Protein AF-0000000080752763 (afdb_homodimer)

Radius of gyration: 34.73 Å; Cα contacts (8 Å, |Δi|>4): 2657; chains: 2; bounding box: 96×103×79 Å

Solvent-accessible surface area (backbone atoms only — not comparable to full-atom values): 86690 Å² total; per-residue (Å²): 110,22,62,36,32,38,36,35,28,40,31,30,36,43,43,60,29,41,31,41,24,50,44,20,27,47,53,45,53,50,31,44,35,50,22,30,46,54,62,51,59,70,54,73,58,80,65,71,80,66,89,65,74,87,76,46,55,20,76,73,33,73,90,45,50,83,64,41,45,26,45,51,49,32,48,52,48,54,62,41,44,76,48,33,40,66,40,45,44,73,34,36,33,15,10,3,15,30,13,16,36,49,34,50,53,48,50,32,21,42,57,35,46,25,48,62,63,48,44,51,49,44,58,61,68,54,44,35,46,76,70,36,40,25,70,70,45,63,68,51,61,76,71,60,69,79,52,50,75,62,47,49,55,49,50,50,46,36,42,70,69,61,38,44,64,88,83,55,52,73,62,46,54,50,49,51,48,48,60,69,62,28,58,94,69,47,40,47,27,31,50,65,57,50,34,49,50,45,38,49,35,58,67,54,33,48,49,84,61,57,86,80,36,47,62,57,55,70,63,39,54,34,40,40,38,32,28,25,22,32,74,60,41,44,82,41,82,40,61,43,62,39,58,56,66,43,63,42,63,44,34,78,42,66,43,70,43,44,32,41,26,35,70,90,60,50,72,50,60,54,59,43,81,55,22,42,64,59,52,21,46,50,31,40,25,9,47,11,37,69,64,42,21,48,67,40,39,59,59,54,59,53,51,54,26,59,74,66,72,48,86,60,80,38,51,66,60,52,45,53,72,56,32,42,71,36,48,76,69,71,40,63,60,64,71,45,40,26,23,17,4,34,50,80,40,30,65,47,52,66,63,38,52,59,50,51,56,68,51,65,66,85,49,48,61,50,38,32,38,35,37,44,36,88,62,69,71,58,78,60,52,75,91,55,101,57,80,70,50,46,67,52,39,34,45,35,49,42,48,50,48,51,49,57,65,70,60,58,67,60,50,51,52,47,51,55,48,31,55,52,29,51,53,50,51,52,48,50,62,50,37,46,66,56,46,45,52,53,48,40,59,70,48,70,55,44,82,82,54,85,60,45,38,63,52,49,48,23,45,42,56,42,44,58,55,68,41,57,80,43,50,61,63,38,30,51,49,52,48,51,46,38,50,52,14,48,48,48,52,41,49,49,44,24,54,58,52,68,43,54,89,74,28,57,32,34,50,48,49,43,52,50,53,51,52,47,32,42,75,68,53,41,56,60,76,67,75,81,79,72,84,83,44,72,51,78,86,71,43,51,62,38,52,41,43,31,49,37,39,26,60,53,60,52,46,47,41,53,49,48,27,44,50,44,51,45,70,58,45,49,59,54,81,66,67,68,82,82,69,70,58,62,65,60,54,50,53,49,49,54,55,52,46,50,56,50,55,64,56,56,56,68,77,49,70,80,73,54,50,71,66,59,40,48,51,42,31,71,67,44,43,66,55,27,55,52,23,42,73,63,71,64,68,75,81,77,59,73,71,52,48,56,53,47,51,52,48,52,52,51,50,34,62,64,59,44,35,54,54,58,53,49,50,50,34,39,58,67,38,28,68,71,42,71,66,40,46,63,71,57,34,48,49,35,50,37,38,54,48,40,31,66,64,53,45,66,65,44,44,42,30,43,56,40,56,61,39,58,76,75,45,40,75,79,62,51,67,41,37,34,55,49,28,74,86,67,29,65,88,74,69,63,88,91,56,91,69,84,60,52,16,60,31,49,84,18,44,28,22,29,66,34,58,43,33,30,49,48,23,24,51,50,16,34,50,36,32,51,51,41,52,51,51,53,55,51,67,71,43,55,79,87,58,47,78,76,53,61,60,68,59,53,49,45,54,32,51,51,28,50,50,61,57,42,59,77,71,46,77,71,44,57,66,60,53,52,52,47,53,52,52,52,70,72,105,110,23,61,36,33,38,37,35,28,41,32,29,35,43,42,60,29,42,32,42,23,51,44,20,27,47,53,45,53,50,31,43,35,49,22,31,48,54,61,50,61,70,53,74,57,80,65,75,76,64,89,65,75,86,76,48,54,22,76,73,33,74,91,45,50,82,63,42,47,25,46,49,49,32,49,52,48,53,62,41,45,78,49,31,41,66,41,47,44,72,33,36,32,14,10,3,13,30,13,16,38,47,34,52,52,49,50,33,21,41,56,36,45,25,47,62,62,49,45,51,50,42,57,60,68,54,44,35,45,77,72,35,40,27,71,72,45,63,69,51,62,76,70,60,68,78,53,51,76,62,46,48,55,49,50,51,46,36,41,68,69,61,39,44,63,88,83,57,52,72,64,45,53,51,50,51,48,47,61,69,63,28,58,93,69,48,40,49,29,30,49,66,58,51,33,49,50,46,38,49,33,58,69,55,33,50,50,84,61,57,86,78,37,44,60,56,55,70,62,38,54,34,41,40,40,33,28,26,22,32,74,63,41,44,80,41,81,39,64,44,62,38,57,58,67,42,65,43,65,43,34,76,39,68,43,71,43,45,32,40,27,33,70,90,59,50,73,50,60,53,60,43,81,55,22,41,63,59,52,21,48,50,30,42,25,8,48,10,36,70,66,40,22,50,68,39,40,58,58,56,57,53,52,53,26,60,75,66,72,48,86,60,80,40,50,66,58,52,45,52,73,56,33,43,72,36,49,75,69,72,40,64,61,63,70,44,41,25,24,18,4,35,50,78,38,31,65,47,54,66,62,40,53,58,51,53,55,69,51,66,67,86,49,47,60,49,39,32,39,36,37,44,35,88,64,68,71,58,77,62,51,74,90,56,100,56,80,70,49,46,66,53,40,35,45,36,50,42,48,51,47,52,52,56,67,68,59,58,67,61,50,51,52,46,50,55,48,33,55,51,28,50,53,50,52,53,48,51,62,50,37,46,65,55,46,46,53,53,49,40,60,70,47,71,53,44,83,82,54,86,60,45,36,64,53,49,47,23,44,44,56,42,44,58,56,68,41,58,80,43,52,63,61,39,31,51,50,51,50,50,45,38,50,52,13,49,50,48,51,39,50,50,42,25,56,58,53,68,42,55,89,75,29,58,32,34,49,49,49,44,52,51,52,51,53,47,31,42,74,68,52,40,56,58,75,68,73,80,79,72,83,83,43,72,52,78,84,72,43,50,65,38,53,41,42,30,49,37,38,26,58,54,60,53,46,46,42,53,51,48,26,45,51,44,52,44,68,57,45,50,59,54,81,68,67,68,84,83,70,70,57,60,66,60,53,49,53,49,49,52,54,53,46,49,55,50,54,62,56,56,55,69,78,51,70,80,72,53,52,71,65,57,39,49,52,43,30,70,67,43,43,66,56,26,53,51,23,43,72,63,72,63,67,75,81,75,58,72,72,52,48,57,54,49,50,53,48,53,51,48,50,33,61,64,59,44,34,55,55,57,52,49,50,50,33,39,57,66,36,27,70,70,41,71,66,39,48,63,70,58,34,49,50,35,50,39,39,55,47,40,32,66,65,50,46,66,66,44,44,42,31,43,55,41,57,61,39,56,75,75,44,39,74,80,63,52,66,41,36,34,54,48,30,77,84,67,27,66,89,74,67,63,86,90,56,91,70,81,59,50,15,58,31,47,82,17,43,28,22,29,67,34,60,45,34,31,49,48,22,24,50,50,15,34,51,36,32,52,50,41,51,52,51,53,54,51,66,70,44,54,79,88,57,47,78,76,54,61,60,66,59,54,46,45,54,32,51,50,26,51,50,62,58,42,60,77,71,47,77,70,44,59,67,59,52,53,53,48,51,51,52,52,70,73,104

Structure (mmCIF, N/CA/C/O backbone):
data_AF-0000000080752763-model_v1
#
loop_
_entity.id
_entity.type
_entity.pdbx_description
1 polymer 'Patatin-like phospholipase'
#
loop_
_atom_site.group_PDB
_atom_site.id
_atom_site.type_symbol
_atom_site.label_atom_id
_atom_site.label_alt_id
_atom_site.label_comp_id
_atom_site.label_asym_id
_atom_site.label_entity_id
_atom_site.label_seq_id
_atom_site.pdbx_PDB_ins_code
_atom_site.Cartn_x
_atom_site.Cartn_y
_atom_site.Cartn_z
_atom_site.occupancy
_atom_site.B_iso_or_equiv
_atom_site.auth_seq_id
_atom_site.auth_comp_id
_atom_site.auth_asym_id
_atom_site.auth_atom_id
_atom_site.pdbx_PDB_model_num
ATOM 1 N N . MET A 1 1 ? -20.156 32.062 11.836 1 55.5 1 MET A N 1
ATOM 2 C CA . MET A 1 1 ? -19.344 31.984 10.625 1 55.5 1 MET A CA 1
ATOM 3 C C . MET A 1 1 ? -18.688 30.625 10.484 1 55.5 1 MET A C 1
ATOM 5 O O . MET A 1 1 ? -18.375 29.969 11.484 1 55.5 1 MET A O 1
ATOM 9 N N . LYS A 1 2 ? -18.609 30.047 9.258 1 66.19 2 LYS A N 1
ATOM 10 C CA . LYS A 1 2 ? -18.016 28.75 8.938 1 66.19 2 LYS A CA 1
ATOM 11 C C . LYS A 1 2 ? -16.531 28.719 9.266 1 66.19 2 LYS A C 1
ATOM 13 O O . LYS A 1 2 ? -15.797 29.656 8.938 1 66.19 2 LYS A O 1
ATOM 18 N N . GLU A 1 3 ? -16.156 27.922 10.188 1 73.31 3 GLU A N 1
ATOM 19 C CA . GLU A 1 3 ? -14.734 27.766 10.516 1 73.31 3 GLU A CA 1
ATOM 20 C C . GLU A 1 3 ? -14.125 26.578 9.773 1 73.31 3 GLU A C 1
ATOM 22 O O . GLU A 1 3 ? -14.734 25.516 9.695 1 73.31 3 GLU A O 1
ATOM 27 N N . LYS A 1 4 ? -13.164 26.859 9.062 1 81.81 4 LYS A N 1
ATOM 28 C CA . LYS A 1 4 ? -12.398 25.859 8.336 1 81.81 4 LYS A CA 1
ATOM 29 C C . LYS A 1 4 ? -10.938 25.844 8.781 1 81.81 4 LYS A C 1
ATOM 31 O O . LYS A 1 4 ? -10.391 26.891 9.164 1 81.81 4 LYS A O 1
ATOM 36 N N . GLU A 1 5 ? -10.422 24.703 8.938 1 87.31 5 GLU A N 1
ATOM 37 C CA . GLU A 1 5 ? -9.008 24.578 9.273 1 87.31 5 GLU A CA 1
ATOM 38 C C . GLU A 1 5 ? -8.203 24.062 8.094 1 87.31 5 GLU A C 1
ATOM 40 O O . GLU A 1 5 ? -8.555 23.031 7.496 1 87.31 5 GLU A O 1
ATOM 45 N N . LEU A 1 6 ? -7.25 24.875 7.742 1 93.69 6 LEU A N 1
ATOM 46 C CA . LEU A 1 6 ? -6.273 24.406 6.762 1 93.69 6 LEU A CA 1
ATOM 47 C C . LEU A 1 6 ? -5.102 23.703 7.449 1 93.69 6 LEU A C 1
ATOM 49 O O . LEU A 1 6 ? -4.277 24.359 8.094 1 93.69 6 LEU A O 1
ATOM 53 N N . ARG A 1 7 ? -5.07 22.406 7.324 1 93.38 7 ARG A N 1
ATOM 54 C CA . ARG A 1 7 ? -3.996 21.641 7.93 1 93.38 7 ARG A CA 1
ATOM 55 C C . ARG A 1 7 ? -2.941 21.266 6.895 1 93.38 7 ARG A C 1
ATOM 57 O O . ARG A 1 7 ? -3.215 20.484 5.98 1 93.38 7 ARG A O 1
ATOM 64 N N . LEU A 1 8 ? -1.797 21.75 7.16 1 96.94 8 LEU A N 1
ATOM 65 C CA . LEU A 1 8 ? -0.696 21.484 6.238 1 96.94 8 LEU A CA 1
ATOM 66 C C . LEU A 1 8 ? 0.206 20.375 6.773 1 96.94 8 LEU A C 1
ATOM 68 O O . LEU A 1 8 ? 0.584 20.391 7.945 1 96.94 8 LEU A O 1
ATOM 72 N N . ALA A 1 9 ? 0.397 19.391 6 1 97 9 ALA A N 1
ATOM 73 C CA . ALA A 1 9 ? 1.479 18.422 6.199 1 97 9 ALA A CA 1
ATOM 74 C C . ALA A 1 9 ? 2.639 18.703 5.246 1 97 9 ALA A C 1
ATOM 76 O O . ALA A 1 9 ? 2.457 18.703 4.027 1 97 9 ALA A O 1
ATOM 77 N N . VAL A 1 10 ? 3.791 18.891 5.789 1 98 10 VAL A N 1
ATOM 78 C CA . VAL A 1 10 ? 4.91 19.344 4.969 1 98 10 VAL A CA 1
ATOM 79 C C . VAL A 1 10 ? 5.938 18.219 4.836 1 98 10 VAL A C 1
ATOM 81 O O . VAL A 1 10 ? 6.348 17.625 5.836 1 98 10 VAL A O 1
ATOM 84 N N . VAL A 1 11 ? 6.312 17.922 3.639 1 95.69 11 VAL A N 1
ATOM 85 C CA . VAL A 1 11 ? 7.375 16.953 3.371 1 95.69 11 VAL A CA 1
ATOM 86 C C . VAL A 1 11 ? 8.594 17.672 2.805 1 95.69 11 VAL A C 1
ATOM 88 O O . VAL A 1 11 ? 8.516 18.312 1.755 1 95.69 11 VAL A O 1
ATOM 91 N N . LEU A 1 12 ? 9.703 17.562 3.49 1 95.44 12 LEU A N 1
ATOM 92 C CA . LEU A 1 12 ? 10.938 18.219 3.088 1 95.44 12 LEU A CA 1
ATOM 93 C C . LEU A 1 12 ? 11.953 17.203 2.568 1 95.44 12 LEU A C 1
ATOM 95 O O . LEU A 1 12 ? 12.531 16.438 3.348 1 95.44 12 LEU A O 1
ATOM 99 N N . PHE A 1 13 ? 12.273 17.281 1.251 1 87.25 13 PHE A N 1
ATOM 100 C CA . PHE A 1 13 ? 13.164 16.328 0.597 1 87.25 13 PHE A CA 1
ATOM 101 C C . PHE A 1 13 ? 14.617 16.609 0.953 1 87.25 13 PHE A C 1
ATOM 103 O O . PHE A 1 13 ? 14.953 17.719 1.392 1 87.25 13 PHE A O 1
ATOM 110 N N . GLY A 1 14 ? 15.359 15.516 0.769 1 80.56 14 GLY A N 1
ATOM 111 C CA . GLY A 1 14 ? 16.797 15.719 0.904 1 80.56 14 GLY A CA 1
ATOM 112 C C . GLY A 1 14 ? 17.406 16.438 -0.278 1 80.56 14 GLY A C 1
ATOM 113 O O . GLY A 1 14 ? 16.938 16.297 -1.412 1 80.56 14 GLY A O 1
ATOM 114 N N . GLY A 1 15 ? 18.391 17.312 -0.102 1 72.62 15 GLY A N 1
ATOM 115 C CA . GLY A 1 15 ? 18.969 18.062 -1.208 1 72.62 15 GLY A CA 1
ATOM 116 C C . GLY A 1 15 ? 20.297 18.703 -0.863 1 72.62 15 GLY A C 1
ATOM 117 O O . GLY A 1 15 ? 20.719 19.656 -1.521 1 72.62 15 GLY A O 1
ATOM 118 N N . VAL A 1 16 ? 21 18.266 0.066 1 67.5 16 VAL A N 1
ATOM 119 C CA . VAL A 1 16 ? 22.297 18.75 0.511 1 67.5 16 VAL A CA 1
ATOM 120 C C . VAL A 1 16 ? 22.234 20.25 0.748 1 67.5 16 VAL A C 1
ATOM 122 O O . VAL A 1 16 ? 21.484 20.719 1.616 1 67.5 16 VAL A O 1
ATOM 125 N N . SER A 1 17 ? 22.766 21.031 -0.26 1 66.81 17 SER A N 1
ATOM 126 C CA . SER A 1 17 ? 22.828 22.484 -0.023 1 66.81 17 SER A CA 1
ATOM 127 C C . SER A 1 17 ? 21.484 23.141 -0.305 1 66.81 17 SER A C 1
ATOM 129 O O . SER A 1 17 ? 21.281 24.312 0.047 1 66.81 17 SER A O 1
ATOM 131 N N . LEU A 1 18 ? 20.609 22.422 -0.796 1 78.25 18 LEU A N 1
ATOM 132 C CA . LEU A 1 18 ? 19.297 22.969 -1.059 1 78.25 18 LEU A CA 1
ATOM 133 C C . LEU A 1 18 ? 18.484 23.078 0.228 1 78.25 18 LEU A C 1
ATOM 135 O O . LEU A 1 18 ? 17.312 23.469 0.201 1 78.25 18 LEU A O 1
ATOM 139 N N . ALA A 1 19 ? 19.172 22.812 1.27 1 84.56 19 ALA A N 1
ATOM 140 C CA . ALA A 1 19 ? 18.625 23.031 2.605 1 84.56 19 ALA A CA 1
ATOM 141 C C . ALA A 1 19 ? 18.297 24.5 2.838 1 84.56 19 ALA A C 1
ATOM 143 O O . ALA A 1 19 ? 17.328 24.828 3.525 1 84.56 19 ALA A O 1
ATOM 144 N N . ILE A 1 20 ? 19.109 25.328 2.229 1 90.12 20 ILE A N 1
ATOM 145 C CA . ILE A 1 20 ? 18.953 26.766 2.436 1 90.12 20 ILE A CA 1
ATOM 146 C C . ILE A 1 20 ? 17.672 27.25 1.733 1 90.12 20 ILE A C 1
ATOM 148 O O . ILE A 1 20 ? 16.938 28.078 2.268 1 90.12 20 ILE A O 1
ATOM 152 N N . TYR A 1 21 ? 17.453 26.766 0.533 1 92.81 21 TYR A N 1
ATOM 153 C CA . TYR A 1 21 ? 16.203 27.047 -0.175 1 92.81 21 TYR A CA 1
ATOM 154 C C . TYR A 1 21 ? 15 26.656 0.67 1 92.81 21 TYR A C 1
ATOM 156 O O . TYR A 1 21 ? 14.047 27.422 0.808 1 92.81 21 TYR A O 1
ATOM 164 N N . GLN A 1 22 ? 15.039 25.453 1.272 1 94.56 22 GLN A N 1
ATOM 165 C CA . GLN A 1 22 ? 13.945 24.953 2.096 1 94.56 22 GLN A CA 1
ATOM 166 C C . GLN A 1 22 ? 13.758 25.797 3.346 1 94.56 22 GLN A C 1
ATOM 168 O O . GLN A 1 22 ? 12.625 25.984 3.811 1 94.56 22 GLN A O 1
ATOM 173 N N . HIS A 1 23 ? 14.852 26.25 3.885 1 95.38 23 HIS A N 1
ATOM 174 C CA . HIS A 1 23 ? 14.766 27.125 5.051 1 95.38 23 HIS A CA 1
ATOM 175 C C . HIS A 1 23 ? 14 28.406 4.727 1 95.38 23 HIS A C 1
ATOM 177 O O . HIS A 1 23 ? 13.203 28.875 5.539 1 95.38 23 HIS A O 1
ATOM 183 N N . GLY A 1 24 ? 14.266 28.922 3.541 1 96.56 24 GLY A N 1
ATOM 184 C CA . GLY A 1 24 ? 13.5 30.094 3.121 1 96.56 24 GLY A CA 1
ATOM 185 C C . GLY A 1 24 ? 12.008 29.828 3.078 1 96.56 24 GLY A C 1
ATOM 186 O O . GLY A 1 24 ? 11.211 30.688 3.477 1 96.56 24 GLY A O 1
ATOM 187 N N . ILE A 1 25 ? 11.672 28.75 2.604 1 97.44 25 ILE A N 1
ATOM 188 C CA . ILE A 1 25 ? 10.266 28.359 2.537 1 97.44 25 ILE A CA 1
ATOM 189 C C . ILE A 1 25 ? 9.695 28.234 3.947 1 97.44 25 ILE A C 1
ATOM 191 O O . ILE A 1 25 ? 8.586 28.703 4.215 1 97.44 25 ILE A O 1
ATOM 195 N N . ASN A 1 26 ? 10.461 27.625 4.871 1 97.81 26 ASN A N 1
ATOM 196 C CA . ASN A 1 26 ? 10.031 27.438 6.25 1 97.81 26 ASN A CA 1
ATOM 197 C C . ASN A 1 26 ? 9.75 28.766 6.941 1 97.81 26 ASN A C 1
ATOM 199 O O . ASN A 1 26 ? 8.844 28.859 7.777 1 97.81 26 ASN A O 1
ATOM 203 N N . ARG A 1 27 ? 10.508 29.766 6.625 1 97.25 27 ARG A N 1
ATOM 204 C CA . ARG A 1 27 ? 10.305 31.078 7.211 1 97.25 27 ARG A CA 1
ATOM 205 C C . ARG A 1 27 ? 8.914 31.625 6.879 1 97.25 27 ARG A C 1
ATOM 207 O O . ARG A 1 27 ? 8.242 32.188 7.738 1 97.25 27 ARG A O 1
ATOM 214 N N . GLU A 1 28 ? 8.586 31.438 5.684 1 98.12 28 GLU A N 1
ATOM 215 C CA . GLU A 1 28 ? 7.285 31.953 5.266 1 98.12 28 GLU A CA 1
ATOM 216 C C . GLU A 1 28 ? 6.148 31.094 5.816 1 98.12 28 GLU A C 1
ATOM 218 O O . GLU A 1 28 ? 5.07 31.609 6.125 1 98.12 28 GLU A O 1
ATOM 223 N N . ILE A 1 29 ? 6.359 29.781 5.887 1 98.19 29 ILE A N 1
ATOM 224 C CA . ILE A 1 29 ? 5.355 28.922 6.504 1 98.19 29 ILE A CA 1
ATOM 225 C C . ILE A 1 29 ? 5.113 29.359 7.945 1 98.19 29 ILE A C 1
ATOM 227 O O . ILE A 1 29 ? 3.965 29.469 8.383 1 98.19 29 ILE A O 1
ATOM 231 N N . LEU A 1 30 ? 6.211 29.609 8.648 1 97.56 30 LEU A N 1
ATOM 232 C CA . LEU A 1 30 ? 6.086 30.062 10.031 1 97.56 30 LEU A CA 1
ATOM 233 C C . LEU A 1 30 ? 5.328 31.375 10.102 1 97.56 30 LEU A C 1
ATOM 235 O O . LEU A 1 30 ? 4.453 31.547 10.953 1 97.56 30 LEU A O 1
ATOM 239 N N . ASN A 1 31 ? 5.66 32.344 9.219 1 97.12 31 ASN A N 1
ATOM 240 C CA . ASN A 1 31 ? 4.977 33.625 9.195 1 97.12 31 ASN A CA 1
ATOM 241 C C . ASN A 1 31 ? 3.477 33.469 8.969 1 97.12 31 ASN A C 1
ATOM 243 O O . ASN A 1 31 ? 2.67 34.188 9.578 1 97.12 31 ASN A O 1
ATOM 247 N N . LEU A 1 32 ? 3.168 32.594 8.086 1 97.88 32 LEU A N 1
ATOM 248 C CA . LEU A 1 32 ? 1.762 32.344 7.793 1 97.88 32 LEU A CA 1
ATOM 249 C C . LEU A 1 32 ? 1.043 31.781 9.023 1 97.88 32 LEU A C 1
ATOM 251 O O . LEU A 1 32 ? -0.056 32.25 9.352 1 97.88 32 LEU A O 1
ATOM 255 N N . VAL A 1 33 ? 1.609 30.828 9.727 1 97.06 33 VAL A N 1
ATOM 256 C CA . VAL A 1 33 ? 0.981 30.203 10.883 1 97.06 33 VAL A CA 1
ATOM 257 C C . VAL A 1 33 ? 0.872 31.219 12.016 1 97.06 33 VAL A C 1
ATOM 259 O O . VAL A 1 33 ? -0.134 31.266 12.734 1 97.06 33 VAL A O 1
ATOM 262 N N . ARG A 1 34 ? 1.866 32.062 12.188 1 94.75 34 ARG A N 1
ATOM 263 C CA . ARG A 1 34 ? 1.837 33.094 13.195 1 94.75 34 ARG A CA 1
ATOM 264 C C . ARG A 1 34 ? 0.737 34.125 12.898 1 94.75 34 ARG A C 1
ATOM 266 O O . ARG A 1 34 ? 0.044 34.562 13.812 1 94.75 34 ARG A O 1
ATOM 273 N N . ALA A 1 35 ? 0.701 34.469 11.609 1 95.19 35 ALA A N 1
ATOM 274 C CA . ALA A 1 35 ? -0.365 35.406 11.195 1 95.19 35 ALA A CA 1
ATOM 275 C C . ALA A 1 35 ? -1.738 34.812 11.531 1 95.19 35 ALA A C 1
ATOM 277 O O . ALA A 1 35 ? -2.629 35.531 11.984 1 95.19 35 ALA A O 1
ATOM 278 N N . SER A 1 36 ? -1.896 33.562 11.273 1 94.5 36 SER A N 1
ATOM 279 C CA . SER A 1 36 ? -3.154 32.875 11.57 1 94.5 36 SER A CA 1
ATOM 280 C C . SER A 1 36 ? -3.453 32.875 13.062 1 94.5 36 SER A C 1
ATOM 282 O O . SER A 1 36 ? -4.59 33.125 13.469 1 94.5 36 SER A O 1
ATOM 284 N N . LYS A 1 37 ? -2.461 32.594 13.875 1 90.69 37 LYS A N 1
ATOM 285 C CA . LYS A 1 37 ? -2.639 32.625 15.32 1 90.69 37 LYS A CA 1
ATOM 286 C C . LYS A 1 37 ? -3.09 34 15.797 1 90.69 37 LYS A C 1
ATOM 288 O O . LYS A 1 37 ? -4.02 34.094 16.594 1 90.69 37 LYS A O 1
ATOM 293 N N . LEU A 1 38 ? -2.451 35.031 15.312 1 89.12 38 LEU A N 1
ATOM 294 C CA . LEU A 1 38 ? -2.77 36.406 15.695 1 89.12 38 LEU A CA 1
ATOM 295 C C . LEU A 1 38 ? -4.188 36.781 15.273 1 89.12 38 LEU A C 1
ATOM 297 O O . LEU A 1 38 ? -4.91 37.438 16.016 1 89.12 38 LEU A O 1
ATOM 301 N N . TYR A 1 39 ? -4.473 36.375 14.109 1 88.94 39 TYR A N 1
ATOM 302 C CA . TYR A 1 39 ? -5.82 36.625 13.609 1 88.94 39 TYR A CA 1
ATOM 303 C C . TYR A 1 39 ? -6.871 36 14.508 1 88.94 39 TYR A C 1
ATOM 305 O O . TYR A 1 39 ? -7.91 36.594 14.789 1 88.94 39 TYR A O 1
ATOM 313 N N . HIS A 1 40 ? -6.695 34.844 15.047 1 83.69 40 HIS A N 1
ATOM 314 C CA . HIS A 1 40 ? -7.684 34.125 15.836 1 83.69 40 HIS A CA 1
ATOM 315 C C . HIS A 1 40 ? -7.617 34.531 17.312 1 83.69 40 HIS A C 1
ATOM 317 O O . HIS A 1 40 ? -8.602 34.375 18.031 1 83.69 40 HIS A O 1
ATOM 323 N N . SER A 1 41 ? -6.488 34.781 17.891 1 75.12 41 SER A N 1
ATOM 324 C CA . SER A 1 41 ? -6.371 35.25 19.266 1 75.12 41 SER A CA 1
ATOM 325 C C . SER A 1 41 ? -7.148 36.531 19.484 1 75.12 41 SER A C 1
ATOM 327 O O . SER A 1 41 ? -7.746 36.75 20.531 1 75.12 41 SER A O 1
ATOM 329 N N . ASP A 1 42 ? -7.16 37.406 18.578 1 53.31 42 ASP A N 1
ATOM 330 C CA . ASP A 1 42 ? -7.848 38.688 18.656 1 53.31 42 ASP A CA 1
ATOM 331 C C . ASP A 1 42 ? -9.359 38.5 18.719 1 53.31 42 ASP A C 1
ATOM 333 O O . ASP A 1 42 ? -10.078 39.344 19.25 1 53.31 42 ASP A O 1
ATOM 337 N N . ARG A 1 43 ? -9.906 37.281 18.453 1 53.56 43 ARG A N 1
ATOM 338 C CA . ARG A 1 43 ? -11.344 37.062 18.375 1 53.56 43 ARG A CA 1
ATOM 339 C C . ARG A 1 43 ? -11.852 36.344 19.625 1 53.56 43 ARG A C 1
ATOM 341 O O . ARG A 1 43 ? -13.039 36.406 19.953 1 53.56 43 ARG A O 1
ATOM 348 N N . THR A 1 44 ? -11.211 35.281 20.156 1 47.84 44 THR A N 1
ATOM 349 C CA . THR A 1 44 ? -11.719 34.562 21.328 1 47.84 44 THR A CA 1
ATOM 350 C C . THR A 1 44 ? -12.047 35.562 22.453 1 47.84 44 THR A C 1
ATOM 352 O O . THR A 1 44 ? -12.68 35.188 23.438 1 47.84 44 THR A O 1
ATOM 355 N N . GLY A 1 45 ? -11.367 36.719 22.766 1 35.06 45 GLY A N 1
ATOM 356 C CA . GLY A 1 45 ? -11.891 37.625 23.75 1 35.06 45 GLY A CA 1
ATOM 357 C C . GLY A 1 45 ? -13.18 38.312 23.328 1 35.06 45 GLY A C 1
ATOM 358 O O . GLY A 1 45 ? -13.297 38.781 22.188 1 35.06 45 GLY A O 1
ATOM 359 N N . GLY A 1 46 ? -14.391 37.688 23.641 1 34.16 46 GLY A N 1
ATOM 360 C CA . GLY A 1 46 ? -15.781 38.094 23.484 1 34.16 46 GLY A CA 1
ATOM 361 C C . GLY A 1 46 ? -15.938 39.531 23 1 34.16 46 GLY A C 1
ATOM 362 O O . GLY A 1 46 ? -17.047 40 22.828 1 34.16 46 GLY A O 1
ATOM 363 N N . ALA A 1 47 ? -15.375 40.531 23.844 1 35.06 47 ALA A N 1
ATOM 364 C CA . ALA A 1 47 ? -15.805 41.906 23.781 1 35.06 47 ALA A CA 1
ATOM 365 C C . ALA A 1 47 ? -15.664 42.469 22.359 1 35.06 47 ALA A C 1
ATOM 367 O O . ALA A 1 47 ? -14.867 41.969 21.562 1 35.06 47 ALA A O 1
ATOM 368 N N . GLU A 1 48 ? -16.516 43.375 21.969 1 35.59 48 GLU A N 1
ATOM 369 C CA . GLU A 1 48 ? -16.516 44.375 20.922 1 35.59 48 GLU A CA 1
ATOM 370 C C . GLU A 1 48 ? -15.102 44.719 20.469 1 35.59 48 GLU A C 1
ATOM 372 O O . GLU A 1 48 ? -14.188 44.812 21.297 1 35.59 48 GLU A O 1
ATOM 377 N N . ARG A 1 49 ? -14.688 44.375 19.234 1 40.12 49 ARG A N 1
ATOM 378 C CA . ARG A 1 49 ? -13.492 44.938 18.625 1 40.12 49 ARG A CA 1
ATOM 379 C C . ARG A 1 49 ? -13.086 46.25 19.312 1 40.12 49 ARG A C 1
ATOM 381 O O . ARG A 1 49 ? -13.766 47.25 19.172 1 40.12 49 ARG A O 1
ATOM 388 N N . PRO A 1 50 ? -12.609 46.25 20.469 1 37.84 50 PRO A N 1
ATOM 389 C CA . PRO A 1 50 ? -12.18 47.625 20.672 1 37.84 50 PRO A CA 1
ATOM 390 C C . PRO A 1 50 ? -11.453 48.219 19.453 1 37.84 50 PRO A C 1
ATOM 392 O O . PRO A 1 50 ? -10.898 47.438 18.656 1 37.84 50 PRO A O 1
ATOM 395 N N . GLU A 1 51 ? -11.672 49.375 19 1 38.22 51 GLU A N 1
ATOM 396 C CA . GLU A 1 51 ? -11.055 50.312 18.062 1 38.22 51 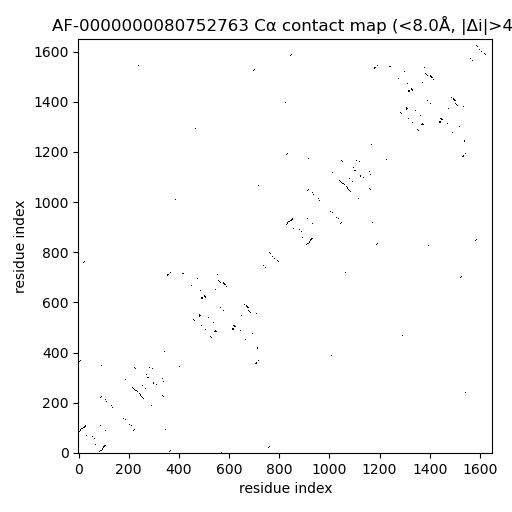GLU A CA 1
ATOM 397 C C . GLU A 1 51 ? -9.539 50.156 18.047 1 38.22 51 GLU A C 1
ATOM 399 O O . GLU A 1 51 ? -8.82 51.062 17.594 1 38.22 51 GLU A O 1
ATOM 404 N N . LYS A 1 52 ? -8.969 49.156 18.734 1 44.75 52 LYS A N 1
ATOM 405 C CA . LYS A 1 52 ? -7.516 49.25 18.75 1 44.75 52 LYS A CA 1
ATOM 406 C C . LYS A 1 52 ? -6.926 48.906 17.391 1 44.75 52 LYS A C 1
ATOM 408 O O . LYS A 1 52 ? -7.387 48 16.719 1 44.75 52 LYS A O 1
ATOM 413 N N . PRO A 1 53 ? -6.055 49.562 16.891 1 48.31 53 PRO A N 1
ATOM 414 C CA . PRO A 1 53 ? -5.387 49.438 15.594 1 48.31 53 PRO A CA 1
ATOM 415 C C . PRO A 1 53 ? -4.75 48.062 15.391 1 48.31 53 PRO A C 1
ATOM 417 O O . PRO A 1 53 ? -4.258 47.469 16.344 1 48.31 53 PRO A O 1
ATOM 420 N N . LEU A 1 54 ? -5.172 47.281 14.375 1 55.72 54 LEU A N 1
ATOM 421 C CA . LEU A 1 54 ? -4.625 46 13.93 1 55.72 54 LEU A CA 1
ATOM 422 C C . LEU A 1 54 ? -3.121 45.938 14.188 1 55.72 54 LEU A C 1
ATOM 424 O O . LEU A 1 54 ? -2.359 46.719 13.633 1 55.72 54 LEU A O 1
ATOM 428 N N . ARG A 1 55 ? -2.607 45.25 15.352 1 68.19 55 ARG A N 1
ATOM 429 C CA . ARG A 1 55 ? -1.199 45.125 15.711 1 68.19 55 ARG A CA 1
ATOM 430 C C . ARG A 1 55 ? -0.42 44.375 14.617 1 68.19 55 ARG A C 1
ATOM 432 O O . ARG A 1 55 ? -0.905 43.406 14.055 1 68.19 55 ARG A O 1
ATOM 439 N N . SER A 1 56 ? 0.581 44.875 14.125 1 85.5 56 SER A N 1
ATOM 440 C CA . SER A 1 56 ? 1.505 44.281 13.148 1 85.5 56 SER A CA 1
ATOM 441 C C . SER A 1 56 ? 2.17 43.031 13.703 1 85.5 56 SER A C 1
ATOM 443 O O . SER A 1 56 ? 2.123 42.781 14.906 1 85.5 56 SER A O 1
ATOM 445 N N . LEU A 1 57 ? 2.48 42.125 12.875 1 90.12 57 LEU A N 1
ATOM 446 C CA . LEU A 1 57 ? 3.213 40.938 13.297 1 90.12 57 LEU A CA 1
ATOM 447 C C . LEU A 1 57 ? 4.402 41.312 14.172 1 90.12 57 LEU A C 1
ATOM 449 O O . LEU A 1 57 ? 4.703 40.625 15.148 1 90.12 57 LEU A O 1
ATOM 453 N N . HIS A 1 58 ? 5.031 42.469 13.859 1 90.44 58 HIS A N 1
ATOM 454 C CA . HIS A 1 58 ? 6.207 42.938 14.586 1 90.44 58 HIS A CA 1
ATOM 455 C C . HIS A 1 58 ? 5.863 43.25 16.031 1 90.44 58 HIS A C 1
ATOM 457 O O . HIS A 1 58 ? 6.695 43.062 16.922 1 90.44 58 HIS A O 1
ATOM 463 N N . ASP A 1 59 ? 4.703 43.688 16.297 1 88.12 59 ASP A N 1
ATOM 464 C CA . ASP A 1 59 ? 4.273 44.031 17.656 1 88.12 59 ASP A CA 1
ATOM 465 C C . ASP A 1 59 ? 4.246 42.812 18.562 1 88.12 59 ASP A C 1
ATOM 467 O O . ASP A 1 59 ? 4.543 42.906 19.75 1 88.12 59 ASP A O 1
ATOM 471 N N . ASN A 1 60 ? 3.918 41.719 18 1 86.88 60 ASN A N 1
ATOM 472 C CA . ASN A 1 60 ? 3.828 40.469 18.766 1 86.88 60 ASN A CA 1
ATOM 473 C C . ASN A 1 60 ? 5.113 39.656 18.672 1 86.88 60 ASN A C 1
ATOM 475 O O . ASN A 1 60 ? 5.383 38.812 19.531 1 86.88 60 ASN A O 1
ATOM 479 N N . TYR A 1 61 ? 5.75 39.875 17.594 1 90.31 61 TYR A N 1
ATOM 480 C CA . TYR A 1 61 ? 7.004 39.188 17.344 1 90.31 61 TYR A CA 1
ATOM 481 C C . TYR A 1 61 ? 8.117 40.156 17 1 90.31 61 TYR A C 1
ATOM 483 O O . TYR A 1 61 ? 8.406 40.406 15.828 1 90.31 61 TYR A O 1
ATOM 491 N N . PRO A 1 62 ? 8.812 40.656 17.938 1 87.44 62 PRO A N 1
ATOM 492 C CA . PRO A 1 62 ? 9.812 41.719 17.703 1 87.44 62 PRO A CA 1
ATOM 493 C C . PRO A 1 62 ? 10.969 41.25 16.828 1 87.44 62 PRO A C 1
ATOM 495 O O . PRO A 1 62 ? 11.711 42.062 16.281 1 87.44 62 PRO A O 1
ATOM 498 N N . ASP A 1 63 ? 11.156 39.969 16.703 1 85.75 63 ASP A N 1
ATOM 499 C CA . ASP A 1 63 ? 12.203 39.438 15.82 1 85.75 63 ASP A CA 1
ATOM 500 C C . ASP A 1 63 ? 11.836 39.625 14.352 1 85.75 63 ASP A C 1
ATOM 502 O O . ASP A 1 63 ? 12.703 39.562 13.477 1 85.75 63 ASP A O 1
ATOM 506 N N . GLU A 1 64 ? 10.625 39.875 14.078 1 88.81 64 GLU A N 1
ATOM 507 C CA . GLU A 1 64 ? 10.172 40.156 12.719 1 88.81 64 GLU A CA 1
ATOM 508 C C . GLU A 1 64 ? 10.297 41.625 12.367 1 88.81 64 GLU A C 1
ATOM 510 O O . GLU A 1 64 ? 10.203 42.5 13.25 1 88.81 64 GLU A O 1
ATOM 515 N N . PRO A 1 65 ? 10.461 41.938 11.148 1 90.5 65 PRO A N 1
ATOM 516 C CA . PRO A 1 65 ? 10.57 43.344 10.758 1 90.5 65 PRO A CA 1
ATOM 517 C C . PRO A 1 65 ? 9.258 44.094 10.922 1 90.5 65 PRO A C 1
ATOM 519 O O . PRO A 1 65 ? 8.203 43.469 11.102 1 90.5 65 PRO A O 1
ATOM 522 N N . GLU A 1 66 ? 9.344 45.406 10.875 1 89.75 66 GLU A N 1
ATOM 523 C CA . GLU A 1 66 ? 8.172 46.25 11.031 1 89.75 66 GLU A CA 1
ATOM 524 C C . GLU A 1 66 ? 7.137 45.969 9.945 1 89.75 66 GLU A C 1
ATOM 526 O O . GLU A 1 66 ? 5.93 46.031 10.203 1 89.75 66 GLU A O 1
ATOM 531 N N . HIS A 1 67 ? 7.723 45.719 8.742 1 90.94 67 HIS A N 1
ATOM 532 C CA . HIS A 1 67 ? 6.855 45.344 7.637 1 90.94 67 HIS A CA 1
ATOM 533 C C . HIS A 1 67 ? 7.125 43.906 7.199 1 90.94 67 HIS A C 1
ATOM 535 O O . HIS A 1 67 ? 7.859 43.656 6.242 1 90.94 67 HIS A O 1
ATOM 541 N N . SER A 1 68 ? 6.422 43.062 7.855 1 93.38 68 SER A N 1
ATOM 542 C CA . SER A 1 68 ? 6.629 41.625 7.633 1 93.38 68 SER A CA 1
ATOM 543 C C . SER A 1 68 ? 5.629 41.094 6.625 1 93.38 68 SER A C 1
ATOM 545 O O . SER A 1 68 ? 4.555 41.656 6.43 1 93.38 68 SER A O 1
ATOM 547 N N . THR A 1 69 ? 6.016 40 5.938 1 96.12 69 THR A N 1
ATOM 548 C CA . THR A 1 69 ? 5.102 39.312 5.051 1 96.12 69 THR A CA 1
ATOM 549 C C . THR A 1 69 ? 3.898 38.781 5.824 1 96.12 69 THR A C 1
ATOM 551 O O . THR A 1 69 ? 2.82 38.594 5.254 1 96.12 69 THR A O 1
ATOM 554 N N . GLY A 1 70 ? 4.039 38.5 7.105 1 95.69 70 GLY A N 1
ATOM 555 C CA . GLY A 1 70 ? 2.963 38 7.957 1 95.69 70 GLY A CA 1
ATOM 556 C C . GLY A 1 70 ? 1.759 38.938 7.984 1 95.69 70 GLY A C 1
ATOM 557 O O . GLY A 1 70 ? 0.625 38.469 8.141 1 95.69 70 GLY A O 1
ATOM 558 N N . ASP A 1 71 ? 2.006 40.25 7.84 1 95.56 71 ASP A N 1
ATOM 559 C CA . ASP A 1 71 ? 0.92 41.219 7.828 1 95.56 71 ASP A CA 1
ATOM 560 C C . ASP A 1 71 ? 0.04 41.031 6.594 1 95.56 71 ASP A C 1
ATOM 562 O O . ASP A 1 71 ? -1.171 41.281 6.652 1 95.56 71 ASP A O 1
ATOM 566 N N . ILE A 1 72 ? 0.695 40.688 5.527 1 96.56 72 ILE A N 1
ATOM 567 C CA . ILE A 1 72 ? -0.048 40.5 4.289 1 96.56 72 ILE A CA 1
ATOM 568 C C . ILE A 1 72 ? -0.865 39.219 4.367 1 96.56 72 ILE A C 1
ATOM 570 O O . ILE A 1 72 ? -2 39.156 3.887 1 96.56 72 ILE A O 1
ATOM 574 N N . TYR A 1 73 ? -0.236 38.156 4.926 1 97.19 73 TYR A N 1
ATOM 575 C CA . TYR A 1 73 ? -1 36.938 5.156 1 97.19 73 TYR A CA 1
ATOM 576 C C . TYR A 1 73 ? -2.229 37.219 6.016 1 97.19 73 TYR A C 1
ATOM 578 O O . TYR A 1 73 ? -3.312 36.688 5.746 1 97.19 73 TYR A O 1
ATOM 586 N N . ARG A 1 74 ? -2.068 37.969 7.043 1 94.69 74 ARG A N 1
ATOM 587 C CA . ARG A 1 74 ? -3.174 38.312 7.926 1 94.69 74 ARG A CA 1
ATOM 588 C C . ARG A 1 74 ? -4.25 39.094 7.172 1 94.69 74 ARG A C 1
ATOM 590 O O . ARG A 1 74 ? -5.445 38.875 7.402 1 94.69 74 ARG A O 1
ATOM 597 N N . GLU A 1 75 ? -3.799 40 6.328 1 93.38 75 GLU A N 1
ATOM 598 C CA . GLU A 1 75 ? -4.742 40.75 5.5 1 93.38 75 GLU A CA 1
ATOM 599 C C . GLU A 1 75 ? -5.613 39.812 4.676 1 93.38 75 GLU A C 1
ATOM 601 O O . GLU A 1 75 ? -6.824 40.031 4.566 1 93.38 75 GLU A O 1
ATOM 606 N N . PHE A 1 76 ? -4.988 38.875 4.078 1 94.81 76 PHE A N 1
ATOM 607 C CA . PHE A 1 76 ? -5.746 37.875 3.326 1 94.81 76 PHE A CA 1
ATOM 608 C C . PHE A 1 76 ? -6.781 37.188 4.215 1 94.81 76 PHE A C 1
ATOM 610 O O . PHE A 1 76 ? -7.938 37.031 3.822 1 94.81 76 PHE A O 1
ATOM 617 N N . LEU A 1 77 ? -6.367 36.75 5.395 1 93.31 77 LEU A N 1
ATOM 618 C CA . LEU A 1 77 ? -7.25 36.031 6.316 1 93.31 77 LEU A CA 1
ATOM 619 C C . LEU A 1 77 ? -8.398 36.93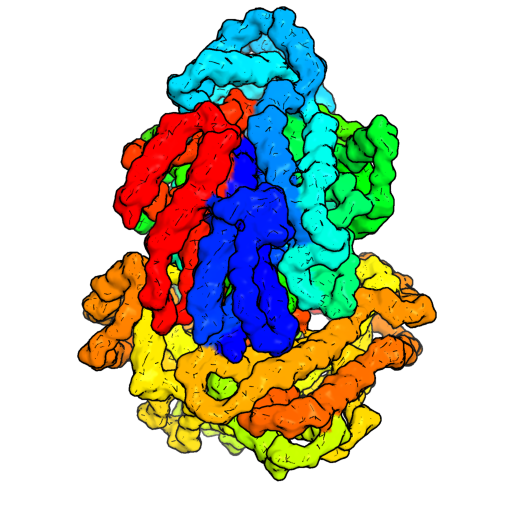8 6.762 1 93.31 77 LEU A C 1
ATOM 621 O O . LEU A 1 77 ? -9.523 36.469 6.961 1 93.31 77 LEU A O 1
ATOM 625 N N . GLU A 1 78 ? -8.133 38.219 6.871 1 89.94 78 GLU A N 1
ATOM 626 C CA . GLU A 1 78 ? -9.164 39.188 7.258 1 89.94 78 GLU A CA 1
ATOM 627 C C . GLU A 1 78 ? -10.203 39.344 6.152 1 89.94 78 GLU A C 1
ATOM 629 O O . GLU A 1 78 ? -11.406 39.406 6.426 1 89.94 78 GLU A O 1
ATOM 634 N N . ILE A 1 79 ? -9.672 39.438 4.988 1 89.81 79 ILE A N 1
ATOM 635 C CA . ILE A 1 79 ? -10.586 39.531 3.854 1 89.81 79 ILE A CA 1
ATOM 636 C C . ILE A 1 79 ? -11.461 38.281 3.762 1 89.81 79 ILE A C 1
ATOM 638 O O . ILE A 1 79 ? -12.672 38.406 3.568 1 89.81 79 ILE A O 1
ATOM 642 N N . LEU A 1 80 ? -10.891 37.188 3.922 1 89.75 80 LEU A N 1
ATOM 643 C CA . LEU A 1 80 ? -11.617 35.906 3.867 1 89.75 80 LEU A CA 1
ATOM 644 C C . LEU A 1 80 ? -12.57 35.781 5.055 1 89.75 80 LEU A C 1
ATOM 646 O O . LEU A 1 80 ? -13.609 35.125 4.953 1 89.75 80 LEU A O 1
ATOM 650 N N . GLY A 1 81 ? -12.195 36.375 6.176 1 84.88 81 GLY A N 1
ATOM 651 C CA . GLY A 1 81 ? -12.938 36.281 7.426 1 84.88 81 GLY A CA 1
ATOM 652 C C . GLY A 1 81 ? -14.352 36.844 7.32 1 84.88 81 GLY A C 1
ATOM 653 O O . GLY A 1 81 ? -15.203 36.531 8.156 1 84.88 81 GLY A O 1
ATOM 654 N N . LYS A 1 82 ? -14.523 37.594 6.297 1 79.81 82 LYS A N 1
ATOM 655 C CA . LYS A 1 82 ? -15.867 38.125 6.07 1 79.81 82 LYS A CA 1
ATOM 656 C C . LYS A 1 82 ? -16.812 37 5.629 1 79.81 82 LYS A C 1
ATOM 658 O O . LYS A 1 82 ? -18.031 37.094 5.84 1 79.81 82 LYS A O 1
ATOM 663 N N . ASP A 1 83 ? -16.188 36 5.102 1 76.75 83 ASP A N 1
ATOM 664 C CA . ASP A 1 83 ? -17 34.906 4.562 1 76.75 83 ASP A CA 1
ATOM 665 C C . ASP A 1 83 ? -16.75 33.625 5.332 1 76.75 83 ASP A C 1
ATOM 667 O O . ASP A 1 83 ? -17.656 32.812 5.508 1 76.75 83 ASP A O 1
ATOM 671 N N . MET A 1 84 ? -15.508 33.469 5.699 1 79.69 84 MET A N 1
ATOM 672 C CA . MET A 1 84 ? -15.117 32.219 6.344 1 79.69 84 MET A CA 1
ATOM 673 C C . MET A 1 84 ? -13.891 32.406 7.234 1 79.69 84 MET A C 1
ATOM 675 O O . MET A 1 84 ? -12.945 33.094 6.848 1 79.69 84 MET A O 1
ATOM 679 N N . TYR A 1 85 ? -13.953 31.844 8.43 1 82.38 85 TYR A N 1
ATOM 680 C CA . TYR A 1 85 ? -12.797 31.891 9.312 1 82.38 85 TYR A CA 1
ATOM 681 C C . TYR A 1 85 ? -11.852 30.719 9.031 1 82.38 85 TYR A C 1
ATOM 683 O O . TYR A 1 85 ? -12.195 29.562 9.289 1 82.38 85 TYR A O 1
ATOM 691 N N . LEU A 1 86 ? -10.727 31.062 8.523 1 89.75 86 LEU A N 1
ATOM 692 C CA . LEU A 1 86 ? -9.766 30.031 8.164 1 89.75 86 LEU A CA 1
ATOM 693 C C . LEU A 1 86 ? -8.594 30.016 9.141 1 89.75 86 LEU A C 1
ATOM 695 O O . LEU A 1 86 ? -7.93 31.031 9.344 1 89.75 86 LEU A O 1
ATOM 699 N N . ARG A 1 87 ? -8.43 28.953 9.828 1 90.5 87 ARG A N 1
ATOM 700 C CA . ARG A 1 87 ? -7.254 28.734 10.664 1 90.5 87 ARG A CA 1
ATOM 701 C C . ARG A 1 87 ? -6.223 27.875 9.945 1 90.5 87 ARG A C 1
ATOM 703 O O . ARG A 1 87 ? -6.562 26.828 9.383 1 90.5 87 ARG A O 1
ATOM 710 N N . VAL A 1 88 ? -4.992 28.344 9.977 1 95.56 88 VAL A N 1
ATOM 711 C CA . VAL A 1 88 ? -3.93 27.594 9.305 1 95.56 88 VAL A CA 1
ATOM 712 C C . VAL A 1 88 ? -3.02 26.953 10.344 1 95.56 88 VAL A C 1
ATOM 714 O O . VAL A 1 88 ? -2.502 27.625 11.242 1 95.56 88 VAL A O 1
ATOM 717 N N . ILE A 1 89 ? -2.84 25.641 10.266 1 93.81 89 ILE A N 1
ATOM 718 C CA . ILE A 1 89 ? -1.949 24.938 11.18 1 93.81 89 ILE A CA 1
ATOM 719 C C . ILE A 1 89 ? -1.064 23.969 10.391 1 93.81 89 ILE A C 1
ATOM 721 O O . ILE A 1 89 ? -1.457 23.484 9.328 1 93.81 89 ILE A O 1
ATOM 725 N N . VAL A 1 90 ? 0.151 23.75 10.805 1 97.19 90 VAL A N 1
ATOM 726 C CA . VAL A 1 90 ? 1.022 22.672 10.352 1 97.19 90 VAL A CA 1
ATOM 727 C C . VAL A 1 90 ? 1.094 21.578 11.422 1 97.19 90 VAL A C 1
ATOM 729 O O . VAL A 1 90 ? 1.564 21.828 12.539 1 97.19 90 VAL A O 1
ATOM 732 N N . ASP A 1 91 ? 0.616 20.406 11.062 1 94.88 91 ASP A N 1
ATOM 733 C CA . ASP A 1 91 ? 0.508 19.438 12.141 1 94.88 91 ASP A CA 1
ATOM 734 C C . ASP A 1 91 ? 1.375 18.203 11.867 1 94.88 91 ASP A C 1
ATOM 736 O O . ASP A 1 91 ? 1.617 17.391 12.766 1 94.88 91 ASP A O 1
ATOM 740 N N . VAL A 1 92 ? 1.844 18.047 10.656 1 96.62 92 VAL A N 1
ATOM 741 C CA . VAL A 1 92 ? 2.736 16.938 10.344 1 96.62 92 VAL A CA 1
ATOM 742 C C . VAL A 1 92 ? 3.914 17.453 9.516 1 96.62 92 VAL A C 1
ATOM 744 O O . VAL A 1 92 ? 3.729 18.203 8.562 1 96.62 92 VAL A O 1
ATOM 747 N N . ILE A 1 93 ? 5.129 17.062 9.883 1 98.38 93 ILE A N 1
ATOM 748 C CA . ILE A 1 93 ? 6.34 17.375 9.125 1 98.38 93 ILE A CA 1
ATOM 749 C C . ILE A 1 93 ? 7.18 16.109 8.953 1 98.38 93 ILE A C 1
ATOM 751 O O . ILE A 1 93 ? 7.41 15.375 9.914 1 98.38 93 ILE A O 1
ATOM 755 N N . ALA A 1 94 ? 7.523 15.805 7.797 1 97.38 94 ALA A N 1
ATOM 756 C CA . ALA A 1 94 ? 8.453 14.719 7.5 1 97.38 94 ALA A CA 1
ATOM 757 C C . ALA A 1 94 ? 9.656 15.227 6.707 1 97.38 94 ALA A C 1
ATOM 759 O O . ALA A 1 94 ? 9.5 16.047 5.801 1 97.38 94 ALA A O 1
ATOM 760 N N . GLY A 1 95 ? 10.859 14.805 7.086 1 95.25 95 GLY A N 1
ATOM 761 C CA . GLY A 1 95 ? 12.039 15.305 6.398 1 95.25 95 GLY A CA 1
ATOM 762 C C . GLY A 1 95 ? 13.164 14.281 6.332 1 95.25 95 GLY A C 1
ATOM 763 O O . GLY A 1 95 ? 13.242 13.383 7.168 1 95.25 95 GLY A O 1
ATOM 764 N N . SER A 1 96 ? 14.008 14.414 5.363 1 92.25 96 SER A N 1
ATOM 765 C CA . SER A 1 96 ? 15.188 13.578 5.168 1 92.25 96 SER A CA 1
ATOM 766 C C . SER A 1 96 ? 16.422 14.422 4.91 1 92.25 96 SER A C 1
ATOM 768 O O . SER A 1 96 ? 16.359 15.445 4.223 1 92.25 96 SER A O 1
ATOM 770 N N . SER A 1 97 ? 17.562 14.07 5.473 1 91.5 97 SER A N 1
ATOM 771 C CA . SER A 1 97 ? 18.844 14.734 5.258 1 91.5 97 SER A CA 1
ATOM 772 C C . SER A 1 97 ? 18.75 16.219 5.562 1 91.5 97 SER A C 1
ATOM 774 O O . SER A 1 97 ? 18.328 16.609 6.648 1 91.5 97 SER A O 1
ATOM 776 N N . ALA A 1 98 ? 18.938 17.078 4.492 1 88.06 98 ALA A N 1
ATOM 777 C CA . ALA A 1 98 ? 18.797 18.516 4.676 1 88.06 98 ALA A CA 1
ATOM 778 C C . ALA A 1 98 ? 17.359 18.875 5.039 1 88.06 98 ALA A C 1
ATOM 780 O O . ALA A 1 98 ? 17.125 19.781 5.844 1 88.06 98 ALA A O 1
ATOM 781 N N . GLY A 1 99 ? 16.453 18.188 4.422 1 92.56 99 GLY A N 1
ATOM 782 C CA . GLY A 1 99 ? 15.062 18.391 4.762 1 92.56 99 GLY A CA 1
ATOM 783 C C . GLY A 1 99 ? 14.727 17.984 6.184 1 92.56 99 GLY A C 1
ATOM 784 O O . GLY A 1 99 ? 13.82 18.547 6.797 1 92.56 99 GLY A O 1
ATOM 785 N N . GLY A 1 100 ? 15.508 17 6.688 1 95.44 100 GLY A N 1
ATOM 786 C CA . GLY A 1 100 ? 15.32 16.594 8.07 1 95.44 100 GLY A CA 1
ATOM 787 C C . GLY A 1 100 ? 15.703 17.672 9.07 1 95.44 100 GLY A C 1
ATOM 788 O O . GLY A 1 100 ? 15 17.891 10.055 1 95.44 100 GLY A O 1
ATOM 789 N N . ILE A 1 101 ? 16.828 18.359 8.82 1 94.75 101 ILE A N 1
ATOM 790 C CA . ILE A 1 101 ? 17.266 19.438 9.688 1 94.75 101 ILE A CA 1
ATOM 791 C C . ILE A 1 101 ? 16.219 20.562 9.672 1 94.75 101 ILE A C 1
ATOM 793 O O . ILE A 1 101 ? 15.867 21.094 10.727 1 94.75 101 ILE A O 1
ATOM 797 N N . ASN A 1 102 ? 15.789 20.844 8.484 1 96.38 102 ASN A N 1
ATOM 798 C CA . ASN A 1 102 ? 14.766 21.875 8.359 1 96.38 102 ASN A CA 1
ATOM 799 C C . ASN A 1 102 ? 13.469 21.469 9.047 1 96.38 102 ASN A C 1
ATOM 801 O O . ASN A 1 102 ? 12.75 22.312 9.578 1 96.38 102 ASN A O 1
ATOM 805 N N . GLY A 1 103 ? 13.148 20.203 8.914 1 97.69 103 GLY A N 1
ATOM 806 C CA . GLY A 1 103 ? 11.977 19.703 9.625 1 97.69 103 GLY A CA 1
ATOM 807 C C . GLY A 1 103 ? 12.086 19.875 11.133 1 97.69 103 GLY A C 1
ATOM 808 O O . GLY A 1 103 ? 11.125 20.281 11.789 1 97.69 103 GLY A O 1
ATOM 809 N N . VAL A 1 104 ? 13.266 19.594 11.664 1 97.94 104 VAL A N 1
ATOM 810 C CA . VAL A 1 104 ? 13.523 19.703 13.094 1 97.94 104 VAL A CA 1
ATOM 811 C C . VAL A 1 104 ? 13.359 21.156 13.547 1 97.94 104 VAL A C 1
ATOM 813 O O . VAL A 1 104 ? 12.695 21.422 14.555 1 97.94 104 VAL A O 1
ATOM 816 N N . THR A 1 105 ? 13.891 22.047 12.836 1 97.69 105 THR A N 1
ATOM 817 C CA . THR A 1 105 ? 13.859 23.453 13.242 1 97.69 105 THR A CA 1
ATOM 818 C C . THR A 1 105 ? 12.461 24.031 13.062 1 97.69 105 THR A C 1
ATOM 820 O O . THR A 1 105 ? 11.984 24.797 13.914 1 97.69 105 THR A O 1
ATOM 823 N N . LEU A 1 106 ? 11.82 23.703 11.961 1 98.19 106 LEU A N 1
ATOM 824 C CA . LEU A 1 106 ? 10.461 24.188 11.758 1 98.19 106 LEU A CA 1
ATOM 825 C C . LEU A 1 106 ? 9.531 23.672 12.844 1 98.19 106 LEU A C 1
ATOM 827 O O . LEU A 1 106 ? 8.719 24.422 13.391 1 98.19 106 LEU A O 1
ATOM 831 N N . ALA A 1 107 ? 9.617 22.375 13.125 1 98.38 107 ALA A N 1
ATOM 832 C CA . ALA A 1 107 ? 8.766 21.781 14.148 1 98.38 107 ALA A CA 1
ATOM 833 C C . ALA A 1 107 ? 8.984 22.438 15.5 1 98.38 107 ALA A C 1
ATOM 835 O O . ALA A 1 107 ? 8.031 22.703 16.234 1 98.38 107 ALA A O 1
ATOM 836 N N . THR A 1 108 ? 10.25 22.672 15.812 1 97.31 108 THR A N 1
ATOM 837 C CA . THR A 1 108 ? 10.578 23.328 17.078 1 97.31 108 THR A CA 1
ATOM 838 C C . THR A 1 108 ? 9.992 24.734 17.141 1 97.31 108 THR A C 1
ATOM 840 O O . THR A 1 108 ? 9.484 25.156 18.172 1 97.31 108 THR A O 1
ATOM 843 N N . ALA A 1 109 ? 10.062 25.422 16.047 1 96.69 109 ALA A N 1
ATOM 844 C CA . ALA A 1 109 ? 9.492 26.766 15.969 1 96.69 109 ALA A CA 1
ATOM 845 C C . ALA A 1 109 ? 7.98 26.734 16.156 1 96.69 109 ALA A C 1
ATOM 847 O O . ALA A 1 109 ? 7.422 27.547 16.891 1 96.69 109 ALA A O 1
ATOM 848 N N . LEU A 1 110 ? 7.348 25.828 15.523 1 97 110 LEU A N 1
ATOM 849 C CA . LEU A 1 110 ? 5.891 25.734 15.57 1 97 110 LEU A CA 1
ATOM 850 C C . LEU A 1 110 ? 5.426 25.266 16.953 1 97 110 LEU A C 1
ATOM 852 O O . LEU A 1 110 ? 4.406 25.75 17.453 1 97 110 LEU A O 1
ATOM 856 N N . ALA A 1 111 ? 6.156 24.344 17.547 1 95.81 111 ALA A N 1
ATOM 857 C CA . ALA A 1 111 ? 5.758 23.719 18.812 1 95.81 111 ALA A CA 1
ATOM 858 C C . ALA A 1 111 ? 5.746 24.75 19.938 1 95.81 111 ALA A C 1
ATOM 860 O O . ALA A 1 111 ? 4.844 24.734 20.781 1 95.81 111 ALA A O 1
ATOM 861 N N . HIS A 1 112 ? 6.762 25.656 19.938 1 94.31 112 HIS A N 1
ATOM 862 C CA . HIS A 1 112 ? 6.879 26.547 21.078 1 94.31 112 HIS A CA 1
ATOM 863 C C . HIS A 1 112 ? 7.02 28 20.625 1 94.31 112 HIS A C 1
ATOM 865 O O . HIS A 1 112 ? 7.562 28.828 21.359 1 94.31 112 HIS A O 1
ATOM 871 N N . ASP A 1 113 ? 6.551 28.25 19.391 1 93.75 113 ASP A N 1
ATOM 872 C CA . ASP A 1 113 ? 6.535 29.609 18.844 1 93.75 113 ASP A CA 1
ATOM 873 C C . ASP A 1 113 ? 7.91 30.266 18.953 1 93.75 113 ASP A C 1
ATOM 875 O O . ASP A 1 113 ? 8.039 31.359 19.5 1 93.75 113 ASP A O 1
ATOM 879 N N . ARG A 1 114 ? 8.883 29.594 18.5 1 94.06 114 ARG A N 1
ATOM 880 C CA . ARG A 1 114 ? 10.258 30.078 18.531 1 94.06 114 ARG A CA 1
ATOM 881 C C . ARG A 1 114 ? 10.648 30.672 17.188 1 94.06 114 ARG A C 1
ATOM 883 O O . ARG A 1 114 ? 10.055 30.359 16.156 1 94.06 114 ARG A O 1
ATOM 890 N N . SER A 1 115 ? 11.633 31.547 17.25 1 94.06 115 SER A N 1
ATOM 891 C CA . SER A 1 115 ? 12.062 32.25 16.047 1 94.06 115 SER A CA 1
ATOM 892 C C . SER A 1 115 ? 12.977 31.375 15.18 1 94.06 115 SER A C 1
ATOM 894 O O . SER A 1 115 ? 13.789 30.609 15.711 1 94.06 115 SER A O 1
ATOM 896 N N . LEU A 1 116 ? 12.891 31.531 13.859 1 95.31 116 LEU A N 1
ATOM 897 C CA . LEU A 1 116 ? 13.773 30.828 12.93 1 95.31 116 LEU A CA 1
ATOM 898 C C . LEU A 1 116 ? 14.922 31.719 12.5 1 95.31 116 LEU A C 1
ATOM 900 O O . LEU A 1 116 ? 15.82 31.281 11.781 1 95.31 116 LEU A O 1
ATOM 904 N N . ILE A 1 117 ? 14.984 32.938 12.953 1 92.12 117 ILE A N 1
ATOM 905 C CA . ILE A 1 117 ? 15.961 33.938 12.508 1 92.12 117 ILE A CA 1
ATOM 906 C C . ILE A 1 117 ? 17.359 33.469 12.883 1 92.12 117 ILE A C 1
ATOM 908 O O . ILE A 1 117 ? 18.297 33.562 12.07 1 92.12 117 ILE A O 1
ATOM 912 N N . PRO A 1 118 ? 17.562 32.938 14.078 1 91.56 118 PRO A N 1
ATOM 913 C CA . PRO A 1 118 ? 18.906 32.438 14.391 1 91.56 118 PRO A CA 1
ATOM 914 C C . PRO A 1 118 ? 19.359 31.328 13.445 1 91.56 118 PRO A C 1
ATOM 916 O O . PRO A 1 118 ? 20.547 31.203 13.148 1 91.56 118 PRO A O 1
ATOM 919 N N . VAL A 1 119 ? 18.406 30.516 13.078 1 93.62 119 VAL A N 1
ATOM 920 C CA . VAL A 1 119 ? 18.719 29.438 12.148 1 93.62 119 VAL A CA 1
ATOM 921 C C . VAL A 1 119 ? 19.125 30.016 10.797 1 93.62 119 VAL A C 1
ATOM 923 O O . VAL A 1 119 ? 20 29.469 10.109 1 93.62 119 VAL A O 1
ATOM 926 N N . THR A 1 120 ? 18.484 31.094 10.359 1 93.12 120 THR A N 1
ATOM 927 C CA . THR A 1 120 ? 18.844 31.797 9.133 1 93.12 120 THR A CA 1
ATOM 928 C C . THR A 1 120 ? 20.312 32.25 9.18 1 93.12 120 THR A C 1
ATOM 930 O O . THR A 1 120 ? 21.047 32.031 8.211 1 93.12 120 THR A O 1
ATOM 933 N N . ARG A 1 121 ? 20.688 32.75 10.242 1 88.06 121 ARG A N 1
ATOM 934 C CA . ARG A 1 121 ? 22.062 33.219 10.406 1 88.06 121 ARG A CA 1
ATOM 935 C C . ARG A 1 121 ? 23.047 32.062 10.344 1 88.06 121 ARG A C 1
ATOM 937 O O . ARG A 1 121 ? 24.125 32.188 9.758 1 88.06 121 ARG A O 1
ATOM 944 N N . MET A 1 122 ? 22.641 31.031 10.977 1 86.44 122 MET A N 1
ATOM 945 C CA . MET A 1 122 ? 23.484 29.844 10.945 1 86.44 122 MET A CA 1
ATOM 946 C C . MET A 1 122 ? 23.703 29.359 9.516 1 86.44 122 MET A C 1
ATOM 948 O O . MET A 1 122 ? 24.828 29.078 9.117 1 86.44 122 MET A O 1
ATOM 952 N N . TRP A 1 123 ? 22.672 29.297 8.742 1 86.5 123 TRP A N 1
ATOM 953 C CA . TRP A 1 123 ? 22.781 28.812 7.363 1 86.5 123 TRP A CA 1
ATOM 954 C C . TRP A 1 123 ? 23.609 29.766 6.52 1 86.5 123 TRP A C 1
ATOM 956 O O . TRP A 1 123 ? 24.391 29.328 5.664 1 86.5 123 TRP A O 1
ATOM 966 N N . LEU A 1 124 ? 23.469 31.062 6.773 1 87.19 124 LEU A N 1
ATOM 967 C CA . LEU A 1 124 ? 24.109 32.062 5.922 1 87.19 124 LEU A CA 1
ATOM 968 C C . LEU A 1 124 ? 25.578 32.25 6.316 1 87.19 124 LEU A C 1
ATOM 970 O O . LEU A 1 124 ? 26.422 32.469 5.461 1 87.19 124 LEU A O 1
ATOM 974 N N . GLU A 1 125 ? 25.875 32.062 7.578 1 83.06 125 GLU A N 1
ATOM 975 C CA . GLU A 1 125 ? 27.219 32.375 8.062 1 83.06 125 GLU A CA 1
ATOM 976 C C . GLU A 1 125 ? 28.047 31.125 8.281 1 83.06 125 GLU A C 1
ATOM 978 O O . GLU A 1 125 ? 29.25 31.109 8.023 1 83.06 125 GLU A O 1
ATOM 983 N N . GLU A 1 126 ? 27.438 30.125 8.75 1 74.5 126 GLU A N 1
ATOM 984 C CA . GLU A 1 126 ? 28.219 29 9.242 1 74.5 126 GLU A CA 1
ATOM 985 C C . GLU A 1 126 ? 28.172 27.812 8.266 1 74.5 126 GLU A C 1
ATOM 987 O O . GLU A 1 126 ? 28.938 26.859 8.406 1 74.5 126 GLU A O 1
ATOM 992 N N . ALA A 1 127 ? 27.391 27.844 7.375 1 65.56 127 ALA A N 1
ATOM 993 C CA . ALA A 1 127 ? 27.234 26.688 6.492 1 65.56 127 ALA A CA 1
ATOM 994 C C . ALA A 1 127 ? 28.344 26.641 5.449 1 65.56 127 ALA A C 1
ATOM 996 O O . ALA A 1 127 ? 28.297 25.859 4.5 1 65.56 127 ALA A O 1
ATOM 997 N N . ASP A 1 128 ? 29.312 27.25 5.707 1 62.44 128 ASP A N 1
ATOM 998 C CA . ASP A 1 128 ? 30.484 27.219 4.82 1 62.44 128 ASP A CA 1
ATOM 999 C C . ASP A 1 128 ? 31.281 25.938 5.004 1 62.44 128 ASP A C 1
ATOM 1001 O O . ASP A 1 128 ? 31.594 25.547 6.133 1 62.44 128 ASP A O 1
ATOM 1005 N N . MET A 1 129 ? 31.359 25.281 3.914 1 58.12 129 MET A N 1
ATOM 1006 C CA . MET A 1 129 ? 32.062 24.016 3.896 1 58.12 129 MET A CA 1
ATOM 1007 C C . MET A 1 129 ? 33.375 24.109 4.668 1 58.12 129 MET A C 1
ATOM 1009 O O . MET A 1 129 ? 33.781 23.156 5.344 1 58.12 129 MET A O 1
ATOM 1013 N N . LEU A 1 130 ? 33.938 25.141 4.531 1 44.56 130 LEU A N 1
ATOM 1014 C CA . LEU A 1 130 ? 35.25 25.312 5.172 1 44.56 130 LEU A CA 1
ATOM 1015 C C . LEU A 1 130 ? 35.094 25.297 6.691 1 44.56 130 LEU A C 1
ATOM 1017 O O . LEU A 1 130 ? 36 24.797 7.391 1 44.56 130 LEU A O 1
ATOM 1021 N N . SER A 1 131 ? 33.969 25.688 7.074 1 50.78 131 SER A N 1
ATOM 1022 C CA . SER A 1 131 ? 33.719 25.703 8.516 1 50.78 131 SER A CA 1
ATOM 1023 C C . SER A 1 131 ? 33.406 24.312 9.047 1 50.78 131 SER A C 1
ATOM 1025 O O . SER A 1 131 ? 33.594 24.031 10.234 1 50.78 131 SER A O 1
ATOM 1027 N N . LEU A 1 132 ? 33.062 23.453 8.102 1 55.56 132 LEU A N 1
ATOM 1028 C CA . LEU A 1 132 ? 32.656 22.109 8.516 1 55.56 132 LEU A CA 1
ATOM 1029 C C . LEU A 1 132 ? 33.781 21.109 8.297 1 55.56 132 LEU A C 1
ATOM 1031 O O . LEU A 1 132 ? 33.625 19.922 8.625 1 55.56 132 LEU A O 1
ATOM 1035 N N . LEU A 1 133 ? 34.875 21.578 7.812 1 53.91 133 LEU A N 1
ATOM 1036 C CA . LEU A 1 133 ? 36 20.719 7.535 1 53.91 133 LEU A CA 1
ATOM 1037 C C . LEU A 1 133 ? 36.625 20.219 8.828 1 53.91 133 LEU A C 1
ATOM 1039 O O . LEU A 1 133 ? 36.75 20.984 9.797 1 53.91 133 LEU A O 1
ATOM 1043 N N . ALA A 1 134 ? 37.031 18.859 9.039 1 53.56 134 ALA A N 1
ATOM 1044 C CA . ALA A 1 134 ? 37.719 18.281 10.195 1 53.56 134 ALA A CA 1
ATOM 1045 C C . ALA A 1 134 ? 39.094 18.906 10.398 1 53.56 134 ALA A C 1
ATOM 1047 O O . ALA A 1 134 ? 39.781 19.188 9.438 1 53.56 134 ALA A O 1
ATOM 1048 N N . PRO A 1 135 ? 39.312 19.562 11.531 1 46.69 135 PRO A N 1
ATOM 1049 C CA . PRO A 1 135 ? 40.594 20.219 11.797 1 46.69 135 PRO A CA 1
ATOM 1050 C C . PRO A 1 135 ? 41.781 19.5 11.172 1 46.69 135 PRO A C 1
ATOM 1052 O O . PRO A 1 135 ? 42.688 20.125 10.672 1 46.69 135 PRO A O 1
ATOM 1055 N N . GLU A 1 136 ? 41.656 18.125 11.203 1 46.56 136 GLU A N 1
ATOM 1056 C CA . GLU A 1 136 ? 42.812 17.406 10.664 1 46.56 136 GLU A CA 1
ATOM 1057 C C . GLU A 1 136 ? 42.906 17.578 9.148 1 46.56 136 GLU A C 1
ATOM 1059 O O . GLU A 1 136 ? 44 17.531 8.578 1 46.56 136 GLU A O 1
ATOM 1064 N N . ALA A 1 137 ? 41.812 17.75 8.484 1 46.28 137 ALA A N 1
ATOM 1065 C CA . ALA A 1 137 ? 41.781 17.906 7.031 1 46.28 137 ALA A CA 1
ATOM 1066 C C . ALA A 1 137 ? 42.25 19.312 6.621 1 46.28 137 ALA A C 1
ATOM 1068 O O . ALA A 1 137 ? 42.812 19.484 5.543 1 46.28 137 ALA A O 1
ATOM 1069 N N . ARG A 1 138 ? 42.125 20.359 7.402 1 44.22 138 ARG A N 1
ATOM 1070 C CA . ARG A 1 138 ? 42.594 21.719 7.16 1 44.22 138 ARG A CA 1
ATOM 1071 C C . ARG A 1 138 ? 44.094 21.797 7.172 1 44.22 138 ARG A C 1
ATOM 1073 O O . ARG A 1 138 ? 44.688 22.531 6.387 1 44.22 138 ARG A O 1
ATOM 1080 N N . ALA A 1 139 ? 44.781 21.172 8.211 1 40.72 139 ALA A N 1
ATOM 1081 C CA . ALA A 1 139 ? 46.25 21.266 8.391 1 40.72 139 ALA A CA 1
ATOM 1082 C C . ALA A 1 139 ? 46.969 20.641 7.207 1 40.72 139 ALA A C 1
ATOM 1084 O O . ALA A 1 139 ? 48.062 21.094 6.828 1 40.72 139 ALA A O 1
ATOM 1085 N N . ARG A 1 140 ? 46.344 19.531 6.656 1 40.97 140 ARG A N 1
ATOM 1086 C CA . ARG A 1 140 ? 47.156 18.844 5.664 1 40.97 140 ARG A CA 1
ATOM 1087 C C . ARG A 1 140 ? 46.969 19.438 4.277 1 40.97 140 ARG A C 1
ATOM 1089 O O . ARG A 1 140 ? 47.531 18.953 3.295 1 40.97 140 ARG A O 1
ATOM 1096 N N . LEU A 1 141 ? 46.156 20.297 4.102 1 41.41 141 LEU A N 1
ATOM 1097 C CA . LEU A 1 141 ? 45.875 21.016 2.859 1 41.41 141 LEU A CA 1
ATOM 1098 C C . LEU A 1 141 ? 47.156 21.641 2.303 1 41.41 141 LEU A C 1
ATOM 1100 O O . LEU A 1 141 ? 47.344 21.656 1.087 1 41.41 141 LEU A O 1
ATOM 1104 N N . TRP A 1 142 ? 47.938 22.203 3.199 1 35.03 142 TRP A N 1
ATOM 1105 C CA . TRP A 1 142 ? 49.125 22.922 2.771 1 35.03 142 TRP A CA 1
ATOM 1106 C C . TRP A 1 142 ? 50.188 21.953 2.279 1 35.03 142 TRP A C 1
ATOM 1108 O O . TRP A 1 142 ? 51.188 22.375 1.668 1 35.03 142 TRP A O 1
ATOM 1118 N N . SER A 1 143 ? 50.281 20.828 2.896 1 36.91 143 SER A N 1
ATOM 1119 C CA . SER A 1 143 ? 51.5 20.078 2.641 1 36.91 143 SER A CA 1
ATOM 1120 C C . SER A 1 143 ? 51.406 19.266 1.353 1 36.91 143 SER A C 1
ATOM 1122 O O . SER A 1 143 ? 52.406 18.719 0.888 1 36.91 143 SER A O 1
ATOM 1124 N N . LYS A 1 144 ? 50.219 18.797 0.798 1 40.53 144 LYS A N 1
ATOM 1125 C CA . LYS A 1 144 ? 50.312 17.812 -0.281 1 40.53 144 LYS A CA 1
ATOM 1126 C C . LYS A 1 144 ? 50.062 18.469 -1.639 1 40.53 144 LYS A C 1
ATOM 1128 O O . LYS A 1 144 ? 49 18.328 -2.219 1 40.53 144 LYS A O 1
ATOM 1133 N N . TRP A 1 145 ? 50.781 19.266 -2.131 1 39.19 145 TRP A N 1
ATOM 1134 C CA . TRP A 1 145 ? 50.938 19.938 -3.412 1 39.19 145 TRP A CA 1
ATOM 1135 C C . TRP A 1 145 ? 51 18.938 -4.555 1 39.19 145 TRP A C 1
ATOM 1137 O O . TRP A 1 145 ? 50.656 19.25 -5.691 1 39.19 145 TRP A O 1
ATOM 1147 N N . TYR A 1 146 ? 51.406 17.734 -4.273 1 37.84 146 TYR A N 1
ATOM 1148 C CA . TYR A 1 146 ? 51.75 16.781 -5.32 1 37.84 146 TYR A CA 1
ATOM 1149 C C . TYR A 1 146 ? 50.5 16.203 -5.984 1 37.84 146 TYR A C 1
ATOM 1151 O O . TYR A 1 146 ? 50.594 15.57 -7.035 1 37.84 146 TYR A O 1
ATOM 1159 N N . PHE A 1 147 ? 49.375 16.328 -5.348 1 38.34 147 PHE A N 1
ATOM 1160 C CA . PHE A 1 147 ? 48.219 15.703 -5.977 1 38.34 147 PHE A CA 1
ATOM 1161 C C . PHE A 1 147 ? 47.531 16.672 -6.941 1 38.34 147 PHE A C 1
ATOM 1163 O O . PHE A 1 147 ? 46.562 16.312 -7.609 1 38.34 147 PHE A O 1
ATOM 1170 N N . TRP A 1 148 ? 48 17.797 -7.16 1 42.44 148 TRP A N 1
ATOM 1171 C CA . TRP A 1 148 ? 47.5 18.828 -8.07 1 42.44 148 TRP A CA 1
ATOM 1172 C C . TRP A 1 148 ? 47.406 18.281 -9.5 1 42.44 148 TRP A C 1
ATOM 1174 O O . TRP A 1 148 ? 46.438 18.562 -10.211 1 42.44 148 TRP A O 1
ATOM 1184 N N . PRO A 1 149 ? 48.375 17.688 -9.844 1 44.03 149 PRO A N 1
ATOM 1185 C CA . PRO A 1 149 ? 48.312 17.234 -11.242 1 44.03 149 PRO A CA 1
ATOM 1186 C C . PRO A 1 149 ? 47.219 16.188 -11.477 1 44.03 149 PRO A C 1
ATOM 1188 O O . PRO A 1 149 ? 46.719 16.078 -12.586 1 44.03 149 PRO A O 1
ATOM 1191 N N . LEU A 1 150 ? 46.812 15.516 -10.484 1 41.97 150 LEU A N 1
ATOM 1192 C CA . LEU A 1 150 ? 45.812 14.469 -10.672 1 41.97 150 LEU A CA 1
ATOM 1193 C C . LEU A 1 150 ? 44.406 15.016 -10.5 1 41.97 150 LEU A C 1
ATOM 1195 O O . LEU A 1 150 ? 43.438 14.477 -11.062 1 41.97 150 LEU A O 1
ATOM 1199 N N . VAL A 1 151 ? 44.281 16.047 -9.688 1 46.66 151 VAL A N 1
ATOM 1200 C CA . VAL A 1 151 ? 42.969 16.609 -9.406 1 46.66 151 VAL A CA 1
ATOM 1201 C C . VAL A 1 151 ? 42.5 17.453 -10.594 1 46.66 151 VAL A C 1
ATOM 1203 O O . VAL A 1 151 ? 41.312 17.484 -10.922 1 46.66 151 VAL A O 1
ATOM 1206 N N . ARG A 1 152 ? 43.406 18.078 -11.312 1 47.38 152 ARG A N 1
ATOM 1207 C CA . ARG A 1 152 ? 43.031 18.922 -12.438 1 47.38 152 ARG A CA 1
ATOM 1208 C C . ARG A 1 152 ? 42.312 18.125 -13.508 1 47.38 152 ARG A C 1
ATOM 1210 O O . ARG A 1 152 ? 41.25 18.562 -14.016 1 47.38 152 ARG A O 1
ATOM 1217 N N . PRO A 1 153 ? 42.844 17.016 -13.828 1 49.16 153 PRO A N 1
ATOM 1218 C CA . PRO A 1 153 ? 42.062 16.266 -14.828 1 49.16 153 PRO A CA 1
ATOM 1219 C C . PRO A 1 153 ? 40.719 15.789 -14.305 1 49.16 153 PRO A C 1
ATOM 1221 O O . PRO A 1 153 ? 39.75 15.742 -15.055 1 49.16 153 PRO A O 1
ATOM 1224 N N . LEU A 1 154 ? 40.656 15.508 -13.109 1 48.84 154 LEU A N 1
ATOM 1225 C CA . LEU A 1 154 ? 39.406 15.109 -12.539 1 48.84 154 LEU A CA 1
ATOM 1226 C C . LEU A 1 154 ? 38.406 16.281 -12.508 1 48.84 154 LEU A C 1
ATOM 1228 O O . LEU A 1 154 ? 37.219 16.109 -12.812 1 48.84 154 LEU A O 1
ATOM 1232 N N . LEU A 1 155 ? 38.969 17.438 -12.109 1 50.03 155 LEU A N 1
ATOM 1233 C CA . LEU A 1 155 ? 38.156 18.656 -12.125 1 50.03 155 LEU A CA 1
ATOM 1234 C C . LEU A 1 155 ? 37.75 19 -13.547 1 50.03 155 LEU A C 1
ATOM 1236 O O . LEU A 1 155 ? 36.594 19.422 -13.773 1 50.03 155 LEU A O 1
ATOM 1240 N N . ALA A 1 156 ? 38.656 18.828 -14.422 1 51.25 156 ALA A N 1
ATOM 1241 C CA . ALA A 1 156 ? 38.344 19.047 -15.828 1 51.25 156 ALA A CA 1
ATOM 1242 C C . ALA A 1 156 ? 37.281 18.062 -16.312 1 51.25 156 ALA A C 1
ATOM 1244 O O . ALA A 1 156 ? 36.406 18.406 -17.094 1 51.25 156 ALA A O 1
ATOM 1245 N N . ARG A 1 157 ? 37.406 16.906 -15.859 1 49.53 157 ARG A N 1
ATOM 1246 C CA . ARG A 1 157 ? 36.438 15.875 -16.203 1 49.53 157 ARG A CA 1
ATOM 1247 C C . ARG A 1 157 ? 35.094 16.156 -15.531 1 49.53 157 ARG A C 1
ATOM 1249 O O . ARG A 1 157 ? 34.031 15.977 -16.141 1 49.53 157 ARG A O 1
ATOM 1256 N N . LEU A 1 158 ? 35.219 16.516 -14.32 1 50.75 158 LEU A N 1
ATOM 1257 C CA . LEU A 1 158 ? 34 16.875 -13.633 1 50.75 158 LEU A CA 1
ATOM 1258 C C . LEU A 1 158 ? 33.344 18.094 -14.297 1 50.75 158 LEU A C 1
ATOM 1260 O O . LEU A 1 158 ? 32.094 18.172 -14.375 1 50.75 158 LEU A O 1
ATOM 1264 N N . ASP A 1 159 ? 34.219 19.031 -14.727 1 48.53 159 ASP A N 1
ATOM 1265 C CA . ASP A 1 159 ? 33.719 20.172 -15.492 1 48.53 159 ASP A CA 1
ATOM 1266 C C . ASP A 1 159 ? 33.062 19.719 -16.781 1 48.53 159 ASP A C 1
ATOM 1268 O O . ASP A 1 159 ? 32 20.25 -17.156 1 48.53 159 ASP A O 1
ATOM 1272 N N . ARG A 1 160 ? 33.719 18.719 -17.344 1 48.84 160 ARG A N 1
ATOM 1273 C CA . ARG A 1 160 ? 33.188 18.234 -18.609 1 48.84 160 ARG A CA 1
ATOM 1274 C C . ARG A 1 160 ? 31.891 17.469 -18.406 1 48.84 160 ARG A C 1
ATOM 1276 O O . ARG A 1 160 ? 31.031 17.453 -19.281 1 48.84 160 ARG A O 1
ATOM 1283 N N . GLU A 1 161 ? 31.891 16.891 -17.312 1 46.16 161 GLU A N 1
ATOM 1284 C CA . GLU A 1 161 ? 30.672 16.141 -17.031 1 46.16 161 GLU A CA 1
ATOM 1285 C C . GLU A 1 161 ? 29.578 17.031 -16.438 1 46.16 161 GLU A C 1
ATOM 1287 O O . GLU A 1 161 ? 28.516 16.547 -16.047 1 46.16 161 GLU A O 1
ATOM 1292 N N . GLY A 1 162 ? 29.859 18.359 -16.453 1 43.81 162 GLY A N 1
ATOM 1293 C CA . GLY A 1 162 ? 28.891 19.391 -16.094 1 43.81 162 GLY A CA 1
ATOM 1294 C C . GLY A 1 162 ? 28.625 19.484 -14.609 1 43.81 162 GLY A C 1
ATOM 1295 O O . GLY A 1 162 ? 27.562 19.938 -14.18 1 43.81 162 GLY A O 1
ATOM 1296 N N . LEU A 1 163 ? 29.438 18.969 -13.922 1 44.47 163 LEU A N 1
ATOM 1297 C CA . LEU A 1 163 ? 29.25 18.938 -12.477 1 44.47 163 LEU A CA 1
ATOM 1298 C C . LEU A 1 163 ? 29.781 20.219 -11.836 1 44.47 163 LEU A C 1
ATOM 1300 O O . LEU A 1 163 ? 29.516 20.5 -10.664 1 44.47 163 LEU A O 1
ATOM 1304 N N . LEU A 1 164 ? 30.656 21.094 -12.539 1 47.81 164 LEU A N 1
ATOM 1305 C CA . LEU A 1 164 ? 31.172 22.359 -12.023 1 47.81 164 LEU A CA 1
ATOM 1306 C C . LEU A 1 164 ? 30.469 23.531 -12.68 1 47.81 164 LEU A C 1
ATOM 1308 O O . LEU A 1 164 ? 30.156 23.5 -13.867 1 47.81 164 LEU A O 1
ATOM 1312 N N . PRO A 1 165 ? 29.984 24.578 -11.93 1 43.09 165 PRO A N 1
ATOM 1313 C CA . PRO A 1 165 ? 29.422 25.766 -12.578 1 43.09 165 PRO A CA 1
ATOM 1314 C C . PRO A 1 165 ? 30.391 26.422 -13.555 1 43.09 165 PRO A C 1
ATOM 1316 O O . PRO A 1 165 ? 31.609 26.406 -13.336 1 43.09 165 PRO A O 1
ATOM 1319 N N . ARG A 1 166 ? 30.062 26.703 -14.75 1 45.22 166 ARG A N 1
ATOM 1320 C CA . ARG A 1 166 ? 30.828 27.312 -15.844 1 45.22 166 ARG A CA 1
ATOM 1321 C C . ARG A 1 166 ? 31.688 28.453 -15.328 1 45.22 166 ARG A C 1
ATOM 1323 O O . ARG A 1 166 ? 32.812 28.656 -15.812 1 45.22 166 ARG A O 1
ATOM 1330 N N . GLU A 1 167 ? 31.094 29.547 -14.789 1 40.66 167 GLU A N 1
ATOM 1331 C CA . GLU A 1 167 ? 31.812 30.75 -14.383 1 40.66 167 GLU A CA 1
ATOM 1332 C C . GLU A 1 167 ? 32.406 30.594 -12.992 1 40.66 167 GLU A C 1
ATOM 1334 O O . GLU A 1 167 ? 31.859 31.062 -12 1 40.66 167 GLU A O 1
ATOM 1339 N N . THR A 1 168 ? 32.875 29.688 -12.641 1 42.41 168 THR A N 1
ATOM 1340 C CA . THR A 1 168 ? 33.281 29.359 -11.281 1 42.41 168 THR A CA 1
ATOM 1341 C C . THR A 1 168 ? 34.406 30.297 -10.836 1 42.41 168 THR A C 1
ATOM 1343 O O . THR A 1 168 ? 35.438 30.406 -11.516 1 42.41 168 THR A O 1
ATOM 1346 N N . ASP A 1 169 ? 34.062 31.203 -10.023 1 44.5 169 ASP A N 1
ATOM 1347 C CA . ASP A 1 169 ? 34.969 32 -9.227 1 44.5 169 ASP A CA 1
ATOM 1348 C C . ASP A 1 169 ? 36.125 31.141 -8.695 1 44.5 169 ASP A C 1
ATOM 1350 O O . ASP A 1 169 ? 35.969 29.953 -8.438 1 44.5 169 ASP A O 1
ATOM 1354 N N . THR A 1 170 ? 37.312 31.688 -8.922 1 50.53 170 THR A N 1
ATOM 1355 C CA . THR A 1 170 ? 38.562 31.188 -8.398 1 50.53 170 THR A CA 1
ATOM 1356 C C . THR A 1 170 ? 38.406 30.609 -7.004 1 50.53 170 THR A C 1
ATOM 1358 O O . THR A 1 170 ? 39.062 29.641 -6.641 1 50.53 170 THR A O 1
ATOM 1361 N N . GLU A 1 171 ? 37.406 31.078 -6.383 1 47.75 171 GLU A N 1
ATOM 1362 C CA . GLU A 1 171 ? 37.219 30.641 -5.008 1 47.75 171 GLU A CA 1
ATOM 1363 C C . GLU A 1 171 ? 36.562 29.266 -4.961 1 47.75 171 GLU A C 1
ATOM 1365 O O . GLU A 1 171 ? 36.938 28.406 -4.145 1 47.75 171 GLU A O 1
ATOM 1370 N N . ILE A 1 172 ? 35.688 29 -5.824 1 50.94 172 ILE A N 1
ATOM 1371 C CA . ILE A 1 172 ? 35 27.703 -5.867 1 50.94 172 ILE A CA 1
ATOM 1372 C C . ILE A 1 172 ? 36 26.609 -6.273 1 50.94 172 ILE A C 1
ATOM 1374 O O . ILE A 1 172 ? 35.969 25.516 -5.715 1 50.94 172 ILE A O 1
ATOM 1378 N N . GLU A 1 173 ? 36.75 27 -7.211 1 50.31 173 GLU A N 1
ATOM 1379 C CA . GLU A 1 173 ? 37.781 26.062 -7.66 1 50.31 173 GLU A CA 1
ATOM 1380 C C . GLU A 1 173 ? 38.719 25.688 -6.523 1 50.31 173 GLU A C 1
ATOM 1382 O O . GLU A 1 173 ? 39.125 24.531 -6.398 1 50.31 173 GLU A O 1
ATOM 1387 N N . LYS A 1 174 ? 39.031 26.688 -5.777 1 49.53 174 LYS A N 1
ATOM 1388 C CA . LYS A 1 174 ? 39.938 26.438 -4.637 1 49.53 174 LYS A CA 1
ATOM 1389 C C . LYS A 1 174 ? 39.25 25.531 -3.611 1 49.53 174 LYS A C 1
ATOM 1391 O O . LYS A 1 174 ? 39.906 24.625 -3.066 1 49.53 174 LYS A O 1
ATOM 1396 N N . ARG A 1 175 ? 38.094 25.75 -3.471 1 51.12 175 ARG A N 1
ATOM 1397 C CA . ARG A 1 175 ? 37.375 24.984 -2.449 1 51.12 175 ARG A CA 1
ATOM 1398 C C . ARG A 1 175 ? 37.125 23.547 -2.904 1 51.12 175 ARG A C 1
ATOM 1400 O O . ARG A 1 175 ? 37.281 22.609 -2.117 1 51.12 175 ARG A O 1
ATOM 1407 N N . VAL A 1 176 ? 36.75 23.438 -4.137 1 51.47 176 VAL A N 1
ATOM 1408 C CA . VAL A 1 176 ? 36.562 22.109 -4.703 1 51.47 176 VAL A CA 1
ATOM 1409 C C . VAL A 1 176 ? 37.875 21.344 -4.633 1 51.47 176 VAL A C 1
ATOM 1411 O O . VAL A 1 176 ? 37.906 20.141 -4.332 1 51.47 176 VAL A O 1
ATOM 1414 N N . SER A 1 177 ? 38.906 22.062 -4.973 1 45.06 177 SER A N 1
ATOM 1415 C CA . SER A 1 177 ? 40.25 21.469 -4.926 1 45.06 177 SER A CA 1
ATOM 1416 C C . SER A 1 177 ? 40.594 21 -3.518 1 45.06 177 SER A C 1
ATOM 1418 O O . SER A 1 177 ? 41.188 19.938 -3.342 1 45.06 177 SER A O 1
ATOM 1420 N N . VAL A 1 178 ? 40.281 21.797 -2.586 1 45.16 178 VAL A N 1
ATOM 1421 C CA . VAL A 1 178 ? 40.562 21.453 -1.197 1 45.16 178 VAL A CA 1
ATOM 1422 C C . VAL A 1 178 ? 39.75 20.219 -0.797 1 45.16 178 VAL A C 1
ATOM 1424 O O . VAL A 1 178 ? 40.281 19.328 -0.122 1 45.16 178 VAL A O 1
ATOM 1427 N N . PHE A 1 179 ? 38.562 20.25 -1.167 1 48.03 179 PHE A N 1
ATOM 1428 C CA . PHE A 1 179 ? 37.688 19.125 -0.856 1 48.03 179 PHE A CA 1
ATOM 1429 C C . PHE A 1 179 ? 38.219 17.844 -1.472 1 48.03 179 PHE A C 1
ATOM 1431 O O . PHE A 1 179 ? 38.219 16.781 -0.834 1 48.03 179 PHE A O 1
ATOM 1438 N N . LEU A 1 180 ? 38.531 17.969 -2.715 1 45.88 180 LEU A N 1
ATOM 1439 C CA . LEU A 1 180 ? 39.031 16.812 -3.449 1 45.88 180 LEU A CA 1
ATOM 1440 C C . LEU A 1 180 ? 40.375 16.344 -2.889 1 45.88 180 LEU A C 1
ATOM 1442 O O . LEU A 1 180 ? 40.688 15.156 -2.967 1 45.88 180 LEU A O 1
ATOM 1446 N N . ARG A 1 181 ? 41.062 17.359 -2.461 1 41.97 181 ARG A N 1
ATOM 1447 C CA . ARG A 1 181 ? 42.406 17.078 -1.929 1 41.97 181 ARG A CA 1
ATOM 1448 C C . ARG A 1 181 ? 42.312 16.484 -0.522 1 41.97 181 ARG A C 1
ATOM 1450 O O . ARG A 1 181 ? 43.281 15.961 -0.003 1 41.97 181 ARG A O 1
ATOM 1457 N N . SER A 1 182 ? 41.344 16.859 0.175 1 41.31 182 SER A N 1
ATOM 1458 C CA . SER A 1 182 ? 41.25 16.328 1.53 1 41.31 182 SER A CA 1
ATOM 1459 C C . SER A 1 182 ? 41.344 14.812 1.535 1 41.31 182 SER A C 1
ATOM 1461 O O . SER A 1 182 ? 41.094 14.164 0.515 1 41.31 182 SER A O 1
ATOM 1463 N N . ARG A 1 183 ? 41.875 14.102 2.643 1 41.59 183 ARG A N 1
ATOM 1464 C CA . ARG A 1 183 ? 42.281 12.719 2.836 1 41.59 183 ARG A CA 1
ATOM 1465 C C . ARG A 1 183 ? 41.25 11.742 2.297 1 41.59 183 ARG A C 1
ATOM 1467 O O . ARG A 1 183 ? 40.094 11.781 2.695 1 41.59 183 ARG A O 1
ATOM 1474 N N . TRP A 1 184 ? 41.594 11.227 1.214 1 42.41 184 TRP A N 1
ATOM 1475 C CA . TRP A 1 184 ? 40.938 10.188 0.442 1 42.41 184 TRP A CA 1
ATOM 1476 C C . TRP A 1 184 ? 40.25 9.172 1.363 1 42.41 184 TRP A C 1
ATOM 1478 O O . TRP A 1 184 ? 39.438 8.375 0.919 1 42.41 184 TRP A O 1
ATOM 1488 N N . PHE A 1 185 ? 40.688 9.188 2.734 1 46.59 185 PHE A N 1
ATOM 1489 C CA . PHE A 1 185 ? 40.25 8.023 3.494 1 46.59 185 PHE A CA 1
ATOM 1490 C C . PHE A 1 185 ? 39.375 8.438 4.668 1 46.59 185 PHE A C 1
ATOM 1492 O O . PHE A 1 185 ? 39.125 7.645 5.582 1 46.59 185 PHE A O 1
ATOM 1499 N N . LYS A 1 186 ? 39.156 9.836 4.801 1 46.5 186 LYS A N 1
ATOM 1500 C CA . LYS A 1 186 ? 38.312 10.234 5.918 1 46.5 186 LYS A CA 1
ATOM 1501 C C . LYS A 1 186 ? 37.25 11.25 5.477 1 46.5 186 LYS A C 1
ATOM 1503 O O . LYS A 1 186 ? 37.5 12.047 4.57 1 46.5 186 LYS A O 1
ATOM 1508 N N . PRO A 1 187 ? 36.094 11.164 6 1 53.81 187 PRO A N 1
ATOM 1509 C CA . PRO A 1 187 ? 35.094 12.18 5.672 1 53.81 187 PRO A CA 1
ATOM 1510 C C . PRO A 1 187 ? 35.594 13.602 5.902 1 53.81 187 PRO A C 1
ATOM 1512 O O . PRO A 1 187 ? 36.156 13.898 6.957 1 53.81 187 PRO A O 1
ATOM 1515 N N . PRO A 1 188 ? 35.469 14.438 4.961 1 56.12 188 PRO A N 1
ATOM 1516 C CA . PRO A 1 188 ? 36.062 15.773 5.012 1 56.12 188 PRO A CA 1
ATOM 1517 C C . PRO A 1 188 ? 35.406 16.688 6.043 1 56.12 188 PRO A C 1
ATOM 1519 O O . PRO A 1 188 ? 36.031 17.609 6.555 1 56.12 188 PRO A O 1
ATOM 1522 N N . LEU A 1 189 ? 34.219 16.297 6.34 1 68.81 189 LEU A N 1
ATOM 1523 C CA . LEU A 1 189 ? 33.5 17.203 7.227 1 68.81 189 LEU A CA 1
ATOM 1524 C C . LEU A 1 189 ? 33.438 16.641 8.641 1 68.81 189 LEU A C 1
ATOM 1526 O O . LEU A 1 189 ? 33.438 15.422 8.828 1 68.81 189 LEU A O 1
ATOM 1530 N N . ASP A 1 190 ? 33.406 17.5 9.609 1 76.06 190 ASP A N 1
ATOM 1531 C CA . ASP A 1 190 ? 33.406 17.125 11.023 1 76.06 190 ASP A CA 1
ATOM 1532 C C . ASP A 1 190 ? 32 16.922 11.539 1 76.06 190 ASP A C 1
ATOM 1534 O O . ASP A 1 190 ? 31.219 17.875 11.656 1 76.06 190 ASP A O 1
ATOM 1538 N N . GLY A 1 191 ? 31.75 15.766 11.953 1 84.94 191 GLY A N 1
ATOM 1539 C CA . GLY A 1 191 ? 30.438 15.422 12.484 1 84.94 191 GLY A CA 1
ATOM 1540 C C . GLY A 1 191 ? 30.141 16.094 13.812 1 84.94 191 GLY A C 1
ATOM 1541 O O . GLY A 1 191 ? 29.016 16.562 14.031 1 84.94 191 GLY A O 1
ATOM 1542 N N . ARG A 1 192 ? 31.078 16.203 14.656 1 88.62 192 ARG A N 1
ATOM 1543 C CA . ARG A 1 192 ? 30.906 16.812 15.969 1 88.62 192 ARG A CA 1
ATOM 1544 C C . ARG A 1 192 ? 30.578 18.297 15.844 1 88.62 192 ARG A C 1
ATOM 1546 O O . ARG A 1 192 ? 29.766 18.828 16.594 1 88.62 192 ARG A O 1
ATOM 1553 N N . ARG A 1 193 ? 31.203 18.891 14.969 1 87.69 193 ARG A N 1
ATOM 1554 C CA . ARG A 1 193 ? 30.938 20.312 14.742 1 87.69 193 ARG A CA 1
ATOM 1555 C C . ARG A 1 193 ? 29.516 20.531 14.266 1 87.69 193 ARG A C 1
ATOM 1557 O O . ARG A 1 193 ? 28.875 21.516 14.656 1 87.69 193 ARG A O 1
ATOM 1564 N N . LEU A 1 194 ? 29.125 19.719 13.383 1 89.12 194 LEU A N 1
ATOM 1565 C CA . LEU A 1 194 ? 27.75 19.844 12.922 1 89.12 194 LEU A CA 1
ATOM 1566 C C . LEU A 1 194 ? 26.766 19.641 14.078 1 89.12 194 LEU A C 1
ATOM 1568 O O . LEU A 1 194 ? 25.766 20.359 14.172 1 89.12 194 LEU A O 1
ATOM 1572 N N . THR A 1 195 ? 27.047 18.672 14.906 1 93.12 195 THR A N 1
ATOM 1573 C CA . THR A 1 195 ? 26.219 18.453 16.094 1 93.12 195 THR A CA 1
ATOM 1574 C C . THR A 1 195 ? 26.156 19.719 16.938 1 93.12 195 THR A C 1
ATOM 1576 O O . THR A 1 195 ? 25.062 20.125 17.375 1 93.12 195 THR A O 1
ATOM 1579 N N . MET A 1 196 ? 27.25 20.281 17.109 1 92.38 196 MET A N 1
ATOM 1580 C CA . MET A 1 196 ? 27.328 21.5 17.922 1 92.38 196 MET A CA 1
ATOM 1581 C C . MET A 1 196 ? 26.578 22.641 17.266 1 92.38 196 MET A C 1
ATOM 1583 O O . MET A 1 196 ? 25.875 23.406 17.938 1 92.38 196 MET A O 1
ATOM 1587 N N . LEU A 1 197 ? 26.703 22.734 16.016 1 90.19 197 LEU A N 1
ATOM 1588 C CA . LEU A 1 197 ? 26.031 23.797 15.273 1 90.19 197 LEU A CA 1
ATOM 1589 C C . LEU A 1 197 ? 24.516 23.656 15.391 1 90.19 197 LEU A C 1
ATOM 1591 O O . LEU A 1 197 ? 23.812 24.656 15.57 1 90.19 197 LEU A O 1
ATOM 1595 N N . ILE A 1 198 ? 24.016 22.484 15.227 1 93.25 198 ILE A N 1
ATOM 1596 C CA . ILE A 1 198 ? 22.578 22.266 15.305 1 93.25 198 ILE A CA 1
ATOM 1597 C C . ILE A 1 198 ? 22.094 22.547 16.734 1 93.25 198 ILE A C 1
ATOM 1599 O O . ILE A 1 198 ? 21.047 23.172 16.922 1 93.25 198 ILE A O 1
ATOM 1603 N N . LEU A 1 199 ? 22.844 22.078 17.719 1 95.12 199 LEU A N 1
ATOM 1604 C CA . LEU A 1 199 ? 22.5 22.328 19.109 1 95.12 199 LEU A CA 1
ATOM 1605 C C . LEU A 1 199 ? 22.469 23.828 19.406 1 95.12 199 LEU A C 1
ATOM 1607 O O . LEU A 1 199 ? 21.562 24.312 20.094 1 95.12 199 LEU A O 1
ATOM 1611 N N . ASP A 1 200 ? 23.438 24.5 18.906 1 93.88 200 ASP A N 1
ATOM 1612 C CA . ASP A 1 200 ? 23.516 25.953 19.094 1 93.88 200 ASP A CA 1
ATOM 1613 C C . ASP A 1 200 ? 22.328 26.656 18.422 1 93.88 200 ASP A C 1
ATOM 1615 O O . ASP A 1 200 ? 21.766 27.594 18.984 1 93.88 200 ASP A O 1
ATOM 1619 N N . ALA A 1 201 ? 22.062 26.234 17.266 1 93.81 201 ALA A N 1
ATOM 1620 C CA . ALA A 1 201 ? 20.938 26.812 16.547 1 93.81 201 ALA A CA 1
ATOM 1621 C C . ALA A 1 201 ? 19.641 26.641 17.328 1 93.81 201 ALA A C 1
ATOM 1623 O O . ALA A 1 201 ? 18.844 27.578 17.469 1 93.81 201 ALA A O 1
ATOM 1624 N N . LEU A 1 202 ? 19.422 25.469 17.828 1 95.75 202 LEU A N 1
ATOM 1625 C CA . LEU A 1 202 ? 18.219 25.172 18.594 1 95.75 202 LEU A CA 1
ATOM 1626 C C . LEU A 1 202 ? 18.156 26.016 19.859 1 95.75 202 LEU A C 1
ATOM 1628 O O . LEU A 1 202 ? 17.094 26.531 20.219 1 95.75 202 LEU A O 1
ATOM 1632 N N . THR A 1 203 ? 19.281 26.141 20.484 1 94.06 203 THR A N 1
ATOM 1633 C CA . THR A 1 203 ? 19.359 26.906 21.719 1 94.06 203 THR A CA 1
ATOM 1634 C C . THR A 1 203 ? 19.141 28.391 21.453 1 94.06 203 THR A C 1
ATOM 1636 O O . THR A 1 203 ? 18.578 29.094 22.281 1 94.06 203 THR A O 1
ATOM 1639 N N . ALA A 1 204 ? 19.516 28.812 20.297 1 93.94 204 ALA A N 1
ATOM 1640 C CA . ALA A 1 204 ? 19.422 30.234 19.938 1 93.94 204 ALA A CA 1
ATOM 1641 C C . ALA A 1 204 ? 17.984 30.609 19.562 1 93.94 204 ALA A C 1
ATOM 1643 O O . ALA A 1 204 ? 17.641 31.781 19.531 1 93.94 204 ALA A O 1
ATOM 1644 N N . MET A 1 205 ? 17.172 29.609 19.25 1 93.81 205 MET A N 1
ATOM 1645 C CA . MET A 1 205 ? 15.781 29.859 18.906 1 93.81 205 MET A CA 1
ATOM 1646 C C . MET A 1 205 ? 14.984 30.281 20.141 1 93.81 205 MET A C 1
ATOM 1648 O O . MET A 1 205 ? 14.406 29.453 20.828 1 93.81 205 MET A O 1
ATOM 1652 N N . LYS A 1 206 ? 14.875 31.484 20.328 1 86.88 206 LYS A N 1
ATOM 1653 C CA . LYS A 1 206 ? 14.195 32 21.531 1 86.88 206 LYS A CA 1
ATOM 1654 C C . LYS A 1 206 ? 12.719 32.25 21.25 1 86.88 206 LYS A C 1
ATOM 1656 O O . LYS A 1 206 ? 12.312 32.375 20.094 1 86.88 206 LYS A O 1
ATOM 1661 N N . THR A 1 207 ? 11.992 32.125 22.281 1 79.94 207 THR A N 1
ATOM 1662 C CA . THR A 1 207 ? 10.57 32.438 22.188 1 79.94 207 THR A CA 1
ATOM 1663 C C . THR A 1 207 ? 10.266 33.812 22.734 1 79.94 207 THR A C 1
ATOM 1665 O O . THR A 1 207 ? 10.945 34.281 23.656 1 79.94 207 THR A O 1
ATOM 1668 N N . SER A 1 208 ? 9.469 34.625 22.016 1 67.88 208 SER A N 1
ATOM 1669 C CA . SER A 1 208 ? 9.039 35.906 22.5 1 67.88 208 SER A CA 1
ATOM 1670 C C . SER A 1 208 ? 7.91 35.781 23.516 1 67.88 208 SER A C 1
ATOM 1672 O O . SER A 1 208 ? 7.531 36.781 24.172 1 67.88 208 SER A O 1
ATOM 1674 N N . SER A 1 209 ? 7.426 34.594 23.609 1 68.75 209 SER A N 1
ATOM 1675 C CA . SER A 1 209 ? 6.281 34.406 24.484 1 68.75 209 SER A CA 1
ATOM 1676 C C . SER A 1 209 ? 6.613 33.438 25.609 1 68.75 209 SER A C 1
ATOM 1678 O O . SER A 1 209 ? 7.785 33.188 25.922 1 68.75 209 SER A O 1
ATOM 1680 N N . SER A 1 210 ? 5.566 32.969 26.297 1 72 210 SER A N 1
ATOM 1681 C CA . SER A 1 210 ? 5.695 32 27.391 1 72 210 SER A CA 1
ATOM 1682 C C . SER A 1 210 ? 6.074 30.625 26.875 1 72 210 SER A C 1
ATOM 1684 O O . SER A 1 210 ? 5.684 30.234 25.781 1 72 210 SER A O 1
ATOM 1686 N N . PRO A 1 211 ? 7.035 30.031 27.516 1 69.69 211 PRO A N 1
ATOM 1687 C CA . PRO A 1 211 ? 7.457 28.688 27.125 1 69.69 211 PRO A CA 1
ATOM 1688 C C . PRO A 1 211 ? 6.285 27.719 26.984 1 69.69 211 PRO A C 1
ATOM 1690 O O . PRO A 1 211 ? 6.43 26.656 26.391 1 69.69 211 PRO A O 1
ATOM 1693 N N . TRP A 1 212 ? 5.215 28.125 27.438 1 74.38 212 TRP A N 1
ATOM 1694 C CA . TRP A 1 212 ? 4.051 27.234 27.422 1 74.38 212 TRP A CA 1
ATOM 1695 C C . TRP A 1 212 ? 3.137 27.578 26.25 1 74.38 212 TRP A C 1
ATOM 1697 O O . TRP A 1 212 ? 2.043 27.031 26.125 1 74.38 212 TRP A O 1
ATOM 1707 N N . GLU A 1 213 ? 3.662 28.469 25.453 1 85.31 213 GLU A N 1
ATOM 1708 C CA . GLU A 1 213 ? 2.85 28.844 24.297 1 85.31 213 GLU A CA 1
ATOM 1709 C C . GLU A 1 213 ? 3.221 28.031 23.062 1 85.31 213 GLU A C 1
ATOM 1711 O O . GLU A 1 213 ? 4.371 27.609 22.922 1 85.31 213 GLU A O 1
ATOM 1716 N N . SER A 1 214 ? 2.268 27.688 22.25 1 92.25 214 SER A N 1
ATOM 1717 C CA . SER A 1 214 ? 2.439 26.922 21.031 1 92.25 214 SER A CA 1
ATOM 1718 C C . SER A 1 214 ? 1.641 27.531 19.875 1 92.25 214 SER A C 1
ATOM 1720 O O . SER A 1 214 ? 0.668 28.25 20.109 1 92.25 214 SER A O 1
ATOM 1722 N N . LEU A 1 215 ? 2.102 27.391 18.734 1 93.44 215 LEU A N 1
ATOM 1723 C CA . LEU A 1 215 ? 1.355 27.844 17.562 1 93.44 215 LEU A CA 1
ATOM 1724 C C . LEU A 1 215 ? 0.253 26.859 17.203 1 93.44 215 LEU A C 1
ATOM 1726 O O . LEU A 1 215 ? -0.627 27.156 16.406 1 93.44 215 LEU A O 1
ATOM 1730 N N . LEU A 1 216 ? 0.349 25.688 17.828 1 91.31 216 LEU A N 1
ATOM 1731 C CA . LEU A 1 216 ? -0.732 24.719 17.672 1 91.31 216 LEU A CA 1
ATOM 1732 C C . LEU A 1 216 ? -1.859 25 18.656 1 91.31 216 LEU A C 1
ATOM 1734 O O . LEU A 1 216 ? -1.609 25.219 19.844 1 91.31 216 LEU A O 1
ATOM 1738 N N . PRO A 1 217 ? -3.027 25.078 18.156 1 85.12 217 PRO A N 1
ATOM 1739 C CA . PRO A 1 217 ? -4.145 25.297 19.078 1 85.12 217 PRO A CA 1
ATOM 1740 C C . PRO A 1 217 ? -4.359 24.125 20.031 1 85.12 217 PRO A C 1
ATOM 1742 O O . PRO A 1 217 ? -3.828 23.031 19.812 1 85.12 217 PRO A O 1
ATOM 1745 N N . GLN A 1 218 ? -5.059 24.406 21 1 77.56 218 GLN A N 1
ATOM 1746 C CA . GLN A 1 218 ? -5.367 23.359 21.984 1 77.56 218 GLN A CA 1
ATOM 1747 C C . GLN A 1 218 ? -6.105 22.203 21.312 1 77.56 218 GLN A C 1
ATOM 1749 O O . GLN A 1 218 ? -6.988 22.406 20.484 1 77.56 218 GLN A O 1
ATOM 1754 N N . GLY A 1 219 ? -5.691 21.031 21.594 1 74.25 219 GLY A N 1
ATOM 1755 C CA . GLY A 1 219 ? -6.297 19.828 21.031 1 74.25 219 GLY A CA 1
ATOM 1756 C C . GLY A 1 219 ? -5.59 19.328 19.797 1 74.25 219 GLY A C 1
ATOM 1757 O O . GLY A 1 219 ? -5.926 18.266 19.266 1 74.25 219 GLY A O 1
ATOM 1758 N N . ALA A 1 220 ? -4.648 20.078 19.328 1 82.62 220 ALA A N 1
ATOM 1759 C CA . ALA A 1 220 ? -3.932 19.688 18.109 1 82.62 220 ALA A CA 1
ATOM 1760 C C . ALA A 1 220 ? -2.629 18.969 18.453 1 82.62 220 ALA A C 1
ATOM 1762 O O . ALA A 1 220 ? -2.137 19.062 19.578 1 82.62 220 ALA A O 1
ATOM 1763 N N . ARG A 1 221 ? -2.207 18.188 17.547 1 89.56 221 ARG A N 1
ATOM 1764 C CA . ARG A 1 221 ? -0.961 17.438 17.688 1 89.56 221 ARG A CA 1
ATOM 1765 C C . ARG A 1 221 ? -0.006 17.75 16.547 1 89.56 221 ARG A C 1
ATOM 1767 O O . ARG A 1 221 ? -0.44 18.078 15.438 1 89.56 221 ARG A O 1
ATOM 1774 N N . LEU A 1 222 ? 1.262 17.781 16.891 1 96 222 LEU A N 1
ATOM 1775 C CA . LEU A 1 222 ? 2.312 17.953 15.891 1 96 222 LEU A CA 1
ATOM 1776 C C . LEU A 1 222 ? 3.209 16.734 15.82 1 96 222 LEU A C 1
ATOM 1778 O O . LEU A 1 222 ? 3.672 16.234 16.859 1 96 222 LEU A O 1
ATOM 1782 N N . ASP A 1 223 ? 3.367 16.188 14.633 1 96.25 223 ASP A N 1
ATOM 1783 C CA . ASP A 1 223 ? 4.266 15.047 14.445 1 96.25 223 ASP A CA 1
ATOM 1784 C C . ASP A 1 223 ? 5.445 15.43 13.555 1 96.25 223 ASP A C 1
ATOM 1786 O O . ASP A 1 223 ? 5.266 16.047 12.5 1 96.25 223 ASP A O 1
ATOM 1790 N N . LEU A 1 224 ? 6.637 15.141 14.016 1 98.44 224 LEU A N 1
ATOM 1791 C CA . LEU A 1 224 ? 7.852 15.266 13.211 1 98.44 224 LEU A CA 1
ATOM 1792 C C . LEU A 1 224 ? 8.469 13.898 12.945 1 98.44 224 LEU A C 1
ATOM 1794 O O . LEU A 1 224 ? 8.719 13.133 13.875 1 98.44 224 LEU A O 1
ATOM 1798 N N . LEU A 1 225 ? 8.625 13.57 11.734 1 97.81 225 LEU A N 1
ATOM 1799 C CA . LEU A 1 225 ? 9.258 12.32 11.312 1 97.81 225 LEU A CA 1
ATOM 1800 C C . LEU A 1 225 ? 10.555 12.586 10.562 1 97.81 225 LEU A C 1
ATOM 1802 O O . LEU A 1 225 ? 10.562 13.281 9.547 1 97.81 225 LEU A O 1
ATOM 1806 N N . VAL A 1 226 ? 11.648 12.047 11.078 1 97.75 226 VAL A N 1
ATOM 1807 C CA . VAL A 1 226 ? 12.961 12.242 10.469 1 97.75 226 VAL A CA 1
ATOM 1808 C C . VAL A 1 226 ? 13.539 10.898 10.039 1 97.75 226 VAL A C 1
ATOM 1810 O O . VAL A 1 226 ? 13.719 10 10.867 1 97.75 226 VAL A O 1
ATOM 1813 N N . THR A 1 227 ? 13.883 10.734 8.742 1 94.06 227 THR A N 1
ATOM 1814 C CA . THR A 1 227 ? 14.398 9.461 8.258 1 94.06 227 THR A CA 1
ATOM 1815 C C . THR A 1 227 ? 15.891 9.336 8.555 1 94.06 227 THR A C 1
ATOM 1817 O O . THR A 1 227 ? 16.625 10.32 8.477 1 94.06 227 THR A O 1
ATOM 1820 N N . VAL A 1 228 ? 16.359 8.203 8.969 1 94.44 228 VAL A N 1
ATOM 1821 C CA . VAL A 1 228 ? 17.766 7.859 9.117 1 94.44 228 VAL A CA 1
ATOM 1822 C C . VAL A 1 228 ? 18.016 6.445 8.602 1 94.44 228 VAL A C 1
ATOM 1824 O O . VAL A 1 228 ? 17.062 5.719 8.289 1 94.44 228 VAL A O 1
ATOM 1827 N N . THR A 1 229 ? 19.234 6.117 8.328 1 89.94 229 THR A N 1
ATOM 1828 C CA . THR A 1 229 ? 19.609 4.781 7.875 1 89.94 229 THR A CA 1
ATOM 1829 C C . THR A 1 229 ? 20.531 4.109 8.883 1 89.94 229 THR A C 1
ATOM 1831 O O . THR A 1 229 ? 21.594 4.645 9.211 1 89.94 229 THR A O 1
ATOM 1834 N N . ASP A 1 230 ? 20.141 2.992 9.406 1 90 230 ASP A N 1
ATOM 1835 C CA . ASP A 1 230 ? 20.984 2.205 10.289 1 90 230 ASP A CA 1
ATOM 1836 C C . ASP A 1 230 ? 21.969 1.355 9.484 1 90 230 ASP A C 1
ATOM 1838 O O . ASP A 1 230 ? 21.562 0.436 8.773 1 90 230 ASP A O 1
ATOM 1842 N N . PHE A 1 231 ? 23.234 1.635 9.695 1 84.75 231 PHE A N 1
ATOM 1843 C CA . PHE A 1 231 ? 24.266 0.987 8.898 1 84.75 231 PHE A CA 1
ATOM 1844 C C . PHE A 1 231 ? 24.25 -0.522 9.102 1 84.75 231 PHE A C 1
ATOM 1846 O O . PHE A 1 231 ? 24.344 -1.287 8.141 1 84.75 231 PHE A O 1
ATOM 1853 N N . ARG A 1 232 ? 24.109 -0.909 10.344 1 82.44 232 ARG A N 1
ATOM 1854 C CA . ARG A 1 232 ? 24.141 -2.338 10.633 1 82.44 232 ARG A CA 1
ATOM 1855 C C . ARG A 1 232 ? 22.75 -2.953 10.492 1 82.44 232 ARG A C 1
ATOM 1857 O O . ARG A 1 232 ? 22.625 -4.148 10.234 1 82.44 232 ARG A O 1
ATOM 1864 N N . GLY A 1 233 ? 21.781 -2.15 10.594 1 82.69 233 GLY A N 1
ATOM 1865 C CA . GLY A 1 233 ? 20.406 -2.627 10.523 1 82.69 233 GLY A CA 1
ATOM 1866 C C . GLY A 1 233 ? 20 -3.459 11.727 1 82.69 233 GLY A C 1
ATOM 1867 O O . GLY A 1 233 ? 20.828 -3.746 12.594 1 82.69 233 GLY A O 1
ATOM 1868 N N . ILE A 1 234 ? 18.734 -3.834 11.852 1 81.69 234 ILE A N 1
ATOM 1869 C CA . ILE A 1 234 ? 18.188 -4.66 12.922 1 81.69 234 ILE A CA 1
ATOM 1870 C C . ILE A 1 234 ? 17.344 -5.781 12.32 1 81.69 234 ILE A C 1
ATOM 1872 O O . ILE A 1 234 ? 16.688 -5.594 11.297 1 81.69 234 ILE A O 1
ATOM 1876 N N . GLU A 1 235 ? 17.438 -6.949 12.984 1 79.69 235 GLU A N 1
ATOM 1877 C CA . GLU A 1 235 ? 16.656 -8.086 12.516 1 79.69 235 GLU A CA 1
ATOM 1878 C C . GLU A 1 235 ? 15.195 -7.957 12.93 1 79.69 235 GLU A C 1
ATOM 1880 O O . GLU A 1 235 ? 14.898 -7.746 14.109 1 79.69 235 GLU A O 1
ATOM 1885 N N . ARG A 1 236 ? 14.328 -7.984 11.945 1 77.5 236 ARG A N 1
ATOM 1886 C CA . ARG A 1 236 ? 12.891 -7.918 12.203 1 77.5 236 ARG A CA 1
ATOM 1887 C C . ARG A 1 236 ? 12.195 -9.211 11.797 1 77.5 236 ARG A C 1
ATOM 1889 O O . ARG A 1 236 ? 12.406 -9.703 10.688 1 77.5 236 ARG A O 1
ATOM 1896 N N . PRO A 1 237 ? 11.43 -9.805 12.703 1 77.44 237 PRO A N 1
ATOM 1897 C CA . PRO A 1 237 ? 10.695 -11.023 12.352 1 77.44 237 PRO A CA 1
ATOM 1898 C C . PRO A 1 237 ? 9.531 -10.758 11.398 1 77.44 237 PRO A C 1
ATOM 1900 O O . PRO A 1 237 ? 8.82 -9.758 11.547 1 77.44 237 PRO A O 1
ATOM 1903 N N . ILE A 1 238 ? 9.438 -11.539 10.398 1 75.81 238 ILE A N 1
ATOM 1904 C CA . ILE A 1 238 ? 8.305 -11.539 9.484 1 75.81 238 ILE A CA 1
ATOM 1905 C C . ILE A 1 238 ? 7.551 -12.867 9.602 1 75.81 238 ILE A C 1
ATOM 1907 O O . ILE A 1 238 ? 8.148 -13.938 9.508 1 75.81 238 ILE A O 1
ATOM 1911 N N . PHE A 1 239 ? 6.367 -12.734 9.781 1 76.75 239 PHE A N 1
ATOM 1912 C CA . PHE A 1 239 ? 5.59 -13.953 9.977 1 76.75 239 PHE A CA 1
ATOM 1913 C C . PHE A 1 239 ? 4.941 -14.398 8.672 1 76.75 239 PHE A C 1
ATOM 1915 O O . PHE A 1 239 ? 4.156 -13.648 8.078 1 76.75 239 PHE A O 1
ATOM 1922 N N . ILE A 1 240 ? 5.32 -15.523 8.156 1 82.44 240 ILE A N 1
ATOM 1923 C CA . ILE A 1 240 ? 4.797 -16.078 6.914 1 82.44 240 ILE A CA 1
ATOM 1924 C C . ILE A 1 240 ? 4.238 -17.484 7.18 1 82.44 240 ILE A C 1
ATOM 1926 O O . ILE A 1 240 ? 4.145 -17.906 8.328 1 82.44 240 ILE A O 1
ATOM 1930 N N . HIS A 1 241 ? 3.768 -18.172 6.195 1 84.19 241 HIS A N 1
ATOM 1931 C CA . HIS A 1 241 ? 3.119 -19.469 6.348 1 84.19 241 HIS A CA 1
ATOM 1932 C C . HIS A 1 241 ? 4.137 -20.562 6.668 1 84.19 241 HIS A C 1
ATOM 1934 O O . HIS A 1 241 ? 4.012 -21.25 7.676 1 84.19 241 HIS A O 1
ATOM 1940 N N . ASP A 1 242 ? 5.172 -20.688 5.809 1 86.31 242 ASP A N 1
ATOM 1941 C CA . ASP A 1 242 ? 6.203 -21.688 6.039 1 86.31 242 ASP A CA 1
ATOM 1942 C C . ASP A 1 242 ? 7.539 -21.25 5.445 1 86.31 242 ASP A C 1
ATOM 1944 O O . ASP A 1 242 ? 7.68 -21.141 4.227 1 86.31 242 ASP A O 1
ATOM 1948 N N . PRO A 1 243 ? 8.523 -21.016 6.332 1 86.12 243 PRO A N 1
ATOM 1949 C CA . PRO A 1 243 ? 8.523 -21.156 7.789 1 86.12 243 PRO A CA 1
ATOM 1950 C C . PRO A 1 243 ? 7.656 -20.125 8.492 1 86.12 243 PRO A C 1
ATOM 1952 O O . PRO A 1 243 ? 7.359 -19.062 7.918 1 86.12 243 PRO A O 1
ATOM 1955 N N . PRO A 1 244 ? 7.234 -20.406 9.742 1 78.19 244 PRO A N 1
ATOM 1956 C CA . PRO A 1 244 ? 6.324 -19.5 10.445 1 78.19 244 PRO A CA 1
ATOM 1957 C C . PRO A 1 244 ? 6.941 -18.125 10.703 1 78.19 244 PRO A C 1
ATOM 1959 O O . PRO A 1 244 ? 6.223 -17.141 10.797 1 78.19 244 PRO A O 1
ATOM 1962 N N . VAL A 1 245 ? 8.297 -18.141 10.898 1 80.12 245 VAL A N 1
ATOM 1963 C CA . VAL A 1 245 ? 8.969 -16.859 11.125 1 80.12 245 VAL A CA 1
ATOM 1964 C C . VAL A 1 245 ? 10.219 -16.781 10.25 1 80.12 245 VAL A C 1
ATOM 1966 O O . VAL A 1 245 ? 10.977 -17.734 10.148 1 80.12 245 VAL A O 1
ATOM 1969 N N . ALA A 1 246 ? 10.266 -15.766 9.492 1 78.19 246 ALA A N 1
ATOM 1970 C CA . ALA A 1 246 ? 11.484 -15.414 8.766 1 78.19 246 ALA A CA 1
ATOM 1971 C C . ALA A 1 246 ? 12.055 -14.086 9.258 1 78.19 246 ALA A C 1
ATOM 1973 O O . ALA A 1 246 ? 11.32 -13.258 9.805 1 78.19 246 ALA A O 1
ATOM 1974 N N . TYR A 1 247 ? 13.344 -13.922 9.273 1 78 247 TYR A N 1
ATOM 1975 C CA . TYR A 1 247 ? 13.977 -12.695 9.75 1 78 247 TYR A CA 1
ATOM 1976 C C . TYR A 1 247 ? 14.586 -11.914 8.594 1 78 247 TYR A C 1
ATOM 1978 O O . TYR A 1 247 ? 15.148 -12.5 7.668 1 78 247 TYR A O 1
ATOM 1986 N N . GLU A 1 248 ? 14.312 -10.672 8.68 1 77.31 248 GLU A N 1
ATOM 1987 C CA . GLU A 1 248 ? 14.922 -9.781 7.703 1 77.31 248 GLU A CA 1
ATOM 1988 C C . GLU A 1 248 ? 15.586 -8.586 8.375 1 77.31 248 GLU A C 1
ATOM 1990 O O . GLU A 1 248 ? 15.07 -8.07 9.375 1 77.31 248 GLU A O 1
ATOM 1995 N N . ARG A 1 249 ? 16.656 -8.211 7.836 1 78 249 ARG A N 1
ATOM 1996 C CA . ARG A 1 249 ? 17.375 -7.066 8.398 1 78 249 ARG A CA 1
ATOM 1997 C C . ARG A 1 249 ? 16.828 -5.754 7.836 1 78 249 ARG A C 1
ATOM 1999 O O . ARG A 1 249 ? 16.734 -5.586 6.617 1 78 249 ARG A O 1
ATOM 2006 N N . GLU A 1 250 ? 16.406 -4.883 8.664 1 82.19 250 GLU A N 1
ATOM 2007 C CA . GLU A 1 250 ? 15.875 -3.58 8.281 1 82.19 250 GLU A CA 1
ATOM 2008 C C . GLU A 1 250 ? 16.859 -2.463 8.609 1 82.19 250 GLU A C 1
ATOM 2010 O O . GLU A 1 250 ? 17.359 -2.369 9.734 1 82.19 250 GLU A O 1
ATOM 2015 N N . HIS A 1 251 ? 17.203 -1.672 7.574 1 86.38 251 HIS A N 1
ATOM 2016 C CA . HIS A 1 251 ? 18.156 -0.583 7.75 1 86.38 251 HIS A CA 1
ATOM 2017 C C . HIS A 1 251 ? 17.438 0.763 7.848 1 86.38 251 HIS A C 1
ATOM 2019 O O . HIS A 1 251 ? 18.016 1.743 8.32 1 86.38 251 HIS A O 1
ATOM 2025 N N . ARG A 1 252 ? 16.203 0.832 7.289 1 86.69 252 ARG A N 1
ATOM 2026 C CA . ARG A 1 252 ? 15.438 2.068 7.379 1 86.69 252 ARG A CA 1
ATOM 2027 C C . ARG A 1 252 ? 14.984 2.322 8.812 1 86.69 252 ARG A C 1
ATOM 2029 O O . ARG A 1 252 ? 14.547 1.397 9.5 1 86.69 252 ARG A O 1
ATOM 2036 N N . HIS A 1 253 ? 15.188 3.457 9.305 1 90.88 253 HIS A N 1
ATOM 2037 C CA . HIS A 1 253 ? 14.781 3.844 10.648 1 90.88 253 HIS A CA 1
ATOM 2038 C C . HIS A 1 253 ? 14.18 5.242 10.664 1 90.88 253 HIS A C 1
ATOM 2040 O O . HIS A 1 253 ? 14.688 6.148 10 1 90.88 253 HIS A O 1
ATOM 2046 N N . LEU A 1 254 ? 13.039 5.387 11.305 1 93.94 254 LEU A N 1
ATOM 2047 C CA . LEU A 1 254 ? 12.344 6.664 11.43 1 93.94 254 LEU A CA 1
ATOM 2048 C C . LEU A 1 254 ? 12.398 7.184 12.859 1 93.94 254 LEU A C 1
ATOM 2050 O O . LEU A 1 254 ? 12.016 6.484 13.797 1 93.94 254 LEU A O 1
ATOM 2054 N N . LEU A 1 255 ? 12.977 8.367 13.055 1 97.38 255 LEU A N 1
ATOM 2055 C CA . LEU A 1 255 ? 12.922 9.031 14.352 1 97.38 255 LEU A CA 1
ATOM 2056 C C . LEU A 1 255 ? 11.664 9.875 14.469 1 97.38 255 LEU A C 1
ATOM 2058 O O . LEU A 1 255 ? 11.352 10.664 13.578 1 97.38 255 LEU A O 1
ATOM 2062 N N . ARG A 1 256 ? 10.977 9.695 15.539 1 97 256 ARG A N 1
ATOM 2063 C CA . ARG A 1 256 ? 9.68 10.344 15.719 1 97 256 ARG A CA 1
ATOM 2064 C C . ARG A 1 256 ? 9.695 11.281 16.922 1 97 256 ARG A C 1
ATOM 2066 O O . ARG A 1 256 ? 10.297 10.969 17.953 1 97 256 ARG A O 1
ATOM 2073 N N . PHE A 1 257 ? 9.141 12.453 16.75 1 97.94 257 PHE A N 1
ATOM 2074 C CA . PHE A 1 257 ? 8.898 13.445 17.797 1 97.94 257 PHE A CA 1
ATOM 2075 C C . PHE A 1 257 ? 7.469 13.969 17.719 1 97.94 257 PHE A C 1
ATOM 2077 O O . PHE A 1 257 ? 6.867 14 16.641 1 97.94 257 PHE A O 1
ATOM 2084 N N . SER A 1 258 ? 6.906 14.305 18.844 1 95.56 258 SER A N 1
ATOM 2085 C CA . SER A 1 258 ? 5.527 14.773 18.812 1 95.56 258 SER A CA 1
ATOM 2086 C C . SER A 1 258 ? 5.273 15.828 19.875 1 95.56 258 SER A C 1
ATOM 2088 O O . SER A 1 258 ? 6.047 15.938 20.844 1 95.56 258 SER A O 1
ATOM 2090 N N . LEU A 1 259 ? 4.383 16.703 19.625 1 95.25 259 LEU A N 1
ATOM 2091 C CA . LEU A 1 259 ? 3.787 17.609 20.594 1 95.25 259 LEU A CA 1
ATOM 2092 C C . LEU A 1 259 ? 2.283 17.391 20.703 1 95.25 259 LEU A C 1
ATOM 2094 O O . LEU A 1 259 ? 1.586 17.312 19.688 1 95.25 259 LEU A O 1
ATOM 2098 N N . ASP A 1 260 ? 1.888 17.125 21.906 1 87.75 260 ASP A N 1
ATOM 2099 C CA . ASP A 1 260 ? 0.46 17.016 22.188 1 87.75 260 ASP A CA 1
ATOM 2100 C C . ASP A 1 260 ? -0.026 18.203 23.016 1 87.75 260 ASP A C 1
ATOM 2102 O O . ASP A 1 260 ? 0.349 18.344 24.188 1 87.75 260 ASP A O 1
ATOM 2106 N N . HIS A 1 261 ? -0.654 19.109 22.297 1 87.44 261 HIS A N 1
ATOM 2107 C CA . HIS A 1 261 ? -1.299 20.203 23.016 1 87.44 261 HIS A CA 1
ATOM 2108 C C . HIS A 1 261 ? -2.658 19.781 23.562 1 87.44 261 HIS A C 1
ATOM 2110 O O . HIS A 1 261 ? -3.682 19.969 22.891 1 87.44 261 HIS A O 1
ATOM 2116 N N . ARG A 1 262 ? -2.525 19.375 24.703 1 75.25 262 ARG A N 1
ATOM 2117 C CA . ARG A 1 262 ? -3.736 18.828 25.312 1 75.25 262 ARG A CA 1
ATOM 2118 C C . ARG A 1 262 ? -4.801 19.922 25.469 1 75.25 262 ARG A C 1
ATOM 2120 O O . ARG A 1 262 ? -4.484 21.109 25.531 1 75.25 262 ARG A O 1
ATOM 2127 N N . ARG A 1 263 ? -5.895 19.641 25.453 1 63.16 263 ARG A N 1
ATOM 2128 C CA . ARG A 1 263 ? -7.016 20.578 25.547 1 63.16 263 ARG A CA 1
ATOM 2129 C C . ARG A 1 263 ? -7.012 21.312 26.875 1 63.16 263 ARG A C 1
ATOM 2131 O O . ARG A 1 263 ? -7.484 22.438 26.969 1 63.16 263 ARG A O 1
ATOM 2138 N N . THR A 1 264 ? -6.398 20.578 27.953 1 63.69 264 THR A N 1
ATOM 2139 C CA . THR A 1 264 ? -6.258 21.203 29.266 1 63.69 264 THR A CA 1
ATOM 2140 C C . THR A 1 264 ? -5.277 22.375 29.219 1 63.69 264 THR A C 1
ATOM 2142 O O . THR A 1 264 ? -5.199 23.172 30.156 1 63.69 264 THR A O 1
ATOM 2145 N N . GLY A 1 265 ? -4.715 22.484 28.062 1 72.44 265 GLY A N 1
ATOM 2146 C CA . GLY A 1 265 ? -3.715 23.531 27.922 1 72.44 265 GLY A CA 1
ATOM 2147 C C . GLY A 1 265 ? -2.301 23.047 28.172 1 72.44 265 GLY A C 1
ATOM 2148 O O . GLY A 1 265 ? -1.334 23.734 27.828 1 72.44 265 GLY A O 1
ATOM 2149 N N . HIS A 1 266 ? -2.295 21.797 28.75 1 80.5 266 HIS A N 1
ATOM 2150 C CA . HIS A 1 266 ? -0.982 21.234 29.031 1 80.5 266 HIS A CA 1
ATOM 2151 C C . HIS A 1 266 ? -0.282 20.781 27.766 1 80.5 266 HIS A C 1
ATOM 2153 O O . HIS A 1 266 ? -0.917 20.203 26.875 1 80.5 266 HIS A O 1
ATOM 2159 N N . LEU A 1 267 ? 1.012 21.141 27.688 1 87.69 267 LEU A N 1
ATOM 2160 C CA . LEU A 1 267 ? 1.807 20.766 26.531 1 87.69 267 LEU A CA 1
ATOM 2161 C C . LEU A 1 267 ? 2.719 19.578 26.844 1 87.69 267 LEU A C 1
ATOM 2163 O O . LEU A 1 267 ? 3.51 19.641 27.797 1 87.69 267 LEU A O 1
ATOM 2167 N N . LEU A 1 268 ? 2.504 18.438 26.281 1 89.38 268 LEU A N 1
ATOM 2168 C CA . LEU A 1 268 ? 3.49 17.375 26.25 1 89.38 268 LEU A CA 1
ATOM 2169 C C . LEU A 1 268 ? 4.328 17.453 24.969 1 89.38 268 LEU A C 1
ATOM 2171 O O . LEU A 1 268 ? 3.838 17.141 23.891 1 89.38 268 LEU A O 1
ATOM 2175 N N . SER A 1 269 ? 5.629 17.891 25.172 1 94.62 269 SER A N 1
ATOM 2176 C CA . SER A 1 269 ? 6.359 18.281 23.969 1 94.62 269 SER A CA 1
ATOM 2177 C C . SER A 1 269 ? 7.727 17.609 23.906 1 94.62 269 SER A C 1
ATOM 2179 O O . SER A 1 269 ? 8.438 17.531 24.906 1 94.62 269 SER A O 1
ATOM 2181 N N . ASP A 1 270 ? 8.039 17.078 22.766 1 96.62 270 ASP A N 1
ATOM 2182 C CA . ASP A 1 270 ? 9.383 16.594 22.484 1 96.62 270 ASP A CA 1
ATOM 2183 C C . ASP A 1 270 ? 10.242 17.703 21.875 1 96.62 270 ASP A C 1
ATOM 2185 O O . ASP A 1 270 ? 11.32 17.438 21.328 1 96.62 270 ASP A O 1
ATOM 2189 N N . PHE A 1 271 ? 9.758 18.969 21.938 1 96.5 271 PHE A N 1
ATOM 2190 C CA . PHE A 1 271 ? 10.453 20.047 21.266 1 96.5 271 PHE A CA 1
ATOM 2191 C C . PHE A 1 271 ? 10.898 21.109 22.266 1 96.5 271 PHE A C 1
ATOM 2193 O O . PHE A 1 271 ? 11.266 22.219 21.875 1 96.5 271 PHE A O 1
ATOM 2200 N N . ASP A 1 272 ? 10.828 20.781 23.531 1 93.19 272 ASP A N 1
ATOM 2201 C CA . ASP A 1 272 ? 11.25 21.734 24.562 1 93.19 272 ASP A CA 1
ATOM 2202 C C . ASP A 1 272 ? 12.758 21.656 24.797 1 93.19 272 ASP A C 1
ATOM 2204 O O . ASP A 1 272 ? 13.453 20.891 24.125 1 93.19 272 ASP A O 1
ATOM 2208 N N . ILE A 1 273 ? 13.281 22.422 25.703 1 92.06 273 ILE A N 1
ATOM 2209 C CA . ILE A 1 273 ? 14.711 22.594 25.953 1 92.06 273 ILE A CA 1
ATOM 2210 C C . ILE A 1 273 ? 15.312 21.266 26.406 1 92.06 273 ILE A C 1
ATOM 2212 O O . ILE A 1 273 ? 16.453 20.953 26.078 1 92.06 273 ILE A O 1
ATOM 2216 N N . ASP A 1 274 ? 14.547 20.422 27.125 1 94.44 274 ASP A N 1
ATOM 2217 C CA . ASP A 1 274 ? 15.023 19.141 27.625 1 94.44 274 ASP A CA 1
ATOM 2218 C C . ASP A 1 274 ? 15.281 18.172 26.484 1 94.44 274 ASP A C 1
ATOM 2220 O O . ASP A 1 274 ? 16 17.188 26.656 1 94.44 274 ASP A O 1
ATOM 2224 N N . ASN A 1 275 ? 14.688 18.5 25.312 1 96.62 275 ASN A N 1
ATOM 2225 C CA . ASN A 1 275 ? 14.766 17.578 24.172 1 96.62 275 ASN A CA 1
ATOM 2226 C C . ASN A 1 275 ? 15.711 18.109 23.094 1 96.62 275 ASN A C 1
ATOM 2228 O O . ASN A 1 275 ? 15.914 17.453 22.078 1 96.62 275 ASN A O 1
ATOM 2232 N N . PHE A 1 276 ? 16.391 19.25 23.297 1 97.06 276 PHE A N 1
ATOM 2233 C CA . PHE A 1 276 ? 17.234 19.844 22.281 1 97.06 276 PHE A CA 1
ATOM 2234 C C . PHE A 1 276 ? 18.359 18.891 21.891 1 97.06 276 PHE A C 1
ATOM 2236 O O . PHE A 1 276 ? 18.688 18.75 20.703 1 97.06 276 PHE A O 1
ATOM 2243 N N . PRO A 1 277 ? 18.938 18.156 22.859 1 97.75 277 PRO A N 1
ATOM 2244 C CA . PRO A 1 277 ? 19.953 17.188 22.453 1 97.75 277 PRO A CA 1
ATOM 2245 C C . PRO A 1 277 ? 19.391 16.094 21.547 1 97.75 277 PRO A C 1
ATOM 2247 O O . PRO A 1 277 ? 20.062 15.664 20.609 1 97.75 277 PRO A O 1
ATOM 2250 N N . SER A 1 278 ? 18.156 15.617 21.875 1 98.19 278 SER A N 1
ATOM 2251 C CA . SER A 1 278 ? 17.5 14.609 21.047 1 98.19 278 SER A CA 1
ATOM 2252 C C . SER A 1 278 ? 17.297 15.117 19.625 1 98.19 278 SER A C 1
ATOM 2254 O O . SER A 1 278 ? 17.562 14.398 18.656 1 98.19 278 SER A O 1
ATOM 2256 N N . LEU A 1 279 ? 16.812 16.312 19.531 1 98.31 279 LEU A N 1
ATOM 2257 C CA . LEU A 1 279 ? 16.531 16.938 18.234 1 98.31 279 LEU A CA 1
ATOM 2258 C C . LEU A 1 279 ? 17.828 17.172 17.469 1 98.31 279 LEU A C 1
ATOM 2260 O O . LEU A 1 279 ? 17.875 16.984 16.25 1 98.31 279 LEU A O 1
ATOM 2264 N N . ALA A 1 280 ? 18.844 17.594 18.188 1 97.69 280 ALA A N 1
ATOM 2265 C CA . ALA A 1 280 ? 20.156 17.812 17.562 1 97.69 280 ALA A CA 1
ATOM 2266 C C . ALA A 1 280 ? 20.719 16.5 17.031 1 97.69 280 ALA A C 1
ATOM 2268 O O . ALA A 1 280 ? 21.312 16.469 15.945 1 97.69 280 ALA A O 1
ATOM 2269 N N . TYR A 1 281 ? 20.562 15.5 17.812 1 97.69 281 TYR A N 1
ATOM 2270 C CA . TYR A 1 281 ? 21.016 14.18 17.375 1 97.69 281 TYR A CA 1
ATOM 2271 C C . TYR A 1 281 ? 20.297 13.75 16.109 1 97.69 281 TYR A C 1
ATOM 2273 O O . TYR A 1 281 ? 20.906 13.211 15.188 1 97.69 281 TYR A O 1
ATOM 2281 N N . ALA A 1 282 ? 18.984 13.914 16.109 1 97.88 282 ALA A N 1
ATOM 2282 C CA . ALA A 1 282 ? 18.188 13.555 14.945 1 97.88 282 ALA A CA 1
ATOM 2283 C C . ALA A 1 282 ? 18.641 14.32 13.711 1 97.88 282 ALA A C 1
ATOM 2285 O O . ALA A 1 282 ? 18.781 13.742 12.625 1 97.88 282 ALA A O 1
ATOM 2286 N N . GLY A 1 283 ? 18.844 15.617 13.875 1 96.31 283 GLY A N 1
ATOM 2287 C CA . GLY A 1 283 ? 19.359 16.422 12.781 1 96.31 283 GLY A CA 1
ATOM 2288 C C . GLY A 1 283 ? 20.719 15.969 12.289 1 96.31 283 GLY A C 1
ATOM 2289 O O . GLY A 1 283 ? 20.953 15.883 11.078 1 96.31 283 GLY A O 1
ATOM 2290 N N . ARG A 1 284 ? 21.594 15.672 13.211 1 95.69 284 ARG A N 1
ATOM 2291 C CA . ARG A 1 284 ? 22.938 15.188 12.906 1 95.69 284 ARG A CA 1
ATOM 2292 C C . ARG A 1 284 ? 22.891 13.844 12.18 1 95.69 284 ARG A C 1
ATOM 2294 O O . ARG A 1 284 ? 23.594 13.633 11.195 1 95.69 284 ARG A O 1
ATOM 2301 N N . ALA A 1 285 ? 22.109 13.008 12.664 1 95.56 285 ALA A N 1
ATOM 2302 C CA . ALA A 1 285 ? 22 11.656 12.109 1 95.56 285 ALA A CA 1
ATOM 2303 C C . ALA A 1 285 ? 21.453 11.688 10.688 1 95.56 285 ALA A C 1
ATOM 2305 O O . ALA A 1 285 ? 22.031 11.094 9.781 1 95.56 285 ALA A O 1
ATOM 2306 N N . THR A 1 286 ? 20.375 12.359 10.477 1 95.06 286 THR A N 1
ATOM 2307 C CA . THR A 1 286 ? 19.719 12.383 9.172 1 95.06 286 THR A CA 1
ATOM 2308 C C . THR A 1 286 ? 20.594 13.078 8.133 1 95.06 286 THR A C 1
ATOM 2310 O O . THR A 1 286 ? 20.422 12.875 6.93 1 95.06 286 THR A O 1
ATOM 2313 N N . ALA A 1 287 ? 21.594 13.867 8.586 1 90.06 287 ALA A N 1
ATOM 2314 C CA . ALA A 1 287 ? 22.438 14.625 7.664 1 90.06 287 ALA A CA 1
ATOM 2315 C C . ALA A 1 287 ? 23.828 13.977 7.543 1 90.06 287 ALA A C 1
ATOM 2317 O O . ALA A 1 287 ? 24.75 14.578 6.992 1 90.06 287 ALA A O 1
ATOM 2318 N N . SER A 1 288 ? 23.969 12.82 8.102 1 88.62 288 SER A N 1
ATOM 2319 C CA . SER A 1 288 ? 25.25 12.125 8.023 1 88.62 288 SER A CA 1
ATOM 2320 C C . SER A 1 288 ? 25.469 11.516 6.645 1 88.62 288 SER A C 1
ATOM 2322 O O . SER A 1 288 ? 25.578 10.297 6.504 1 88.62 288 SER A O 1
ATOM 2324 N N . TYR A 1 289 ? 25.594 12.375 5.715 1 80.75 289 TYR A N 1
ATOM 2325 C CA . TYR A 1 289 ? 25.734 11.969 4.324 1 80.75 289 TYR A CA 1
ATOM 2326 C C . TYR A 1 289 ? 27.031 11.18 4.121 1 80.75 289 TYR A C 1
ATOM 2328 O O . TYR A 1 289 ? 28.109 11.664 4.441 1 80.75 289 TYR A O 1
ATOM 2336 N N . PRO A 1 290 ? 26.875 10.023 3.578 1 77.12 290 PRO A N 1
ATOM 2337 C CA . PRO A 1 290 ? 28.078 9.203 3.408 1 77.12 290 PRO A CA 1
ATOM 2338 C C . PRO A 1 290 ? 29.125 9.875 2.525 1 77.12 290 PRO A C 1
ATOM 2340 O O . PRO A 1 290 ? 28.797 10.383 1.449 1 77.12 290 PRO A O 1
ATOM 2343 N N . GLY A 1 291 ? 30.312 9.812 2.955 1 70.81 291 GLY A N 1
ATOM 2344 C CA . GLY A 1 291 ? 31.391 10.43 2.213 1 70.81 291 GLY A CA 1
ATOM 2345 C C . GLY A 1 291 ? 31.672 11.859 2.641 1 70.81 291 GLY A C 1
ATOM 2346 O O . GLY A 1 291 ? 32.781 12.367 2.441 1 70.81 291 GLY A O 1
ATOM 2347 N N . ALA A 1 292 ? 30.672 12.508 3.197 1 74.25 292 ALA A N 1
ATOM 2348 C CA . ALA A 1 292 ? 30.844 13.883 3.654 1 74.25 292 ALA A CA 1
ATOM 2349 C C . ALA A 1 292 ? 31.016 13.938 5.172 1 74.25 292 ALA A C 1
ATOM 2351 O O . ALA A 1 292 ? 31.953 14.555 5.676 1 74.25 292 ALA A O 1
ATOM 2352 N N . PHE A 1 293 ? 30.141 13.266 5.863 1 80.25 293 PHE A N 1
ATOM 2353 C CA . PHE A 1 293 ? 30.172 13.219 7.32 1 80.25 293 PHE A CA 1
ATOM 2354 C C . PHE A 1 293 ? 30.312 11.781 7.812 1 80.25 293 PHE A C 1
ATOM 2356 O O . PHE A 1 293 ? 29.797 10.852 7.18 1 80.25 293 PHE A O 1
ATOM 2363 N N . PRO A 1 294 ? 31.047 11.609 8.875 1 83.94 294 PRO A N 1
ATOM 2364 C CA . PRO A 1 294 ? 31.078 10.266 9.461 1 83.94 294 PRO A CA 1
ATOM 2365 C C . PRO A 1 294 ? 29.719 9.836 10.031 1 83.94 294 PRO A C 1
ATOM 2367 O O . PRO A 1 294 ? 28.891 10.688 10.375 1 83.94 294 PRO A O 1
ATOM 2370 N N . PRO A 1 295 ? 29.562 8.555 10.078 1 88.81 295 PRO A N 1
ATOM 2371 C CA . PRO A 1 295 ? 28.344 8.086 10.75 1 88.81 295 PRO A CA 1
ATOM 2372 C C . PRO A 1 295 ? 28.266 8.539 12.203 1 88.81 295 PRO A C 1
ATOM 2374 O O . PRO A 1 295 ? 29.266 8.945 12.789 1 88.81 295 PRO A O 1
ATOM 2377 N N . VAL A 1 296 ? 27.125 8.422 12.734 1 91.88 296 VAL A N 1
ATOM 2378 C CA . VAL A 1 296 ? 26.969 8.992 14.062 1 91.88 296 VAL A CA 1
ATOM 2379 C C . VAL A 1 296 ? 26.406 7.938 15.016 1 91.88 296 VAL A C 1
ATOM 2381 O O . VAL A 1 296 ? 25.609 7.086 14.609 1 91.88 296 VAL A O 1
ATOM 2384 N N . ARG A 1 297 ? 26.875 7.984 16.234 1 93.38 297 ARG A N 1
ATOM 2385 C CA . ARG A 1 297 ? 26.359 7.203 17.359 1 93.38 297 ARG A CA 1
ATOM 2386 C C . ARG A 1 297 ? 25.828 8.109 18.469 1 93.38 297 ARG A C 1
ATOM 2388 O O . ARG A 1 297 ? 26.203 9.281 18.547 1 93.38 297 ARG A O 1
ATOM 2395 N N . ILE A 1 298 ? 25.016 7.539 19.281 1 94.56 298 ILE A N 1
ATOM 2396 C CA . ILE A 1 298 ? 24.453 8.297 20.391 1 94.56 298 ILE A CA 1
ATOM 2397 C C . ILE A 1 298 ? 25.562 8.828 21.281 1 94.56 298 ILE A C 1
ATOM 2399 O O . ILE A 1 298 ? 25.453 9.922 21.844 1 94.56 298 ILE A O 1
ATOM 2403 N N . ARG A 1 299 ? 26.656 8.141 21.344 1 91.75 299 ARG A N 1
ATOM 2404 C CA . ARG A 1 299 ? 27.781 8.516 22.188 1 91.75 299 ARG A CA 1
ATOM 2405 C C . ARG A 1 299 ? 28.344 9.875 21.781 1 91.75 299 ARG A C 1
ATOM 2407 O O . ARG A 1 299 ? 28.859 10.625 22.609 1 91.75 299 ARG A O 1
ATOM 2414 N N . GLU A 1 300 ? 28.219 10.18 20.516 1 93.06 300 GLU A N 1
ATOM 2415 C CA . GLU A 1 300 ? 28.734 11.453 20.016 1 93.06 300 GLU A CA 1
ATOM 2416 C C . GLU A 1 300 ? 28.047 12.633 20.719 1 93.06 300 GLU A C 1
ATOM 2418 O O . GLU A 1 300 ? 28.719 13.562 21.172 1 93.06 300 GLU A O 1
ATOM 2423 N N . ILE A 1 301 ? 26.766 12.625 20.797 1 95.19 301 ILE A N 1
ATOM 2424 C CA . ILE A 1 301 ? 26.047 13.727 21.438 1 95.19 301 ILE A CA 1
ATOM 2425 C C . ILE A 1 301 ? 26.328 13.727 22.938 1 95.19 301 ILE A C 1
ATOM 2427 O O . ILE A 1 301 ? 26.375 14.789 23.562 1 95.19 301 ILE A O 1
ATOM 2431 N N . ASP A 1 302 ? 26.5 12.57 23.516 1 95.06 302 ASP A N 1
ATOM 2432 C CA . ASP A 1 302 ? 26.875 12.492 24.938 1 95.06 302 ASP A CA 1
ATOM 2433 C C . ASP A 1 302 ? 28.203 13.195 25.188 1 95.06 302 ASP A C 1
ATOM 2435 O O . ASP A 1 302 ? 28.344 13.922 26.188 1 95.06 302 ASP A O 1
ATOM 2439 N N . GLU A 1 303 ? 29.109 12.938 24.344 1 94.5 303 GLU A N 1
ATOM 2440 C CA . GLU A 1 303 ? 30.438 13.531 24.484 1 94.5 303 GLU A CA 1
ATOM 2441 C C . GLU A 1 303 ? 30.375 15.047 24.312 1 94.5 303 GLU A C 1
ATOM 2443 O O . GLU A 1 303 ? 31.031 15.789 25.047 1 94.5 303 GLU A O 1
ATOM 2448 N N . VAL A 1 304 ? 29.641 15.477 23.297 1 94.88 304 VAL A N 1
ATOM 2449 C CA . VAL A 1 304 ? 29.484 16.906 23.047 1 94.88 304 VAL A CA 1
ATOM 2450 C C . VAL A 1 304 ? 28.844 17.578 24.25 1 94.88 304 VAL A C 1
ATOM 2452 O O . VAL A 1 304 ? 29.266 18.656 24.672 1 94.88 304 VAL A O 1
ATOM 2455 N N . LEU A 1 305 ? 27.875 17 24.828 1 96.69 305 LEU A N 1
ATOM 2456 C CA . LEU A 1 305 ? 27.172 17.562 25.984 1 96.69 305 LEU A CA 1
ATOM 2457 C C . LEU A 1 305 ? 28.078 17.594 27.203 1 96.69 305 LEU A C 1
ATOM 2459 O O . LEU A 1 305 ? 28.047 18.547 27.984 1 96.69 305 LEU A O 1
ATOM 2463 N N . ALA A 1 306 ? 28.844 16.531 27.375 1 94.94 306 ALA A N 1
ATOM 2464 C CA . ALA A 1 306 ? 29.781 16.484 28.484 1 94.94 306 ALA A CA 1
ATOM 2465 C C . ALA A 1 306 ? 30.812 17.625 28.375 1 94.94 306 ALA A C 1
ATOM 2467 O O . ALA A 1 306 ? 31.156 18.25 29.375 1 94.94 306 ALA A O 1
ATOM 2468 N N . GLU A 1 307 ? 31.25 17.812 27.188 1 94.25 307 GLU A N 1
ATOM 2469 C CA . GLU A 1 307 ? 32.219 18.875 26.953 1 94.25 307 GLU A CA 1
ATOM 2470 C C . GLU A 1 307 ? 31.625 20.25 27.25 1 94.25 307 GLU A C 1
ATOM 2472 O O . GLU A 1 307 ? 32.344 21.141 27.734 1 94.25 307 GLU A O 1
ATOM 2477 N N . ARG A 1 308 ? 30.406 20.375 27.016 1 94.56 308 ARG A N 1
ATOM 2478 C CA . ARG A 1 308 ? 29.734 21.656 27.203 1 94.56 308 ARG A CA 1
ATOM 2479 C C . ARG A 1 308 ? 29.047 21.734 28.562 1 94.56 308 ARG A C 1
ATOM 2481 O O . ARG A 1 308 ? 28.391 22.719 28.875 1 94.56 308 ARG A O 1
ATOM 2488 N N . HIS A 1 309 ? 29.109 20.703 29.344 1 94.06 309 HIS A N 1
ATOM 2489 C CA . HIS A 1 309 ? 28.484 20.594 30.656 1 94.06 309 HIS A CA 1
ATOM 2490 C C . HIS A 1 309 ? 26.984 20.859 30.578 1 94.06 309 HIS A C 1
ATOM 2492 O O . HIS A 1 309 ? 26.453 21.656 31.359 1 94.06 309 HIS A O 1
ATOM 2498 N N . MET A 1 310 ? 26.422 20.312 29.547 1 94.62 310 MET A N 1
ATOM 2499 C CA . MET A 1 310 ? 24.969 20.422 29.359 1 94.62 310 MET A CA 1
ATOM 2500 C C . MET A 1 310 ? 24.281 19.109 29.672 1 94.62 310 MET A C 1
ATOM 2502 O O . MET A 1 310 ? 24.781 18.031 29.328 1 94.62 310 MET A O 1
ATOM 2506 N N . PRO A 1 311 ? 23.172 19.109 30.359 1 94.56 311 PRO A N 1
ATOM 2507 C CA . PRO A 1 311 ? 22.438 17.875 30.656 1 94.56 311 PRO A CA 1
ATOM 2508 C C . PRO A 1 311 ? 21.531 17.438 29.516 1 94.56 311 PRO A C 1
ATOM 2510 O O . PRO A 1 311 ? 21.266 18.219 28.594 1 94.56 311 PRO A O 1
ATOM 2513 N N . TRP A 1 312 ? 21.172 16.219 29.531 1 96.06 312 TRP A N 1
ATOM 2514 C CA . TRP A 1 312 ? 20.188 15.648 28.625 1 96.06 312 TRP A CA 1
ATOM 2515 C C . TRP A 1 312 ? 19.062 14.977 29.391 1 96.06 312 TRP A C 1
ATOM 2517 O O . TRP A 1 312 ? 18.922 13.75 29.359 1 96.06 312 TRP A O 1
ATOM 2527 N N . PRO A 1 313 ? 18.172 15.75 29.906 1 95.56 313 PRO A N 1
ATOM 2528 C CA . PRO A 1 313 ? 17.125 15.203 30.781 1 95.56 313 PRO A CA 1
ATOM 2529 C C . PRO A 1 313 ? 16.188 14.242 30.047 1 95.56 313 PRO A C 1
ATOM 2531 O O . PRO A 1 313 ? 15.688 13.289 30.641 1 95.56 313 PRO A O 1
ATOM 2534 N N . ALA A 1 314 ? 15.93 14.438 28.75 1 95.69 314 ALA A N 1
ATOM 2535 C CA . ALA A 1 314 ? 14.938 13.664 28 1 95.69 314 ALA A CA 1
ATOM 2536 C C . ALA A 1 314 ? 15.578 12.461 27.312 1 95.69 314 ALA A C 1
ATOM 2538 O O . ALA A 1 314 ? 14.969 11.836 26.453 1 95.69 314 ALA A O 1
ATOM 2539 N N . ARG A 1 315 ? 16.812 12.062 27.719 1 96.06 315 ARG A N 1
ATOM 2540 C CA . ARG A 1 315 ? 17.562 10.992 27.078 1 96.06 315 ARG A CA 1
ATOM 2541 C C . ARG A 1 315 ? 16.797 9.68 27.125 1 96.06 315 ARG A C 1
ATOM 2543 O O . ARG A 1 315 ? 16.672 8.984 26.125 1 96.06 315 ARG A O 1
ATOM 2550 N N . ALA A 1 316 ? 16.328 9.328 28.281 1 93.75 316 ALA A N 1
ATOM 2551 C CA . ALA A 1 316 ? 15.625 8.055 28.469 1 93.75 316 ALA A CA 1
ATOM 2552 C C . ALA A 1 316 ? 14.352 8.008 27.625 1 93.75 316 ALA A C 1
ATOM 2554 O O . ALA A 1 316 ? 14.023 6.973 27.031 1 93.75 316 ALA A O 1
ATOM 2555 N N . HIS A 1 317 ? 13.656 9.055 27.641 1 93.75 317 HIS A N 1
ATOM 2556 C CA . HIS A 1 317 ? 12.422 9.141 26.875 1 93.75 317 HIS A CA 1
ATOM 2557 C C . HIS A 1 317 ? 12.703 9 25.375 1 93.75 317 HIS A C 1
ATOM 2559 O O . HIS A 1 317 ? 11.977 8.297 24.672 1 93.75 317 HIS A O 1
ATOM 2565 N N . PHE A 1 318 ? 13.727 9.703 24.938 1 95.38 318 PHE A N 1
ATOM 2566 C CA . PHE A 1 318 ? 14.109 9.648 23.531 1 95.38 318 PHE A CA 1
ATOM 2567 C C . PHE A 1 318 ? 14.438 8.219 23.109 1 95.38 318 PHE A C 1
ATOM 2569 O O . PHE A 1 318 ? 13.977 7.754 22.062 1 95.38 318 PHE A O 1
ATOM 2576 N N . LEU A 1 319 ? 15.195 7.508 23.891 1 94.38 319 LEU A N 1
ATOM 2577 C CA . LEU A 1 319 ? 15.617 6.145 23.594 1 94.38 319 LEU A CA 1
ATOM 2578 C C . LEU A 1 319 ? 14.438 5.184 23.625 1 94.38 319 LEU A C 1
ATOM 2580 O O . LEU A 1 319 ? 14.336 4.281 22.781 1 94.38 319 LEU A O 1
ATOM 2584 N N . GLU A 1 320 ? 13.594 5.395 24.5 1 89.69 320 GLU A N 1
ATOM 2585 C CA . GLU A 1 320 ? 12.414 4.531 24.609 1 89.69 320 GLU A CA 1
ATOM 2586 C C . GLU A 1 320 ? 11.492 4.707 23.406 1 89.69 320 GLU A C 1
ATOM 2588 O O . GLU A 1 320 ? 10.945 3.732 22.891 1 89.69 320 GLU A O 1
ATOM 2593 N N . ARG A 1 321 ? 11.336 5.852 22.969 1 90 321 ARG A N 1
ATOM 2594 C CA . ARG A 1 321 ? 10.398 6.164 21.891 1 90 321 ARG A CA 1
ATOM 2595 C C . ARG A 1 321 ? 10.961 5.719 20.547 1 90 321 ARG A C 1
ATOM 2597 O O . ARG A 1 321 ? 10.227 5.191 19.719 1 90 321 ARG A O 1
ATOM 2604 N N . ASN A 1 322 ? 12.195 5.953 20.328 1 94.44 322 ASN A N 1
ATOM 2605 C CA . ASN A 1 322 ? 12.734 5.805 18.984 1 94.44 322 ASN A CA 1
ATOM 2606 C C . ASN A 1 322 ? 13.562 4.531 18.844 1 94.44 322 ASN A C 1
ATOM 2608 O O . ASN A 1 322 ? 13.82 4.07 17.734 1 94.44 322 ASN A O 1
ATOM 2612 N N . PHE A 1 323 ? 13.969 3.828 20.016 1 92.44 323 PHE A N 1
ATOM 2613 C CA . PHE A 1 323 ? 14.875 2.689 19.906 1 92.44 323 PHE A CA 1
ATOM 2614 C C . PHE A 1 323 ? 14.375 1.519 20.75 1 92.44 323 PHE A C 1
ATOM 2616 O O . PHE A 1 323 ? 15.133 0.604 21.062 1 92.44 323 PHE A O 1
ATOM 2623 N N . ARG A 1 324 ? 13.141 1.513 21.125 1 85 324 ARG A N 1
ATOM 2624 C CA . ARG A 1 324 ? 12.578 0.426 21.906 1 85 324 ARG A CA 1
ATOM 2625 C C . ARG A 1 324 ? 12.742 -0.913 21.203 1 85 324 ARG A C 1
ATOM 2627 O O . ARG A 1 324 ? 13.023 -1.93 21.828 1 85 324 ARG A O 1
ATOM 2634 N N . HIS A 1 325 ? 12.547 -0.944 19.891 1 80.12 325 HIS A N 1
ATOM 2635 C CA . HIS A 1 325 ? 12.602 -2.178 19.109 1 80.12 325 HIS A CA 1
ATOM 2636 C C . HIS A 1 325 ? 14.016 -2.76 19.109 1 80.12 325 HIS A C 1
ATOM 2638 O O . HIS A 1 325 ? 14.188 -3.969 18.938 1 80.12 325 HIS A O 1
ATOM 2644 N N . TYR A 1 326 ? 15.062 -1.907 19.281 1 84.88 326 TYR A N 1
ATOM 2645 C CA . TYR A 1 326 ? 16.422 -2.408 19.438 1 84.88 326 TYR A CA 1
ATOM 2646 C C . TYR A 1 326 ? 16.562 -3.225 20.719 1 84.88 326 TYR A C 1
ATOM 2648 O O . TYR A 1 326 ? 17.109 -4.328 20.703 1 84.88 326 TYR A O 1
ATOM 2656 N N . ARG A 1 327 ? 16 -2.721 21.75 1 81.06 327 ARG A N 1
ATOM 2657 C CA . ARG A 1 327 ? 16.078 -3.381 23.047 1 81.06 327 ARG A CA 1
ATOM 2658 C C . ARG A 1 327 ? 15.305 -4.699 23.047 1 81.06 327 ARG A C 1
ATOM 2660 O O . ARG A 1 327 ? 15.734 -5.676 23.656 1 81.06 327 ARG A O 1
ATOM 2667 N N . GLU A 1 328 ? 14.203 -4.625 22.422 1 74.06 328 GLU A N 1
ATOM 2668 C CA . GLU A 1 328 ? 13.375 -5.824 22.328 1 74.06 328 GLU A CA 1
ATOM 2669 C C . GLU A 1 328 ? 14.125 -6.953 21.609 1 74.06 328 GLU A C 1
ATOM 2671 O O . GLU A 1 328 ? 13.859 -8.133 21.859 1 74.06 328 GLU A O 1
ATOM 2676 N N . ARG A 1 329 ? 15.078 -6.609 20.812 1 76.62 329 ARG A N 1
ATOM 2677 C CA . ARG A 1 329 ? 15.844 -7.609 20.062 1 76.62 329 ARG A CA 1
ATOM 2678 C C . ARG A 1 329 ? 17.172 -7.887 20.75 1 76.62 329 ARG A C 1
ATOM 2680 O O . ARG A 1 329 ? 18.047 -8.539 20.172 1 76.62 329 ARG A O 1
ATOM 2687 N N . GLY A 1 330 ? 17.328 -7.332 21.844 1 78.56 330 GLY A N 1
ATOM 2688 C CA . GLY A 1 330 ? 18.531 -7.566 22.609 1 78.56 330 GLY A CA 1
ATOM 2689 C C . GLY A 1 330 ? 19.703 -6.742 22.141 1 78.56 330 GLY A C 1
ATOM 2690 O O . GLY A 1 330 ? 20.859 -7.066 22.453 1 78.56 330 GLY A O 1
ATOM 2691 N N . GLU A 1 331 ? 19.453 -5.789 21.344 1 84.88 331 GLU A N 1
ATOM 2692 C CA . GLU A 1 331 ? 20.531 -4.914 20.875 1 84.88 331 GLU A CA 1
ATOM 2693 C C . GLU A 1 331 ? 20.578 -3.627 21.703 1 84.88 331 GLU A C 1
ATOM 2695 O O . GLU A 1 331 ? 19.562 -3.17 22.219 1 84.88 331 GLU A O 1
ATOM 2700 N N . ASN A 1 332 ? 21.75 -3.135 21.812 1 87.31 332 ASN A N 1
ATOM 2701 C CA . ASN A 1 332 ? 21.938 -1.873 22.516 1 87.31 332 ASN A CA 1
ATOM 2702 C C . ASN A 1 332 ? 21.75 -0.677 21.594 1 87.31 332 ASN A C 1
ATOM 2704 O O . ASN A 1 332 ? 22.5 -0.502 20.625 1 87.31 332 ASN A O 1
ATOM 2708 N N . PRO A 1 333 ? 20.797 0.166 21.922 1 89.81 333 PRO A N 1
ATOM 2709 C CA . PRO A 1 333 ? 20.531 1.336 21.078 1 89.81 333 PRO A CA 1
ATOM 2710 C C . PRO A 1 333 ? 21.766 2.221 20.906 1 89.81 333 PRO A C 1
ATOM 2712 O O . PRO A 1 333 ? 21.938 2.869 19.875 1 89.81 333 PRO A O 1
ATOM 2715 N N . GLU A 1 334 ? 22.703 2.285 21.859 1 89.81 334 GLU A N 1
ATOM 2716 C CA . GLU A 1 334 ? 23.875 3.152 21.828 1 89.81 334 GLU A CA 1
ATOM 2717 C C . GLU A 1 334 ? 24.891 2.678 20.797 1 89.81 334 GLU A C 1
ATOM 2719 O O . GLU A 1 334 ? 25.766 3.438 20.391 1 89.81 334 GLU A O 1
ATOM 2724 N N . GLU A 1 335 ? 24.719 1.534 20.359 1 87.62 335 GLU A N 1
ATOM 2725 C CA . GLU A 1 335 ? 25.656 0.966 19.406 1 87.62 335 GLU A CA 1
ATOM 2726 C C . GLU A 1 335 ? 25.141 1.115 17.984 1 87.62 335 GLU A C 1
ATOM 2728 O O . GLU A 1 335 ? 25.859 0.798 17.016 1 87.62 335 GLU A O 1
ATOM 2733 N N . ALA A 1 336 ? 24.016 1.656 17.875 1 90.5 336 ALA A N 1
ATOM 2734 C CA . ALA A 1 336 ? 23.469 1.857 16.531 1 90.5 336 ALA A CA 1
ATOM 2735 C C . ALA A 1 336 ? 24.281 2.902 15.773 1 90.5 336 ALA A C 1
ATOM 2737 O O . ALA A 1 336 ? 24.625 3.953 16.328 1 90.5 336 ALA A O 1
ATOM 2738 N N . ILE A 1 337 ? 24.703 2.576 14.609 1 91.75 337 ILE A N 1
ATOM 2739 C CA . ILE A 1 337 ? 25.422 3.484 13.727 1 91.75 337 ILE A CA 1
ATOM 2740 C C . ILE A 1 337 ? 24.484 4.027 12.656 1 91.75 337 ILE A C 1
ATOM 2742 O O . ILE A 1 337 ? 24.031 3.279 11.789 1 91.75 337 ILE A O 1
ATOM 2746 N N . LEU A 1 338 ? 24.219 5.285 12.742 1 92.62 338 LEU A N 1
ATOM 2747 C CA . LEU A 1 338 ? 23.219 5.875 11.852 1 92.62 338 LEU A CA 1
ATOM 2748 C C . LEU A 1 338 ? 23.875 6.695 10.758 1 92.62 338 LEU A C 1
ATOM 2750 O O . LEU A 1 338 ? 24.891 7.352 10.992 1 92.62 338 LEU A O 1
ATOM 2754 N N . LEU A 1 339 ? 23.359 6.551 9.562 1 90.94 339 LEU A N 1
ATOM 2755 C CA . LEU A 1 339 ? 23.734 7.316 8.383 1 90.94 339 LEU A CA 1
ATOM 2756 C C . LEU A 1 339 ? 22.578 8.188 7.898 1 90.94 339 LEU A C 1
ATOM 2758 O O . LEU A 1 339 ? 21.484 8.148 8.469 1 90.94 339 LEU A O 1
ATOM 2762 N N . ASP A 1 340 ? 22.812 8.906 6.883 1 88.69 340 ASP A N 1
ATOM 2763 C CA . ASP A 1 340 ? 21.859 9.828 6.293 1 88.69 340 ASP A CA 1
ATOM 2764 C C . ASP A 1 340 ? 20.578 9.102 5.871 1 88.69 340 ASP A C 1
ATOM 2766 O O . ASP A 1 340 ? 20.641 7.984 5.355 1 88.69 340 ASP A O 1
ATOM 2770 N N . GLY A 1 341 ? 19.438 9.766 6.129 1 86.62 341 GLY A N 1
ATOM 2771 C CA . GLY A 1 341 ? 18.141 9.18 5.809 1 86.62 341 GLY A CA 1
ATOM 2772 C C . GLY A 1 341 ? 17.891 9.07 4.316 1 86.62 341 GLY A C 1
ATOM 2773 O O . GLY A 1 341 ? 17.141 8.195 3.873 1 86.62 341 GLY A O 1
ATOM 2774 N N . SER A 1 342 ? 18.516 9.891 3.51 1 82.12 342 SER A N 1
ATOM 2775 C CA . SER A 1 342 ? 18.266 9.945 2.074 1 82.12 342 SER A CA 1
ATOM 2776 C C . SER A 1 342 ? 18.812 8.711 1.368 1 82.12 342 SER A C 1
ATOM 2778 O O . SER A 1 342 ? 18.469 8.438 0.217 1 82.12 342 SER A O 1
ATOM 2780 N N . VAL A 1 343 ? 19.641 7.969 2.139 1 77.94 343 VAL A N 1
ATOM 2781 C CA . VAL A 1 343 ? 20.25 6.781 1.545 1 77.94 343 VAL A CA 1
ATOM 2782 C C . VAL A 1 343 ? 19.156 5.785 1.15 1 77.94 343 VAL A C 1
ATOM 2784 O O . VAL A 1 343 ? 19.219 5.168 0.086 1 77.94 343 VAL A O 1
ATOM 2787 N N . LEU A 1 344 ? 18.156 5.695 1.977 1 77.25 344 LEU A N 1
ATOM 2788 C CA . LEU A 1 344 ? 17.125 4.699 1.704 1 77.25 344 LEU A CA 1
ATOM 2789 C C . LEU A 1 344 ? 15.766 5.367 1.49 1 77.25 344 LEU A C 1
ATOM 2791 O O . LEU A 1 344 ? 14.883 4.797 0.846 1 77.25 344 LEU A O 1
ATOM 2795 N N . ASP A 1 345 ? 15.594 6.547 2.066 1 79.5 345 ASP A N 1
ATOM 2796 C CA . ASP A 1 345 ? 14.328 7.262 1.93 1 79.5 345 ASP A CA 1
ATOM 2797 C C . ASP A 1 345 ? 14.555 8.766 1.857 1 79.5 345 ASP A C 1
ATOM 2799 O O . ASP A 1 345 ? 14.461 9.469 2.871 1 79.5 345 ASP A O 1
ATOM 2803 N N . ASN A 1 346 ? 14.57 9.242 0.679 1 77.69 346 ASN A N 1
ATOM 2804 C CA . ASN A 1 346 ? 14.844 10.656 0.462 1 77.69 346 ASN A CA 1
ATOM 2805 C C . ASN A 1 346 ? 13.562 11.484 0.456 1 77.69 346 ASN A C 1
ATOM 2807 O O . ASN A 1 346 ? 13.609 12.703 0.603 1 77.69 346 ASN A O 1
ATOM 2811 N N . LYS A 1 347 ? 12.477 10.828 0.155 1 83.75 347 LYS A N 1
ATOM 2812 C CA . LYS A 1 347 ? 11.188 11.5 0.06 1 83.75 347 LYS A CA 1
ATOM 2813 C C . LYS A 1 347 ? 10.141 10.82 0.934 1 83.75 347 LYS A C 1
ATOM 2815 O O . LYS A 1 347 ? 9.266 10.109 0.426 1 83.75 347 LYS A O 1
ATOM 2820 N N . PRO A 1 348 ? 10.125 11.203 2.191 1 89.25 348 PRO A N 1
ATOM 2821 C CA . PRO A 1 348 ? 9.32 10.453 3.154 1 89.25 348 PRO A CA 1
ATOM 2822 C C . PRO A 1 348 ? 7.836 10.812 3.092 1 89.25 348 PRO A C 1
ATOM 2824 O O . PRO A 1 348 ? 7.234 11.148 4.117 1 89.25 348 PRO A O 1
ATOM 2827 N N . ILE A 1 349 ? 7.199 10.609 1.982 1 89.31 349 ILE A N 1
ATOM 2828 C CA . ILE A 1 349 ? 5.785 10.898 1.769 1 89.31 349 ILE A CA 1
ATOM 2829 C C . ILE A 1 349 ? 4.93 9.859 2.492 1 89.31 349 ILE A C 1
ATOM 2831 O O . ILE A 1 349 ? 3.936 10.211 3.135 1 89.31 349 ILE A O 1
ATOM 2835 N N . THR A 1 350 ? 5.371 8.609 2.422 1 86 350 THR A N 1
ATOM 2836 C CA . THR A 1 350 ? 4.609 7.539 3.055 1 86 350 THR A CA 1
ATOM 2837 C C . THR A 1 350 ? 4.527 7.754 4.562 1 86 350 THR A C 1
ATOM 2839 O O . THR A 1 350 ? 3.463 7.582 5.164 1 86 350 THR A O 1
ATOM 2842 N N . ALA A 1 351 ? 5.668 8.094 5.148 1 88.94 351 ALA A N 1
ATOM 2843 C CA . ALA A 1 351 ? 5.684 8.359 6.582 1 88.94 351 ALA A CA 1
ATOM 2844 C C . ALA A 1 351 ? 4.75 9.516 6.934 1 88.94 351 ALA A C 1
ATOM 2846 O O . ALA A 1 351 ? 4.055 9.469 7.953 1 88.94 351 ALA A O 1
ATOM 2847 N N . CYS A 1 352 ? 4.762 10.484 6.121 1 92.06 352 CYS A N 1
ATOM 2848 C CA . CYS A 1 352 ? 3.912 11.648 6.336 1 92.06 352 CYS A CA 1
ATOM 2849 C C . CYS A 1 352 ? 2.438 11.273 6.266 1 92.06 352 CYS A C 1
ATOM 2851 O O . CYS A 1 352 ? 1.648 11.672 7.125 1 92.06 352 CYS A O 1
ATOM 2853 N N . VAL A 1 353 ? 2.096 10.484 5.277 1 88 353 VAL A N 1
ATOM 2854 C CA . VAL A 1 353 ? 0.705 10.094 5.074 1 88 353 VAL A CA 1
ATOM 2855 C C . VAL A 1 353 ? 0.237 9.227 6.238 1 88 353 VAL A C 1
ATOM 2857 O O . VAL A 1 353 ? -0.892 9.367 6.715 1 88 353 VAL A O 1
ATOM 2860 N N . GLU A 1 354 ? 1.055 8.344 6.691 1 82.56 354 GLU A N 1
ATOM 2861 C CA . GLU A 1 354 ? 0.715 7.5 7.832 1 82.56 354 GLU A CA 1
ATOM 2862 C C . GLU A 1 354 ? 0.463 8.336 9.086 1 82.56 354 GLU A C 1
ATOM 2864 O O . GLU A 1 354 ? -0.431 8.023 9.875 1 82.56 354 GLU A O 1
ATOM 2869 N N . ALA A 1 355 ? 1.228 9.398 9.234 1 88.31 355 ALA A N 1
ATOM 2870 C CA . ALA A 1 355 ? 1.033 10.289 10.375 1 88.31 355 ALA A CA 1
ATOM 2871 C C . ALA A 1 355 ? -0.266 11.078 10.234 1 88.31 355 ALA A C 1
ATOM 2873 O O . ALA A 1 355 ? -0.979 11.289 11.219 1 88.31 355 ALA A O 1
ATOM 2874 N N . ILE A 1 356 ? -0.589 11.516 9 1 86.25 356 ILE A N 1
ATOM 2875 C CA . ILE A 1 356 ? -1.815 12.266 8.734 1 86.25 356 ILE A CA 1
ATOM 2876 C C . ILE A 1 356 ? -3.023 11.445 9.188 1 86.25 356 ILE A C 1
ATOM 2878 O O . ILE A 1 356 ? -3.957 11.977 9.789 1 86.25 356 ILE A O 1
ATOM 2882 N N . ARG A 1 357 ? -2.895 10.18 8.914 1 74.75 357 ARG A N 1
ATOM 2883 C CA . ARG A 1 357 ? -4.02 9.289 9.18 1 74.75 357 ARG A CA 1
ATOM 2884 C C . ARG A 1 357 ? -4.293 9.188 10.68 1 74.75 357 ARG A C 1
ATOM 2886 O O . ARG A 1 357 ? -5.406 8.859 11.086 1 74.75 357 ARG A O 1
ATOM 2893 N N . THR A 1 358 ? -3.332 9.531 11.477 1 72.69 358 THR A N 1
ATOM 2894 C CA . THR A 1 358 ? -3.5 9.438 12.922 1 72.69 358 THR A CA 1
ATOM 2895 C C . THR A 1 358 ? -4.023 10.75 13.5 1 72.69 358 THR A C 1
ATOM 2897 O O . THR A 1 358 ? -4.391 10.812 14.672 1 72.69 358 THR A O 1
ATOM 2900 N N . HIS A 1 359 ? -3.975 11.75 12.641 1 74.94 359 HIS A N 1
ATOM 2901 C CA . HIS A 1 359 ? -4.43 13.055 13.109 1 74.94 359 HIS A CA 1
ATOM 2902 C C . HIS A 1 359 ? -5.945 13.188 12.984 1 74.94 359 HIS A C 1
ATOM 2904 O O . HIS A 1 359 ? -6.512 12.914 11.93 1 74.94 359 HIS A O 1
ATOM 2910 N N . SER A 1 360 ? -6.652 13.125 14.023 1 59.41 360 SER A N 1
ATOM 2911 C CA . SER A 1 360 ? -8.102 13.305 14.055 1 59.41 360 SER A CA 1
ATOM 2912 C C . SER A 1 360 ? -8.477 14.781 13.961 1 59.41 360 SER A C 1
ATOM 2914 O O . SER A 1 360 ? -7.723 15.648 14.406 1 59.41 360 SER A O 1
ATOM 2916 N N . ALA A 1 361 ? -9.344 15.25 12.961 1 54.66 361 ALA A N 1
ATOM 2917 C CA . ALA A 1 361 ? -9.68 16.672 12.844 1 54.66 361 ALA A CA 1
ATOM 2918 C C . ALA A 1 361 ? -11.016 16.969 13.523 1 54.66 361 ALA A C 1
ATOM 2920 O O . ALA A 1 361 ? -11.945 16.156 13.469 1 54.66 361 ALA A O 1
ATOM 2921 N N . PHE A 1 362 ? -10.977 18 14.359 1 49.28 362 PHE A N 1
ATOM 2922 C CA . PHE A 1 362 ? -12.078 18.547 15.133 1 49.28 362 PHE A CA 1
ATOM 2923 C C . PHE A 1 362 ? -13.016 19.359 14.242 1 49.28 362 PHE A C 1
ATOM 2925 O O . PHE A 1 362 ? -14.148 19.656 14.633 1 49.28 362 PHE A O 1
ATOM 2932 N N . ARG A 1 363 ? -12.461 19.828 13.172 1 57.81 363 ARG A N 1
ATOM 2933 C CA . ARG A 1 363 ? -13.172 20.75 12.289 1 57.81 363 ARG A CA 1
ATOM 2934 C C . ARG A 1 363 ? -13.086 20.297 10.836 1 57.81 363 ARG A C 1
ATOM 2936 O O . ARG A 1 363 ? -12.453 19.281 10.531 1 57.81 363 ARG A O 1
ATOM 2943 N N . GLU A 1 364 ? -14.039 21.016 10.102 1 69.31 364 GLU A N 1
ATOM 2944 C CA . GLU A 1 364 ? -13.82 20.797 8.672 1 69.31 364 GLU A CA 1
ATOM 2945 C C . GLU A 1 364 ? -12.367 21.078 8.289 1 69.31 364 GLU A C 1
ATOM 2947 O O . GLU A 1 364 ? -11.805 22.109 8.656 1 69.31 364 GLU A O 1
ATOM 2952 N N . VAL A 1 365 ? -11.852 20.156 7.824 1 78.19 365 VAL A N 1
ATOM 2953 C CA . VAL A 1 365 ? -10.414 20.25 7.578 1 78.19 365 VAL A CA 1
ATOM 2954 C C . VAL A 1 365 ? -10.133 20.188 6.078 1 78.19 365 VAL A C 1
ATOM 2956 O O . VAL A 1 365 ? -10.75 19.391 5.363 1 78.19 365 VAL A O 1
ATOM 2959 N N . ASP A 1 366 ? -9.492 21.219 5.684 1 88.56 366 ASP A N 1
ATOM 2960 C CA . ASP A 1 366 ? -8.836 21.125 4.383 1 88.56 366 ASP A CA 1
ATOM 2961 C C . ASP A 1 366 ? -7.418 20.578 4.52 1 88.56 366 ASP A C 1
ATOM 2963 O O . ASP A 1 366 ? -6.488 21.328 4.824 1 88.56 366 ASP A O 1
ATOM 2967 N N . ARG A 1 367 ? -7.34 19.281 4.242 1 90.38 367 ARG A N 1
ATOM 2968 C CA . ARG A 1 367 ? -6.051 18.609 4.438 1 90.38 367 ARG A CA 1
ATOM 2969 C C . ARG A 1 367 ? -5.176 18.75 3.195 1 90.38 367 ARG A C 1
ATOM 2971 O O . ARG A 1 367 ? -5.574 18.328 2.104 1 90.38 367 ARG A O 1
ATOM 2978 N N . ARG A 1 368 ? -3.965 19.391 3.416 1 95.44 368 ARG A N 1
ATOM 2979 C CA . ARG A 1 368 ? -3.018 19.578 2.322 1 95.44 368 ARG A CA 1
ATOM 2980 C C . ARG A 1 368 ? -1.687 18.906 2.633 1 95.44 368 ARG A C 1
ATOM 2982 O O . ARG A 1 368 ? -1.136 19.078 3.723 1 95.44 368 ARG A O 1
ATOM 2989 N N . LEU A 1 369 ? -1.296 18.047 1.75 1 95.25 369 LEU A N 1
ATOM 2990 C CA . LEU A 1 369 ? 0.077 17.547 1.776 1 95.25 369 LEU A CA 1
ATOM 2991 C C . LEU A 1 369 ? 0.967 18.375 0.853 1 95.25 369 LEU A C 1
ATOM 2993 O O . LEU A 1 369 ? 0.796 18.359 -0.368 1 95.25 369 LEU A O 1
ATOM 2997 N N . VAL A 1 370 ? 1.876 19.125 1.432 1 96.62 370 VAL A N 1
ATOM 2998 C CA . VAL A 1 370 ? 2.746 20 0.662 1 96.62 370 VAL A CA 1
ATOM 2999 C C . VAL A 1 370 ? 4.168 19.438 0.645 1 96.62 370 VAL A C 1
ATOM 3001 O O . VAL A 1 370 ? 4.836 19.391 1.681 1 96.62 370 VAL A O 1
ATOM 3004 N N . PHE A 1 371 ? 4.566 18.984 -0.474 1 92.75 371 PHE A N 1
ATOM 3005 C CA . PHE A 1 371 ? 5.957 18.547 -0.502 1 92.75 371 PHE A CA 1
ATOM 3006 C C . PHE A 1 371 ? 6.832 19.562 -1.231 1 92.75 371 PHE A C 1
ATOM 3008 O O . PHE A 1 371 ? 6.391 20.188 -2.199 1 92.75 371 PHE A O 1
ATOM 3015 N N . VAL A 1 372 ? 7.98 19.828 -0.716 1 92.62 372 VAL A N 1
ATOM 3016 C CA . VAL A 1 372 ? 8.945 20.781 -1.247 1 92.62 372 VAL A CA 1
ATOM 3017 C C . VAL A 1 372 ? 9.969 20.062 -2.117 1 92.62 372 VAL A C 1
ATOM 3019 O O . VAL A 1 372 ? 10.711 19.203 -1.631 1 92.62 372 VAL A O 1
ATOM 3022 N N . ASP A 1 373 ? 9.945 20.391 -3.4 1 84.12 373 ASP A N 1
ATOM 3023 C CA . ASP A 1 373 ? 10.859 19.781 -4.363 1 84.12 373 ASP A CA 1
ATOM 3024 C C . ASP A 1 373 ? 11.773 20.828 -4.996 1 84.12 373 ASP A C 1
ATOM 3026 O O . ASP A 1 373 ? 11.391 21.484 -5.969 1 84.12 373 ASP A O 1
ATOM 3030 N N . PRO A 1 374 ? 12.938 20.875 -4.453 1 81.75 374 PRO A N 1
ATOM 3031 C CA . PRO A 1 374 ? 13.828 21.875 -5.023 1 81.75 374 PRO A CA 1
ATOM 3032 C C . PRO A 1 374 ? 14.305 21.531 -6.43 1 81.75 374 PRO A C 1
ATOM 3034 O O . PRO A 1 374 ? 14.828 22.391 -7.148 1 81.75 374 PRO A O 1
ATOM 3037 N N . HIS A 1 375 ? 14.234 20.25 -6.793 1 70.75 375 HIS A N 1
ATOM 3038 C CA . HIS A 1 375 ? 14.75 19.812 -8.086 1 70.75 375 HIS A CA 1
ATOM 3039 C C . HIS A 1 375 ? 13.68 19.062 -8.875 1 70.75 375 HIS A C 1
ATOM 3041 O O . HIS A 1 375 ? 13.805 17.859 -9.125 1 70.75 375 HIS A O 1
ATOM 3047 N N . PRO A 1 376 ? 12.562 19.859 -9.18 1 57.31 376 PRO A N 1
ATOM 3048 C CA . PRO A 1 376 ? 11.562 19.016 -9.828 1 57.31 376 PRO A CA 1
ATOM 3049 C C . PRO A 1 376 ? 12.086 18.344 -11.102 1 57.31 376 PRO A C 1
ATOM 3051 O O . PRO A 1 376 ? 11.625 17.266 -11.469 1 57.31 376 PRO A O 1
ATOM 3054 N N . GLY A 1 377 ? 12.828 19.141 -11.961 1 54.12 377 GLY A N 1
ATOM 3055 C CA . GLY A 1 377 ? 13.172 18.812 -13.328 1 54.12 377 GLY A CA 1
ATOM 3056 C C . GLY A 1 377 ? 14.43 17.969 -13.445 1 54.12 377 GLY A C 1
ATOM 3057 O O . GLY A 1 377 ? 15.141 18.031 -14.453 1 54.12 377 GLY A O 1
ATOM 3058 N N . ILE A 1 378 ? 14.727 17.594 -12.414 1 47.41 378 ILE A N 1
ATOM 3059 C CA . ILE A 1 378 ? 16.047 17.016 -12.656 1 47.41 378 ILE A CA 1
ATOM 3060 C C . ILE A 1 378 ? 16.109 16.484 -14.086 1 47.41 378 ILE A C 1
ATOM 3062 O O . ILE A 1 378 ? 17.062 16.766 -14.812 1 47.41 378 ILE A O 1
ATOM 3066 N N . GLY A 1 379 ? 16.016 15.023 -14.383 1 46.38 379 GLY A N 1
ATOM 3067 C CA . GLY A 1 379 ? 16.938 14.305 -15.25 1 46.38 379 GLY A CA 1
ATOM 3068 C C . GLY A 1 379 ? 16.578 14.406 -16.719 1 46.38 379 GLY A C 1
ATOM 3069 O O . GLY A 1 379 ? 15.586 13.82 -17.156 1 46.38 379 GLY A O 1
ATOM 3070 N N . LYS A 1 380 ? 16.516 15.797 -17.203 1 45.25 380 LYS A N 1
ATOM 3071 C CA . LYS A 1 380 ? 16.688 15.484 -18.609 1 45.25 380 LYS A CA 1
ATOM 3072 C C . LYS A 1 380 ? 17.578 14.266 -18.812 1 45.25 380 LYS A C 1
ATOM 3074 O O . LYS A 1 380 ? 18.516 14.047 -18.031 1 45.25 380 LYS A O 1
ATOM 3079 N N . ALA A 1 381 ? 16.969 13.578 -19.516 1 49.78 381 ALA A N 1
ATOM 3080 C CA . ALA A 1 381 ? 17.75 12.406 -19.922 1 49.78 381 ALA A CA 1
ATOM 3081 C C . ALA A 1 381 ? 19.203 12.781 -20.203 1 49.78 381 ALA A C 1
ATOM 3083 O O . ALA A 1 381 ? 19.469 13.852 -20.766 1 49.78 381 ALA A O 1
ATOM 3084 N N . ALA A 1 382 ? 20.359 12.398 -19.453 1 46.12 382 ALA A N 1
ATOM 3085 C CA . ALA A 1 382 ? 21.75 12.602 -19.875 1 46.12 382 ALA A CA 1
ATOM 3086 C C . ALA A 1 382 ? 21.812 12.836 -21.391 1 46.12 382 ALA A C 1
ATOM 3088 O O . ALA A 1 382 ? 21.281 12.047 -22.172 1 46.12 382 ALA A O 1
ATOM 3089 N N . PRO A 1 383 ? 22.062 14.117 -21.688 1 46.69 383 PRO A N 1
ATOM 3090 C CA . PRO A 1 383 ? 22.312 14.391 -23.109 1 46.69 383 PRO A CA 1
ATOM 3091 C C . PRO A 1 383 ? 23.344 13.445 -23.719 1 46.69 383 PRO A C 1
ATOM 3093 O O . PRO A 1 383 ? 24.359 13.133 -23.078 1 46.69 383 PRO A O 1
ATOM 3096 N N . GLY A 1 384 ? 23 12.281 -24.422 1 46.84 384 GLY A N 1
ATOM 3097 C CA . GLY A 1 384 ? 23.859 11.508 -25.297 1 46.84 384 GLY A CA 1
ATOM 3098 C C . GLY A 1 384 ? 23.125 10.414 -26.047 1 46.84 384 GLY A C 1
ATOM 3099 O O . GLY A 1 384 ? 22.266 9.742 -25.484 1 46.84 384 GLY A O 1
ATOM 3100 N N . ALA A 1 385 ? 22.969 10.797 -27.141 1 52.75 385 ALA A N 1
ATOM 3101 C CA . ALA A 1 385 ? 22.328 9.906 -28.094 1 52.75 385 ALA A CA 1
ATOM 3102 C C . ALA A 1 385 ? 22.953 8.508 -28.047 1 52.75 385 ALA A C 1
ATOM 3104 O O . ALA A 1 385 ? 22.391 7.551 -28.578 1 52.75 385 ALA A O 1
ATOM 3105 N N . GLY A 1 386 ? 23.938 8.328 -27.016 1 62.03 386 GLY A N 1
ATOM 3106 C CA . GLY A 1 386 ? 24.625 7.047 -27.078 1 62.03 386 GLY A CA 1
ATOM 3107 C C . GLY A 1 386 ? 24.531 6.254 -25.781 1 62.03 386 GLY A C 1
ATOM 3108 O O . GLY A 1 386 ? 23.828 6.66 -24.859 1 62.03 386 GLY A O 1
ATOM 3109 N N . VAL A 1 387 ? 24.844 5.02 -25.812 1 69.94 387 VAL A N 1
ATOM 3110 C CA . VAL A 1 387 ? 24.953 4.113 -24.672 1 69.94 387 VAL A CA 1
ATOM 3111 C C . VAL A 1 387 ? 25.938 4.684 -23.641 1 69.94 387 VAL A C 1
ATOM 3113 O O . VAL A 1 387 ? 27.047 5.074 -24 1 69.94 387 VAL A O 1
ATOM 3116 N N . PRO A 1 388 ? 25.422 4.977 -22.469 1 70.44 388 PRO A N 1
ATOM 3117 C CA . PRO A 1 388 ? 26.328 5.512 -21.453 1 70.44 388 PRO A CA 1
ATOM 3118 C C . PRO A 1 388 ? 27.594 4.664 -21.281 1 70.44 388 PRO A C 1
ATOM 3120 O O . PRO A 1 388 ? 27.531 3.438 -21.406 1 70.44 388 PRO A O 1
ATOM 3123 N N . GLY A 1 389 ? 28.656 5.301 -21.172 1 63.38 389 GLY A N 1
ATOM 3124 C CA . GLY A 1 389 ? 29.922 4.617 -20.953 1 63.38 389 GLY A CA 1
ATOM 3125 C C . GLY A 1 389 ? 29.938 3.801 -19.672 1 63.38 389 GLY A C 1
ATOM 3126 O O . GLY A 1 389 ? 28.984 3.842 -18.891 1 63.38 389 GLY A O 1
ATOM 3127 N N . PHE A 1 390 ? 30.922 3.016 -19.516 1 63.06 390 PHE A N 1
ATOM 3128 C CA . PHE A 1 390 ? 31.062 2.074 -18.406 1 63.06 390 PHE A CA 1
ATOM 3129 C C . PHE A 1 390 ? 30.953 2.787 -17.062 1 63.06 390 PHE A C 1
ATOM 3131 O O . PHE A 1 390 ? 30.172 2.377 -16.203 1 63.06 390 PHE A O 1
ATOM 3138 N N . PHE A 1 391 ? 31.672 3.861 -16.922 1 59.06 391 PHE A N 1
ATOM 3139 C CA . PHE A 1 391 ? 31.703 4.578 -15.656 1 59.06 391 PHE A CA 1
ATOM 3140 C C . PHE A 1 391 ? 30.375 5.277 -15.406 1 59.06 391 PHE A C 1
ATOM 3142 O O . PHE A 1 391 ? 29.891 5.328 -14.273 1 59.06 391 PHE A O 1
ATOM 3149 N N . ALA A 1 392 ? 29.812 5.723 -16.516 1 62.84 392 ALA A N 1
ATOM 3150 C CA . ALA A 1 392 ? 28.531 6.395 -16.375 1 62.84 392 ALA A CA 1
ATOM 3151 C C . ALA A 1 392 ? 27.438 5.41 -15.961 1 62.84 392 ALA A C 1
ATOM 3153 O O . ALA A 1 392 ? 26.578 5.734 -15.125 1 62.84 392 ALA A O 1
ATOM 3154 N N . THR A 1 393 ? 27.578 4.277 -16.484 1 65.06 393 THR A N 1
ATOM 3155 C CA . THR A 1 393 ? 26.609 3.236 -16.172 1 65.06 393 THR A CA 1
ATOM 3156 C C . THR A 1 393 ? 26.766 2.787 -14.719 1 65.06 393 THR A C 1
ATOM 3158 O O . THR A 1 393 ? 25.766 2.598 -14.016 1 65.06 393 THR A O 1
ATOM 3161 N N . LEU A 1 394 ? 27.938 2.633 -14.344 1 62.66 394 LEU A N 1
ATOM 3162 C CA . LEU A 1 394 ? 28.219 2.188 -12.977 1 62.66 394 LEU A CA 1
ATOM 3163 C C . LEU A 1 394 ? 27.766 3.232 -11.961 1 62.66 394 LEU A C 1
ATOM 3165 O O . LEU A 1 394 ? 27.109 2.9 -10.969 1 62.66 394 LEU A O 1
ATOM 3169 N N . ARG A 1 395 ? 28.078 4.414 -12.211 1 61.5 395 ARG A N 1
ATOM 3170 C CA . ARG A 1 395 ? 27.672 5.5 -11.32 1 61.5 395 ARG A CA 1
ATOM 3171 C C . ARG A 1 395 ? 26.156 5.637 -11.281 1 61.5 395 ARG A C 1
ATOM 3173 O O . ARG A 1 395 ? 25.578 5.777 -10.203 1 61.5 395 ARG A O 1
ATOM 3180 N N . GLY A 1 396 ? 25.625 5.613 -12.477 1 62.28 396 GLY A N 1
ATOM 3181 C CA . GLY A 1 396 ? 24.188 5.727 -12.547 1 62.28 396 GLY A CA 1
ATOM 3182 C C . GLY A 1 396 ? 23.469 4.633 -11.781 1 62.28 396 GLY A C 1
ATOM 3183 O O . GLY A 1 396 ? 22.562 4.91 -10.992 1 62.28 396 GLY A O 1
ATOM 3184 N N . ALA A 1 397 ? 23.969 3.498 -12 1 62.06 397 ALA A N 1
ATOM 3185 C CA . ALA A 1 397 ? 23.281 2.33 -11.453 1 62.06 397 ALA A CA 1
ATOM 3186 C C . ALA A 1 397 ? 23.5 2.227 -9.945 1 62.06 397 ALA A C 1
ATOM 3188 O O . ALA A 1 397 ? 22.625 1.76 -9.211 1 62.06 397 ALA A O 1
ATOM 3189 N N . LEU A 1 398 ? 24.672 2.551 -9.508 1 60.69 398 LEU A N 1
ATOM 3190 C CA . LEU A 1 398 ? 25.016 2.297 -8.109 1 60.69 398 LEU A CA 1
ATOM 3191 C C . LEU A 1 398 ? 24.703 3.512 -7.246 1 60.69 398 LEU A C 1
ATOM 3193 O O . LEU A 1 398 ? 24.516 3.383 -6.035 1 60.69 398 LEU A O 1
ATOM 3197 N N . SER A 1 399 ? 24.656 4.645 -7.906 1 58.78 399 SER A N 1
ATOM 3198 C CA . SER A 1 399 ? 24.516 5.836 -7.074 1 58.78 399 SER A CA 1
ATOM 3199 C C . SER A 1 399 ? 23.25 6.613 -7.414 1 58.78 399 SER A C 1
ATOM 3201 O O . SER A 1 399 ? 22.406 6.844 -6.547 1 58.78 399 SER A O 1
ATOM 3203 N N . ASP A 1 400 ? 23.156 6.859 -8.719 1 61.56 400 ASP A N 1
ATOM 3204 C CA . ASP A 1 400 ? 22.125 7.82 -9.094 1 61.56 400 ASP A CA 1
ATOM 3205 C C . ASP A 1 400 ? 20.75 7.168 -9.086 1 61.56 400 ASP A C 1
ATOM 3207 O O . ASP A 1 400 ? 19.812 7.703 -8.492 1 61.56 400 ASP A O 1
ATOM 3211 N N . LEU A 1 401 ? 20.672 6.082 -9.625 1 64.62 401 LEU A N 1
ATOM 3212 C CA . LEU A 1 401 ? 19.375 5.469 -9.875 1 64.62 401 LEU A CA 1
ATOM 3213 C C . LEU A 1 401 ? 18.734 5.004 -8.57 1 64.62 401 LEU A C 1
ATOM 3215 O O . LEU A 1 401 ? 17.547 5.258 -8.32 1 64.62 401 LEU A O 1
ATOM 3219 N N . PRO A 1 402 ? 19.5 4.316 -7.711 1 62.41 402 PRO A N 1
ATOM 3220 C CA . PRO A 1 402 ? 18.844 3.83 -6.488 1 62.41 402 PRO A CA 1
ATOM 3221 C C . PRO A 1 402 ? 18.375 4.965 -5.582 1 62.41 402 PRO A C 1
ATOM 3223 O O . PRO A 1 402 ? 17.484 4.762 -4.75 1 62.41 402 PRO A O 1
ATOM 3226 N N . ARG A 1 403 ? 18.969 6.125 -5.785 1 61 403 ARG A N 1
ATOM 3227 C CA . ARG A 1 403 ? 18.594 7.262 -4.953 1 61 403 ARG A CA 1
ATOM 3228 C C . ARG A 1 403 ? 17.375 7.973 -5.516 1 61 403 ARG A C 1
ATOM 3230 O O . ARG A 1 403 ? 16.75 8.789 -4.832 1 61 403 ARG A O 1
ATOM 3237 N N . HIS A 1 404 ? 17.188 7.605 -6.84 1 60.34 404 HIS A N 1
ATOM 3238 C CA . HIS A 1 404 ? 15.969 8.18 -7.418 1 60.34 404 HIS A CA 1
ATOM 3239 C C . HIS A 1 404 ? 14.727 7.461 -6.906 1 60.34 404 HIS A C 1
ATOM 3241 O O . HIS A 1 404 ? 14.508 6.289 -7.23 1 60.34 404 HIS A O 1
ATOM 3247 N N . ASP A 1 405 ? 14.211 8 -5.844 1 60.66 405 ASP A N 1
ATOM 3248 C CA . ASP A 1 405 ? 13.039 7.387 -5.234 1 60.66 405 ASP A CA 1
ATOM 3249 C C . ASP A 1 405 ? 11.75 8.008 -5.781 1 60.66 405 ASP A C 1
ATOM 3251 O O . ASP A 1 405 ? 11.305 9.055 -5.309 1 60.66 405 ASP A O 1
ATOM 3255 N N . PRO A 1 406 ? 11.297 7.441 -6.926 1 63.31 406 PRO A N 1
ATOM 3256 C CA . PRO A 1 406 ? 10.078 8.055 -7.465 1 63.31 406 PRO A CA 1
ATOM 3257 C C . PRO A 1 406 ? 8.93 8.062 -6.457 1 63.31 406 PRO A C 1
ATOM 3259 O O . PRO A 1 406 ? 8.844 7.184 -5.602 1 63.31 406 PRO A O 1
ATOM 3262 N N . VAL A 1 407 ? 8.227 9.25 -6.461 1 73.81 407 VAL A N 1
ATOM 3263 C CA . VAL A 1 407 ? 7.09 9.445 -5.566 1 73.81 407 VAL A CA 1
ATOM 3264 C C . VAL A 1 407 ? 5.801 9.039 -6.273 1 73.81 407 VAL A C 1
ATOM 3266 O O . VAL A 1 407 ? 4.707 9.188 -5.723 1 73.81 407 VAL A O 1
ATOM 3269 N N . TYR A 1 408 ? 5.922 8.438 -7.391 1 73 408 TYR A N 1
ATOM 3270 C CA . TYR A 1 408 ? 4.746 8.141 -8.203 1 73 408 TYR A CA 1
ATOM 3271 C C . TYR A 1 408 ? 3.803 7.195 -7.477 1 73 408 TYR A C 1
ATOM 3273 O O . TYR A 1 408 ? 2.605 7.469 -7.359 1 73 408 TYR A O 1
ATOM 3281 N N . ASN A 1 409 ? 4.336 6.152 -6.992 1 72 409 ASN A N 1
ATOM 3282 C CA . ASN A 1 409 ? 3.496 5.133 -6.375 1 72 409 ASN A CA 1
ATOM 3283 C C . ASN A 1 409 ? 2.775 5.672 -5.141 1 72 409 ASN A C 1
ATOM 3285 O O . ASN A 1 409 ? 1.607 5.355 -4.91 1 72 409 ASN A O 1
ATOM 3289 N N . GLU A 1 410 ? 3.465 6.477 -4.422 1 79.88 410 GLU A N 1
ATOM 3290 C CA . GLU A 1 410 ? 2.857 7.047 -3.223 1 79.88 410 GLU A CA 1
ATOM 3291 C C . GLU A 1 410 ? 1.739 8.023 -3.58 1 79.88 410 GLU A C 1
ATOM 3293 O O . GLU A 1 410 ? 0.674 8.008 -2.961 1 79.88 410 GLU A O 1
ATOM 3298 N N . LEU A 1 411 ? 1.953 8.836 -4.574 1 82.38 411 LEU A N 1
ATOM 3299 C CA . LEU A 1 411 ? 0.958 9.82 -4.977 1 82.38 411 LEU A CA 1
ATOM 3300 C C . LEU A 1 411 ? -0.239 9.148 -5.641 1 82.38 411 LEU A C 1
ATOM 3302 O O . LEU A 1 411 ? -1.376 9.602 -5.484 1 82.38 411 LEU A O 1
ATOM 3306 N N . ALA A 1 412 ? 0.072 8.078 -6.328 1 75.69 412 ALA A N 1
ATOM 3307 C CA . ALA A 1 412 ? -1.02 7.312 -6.922 1 75.69 412 ALA A CA 1
ATOM 3308 C C . ALA A 1 412 ? -1.898 6.684 -5.844 1 75.69 412 ALA A C 1
ATOM 3310 O O . ALA A 1 412 ? -3.123 6.633 -5.984 1 75.69 412 ALA A O 1
ATOM 3311 N N . ALA A 1 413 ? -1.278 6.219 -4.824 1 76.56 413 ALA A N 1
ATOM 3312 C CA . ALA A 1 413 ? -2.023 5.645 -3.705 1 76.56 413 ALA A CA 1
ATOM 3313 C C . ALA A 1 413 ? -2.918 6.688 -3.047 1 76.56 413 ALA A C 1
ATOM 3315 O O . ALA A 1 413 ? -4.043 6.387 -2.643 1 76.56 413 ALA A O 1
ATOM 3316 N N . ILE A 1 414 ? -2.449 7.914 -2.941 1 82.62 414 ILE A N 1
ATOM 3317 C CA . ILE A 1 414 ? -3.229 8.992 -2.35 1 82.62 414 ILE A CA 1
ATOM 3318 C C . ILE A 1 414 ? -4.418 9.328 -3.25 1 82.62 414 ILE A C 1
ATOM 3320 O O . ILE A 1 414 ? -5.523 9.578 -2.764 1 82.62 414 ILE A O 1
ATOM 3324 N N . SER A 1 415 ? -4.203 9.297 -4.512 1 78.25 415 SER A N 1
ATOM 3325 C CA . SER A 1 415 ? -5.277 9.578 -5.461 1 78.25 415 SER A CA 1
ATOM 3326 C C . SER A 1 415 ? -6.395 8.547 -5.355 1 78.25 415 SER A C 1
ATOM 3328 O O . SER A 1 415 ? -7.578 8.898 -5.383 1 78.25 415 SER A O 1
ATOM 3330 N N . ARG A 1 416 ? -5.965 7.312 -5.227 1 73.81 416 ARG A N 1
ATOM 3331 C CA . ARG A 1 416 ? -6.949 6.25 -5.059 1 73.81 416 ARG A CA 1
ATOM 3332 C C . ARG A 1 416 ? -7.73 6.426 -3.762 1 73.81 416 ARG A C 1
ATOM 3334 O O . ARG A 1 416 ? -8.945 6.227 -3.73 1 73.81 416 ARG A O 1
ATOM 3341 N N . TYR A 1 417 ? -7.102 6.801 -2.783 1 76.69 417 TYR A N 1
ATOM 3342 C CA . TYR A 1 417 ? -7.742 7.07 -1.501 1 76.69 417 TYR A CA 1
ATOM 3343 C C . TYR A 1 417 ? -8.742 8.211 -1.624 1 76.69 417 TYR A C 1
ATOM 3345 O O . TYR A 1 417 ? -9.844 8.141 -1.079 1 76.69 417 TYR A O 1
ATOM 3353 N N . ASN A 1 418 ? -8.375 9.219 -2.279 1 79.19 418 ASN A N 1
ATOM 3354 C CA . ASN A 1 418 ? -9.234 10.391 -2.42 1 79.19 418 ASN A CA 1
ATOM 3355 C C . ASN A 1 418 ? -10.523 10.055 -3.154 1 79.19 418 ASN A C 1
ATOM 3357 O O . ASN A 1 418 ? -11.594 10.57 -2.809 1 79.19 418 ASN A O 1
ATOM 3361 N N . VAL A 1 419 ? -10.43 9.227 -4.16 1 73.25 419 VAL A N 1
ATOM 3362 C CA . VAL A 1 419 ? -11.617 8.82 -4.906 1 73.25 419 VAL A CA 1
ATOM 3363 C C . VAL A 1 419 ? -12.578 8.07 -3.982 1 73.25 419 VAL A C 1
ATOM 3365 O O . VAL A 1 419 ? -13.781 8.305 -4.004 1 73.25 419 VAL A O 1
ATOM 3368 N N . GLN A 1 420 ? -12.023 7.211 -3.158 1 73.06 420 GLN A N 1
ATOM 3369 C CA . GLN A 1 420 ? -12.844 6.449 -2.225 1 73.06 420 GLN A CA 1
ATOM 3370 C C . GLN A 1 420 ? -13.469 7.355 -1.167 1 73.06 420 GLN A C 1
ATOM 3372 O O . GLN A 1 420 ? -14.625 7.18 -0.792 1 73.06 420 GLN A O 1
ATOM 3377 N N . ALA A 1 421 ? -12.68 8.281 -0.694 1 75.75 421 ALA A N 1
ATOM 3378 C CA . ALA A 1 421 ? -13.172 9.227 0.304 1 75.75 421 ALA A CA 1
ATOM 3379 C C . ALA A 1 421 ? -14.336 10.055 -0.248 1 75.75 421 ALA A C 1
ATOM 3381 O O . ALA A 1 421 ? -15.328 10.281 0.447 1 75.75 421 ALA A O 1
ATOM 3382 N N . ARG A 1 422 ? -14.273 10.438 -1.462 1 75.44 422 ARG A N 1
ATOM 3383 C CA . ARG A 1 422 ? -15.328 11.219 -2.096 1 75.44 422 ARG A CA 1
ATOM 3384 C C . ARG A 1 422 ? -16.609 10.398 -2.236 1 75.44 422 ARG A C 1
ATOM 3386 O O . ARG A 1 422 ? -17.703 10.898 -2.004 1 75.44 422 ARG A O 1
ATOM 3393 N N . ARG A 1 423 ? -16.438 9.234 -2.627 1 71.25 423 ARG A N 1
ATOM 3394 C CA . ARG A 1 423 ? -17.578 8.352 -2.803 1 71.25 423 ARG A CA 1
ATOM 3395 C C . ARG A 1 423 ? -18.266 8.078 -1.471 1 71.25 423 ARG A C 1
ATOM 3397 O O . ARG A 1 423 ? -19.5 7.992 -1.404 1 71.25 423 ARG A O 1
ATOM 3404 N N . LEU A 1 424 ? -17.484 7.91 -0.468 1 72 424 LEU A N 1
ATOM 3405 C CA . LEU A 1 424 ? -18.047 7.668 0.857 1 72 424 LEU A CA 1
ATOM 3406 C C . LEU A 1 424 ? -18.797 8.898 1.363 1 72 424 LEU A C 1
ATOM 3408 O O . LEU A 1 424 ? -19.875 8.766 1.953 1 72 424 LEU A O 1
ATOM 3412 N N . LYS A 1 425 ? -18.25 10.023 1.133 1 74.25 425 LYS A N 1
ATOM 3413 C CA . LYS A 1 425 ? -18.891 11.258 1.556 1 74.25 425 LYS A CA 1
ATOM 3414 C C . LYS A 1 425 ? -20.219 11.461 0.824 1 74.25 425 LYS A C 1
ATOM 3416 O O . LYS A 1 425 ? -21.203 11.898 1.421 1 74.25 425 LYS A O 1
ATOM 3421 N N . ALA A 1 426 ? -20.25 11.125 -0.396 1 72.38 426 ALA A N 1
ATOM 3422 C CA . ALA A 1 426 ? -21.469 11.219 -1.18 1 72.38 426 ALA A CA 1
ATOM 3423 C C . ALA A 1 426 ? -22.531 10.25 -0.66 1 72.38 426 ALA A C 1
ATOM 3425 O O . ALA A 1 426 ? -23.719 10.578 -0.625 1 72.38 426 ALA A O 1
ATOM 3426 N N . SER A 1 427 ? -22.078 9.133 -0.277 1 72.69 427 SER A N 1
ATOM 3427 C CA . SER A 1 427 ? -23 8.133 0.259 1 72.69 427 SER A CA 1
ATOM 3428 C C . SER A 1 427 ? -23.594 8.586 1.587 1 72.69 427 SER A C 1
ATOM 3430 O O . SER A 1 427 ? -24.781 8.359 1.851 1 72.69 427 SER A O 1
ATOM 3432 N N . ILE A 1 428 ? -22.766 9.188 2.383 1 74.38 428 ILE A N 1
ATOM 3433 C CA . ILE A 1 428 ? -23.234 9.688 3.67 1 74.38 428 ILE A CA 1
ATOM 3434 C C . ILE A 1 428 ? -24.281 10.781 3.449 1 74.38 428 ILE A C 1
ATOM 3436 O O . ILE A 1 428 ? -25.344 10.758 4.07 1 74.38 428 ILE A O 1
ATOM 3440 N N . SER A 1 429 ? -24.016 11.664 2.555 1 75.88 429 SER A N 1
ATOM 3441 C CA . SER A 1 429 ? -24.922 12.781 2.287 1 75.88 429 SER A CA 1
ATOM 3442 C C . SER A 1 429 ? -26.266 12.297 1.746 1 75.88 429 SER A C 1
ATOM 3444 O O . SER A 1 429 ? -27.312 12.852 2.08 1 75.88 429 SER A O 1
ATOM 3446 N N . SER A 1 430 ? -26.219 11.32 0.973 1 73.75 430 SER A N 1
ATOM 3447 C CA . SER A 1 430 ? -27.453 10.828 0.347 1 73.75 430 SER A CA 1
ATOM 3448 C C . SER A 1 430 ? -28.297 10.039 1.34 1 73.75 430 SER A C 1
ATOM 3450 O O . SER A 1 430 ? -29.516 9.969 1.198 1 73.75 430 SER A O 1
ATOM 3452 N N . ALA A 1 431 ? -27.656 9.484 2.389 1 77.94 431 ALA A N 1
ATOM 3453 C CA . ALA A 1 431 ? -28.359 8.633 3.342 1 77.94 431 ALA A CA 1
ATOM 3454 C C . ALA A 1 431 ? -28.953 9.461 4.477 1 77.94 431 ALA A C 1
ATOM 3456 O O . ALA A 1 431 ? -29.828 8.992 5.207 1 77.94 431 ALA A O 1
ATOM 3457 N N . ARG A 1 432 ? -28.594 10.727 4.598 1 81.62 432 ARG A N 1
ATOM 3458 C CA . ARG A 1 432 ? -28.938 11.555 5.746 1 81.62 432 ARG A CA 1
ATOM 3459 C C . ARG A 1 432 ? -30.453 11.703 5.875 1 81.62 432 ARG A C 1
ATOM 3461 O O . ARG A 1 432 ? -31 11.5 6.957 1 81.62 432 ARG A O 1
ATOM 3468 N N . PRO A 1 433 ? -31.125 12.016 4.754 1 80.69 433 PRO A N 1
ATOM 3469 C CA . PRO A 1 433 ? -32.562 12.203 4.906 1 80.69 433 PRO A CA 1
ATOM 3470 C C . PRO A 1 433 ? -33.312 10.914 5.273 1 80.69 433 PRO A C 1
ATOM 3472 O O . PRO A 1 433 ? -34.281 10.945 6.047 1 80.69 433 PRO A O 1
ATOM 3475 N N . LEU A 1 434 ? -32.875 9.859 4.828 1 79.69 434 LEU A N 1
ATOM 3476 C CA . LEU A 1 434 ? -33.5 8.57 5.121 1 79.69 434 LEU A CA 1
ATOM 3477 C C . LEU A 1 434 ? -33.281 8.18 6.578 1 79.69 434 LEU A C 1
ATOM 3479 O O . LEU A 1 434 ? -34.188 7.703 7.242 1 79.69 434 LEU A O 1
ATOM 3483 N N . VAL A 1 435 ? -32.094 8.398 7.047 1 84.19 435 VAL A N 1
ATOM 3484 C CA . VAL A 1 435 ? -31.781 8.062 8.43 1 84.19 435 VAL A CA 1
ATOM 3485 C C . VAL A 1 435 ? -32.562 8.961 9.375 1 84.19 435 VAL A C 1
ATOM 3487 O O . VAL A 1 435 ? -33.062 8.508 10.414 1 84.19 435 VAL A O 1
ATOM 3490 N N . ALA A 1 436 ? -32.688 10.172 8.961 1 87.19 436 ALA A N 1
ATOM 3491 C CA . ALA A 1 436 ? -33.438 11.117 9.773 1 87.19 436 ALA A CA 1
ATOM 3492 C C . ALA A 1 436 ? -34.875 10.664 9.938 1 87.19 436 ALA A C 1
ATOM 3494 O O . ALA A 1 436 ? -35.438 10.719 11.031 1 87.19 436 ALA A O 1
ATOM 3495 N N . ASN A 1 437 ? -35.438 10.172 8.891 1 83.69 437 ASN A N 1
ATOM 3496 C CA . ASN A 1 437 ? -36.812 9.703 8.922 1 83.69 437 ASN A CA 1
ATOM 3497 C C . ASN A 1 437 ? -36.969 8.461 9.789 1 83.69 437 ASN A C 1
ATOM 3499 O O . ASN A 1 437 ? -37.969 8.312 10.5 1 83.69 437 ASN A O 1
ATOM 3503 N N . LEU A 1 438 ? -36.094 7.602 9.727 1 82.38 438 LEU A N 1
ATOM 3504 C CA . LEU A 1 438 ? -36.156 6.359 10.484 1 82.38 438 LEU A CA 1
ATOM 3505 C C . LEU A 1 438 ? -36 6.625 11.977 1 82.38 438 LEU A C 1
ATOM 3507 O O . LEU A 1 438 ? -36.688 6.012 12.797 1 82.38 438 LEU A O 1
ATOM 3511 N N . ILE A 1 439 ? -35.125 7.508 12.32 1 88.12 439 ILE A N 1
ATOM 3512 C CA . ILE A 1 439 ? -34.906 7.812 13.734 1 88.12 439 ILE A CA 1
ATOM 3513 C C . ILE A 1 439 ? -36.094 8.578 14.297 1 88.12 439 ILE A C 1
ATOM 3515 O O . ILE A 1 439 ? -36.469 8.383 15.453 1 88.12 439 ILE A O 1
ATOM 3519 N N . GLU A 1 440 ? -36.656 9.414 13.461 1 86.5 440 GLU A N 1
ATOM 3520 C CA . GLU A 1 440 ? -37.875 10.109 13.898 1 86.5 440 GLU A CA 1
ATOM 3521 C C . GLU A 1 440 ? -39 9.133 14.203 1 86.5 440 GLU A C 1
ATOM 3523 O O . GLU A 1 440 ? -39.719 9.312 15.164 1 86.5 440 GLU A O 1
ATOM 3528 N N . GLN A 1 441 ? -39.031 8.156 13.43 1 80.88 441 GLN A N 1
ATOM 3529 C CA . GLN A 1 441 ? -40.062 7.125 13.641 1 80.88 441 GLN A CA 1
ATOM 3530 C C . GLN A 1 441 ? -39.75 6.301 14.891 1 80.88 441 GLN A C 1
ATOM 3532 O O . GLN A 1 441 ? -40.625 5.992 15.68 1 80.88 441 GLN A O 1
ATOM 3537 N N . ALA A 1 442 ? -38.5 5.984 15.062 1 82 442 ALA A N 1
ATOM 3538 C CA . ALA A 1 442 ? -38.094 5.137 16.172 1 82 442 ALA A CA 1
ATOM 3539 C C . ALA A 1 442 ? -38.281 5.859 17.516 1 82 442 ALA A C 1
ATOM 3541 O O . ALA A 1 442 ? -38.531 5.227 18.531 1 82 442 ALA A O 1
ATOM 3542 N N . THR A 1 443 ? -38.094 7.164 17.516 1 87.94 443 THR A N 1
ATOM 3543 C CA . THR A 1 443 ? -38.219 7.934 18.75 1 87.94 443 THR A CA 1
ATOM 3544 C C . THR A 1 443 ? -39.625 8.484 18.922 1 87.94 443 THR A C 1
ATOM 3546 O O . THR A 1 443 ? -39.906 9.172 19.906 1 87.94 443 THR A O 1
ATOM 3549 N N . ALA A 1 444 ? -40.531 8.18 18.016 1 84.62 444 ALA A N 1
ATOM 3550 C CA . ALA A 1 444 ? -41.906 8.656 18.031 1 84.62 444 ALA A CA 1
ATOM 3551 C C . ALA A 1 444 ? -41.969 10.172 18.203 1 84.62 444 ALA A C 1
ATOM 3553 O O . ALA A 1 444 ? -42.719 10.68 19.031 1 84.62 444 ALA A O 1
ATOM 3554 N N . GLY A 1 445 ? -40.969 10.914 17.578 1 82.12 445 GLY A N 1
ATOM 3555 C CA . GLY A 1 445 ? -40.938 12.367 17.625 1 82.12 445 GLY A CA 1
ATOM 3556 C C . GLY A 1 445 ? -40.375 12.922 18.922 1 82.12 445 GLY A C 1
ATOM 3557 O O . GLY A 1 445 ? -40.469 14.117 19.172 1 82.12 445 GLY A O 1
ATOM 3558 N N . GLY A 1 446 ? -39.875 12.078 19.719 1 86.5 446 GLY A N 1
ATOM 3559 C CA . GLY A 1 446 ? -39.375 12.477 21.031 1 86.5 446 GLY A CA 1
ATOM 3560 C C . GLY A 1 446 ? -38.188 13.422 20.953 1 86.5 446 GLY A C 1
ATOM 3561 O O . GLY A 1 446 ? -37.906 14.133 21.906 1 86.5 446 GLY A O 1
ATOM 3562 N N . LEU A 1 447 ? -37.5 13.508 19.812 1 86.44 447 LEU A N 1
ATOM 3563 C CA . LEU A 1 447 ? -36.312 14.32 19.672 1 86.44 447 LEU A CA 1
ATOM 3564 C C . LEU A 1 447 ? -36.656 15.805 19.719 1 86.44 447 LEU A C 1
ATOM 3566 O O . LEU A 1 447 ? -35.781 16.641 20 1 86.44 447 LEU A O 1
ATOM 3570 N N . ARG A 1 448 ? -37.906 16.125 19.391 1 83.88 448 ARG A N 1
ATOM 3571 C CA . ARG A 1 448 ? -38.312 17.531 19.344 1 83.88 448 ARG A CA 1
ATOM 3572 C C . ARG A 1 448 ? -38.719 18.031 20.734 1 83.88 448 ARG A C 1
ATOM 3574 O O . ARG A 1 448 ? -38.875 19.234 20.953 1 83.88 448 ARG A O 1
ATOM 3581 N N . GLY A 1 449 ? -38.812 17.109 21.672 1 84.31 449 GLY A N 1
ATOM 3582 C CA . GLY A 1 449 ? -39.188 17.469 23.031 1 84.31 449 GLY A CA 1
ATOM 3583 C C . GLY A 1 449 ? -38.031 17.406 24.016 1 84.31 449 GLY A C 1
ATOM 3584 O O . GLY A 1 449 ? -36.875 17.547 23.625 1 84.31 449 GLY A O 1
ATOM 3585 N N . ARG A 1 450 ? -38.375 17.438 25.234 1 87.88 450 ARG A N 1
ATOM 3586 C CA . ARG A 1 450 ? -37.375 17.266 26.297 1 87.88 450 ARG A CA 1
ATOM 3587 C C . ARG A 1 450 ? -37.188 15.797 26.625 1 87.88 450 ARG A C 1
ATOM 3589 O O . ARG A 1 450 ? -38.125 15.016 26.641 1 87.88 450 ARG A O 1
ATOM 3596 N N . PHE A 1 451 ? -36.031 15.453 26.672 1 91.56 451 PHE A N 1
ATOM 3597 C CA . PHE A 1 451 ? -35.688 14.07 27 1 91.56 451 PHE A CA 1
ATOM 3598 C C . PHE A 1 451 ? -34.5 14.016 27.953 1 91.56 451 PHE A C 1
ATOM 3600 O O . PHE A 1 451 ? -33.781 15.008 28.109 1 91.56 451 PHE A O 1
ATOM 3607 N N . THR A 1 452 ? -34.312 12.875 28.625 1 90.88 452 THR A N 1
ATOM 3608 C CA . THR A 1 452 ? -33.219 12.656 29.578 1 90.88 452 THR A CA 1
ATOM 3609 C C . THR A 1 452 ? -32.156 11.742 28.984 1 90.88 452 THR A C 1
ATOM 3611 O O . THR A 1 452 ? -32.344 11.219 27.875 1 90.88 452 THR A O 1
ATOM 3614 N N . ALA A 1 453 ? -31.078 11.625 29.734 1 91.88 453 ALA A N 1
ATOM 3615 C CA . ALA A 1 453 ? -30.016 10.727 29.312 1 91.88 453 ALA A CA 1
ATOM 3616 C C . ALA A 1 453 ? -30.516 9.289 29.203 1 91.88 453 ALA A C 1
ATOM 3618 O O . ALA A 1 453 ? -30.078 8.531 28.344 1 91.88 453 ALA A O 1
ATOM 3619 N N . ASP A 1 454 ? -31.453 8.922 30.016 1 88.75 454 ASP A N 1
ATOM 3620 C CA . ASP A 1 454 ? -32 7.578 30 1 88.75 454 ASP A CA 1
ATOM 3621 C C . ASP A 1 454 ? -32.844 7.355 28.75 1 88.75 454 ASP A C 1
ATOM 3623 O O . ASP A 1 454 ? -32.844 6.258 28.172 1 88.75 454 ASP A O 1
ATOM 3627 N N . ASP A 1 455 ? -33.562 8.398 28.391 1 89.5 455 ASP A N 1
ATOM 3628 C CA . ASP A 1 455 ? -34.344 8.32 27.156 1 89.5 455 ASP A CA 1
ATOM 3629 C C . ASP A 1 455 ? -33.438 8.109 25.953 1 89.5 455 ASP A C 1
ATOM 3631 O O . ASP A 1 455 ? -33.719 7.293 25.078 1 89.5 455 ASP A O 1
ATOM 3635 N N . LEU A 1 456 ? -32.406 8.914 25.969 1 91.44 456 LEU A N 1
ATOM 3636 C CA . LEU A 1 456 ? -31.469 8.82 24.859 1 91.44 456 LEU A CA 1
ATOM 3637 C C . LEU A 1 456 ? -30.828 7.438 24.797 1 91.44 456 LEU A C 1
ATOM 3639 O O . LEU A 1 456 ? -30.625 6.891 23.703 1 91.44 456 LEU A O 1
ATOM 3643 N N . ARG A 1 457 ? -30.469 6.922 25.969 1 89.06 457 ARG A N 1
ATOM 3644 C CA . ARG A 1 457 ? -29.938 5.57 26.031 1 89.06 457 ARG A CA 1
ATOM 3645 C C . ARG A 1 457 ? -30.922 4.555 25.469 1 89.06 457 ARG A C 1
ATOM 3647 O O . ARG A 1 457 ? -30.531 3.678 24.688 1 89.06 457 ARG A O 1
ATOM 3654 N N . HIS A 1 458 ? -32.094 4.699 25.812 1 86.94 458 HIS A N 1
ATOM 3655 C CA . HIS A 1 458 ? -33.156 3.807 25.312 1 86.94 458 HIS A CA 1
ATOM 3656 C C . HIS A 1 458 ? -33.281 3.889 23.797 1 86.94 458 HIS A C 1
ATOM 3658 O O . HIS A 1 458 ? -33.344 2.863 23.125 1 86.94 458 HIS A O 1
ATOM 3664 N N . TRP A 1 459 ? -33.281 5.102 23.359 1 88.75 459 TRP A N 1
ATOM 3665 C CA . TRP A 1 459 ? -33.406 5.293 21.906 1 88.75 459 TRP A CA 1
ATOM 3666 C C . TRP A 1 459 ? -32.188 4.734 21.172 1 88.75 459 TRP A C 1
ATOM 3668 O O . TRP A 1 459 ? -32.312 4.184 20.078 1 88.75 459 TRP A O 1
ATOM 3678 N N . ARG A 1 460 ? -31.031 4.941 21.734 1 88.12 460 ARG A N 1
ATOM 3679 C CA . ARG A 1 460 ? -29.812 4.441 21.141 1 88.12 460 ARG A CA 1
ATOM 3680 C C . ARG A 1 460 ? -29.828 2.922 21.016 1 88.12 460 ARG A C 1
ATOM 3682 O O . ARG A 1 460 ? -29.453 2.369 19.984 1 88.12 460 ARG A O 1
ATOM 3689 N N . LEU A 1 461 ? -30.312 2.236 21.984 1 82.12 461 LEU A N 1
ATOM 3690 C CA . LEU A 1 461 ? -30.359 0.779 22 1 82.12 461 LEU A CA 1
ATOM 3691 C C . LEU A 1 461 ? -31.5 0.26 21.141 1 82.12 461 LEU A C 1
ATOM 3693 O O . LEU A 1 461 ? -31.344 -0.731 20.422 1 82.12 461 LEU A O 1
ATOM 3697 N N . SER A 1 462 ? -32.562 0.999 21.125 1 79.38 462 SER A N 1
ATOM 3698 C CA . SER A 1 462 ? -33.75 0.534 20.406 1 79.38 462 SER A CA 1
ATOM 3699 C C . SER A 1 462 ? -33.625 0.803 18.906 1 79.38 462 SER A C 1
ATOM 3701 O O . SER A 1 462 ? -34.188 0.083 18.078 1 79.38 462 SER A O 1
ATOM 3703 N N . SER A 1 463 ? -32.906 1.852 18.594 1 82 463 SER A N 1
ATOM 3704 C CA . SER A 1 463 ? -32.75 2.195 17.188 1 82 463 SER A CA 1
ATOM 3705 C C . SER A 1 463 ? -32.062 1.08 16.422 1 82 463 SER A C 1
ATOM 3707 O O . SER A 1 463 ? -32.25 0.927 15.211 1 82 463 SER A O 1
ATOM 3709 N N . ILE A 1 464 ? -31.281 0.31 17.094 1 77.69 464 ILE A N 1
ATOM 3710 C CA . ILE A 1 464 ? -30.531 -0.778 16.469 1 77.69 464 ILE A CA 1
ATOM 3711 C C . ILE A 1 464 ? -31.516 -1.834 15.953 1 77.69 464 ILE A C 1
ATOM 3713 O O . ILE A 1 464 ? -31.234 -2.525 14.969 1 77.69 464 ILE A O 1
ATOM 3717 N N . SER A 1 465 ? -32.656 -1.904 16.562 1 73.88 465 SER A N 1
ATOM 3718 C CA . SER A 1 465 ? -33.688 -2.885 16.188 1 73.88 465 SER A CA 1
ATOM 3719 C C . SER A 1 465 ? -34.281 -2.561 14.82 1 73.88 465 SER A C 1
ATOM 3721 O O . SER A 1 465 ? -34.875 -3.426 14.188 1 73.88 465 SER A O 1
ATOM 3723 N N . LEU A 1 466 ? -34.094 -1.328 14.469 1 74.81 466 LEU A N 1
ATOM 3724 C CA . LEU A 1 466 ? -34.594 -0.932 13.148 1 74.81 466 LEU A CA 1
ATOM 3725 C C . LEU A 1 466 ? -33.906 -1.735 12.047 1 74.81 466 LEU A C 1
ATOM 3727 O O . LEU A 1 466 ? -34.438 -1.869 10.945 1 74.81 466 LEU A O 1
ATOM 3731 N N . LEU A 1 467 ? -32.75 -2.242 12.344 1 72.81 467 LEU A N 1
ATOM 3732 C CA . LEU A 1 467 ? -32 -3.027 11.367 1 72.81 467 LEU A CA 1
ATOM 3733 C C . LEU A 1 467 ? -32.406 -4.492 11.414 1 72.81 467 LEU A C 1
ATOM 3735 O O . LEU A 1 467 ? -32.094 -5.27 10.516 1 72.81 467 LEU A O 1
ATOM 3739 N N . ALA A 1 468 ? -33.125 -4.828 12.438 1 63.78 468 ALA A N 1
ATOM 3740 C CA . ALA A 1 468 ? -33.5 -6.23 12.641 1 63.78 468 ALA A CA 1
ATOM 3741 C C . ALA A 1 468 ? -34.344 -6.758 11.477 1 63.78 468 ALA A C 1
ATOM 3743 O O . ALA A 1 468 ? -34.375 -7.965 11.227 1 63.78 468 ALA A O 1
ATOM 3744 N N . GLY A 1 469 ? -34.906 -5.801 10.695 1 64.56 469 GLY A N 1
ATOM 3745 C CA . GLY A 1 469 ? -35.688 -6.227 9.562 1 64.56 469 GLY A CA 1
ATOM 3746 C C . GLY A 1 469 ? -34.875 -6.848 8.453 1 64.56 469 GLY A C 1
ATOM 3747 O O . GLY A 1 469 ? -35.406 -7.594 7.621 1 64.56 469 GLY A O 1
ATOM 3748 N N . THR A 1 470 ? -33.656 -6.484 8.406 1 73 470 THR A N 1
ATOM 3749 C CA . THR A 1 470 ? -32.75 -7.121 7.449 1 73 470 THR A CA 1
ATOM 3750 C C . THR A 1 470 ? -31.688 -7.926 8.172 1 73 470 THR A C 1
ATOM 3752 O O . THR A 1 470 ? -30.547 -7.48 8.289 1 73 470 THR A O 1
ATOM 3755 N N . THR A 1 471 ? -32.031 -9.086 8.438 1 74.31 471 THR A N 1
ATOM 3756 C CA . THR A 1 471 ? -31.281 -9.93 9.359 1 74.31 471 THR A CA 1
ATOM 3757 C C . THR A 1 471 ? -29.875 -10.188 8.836 1 74.31 471 THR A C 1
ATOM 3759 O O . THR A 1 471 ? -28.922 -10.227 9.609 1 74.31 471 THR A O 1
ATOM 3762 N N . VAL A 1 472 ? -29.766 -10.312 7.508 1 76.5 472 VAL A N 1
ATOM 3763 C CA . VAL A 1 472 ? -28.469 -10.664 6.953 1 76.5 472 VAL A CA 1
ATOM 3764 C C . VAL A 1 472 ? -27.469 -9.523 7.203 1 76.5 472 VAL A C 1
ATOM 3766 O O . VAL A 1 472 ? -26.344 -9.758 7.641 1 76.5 472 VAL A O 1
ATOM 3769 N N . VAL A 1 473 ? -27.922 -8.289 6.957 1 77.75 473 VAL A N 1
ATOM 3770 C CA . VAL A 1 473 ? -27.047 -7.129 7.137 1 77.75 473 VAL A CA 1
ATOM 3771 C C . VAL A 1 473 ? -26.797 -6.898 8.625 1 77.75 473 VAL A C 1
ATOM 3773 O O . VAL A 1 473 ? -25.672 -6.609 9.031 1 77.75 473 VAL A O 1
ATOM 3776 N N . TYR A 1 474 ? -27.828 -7.094 9.391 1 81.75 474 TYR A N 1
ATOM 3777 C CA . TYR A 1 474 ? -27.734 -6.887 10.836 1 81.75 474 TYR A CA 1
ATOM 3778 C C . TYR A 1 474 ? -26.766 -7.875 11.469 1 81.75 474 TYR A C 1
ATOM 3780 O O . TYR A 1 474 ? -25.922 -7.488 12.273 1 81.75 474 TYR A O 1
ATOM 3788 N N . ASP A 1 475 ? -26.875 -9.094 11.102 1 82.62 475 ASP A N 1
ATOM 3789 C CA . ASP A 1 475 ? -26.062 -10.141 11.711 1 82.62 475 ASP A CA 1
ATOM 3790 C C . ASP A 1 475 ? -24.594 -9.953 11.352 1 82.62 475 ASP A C 1
ATOM 3792 O O . ASP A 1 475 ? -23.703 -10.141 12.195 1 82.62 475 ASP A O 1
ATOM 3796 N N . VAL A 1 476 ? -24.391 -9.648 10.133 1 78.44 476 VAL A N 1
ATOM 3797 C CA . VAL A 1 476 ? -23.016 -9.461 9.688 1 78.44 476 VAL A CA 1
ATOM 3798 C C . VAL A 1 476 ? -22.406 -8.25 10.398 1 78.44 476 VAL A C 1
ATOM 3800 O O . VAL A 1 476 ? -21.25 -8.281 10.812 1 78.44 476 VAL A O 1
ATOM 3803 N N . TRP A 1 477 ? -23.172 -7.188 10.477 1 82.69 477 TRP A N 1
ATOM 3804 C CA . TRP A 1 477 ? -22.688 -5.984 11.148 1 82.69 477 TRP A CA 1
ATOM 3805 C C . TRP A 1 477 ? -22.422 -6.258 12.625 1 82.69 477 TRP A C 1
ATOM 3807 O O . TRP A 1 477 ? -21.375 -5.883 13.156 1 82.69 477 TRP A O 1
ATOM 3817 N N . MET A 1 478 ? -23.359 -6.938 13.266 1 87.31 478 MET A N 1
ATOM 3818 C CA . MET A 1 478 ? -23.219 -7.258 14.68 1 87.31 478 MET A CA 1
ATOM 3819 C C . MET A 1 478 ? -22 -8.141 14.914 1 87.31 478 MET A C 1
ATOM 3821 O O . MET A 1 478 ? -21.25 -7.926 15.875 1 87.31 478 MET A O 1
ATOM 3825 N N . ARG A 1 479 ? -21.844 -9.094 14.133 1 85.81 479 ARG A N 1
ATOM 3826 C CA . ARG A 1 479 ? -20.688 -9.977 14.266 1 85.81 479 ARG A CA 1
ATOM 3827 C C . ARG A 1 479 ? -19.391 -9.195 14.117 1 85.81 479 ARG A C 1
ATOM 3829 O O . ARG A 1 479 ? -18.406 -9.469 14.812 1 85.81 479 ARG A O 1
ATOM 3836 N N . SER A 1 480 ? -19.406 -8.289 13.133 1 83.88 480 SER A N 1
ATOM 3837 C CA . SER A 1 480 ? -18.203 -7.48 12.938 1 83.88 480 SER A CA 1
ATOM 3838 C C . SER A 1 480 ? -17.875 -6.664 14.188 1 83.88 480 SER A C 1
ATOM 3840 O O . SER A 1 480 ? -16.719 -6.461 14.516 1 83.88 480 SER A O 1
ATOM 3842 N N . LEU A 1 481 ? -18.859 -6.129 14.859 1 89.19 481 LEU A N 1
ATOM 3843 C CA . LEU A 1 481 ? -18.641 -5.367 16.078 1 89.19 481 LEU A CA 1
ATOM 3844 C C . LEU A 1 481 ? -18.125 -6.27 17.203 1 89.19 481 LEU A C 1
ATOM 3846 O O . LEU A 1 481 ? -17.25 -5.867 17.984 1 89.19 481 LEU A O 1
ATOM 3850 N N . VAL A 1 482 ? -18.703 -7.453 17.219 1 91.88 482 VAL A N 1
ATOM 3851 C CA . VAL A 1 482 ? -18.266 -8.414 18.234 1 91.88 482 VAL A CA 1
ATOM 3852 C C . VAL A 1 482 ? -16.797 -8.773 18.016 1 91.88 482 VAL A C 1
ATOM 3854 O O . VAL A 1 482 ? -16 -8.766 18.953 1 91.88 482 VAL A O 1
ATOM 3857 N N . LEU A 1 483 ? -16.484 -9.047 16.812 1 87.5 483 LEU A N 1
ATOM 3858 C CA . LEU A 1 483 ? -15.109 -9.414 16.5 1 87.5 483 LEU A CA 1
ATOM 3859 C C . LEU A 1 483 ? -14.164 -8.258 16.797 1 87.5 483 LEU A C 1
ATOM 3861 O O . LEU A 1 483 ? -13.039 -8.469 17.25 1 87.5 483 LEU A O 1
ATOM 3865 N N . GLU A 1 484 ? -14.57 -7.09 16.469 1 87.69 484 GLU A N 1
ATOM 3866 C CA . GLU A 1 484 ? -13.766 -5.906 16.781 1 87.69 484 GLU A CA 1
ATOM 3867 C C . GLU A 1 484 ? -13.523 -5.785 18.281 1 87.69 484 GLU A C 1
ATOM 3869 O O . GLU A 1 484 ? -12.422 -5.426 18.703 1 87.69 484 GLU A O 1
ATOM 3874 N N . ALA A 1 485 ? -14.523 -6.027 19.062 1 93.94 485 ALA A N 1
ATOM 3875 C CA . ALA A 1 485 ? -14.391 -6.008 20.516 1 93.94 485 ALA A CA 1
ATOM 3876 C C . ALA A 1 485 ? -13.414 -7.078 21 1 93.94 485 ALA A C 1
ATOM 3878 O O . ALA A 1 485 ? -12.594 -6.832 21.875 1 93.94 485 ALA A O 1
ATOM 3879 N N . LEU A 1 486 ? -13.531 -8.211 20.406 1 93.88 486 LEU A N 1
ATOM 3880 C CA . LEU A 1 486 ? -12.633 -9.305 20.766 1 93.88 486 LEU A CA 1
ATOM 3881 C C . LEU A 1 486 ? -11.195 -8.969 20.391 1 93.88 486 LEU A C 1
ATOM 3883 O O . LEU A 1 486 ? -10.258 -9.32 21.109 1 93.88 486 LEU A O 1
ATOM 3887 N N . ASP A 1 487 ? -11.055 -8.328 19.219 1 89.12 487 ASP A N 1
ATOM 3888 C CA . ASP A 1 487 ? -9.719 -7.906 18.797 1 89.12 487 ASP A CA 1
ATOM 3889 C C . ASP A 1 487 ? -9.078 -7 19.844 1 89.12 487 ASP A C 1
ATOM 3891 O O . ASP A 1 487 ? -7.867 -7.07 20.078 1 89.12 487 ASP A O 1
ATOM 3895 N N . PHE A 1 488 ? -9.852 -6.156 20.469 1 91.75 488 PHE A N 1
ATOM 3896 C CA . PHE A 1 488 ? -9.352 -5.273 21.516 1 91.75 488 PHE A CA 1
ATOM 3897 C C . PHE A 1 488 ? -8.852 -6.082 22.703 1 91.75 488 PHE A C 1
ATOM 3899 O O . PHE A 1 488 ? -7.797 -5.781 23.266 1 91.75 488 PHE A O 1
ATOM 3906 N N . ILE A 1 489 ? -9.547 -7.125 23.062 1 94.31 489 ILE A N 1
ATOM 3907 C CA . ILE A 1 489 ? -9.133 -8.008 24.156 1 94.31 489 ILE A CA 1
ATOM 3908 C C . ILE A 1 489 ? -7.82 -8.695 23.781 1 94.31 489 ILE A C 1
ATOM 3910 O O . ILE A 1 489 ? -6.898 -8.766 24.609 1 94.31 489 ILE A O 1
ATOM 3914 N N . VAL A 1 490 ? -7.758 -9.211 22.609 1 92.5 490 VAL A N 1
ATOM 3915 C CA . VAL A 1 490 ? -6.559 -9.891 22.125 1 92.5 490 VAL A CA 1
ATOM 3916 C C . VAL A 1 490 ? -5.367 -8.938 22.188 1 92.5 490 VAL A C 1
ATOM 3918 O O . VAL A 1 490 ? -4.266 -9.328 22.578 1 92.5 490 VAL A O 1
ATOM 3921 N N . GLN A 1 491 ? -5.574 -7.688 21.797 1 90.38 491 GLN A N 1
ATOM 3922 C CA . GLN A 1 491 ? -4.52 -6.68 21.828 1 90.38 491 GLN A CA 1
ATOM 3923 C C . GLN A 1 491 ? -4.023 -6.441 23.25 1 90.38 491 GLN A C 1
ATOM 3925 O O . GLN A 1 491 ? -2.82 -6.293 23.469 1 90.38 491 GLN A O 1
ATOM 3930 N N . ILE A 1 492 ? -4.953 -6.379 24.188 1 93.06 492 ILE A N 1
ATOM 3931 C CA . ILE A 1 492 ? -4.605 -6.191 25.578 1 93.06 492 ILE A CA 1
ATOM 3932 C C . ILE A 1 492 ? -3.746 -7.359 26.062 1 93.06 492 ILE A C 1
ATOM 3934 O O . ILE A 1 492 ? -2.686 -7.152 26.656 1 93.06 492 ILE A O 1
ATOM 3938 N N . VAL A 1 493 ? -4.184 -8.547 25.75 1 93.5 493 VAL A N 1
ATOM 3939 C CA . VAL A 1 493 ? -3.498 -9.75 26.203 1 93.5 493 VAL A CA 1
ATOM 3940 C C . VAL A 1 493 ? -2.123 -9.852 25.547 1 93.5 493 VAL A C 1
ATOM 3942 O O . VAL A 1 493 ? -1.131 -10.156 26.219 1 93.5 493 VAL A O 1
ATOM 3945 N N . ALA A 1 494 ? -2.082 -9.664 24.281 1 89.81 494 ALA A N 1
ATOM 3946 C CA . ALA A 1 494 ? -0.815 -9.719 23.547 1 89.81 494 ALA A CA 1
ATOM 3947 C C . ALA A 1 494 ? 0.175 -8.695 24.094 1 89.81 494 ALA A C 1
ATOM 3949 O O . ALA A 1 494 ? 1.363 -8.984 24.25 1 89.81 494 ALA A O 1
ATOM 3950 N N . SER A 1 495 ? -0.305 -7.469 24.359 1 87.25 495 SER A N 1
ATOM 3951 C CA . SER A 1 495 ? 0.548 -6.414 24.891 1 87.25 495 SER A CA 1
ATOM 3952 C C . SER A 1 495 ? 1.029 -6.762 26.297 1 87.25 495 SER A C 1
ATOM 3954 O O . SER A 1 495 ? 2.189 -6.516 26.641 1 87.25 495 SER A O 1
ATOM 3956 N N . ALA A 1 496 ? 0.169 -7.289 27.062 1 90.56 496 ALA A N 1
ATOM 3957 C CA . ALA A 1 496 ? 0.522 -7.688 28.422 1 90.56 496 ALA A CA 1
ATOM 3958 C C . ALA A 1 496 ? 1.6 -8.766 28.422 1 90.56 496 ALA A C 1
ATOM 3960 O O . ALA A 1 496 ? 2.492 -8.766 29.266 1 90.56 496 ALA A O 1
ATOM 3961 N N . CYS A 1 497 ? 1.513 -9.664 27.453 1 89.75 497 CYS A N 1
ATOM 3962 C CA . CYS A 1 497 ? 2.457 -10.773 27.344 1 89.75 497 CYS A CA 1
ATOM 3963 C C . CYS A 1 497 ? 3.668 -10.383 26.516 1 89.75 497 CYS A C 1
ATOM 3965 O O . CYS A 1 497 ? 4.574 -11.188 26.312 1 89.75 497 CYS A O 1
ATOM 3967 N N . GLN A 1 498 ? 3.68 -9.164 25.891 1 81.56 498 GLN A N 1
ATOM 3968 C CA . GLN A 1 498 ? 4.758 -8.633 25.062 1 81.56 498 GLN A CA 1
ATOM 3969 C C . GLN A 1 498 ? 4.949 -9.461 23.797 1 81.56 498 GLN A C 1
ATOM 3971 O O . GLN A 1 498 ? 6.078 -9.797 23.438 1 81.56 498 GLN A O 1
ATOM 3976 N N . TYR A 1 499 ? 3.82 -9.969 23.328 1 80.94 499 TYR A N 1
ATOM 3977 C CA . TYR A 1 499 ? 3.844 -10.633 22.031 1 80.94 499 TYR A CA 1
ATOM 3978 C C . TYR A 1 499 ? 3.822 -9.617 20.891 1 80.94 499 TYR A C 1
ATOM 3980 O O . TYR A 1 499 ? 3.129 -8.602 20.969 1 80.94 499 TYR A O 1
ATOM 3988 N N . ALA A 1 500 ? 4.684 -9.891 19.828 1 72.12 500 ALA A N 1
ATOM 3989 C CA . ALA A 1 500 ? 4.648 -9.023 18.656 1 72.12 500 ALA A CA 1
ATOM 3990 C C . ALA A 1 500 ? 3.352 -9.203 17.875 1 72.12 500 ALA A C 1
ATOM 3992 O O . ALA A 1 500 ? 2.764 -10.289 17.875 1 72.12 500 ALA A O 1
ATOM 3993 N N . ALA A 1 501 ? 2.98 -8.078 17.156 1 69.44 501 ALA A N 1
ATOM 3994 C CA . ALA A 1 501 ? 1.766 -8.148 16.344 1 69.44 501 ALA A CA 1
ATOM 3995 C C . ALA A 1 501 ? 1.901 -9.195 15.242 1 69.44 501 ALA A C 1
ATOM 3997 O O . ALA A 1 501 ? 2.957 -9.305 14.609 1 69.44 501 ALA A O 1
ATOM 3998 N N . ASN A 1 502 ? 0.963 -10.055 15.07 1 69.06 502 ASN A N 1
ATOM 3999 C CA . ASN A 1 502 ? 0.846 -11.062 14.016 1 69.06 502 ASN A CA 1
ATOM 4000 C C . ASN A 1 502 ? 1.824 -12.211 14.234 1 69.06 502 ASN A C 1
ATOM 4002 O O . ASN A 1 502 ? 2.055 -13.016 13.328 1 69.06 502 ASN A O 1
ATOM 4006 N N . SER A 1 503 ? 2.461 -12.25 15.461 1 77.19 503 SER A N 1
ATOM 4007 C CA . SER A 1 503 ? 3.289 -13.391 15.82 1 77.19 503 SER A CA 1
ATOM 4008 C C . SER A 1 503 ? 2.445 -14.656 15.984 1 77.19 503 SER A C 1
ATOM 4010 O O . SER A 1 503 ? 1.224 -14.57 16.125 1 77.19 503 SER A O 1
ATOM 4012 N N . PRO A 1 504 ? 3.07 -15.719 15.852 1 75.12 504 PRO A N 1
ATOM 4013 C CA . PRO A 1 504 ? 2.322 -16.953 16.094 1 75.12 504 PRO A CA 1
ATOM 4014 C C . PRO A 1 504 ? 1.661 -16.984 17.469 1 75.12 504 PRO A C 1
ATOM 4016 O O . PRO A 1 504 ? 0.562 -17.531 17.625 1 75.12 504 PRO A O 1
ATOM 4019 N N . GLU A 1 505 ? 2.383 -16.359 18.391 1 83.44 505 GLU A N 1
ATOM 4020 C CA . GLU A 1 505 ? 1.81 -16.281 19.734 1 83.44 505 GLU A CA 1
ATOM 4021 C C . GLU A 1 505 ? 0.537 -15.445 19.75 1 83.44 505 GLU A C 1
ATOM 4023 O O . GLU A 1 505 ? -0.472 -15.844 20.328 1 83.44 505 GLU A O 1
ATOM 4028 N N . ALA A 1 506 ? 0.642 -14.328 19.125 1 83.5 506 ALA A N 1
ATOM 4029 C CA . ALA A 1 506 ? -0.518 -13.438 19.078 1 83.5 506 ALA A CA 1
ATOM 4030 C C . ALA A 1 506 ? -1.68 -14.094 18.344 1 83.5 506 ALA A C 1
ATOM 4032 O O . ALA A 1 506 ? -2.84 -13.922 18.719 1 83.5 506 ALA A O 1
ATOM 4033 N N . CYS A 1 507 ? -1.411 -14.812 17.297 1 78.06 507 CYS A N 1
ATOM 4034 C CA . CYS A 1 507 ? -2.439 -15.508 16.531 1 78.06 507 CYS A CA 1
ATOM 4035 C C . CYS A 1 507 ? -3.088 -16.609 17.375 1 78.06 507 CYS A C 1
ATOM 4037 O O . CYS A 1 507 ? -4.289 -16.844 17.266 1 78.06 507 CYS A O 1
ATOM 4039 N N . TRP A 1 508 ? -2.254 -17.25 18.156 1 83.44 508 TRP A N 1
ATOM 4040 C CA . TRP A 1 508 ? -2.777 -18.281 19.047 1 83.44 508 TRP A CA 1
ATOM 4041 C C . TRP A 1 508 ? -3.734 -17.672 20.078 1 83.44 508 TRP A C 1
ATOM 4043 O O . TRP A 1 508 ? -4.789 -18.25 20.359 1 83.44 508 TRP A O 1
ATOM 4053 N N . VAL A 1 509 ? -3.357 -16.562 20.656 1 88.75 509 VAL A N 1
ATOM 4054 C CA . VAL A 1 509 ? -4.223 -15.875 21.594 1 88.75 509 VAL A CA 1
ATOM 4055 C C . VAL A 1 509 ? -5.559 -15.547 20.938 1 88.75 509 VAL A C 1
ATOM 4057 O O . VAL A 1 509 ? -6.617 -15.719 21.547 1 88.75 509 VAL A O 1
ATOM 4060 N N . GLN A 1 510 ? -5.52 -15.055 19.734 1 87.44 510 GLN A N 1
ATOM 4061 C CA . GLN A 1 510 ? -6.723 -14.719 18.984 1 87.44 510 GLN A CA 1
ATOM 4062 C C . GLN A 1 510 ? -7.621 -15.938 18.812 1 87.44 510 GLN A C 1
ATOM 4064 O O . GLN A 1 510 ? -8.836 -15.859 19 1 87.44 510 GLN A O 1
ATOM 4069 N N . GLU A 1 511 ? -7.082 -17.047 18.5 1 83.69 511 GLU A N 1
ATOM 4070 C CA . GLU A 1 511 ? -7.84 -18.266 18.281 1 83.69 511 GLU A CA 1
ATOM 4071 C C . GLU A 1 511 ? -8.523 -18.734 19.562 1 83.69 511 GLU A C 1
ATOM 4073 O O . GLU A 1 511 ? -9.688 -19.141 19.547 1 83.69 511 GLU A O 1
ATOM 4078 N N . ILE A 1 512 ? -7.77 -18.641 20.625 1 88.62 512 ILE A N 1
ATOM 4079 C CA . ILE A 1 512 ? -8.297 -19.094 21.906 1 88.62 512 ILE A CA 1
ATOM 4080 C C . ILE A 1 512 ? -9.438 -18.203 22.359 1 88.62 512 ILE A C 1
ATOM 4082 O O . ILE A 1 512 ? -10.469 -18.672 22.844 1 88.62 512 ILE A O 1
ATOM 4086 N N . ILE A 1 513 ? -9.25 -16.938 22.203 1 92.38 513 ILE A N 1
ATOM 4087 C CA . ILE A 1 513 ? -10.273 -15.977 22.625 1 92.38 513 ILE A CA 1
ATOM 4088 C C . ILE A 1 513 ? -11.516 -16.141 21.75 1 92.38 513 ILE A C 1
ATOM 4090 O O . ILE A 1 513 ? -12.648 -16.047 22.234 1 92.38 513 ILE A O 1
ATOM 4094 N N . GLU A 1 514 ? -11.398 -16.422 20.516 1 89.31 514 GLU A N 1
ATOM 4095 C CA . GLU A 1 514 ? -12.539 -16.641 19.625 1 89.31 514 GLU A CA 1
ATOM 4096 C C . GLU A 1 514 ? -13.273 -17.938 19.969 1 89.31 514 GLU A C 1
ATOM 4098 O O . GLU A 1 514 ? -14.5 -17.984 19.922 1 89.31 514 GLU A O 1
ATOM 4103 N N . ILE A 1 515 ? -12.5 -19.016 20.312 1 88.25 515 ILE A N 1
ATOM 4104 C CA . ILE A 1 515 ? -13.117 -20.266 20.734 1 88.25 515 ILE A CA 1
ATOM 4105 C C . ILE A 1 515 ? -13.906 -20.062 22.016 1 88.25 515 ILE A C 1
ATOM 4107 O O . ILE A 1 515 ? -15.031 -20.547 22.156 1 88.25 515 ILE A O 1
ATOM 4111 N N . TRP A 1 516 ? -13.266 -19.344 22.875 1 92.75 516 TRP A N 1
ATOM 4112 C CA . TRP A 1 516 ? -13.945 -19.016 24.109 1 92.75 516 TRP A CA 1
ATOM 4113 C C . TRP A 1 516 ? -15.234 -18.25 23.844 1 92.75 516 TRP A C 1
ATOM 4115 O O . TRP A 1 516 ? -16.297 -18.562 24.391 1 92.75 516 TRP A O 1
ATOM 4125 N N . ALA A 1 517 ? -15.203 -17.25 22.984 1 94.31 517 ALA A N 1
ATOM 4126 C CA . ALA A 1 517 ? -16.359 -16.406 22.672 1 94.31 517 ALA A CA 1
ATOM 4127 C C . ALA A 1 517 ? -17.469 -17.219 22.016 1 94.31 517 ALA A C 1
ATOM 4129 O O . ALA A 1 517 ? -18.656 -16.969 22.25 1 94.31 517 ALA A O 1
ATOM 4130 N N . ARG A 1 518 ? -17.172 -18.188 21.266 1 89.94 518 ARG A N 1
ATOM 4131 C CA . ARG A 1 518 ? -18.172 -19.047 20.641 1 89.94 518 ARG A CA 1
ATOM 4132 C C . ARG A 1 518 ? -18.859 -19.938 21.672 1 89.94 518 ARG A C 1
ATOM 4134 O O . ARG A 1 518 ? -20.062 -20.141 21.609 1 89.94 518 ARG A O 1
ATOM 4141 N N . ARG A 1 519 ? -18.031 -20.359 22.625 1 89.75 519 ARG A N 1
ATOM 4142 C CA . ARG A 1 519 ? -18.578 -21.203 23.672 1 89.75 519 ARG A CA 1
ATOM 4143 C C . ARG A 1 519 ? -19.516 -20.422 24.594 1 89.75 519 ARG A C 1
ATOM 4145 O O . ARG A 1 519 ? -20.484 -20.969 25.109 1 89.75 519 ARG A O 1
ATOM 4152 N N . GLN A 1 520 ? -19.25 -19.141 24.734 1 92.12 520 GLN A N 1
ATOM 4153 C CA . GLN A 1 520 ? -20.062 -18.281 25.609 1 92.12 520 GLN A CA 1
ATOM 4154 C C . GLN A 1 520 ? -21.266 -17.719 24.859 1 92.12 520 GLN A C 1
ATOM 4156 O O . GLN A 1 520 ? -22.062 -16.984 25.438 1 92.12 520 GLN A O 1
ATOM 4161 N N . GLY A 1 521 ? -21.375 -17.984 23.594 1 90.19 521 GLY A N 1
ATOM 4162 C CA . GLY A 1 521 ? -22.484 -17.5 22.797 1 90.19 521 GLY A CA 1
ATOM 4163 C C . GLY A 1 521 ? -22.344 -16.062 22.391 1 90.19 521 GLY A C 1
ATOM 4164 O O . GLY A 1 521 ? -23.312 -15.414 22 1 90.19 521 GLY A O 1
ATOM 4165 N N . ILE A 1 522 ? -21.188 -15.578 22.5 1 93.81 522 ILE A N 1
ATOM 4166 C CA . ILE A 1 522 ? -20.922 -14.211 22.094 1 93.81 522 ILE A CA 1
ATOM 4167 C C . ILE A 1 522 ? -20.812 -14.141 20.562 1 93.81 522 ILE A C 1
ATOM 4169 O O . ILE A 1 522 ? -21.391 -13.258 19.938 1 93.81 522 ILE A O 1
ATOM 4173 N N . ILE A 1 523 ? -20.016 -15.078 20 1 89.81 523 ILE A N 1
ATOM 4174 C CA . ILE A 1 523 ? -20.031 -15.258 18.562 1 89.81 523 ILE A CA 1
ATOM 4175 C C . ILE A 1 523 ? -21.125 -16.25 18.172 1 89.81 523 ILE A C 1
ATOM 4177 O O . ILE A 1 523 ? -21.078 -17.406 18.578 1 89.81 523 ILE A O 1
ATOM 4181 N N . ALA A 1 524 ? -22.125 -15.672 17.531 1 85.19 524 ALA A N 1
ATOM 4182 C CA . ALA A 1 524 ? -23.281 -16.5 17.188 1 85.19 524 ALA A CA 1
ATOM 4183 C C . ALA A 1 524 ? -23.609 -16.391 15.703 1 85.19 524 ALA A C 1
ATOM 4185 O O . ALA A 1 524 ? -23.062 -15.531 15 1 85.19 524 ALA A O 1
ATOM 4186 N N . ASP A 1 525 ? -24.406 -17.281 15.305 1 76.69 525 ASP A N 1
ATOM 4187 C CA . ASP A 1 525 ? -24.797 -17.297 13.898 1 76.69 525 ASP A CA 1
ATOM 4188 C C . ASP A 1 525 ? -25.844 -16.219 13.609 1 76.69 525 ASP A C 1
ATOM 4190 O O . ASP A 1 525 ? -25.953 -15.727 12.484 1 76.69 525 ASP A O 1
ATOM 4194 N N . SER A 1 526 ? -26.609 -15.945 14.594 1 80.81 526 SER A N 1
ATOM 4195 C CA . SER A 1 526 ? -27.625 -14.898 14.477 1 80.81 526 SER A CA 1
ATOM 4196 C C . SER A 1 526 ? -27.734 -14.078 15.758 1 80.81 526 SER A C 1
ATOM 4198 O O . SER A 1 526 ? -27.453 -14.594 16.844 1 80.81 526 SER A O 1
ATOM 4200 N N . TYR A 1 527 ? -28.062 -12.867 15.594 1 84.88 527 TYR A N 1
ATOM 4201 C CA . TYR A 1 527 ? -28.141 -11.945 16.719 1 84.88 527 TYR A CA 1
ATOM 4202 C C . TYR A 1 527 ? -29.531 -11.32 16.828 1 84.88 527 TYR A C 1
ATOM 4204 O O . TYR A 1 527 ? -30.156 -11.016 15.812 1 84.88 527 TYR A O 1
ATOM 4212 N N . VAL A 1 528 ? -30.094 -11.328 17.984 1 79 528 VAL A N 1
ATOM 4213 C CA . VAL A 1 528 ? -31.391 -10.703 18.234 1 79 528 VAL A CA 1
ATOM 4214 C C . VAL A 1 528 ? -31.297 -9.773 19.438 1 79 528 VAL A C 1
ATOM 4216 O O . VAL A 1 528 ? -30.828 -10.18 20.5 1 79 528 VAL A O 1
ATOM 4219 N N . MET A 1 529 ? -31.578 -8.523 19.125 1 76.69 529 MET A N 1
ATOM 4220 C CA . MET A 1 529 ? -31.625 -7.598 20.25 1 76.69 529 MET A CA 1
ATOM 4221 C C . MET A 1 529 ? -33 -7.617 20.906 1 76.69 529 MET A C 1
ATOM 4223 O O . MET A 1 529 ? -34.031 -7.641 20.219 1 76.69 529 MET A O 1
ATOM 4227 N N . PRO A 1 530 ? -33 -7.656 22.172 1 76.38 530 PRO A N 1
ATOM 4228 C CA . PRO A 1 530 ? -34.312 -7.621 22.859 1 76.38 530 PRO A CA 1
ATOM 4229 C C . PRO A 1 530 ? -35.062 -6.32 22.594 1 76.38 530 PRO A C 1
ATOM 4231 O O . PRO A 1 530 ? -34.438 -5.262 22.438 1 76.38 530 PRO A O 1
ATOM 4234 N N . ASP A 1 531 ? -36.375 -6.277 22.297 1 68.19 531 ASP A N 1
ATOM 4235 C CA . ASP A 1 531 ? -37.25 -5.156 21.922 1 68.19 531 ASP A CA 1
ATOM 4236 C C . ASP A 1 531 ? -37.219 -4.066 23 1 68.19 531 ASP A C 1
ATOM 4238 O O . ASP A 1 531 ? -37.281 -2.877 22.688 1 68.19 531 ASP A O 1
ATOM 4242 N N . ASN A 1 532 ? -37.188 -4.527 24.266 1 69.56 532 ASN A N 1
ATOM 4243 C CA . ASN A 1 532 ? -37.375 -3.531 25.328 1 69.56 532 ASN A CA 1
ATOM 4244 C C . ASN A 1 532 ? -36.125 -3.379 26.188 1 69.56 532 ASN A C 1
ATOM 4246 O O . ASN A 1 532 ? -36.156 -3.656 27.375 1 69.56 532 ASN A O 1
ATOM 4250 N N . LEU A 1 533 ? -35.094 -2.836 25.391 1 74.56 533 LEU A N 1
ATOM 4251 C CA . LEU A 1 533 ? -33.844 -2.676 26.125 1 74.56 533 LEU A CA 1
ATOM 4252 C C . LEU A 1 533 ? -33.75 -1.296 26.766 1 74.56 533 LEU A C 1
ATOM 4254 O O . LEU A 1 533 ? -33.781 -0.28 26.078 1 74.56 533 LEU A O 1
ATOM 4258 N N . TYR A 1 534 ? -33.969 -1.203 28.109 1 70.12 534 TYR A N 1
ATOM 4259 C CA . TYR A 1 534 ? -33.906 0.085 28.781 1 70.12 534 TYR A CA 1
ATOM 4260 C C . TYR A 1 534 ? -32.594 0.223 29.562 1 70.12 534 TYR A C 1
ATOM 4262 O O . TYR A 1 534 ? -32.125 1.338 29.844 1 70.12 534 TYR A O 1
ATOM 4270 N N . GLN A 1 535 ? -32.031 -0.939 29.922 1 76.81 535 GLN A N 1
ATOM 4271 C CA . GLN A 1 535 ? -30.812 -0.889 30.734 1 76.81 535 GLN A CA 1
ATOM 4272 C C . GLN A 1 535 ? -29.719 -1.76 30.141 1 76.81 535 GLN A C 1
ATOM 4274 O O . GLN A 1 535 ? -30 -2.736 29.453 1 76.81 535 GLN A O 1
ATOM 4279 N N . ASN A 1 536 ? -28.5 -1.38 30.438 1 78.5 536 ASN A N 1
ATOM 4280 C CA . ASN A 1 536 ? -27.344 -2.102 29.953 1 78.5 536 ASN A CA 1
ATOM 4281 C C . ASN A 1 536 ? -27.312 -3.543 30.453 1 78.5 536 ASN A C 1
ATOM 4283 O O . ASN A 1 536 ? -26.766 -4.426 29.781 1 78.5 536 ASN A O 1
ATOM 4287 N N . VAL A 1 537 ? -27.922 -3.727 31.625 1 75.44 537 VAL A N 1
ATOM 4288 C CA . VAL A 1 537 ? -27.875 -5.035 32.281 1 75.44 537 VAL A CA 1
ATOM 4289 C C . VAL A 1 537 ? -28.672 -6.047 31.453 1 75.44 537 VAL A C 1
ATOM 4291 O O . VAL A 1 537 ? -28.391 -7.246 31.484 1 75.44 537 VAL A O 1
ATOM 4294 N N . ASP A 1 538 ? -29.578 -5.613 30.594 1 79.38 538 ASP A N 1
ATOM 4295 C CA . ASP A 1 538 ? -30.469 -6.496 29.844 1 79.38 538 ASP A CA 1
ATOM 4296 C C . ASP A 1 538 ? -29.844 -6.859 28.484 1 79.38 538 ASP A C 1
ATOM 4298 O O . ASP A 1 538 ? -30.453 -7.574 27.688 1 79.38 538 ASP A O 1
ATOM 4302 N N . LEU A 1 539 ? -28.672 -6.461 28.312 1 86.31 539 LEU A N 1
ATOM 4303 C CA . LEU A 1 539 ? -28.031 -6.723 27.031 1 86.31 539 LEU A CA 1
ATOM 4304 C C . LEU A 1 539 ? -27.609 -8.188 26.922 1 86.31 539 LEU A C 1
ATOM 4306 O O . LEU A 1 539 ? -27.156 -8.781 27.906 1 86.31 539 LEU A O 1
ATOM 4310 N N . PRO A 1 540 ? -27.859 -8.766 25.828 1 89.25 540 PRO A N 1
ATOM 4311 C CA . PRO A 1 540 ? -27.312 -10.102 25.594 1 89.25 540 PRO A CA 1
ATOM 4312 C C . PRO A 1 540 ? -25.797 -10.148 25.656 1 89.25 540 PRO A C 1
ATOM 4314 O O . PRO A 1 540 ? -25.141 -9.102 25.641 1 89.25 540 PRO A O 1
ATOM 4317 N N . PRO A 1 541 ? -25.219 -11.312 25.781 1 90.94 541 PRO A N 1
ATOM 4318 C CA . PRO A 1 541 ? -23.781 -11.43 25.953 1 90.94 541 PRO A CA 1
ATOM 4319 C C . PRO A 1 541 ? -22.984 -10.688 24.875 1 90.94 541 PRO A C 1
ATOM 4321 O O . PRO A 1 541 ? -21.969 -10.055 25.172 1 90.94 541 PRO A O 1
ATOM 4324 N N . TYR A 1 542 ? -23.484 -10.82 23.594 1 91.81 542 TYR A N 1
ATOM 4325 C CA . TYR A 1 542 ? -22.766 -10.133 22.531 1 91.81 542 TYR A CA 1
ATOM 4326 C C . TYR A 1 542 ? -22.906 -8.617 22.672 1 91.81 542 TYR A C 1
ATOM 4328 O O . TYR A 1 542 ? -21.953 -7.879 22.406 1 91.81 542 TYR A O 1
ATOM 4336 N N . GLY A 1 543 ? -24.047 -8.133 23.109 1 90.25 543 GLY A N 1
ATOM 4337 C CA . GLY A 1 543 ? -24.234 -6.715 23.375 1 90.25 543 GLY A CA 1
ATOM 4338 C C . GLY A 1 543 ? -23.359 -6.195 24.5 1 90.25 543 GLY A C 1
ATOM 4339 O O . GLY A 1 543 ? -22.828 -5.09 24.422 1 90.25 543 GLY A O 1
ATOM 4340 N N . LYS A 1 544 ? -23.25 -7.035 25.5 1 92.06 544 LYS A N 1
ATOM 4341 C CA . LYS A 1 544 ? -22.406 -6.668 26.625 1 92.06 544 LYS A CA 1
ATOM 4342 C C . LYS A 1 544 ? -20.938 -6.582 26.203 1 92.06 544 LYS A C 1
ATOM 4344 O O . LYS A 1 544 ? -20.203 -5.723 26.672 1 92.06 544 LYS A O 1
ATOM 4349 N N . MET A 1 545 ? -20.562 -7.492 25.344 1 94.31 545 MET A N 1
ATOM 4350 C CA . MET A 1 545 ? -19.188 -7.5 24.828 1 94.31 545 MET A CA 1
ATOM 4351 C C . MET A 1 545 ? -18.891 -6.207 24.078 1 94.31 545 MET A C 1
ATOM 4353 O O . MET A 1 545 ? -17.797 -5.637 24.234 1 94.31 545 MET A O 1
ATOM 4357 N N . ILE A 1 546 ? -19.828 -5.719 23.297 1 92.69 546 ILE A N 1
ATOM 4358 C CA . ILE A 1 546 ? -19.656 -4.492 22.531 1 92.69 546 ILE A CA 1
ATOM 4359 C C . ILE A 1 546 ? -19.625 -3.291 23.469 1 92.69 546 ILE A C 1
ATOM 4361 O O . ILE A 1 546 ? -18.828 -2.367 23.281 1 92.69 546 ILE A O 1
ATOM 4365 N N . LEU A 1 547 ? -20.453 -3.361 24.484 1 92.5 547 LEU A N 1
ATOM 4366 C CA . LEU A 1 547 ? -20.531 -2.275 25.453 1 92.5 547 LEU A CA 1
ATOM 4367 C C . LEU A 1 547 ? -19.219 -2.164 26.234 1 92.5 547 LEU A C 1
ATOM 4369 O O . LEU A 1 547 ? -18.703 -1.064 26.422 1 92.5 547 LEU A O 1
ATOM 4373 N N . ASP A 1 548 ? -18.672 -3.305 26.547 1 94.31 548 ASP A N 1
ATOM 4374 C CA . ASP A 1 548 ? -17.547 -3.334 27.469 1 94.31 548 ASP A CA 1
ATOM 4375 C C . ASP A 1 548 ? -16.219 -3.172 26.734 1 94.31 548 ASP A C 1
ATOM 4377 O O . ASP A 1 548 ? -15.227 -2.732 27.312 1 94.31 548 ASP A O 1
ATOM 4381 N N . PHE A 1 549 ? -16.188 -3.543 25.453 1 95.25 549 PHE A N 1
ATOM 4382 C CA . PHE A 1 549 ? -14.891 -3.6 24.812 1 95.25 549 PHE A CA 1
ATOM 4383 C C . PHE A 1 549 ? -14.938 -2.941 23.438 1 95.25 549 PHE A C 1
ATOM 4385 O O . PHE A 1 549 ? -13.938 -2.936 22.703 1 95.25 549 PHE A O 1
ATOM 4392 N N . GLY A 1 550 ? -16.094 -2.363 23.047 1 93.06 550 GLY A N 1
ATOM 4393 C CA . GLY A 1 550 ? -16.219 -1.744 21.734 1 93.06 550 GLY A CA 1
ATOM 4394 C C . GLY A 1 550 ? -15.656 -0.336 21.688 1 93.06 550 GLY A C 1
ATOM 4395 O O . GLY A 1 550 ? -16.375 0.614 21.359 1 93.06 550 GLY A O 1
ATOM 4396 N N . VAL A 1 551 ? -14.367 -0.185 21.906 1 91.12 551 VAL A N 1
ATOM 4397 C CA . VAL A 1 551 ? -13.719 1.12 22 1 91.12 551 VAL A CA 1
ATOM 4398 C C . VAL A 1 551 ? -13.695 1.775 20.609 1 91.12 551 VAL A C 1
ATOM 4400 O O . VAL A 1 551 ? -14.008 2.961 20.484 1 91.12 551 VAL A O 1
ATOM 4403 N N . ILE A 1 552 ? -13.414 1.004 19.594 1 85.81 552 ILE A N 1
ATOM 4404 C CA . ILE A 1 552 ? -13.266 1.542 18.25 1 85.81 552 ILE A CA 1
ATOM 4405 C C . ILE A 1 552 ? -14.617 2.014 17.719 1 85.81 552 ILE A C 1
ATOM 4407 O O . ILE A 1 552 ? -14.719 3.088 17.125 1 85.81 552 ILE A O 1
ATOM 4411 N N . TYR A 1 553 ? -15.672 1.269 17.953 1 88.88 553 TYR A N 1
ATOM 4412 C CA . TYR A 1 553 ? -17.016 1.649 17.531 1 88.88 553 TYR A CA 1
ATOM 4413 C C . TYR A 1 553 ? -17.453 2.943 18.203 1 88.88 553 TYR A C 1
ATOM 4415 O O . TYR A 1 553 ? -18.031 3.822 17.562 1 88.88 553 TYR A O 1
ATOM 4423 N N . LYS A 1 554 ? -17.203 3 19.5 1 91 554 LYS A N 1
ATOM 4424 C CA . LYS A 1 554 ? -17.578 4.199 20.25 1 91 554 LYS A CA 1
ATOM 4425 C C . LYS A 1 554 ? -16.844 5.426 19.719 1 91 554 LYS A C 1
ATOM 4427 O O . LYS A 1 554 ? -17.438 6.5 19.578 1 91 554 LYS A O 1
ATOM 4432 N N . ARG A 1 555 ? -15.602 5.227 19.438 1 84.62 555 ARG A N 1
ATOM 4433 C CA . ARG A 1 555 ? -14.797 6.316 18.891 1 84.62 555 ARG A CA 1
ATOM 4434 C C . ARG A 1 555 ? -15.312 6.754 17.531 1 84.62 555 ARG A C 1
ATOM 4436 O O . ARG A 1 555 ? -15.398 7.953 17.25 1 84.62 555 ARG A O 1
ATOM 4443 N N . ARG A 1 556 ? -15.609 5.84 16.672 1 83.88 556 ARG A N 1
ATOM 4444 C CA . ARG A 1 556 ? -16.125 6.152 15.336 1 83.88 556 ARG A CA 1
ATOM 4445 C C . ARG A 1 556 ? -17.438 6.918 15.43 1 83.88 556 ARG A C 1
ATOM 4447 O O . ARG A 1 556 ? -17.672 7.859 14.672 1 83.88 556 ARG A O 1
ATOM 4454 N N . ARG A 1 557 ? -18.266 6.504 16.328 1 88.81 557 ARG A N 1
ATOM 4455 C CA . ARG A 1 557 ? -19.562 7.148 16.516 1 88.81 557 ARG A CA 1
ATOM 4456 C C . ARG A 1 557 ? -19.406 8.602 16.938 1 88.81 557 ARG A C 1
ATOM 4458 O O . ARG A 1 557 ? -20.031 9.5 16.375 1 88.81 557 ARG A O 1
ATOM 4465 N N . LEU A 1 558 ? -18.578 8.766 17.922 1 88.5 558 LEU A N 1
ATOM 4466 C CA . LEU A 1 558 ? -18.375 10.117 18.438 1 88.5 558 LEU A CA 1
ATOM 4467 C C . LEU A 1 558 ? -17.703 10.992 17.391 1 88.5 558 LEU A C 1
ATOM 4469 O O . LEU A 1 558 ? -18 12.18 17.281 1 88.5 558 LEU A O 1
ATOM 4473 N N . ASN A 1 559 ? -16.797 10.406 16.641 1 80.38 559 ASN A N 1
ATOM 4474 C CA . ASN A 1 559 ? -16.172 11.156 15.547 1 80.38 559 ASN A CA 1
ATOM 4475 C C . ASN A 1 559 ? -17.188 11.539 14.477 1 80.38 559 ASN A C 1
ATOM 4477 O O . ASN A 1 559 ? -17.078 12.602 13.859 1 80.38 559 ASN A O 1
ATOM 4481 N N . PHE A 1 560 ? -18.094 10.688 14.242 1 83.31 560 PHE A N 1
ATOM 4482 C CA . PHE A 1 560 ? -19.141 11 13.281 1 83.31 560 PHE A CA 1
ATOM 4483 C C . PHE A 1 560 ? -20.016 12.148 13.781 1 83.31 560 PHE A C 1
ATOM 4485 O O . PHE A 1 560 ? -20.438 12.984 12.992 1 83.31 560 PHE A O 1
ATOM 4492 N N . VAL A 1 561 ? -20.312 12.148 15.078 1 88.56 561 VAL A N 1
ATOM 4493 C CA . VAL A 1 561 ? -21.078 13.242 15.672 1 88.56 561 VAL A CA 1
ATOM 4494 C C . VAL A 1 561 ? -20.328 14.555 15.492 1 88.56 561 VAL A C 1
ATOM 4496 O O . VAL A 1 561 ? -20.938 15.586 15.18 1 88.56 561 VAL A O 1
ATOM 4499 N N . LEU A 1 562 ? -19.109 14.477 15.703 1 81.19 562 LEU A N 1
ATOM 4500 C CA . LEU A 1 562 ? -18.281 15.664 15.477 1 81.19 562 LEU A CA 1
ATOM 4501 C C . LEU A 1 562 ? -18.391 16.141 14.031 1 81.19 562 LEU A C 1
ATOM 4503 O O . LEU A 1 562 ? -18.438 17.344 13.773 1 81.19 562 LEU A O 1
ATOM 4507 N N . HIS A 1 563 ? -18.391 15.195 13.156 1 76.81 563 HIS A N 1
ATOM 4508 C CA . HIS A 1 563 ? -18.578 15.516 11.742 1 76.81 563 HIS A CA 1
ATOM 4509 C C . HIS A 1 563 ? -19.906 16.219 11.5 1 76.81 563 HIS A C 1
ATOM 4511 O O . HIS A 1 563 ? -19.969 17.188 10.734 1 76.81 563 HIS A O 1
ATOM 4517 N N . GLU A 1 564 ? -20.922 15.766 12.133 1 81.56 564 GLU A N 1
ATOM 4518 C CA . GLU A 1 564 ? -22.25 16.359 11.984 1 81.56 564 GLU A CA 1
ATOM 4519 C C . GLU A 1 564 ? -22.297 17.766 12.562 1 81.56 564 GLU A C 1
ATOM 4521 O O . GLU A 1 564 ? -22.969 18.641 12.023 1 81.56 564 GLU A O 1
ATOM 4526 N N . ILE A 1 565 ? -21.625 17.938 13.648 1 82.81 565 ILE A N 1
ATOM 4527 C CA . ILE A 1 565 ? -21.562 19.25 14.258 1 82.81 565 ILE A CA 1
ATOM 4528 C C . ILE A 1 565 ? -20.844 20.219 13.312 1 82.81 565 ILE A C 1
ATOM 4530 O O . ILE A 1 565 ? -21.297 21.344 13.102 1 82.81 565 ILE A O 1
ATOM 4534 N N . ASN A 1 566 ? -19.844 19.75 12.703 1 73.94 566 ASN A N 1
ATOM 4535 C CA . ASN A 1 566 ? -19.047 20.578 11.797 1 73.94 566 ASN A CA 1
ATOM 4536 C C . ASN A 1 566 ? -19.859 20.984 10.57 1 73.94 566 ASN A C 1
ATOM 4538 O O . ASN A 1 566 ? -19.672 22.078 10.039 1 73.94 566 ASN A O 1
ATOM 4542 N N . ASP A 1 567 ? -20.672 20.141 10.125 1 74.19 567 ASP A N 1
ATOM 4543 C CA . ASP A 1 567 ? -21.484 20.406 8.938 1 74.19 567 ASP A CA 1
ATOM 4544 C C . ASP A 1 567 ? -22.562 21.438 9.219 1 74.19 567 ASP A C 1
ATOM 4546 O O . ASP A 1 567 ? -23.172 21.984 8.289 1 74.19 567 ASP A O 1
ATOM 4550 N N . ARG A 1 568 ? -22.766 21.719 10.469 1 77.12 568 ARG A N 1
ATOM 4551 C CA . ARG A 1 568 ? -23.859 22.625 10.844 1 77.12 568 ARG A CA 1
ATOM 4552 C C . ARG A 1 568 ? -23.359 24.062 10.969 1 77.12 568 ARG A C 1
ATOM 4554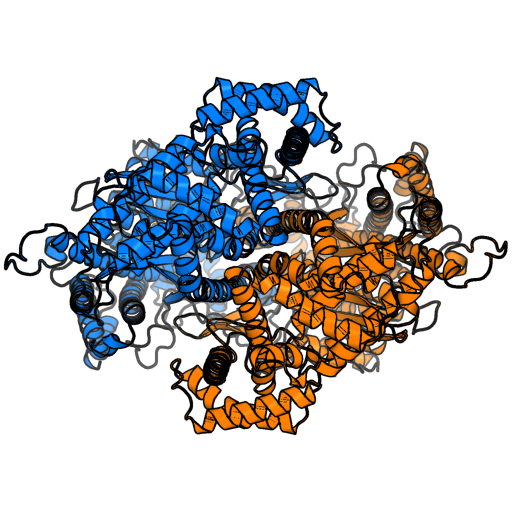 O O . ARG A 1 568 ? -24.172 24.984 11.109 1 77.12 568 ARG A O 1
ATOM 4561 N N . TYR A 1 569 ? -22.125 24.188 10.867 1 66.88 569 TYR A N 1
ATOM 4562 C CA . TYR A 1 569 ? -21.625 25.547 10.945 1 66.88 569 TYR A CA 1
ATOM 4563 C C . TYR A 1 569 ? -22.078 26.359 9.742 1 66.88 569 TYR A C 1
ATOM 4565 O O . TYR A 1 569 ? -22.109 25.859 8.617 1 66.88 569 TYR A O 1
ATOM 4573 N N . PRO A 1 570 ? -22.984 27.438 9.953 1 55.81 570 PRO A N 1
ATOM 4574 C CA . PRO A 1 570 ? -23.562 28.234 8.867 1 55.81 570 PRO A CA 1
ATOM 4575 C C . PRO A 1 570 ? -22.531 28.578 7.781 1 55.81 570 PRO A C 1
ATOM 4577 O O . PRO A 1 570 ? -21.359 28.781 8.078 1 55.81 570 PRO A O 1
ATOM 4580 N N . GLU A 1 571 ? -22.938 28.062 6.453 1 50.22 571 GLU A N 1
ATOM 4581 C CA . GLU A 1 571 ? -22.172 28.641 5.352 1 50.22 571 GLU A CA 1
ATOM 4582 C C . GLU A 1 571 ? -22.422 30.141 5.211 1 50.22 571 GLU A C 1
ATOM 4584 O O . GLU A 1 571 ? -23.516 30.625 5.551 1 50.22 571 GLU A O 1
ATOM 4589 N N . VAL A 1 572 ? -21.469 31.031 5.18 1 43.69 572 VAL A N 1
ATOM 4590 C CA . VAL A 1 572 ? -21.609 32.5 5.113 1 43.69 572 VAL A CA 1
ATOM 4591 C C . VAL A 1 572 ? -22.766 32.844 4.18 1 43.69 572 VAL A C 1
ATOM 4593 O O . VAL A 1 572 ? -23.531 33.781 4.457 1 43.69 572 VAL A O 1
ATOM 4596 N N . SER A 1 573 ? -22.906 32.219 2.953 1 41.66 573 SER A N 1
ATOM 4597 C CA . SER A 1 573 ? -23.844 32.844 2.023 1 41.66 573 SER A CA 1
ATOM 4598 C C . SER A 1 573 ? -25.281 32.688 2.504 1 41.66 573 SER A C 1
ATOM 4600 O O . SER A 1 573 ? -26.172 33.406 2.064 1 41.66 573 SER A O 1
ATOM 4602 N N . ASP A 1 574 ? -25.672 31.562 2.871 1 42.75 574 ASP A N 1
ATOM 4603 C CA . ASP A 1 574 ? -27.109 31.359 3.025 1 42.75 574 ASP A CA 1
ATOM 4604 C C . ASP A 1 574 ? -27.594 31.922 4.363 1 42.75 574 ASP A C 1
ATOM 4606 O O . ASP A 1 574 ? -27.266 31.391 5.422 1 42.75 574 ASP A O 1
ATOM 4610 N N . ASN A 1 575 ? -27.641 33.125 4.547 1 38.06 575 ASN A N 1
ATOM 4611 C CA . ASN A 1 575 ? -28.25 33.844 5.672 1 38.06 575 ASN A CA 1
ATOM 4612 C C . ASN A 1 575 ? -29.656 33.312 5.945 1 38.06 575 ASN A C 1
ATOM 4614 O O . ASN A 1 575 ? -30.641 34.062 5.734 1 38.06 575 ASN A O 1
ATOM 4618 N N . PRO A 1 576 ? -30.203 32.125 5.523 1 43.94 576 PRO A N 1
ATOM 4619 C CA . PRO A 1 576 ? -31.547 32.344 6.098 1 43.94 576 PRO A CA 1
ATOM 4620 C C . PRO A 1 576 ? -31.5 32.594 7.602 1 43.94 576 PRO A C 1
ATOM 4622 O O . PRO A 1 576 ? -30.547 32.219 8.273 1 43.94 576 PRO A O 1
ATOM 4625 N N . PRO A 1 577 ? -32.375 33.438 8.211 1 42.03 577 PRO A N 1
ATOM 4626 C CA . PRO A 1 577 ? -32.594 33.875 9.594 1 42.03 577 PRO A CA 1
ATOM 4627 C C . PRO A 1 577 ? -32.375 32.75 10.609 1 42.03 577 PRO A C 1
ATOM 4629 O O . PRO A 1 577 ? -32.531 32.969 11.812 1 42.03 577 PRO A O 1
ATOM 4632 N N . GLY A 1 578 ? -32.531 31.5 10.453 1 49.28 578 GLY A N 1
ATOM 4633 C CA . GLY A 1 578 ? -32.594 30.594 11.578 1 49.28 578 GLY A CA 1
ATOM 4634 C C . GLY A 1 578 ? -31.266 30.344 12.242 1 49.28 578 GLY A C 1
ATOM 4635 O O . GLY A 1 578 ? -30.359 29.797 11.625 1 49.28 578 GLY A O 1
ATOM 4636 N N . VAL A 1 579 ? -30.719 31.172 13.266 1 54.31 579 VAL A N 1
ATOM 4637 C CA . VAL A 1 579 ? -29.547 31.656 13.977 1 54.31 579 VAL A CA 1
ATOM 4638 C C . VAL A 1 579 ? -28.812 30.484 14.609 1 54.31 579 VAL A C 1
ATOM 4640 O O . VAL A 1 579 ? -29.297 29.875 15.57 1 54.31 579 VAL A O 1
ATOM 4643 N N . VAL A 1 580 ? -28.172 29.562 13.969 1 63.19 580 VAL A N 1
ATOM 4644 C CA . VAL A 1 580 ? -27.297 28.625 14.664 1 63.19 580 VAL A CA 1
ATOM 4645 C C . VAL A 1 580 ? -26.25 29.406 15.469 1 63.19 580 VAL A C 1
ATOM 4647 O O . VAL A 1 580 ? -25.641 30.344 14.953 1 63.19 580 VAL A O 1
ATOM 4650 N N . ASP A 1 581 ? -26.359 29.359 16.875 1 73.06 581 ASP A N 1
ATOM 4651 C CA . ASP A 1 581 ? -25.375 29.938 17.797 1 73.06 581 ASP A CA 1
ATOM 4652 C C . ASP A 1 581 ? -24.047 29.203 17.734 1 73.06 581 ASP A C 1
ATOM 4654 O O . ASP A 1 581 ? -23.922 28.109 18.297 1 73.06 581 ASP A O 1
ATOM 4658 N N . PRO A 1 582 ? -23.141 29.688 16.922 1 72.75 582 PRO A N 1
ATOM 4659 C CA . PRO A 1 582 ? -21.844 29.016 16.781 1 72.75 582 PRO A CA 1
ATOM 4660 C C . PRO A 1 582 ? -21.172 28.75 18.141 1 72.75 582 PRO A C 1
ATOM 4662 O O . PRO A 1 582 ? -20.422 27.781 18.266 1 72.75 582 PRO A O 1
ATOM 4665 N N . GLU A 1 583 ? -21.406 29.562 19.141 1 74.06 583 GLU A N 1
ATOM 4666 C CA . GLU A 1 583 ? -20.797 29.375 20.469 1 74.06 583 GLU A CA 1
ATOM 4667 C C . GLU A 1 583 ? -21.297 28.094 21.125 1 74.06 583 GLU A C 1
ATOM 4669 O O . GLU A 1 583 ? -20.516 27.391 21.766 1 74.06 583 GLU A O 1
ATOM 4674 N N . SER A 1 584 ? -22.578 27.922 20.938 1 84 584 SER A N 1
ATOM 4675 C CA . SER A 1 584 ? -23.141 26.703 21.5 1 84 584 SER A CA 1
ATOM 4676 C C . SER A 1 584 ? -22.562 25.469 20.812 1 84 584 SER A C 1
ATOM 4678 O O . SER A 1 584 ? -22.344 24.438 21.469 1 84 584 SER A O 1
ATOM 4680 N N . LEU A 1 585 ? -22.391 25.531 19.531 1 82.69 585 LEU A N 1
ATOM 4681 C CA . LEU A 1 585 ? -21.812 24.422 18.797 1 82.69 585 LEU A CA 1
ATOM 4682 C C . LEU A 1 585 ? -20.359 24.188 19.219 1 82.69 585 LEU A C 1
ATOM 4684 O O . LEU A 1 585 ? -19.922 23.047 19.312 1 82.69 585 LEU A O 1
ATOM 4688 N N . ASP A 1 586 ? -19.672 25.25 19.484 1 73.81 586 ASP A N 1
ATOM 4689 C CA . ASP A 1 586 ? -18.281 25.141 19.953 1 73.81 586 ASP A CA 1
ATOM 4690 C C . ASP A 1 586 ? -18.219 24.438 21.297 1 73.81 586 ASP A C 1
ATOM 4692 O O . ASP A 1 586 ? -17.344 23.594 21.531 1 73.81 586 ASP A O 1
ATOM 4696 N N . LEU A 1 587 ? -19.078 24.875 22.172 1 81.88 587 LEU A N 1
ATOM 4697 C CA . LEU A 1 587 ? -19.109 24.266 23.5 1 81.88 587 LEU A CA 1
ATOM 4698 C C . LEU A 1 587 ? -19.438 22.781 23.391 1 81.88 587 LEU A C 1
ATOM 4700 O O . LEU A 1 587 ? -18.859 21.969 24.125 1 81.88 587 LEU A O 1
ATOM 4704 N N . LEU A 1 588 ? -20.359 22.453 22.578 1 88.69 588 LEU A N 1
ATOM 4705 C CA . LEU A 1 588 ? -20.703 21.047 22.375 1 88.69 588 LEU A CA 1
ATOM 4706 C C . LEU A 1 588 ? -19.516 20.266 21.828 1 88.69 588 LEU A C 1
ATOM 4708 O O . LEU A 1 588 ? -19.281 19.125 22.219 1 88.69 588 LEU A O 1
ATOM 4712 N N . LYS A 1 589 ? -18.891 20.812 20.922 1 80.94 589 LYS A N 1
ATOM 4713 C CA . LYS A 1 589 ? -17.703 20.188 20.344 1 80.94 589 LYS A CA 1
ATOM 4714 C C . LYS A 1 589 ? -16.672 19.875 21.406 1 80.94 589 LYS A C 1
ATOM 4716 O O . LYS A 1 589 ? -16.047 18.812 21.391 1 80.94 589 LYS A O 1
ATOM 4721 N N . ILE A 1 590 ? -16.453 20.797 22.281 1 76.56 590 ILE A N 1
ATOM 4722 C CA . ILE A 1 590 ? -15.5 20.609 23.375 1 76.56 590 ILE A CA 1
ATOM 4723 C C . ILE A 1 590 ? -15.914 19.422 24.219 1 76.56 590 ILE A C 1
ATOM 4725 O O . ILE A 1 590 ? -15.078 18.594 24.609 1 76.56 590 ILE A O 1
ATOM 4729 N N . LYS A 1 591 ? -17.156 19.344 24.484 1 87.38 591 LYS A N 1
ATOM 4730 C CA . LYS A 1 591 ? -17.656 18.266 25.328 1 87.38 591 LYS A CA 1
ATOM 4731 C C . LYS A 1 591 ? -17.516 16.922 24.641 1 87.38 591 LYS A C 1
ATOM 4733 O O . LYS A 1 591 ? -17.156 15.922 25.281 1 87.38 591 LYS A O 1
ATOM 4738 N N . ILE A 1 592 ? -17.812 16.859 23.359 1 87.94 592 ILE A N 1
ATOM 4739 C CA . ILE A 1 592 ? -17.688 15.617 22.609 1 87.94 592 ILE A CA 1
ATOM 4740 C C . ILE A 1 592 ? -16.219 15.227 22.5 1 87.94 592 ILE A C 1
ATOM 4742 O O . ILE A 1 592 ? -15.875 14.047 22.594 1 87.94 592 ILE A O 1
ATOM 4746 N N . HIS A 1 593 ? -15.391 16.141 22.359 1 77.44 593 HIS A N 1
ATOM 4747 C CA . HIS A 1 593 ? -13.953 15.875 22.312 1 77.44 593 HIS A CA 1
ATOM 4748 C C . HIS A 1 593 ? -13.461 15.281 23.625 1 77.44 593 HIS A C 1
ATOM 4750 O O . HIS A 1 593 ? -12.562 14.445 23.641 1 77.44 593 HIS A O 1
ATOM 4756 N N . LYS A 1 594 ? -13.977 15.852 24.594 1 82.12 594 LYS A N 1
ATOM 4757 C CA . LYS A 1 594 ? -13.617 15.305 25.906 1 82.12 594 LYS A CA 1
ATOM 4758 C C . LYS A 1 594 ? -13.992 13.828 26 1 82.12 594 LYS A C 1
ATOM 4760 O O . LYS A 1 594 ? -13.234 13.023 26.562 1 82.12 594 LYS A O 1
ATOM 4765 N N . CYS A 1 595 ? -15.117 13.5 25.5 1 88.38 595 CYS A N 1
ATOM 4766 C CA . CYS A 1 595 ? -15.539 12.102 25.5 1 88.38 595 CYS A CA 1
ATOM 4767 C C . CYS A 1 595 ? -14.586 11.25 24.656 1 88.38 595 CYS A C 1
ATOM 4769 O O . CYS A 1 595 ? -14.266 10.125 25.047 1 88.38 595 CYS A O 1
ATOM 4771 N N . ILE A 1 596 ? -14.133 11.734 23.562 1 82.5 596 ILE A N 1
ATOM 4772 C CA . ILE A 1 596 ? -13.234 11.008 22.672 1 82.5 596 ILE A CA 1
ATOM 4773 C C . ILE A 1 596 ? -11.867 10.859 23.328 1 82.5 596 ILE A C 1
ATOM 4775 O O . ILE A 1 596 ? -11.242 9.805 23.25 1 82.5 596 ILE A O 1
ATOM 4779 N N . ASP A 1 597 ? -11.414 11.898 24 1 74.81 597 ASP A N 1
ATOM 4780 C CA . ASP A 1 597 ? -10.125 11.883 24.688 1 74.81 597 ASP A CA 1
ATOM 4781 C C . ASP A 1 597 ? -10.102 10.836 25.797 1 74.81 597 ASP A C 1
ATOM 4783 O O . ASP A 1 597 ? -9.07 10.234 26.062 1 74.81 597 ASP A O 1
ATOM 4787 N N . GLU A 1 598 ? -11.195 10.75 26.359 1 82.81 598 GLU A N 1
ATOM 4788 C CA . GLU A 1 598 ? -11.305 9.742 27.422 1 82.81 598 GLU A CA 1
ATOM 4789 C C . GLU A 1 598 ? -11.078 8.336 26.859 1 82.81 598 GLU A C 1
ATOM 4791 O O . GLU A 1 598 ? -10.609 7.449 27.578 1 82.81 598 GLU A O 1
ATOM 4796 N N . LEU A 1 599 ? -11.383 8.156 25.625 1 86.75 599 LEU A N 1
ATOM 4797 C CA . LEU A 1 599 ? -11.211 6.844 25 1 86.75 599 LEU A CA 1
ATOM 4798 C C . LEU A 1 599 ? -9.758 6.617 24.609 1 86.75 599 LEU A C 1
ATOM 4800 O O . LEU A 1 599 ? -9.352 5.48 24.359 1 86.75 599 LEU A O 1
ATOM 4804 N N . SER A 1 600 ? -8.891 7.645 24.562 1 76.12 600 SER A N 1
ATOM 4805 C CA . SER A 1 600 ? -7.492 7.535 24.156 1 76.12 600 SER A CA 1
ATOM 4806 C C . SER A 1 600 ? -6.672 6.781 25.203 1 76.12 600 SER A C 1
ATOM 4808 O O . SER A 1 600 ? -5.578 6.293 24.891 1 76.12 600 SER A O 1
ATOM 4810 N N . ILE A 1 601 ? -7.191 6.629 26.422 1 78.81 601 ILE A N 1
ATOM 4811 C CA . ILE A 1 601 ? -6.504 5.914 27.484 1 78.81 601 ILE A CA 1
ATOM 4812 C C . ILE A 1 601 ? -6.371 4.438 27.125 1 78.81 601 ILE A C 1
ATOM 4814 O O . ILE A 1 601 ? -5.453 3.756 27.578 1 78.81 601 ILE A O 1
ATOM 4818 N N . TYR A 1 602 ? -7.242 4.02 26.219 1 85.88 602 TYR A N 1
ATOM 4819 C CA . TYR A 1 602 ? -7.297 2.6 25.891 1 85.88 602 TYR A CA 1
ATOM 4820 C C . TYR A 1 602 ? -6.348 2.264 24.75 1 85.88 602 TYR A C 1
ATOM 4822 O O . TYR A 1 602 ? -6.281 1.116 24.312 1 85.88 602 TYR A O 1
ATOM 4830 N N . ASP A 1 603 ? -5.594 3.229 24.281 1 74.25 603 ASP A N 1
ATOM 4831 C CA . ASP A 1 603 ? -4.637 2.996 23.203 1 74.25 603 ASP A CA 1
ATOM 4832 C C . ASP A 1 603 ? -3.426 2.215 23.703 1 74.25 603 ASP A C 1
ATOM 4834 O O . ASP A 1 603 ? -2.703 1.604 22.906 1 74.25 603 ASP A O 1
ATOM 4838 N N . ASP A 1 604 ? -3.137 2.27 25.047 1 76.12 604 ASP A N 1
ATOM 4839 C CA . ASP A 1 604 ? -2.094 1.48 25.688 1 76.12 604 ASP A CA 1
ATOM 4840 C C . ASP A 1 604 ? -2.65 0.715 26.891 1 76.12 604 ASP A C 1
ATOM 4842 O O . ASP A 1 604 ? -3.812 0.892 27.266 1 76.12 604 ASP A O 1
ATOM 4846 N N . ILE A 1 605 ? -1.86 -0.175 27.453 1 82.75 605 ILE A N 1
ATOM 4847 C CA . ILE A 1 605 ? -2.381 -1.031 28.516 1 82.75 605 ILE A CA 1
ATOM 4848 C C . ILE A 1 605 ? -2.045 -0.427 29.875 1 82.75 605 ILE A C 1
ATOM 4850 O O . ILE A 1 605 ? -2.168 -1.096 30.906 1 82.75 605 ILE A O 1
ATOM 4854 N N . ASP A 1 606 ? -1.601 0.854 29.828 1 79.19 606 ASP A N 1
ATOM 4855 C CA . ASP A 1 606 ? -1.179 1.491 31.078 1 79.19 606 ASP A CA 1
ATOM 4856 C C . ASP A 1 606 ? -2.359 1.679 32.031 1 79.19 606 ASP A C 1
ATOM 4858 O O . ASP A 1 606 ? -2.17 1.847 33.219 1 79.19 606 ASP A O 1
ATOM 4862 N N . PHE A 1 607 ? -3.635 1.608 31.547 1 85.31 607 PHE A N 1
ATOM 4863 C CA . PHE A 1 607 ? -4.824 1.797 32.375 1 85.31 607 PHE A CA 1
ATOM 4864 C C . PHE A 1 607 ? -5.129 0.542 33.156 1 85.31 607 PHE A C 1
ATOM 4866 O O . PHE A 1 607 ? -5.883 0.593 34.156 1 85.31 607 PHE A O 1
ATOM 4873 N N . LEU A 1 608 ? -4.457 -0.556 32.875 1 91.19 608 LEU A N 1
ATOM 4874 C CA . LEU A 1 608 ? -4.734 -1.828 33.531 1 91.19 608 LEU A CA 1
ATOM 4875 C C . LEU A 1 608 ? -3.961 -1.938 34.844 1 91.19 608 LEU A C 1
ATOM 4877 O O . LEU A 1 608 ? -2.834 -1.447 34.938 1 91.19 608 LEU A O 1
ATOM 4881 N N . SER A 1 609 ? -4.562 -2.572 35.781 1 92.5 609 SER A N 1
ATOM 4882 C CA . SER A 1 609 ? -3.902 -2.861 37.031 1 92.5 609 SER A CA 1
ATOM 4883 C C . SER A 1 609 ? -2.832 -3.936 36.875 1 92.5 609 SER A C 1
ATOM 4885 O O . SER A 1 609 ? -2.842 -4.68 35.906 1 92.5 609 SER A O 1
ATOM 4887 N N . ARG A 1 610 ? -1.898 -3.99 37.844 1 92.12 610 ARG A N 1
ATOM 4888 C CA . ARG A 1 610 ? -0.857 -5.012 37.812 1 92.12 610 ARG A CA 1
ATOM 4889 C C . ARG A 1 610 ? -1.459 -6.41 37.938 1 92.12 610 ARG A C 1
ATOM 4891 O O . ARG A 1 610 ? -0.926 -7.367 37.375 1 92.12 610 ARG A O 1
ATOM 4898 N N . GLN A 1 611 ? -2.545 -6.41 38.656 1 91.94 611 GLN A N 1
ATOM 4899 C CA . GLN A 1 611 ? -3.223 -7.688 38.844 1 91.94 611 GLN A CA 1
ATOM 4900 C C . GLN A 1 611 ? -3.801 -8.195 37.5 1 91.94 611 GLN A C 1
ATOM 4902 O O . GLN A 1 611 ? -3.729 -9.391 37.219 1 91.94 611 GLN A O 1
ATOM 4907 N N . ALA A 1 612 ? -4.422 -7.301 36.75 1 93.81 612 ALA A N 1
ATOM 4908 C CA . ALA A 1 612 ? -4.992 -7.688 35.469 1 93.81 612 ALA A CA 1
ATOM 4909 C C . ALA A 1 612 ? -3.904 -8.141 34.5 1 93.81 612 ALA A C 1
ATOM 4911 O O . ALA A 1 612 ? -4.086 -9.117 33.781 1 93.81 612 ALA A O 1
ATOM 4912 N N . ILE A 1 613 ? -2.787 -7.469 34.5 1 94.19 613 ILE A N 1
ATOM 4913 C CA . ILE A 1 613 ? -1.664 -7.812 33.656 1 94.19 613 ILE A CA 1
ATOM 4914 C C . ILE A 1 613 ? -1.114 -9.188 34.031 1 94.19 613 ILE A C 1
ATOM 4916 O O . ILE A 1 613 ? -0.831 -10.016 33.156 1 94.19 613 ILE A O 1
ATOM 4920 N N . ALA A 1 614 ? -0.983 -9.383 35.344 1 93.62 614 ALA A N 1
ATOM 4921 C CA . ALA A 1 614 ? -0.493 -10.664 35.844 1 93.62 614 ALA A CA 1
ATOM 4922 C C . ALA A 1 614 ? -1.434 -11.805 35.438 1 93.62 614 ALA A C 1
ATOM 4924 O O . ALA A 1 614 ? -0.986 -12.906 35.125 1 93.62 614 ALA A O 1
ATOM 4925 N N . ALA A 1 615 ? -2.68 -11.547 35.531 1 93.19 615 ALA A N 1
ATOM 4926 C CA . ALA A 1 615 ? -3.666 -12.555 35.188 1 93.19 615 ALA A CA 1
ATOM 4927 C C . ALA A 1 615 ? -3.553 -12.93 33.719 1 93.19 615 ALA A C 1
ATOM 4929 O O . ALA A 1 615 ? -3.693 -14.102 33.344 1 93.19 615 ALA A O 1
ATOM 4930 N N . CYS A 1 616 ? -3.412 -11.938 32.812 1 94.06 616 CYS A N 1
ATOM 4931 C CA . CYS A 1 616 ? -3.201 -12.195 31.406 1 94.06 616 CYS A CA 1
ATOM 4932 C C . CYS A 1 616 ? -1.992 -13.102 31.188 1 94.06 616 CYS A C 1
ATOM 4934 O O . CYS A 1 616 ? -2.066 -14.078 30.438 1 94.06 616 CYS A O 1
ATOM 4936 N N . ARG A 1 617 ? -0.909 -12.828 31.891 1 92.5 617 ARG A N 1
ATOM 4937 C CA . ARG A 1 617 ? 0.349 -13.555 31.734 1 92.5 617 ARG A CA 1
ATOM 4938 C C . ARG A 1 617 ? 0.231 -14.984 32.25 1 92.5 617 ARG A C 1
ATOM 4940 O O . ARG A 1 617 ? 0.779 -15.914 31.656 1 92.5 617 ARG A O 1
ATOM 4947 N N . ASP A 1 618 ? -0.459 -15.102 33.312 1 89.94 618 ASP A N 1
ATOM 4948 C CA . ASP A 1 618 ? -0.623 -16.422 33.938 1 89.94 618 ASP A CA 1
ATOM 4949 C C . ASP A 1 618 ? -1.34 -17.375 32.969 1 89.94 618 ASP A C 1
ATOM 4951 O O . ASP A 1 618 ? -1.007 -18.562 32.906 1 89.94 618 ASP A O 1
ATOM 4955 N N . ILE A 1 619 ? -2.225 -16.859 32.25 1 90.38 619 ILE A N 1
ATOM 4956 C CA . ILE A 1 619 ? -3.051 -17.703 31.406 1 90.38 619 ILE A CA 1
ATOM 4957 C C . ILE A 1 619 ? -2.361 -17.922 30.062 1 90.38 619 ILE A C 1
ATOM 4959 O O . ILE A 1 619 ? -2.371 -19.031 29.516 1 90.38 619 ILE A O 1
ATOM 4963 N N . PHE A 1 620 ? -1.727 -16.844 29.484 1 90.25 620 PHE A N 1
ATOM 4964 C CA . PHE A 1 620 ? -1.413 -16.906 28.062 1 90.25 620 PHE A CA 1
ATOM 4965 C C . PHE A 1 620 ? 0.095 -16.922 27.844 1 90.25 620 PHE A C 1
ATOM 4967 O O . PHE A 1 620 ? 0.562 -17.266 26.75 1 90.25 620 PHE A O 1
ATOM 4974 N N . LEU A 1 621 ? 0.944 -16.578 28.781 1 86.88 621 LEU A N 1
ATOM 4975 C CA . LEU A 1 621 ? 2.375 -16.406 28.547 1 86.88 621 LEU A CA 1
ATOM 4976 C C . LEU A 1 621 ? 3.037 -17.75 28.266 1 86.88 621 LEU A C 1
ATOM 4978 O O . LEU A 1 621 ? 3.746 -17.906 27.266 1 86.88 621 LEU A O 1
ATOM 4982 N N . GLU A 1 622 ? 2.775 -18.719 29.125 1 79.5 622 GLU A N 1
ATOM 4983 C CA . GLU A 1 622 ? 3.438 -20.016 28.969 1 79.5 622 GLU A CA 1
ATOM 4984 C C . GLU A 1 622 ? 2.865 -20.781 27.797 1 79.5 622 GLU A C 1
ATOM 4986 O O . GLU A 1 622 ? 3.615 -21.344 26.984 1 79.5 622 GLU A O 1
ATOM 4991 N N . GLU A 1 623 ? 1.622 -20.75 27.656 1 78.31 623 GLU A N 1
ATOM 4992 C CA . GLU A 1 623 ? 0.969 -21.516 26.594 1 78.31 623 GLU A CA 1
ATOM 4993 C C . GLU A 1 623 ? 1.192 -20.859 25.234 1 78.31 623 GLU A C 1
ATOM 4995 O O . GLU A 1 623 ? 1.322 -21.562 24.219 1 78.31 623 GLU A O 1
ATOM 5000 N N . GLY A 1 624 ? 1.16 -19.625 25.203 1 75.38 624 GLY A N 1
ATOM 5001 C CA . GLY A 1 624 ? 1.411 -18.922 23.953 1 75.38 624 GLY A CA 1
ATOM 5002 C C . GLY A 1 624 ? 2.807 -19.156 23.406 1 75.38 624 GLY A C 1
ATOM 5003 O O . GLY A 1 624 ? 2.982 -19.344 22.203 1 75.38 624 GLY A O 1
ATOM 5004 N N . ALA A 1 625 ? 3.75 -19.219 24.266 1 72.88 625 ALA A N 1
ATOM 5005 C CA . ALA A 1 625 ? 5.137 -19.469 23.875 1 72.88 625 ALA A CA 1
ATOM 5006 C C . ALA A 1 625 ? 5.301 -20.859 23.281 1 72.88 625 ALA A C 1
ATOM 5008 O O . ALA A 1 625 ? 6.035 -21.047 22.312 1 72.88 625 ALA A O 1
ATOM 5009 N N . LYS A 1 626 ? 4.609 -21.766 23.859 1 73.12 626 LYS A N 1
ATOM 5010 C CA . LYS A 1 626 ? 4.648 -23.141 23.359 1 73.12 626 LYS A CA 1
ATOM 5011 C C . LYS A 1 626 ? 4.023 -23.219 21.969 1 73.12 626 LYS A C 1
ATOM 5013 O O . LYS A 1 626 ? 4.555 -23.906 21.078 1 73.12 626 LYS A O 1
ATOM 5018 N N . ALA A 1 627 ? 2.945 -22.531 21.781 1 67.69 627 ALA A N 1
ATOM 5019 C CA . ALA A 1 627 ? 2.227 -22.531 20.516 1 67.69 627 ALA A CA 1
ATOM 5020 C C . ALA A 1 627 ? 3.061 -21.875 19.406 1 67.69 627 ALA A C 1
ATOM 5022 O O . ALA A 1 627 ? 3.016 -22.312 18.25 1 67.69 627 ALA A O 1
ATOM 5023 N N . GLY A 1 628 ? 3.676 -20.859 19.719 1 63.53 628 GLY A N 1
ATOM 5024 C CA . GLY A 1 628 ? 4.535 -20.172 18.766 1 63.53 628 GLY A CA 1
ATOM 5025 C C . GLY A 1 628 ? 5.621 -21.078 18.203 1 63.53 628 GLY A C 1
ATOM 5026 O O . GLY A 1 628 ? 5.969 -20.969 17.016 1 63.53 628 GLY A O 1
ATOM 5027 N N . VAL A 1 629 ? 6.102 -21.922 19.062 1 56.53 629 VAL A N 1
ATOM 5028 C CA . VAL A 1 629 ? 7.191 -22.812 18.672 1 56.53 629 VAL A CA 1
ATOM 5029 C C . VAL A 1 629 ? 6.641 -24 17.891 1 56.53 629 VAL A C 1
ATOM 5031 O O . VAL A 1 629 ? 7.215 -24.391 16.875 1 56.53 629 VAL A O 1
ATOM 5034 N N . CYS A 1 630 ? 5.516 -24.484 18.406 1 50.69 630 CYS A N 1
ATOM 5035 C CA . CYS A 1 630 ? 5.062 -25.75 17.844 1 50.69 630 CYS A CA 1
ATOM 5036 C C . CYS A 1 630 ? 4.047 -25.531 16.734 1 50.69 630 CYS A C 1
ATOM 5038 O O . CYS A 1 630 ? 3.777 -26.422 15.945 1 50.69 630 CYS A O 1
ATOM 5040 N N . GLY A 1 631 ? 3.717 -24.25 16.344 1 52.97 631 GLY A N 1
ATOM 5041 C CA . GLY A 1 631 ? 2.756 -23.969 15.297 1 52.97 631 GLY A CA 1
ATOM 5042 C C . GLY A 1 631 ? 1.342 -24.391 15.648 1 52.97 631 GLY A C 1
ATOM 5043 O O . GLY A 1 631 ? 0.388 -24.016 14.961 1 52.97 631 GLY A O 1
ATOM 5044 N N . THR A 1 632 ? 1.07 -25.75 16.281 1 52.38 632 THR A N 1
ATOM 5045 C CA . THR A 1 632 ? -0.264 -26.312 16.469 1 52.38 632 THR A CA 1
ATOM 5046 C C . THR A 1 632 ? -0.775 -26.031 17.875 1 52.38 632 THR A C 1
ATOM 5048 O O . THR A 1 632 ? -0.06 -26.25 18.859 1 52.38 632 THR A O 1
ATOM 5051 N N . ALA A 1 633 ? -1.621 -25.094 18.125 1 52.19 633 ALA A N 1
ATOM 5052 C CA . ALA A 1 633 ? -2.125 -24.875 19.469 1 52.19 633 ALA A CA 1
ATOM 5053 C C . ALA A 1 633 ? -3.246 -25.859 19.812 1 52.19 633 ALA A C 1
ATOM 5055 O O . ALA A 1 633 ? -4.215 -25.984 19.062 1 52.19 633 ALA A O 1
ATOM 5056 N N . LEU A 1 634 ? -2.975 -26.906 20.625 1 57.09 634 LEU A N 1
ATOM 5057 C CA . LEU A 1 634 ? -4.055 -27.719 21.188 1 57.09 634 LEU A CA 1
ATOM 5058 C C . LEU A 1 634 ? -5.066 -26.828 21.906 1 57.09 634 LEU A C 1
ATOM 5060 O O . LEU A 1 634 ? -4.699 -25.812 22.5 1 57.09 634 LEU A O 1
ATOM 5064 N N . PRO A 1 635 ? -6.371 -27 21.562 1 60.28 635 PRO A N 1
ATOM 5065 C CA . PRO A 1 635 ? -7.383 -26.234 22.297 1 60.28 635 PRO A CA 1
ATOM 5066 C C . PRO A 1 635 ? -7.203 -26.328 23.812 1 60.28 635 PRO A C 1
ATOM 5068 O O . PRO A 1 635 ? -6.805 -27.375 24.328 1 60.28 635 PRO A O 1
ATOM 5071 N N . PRO A 1 636 ? -7.191 -25.219 24.547 1 62.66 636 PRO A N 1
ATOM 5072 C CA . PRO A 1 636 ? -7.004 -25.219 26 1 62.66 636 PRO A CA 1
ATOM 5073 C C . PRO A 1 636 ? -8.031 -26.094 26.719 1 62.66 636 PRO A C 1
ATOM 5075 O O . PRO A 1 636 ? -9.094 -26.391 26.172 1 62.66 636 PRO A O 1
ATOM 5078 N N . GLU A 1 637 ? -7.805 -26.75 27.812 1 67.06 637 GLU A N 1
ATOM 5079 C CA . GLU A 1 637 ? -8.688 -27.484 28.719 1 67.06 637 GLU A CA 1
ATOM 5080 C C . GLU A 1 637 ? -9.859 -26.625 29.172 1 67.06 637 GLU A C 1
ATOM 5082 O O . GLU A 1 637 ? -9.766 -25.391 29.203 1 67.06 637 GLU A O 1
ATOM 5087 N N . PRO A 1 638 ? -11.078 -27.25 29.344 1 65.06 638 PRO A N 1
ATOM 5088 C CA . PRO A 1 638 ? -12.273 -26.531 29.781 1 65.06 638 PRO A CA 1
ATOM 5089 C C . PRO A 1 638 ? -12 -25.594 30.953 1 65.06 638 PRO A C 1
ATOM 5091 O O . PRO A 1 638 ? -12.586 -24.5 31.016 1 65.06 638 PRO A O 1
ATOM 5094 N N . ALA A 1 639 ? -11.219 -26.016 31.906 1 68.94 639 ALA A N 1
ATOM 5095 C CA . ALA A 1 639 ? -10.883 -25.172 33.062 1 68.94 639 ALA A CA 1
ATOM 5096 C C . ALA A 1 639 ? -10.242 -23.875 32.625 1 68.94 639 ALA A C 1
ATOM 5098 O O . ALA A 1 639 ? -10.438 -22.828 33.25 1 68.94 639 ALA A O 1
ATOM 5099 N N . SER A 1 640 ? -9.703 -23.938 31.531 1 80.69 640 SER A N 1
ATOM 5100 C CA . SER A 1 640 ? -9 -22.781 31 1 80.69 640 SER A CA 1
ATOM 5101 C C . SER A 1 640 ? -9.977 -21.734 30.469 1 80.69 640 SER A C 1
ATOM 5103 O O . SER A 1 640 ? -9.727 -20.531 30.578 1 80.69 640 SER A O 1
ATOM 5105 N N . PHE A 1 641 ? -11.164 -22.219 30.188 1 88.38 641 PHE A N 1
ATOM 5106 C CA . PHE A 1 641 ? -12.141 -21.297 29.641 1 88.38 641 PHE A CA 1
ATOM 5107 C C . PHE A 1 641 ? -12.828 -20.5 30.75 1 88.38 641 PHE A C 1
ATOM 5109 O O . PHE A 1 641 ? -13.188 -19.344 30.562 1 88.38 641 PHE A O 1
ATOM 5116 N N . GLU A 1 642 ? -12.938 -21.141 31.922 1 89.62 642 GLU A N 1
ATOM 5117 C CA . GLU A 1 642 ? -13.484 -20.422 33.062 1 89.62 642 GLU A CA 1
ATOM 5118 C C . GLU A 1 642 ? -12.539 -19.312 33.531 1 89.62 642 GLU A C 1
ATOM 5120 O O . GLU A 1 642 ? -12.984 -18.25 33.938 1 89.62 642 GLU A O 1
ATOM 5125 N N . GLU A 1 643 ? -11.344 -19.656 33.5 1 91.25 643 GLU A N 1
ATOM 5126 C CA . GLU A 1 643 ? -10.344 -18.656 33.844 1 91.25 643 GLU A CA 1
ATOM 5127 C C . GLU A 1 643 ? -10.359 -17.469 32.875 1 91.25 643 GLU A C 1
ATOM 5129 O O . GLU A 1 643 ? -10.188 -16.328 33.281 1 91.25 643 GLU A O 1
ATOM 5134 N N . ILE A 1 644 ? -10.562 -17.797 31.672 1 93.75 644 ILE A N 1
ATOM 5135 C CA . ILE A 1 644 ? -10.625 -16.75 30.656 1 93.75 644 ILE A CA 1
ATOM 5136 C C . ILE A 1 644 ? -11.852 -15.867 30.906 1 93.75 644 ILE A C 1
ATOM 5138 O O . ILE A 1 644 ? -11.781 -14.641 30.766 1 93.75 644 ILE A O 1
ATOM 5142 N N . SER A 1 645 ? -12.945 -16.469 31.281 1 94.81 645 SER A N 1
ATOM 5143 C CA . SER A 1 645 ? -14.156 -15.711 31.578 1 94.81 645 SER A CA 1
ATOM 5144 C C . SER A 1 645 ? -13.938 -14.75 32.75 1 94.81 645 SER A C 1
ATOM 5146 O O . SER A 1 645 ? -14.383 -13.602 32.688 1 94.81 645 SER A O 1
ATOM 5148 N N . ARG A 1 646 ? -13.234 -15.227 33.75 1 94.19 646 ARG A N 1
ATOM 5149 C CA . ARG A 1 646 ? -12.914 -14.383 34.906 1 94.19 646 ARG A CA 1
ATOM 5150 C C . ARG A 1 646 ? -12 -13.234 34.5 1 94.19 646 ARG A C 1
ATOM 5152 O O . ARG A 1 646 ? -12.148 -12.109 34.969 1 94.19 646 ARG A O 1
ATOM 5159 N N . LEU A 1 647 ? -11.102 -13.578 33.688 1 95.19 647 LEU A N 1
ATOM 5160 C CA . LEU A 1 647 ? -10.18 -12.547 33.219 1 95.19 647 LEU A CA 1
ATOM 5161 C C . LEU A 1 647 ? -10.93 -11.477 32.438 1 95.19 647 LEU A C 1
ATOM 5163 O O . LEU A 1 647 ? -10.711 -10.281 32.656 1 95.19 647 LEU A O 1
ATOM 5167 N N . VAL A 1 648 ? -11.789 -11.898 31.531 1 95.75 648 VAL A N 1
ATOM 5168 C CA . VAL A 1 648 ? -12.531 -10.969 30.672 1 95.75 648 VAL A CA 1
ATOM 5169 C C . VAL A 1 648 ? -13.43 -10.078 31.547 1 95.75 648 VAL A C 1
ATOM 5171 O O . VAL A 1 648 ? -13.57 -8.883 31.281 1 95.75 648 VAL A O 1
ATOM 5174 N N . GLU A 1 649 ? -13.984 -10.656 32.562 1 94.56 649 GLU A N 1
ATOM 5175 C CA . GLU A 1 649 ? -14.805 -9.891 33.5 1 94.56 649 GLU A CA 1
ATOM 5176 C C . GLU A 1 649 ? -13.977 -8.836 34.219 1 94.56 649 GLU A C 1
ATOM 5178 O O . GLU A 1 649 ? -14.422 -7.707 34.438 1 94.56 649 GLU A O 1
ATOM 5183 N N . ARG A 1 650 ? -12.883 -9.234 34.625 1 94.94 650 ARG A N 1
ATOM 5184 C CA . ARG A 1 650 ? -11.984 -8.297 35.281 1 94.94 650 ARG A CA 1
ATOM 5185 C C . ARG A 1 650 ? -11.57 -7.164 34.344 1 94.94 650 ARG A C 1
ATOM 5187 O O . ARG A 1 650 ? -11.57 -5.996 34.75 1 94.94 650 ARG A O 1
ATOM 5194 N N . LEU A 1 651 ? -11.203 -7.559 33.156 1 95.75 651 LEU A N 1
ATOM 5195 C CA . LEU A 1 651 ? -10.812 -6.551 32.188 1 95.75 651 LEU A CA 1
ATOM 5196 C C . LEU A 1 651 ? -11.961 -5.582 31.906 1 95.75 651 LEU A C 1
ATOM 5198 O O . LEU A 1 651 ? -11.742 -4.383 31.75 1 95.75 651 LEU A O 1
ATOM 5202 N N . ALA A 1 652 ? -13.156 -6.113 31.844 1 95.06 652 ALA A N 1
ATOM 5203 C CA . ALA A 1 652 ? -14.336 -5.281 31.609 1 95.06 652 ALA A CA 1
ATOM 5204 C C . ALA A 1 652 ? -14.508 -4.254 32.719 1 95.06 652 ALA A C 1
ATOM 5206 O O . ALA A 1 652 ? -14.836 -3.094 32.469 1 95.06 652 ALA A O 1
ATOM 5207 N N . GLN A 1 653 ? -14.281 -4.672 33.906 1 93.06 653 GLN A N 1
ATOM 5208 C CA . GLN A 1 653 ? -14.414 -3.797 35.062 1 93.06 653 GLN A CA 1
ATOM 5209 C C . GLN A 1 653 ? -13.359 -2.691 35.031 1 93.06 653 GLN A C 1
ATOM 5211 O O . GLN A 1 653 ? -13.664 -1.533 35.344 1 93.06 653 GLN A O 1
ATOM 5216 N N . GLU A 1 654 ? -12.266 -3.07 34.594 1 93.38 654 GLU A N 1
ATOM 5217 C CA . GLU A 1 654 ? -11.18 -2.094 34.594 1 93.38 654 GLU A CA 1
ATOM 5218 C C . GLU A 1 654 ? -11.297 -1.142 33.406 1 93.38 654 GLU A C 1
ATOM 5220 O O . GLU A 1 654 ? -10.914 0.028 33.5 1 93.38 654 GLU A O 1
ATOM 5225 N N . CYS A 1 655 ? -11.742 -1.633 32.312 1 91.62 655 CYS A N 1
ATOM 5226 C CA . CYS A 1 655 ? -11.961 -0.762 31.172 1 91.62 655 CYS A CA 1
ATOM 5227 C C . CYS A 1 655 ? -13.094 0.224 31.453 1 91.62 655 CYS A C 1
ATOM 5229 O O . CYS A 1 655 ? -12.992 1.403 31.109 1 91.62 655 CYS A O 1
ATOM 5231 N N . ASP A 1 656 ? -14.211 -0.232 32.094 1 91.19 656 ASP A N 1
ATOM 5232 C CA . ASP A 1 656 ? -15.367 0.568 32.469 1 91.19 656 ASP A CA 1
ATOM 5233 C C . ASP A 1 656 ? -15.867 1.404 31.281 1 91.19 656 ASP A C 1
ATOM 5235 O O . ASP A 1 656 ? -16.062 2.615 31.422 1 91.19 656 ASP A O 1
ATOM 5239 N N . LEU A 1 657 ? -15.984 0.819 30.141 1 91.56 657 LEU A N 1
ATOM 5240 C CA . LEU A 1 657 ? -16.391 1.516 28.922 1 91.56 657 LEU A CA 1
ATOM 5241 C C . LEU A 1 657 ? -17.859 1.913 28.984 1 91.56 657 LEU A C 1
ATOM 5243 O O . LEU A 1 657 ? -18.281 2.826 28.281 1 91.56 657 LEU A O 1
ATOM 5247 N N . ALA A 1 658 ? -18.656 1.228 29.797 1 89.12 658 ALA A N 1
ATOM 5248 C CA . ALA A 1 658 ? -20.062 1.58 29.953 1 89.12 658 ALA A CA 1
ATOM 5249 C C . ALA A 1 658 ? -20.203 3.01 30.469 1 89.12 658 ALA A C 1
ATOM 5251 O O . ALA A 1 658 ? -21.125 3.729 30.047 1 89.12 658 ALA A O 1
ATOM 5252 N N . ARG A 1 659 ? -19.344 3.35 31.25 1 89.5 659 ARG A N 1
ATOM 5253 C CA . ARG A 1 659 ? -19.375 4.703 31.797 1 89.5 659 ARG A CA 1
ATOM 5254 C C . ARG A 1 659 ? -19.125 5.738 30.703 1 89.5 659 ARG A C 1
ATOM 5256 O O . ARG A 1 659 ? -19.75 6.801 30.703 1 89.5 659 ARG A O 1
ATOM 5263 N N . THR A 1 660 ? -18.219 5.461 29.828 1 89.38 660 THR A N 1
ATOM 5264 C CA . THR A 1 660 ? -17.922 6.391 28.75 1 89.38 660 THR A CA 1
ATOM 5265 C C . THR A 1 660 ? -19.125 6.578 27.844 1 89.38 660 THR A C 1
ATOM 5267 O O . THR A 1 660 ? -19.375 7.68 27.328 1 89.38 660 THR A O 1
ATOM 5270 N N . THR A 1 661 ? -19.891 5.543 27.672 1 90 661 THR A N 1
ATOM 5271 C CA . THR A 1 661 ? -21.109 5.637 26.875 1 90 661 THR A CA 1
ATOM 5272 C C . THR A 1 661 ? -22.156 6.473 27.609 1 90 661 THR A C 1
ATOM 5274 O O . THR A 1 661 ? -22.844 7.281 26.984 1 90 661 THR A O 1
ATOM 5277 N N . ASP A 1 662 ? -22.203 6.262 28.844 1 90.5 662 ASP A N 1
ATOM 5278 C CA . ASP A 1 662 ? -23.141 7.031 29.656 1 90.5 662 ASP A CA 1
ATOM 5279 C C . ASP A 1 662 ? -22.797 8.516 29.641 1 90.5 662 ASP A C 1
ATOM 5281 O O . ASP A 1 662 ? -23.688 9.367 29.594 1 90.5 662 ASP A O 1
ATOM 5285 N N . ASN A 1 663 ? -21.578 8.742 29.703 1 92.38 663 ASN A N 1
ATOM 5286 C CA . ASN A 1 663 ? -21.125 10.125 29.641 1 92.38 663 ASN A CA 1
ATOM 5287 C C . ASN A 1 663 ? -21.5 10.781 28.312 1 92.38 663 ASN A C 1
ATOM 5289 O O . ASN A 1 663 ? -21.906 11.945 28.281 1 92.38 663 ASN A O 1
ATOM 5293 N N . ALA A 1 664 ? -21.344 10.086 27.234 1 93.81 664 ALA A N 1
ATOM 5294 C CA . ALA A 1 664 ? -21.703 10.617 25.922 1 93.81 664 ALA A CA 1
ATOM 5295 C C . ALA A 1 664 ? -23.203 10.867 25.828 1 93.81 664 ALA A C 1
ATOM 5297 O O . ALA A 1 664 ? -23.641 11.898 25.312 1 93.81 664 ALA A O 1
ATOM 5298 N N . ASP A 1 665 ? -23.984 9.922 26.375 1 93.56 665 ASP A N 1
ATOM 5299 C CA . ASP A 1 665 ? -25.422 10.102 26.406 1 93.56 665 ASP A CA 1
ATOM 5300 C C . ASP A 1 665 ? -25.812 11.336 27.234 1 93.56 665 ASP A C 1
ATOM 5302 O O . ASP A 1 665 ? -26.703 12.094 26.844 1 93.56 665 ASP A O 1
ATOM 5306 N N . ALA A 1 666 ? -25.125 11.484 28.281 1 94.5 666 ALA A N 1
ATOM 5307 C CA . ALA A 1 666 ? -25.406 12.609 29.156 1 94.5 666 ALA A CA 1
ATOM 5308 C C . ALA A 1 666 ? -25.078 13.938 28.484 1 94.5 666 ALA A C 1
ATOM 5310 O O . ALA A 1 666 ? -25.812 14.914 28.625 1 94.5 666 ALA A O 1
ATOM 5311 N N . VAL A 1 667 ? -23.984 13.953 27.797 1 95.19 667 VAL A N 1
ATOM 5312 C CA . VAL A 1 667 ? -23.578 15.164 27.078 1 95.19 667 VAL A CA 1
ATOM 5313 C C . VAL A 1 667 ? -24.609 15.516 26.016 1 95.19 667 VAL A C 1
ATOM 5315 O O . VAL A 1 667 ? -25 16.672 25.891 1 95.19 667 VAL A O 1
ATOM 5318 N N . LEU A 1 668 ? -25.156 14.508 25.344 1 95.31 668 LEU A N 1
ATOM 5319 C CA . LEU A 1 668 ? -26.062 14.742 24.219 1 95.31 668 LEU A CA 1
ATOM 5320 C C . LEU A 1 668 ? -27.484 14.977 24.719 1 95.31 668 LEU A C 1
ATOM 5322 O O . LEU A 1 668 ? -28.344 15.438 23.953 1 95.31 668 LEU A O 1
ATOM 5326 N N . ALA A 1 669 ? -27.688 14.68 25.984 1 94.44 669 ALA A N 1
ATOM 5327 C CA . ALA A 1 669 ? -28.984 14.984 26.609 1 94.44 669 ALA A CA 1
ATOM 5328 C C . ALA A 1 669 ? -28.891 16.234 27.469 1 94.44 669 ALA A C 1
ATOM 5330 O O . ALA A 1 669 ? -29.844 16.578 28.188 1 94.44 669 ALA A O 1
ATOM 5331 N N . SER A 1 670 ? -27.844 16.953 27.453 1 94.12 670 SER A N 1
ATOM 5332 C CA . SER A 1 670 ? -27.594 18.125 28.297 1 94.12 670 SER A CA 1
ATOM 5333 C C . SER A 1 670 ? -28.422 19.312 27.844 1 94.12 670 SER A C 1
ATOM 5335 O O . SER A 1 670 ? -28.891 19.359 26.703 1 94.12 670 SER A O 1
ATOM 5337 N N . PRO A 1 671 ? -28.547 20.266 28.688 1 91.94 671 PRO A N 1
ATOM 5338 C CA . PRO A 1 671 ? -29.266 21.5 28.328 1 91.94 671 PRO A CA 1
ATOM 5339 C C . PRO A 1 671 ? -28.609 22.234 27.172 1 91.94 671 PRO A C 1
ATOM 5341 O O . PRO A 1 671 ? -29.281 22.938 26.422 1 91.94 671 PRO A O 1
ATOM 5344 N N . LEU A 1 672 ? -27.391 22.016 27.031 1 92.38 672 LEU A N 1
ATOM 5345 C CA . LEU A 1 672 ? -26.672 22.641 25.938 1 92.38 672 LEU A CA 1
ATOM 5346 C C . LEU A 1 672 ? -27.234 22.188 24.594 1 92.38 672 LEU A C 1
ATOM 5348 O O . LEU A 1 672 ? -27.5 23.016 23.703 1 92.38 672 LEU A O 1
ATOM 5352 N N . VAL A 1 673 ? -27.469 20.891 24.469 1 93.38 673 VAL A N 1
ATOM 5353 C CA . VAL A 1 673 ? -27.969 20.344 23.219 1 93.38 673 VAL A CA 1
ATOM 5354 C C . VAL A 1 673 ? -29.453 20.672 23.062 1 93.38 673 VAL A C 1
ATOM 5356 O O . VAL A 1 673 ? -29.906 21.016 21.969 1 93.38 673 VAL A O 1
ATOM 5359 N N . LEU A 1 674 ? -30.172 20.594 24.156 1 90.31 674 LEU A N 1
ATOM 5360 C CA . LEU A 1 674 ? -31.594 20.859 24.125 1 90.31 674 LEU A CA 1
ATOM 5361 C C . LEU A 1 674 ? -31.875 22.328 23.781 1 90.31 674 LEU A C 1
ATOM 5363 O O . LEU A 1 674 ? -32.938 22.656 23.266 1 90.31 674 LEU A O 1
ATOM 5367 N N . GLY A 1 675 ? -30.859 23.156 24.031 1 88.75 675 GLY A N 1
ATOM 5368 C CA . GLY A 1 675 ? -31 24.578 23.781 1 88.75 675 GLY A CA 1
ATOM 5369 C C . GLY A 1 675 ? -30.547 24.969 22.375 1 88.75 675 GLY A C 1
ATOM 5370 O O . GLY A 1 675 ? -30.719 26.125 21.969 1 88.75 675 GLY A O 1
ATOM 5371 N N . LEU A 1 676 ? -30.078 24.047 21.594 1 90 676 LEU A N 1
ATOM 5372 C CA . LEU A 1 676 ? -29.641 24.328 20.234 1 90 676 LEU A CA 1
ATOM 5373 C C . LEU A 1 676 ? -30.844 24.578 19.312 1 90 676 LEU A C 1
ATOM 5375 O O . LEU A 1 676 ? -31.969 24.188 19.641 1 90 676 LEU A O 1
ATOM 5379 N N . GLU A 1 677 ? -30.5 25.297 18.203 1 88.38 677 GLU A N 1
ATOM 5380 C CA . GLU A 1 677 ? -31.531 25.422 17.172 1 88.38 677 GLU A CA 1
ATOM 5381 C C . GLU A 1 677 ? -32.031 24.062 16.734 1 88.38 677 GLU A C 1
ATOM 5383 O O . GLU A 1 677 ? -31.266 23.109 16.594 1 88.38 677 GLU A O 1
ATOM 5388 N N . PRO A 1 678 ? -33.312 23.922 16.531 1 87.12 678 PRO A N 1
ATOM 5389 C CA . PRO A 1 678 ? -33.938 22.609 16.312 1 87.12 678 PRO A CA 1
ATOM 5390 C C . PRO A 1 678 ? -33.312 21.844 15.156 1 87.12 678 PRO A C 1
ATOM 5392 O O . PRO A 1 678 ? -33.094 20.625 15.258 1 87.12 678 PRO A O 1
ATOM 5395 N N . ALA A 1 679 ? -33.062 22.469 14.109 1 84.38 679 ALA A N 1
ATOM 5396 C CA . ALA A 1 679 ? -32.469 21.781 12.969 1 84.38 679 ALA A CA 1
ATOM 5397 C C . ALA A 1 679 ? -31.109 21.203 13.32 1 84.38 679 ALA A C 1
ATOM 5399 O O . ALA A 1 679 ? -30.766 20.094 12.898 1 84.38 679 ALA A O 1
ATOM 5400 N N . SER A 1 680 ? -30.297 22 14.039 1 88.31 680 SER A N 1
ATOM 5401 C CA . SER A 1 680 ? -28.969 21.531 14.453 1 88.31 680 SER A CA 1
ATOM 5402 C C . SER A 1 680 ? -29.078 20.422 15.492 1 88.31 680 SER A C 1
ATOM 5404 O O . SER A 1 680 ? -28.344 19.438 15.422 1 88.31 680 SER A O 1
ATOM 5406 N N . ARG A 1 681 ? -29.984 20.672 16.391 1 91.06 681 ARG A N 1
ATOM 5407 C CA . ARG A 1 681 ? -30.219 19.672 17.422 1 91.06 681 ARG A CA 1
ATOM 5408 C C . ARG A 1 681 ? -30.609 18.328 16.797 1 91.06 681 ARG A C 1
ATOM 5410 O O . ARG A 1 681 ? -30.031 17.297 17.141 1 91.06 681 ARG A O 1
ATOM 5417 N N . ASP A 1 682 ? -31.516 18.391 15.891 1 89.5 682 ASP A N 1
ATOM 5418 C CA . ASP A 1 682 ? -32 17.172 15.25 1 89.5 682 ASP A CA 1
ATOM 5419 C C . ASP A 1 682 ? -30.875 16.469 14.469 1 89.5 682 ASP A C 1
ATOM 5421 O O . ASP A 1 682 ? -30.734 15.25 14.555 1 89.5 682 ASP A O 1
ATOM 5425 N N . ALA A 1 683 ? -30.172 17.203 13.75 1 88.19 683 ALA A N 1
ATOM 5426 C CA . ALA A 1 683 ? -29.109 16.641 12.93 1 88.19 683 ALA A CA 1
ATOM 5427 C C . ALA A 1 683 ? -28.062 15.922 13.789 1 88.19 683 ALA A C 1
ATOM 5429 O O . ALA A 1 683 ? -27.594 14.836 13.438 1 88.19 683 ALA A O 1
ATOM 5430 N N . ILE A 1 684 ? -27.688 16.531 14.867 1 92 684 ILE A N 1
ATOM 5431 C CA . ILE A 1 684 ? -26.672 15.984 15.758 1 92 684 ILE A CA 1
ATOM 5432 C C . ILE A 1 684 ? -27.188 14.719 16.438 1 92 684 ILE A C 1
ATOM 5434 O O . ILE A 1 684 ? -26.5 13.703 16.484 1 92 684 ILE A O 1
ATOM 5438 N N . LEU A 1 685 ? -28.422 14.789 16.891 1 93.44 685 LEU A N 1
ATOM 5439 C CA . LEU A 1 685 ? -29.016 13.648 17.578 1 93.44 685 LEU A CA 1
ATOM 5440 C C . LEU A 1 685 ? -29.266 12.5 16.609 1 93.44 685 LEU A C 1
ATOM 5442 O O . LEU A 1 685 ? -29.078 11.328 16.953 1 93.44 685 LEU A O 1
ATOM 5446 N N . ILE A 1 686 ? -29.641 12.82 15.445 1 90.81 686 ILE A N 1
ATOM 5447 C CA . ILE A 1 686 ? -29.828 11.797 14.422 1 90.81 686 ILE A CA 1
ATOM 5448 C C . ILE A 1 686 ? -28.484 11.164 14.07 1 90.81 686 ILE A C 1
ATOM 5450 O O . ILE A 1 686 ? -28.406 9.953 13.852 1 90.81 686 ILE A O 1
ATOM 5454 N N . GLY A 1 687 ? -27.469 11.992 13.977 1 89.56 687 GLY A N 1
ATOM 5455 C CA . GLY A 1 687 ? -26.141 11.453 13.742 1 89.56 687 GLY A CA 1
ATOM 5456 C C . GLY A 1 687 ? -25.688 10.484 14.812 1 89.56 687 GLY A C 1
ATOM 5457 O O . GLY A 1 687 ? -25.062 9.469 14.516 1 89.56 687 GLY A O 1
ATOM 5458 N N . TYR A 1 688 ? -26.047 10.797 16.016 1 93.62 688 TYR A N 1
ATOM 5459 C CA . TYR A 1 688 ? -25.656 9.969 17.141 1 93.62 688 TYR A CA 1
ATOM 5460 C C . TYR A 1 688 ? -26.484 8.688 17.203 1 93.62 688 TYR A C 1
ATOM 5462 O O . TYR A 1 688 ? -25.922 7.59 17.297 1 93.62 688 TYR A O 1
ATOM 5470 N N . LEU A 1 689 ? -27.781 8.812 17.094 1 92.5 689 LEU A N 1
ATOM 5471 C CA . LEU A 1 689 ? -28.688 7.688 17.234 1 92.5 689 LEU A CA 1
ATOM 5472 C C . LEU A 1 689 ? -28.688 6.809 15.992 1 92.5 689 LEU A C 1
ATOM 5474 O O . LEU A 1 689 ? -28.859 5.594 16.078 1 92.5 689 LEU A O 1
ATOM 5478 N N . GLY A 1 690 ? -28.5 7.434 14.891 1 89.38 690 GLY A N 1
ATOM 5479 C CA . GLY A 1 690 ? -28.562 6.707 13.625 1 89.38 690 GLY A CA 1
ATOM 5480 C C . GLY A 1 690 ? -27.188 6.277 13.133 1 89.38 690 GLY A C 1
ATOM 5481 O O . GLY A 1 690 ? -27.062 5.762 12.023 1 89.38 690 GLY A O 1
ATOM 5482 N N . TYR A 1 691 ? -26.125 6.395 13.969 1 89.25 691 TYR A N 1
ATOM 5483 C CA . TYR A 1 691 ? -24.75 6.16 13.516 1 89.25 691 TYR A CA 1
ATOM 5484 C C . TYR A 1 691 ? -24.594 4.738 12.992 1 89.25 691 TYR A C 1
ATOM 5486 O O . TYR A 1 691 ? -23.797 4.496 12.07 1 89.25 691 TYR A O 1
ATOM 5494 N N . PHE A 1 692 ? -25.312 3.795 13.555 1 86.06 692 PHE A N 1
ATOM 5495 C CA . PHE A 1 692 ? -25.141 2.4 13.164 1 86.06 692 PHE A CA 1
ATOM 5496 C C . PHE A 1 692 ? -25.453 2.209 11.68 1 86.06 692 PHE A C 1
ATOM 5498 O O . PHE A 1 692 ? -24.875 1.344 11.023 1 86.06 692 PHE A O 1
ATOM 5505 N N . PHE A 1 693 ? -26.344 2.99 11.094 1 81.44 693 PHE A N 1
ATOM 5506 C CA . PHE A 1 693 ? -26.625 2.918 9.664 1 81.44 693 PHE A CA 1
ATOM 5507 C C . PHE A 1 693 ? -25.391 3.305 8.852 1 81.44 693 PHE A C 1
ATOM 5509 O O . PHE A 1 693 ? -25.078 2.664 7.848 1 81.44 693 PHE A O 1
ATOM 5516 N N . TRP A 1 694 ? -24.766 4.332 9.344 1 80 694 TRP A N 1
ATOM 5517 C CA . TRP A 1 694 ? -23.578 4.805 8.648 1 80 694 TRP A CA 1
ATOM 5518 C C . TRP A 1 694 ? -22.406 3.838 8.844 1 80 694 TRP A C 1
ATOM 5520 O O . TRP A 1 694 ? -21.578 3.664 7.941 1 80 694 TRP A O 1
ATOM 5530 N N . ASP A 1 695 ? -22.328 3.24 9.984 1 82.69 695 ASP A N 1
ATOM 5531 C CA . ASP A 1 695 ? -21.25 2.287 10.266 1 82.69 695 ASP A CA 1
ATOM 5532 C C . ASP A 1 695 ? -21.328 1.084 9.328 1 82.69 695 ASP A C 1
ATOM 5534 O O . ASP A 1 695 ? -20.312 0.519 8.953 1 82.69 695 ASP A O 1
ATOM 5538 N N . ILE A 1 696 ? -22.516 0.692 9.016 1 78.31 696 ILE A N 1
ATOM 5539 C CA . ILE A 1 696 ? -22.719 -0.433 8.109 1 78.31 696 ILE A CA 1
ATOM 5540 C C . ILE A 1 696 ? -22.141 -0.102 6.734 1 78.31 696 ILE A C 1
ATOM 5542 O O . ILE A 1 696 ? -21.562 -0.967 6.07 1 78.31 696 ILE A O 1
ATOM 5546 N N . ILE A 1 697 ? -22.312 1.12 6.465 1 71.94 697 ILE A N 1
ATOM 5547 C CA . ILE A 1 697 ? -21.891 1.559 5.137 1 71.94 697 ILE A CA 1
ATOM 5548 C C . ILE A 1 697 ? -20.391 1.835 5.133 1 71.94 697 ILE A C 1
ATOM 5550 O O . ILE A 1 697 ? -19.688 1.489 4.176 1 71.94 697 ILE A O 1
ATOM 5554 N N . LEU A 1 698 ? -19.859 2.396 6.207 1 72.81 698 LEU A N 1
ATOM 5555 C CA . LEU A 1 698 ? -18.516 2.977 6.219 1 72.81 698 LEU A CA 1
ATOM 5556 C C . LEU A 1 698 ? -17.484 1.95 6.664 1 72.81 698 LEU A C 1
ATOM 5558 O O . LEU A 1 698 ? -16.344 1.965 6.191 1 72.81 698 LEU A O 1
ATOM 5562 N N . ARG A 1 699 ? -17.812 1.055 7.473 1 74.12 699 ARG A N 1
ATOM 5563 C CA . ARG A 1 699 ? -16.844 0.227 8.195 1 74.12 699 ARG A CA 1
ATOM 5564 C C . ARG A 1 699 ? -16.062 -0.673 7.234 1 74.12 699 ARG A C 1
ATOM 5566 O O . ARG A 1 699 ? -14.844 -0.789 7.336 1 74.12 699 ARG A O 1
ATOM 5573 N N . PRO A 1 700 ? -16.797 -1.272 6.305 1 68.44 700 PRO A N 1
ATOM 5574 C CA . PRO A 1 700 ? -16.031 -2.166 5.434 1 68.44 700 PRO A CA 1
ATOM 5575 C C . PRO A 1 700 ? -14.953 -1.431 4.633 1 68.44 700 PRO A C 1
ATOM 5577 O O . PRO A 1 700 ? -13.844 -1.949 4.449 1 68.44 700 PRO A O 1
ATOM 5580 N N . THR A 1 701 ? -15.273 -0.294 4.223 1 68.12 701 THR A N 1
ATOM 5581 C CA . THR A 1 701 ? -14.336 0.506 3.443 1 68.12 701 THR A CA 1
ATOM 5582 C C . THR A 1 701 ? -13.195 1.02 4.324 1 68.12 701 THR A C 1
ATOM 5584 O O . THR A 1 701 ? -12.031 0.97 3.93 1 68.12 701 THR A O 1
ATOM 5587 N N . VAL A 1 702 ? -13.555 1.439 5.461 1 66 702 VAL A N 1
ATOM 5588 C CA . VAL A 1 702 ? -12.57 2.023 6.375 1 66 702 VAL A CA 1
ATOM 5589 C C . VAL A 1 702 ? -11.602 0.945 6.844 1 66 702 VAL A C 1
ATOM 5591 O O . VAL A 1 702 ? -10.391 1.186 6.934 1 66 702 VAL A O 1
ATOM 5594 N N . SER A 1 703 ? -12.094 -0.186 7.074 1 63.22 703 SER A N 1
ATOM 5595 C CA . SER A 1 703 ? -11.266 -1.302 7.523 1 63.22 703 SER A CA 1
ATOM 5596 C C . SER A 1 703 ? -10.305 -1.746 6.43 1 63.22 703 SER A C 1
ATOM 5598 O O . SER A 1 703 ? -9.141 -2.066 6.711 1 63.22 703 SER A O 1
ATOM 5600 N N . ALA A 1 704 ? -10.766 -1.74 5.234 1 61.34 704 ALA A N 1
ATOM 5601 C CA . ALA A 1 704 ? -9.961 -2.184 4.102 1 61.34 704 ALA A CA 1
ATOM 5602 C C . ALA A 1 704 ? -8.836 -1.195 3.811 1 61.34 704 ALA A C 1
ATOM 5604 O O . ALA A 1 704 ? -7.738 -1.594 3.406 1 61.34 704 ALA A O 1
ATOM 5605 N N . LEU A 1 705 ? -9.141 0.028 3.961 1 59.62 705 LEU A N 1
ATOM 5606 C CA . LEU A 1 705 ? -8.141 1.062 3.697 1 59.62 705 LEU A CA 1
ATOM 5607 C C . LEU A 1 705 ? -7.148 1.164 4.852 1 59.62 705 LEU A C 1
ATOM 5609 O O . LEU A 1 705 ? -6.223 1.977 4.805 1 59.62 705 LEU A O 1
ATOM 5613 N N . SER A 1 706 ? -7.117 -0.079 5.66 1 54.72 706 SER A N 1
ATOM 5614 C CA . SER A 1 706 ? -6.234 -0.147 6.824 1 54.72 706 SER A CA 1
ATOM 5615 C C . SER A 1 706 ? -6.156 1.199 7.535 1 54.72 706 SER A C 1
ATOM 5617 O O . SER A 1 706 ? -5.078 1.619 7.961 1 54.72 706 SER A O 1
ATOM 5619 N N . LEU A 1 707 ? -7.16 1.988 7.266 1 44.56 707 LEU A N 1
ATOM 5620 C CA . LEU A 1 707 ? -7.188 3.209 8.062 1 44.56 707 LEU A CA 1
ATOM 5621 C C . LEU A 1 707 ? -7.273 2.885 9.547 1 44.56 707 LEU A C 1
ATOM 5623 O O . LEU A 1 707 ? -7.961 1.94 9.945 1 44.56 707 LEU A O 1
ATOM 5627 N N . ASP A 1 708 ? -6.07 2.832 10.156 1 48.97 708 ASP A N 1
ATOM 5628 C CA . ASP A 1 708 ? -6.109 2.57 11.594 1 48.97 708 ASP A CA 1
ATOM 5629 C C . ASP A 1 708 ? -7.504 2.828 12.156 1 48.97 708 ASP A C 1
ATOM 5631 O O . ASP A 1 708 ? -8.211 3.734 11.703 1 48.97 708 ASP A O 1
ATOM 5635 N N . THR A 1 709 ? -8.109 1.738 12.648 1 46.62 709 THR A N 1
ATOM 5636 C CA . THR A 1 709 ? -9.43 1.635 13.25 1 46.62 709 THR A CA 1
ATOM 5637 C C . THR A 1 709 ? -9.867 2.979 13.828 1 46.62 709 THR A C 1
ATOM 5639 O O . THR A 1 709 ? -11.055 3.191 14.086 1 46.62 709 THR A O 1
ATOM 5642 N N . ASP A 1 710 ? -8.906 3.77 14.195 1 48.97 710 ASP A N 1
ATOM 5643 C CA . ASP A 1 710 ? -9.328 4.984 14.883 1 48.97 710 ASP A CA 1
ATOM 5644 C C . ASP A 1 710 ? -9.617 6.109 13.891 1 48.97 710 ASP A C 1
ATOM 5646 O O . ASP A 1 710 ? -9.414 7.285 14.203 1 48.97 710 ASP A O 1
ATOM 5650 N N . ALA A 1 711 ? -9.766 5.609 12.664 1 51.12 711 ALA A N 1
ATOM 5651 C CA . ALA A 1 711 ? -9.609 6.57 11.578 1 51.12 711 ALA A CA 1
ATOM 5652 C C . ALA A 1 711 ? -10.633 7.695 11.688 1 51.12 711 ALA A C 1
ATOM 5654 O O . ALA A 1 711 ? -11.797 7.453 12 1 51.12 711 ALA A O 1
ATOM 5655 N N . GLY A 1 712 ? -10.25 8.867 12.164 1 55.72 712 GLY A N 1
ATOM 5656 C CA . GLY A 1 712 ? -10.836 10.195 12.023 1 55.72 712 GLY A CA 1
ATOM 5657 C C . GLY A 1 712 ? -11.719 10.328 10.797 1 55.72 712 GLY A C 1
ATOM 5658 O O . GLY A 1 712 ? -12.023 9.336 10.133 1 55.72 712 GLY A O 1
ATOM 5659 N N . PRO A 1 713 ? -12.141 11.461 10.523 1 60.53 713 PRO A N 1
ATOM 5660 C CA . PRO A 1 713 ? -13.07 11.734 9.422 1 60.53 713 PRO A CA 1
ATOM 5661 C C . PRO A 1 713 ? -12.492 11.383 8.055 1 60.53 713 PRO A C 1
ATOM 5663 O O . PRO A 1 713 ? -11.273 11.422 7.867 1 60.53 713 PRO A O 1
ATOM 5666 N N . ILE A 1 714 ? -13.211 10.75 7.211 1 68.06 714 ILE A N 1
ATOM 5667 C CA . ILE A 1 714 ? -12.867 10.414 5.832 1 68.06 714 ILE A CA 1
ATOM 5668 C C . ILE A 1 714 ? -12.711 11.695 5.012 1 68.06 714 ILE A C 1
ATOM 5670 O O . ILE A 1 714 ? -13.695 12.266 4.547 1 68.06 714 ILE A O 1
ATOM 5674 N N . GLU A 1 715 ? -11.469 12.391 5.109 1 75.56 715 GLU A N 1
ATOM 5675 C CA . GLU A 1 715 ? -11.203 13.586 4.324 1 75.56 715 GLU A CA 1
ATOM 5676 C C . GLU A 1 715 ? -10.188 13.312 3.221 1 75.56 715 GLU A C 1
ATOM 5678 O O . GLU A 1 715 ? -9.289 12.484 3.389 1 75.56 715 GLU A O 1
ATOM 5683 N N . GLU A 1 716 ? -10.398 14.016 2.125 1 84.06 716 GLU A N 1
ATOM 5684 C CA . GLU A 1 716 ? -9.422 13.922 1.044 1 84.06 716 GLU A CA 1
ATOM 5685 C C . GLU A 1 716 ? -8.102 14.578 1.439 1 84.06 716 GLU A C 1
ATOM 5687 O O . GLU A 1 716 ? -8.078 15.508 2.244 1 84.06 716 GLU A O 1
ATOM 5692 N N . ILE A 1 717 ? -7.031 14.055 0.952 1 89.38 717 ILE A N 1
ATOM 5693 C CA . ILE A 1 717 ? -5.707 14.648 1.103 1 89.38 717 ILE A CA 1
ATOM 5694 C C . ILE A 1 717 ? -5.277 15.297 -0.214 1 89.38 717 ILE A C 1
ATOM 5696 O O . ILE A 1 717 ? -4.84 14.602 -1.137 1 89.38 717 ILE A O 1
ATOM 5700 N N . LEU A 1 718 ? -5.418 16.609 -0.253 1 92.75 718 LEU A N 1
ATOM 5701 C CA . LEU A 1 718 ? -5 17.281 -1.474 1 92.75 718 LEU A CA 1
ATOM 5702 C C . LEU A 1 718 ? -3.492 17.5 -1.487 1 92.75 718 LEU A C 1
ATOM 5704 O O . LEU A 1 718 ? -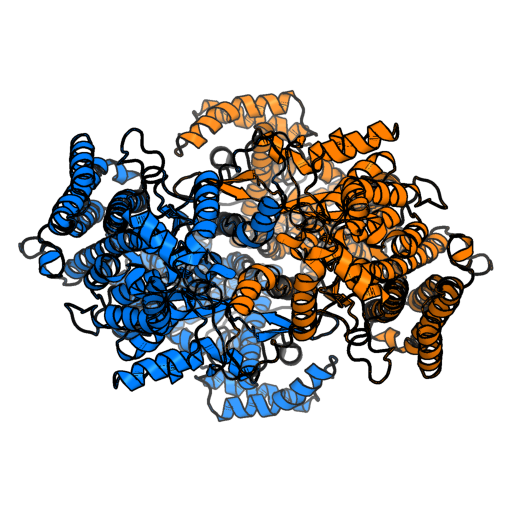2.908 17.922 -0.482 1 92.75 718 LEU A O 1
ATOM 5708 N N . VAL A 1 719 ? -2.816 17.188 -2.6 1 93.19 719 VAL A N 1
ATOM 5709 C CA . VAL A 1 719 ? -1.362 17.25 -2.689 1 93.19 719 VAL A CA 1
ATOM 5710 C C . VAL A 1 719 ? -0.942 18.516 -3.426 1 93.19 719 VAL A C 1
ATOM 5712 O O . VAL A 1 719 ? -1.362 18.75 -4.559 1 93.19 719 VAL A O 1
ATOM 5715 N N . ASP A 1 720 ? -0.144 19.344 -2.785 1 95.06 720 ASP A N 1
ATOM 5716 C CA . ASP A 1 720 ? 0.432 20.547 -3.377 1 95.06 720 ASP A CA 1
ATOM 5717 C C . ASP A 1 720 ? 1.957 20.469 -3.381 1 95.06 720 ASP A C 1
ATOM 5719 O O . ASP A 1 720 ? 2.557 19.781 -2.553 1 95.06 720 ASP A O 1
ATOM 5723 N N . ARG A 1 721 ? 2.533 21.125 -4.367 1 92.94 721 ARG A N 1
ATOM 5724 C CA . ARG A 1 721 ? 3.988 21.141 -4.473 1 92.94 721 ARG A CA 1
ATOM 5725 C C . ARG A 1 721 ? 4.523 22.562 -4.445 1 92.94 721 ARG A C 1
ATOM 5727 O O . ARG A 1 721 ? 3.906 23.469 -5 1 92.94 721 ARG A O 1
ATOM 5734 N N . ILE A 1 722 ? 5.562 22.781 -3.715 1 94.31 722 ILE A N 1
ATOM 5735 C CA . ILE A 1 722 ? 6.32 24.031 -3.795 1 94.31 722 ILE A CA 1
ATOM 5736 C C . ILE A 1 722 ? 7.66 23.766 -4.48 1 94.31 722 ILE A C 1
ATOM 5738 O O . ILE A 1 722 ? 8.5 23.031 -3.961 1 94.31 722 ILE A O 1
ATOM 5742 N N . SER A 1 723 ? 7.797 24.25 -5.613 1 91 723 SER A N 1
ATOM 5743 C CA . SER A 1 723 ? 9 24.109 -6.43 1 91 723 SER A CA 1
ATOM 5744 C C . SER A 1 723 ? 9.227 25.359 -7.285 1 91 723 SER A C 1
ATOM 5746 O O . SER A 1 723 ? 8.297 26.125 -7.535 1 91 723 SER A O 1
ATOM 5748 N N . PRO A 1 724 ? 10.539 25.609 -7.656 1 88.88 724 PRO A N 1
ATOM 5749 C CA . PRO A 1 724 ? 10.789 26.734 -8.547 1 88.88 724 PRO A CA 1
ATOM 5750 C C . PRO A 1 724 ? 9.961 26.672 -9.828 1 88.88 724 PRO A C 1
ATOM 5752 O O . PRO A 1 724 ? 9.609 27.719 -10.391 1 88.88 724 PRO A O 1
ATOM 5755 N N . GLU A 1 725 ? 9.539 25.547 -10.25 1 85.44 725 GLU A N 1
ATOM 5756 C CA . GLU A 1 725 ? 8.805 25.375 -11.5 1 85.44 725 GLU A CA 1
ATOM 5757 C C . GLU A 1 725 ? 7.34 25.766 -11.344 1 85.44 725 GLU A C 1
ATOM 5759 O O . GLU A 1 725 ? 6.684 26.141 -12.312 1 85.44 725 GLU A O 1
ATOM 5764 N N . ASP A 1 726 ? 6.922 25.75 -10.148 1 88.62 726 ASP A N 1
ATOM 5765 C CA . ASP A 1 726 ? 5.5 25.969 -9.906 1 88.62 726 ASP A CA 1
ATOM 5766 C C . ASP A 1 726 ? 5.219 27.438 -9.57 1 88.62 726 ASP A C 1
ATOM 5768 O O . ASP A 1 726 ? 4.082 27.891 -9.672 1 88.62 726 ASP A O 1
ATOM 5772 N N . ALA A 1 727 ? 6.266 28.047 -9.023 1 89.94 727 ALA A N 1
ATOM 5773 C CA . ALA A 1 727 ? 6.129 29.453 -8.68 1 89.94 727 ALA A CA 1
ATOM 5774 C C . ALA A 1 727 ? 6.371 30.344 -9.898 1 89.94 727 ALA A C 1
ATOM 5776 O O . ALA A 1 727 ? 7.492 30.797 -10.133 1 89.94 727 ALA A O 1
ATOM 5777 N N . THR A 1 728 ? 5.336 30.672 -10.625 1 87.12 728 THR A N 1
ATOM 5778 C CA . THR A 1 728 ? 5.504 31.266 -11.953 1 87.12 728 THR A CA 1
ATOM 5779 C C . THR A 1 728 ? 5.23 32.781 -11.914 1 87.12 728 THR A C 1
ATOM 5781 O O . THR A 1 728 ? 5.402 33.469 -12.922 1 87.12 728 THR A O 1
ATOM 5784 N N . SER A 1 729 ? 4.855 33.312 -10.758 1 91.06 729 SER A N 1
ATOM 5785 C CA . SER A 1 729 ? 4.504 34.719 -10.703 1 91.06 729 SER A CA 1
ATOM 5786 C C . SER A 1 729 ? 5.73 35.594 -10.922 1 91.06 729 SER A C 1
ATOM 5788 O O . SER A 1 729 ? 5.629 36.688 -11.523 1 91.06 729 SER A O 1
ATOM 5790 N N . LEU A 1 730 ? 6.828 35.125 -10.297 1 90.19 730 LEU A N 1
ATOM 5791 C CA . LEU A 1 730 ? 8.07 35.875 -10.438 1 90.19 730 LEU A CA 1
ATOM 5792 C C . LEU A 1 730 ? 9.086 35.094 -11.273 1 90.19 730 LEU A C 1
ATOM 5794 O O . LEU A 1 730 ? 9.695 34.156 -10.781 1 90.19 730 LEU A O 1
ATOM 5798 N N . ARG A 1 731 ? 9.219 35.438 -12.555 1 85.31 731 ARG A N 1
ATOM 5799 C CA . ARG A 1 731 ? 10.18 34.75 -13.43 1 85.31 731 ARG A CA 1
ATOM 5800 C C . ARG A 1 731 ? 11.172 35.75 -14.008 1 85.31 731 ARG A C 1
ATOM 5802 O O . ARG A 1 731 ? 10.805 36.906 -14.336 1 85.31 731 ARG A O 1
ATOM 5809 N N . LEU A 1 732 ? 12.375 35.375 -13.805 1 84.69 732 LEU A N 1
ATOM 5810 C CA . LEU A 1 732 ? 13.414 36.188 -14.438 1 84.69 732 LEU A CA 1
ATOM 5811 C C . LEU A 1 732 ? 13.703 35.688 -15.852 1 84.69 732 LEU A C 1
ATOM 5813 O O . LEU A 1 732 ? 13.773 34.469 -16.078 1 84.69 732 LEU A O 1
ATOM 5817 N N . ASP A 1 733 ? 13.648 36.531 -16.828 1 71.44 733 ASP A N 1
ATOM 5818 C CA . ASP A 1 733 ? 13.82 36.188 -18.234 1 71.44 733 ASP A CA 1
ATOM 5819 C C . ASP A 1 733 ? 15.141 35.469 -18.469 1 71.44 733 ASP A C 1
ATOM 5821 O O . ASP A 1 733 ? 16.188 35.875 -17.969 1 71.44 733 ASP A O 1
ATOM 5825 N N . GLY A 1 734 ? 15.102 34.406 -19.109 1 61.28 734 GLY A N 1
ATOM 5826 C CA . GLY A 1 734 ? 16.281 33.688 -19.594 1 61.28 734 GLY A CA 1
ATOM 5827 C C . GLY A 1 734 ? 16.859 32.719 -18.594 1 61.28 734 GLY A C 1
ATOM 5828 O O . GLY A 1 734 ? 17.828 32.031 -18.875 1 61.28 734 GLY A O 1
ATOM 5829 N N . ARG A 1 735 ? 16.375 32.781 -17.328 1 63.12 735 ARG A N 1
ATOM 5830 C CA . ARG A 1 735 ? 16.984 31.875 -16.359 1 63.12 735 ARG A CA 1
ATOM 5831 C C . ARG A 1 735 ? 16.109 30.656 -16.125 1 63.12 735 ARG A C 1
ATOM 5833 O O . ARG A 1 735 ? 15.008 30.766 -15.562 1 63.12 735 ARG A O 1
ATOM 5840 N N . LYS A 1 736 ? 16.5 29.484 -16.688 1 59.62 736 LYS A N 1
ATOM 5841 C CA . LYS A 1 736 ? 15.742 28.25 -16.578 1 59.62 736 LYS A CA 1
ATOM 5842 C C . LYS A 1 736 ? 15.844 27.672 -15.164 1 59.62 736 LYS A C 1
ATOM 5844 O O . LYS A 1 736 ? 14.883 27.094 -14.648 1 59.62 736 LYS A O 1
ATOM 5849 N N . SER A 1 737 ? 17.047 27.828 -14.453 1 72.38 737 SER A N 1
ATOM 5850 C CA . SER A 1 737 ? 17.219 27.328 -13.094 1 72.38 737 SER A CA 1
ATOM 5851 C C . SER A 1 737 ? 17.688 28.438 -12.148 1 72.38 737 SER A C 1
ATOM 5853 O O . SER A 1 737 ? 18.75 29.016 -12.359 1 72.38 737 SER A O 1
ATOM 5855 N N . VAL A 1 738 ? 16.844 28.797 -11.25 1 81.94 738 VAL A N 1
ATOM 5856 C CA . VAL A 1 738 ? 17.141 29.953 -10.406 1 81.94 738 VAL A CA 1
ATOM 5857 C C . VAL A 1 738 ? 17.953 29.5 -9.188 1 81.94 738 VAL A C 1
ATOM 5859 O O . VAL A 1 738 ? 18.578 30.328 -8.523 1 81.94 738 VAL A O 1
ATOM 5862 N N . LEU A 1 739 ? 17.906 28.203 -8.914 1 82.62 739 LEU A N 1
ATOM 5863 C CA . LEU A 1 739 ? 18.641 27.75 -7.746 1 82.62 739 LEU A CA 1
ATOM 5864 C C . LEU A 1 739 ? 20.078 27.406 -8.109 1 82.62 739 LEU A C 1
ATOM 5866 O O . LEU A 1 739 ? 20.328 26.625 -9.023 1 82.62 739 LEU A O 1
ATOM 5870 N N . LEU A 1 740 ? 20.953 27.969 -7.492 1 75.44 740 LEU A N 1
ATOM 5871 C CA . LEU A 1 740 ? 22.375 27.812 -7.789 1 75.44 740 LEU A CA 1
ATOM 5872 C C . LEU A 1 740 ? 23 26.688 -6.969 1 75.44 740 LEU A C 1
ATOM 5874 O O . LEU A 1 740 ? 24.062 26.172 -7.309 1 75.44 740 LEU A O 1
ATOM 5878 N N . GLY A 1 741 ? 22.328 26.312 -5.891 1 69.5 741 GLY A N 1
ATOM 5879 C CA . GLY A 1 741 ? 22.844 25.25 -5.023 1 69.5 741 GLY A CA 1
ATOM 5880 C C . GLY A 1 741 ? 22.906 23.906 -5.707 1 69.5 741 GLY A C 1
ATOM 5881 O O . GLY A 1 741 ? 23.578 22.984 -5.227 1 69.5 741 GLY A O 1
ATOM 5882 N N . ARG A 1 742 ? 22.297 23.766 -6.789 1 63.22 742 ARG A N 1
ATOM 5883 C CA . ARG A 1 742 ? 22.281 22.531 -7.547 1 63.22 742 ARG A CA 1
ATOM 5884 C C . ARG A 1 742 ? 23.641 22.25 -8.18 1 63.22 742 ARG A C 1
ATOM 5886 O O . ARG A 1 742 ? 23.9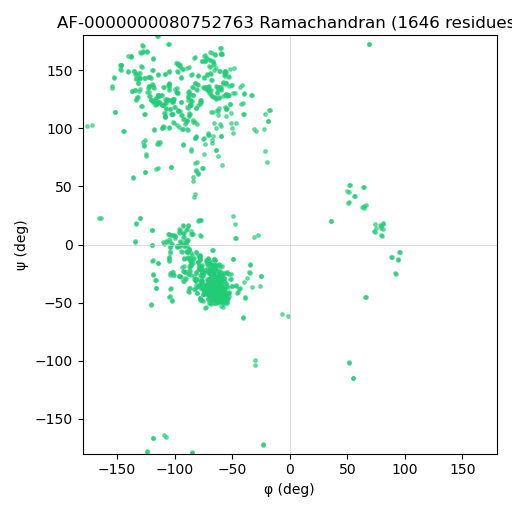22 21.125 -8.586 1 63.22 742 ARG A O 1
ATOM 5893 N N . SER A 1 743 ? 24.344 23.312 -8.102 1 52.84 743 SER A N 1
ATOM 5894 C CA . SER A 1 743 ? 25.656 23.156 -8.719 1 52.84 743 SER A CA 1
ATOM 5895 C C . SER A 1 743 ? 26.562 22.25 -7.883 1 52.84 743 SER A C 1
ATOM 5897 O O . SER A 1 743 ? 26.344 22.078 -6.68 1 52.84 743 SER A O 1
ATOM 5899 N N . PHE A 1 744 ? 27.391 21.516 -8.445 1 49.12 744 PHE A N 1
ATOM 5900 C CA . PHE A 1 744 ? 28.359 20.625 -7.824 1 49.12 744 PHE A CA 1
ATOM 5901 C C . PHE A 1 744 ? 27.672 19.516 -7.062 1 49.12 744 PHE A C 1
ATOM 5903 O O . PHE A 1 744 ? 27.938 19.297 -5.879 1 49.12 744 PHE A O 1
ATOM 5910 N N . ALA A 1 745 ? 26.781 18.906 -7.664 1 49.56 745 ALA A N 1
ATOM 5911 C CA . ALA A 1 745 ? 26.062 17.766 -7.109 1 49.56 745 ALA A CA 1
ATOM 5912 C C . ALA A 1 745 ? 25.25 18.188 -5.879 1 49.56 745 ALA A C 1
ATOM 5914 O O . ALA A 1 745 ? 25.234 17.469 -4.871 1 49.56 745 ALA A O 1
ATOM 5915 N N . SER A 1 746 ? 24.797 19.438 -5.898 1 50.06 746 SER A N 1
ATOM 5916 C CA . SER A 1 746 ? 23.891 19.969 -4.887 1 50.06 746 SER A CA 1
ATOM 5917 C C . SER A 1 746 ? 24.656 20.391 -3.637 1 50.06 746 SER A C 1
ATOM 5919 O O . SER A 1 746 ? 24.078 20.5 -2.555 1 50.06 746 SER A O 1
ATOM 5921 N N . PHE A 1 747 ? 26.062 20.578 -3.824 1 51.25 747 PHE A N 1
ATOM 5922 C CA . PHE A 1 747 ? 26.844 21.062 -2.695 1 51.25 747 PHE A CA 1
ATOM 5923 C C . PHE A 1 747 ? 27.219 22.531 -2.887 1 51.25 747 PHE A C 1
ATOM 5925 O O . PHE A 1 747 ? 27.938 23.109 -2.068 1 51.25 747 PHE A O 1
ATOM 5932 N N . GLY A 1 748 ? 26.688 23.078 -3.951 1 54.22 748 GLY A N 1
ATOM 5933 C CA . GLY A 1 748 ? 27.047 24.438 -4.316 1 54.22 748 GLY A CA 1
ATOM 5934 C C . GLY A 1 748 ? 26.828 25.438 -3.199 1 54.22 748 GLY A C 1
ATOM 5935 O O . GLY A 1 748 ? 27.625 26.375 -3.025 1 54.22 748 GLY A O 1
ATOM 5936 N N . GLY A 1 749 ? 25.828 25.234 -2.459 1 61.53 749 GLY A N 1
ATOM 5937 C CA . GLY A 1 749 ? 25.484 26.156 -1.388 1 61.53 749 GLY A CA 1
ATOM 5938 C C . GLY A 1 749 ? 26.531 26.203 -0.282 1 61.53 749 GLY A C 1
ATOM 5939 O O . GLY A 1 749 ? 26.609 27.188 0.454 1 61.53 749 GLY A O 1
ATOM 5940 N N . PHE A 1 750 ? 27.297 25.219 -0.227 1 63.62 750 PHE A N 1
ATOM 5941 C CA . PHE A 1 750 ? 28.312 25.172 0.828 1 63.62 750 PHE A CA 1
ATOM 5942 C C . PHE A 1 750 ? 29.609 25.828 0.366 1 63.62 750 PHE A C 1
ATOM 5944 O O . PHE A 1 750 ? 30.547 25.969 1.15 1 63.62 750 PHE A O 1
ATOM 5951 N N . LEU A 1 751 ? 29.547 26.312 -0.869 1 66.5 751 LEU A N 1
ATOM 5952 C CA . LEU A 1 751 ? 30.781 26.812 -1.448 1 66.5 751 LEU A CA 1
ATOM 5953 C C . LEU A 1 751 ? 30.844 28.344 -1.386 1 66.5 751 LEU A C 1
ATOM 5955 O O . LEU A 1 751 ? 31.922 28.922 -1.396 1 66.5 751 LEU A O 1
ATOM 5959 N N . GLY A 1 752 ? 29.688 28.984 -1.355 1 74.81 752 GLY A N 1
ATOM 5960 C CA . GLY A 1 752 ? 29.719 30.438 -1.366 1 74.81 752 GLY A CA 1
ATOM 5961 C C . GLY A 1 752 ? 28.516 31.062 -0.7 1 74.81 752 GLY A C 1
ATOM 5962 O O . GLY A 1 752 ? 27.406 30.531 -0.778 1 74.81 752 GLY A O 1
ATOM 5963 N N . ARG A 1 753 ? 28.859 32.188 -0.051 1 83 753 ARG A N 1
ATOM 5964 C CA . ARG A 1 753 ? 27.781 32.906 0.627 1 83 753 ARG A CA 1
ATOM 5965 C C . ARG A 1 753 ? 26.781 33.438 -0.376 1 83 753 ARG A C 1
ATOM 5967 O O . ARG A 1 753 ? 25.578 33.5 -0.094 1 83 753 ARG A O 1
ATOM 5974 N N . SER A 1 754 ? 27.266 33.844 -1.567 1 85.69 754 SER A N 1
ATOM 5975 C CA . SER A 1 754 ? 26.391 34.375 -2.602 1 85.69 754 SER A CA 1
ATOM 5976 C C . SER A 1 754 ? 25.375 33.344 -3.062 1 85.69 754 SER A C 1
ATOM 5978 O O . SER A 1 754 ? 24.219 33.656 -3.348 1 85.69 754 SER A O 1
ATOM 5980 N N . ILE A 1 755 ? 25.781 32.125 -3.121 1 86 755 ILE A N 1
ATOM 5981 C CA . ILE A 1 755 ? 24.906 31.031 -3.521 1 86 755 ILE A CA 1
ATOM 5982 C C . ILE A 1 755 ? 23.875 30.781 -2.43 1 86 755 ILE A C 1
ATOM 5984 O O . ILE A 1 755 ? 22.688 30.562 -2.723 1 86 755 ILE A O 1
ATOM 5988 N N . ARG A 1 756 ? 24.281 30.844 -1.221 1 89.94 756 ARG A N 1
ATOM 5989 C CA . ARG A 1 756 ? 23.391 30.625 -0.096 1 89.94 756 ARG A CA 1
ATOM 5990 C C . ARG A 1 756 ? 22.312 31.719 -0.019 1 89.94 756 ARG A C 1
ATOM 5992 O O . ARG A 1 756 ? 21.141 31.422 0.173 1 89.94 756 ARG A O 1
ATOM 5999 N N . GLU A 1 757 ? 22.812 32.938 -0.195 1 93.06 757 GLU A N 1
ATOM 6000 C CA . GLU A 1 757 ? 21.891 34.062 -0.146 1 93.06 757 GLU A CA 1
ATOM 6001 C C . GLU A 1 757 ? 20.891 34 -1.301 1 93.06 757 GLU A C 1
ATOM 6003 O O . GLU A 1 757 ? 19.703 34.312 -1.127 1 93.06 757 GLU A O 1
ATOM 6008 N N . ASN A 1 758 ? 21.375 33.625 -2.428 1 91.81 758 ASN A N 1
ATOM 6009 C CA . ASN A 1 758 ? 20.516 33.469 -3.598 1 91.81 758 ASN A CA 1
ATOM 6010 C C . ASN A 1 758 ? 19.391 32.469 -3.352 1 91.81 758 ASN A C 1
ATOM 6012 O O . ASN A 1 758 ? 18.219 32.75 -3.586 1 91.81 758 ASN A O 1
ATOM 6016 N N . ASP A 1 759 ? 19.781 31.281 -2.924 1 92 759 ASP A N 1
ATOM 6017 C CA . ASP A 1 759 ? 18.812 30.188 -2.738 1 92 759 ASP A CA 1
ATOM 6018 C C . ASP A 1 759 ? 17.859 30.5 -1.597 1 92 759 ASP A C 1
ATOM 6020 O O . ASP A 1 759 ? 16.672 30.141 -1.656 1 92 759 ASP A O 1
ATOM 6024 N N . TYR A 1 760 ? 18.375 31.156 -0.568 1 94.31 760 TYR A N 1
ATOM 6025 C CA . TYR A 1 760 ? 17.531 31.562 0.548 1 94.31 760 TYR A CA 1
ATOM 6026 C C . TYR A 1 760 ? 16.438 32.531 0.085 1 94.31 760 TYR A C 1
ATOM 6028 O O . TYR A 1 760 ? 15.266 32.344 0.399 1 94.31 760 TYR A O 1
ATOM 6036 N N . LEU A 1 761 ? 16.828 33.5 -0.66 1 95.81 761 LEU A N 1
ATOM 6037 C CA . LEU A 1 761 ? 15.891 34.5 -1.126 1 95.81 761 LEU A CA 1
ATOM 6038 C C . LEU A 1 761 ? 14.828 33.906 -2.033 1 95.81 761 LEU A C 1
ATOM 6040 O O . LEU A 1 761 ? 13.641 34.188 -1.876 1 95.81 761 LEU A O 1
ATOM 6044 N N . TRP A 1 762 ? 15.234 33.094 -2.928 1 94.38 762 TRP A N 1
ATOM 6045 C CA . TRP A 1 762 ? 14.289 32.438 -3.816 1 94.38 762 TRP A CA 1
ATOM 6046 C C . TRP A 1 762 ? 13.344 31.516 -3.029 1 94.38 762 TRP A C 1
ATOM 6048 O O . TRP A 1 762 ? 12.18 31.359 -3.391 1 94.38 762 TRP A O 1
ATOM 6058 N N . GLY A 1 763 ? 13.859 30.875 -1.974 1 96.06 763 GLY A N 1
ATOM 6059 C CA . GLY A 1 763 ? 13 30.062 -1.118 1 96.06 763 GLY A CA 1
ATOM 6060 C C . GLY A 1 763 ? 11.844 30.844 -0.528 1 96.06 763 GLY A C 1
ATOM 6061 O O . GLY A 1 763 ? 10.695 30.391 -0.553 1 96.06 763 GLY A O 1
ATOM 6062 N N . ARG A 1 764 ? 12.141 32.031 -0.06 1 97.19 764 ARG A N 1
ATOM 6063 C CA . ARG A 1 764 ? 11.109 32.875 0.527 1 97.19 764 ARG A CA 1
ATOM 6064 C C . ARG A 1 764 ? 10.109 33.344 -0.53 1 97.19 764 ARG A C 1
ATOM 6066 O O . ARG A 1 764 ? 8.891 33.281 -0.311 1 97.19 764 ARG A O 1
ATOM 6073 N N . LEU A 1 765 ? 10.648 33.688 -1.692 1 97.44 765 LEU A N 1
ATOM 6074 C CA . LEU A 1 765 ? 9.797 34.219 -2.754 1 97.44 765 LEU A CA 1
ATOM 6075 C C . LEU A 1 765 ? 8.891 33.156 -3.32 1 97.44 765 LEU A C 1
ATOM 6077 O O . LEU A 1 765 ? 7.703 33.375 -3.553 1 97.44 765 LEU A O 1
ATOM 6081 N N . HIS A 1 766 ? 9.453 32.031 -3.568 1 95.94 766 HIS A N 1
ATOM 6082 C CA . HIS A 1 766 ? 8.656 30.922 -4.078 1 95.94 766 HIS A CA 1
ATOM 6083 C C . HIS A 1 766 ? 7.609 30.484 -3.062 1 95.94 766 HIS A C 1
ATOM 6085 O O . HIS A 1 766 ? 6.504 30.078 -3.438 1 95.94 766 HIS A O 1
ATOM 6091 N N . ALA A 1 767 ? 7.977 30.469 -1.82 1 97.75 767 ALA A N 1
ATOM 6092 C CA . ALA A 1 767 ? 7.016 30.125 -0.774 1 97.75 767 ALA A CA 1
ATOM 6093 C C . ALA A 1 767 ? 5.84 31.094 -0.772 1 97.75 767 ALA A C 1
ATOM 6095 O O . ALA A 1 767 ? 4.684 30.688 -0.674 1 97.75 767 ALA A O 1
ATOM 6096 N N . VAL A 1 768 ? 6.117 32.375 -0.847 1 97.81 768 VAL A N 1
ATOM 6097 C CA . VAL A 1 768 ? 5.07 33.406 -0.887 1 97.81 768 VAL A CA 1
ATOM 6098 C C . VAL A 1 768 ? 4.113 33.094 -2.041 1 97.81 768 VAL A C 1
ATOM 6100 O O . VAL A 1 768 ? 2.895 33.094 -1.856 1 97.81 768 VAL A O 1
ATOM 6103 N N . ASP A 1 769 ? 4.656 32.875 -3.164 1 97.19 769 ASP A N 1
ATOM 6104 C CA . ASP A 1 769 ? 3.855 32.594 -4.355 1 97.19 769 ASP A CA 1
ATOM 6105 C C . ASP A 1 769 ? 2.926 31.406 -4.141 1 97.19 769 ASP A C 1
ATOM 6107 O O . ASP A 1 769 ? 1.713 31.516 -4.332 1 97.19 769 ASP A O 1
ATOM 6111 N N . ARG A 1 770 ? 3.445 30.359 -3.689 1 96.69 770 ARG A N 1
ATOM 6112 C CA . ARG A 1 770 ? 2.713 29.094 -3.602 1 96.69 770 ARG A CA 1
ATOM 6113 C C . ARG A 1 770 ? 1.757 29.109 -2.412 1 96.69 770 ARG A C 1
ATOM 6115 O O . ARG A 1 770 ? 0.674 28.516 -2.479 1 96.69 770 ARG A O 1
ATOM 6122 N N . LEU A 1 771 ? 2.145 29.703 -1.3 1 97.88 771 LEU A N 1
ATOM 6123 C CA . LEU A 1 771 ? 1.278 29.719 -0.126 1 97.88 771 LEU A CA 1
ATOM 6124 C C . LEU A 1 771 ? 0.012 30.531 -0.403 1 97.88 771 LEU A C 1
ATOM 6126 O O . LEU A 1 771 ? -1.074 30.156 0.047 1 97.88 771 LEU A O 1
ATOM 6130 N N . PHE A 1 772 ? 0.136 31.625 -1.14 1 97 772 PHE A N 1
ATOM 6131 C CA . PHE A 1 772 ? -1.054 32.375 -1.506 1 97 772 PHE A CA 1
ATOM 6132 C C . PHE A 1 772 ? -1.957 31.562 -2.422 1 97 772 PHE A C 1
ATOM 6134 O O . PHE A 1 772 ? -3.184 31.656 -2.334 1 97 772 PHE A O 1
ATOM 6141 N N . ASP A 1 773 ? -1.354 30.781 -3.301 1 95.06 773 ASP A N 1
ATOM 6142 C CA . ASP A 1 773 ? -2.154 29.906 -4.148 1 95.06 773 ASP A CA 1
ATOM 6143 C C . ASP A 1 773 ? -2.92 28.891 -3.312 1 95.06 773 ASP A C 1
ATOM 6145 O O . ASP A 1 773 ? -4.086 28.594 -3.59 1 95.06 773 ASP A O 1
ATOM 6149 N N . ILE A 1 774 ? -2.26 28.297 -2.361 1 95.44 774 ILE A N 1
ATOM 6150 C CA . ILE A 1 774 ? -2.883 27.297 -1.484 1 95.44 774 ILE A CA 1
ATOM 6151 C C . ILE A 1 774 ? -4.02 27.953 -0.7 1 95.44 774 ILE A C 1
ATOM 6153 O O . ILE A 1 774 ? -5.113 27.406 -0.604 1 95.44 774 ILE A O 1
ATOM 6157 N N . LEU A 1 775 ? -3.783 29.172 -0.195 1 95.62 775 LEU A N 1
ATOM 6158 C CA . LEU A 1 775 ? -4.805 29.906 0.556 1 95.62 775 LEU A CA 1
ATOM 6159 C C . LEU A 1 775 ? -6.012 30.203 -0.323 1 95.62 775 LEU A C 1
ATOM 6161 O O . LEU A 1 775 ? -7.156 30 0.092 1 95.62 775 LEU A O 1
ATOM 6165 N N . LEU A 1 776 ? -5.73 30.641 -1.494 1 93.75 776 LEU A N 1
ATOM 6166 C CA . LEU A 1 776 ? -6.82 30.984 -2.408 1 93.75 776 LEU A CA 1
ATOM 6167 C C . LEU A 1 776 ? -7.645 29.75 -2.744 1 93.75 776 LEU A C 1
ATOM 6169 O O . LEU A 1 776 ? -8.875 29.828 -2.85 1 93.75 776 LEU A O 1
ATOM 6173 N N . SER A 1 777 ? -6.953 28.656 -2.92 1 91.19 777 SER A N 1
ATOM 6174 C CA . SER A 1 777 ? -7.629 27.422 -3.301 1 91.19 777 SER A CA 1
ATOM 6175 C C . SER A 1 777 ? -8.516 26.891 -2.172 1 91.19 777 SER A C 1
ATOM 6177 O O . SER A 1 777 ? -9.422 26.094 -2.406 1 91.19 777 SER A O 1
ATOM 6179 N N . THR A 1 778 ? -8.266 27.234 -0.967 1 89.75 778 THR A N 1
ATOM 6180 C CA . THR A 1 778 ? -9.062 26.812 0.18 1 89.75 778 THR A CA 1
ATOM 6181 C C . THR A 1 778 ? -10.352 27.641 0.257 1 89.75 778 THR A C 1
ATOM 6183 O O . THR A 1 778 ? -11.344 27.188 0.846 1 89.75 778 THR A O 1
ATOM 6186 N N . ALA A 1 779 ? -10.289 28.875 -0.301 1 88.06 779 ALA A N 1
ATOM 6187 C CA . ALA A 1 779 ? -11.469 29.719 -0.315 1 88.06 779 ALA A CA 1
ATOM 6188 C C . ALA A 1 779 ? -12.547 29.156 -1.237 1 88.06 779 ALA A C 1
ATOM 6190 O O . ALA A 1 779 ? -12.234 28.578 -2.279 1 88.06 779 ALA A O 1
ATOM 6191 N N . PRO A 1 780 ? -13.734 29.266 -0.841 1 81.06 780 PRO A N 1
ATOM 6192 C CA . PRO A 1 780 ? -14.82 28.828 -1.729 1 81.06 780 PRO A CA 1
ATOM 6193 C C . PRO A 1 780 ? -14.781 29.531 -3.088 1 81.06 780 PRO A C 1
ATOM 6195 O O . PRO A 1 780 ? -14.383 30.703 -3.176 1 81.06 780 PRO A O 1
ATOM 6198 N N . ALA A 1 781 ? -15.219 28.859 -4.055 1 76.5 781 ALA A N 1
ATOM 6199 C CA . ALA A 1 781 ? -15.156 29.359 -5.426 1 76.5 781 ALA A CA 1
ATOM 6200 C C . ALA A 1 781 ? -15.922 30.672 -5.566 1 76.5 781 ALA A C 1
ATOM 6202 O O . ALA A 1 781 ? -15.523 31.547 -6.336 1 76.5 781 ALA A O 1
ATOM 6203 N N . SER A 1 782 ? -16.922 30.938 -4.77 1 76.88 782 SER A N 1
ATOM 6204 C CA . SER A 1 782 ? -17.812 32.094 -4.875 1 76.88 782 SER A CA 1
ATOM 6205 C C . SER A 1 782 ? -17.125 33.344 -4.375 1 76.88 782 SER A C 1
ATOM 6207 O O . SER A 1 782 ? -17.469 34.469 -4.777 1 76.88 782 SER A O 1
ATOM 6209 N N . VAL A 1 783 ? -16.109 33.188 -3.512 1 84.12 783 VAL A N 1
ATOM 6210 C CA . VAL A 1 783 ? -15.523 34.375 -2.895 1 84.12 783 VAL A CA 1
ATOM 6211 C C . VAL A 1 783 ? -14.117 34.594 -3.455 1 84.12 783 VAL A C 1
ATOM 6213 O O . VAL A 1 783 ? -13.484 35.625 -3.154 1 84.12 783 VAL A O 1
ATOM 6216 N N . ARG A 1 784 ? -13.648 33.781 -4.383 1 85.62 784 ARG A N 1
ATOM 6217 C CA . ARG A 1 784 ? -12.281 33.875 -4.883 1 85.62 784 ARG A CA 1
ATOM 6218 C C . ARG A 1 784 ? -12.086 35.125 -5.715 1 85.62 784 ARG A C 1
ATOM 6220 O O . ARG A 1 784 ? -10.977 35.688 -5.77 1 85.62 784 ARG A O 1
ATOM 6227 N N . GLY A 1 785 ? -13.172 35.5 -6.305 1 80.56 785 GLY A N 1
ATOM 6228 C CA . GLY A 1 785 ? -13.102 36.719 -7.121 1 80.56 785 GLY A CA 1
ATOM 6229 C C . GLY A 1 785 ? -12.891 37.969 -6.305 1 80.56 785 GLY A C 1
ATOM 6230 O O . GLY A 1 785 ? -12.469 39 -6.836 1 80.56 785 GLY A O 1
ATOM 6231 N N . ASN A 1 786 ? -13.102 37.906 -4.98 1 82.12 786 ASN A N 1
ATOM 6232 C CA . ASN A 1 786 ? -12.977 39.031 -4.098 1 82.12 786 ASN A CA 1
ATOM 6233 C C . ASN A 1 786 ? -11.516 39.344 -3.787 1 82.12 786 ASN A C 1
ATOM 6235 O O . ASN A 1 786 ? -11.203 40.406 -3.244 1 82.12 786 ASN A O 1
ATOM 6239 N N . PHE A 1 787 ? -10.641 38.438 -4.195 1 89.44 787 PHE A N 1
ATOM 6240 C CA . PHE A 1 787 ? -9.234 38.625 -3.863 1 89.44 787 PHE A CA 1
ATOM 6241 C C . PHE A 1 787 ? -8.445 39.094 -5.074 1 89.44 787 PHE A C 1
ATOM 6243 O O . PHE A 1 787 ? -8.625 38.594 -6.184 1 89.44 787 PHE A O 1
ATOM 6250 N N . ASP A 1 788 ? -7.793 40.188 -4.895 1 91.88 788 ASP A N 1
ATOM 6251 C CA . ASP A 1 788 ? -6.738 40.5 -5.848 1 91.88 788 ASP A CA 1
ATOM 6252 C C . ASP A 1 788 ? -5.422 39.844 -5.453 1 91.88 788 ASP A C 1
ATOM 6254 O O . ASP A 1 788 ? -4.535 40.469 -4.887 1 91.88 788 ASP A O 1
ATOM 6258 N N . ILE A 1 789 ? -5.305 38.656 -5.785 1 93.75 789 ILE A N 1
ATOM 6259 C CA . ILE A 1 789 ? -4.207 37.781 -5.344 1 93.75 789 ILE A CA 1
ATOM 6260 C C . ILE A 1 789 ? -2.887 38.344 -5.887 1 93.75 789 ILE A C 1
ATOM 6262 O O . ILE A 1 789 ? -1.848 38.219 -5.23 1 93.75 789 ILE A O 1
ATOM 6266 N N . VAL A 1 790 ? -2.893 38.875 -7.094 1 94.38 790 VAL A N 1
ATOM 6267 C CA . VAL A 1 790 ? -1.684 39.406 -7.707 1 94.38 790 VAL A CA 1
ATOM 6268 C C . VAL A 1 790 ? -1.167 40.594 -6.883 1 94.38 790 VAL A C 1
ATOM 6270 O O . VAL A 1 790 ? 0.037 40.719 -6.645 1 94.38 790 VAL A O 1
ATOM 6273 N N . ALA A 1 791 ? -2.09 41.406 -6.434 1 95.12 791 ALA A N 1
ATOM 6274 C CA . ALA A 1 791 ? -1.708 42.562 -5.613 1 95.12 791 ALA A CA 1
ATOM 6275 C C . ALA A 1 791 ? -1.152 42.094 -4.266 1 95.12 791 ALA A C 1
ATOM 6277 O O . ALA A 1 791 ? -0.193 42.688 -3.756 1 95.12 791 ALA A O 1
ATOM 6278 N N . LEU A 1 792 ? -1.79 41.156 -3.67 1 96.12 792 LEU A N 1
ATOM 6279 C CA . LEU A 1 792 ? -1.327 40.656 -2.385 1 96.12 792 LEU A CA 1
ATOM 6280 C C . LEU A 1 792 ? 0.057 40.031 -2.518 1 96.12 792 LEU A C 1
ATOM 6282 O O . LEU A 1 792 ? 0.932 40.281 -1.68 1 96.12 792 LEU A O 1
ATOM 6286 N N . LYS A 1 793 ? 0.275 39.25 -3.598 1 97.06 793 LYS A N 1
ATOM 6287 C CA . LYS A 1 793 ? 1.585 38.656 -3.85 1 97.06 793 LYS A CA 1
ATOM 6288 C C . LYS A 1 793 ? 2.645 39.719 -4.074 1 97.06 793 LYS A C 1
ATOM 6290 O O . LYS A 1 793 ? 3.756 39.625 -3.551 1 97.06 793 LYS A O 1
ATOM 6295 N N . LYS A 1 794 ? 2.238 40.656 -4.879 1 97.06 794 LYS A N 1
ATOM 6296 C CA . LYS A 1 794 ? 3.164 41.75 -5.156 1 97.06 794 LYS A CA 1
ATOM 6297 C C . LYS A 1 794 ? 3.605 42.438 -3.867 1 97.06 794 LYS A C 1
ATOM 6299 O O . LYS A 1 794 ? 4.801 42.688 -3.656 1 97.06 794 LYS A O 1
ATOM 6304 N N . CYS A 1 795 ? 2.693 42.781 -3.02 1 96.94 795 CYS A N 1
ATOM 6305 C CA . CYS A 1 795 ? 2.992 43.438 -1.745 1 96.94 795 CYS A CA 1
ATOM 6306 C C . CYS A 1 795 ? 3.887 42.531 -0.884 1 96.94 795 CYS A C 1
ATOM 6308 O O . CYS A 1 795 ? 4.82 43.031 -0.248 1 96.94 795 CYS A O 1
ATOM 6310 N N . ALA A 1 796 ? 3.582 41.281 -0.858 1 97.81 796 ALA A N 1
ATOM 6311 C CA . ALA A 1 796 ? 4.371 40.344 -0.063 1 97.81 796 ALA A CA 1
ATOM 6312 C C . ALA A 1 796 ? 5.793 40.25 -0.599 1 97.81 796 ALA A C 1
ATOM 6314 O O . ALA A 1 796 ? 6.754 40.156 0.174 1 97.81 796 ALA A O 1
ATOM 6315 N N . PHE A 1 797 ? 5.961 40.188 -1.959 1 97.88 797 PHE A N 1
ATOM 6316 C CA . PHE A 1 797 ? 7.281 40.156 -2.576 1 97.88 797 PHE A CA 1
ATOM 6317 C C . PHE A 1 797 ? 8.094 41.375 -2.18 1 97.88 797 PHE A C 1
ATOM 6319 O O . PHE A 1 797 ? 9.273 41.25 -1.856 1 97.88 797 PHE A O 1
ATOM 6326 N N . GLU A 1 798 ? 7.426 42.469 -2.18 1 97.19 798 GLU A N 1
ATOM 6327 C CA . GLU A 1 798 ? 8.086 43.719 -1.826 1 97.19 798 GLU A CA 1
ATOM 6328 C C . GLU A 1 798 ? 8.562 43.719 -0.375 1 97.19 798 GLU A C 1
ATOM 6330 O O . GLU A 1 798 ? 9.648 44.188 -0.065 1 97.19 798 GLU A O 1
ATOM 6335 N N . ARG A 1 799 ? 7.754 43.188 0.465 1 96.88 799 ARG A N 1
ATOM 6336 C CA . ARG A 1 799 ? 8.117 43.094 1.876 1 96.88 799 ARG A CA 1
ATOM 6337 C C . ARG A 1 799 ? 9.32 42.188 2.078 1 96.88 799 ARG A C 1
ATOM 6339 O O . ARG A 1 799 ? 10.195 42.469 2.896 1 96.88 799 ARG A O 1
ATOM 6346 N N . VAL A 1 800 ? 9.336 41.031 1.361 1 97.56 800 VAL A N 1
ATOM 6347 C CA . VAL A 1 800 ? 10.453 40.094 1.467 1 97.56 800 VAL A CA 1
ATOM 6348 C C . VAL A 1 800 ? 11.734 40.781 1.003 1 97.56 800 VAL A C 1
ATOM 6350 O O . VAL A 1 800 ? 12.773 40.688 1.662 1 97.56 800 VAL A O 1
ATOM 6353 N N . LEU A 1 801 ? 11.648 41.5 -0.139 1 96.88 801 LEU A N 1
ATOM 6354 C CA . LEU A 1 801 ? 12.828 42.125 -0.702 1 96.88 801 LEU A CA 1
ATOM 6355 C C . LEU A 1 801 ? 13.312 43.25 0.204 1 96.88 801 LEU A C 1
ATOM 6357 O O . LEU A 1 801 ? 14.516 43.438 0.398 1 96.88 801 LEU A O 1
ATOM 6361 N N . ALA A 1 802 ? 12.438 44 0.78 1 95.5 802 ALA A N 1
ATOM 6362 C CA . ALA A 1 802 ? 12.797 45.094 1.682 1 95.5 802 ALA A CA 1
ATOM 6363 C C . ALA A 1 802 ? 13.484 44.562 2.936 1 95.5 802 ALA A C 1
ATOM 6365 O O . ALA A 1 802 ? 14.445 45.156 3.422 1 95.5 802 ALA A O 1
ATOM 6366 N N . GLU A 1 803 ? 13 43.5 3.443 1 95.06 803 GLU A N 1
ATOM 6367 C CA . GLU A 1 803 ? 13.586 42.906 4.633 1 95.06 803 GLU A CA 1
ATOM 6368 C C . GLU A 1 803 ? 14.977 42.344 4.34 1 95.06 803 GLU A C 1
ATOM 6370 O O . GLU A 1 803 ? 15.922 42.594 5.086 1 95.06 803 GLU A O 1
ATOM 6375 N N . GLU A 1 804 ? 15.102 41.625 3.26 1 95.31 804 GLU A N 1
ATOM 6376 C CA . GLU A 1 804 ? 16.312 40.844 3.002 1 95.31 804 GLU A CA 1
ATOM 6377 C C . GLU A 1 804 ? 17.422 41.719 2.422 1 95.31 804 GLU A C 1
ATOM 6379 O O . GLU A 1 804 ? 18.609 41.406 2.547 1 95.31 804 GLU A O 1
ATOM 6384 N N . GLU A 1 805 ? 17.031 42.812 1.798 1 93.94 805 GLU A N 1
ATOM 6385 C CA . GLU A 1 805 ? 18.016 43.719 1.258 1 93.94 805 GLU A CA 1
ATOM 6386 C C . GLU A 1 805 ? 18.953 44.25 2.352 1 93.94 805 GLU A C 1
ATOM 6388 O O . GLU A 1 805 ? 20.125 44.531 2.096 1 93.94 805 GLU A O 1
ATOM 6393 N N . GLN A 1 806 ? 18.5 44.281 3.488 1 90.94 806 GLN A N 1
ATOM 6394 C CA . GLN A 1 806 ? 19.281 44.781 4.613 1 90.94 806 GLN A CA 1
ATOM 6395 C C . GLN A 1 806 ? 20.297 43.75 5.102 1 90.94 806 GLN A C 1
ATOM 6397 O O . GLN A 1 806 ? 21.297 44.094 5.727 1 90.94 806 GLN A O 1
ATOM 6402 N N . GLN A 1 807 ? 20.078 42.562 4.797 1 89.81 807 GLN A N 1
ATOM 6403 C CA . GLN A 1 807 ? 20.906 41.531 5.387 1 89.81 807 GLN A CA 1
ATOM 6404 C C . GLN A 1 807 ? 21.719 40.781 4.32 1 89.81 807 GLN A C 1
ATOM 6406 O O . GLN A 1 807 ? 22.766 40.219 4.617 1 89.81 807 GLN A O 1
ATOM 6411 N N . LEU A 1 808 ? 21.156 40.688 3.111 1 94.25 808 LEU A N 1
ATOM 6412 C CA . LEU A 1 808 ? 21.812 39.938 2.049 1 94.25 808 LEU A CA 1
ATOM 6413 C C . LEU A 1 808 ? 22.688 40.875 1.203 1 94.25 808 LEU A C 1
ATOM 6415 O O . LEU A 1 808 ? 22.219 41.438 0.21 1 94.25 808 LEU A O 1
ATOM 6419 N N . HIS A 1 809 ? 23.984 40.906 1.439 1 91.94 809 HIS A N 1
ATOM 6420 C CA . HIS A 1 809 ? 24.859 41.875 0.806 1 91.94 809 HIS A CA 1
ATOM 6421 C C . HIS A 1 809 ? 25.672 41.25 -0.313 1 91.94 809 HIS A C 1
ATOM 6423 O O . HIS A 1 809 ? 26.328 41.938 -1.098 1 91.94 809 HIS A O 1
ATOM 6429 N N . ALA A 1 810 ? 25.578 39.938 -0.438 1 90.81 810 ALA A N 1
ATOM 6430 C CA . ALA A 1 810 ? 26.406 39.25 -1.422 1 90.81 810 ALA A CA 1
ATOM 6431 C C . ALA A 1 810 ? 25.688 39.156 -2.771 1 90.81 810 ALA A C 1
ATOM 6433 O O . ALA A 1 810 ? 26.297 38.75 -3.771 1 90.81 810 ALA A O 1
ATOM 6434 N N . ILE A 1 811 ? 24.406 39.594 -2.844 1 93.25 811 ILE A N 1
ATOM 6435 C CA . ILE A 1 811 ? 23.688 39.438 -4.102 1 93.25 811 ILE A CA 1
ATOM 6436 C C . ILE A 1 811 ? 22.922 40.719 -4.422 1 93.25 811 ILE A C 1
ATOM 6438 O O . ILE A 1 811 ? 21.719 40.688 -4.707 1 93.25 811 ILE A O 1
ATOM 6442 N N . PRO A 1 812 ? 23.5 41.781 -4.527 1 92.94 812 PRO A N 1
ATOM 6443 C CA . PRO A 1 812 ? 22.797 43.031 -4.801 1 92.94 812 PRO A CA 1
ATOM 6444 C C . PRO A 1 812 ? 22.188 43.094 -6.203 1 92.94 812 PRO A C 1
ATOM 6446 O O . PRO A 1 812 ? 21.125 43.688 -6.398 1 92.94 812 PRO A O 1
ATOM 6449 N N . THR A 1 813 ? 22.844 42.5 -7.152 1 92.19 813 THR A N 1
ATOM 6450 C CA . THR A 1 813 ? 22.375 42.5 -8.531 1 92.19 813 THR A CA 1
ATOM 6451 C C . THR A 1 813 ? 21.047 41.719 -8.648 1 92.19 813 THR A C 1
ATOM 6453 O O . THR A 1 813 ? 20.141 42.188 -9.344 1 92.19 813 THR A O 1
ATOM 6456 N N . LEU A 1 814 ? 21.047 40.594 -7.996 1 93.19 814 LEU A N 1
ATOM 6457 C CA . LEU A 1 814 ? 19.828 39.812 -8.039 1 93.19 814 LEU A CA 1
ATOM 6458 C C . LEU A 1 814 ? 18.656 40.562 -7.402 1 93.19 814 LEU A C 1
ATOM 6460 O O . LEU A 1 814 ? 17.547 40.562 -7.922 1 93.19 814 LEU A O 1
ATOM 6464 N N . ILE A 1 815 ? 18.859 41.25 -6.32 1 95.44 815 ILE A N 1
ATOM 6465 C CA . ILE A 1 815 ? 17.812 42 -5.617 1 95.44 815 ILE A CA 1
ATOM 6466 C C . ILE A 1 815 ? 17.281 43.094 -6.516 1 95.44 815 ILE A C 1
ATOM 6468 O O . ILE A 1 815 ? 16.078 43.344 -6.578 1 95.44 815 ILE A O 1
ATOM 6472 N N . ALA A 1 816 ? 18.203 43.719 -7.234 1 94.44 816 ALA A N 1
ATOM 6473 C CA . ALA A 1 816 ? 17.797 44.812 -8.148 1 94.44 816 ALA A CA 1
ATOM 6474 C C . ALA A 1 816 ? 16.938 44.25 -9.281 1 94.44 816 ALA A C 1
ATOM 6476 O O . ALA A 1 816 ? 15.93 44.875 -9.648 1 94.44 816 ALA A O 1
ATOM 6477 N N . GLN A 1 817 ? 17.344 43.188 -9.766 1 93.94 817 GLN A N 1
ATOM 6478 C CA . GLN A 1 817 ? 16.578 42.562 -10.852 1 93.94 817 GLN A CA 1
ATOM 6479 C C . GLN A 1 817 ? 15.195 42.125 -10.375 1 93.94 817 GLN A C 1
ATOM 6481 O O . GLN A 1 817 ? 14.211 42.281 -11.109 1 93.94 817 GLN A O 1
ATOM 6486 N N . LEU A 1 818 ? 15.203 41.594 -9.188 1 95.31 818 LEU A N 1
ATOM 6487 C CA . LEU A 1 818 ? 13.938 41.125 -8.633 1 95.31 818 LEU A CA 1
ATOM 6488 C C . LEU A 1 818 ? 13.016 42.281 -8.328 1 95.31 818 LEU A C 1
ATOM 6490 O O . LEU A 1 818 ? 11.797 42.188 -8.492 1 95.31 818 LEU A O 1
ATOM 6494 N N . ARG A 1 819 ? 13.539 43.375 -7.898 1 95.44 819 ARG A N 1
ATOM 6495 C CA . ARG A 1 819 ? 12.734 44.562 -7.648 1 95.44 819 ARG A CA 1
ATOM 6496 C C . ARG A 1 819 ? 12.086 45.062 -8.93 1 95.44 819 ARG A C 1
ATOM 6498 O O . ARG A 1 819 ? 10.938 45.531 -8.914 1 95.44 819 ARG A O 1
ATOM 6505 N N . GLU A 1 820 ? 12.797 45 -9.938 1 94.12 820 GLU A N 1
ATOM 6506 C CA . GLU A 1 820 ? 12.25 45.375 -11.234 1 94.12 820 GLU A CA 1
ATOM 6507 C C . GLU A 1 820 ? 11.141 44.438 -11.68 1 94.12 820 GLU A C 1
ATOM 6509 O O . GLU A 1 820 ? 10.109 44.875 -12.195 1 94.12 820 GLU A O 1
ATOM 6514 N N . ALA A 1 821 ? 11.453 43.188 -11.523 1 94.19 821 ALA A N 1
ATOM 6515 C CA . ALA A 1 821 ? 10.469 42.188 -11.914 1 94.19 821 ALA A CA 1
ATOM 6516 C C . ALA A 1 821 ? 9.188 42.344 -11.109 1 94.19 821 ALA A C 1
ATOM 6518 O O . ALA A 1 821 ? 8.086 42.156 -11.641 1 94.19 821 ALA A O 1
ATOM 6519 N N . VAL A 1 822 ? 9.336 42.625 -9.805 1 96.06 822 VAL A N 1
ATOM 6520 C CA . VAL A 1 822 ? 8.18 42.812 -8.93 1 96.06 822 VAL A CA 1
ATOM 6521 C C . VAL A 1 822 ? 7.418 44.062 -9.344 1 96.06 822 VAL A C 1
ATOM 6523 O O . VAL A 1 822 ? 6.184 44.094 -9.305 1 96.06 822 VAL A O 1
ATOM 6526 N N . GLY A 1 823 ? 8.102 45.062 -9.742 1 93 823 GLY A N 1
ATOM 6527 C CA . GLY A 1 823 ? 7.484 46.312 -10.211 1 93 823 GLY A CA 1
ATOM 6528 C C . GLY A 1 823 ? 6.617 46.125 -11.438 1 93 823 GLY A C 1
ATOM 6529 O O . GLY A 1 823 ? 5.625 46.812 -11.625 1 93 823 GLY A O 1
ATOM 6530 N N . ARG A 1 824 ? 6.891 45.094 -12.219 1 91.31 824 ARG A N 1
ATOM 6531 C CA . ARG A 1 824 ? 6.176 44.844 -13.469 1 91.31 824 ARG A CA 1
ATOM 6532 C C . ARG A 1 824 ? 4.914 44.031 -13.211 1 91.31 824 ARG A C 1
ATOM 6534 O O . ARG A 1 824 ? 4.059 43.906 -14.086 1 91.31 824 ARG A O 1
ATOM 6541 N N . LEU A 1 825 ? 4.887 43.5 -12.039 1 91.12 825 LEU A N 1
ATOM 6542 C CA . LEU A 1 825 ? 3.691 42.719 -11.727 1 91.12 825 LEU A CA 1
ATOM 6543 C C . LEU A 1 825 ? 2.486 43.656 -11.531 1 91.12 825 LEU A C 1
ATOM 6545 O O . LEU A 1 825 ? 1.342 43.188 -11.57 1 91.12 825 LEU A O 1
ATOM 6549 N N . MET B 1 1 ? -15.008 -36.688 -5.785 1 55.78 1 MET B N 1
ATOM 6550 C CA . MET B 1 1 ? -13.859 -36.375 -4.934 1 55.78 1 MET B CA 1
ATOM 6551 C C . MET B 1 1 ? -13.531 -34.906 -4.98 1 55.78 1 MET B C 1
ATOM 6553 O O . MET B 1 1 ? -13.742 -34.25 -6 1 55.78 1 MET B O 1
ATOM 6557 N N . LYS B 1 2 ? -13.156 -34.281 -3.838 1 66.75 2 LYS B N 1
ATOM 6558 C CA . LYS B 1 2 ? -12.82 -32.844 -3.693 1 66.75 2 LYS B CA 1
ATOM 6559 C C . LYS B 1 2 ? -11.594 -32.5 -4.527 1 66.75 2 LYS B C 1
ATOM 6561 O O . LYS B 1 2 ? -10.594 -33.219 -4.516 1 66.75 2 LYS B O 1
ATOM 6566 N N . GLU B 1 3 ? -11.766 -31.688 -5.477 1 73.5 3 GLU B N 1
ATOM 6567 C CA . GLU B 1 3 ? -10.641 -31.219 -6.281 1 73.5 3 GLU B CA 1
ATOM 6568 C C . GLU B 1 3 ? -10.102 -29.891 -5.754 1 73.5 3 GLU B C 1
ATOM 6570 O O . GLU B 1 3 ? -10.883 -28.984 -5.418 1 73.5 3 GLU B O 1
ATOM 6575 N N . LYS B 1 4 ? -8.906 -29.906 -5.449 1 81.75 4 LYS B N 1
ATOM 6576 C CA . LYS B 1 4 ? -8.195 -28.703 -5.008 1 81.75 4 LYS B CA 1
ATOM 6577 C C . LYS B 1 4 ? -7.031 -28.375 -5.941 1 81.75 4 LYS B C 1
ATOM 6579 O O . LYS B 1 4 ? -6.43 -29.281 -6.531 1 81.75 4 LYS B O 1
ATOM 6584 N N . GLU B 1 5 ? -6.895 -27.156 -6.215 1 87.25 5 GLU B N 1
ATOM 6585 C CA . GLU B 1 5 ? -5.77 -26.719 -7.035 1 87.25 5 GLU B CA 1
ATOM 6586 C C . GLU B 1 5 ? -4.738 -25.969 -6.195 1 87.25 5 GLU B C 1
ATOM 6588 O O . GLU B 1 5 ? -5.082 -25.031 -5.465 1 87.25 5 GLU B O 1
ATOM 6593 N N . LEU B 1 6 ? -3.559 -26.531 -6.242 1 93.62 6 LEU B N 1
ATOM 6594 C CA . LEU B 1 6 ? -2.436 -25.812 -5.652 1 93.62 6 LEU B CA 1
ATOM 6595 C C . LEU B 1 6 ? -1.783 -24.891 -6.68 1 93.62 6 LEU B C 1
ATOM 6597 O O . LEU B 1 6 ? -1.108 -25.359 -7.602 1 93.62 6 LEU B O 1
ATOM 6601 N N . ARG B 1 7 ? -2.018 -23.609 -6.527 1 93.38 7 ARG B N 1
ATOM 6602 C CA . ARG B 1 7 ? -1.442 -22.641 -7.441 1 93.38 7 ARG B CA 1
ATOM 6603 C C . ARG B 1 7 ? -0.206 -21.984 -6.836 1 93.38 7 ARG B C 1
ATOM 6605 O O . ARG B 1 7 ? -0.307 -21.25 -5.852 1 93.38 7 ARG B O 1
ATOM 6612 N N . LEU B 1 8 ? 0.851 -22.203 -7.504 1 96.88 8 LEU B N 1
ATOM 6613 C CA . LEU B 1 8 ? 2.115 -21.641 -7.027 1 96.88 8 LEU B CA 1
ATOM 6614 C C . LEU B 1 8 ? 2.484 -20.391 -7.801 1 96.88 8 LEU B C 1
ATOM 6616 O O . LEU B 1 8 ? 2.42 -20.359 -9.031 1 96.88 8 LEU B O 1
ATOM 6620 N N . ALA B 1 9 ? 2.699 -19.344 -7.113 1 97 9 ALA B N 1
ATOM 6621 C CA . ALA B 1 9 ? 3.387 -18.172 -7.645 1 97 9 ALA B CA 1
ATOM 6622 C C . ALA B 1 9 ? 4.84 -18.141 -7.18 1 97 9 ALA B C 1
ATOM 6624 O O . ALA B 1 9 ? 5.113 -18.141 -5.977 1 97 9 ALA B O 1
ATOM 6625 N N . VAL B 1 10 ? 5.727 -18.062 -8.094 1 98 10 VAL B N 1
ATOM 6626 C CA . VAL B 1 10 ? 7.137 -18.203 -7.746 1 98 10 VAL B CA 1
ATOM 6627 C C . VAL B 1 10 ? 7.852 -16.859 -7.941 1 98 10 VAL B C 1
ATOM 6629 O O . VAL B 1 10 ? 7.727 -16.234 -8.992 1 98 10 VAL B O 1
ATOM 6632 N N . VAL B 1 11 ? 8.555 -16.438 -6.953 1 95.75 11 VAL B N 1
ATOM 6633 C CA . VAL B 1 11 ? 9.383 -15.234 -7.035 1 95.75 11 VAL B CA 1
ATOM 6634 C C . VAL B 1 11 ? 10.859 -15.625 -6.977 1 95.75 11 VAL B C 1
ATOM 6636 O O . VAL B 1 11 ? 11.312 -16.219 -5.996 1 95.75 11 VAL B O 1
ATOM 6639 N N . LEU B 1 12 ? 11.594 -15.273 -8 1 95.5 12 LEU B N 1
ATOM 6640 C CA . LEU B 1 12 ? 13.008 -15.609 -8.094 1 95.5 12 LEU B CA 1
ATOM 6641 C C . LEU B 1 12 ? 13.875 -14.367 -7.93 1 95.5 12 LEU B C 1
ATOM 6643 O O . LEU B 1 12 ? 13.93 -13.523 -8.828 1 95.5 12 LEU B O 1
ATOM 6647 N N . PHE B 1 13 ? 14.648 -14.305 -6.82 1 87.31 13 PHE B N 1
ATOM 6648 C CA . PHE B 1 13 ? 15.469 -13.141 -6.488 1 87.31 13 PHE B CA 1
ATOM 6649 C C . PHE B 1 13 ? 16.719 -13.094 -7.352 1 87.31 13 PHE B C 1
ATOM 6651 O O . PHE B 1 13 ? 17.125 -14.109 -7.926 1 87.31 13 PHE B O 1
ATOM 6658 N N . GLY B 1 14 ? 17.203 -11.844 -7.391 1 80.56 14 GLY B N 1
ATOM 6659 C CA . GLY B 1 14 ? 18.5 -11.711 -8.039 1 80.56 14 GLY B CA 1
ATOM 6660 C C . GLY B 1 14 ? 19.641 -12.219 -7.184 1 80.56 14 GLY B C 1
ATOM 6661 O O . GLY B 1 14 ? 19.594 -12.141 -5.953 1 80.56 14 GLY B O 1
ATOM 6662 N N . GLY B 1 15 ? 20.672 -12.836 -7.738 1 72.44 15 GLY B N 1
ATOM 6663 C CA . GLY B 1 15 ? 21.75 -13.383 -6.938 1 72.44 15 GLY B CA 1
ATOM 6664 C C . GLY B 1 15 ? 22.984 -13.727 -7.758 1 72.44 15 GLY B C 1
ATOM 6665 O O . GLY B 1 15 ? 23.812 -14.531 -7.328 1 72.44 15 GLY B O 1
ATOM 6666 N N . VAL B 1 16 ? 23.188 -13.172 -8.852 1 67.44 16 VAL B N 1
ATOM 6667 C CA . VAL B 1 16 ? 24.328 -13.375 -9.75 1 67.44 16 VAL B CA 1
ATOM 6668 C C . VAL B 1 16 ? 24.516 -14.859 -10.008 1 67.44 16 VAL B C 1
ATOM 6670 O O . VAL B 1 16 ? 23.641 -15.523 -10.57 1 67.44 16 VAL B O 1
ATOM 6673 N N . SER B 1 17 ? 25.531 -15.445 -9.289 1 67.19 17 SER B N 1
ATOM 6674 C CA . SER B 1 17 ? 25.844 -16.844 -9.594 1 67.19 17 SER B CA 1
ATOM 6675 C C . SER B 1 17 ? 24.891 -17.781 -8.883 1 67.19 17 SER B C 1
ATOM 6677 O O . SER B 1 17 ? 24.844 -18.984 -9.188 1 67.19 17 SER B O 1
ATOM 6679 N N . LEU B 1 18 ? 24.109 -17.266 -8.086 1 78.75 18 LEU B N 1
ATOM 6680 C CA . LEU B 1 18 ? 23.141 -18.094 -7.391 1 78.75 18 LEU B CA 1
ATOM 6681 C C . LEU B 1 18 ? 21.969 -18.438 -8.305 1 78.75 18 LEU B C 1
ATOM 6683 O O . LEU B 1 18 ? 21.016 -19.109 -7.887 1 78.75 18 LEU B O 1
ATOM 6687 N N . ALA B 1 19 ? 22.156 -18.078 -9.516 1 84.88 19 ALA B N 1
ATOM 6688 C CA . ALA B 1 19 ? 21.234 -18.469 -10.578 1 84.88 19 ALA B CA 1
ATOM 6689 C C . ALA B 1 19 ? 21.203 -19.984 -10.742 1 84.88 19 ALA B C 1
ATOM 6691 O O . ALA B 1 19 ? 20.156 -20.547 -11.055 1 84.88 19 ALA B O 1
ATOM 6692 N N . ILE B 1 20 ? 22.344 -20.562 -10.508 1 90.25 20 ILE B N 1
ATOM 6693 C CA . ILE B 1 20 ? 22.469 -22 -10.703 1 90.25 20 ILE B CA 1
ATOM 6694 C C . ILE B 1 20 ? 21.688 -22.734 -9.625 1 90.25 20 ILE B C 1
ATOM 6696 O O . ILE B 1 20 ? 21.031 -23.75 -9.898 1 90.25 20 ILE B O 1
ATOM 6700 N N . TYR B 1 21 ? 21.797 -22.281 -8.406 1 92.94 21 TYR B N 1
ATOM 6701 C CA . TYR B 1 21 ? 20.984 -22.797 -7.312 1 92.94 21 TYR B CA 1
ATOM 6702 C C . TYR B 1 21 ? 19.5 -22.734 -7.656 1 92.94 21 TYR B C 1
ATOM 6704 O O . TYR B 1 21 ? 18.766 -23.719 -7.48 1 92.94 21 TYR B O 1
ATOM 6712 N N . GLN B 1 22 ? 19.047 -21.609 -8.18 1 94.62 22 GLN B N 1
ATOM 6713 C CA . GLN B 1 22 ? 17.641 -21.406 -8.539 1 94.62 22 GLN B CA 1
ATOM 6714 C C . GLN B 1 22 ? 17.219 -22.328 -9.672 1 94.62 22 GLN B C 1
ATOM 6716 O O . GLN B 1 22 ? 16.078 -22.797 -9.711 1 94.62 22 GLN B O 1
ATOM 6721 N N . HIS B 1 23 ? 18.141 -22.547 -10.578 1 95.44 23 HIS B N 1
ATOM 6722 C CA . HIS B 1 23 ? 17.844 -23.453 -11.68 1 95.44 23 HIS B CA 1
ATOM 6723 C C . HIS B 1 23 ? 17.562 -24.859 -11.156 1 95.44 23 HIS B C 1
ATOM 6725 O O . HIS B 1 23 ? 16.672 -25.547 -11.656 1 95.44 23 HIS B O 1
ATOM 6731 N N . GLY B 1 24 ? 18.359 -25.266 -10.172 1 96.62 24 GLY B N 1
ATOM 6732 C CA . GLY B 1 24 ? 18.078 -26.547 -9.555 1 96.62 24 GLY B CA 1
ATOM 6733 C C . GLY B 1 24 ? 16.688 -26.656 -8.977 1 96.62 24 GLY B C 1
ATOM 6734 O O . GLY B 1 24 ? 16.016 -27.688 -9.102 1 96.62 24 GLY B O 1
ATOM 6735 N N . ILE B 1 25 ? 16.297 -25.656 -8.359 1 97.44 25 ILE B N 1
ATOM 6736 C CA . ILE B 1 25 ? 14.953 -25.594 -7.785 1 97.44 25 ILE B CA 1
ATOM 6737 C C . ILE B 1 25 ? 13.906 -25.688 -8.891 1 97.44 25 ILE B C 1
ATOM 6739 O O . ILE B 1 25 ? 12.914 -26.406 -8.766 1 97.44 25 ILE B O 1
ATOM 6743 N N . ASN B 1 26 ? 14.125 -24.953 -10 1 97.81 26 ASN B N 1
ATOM 6744 C CA . ASN B 1 26 ? 13.203 -24.922 -11.125 1 97.81 26 ASN B CA 1
ATOM 6745 C C . ASN B 1 26 ? 13.016 -26.312 -11.727 1 97.81 26 ASN B C 1
ATOM 6747 O O . ASN B 1 26 ? 11.922 -26.656 -12.188 1 97.81 26 ASN B O 1
ATOM 6751 N N . ARG B 1 27 ? 14.047 -27.094 -11.75 1 97.25 27 ARG B N 1
ATOM 6752 C CA . ARG B 1 27 ? 13.961 -28.438 -12.281 1 97.25 27 ARG B CA 1
ATOM 6753 C C . ARG B 1 27 ? 12.945 -29.281 -11.5 1 97.25 27 ARG B C 1
ATOM 6755 O O . ARG B 1 27 ? 12.164 -30.031 -12.086 1 97.25 27 ARG B O 1
ATOM 6762 N N . GLU B 1 28 ? 13.031 -29.125 -10.258 1 98.12 28 GLU B N 1
ATOM 6763 C CA . GLU B 1 28 ? 12.125 -29.906 -9.43 1 98.12 28 GLU B CA 1
ATOM 6764 C C . GLU B 1 28 ? 10.695 -29.359 -9.5 1 98.12 28 GLU B C 1
ATOM 6766 O O . GLU B 1 28 ? 9.734 -30.125 -9.43 1 98.12 28 GLU B O 1
ATOM 6771 N N . ILE B 1 29 ? 10.555 -28.047 -9.578 1 98.19 29 ILE B N 1
ATOM 6772 C CA . ILE B 1 29 ? 9.234 -27.469 -9.766 1 98.19 29 ILE B CA 1
ATOM 6773 C C . ILE B 1 29 ? 8.602 -28.016 -11.039 1 98.19 29 ILE B C 1
ATOM 6775 O O . ILE B 1 29 ? 7.43 -28.406 -11.047 1 98.19 29 ILE B O 1
ATOM 6779 N N . LEU B 1 30 ? 9.398 -28.016 -12.094 1 97.5 30 LEU B N 1
ATOM 6780 C CA . LEU B 1 30 ? 8.898 -28.547 -13.359 1 97.5 30 LEU B CA 1
ATOM 6781 C C . LEU B 1 30 ? 8.492 -30.016 -13.211 1 97.5 30 LEU B C 1
ATOM 6783 O O . LEU B 1 30 ? 7.438 -30.422 -13.703 1 97.5 30 LEU B O 1
ATOM 6787 N N . ASN B 1 31 ? 9.344 -30.844 -12.555 1 97.12 31 ASN B N 1
ATOM 6788 C CA . ASN B 1 31 ? 9.031 -32.25 -12.344 1 97.12 31 ASN B CA 1
ATOM 6789 C C . ASN B 1 31 ? 7.719 -32.438 -11.594 1 97.12 31 ASN B C 1
ATOM 6791 O O . ASN B 1 31 ? 6.938 -33.344 -11.898 1 97.12 31 ASN B O 1
ATOM 6795 N N . LEU B 1 32 ? 7.543 -31.609 -10.609 1 97.88 32 LEU B N 1
ATOM 6796 C CA . LEU B 1 32 ? 6.316 -31.688 -9.828 1 97.88 32 LEU B CA 1
ATOM 6797 C C . LEU B 1 32 ? 5.098 -31.375 -10.695 1 97.88 32 LEU B C 1
ATOM 6799 O O . LEU B 1 32 ? 4.094 -32.094 -10.633 1 97.88 32 LEU B O 1
ATOM 6803 N N . VAL B 1 33 ? 5.141 -30.328 -11.508 1 97 33 VAL B N 1
ATOM 6804 C CA . VAL B 1 33 ? 4.012 -29.922 -12.336 1 97 33 VAL B CA 1
ATOM 6805 C C . VAL B 1 33 ? 3.748 -31 -13.398 1 97 33 VAL B C 1
ATOM 6807 O O . VAL B 1 33 ? 2.592 -31.297 -13.703 1 97 33 VAL B O 1
ATOM 6810 N N . ARG B 1 34 ? 4.785 -31.562 -13.953 1 94.69 34 ARG B N 1
ATOM 6811 C CA . ARG B 1 34 ? 4.645 -32.656 -14.93 1 94.69 34 ARG B CA 1
ATOM 6812 C C . ARG B 1 34 ? 3.99 -33.875 -14.305 1 94.69 34 ARG B C 1
ATOM 6814 O O . ARG B 1 34 ? 3.145 -34.5 -14.922 1 94.69 34 ARG B O 1
ATOM 6821 N N . ALA B 1 35 ? 4.5 -34.188 -13.109 1 95.19 35 ALA B N 1
ATOM 6822 C CA . ALA B 1 35 ? 3.898 -35.281 -12.383 1 95.19 35 ALA B CA 1
ATOM 6823 C C . ALA B 1 35 ? 2.404 -35.062 -12.172 1 95.19 35 ALA B C 1
ATOM 6825 O O . ALA B 1 35 ? 1.605 -36 -12.312 1 95.19 35 ALA B O 1
ATOM 6826 N N . SER B 1 36 ? 2.053 -33.875 -11.82 1 94.44 36 SER B N 1
ATOM 6827 C CA . SER B 1 36 ? 0.651 -33.531 -11.617 1 94.44 36 SER B CA 1
ATOM 6828 C C . SER B 1 36 ? -0.151 -33.656 -12.906 1 94.44 36 SER B C 1
ATOM 6830 O O . SER B 1 36 ? -1.271 -34.188 -12.891 1 94.44 36 SER B O 1
ATOM 6832 N N . LYS B 1 37 ? 0.387 -33.188 -14 1 90.56 37 LYS B N 1
ATOM 6833 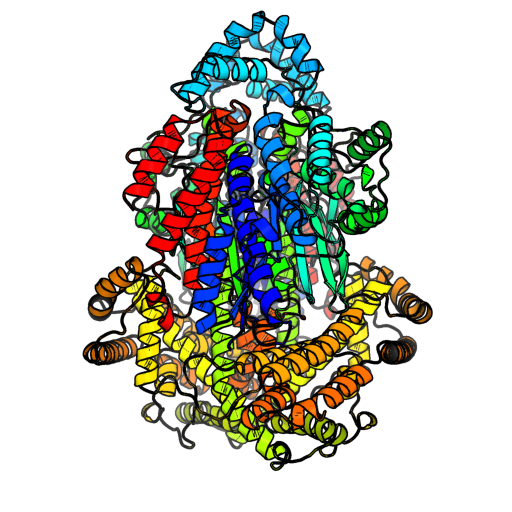C CA . LYS B 1 37 ? -0.284 -33.312 -15.289 1 90.56 37 LYS B CA 1
ATOM 6834 C C . LYS B 1 37 ? -0.54 -34.781 -15.633 1 90.56 37 LYS B C 1
ATOM 6836 O O . LYS B 1 37 ? -1.641 -35.125 -16.047 1 90.56 37 LYS B O 1
ATOM 6841 N N . LEU B 1 38 ? 0.462 -35.625 -15.469 1 89.06 38 LEU B N 1
ATOM 6842 C CA . LEU B 1 38 ? 0.355 -37.031 -15.773 1 89.06 38 LEU B CA 1
ATOM 6843 C C . LEU B 1 38 ? -0.689 -37.719 -14.883 1 89.06 38 LEU B C 1
ATOM 6845 O O . LEU B 1 38 ? -1.448 -38.562 -15.352 1 89.06 38 LEU B O 1
ATOM 6849 N N . TYR B 1 39 ? -0.628 -37.312 -13.688 1 88.88 39 TYR B N 1
ATOM 6850 C CA . TYR B 1 39 ? -1.602 -37.875 -12.75 1 88.88 39 TYR B CA 1
ATOM 6851 C C . TYR B 1 39 ? -3.023 -37.531 -13.188 1 88.88 39 TYR B C 1
ATOM 6853 O O . TYR B 1 39 ? -3.92 -38.375 -13.094 1 88.88 39 TYR B O 1
ATOM 6861 N N . HIS B 1 40 ? -3.338 -36.406 -13.688 1 83.62 40 HIS B N 1
ATOM 6862 C CA . HIS B 1 40 ? -4.684 -35.969 -14.039 1 83.62 40 HIS B CA 1
ATOM 6863 C C . HIS B 1 40 ? -5.059 -36.406 -15.445 1 83.62 40 HIS B C 1
ATOM 6865 O O . HIS B 1 40 ? -6.242 -36.531 -15.773 1 83.62 40 HIS B O 1
ATOM 6871 N N . SER B 1 41 ? -4.176 -36.406 -16.406 1 74.62 41 SER B N 1
ATOM 6872 C CA . SER B 1 41 ? -4.449 -36.906 -17.75 1 74.62 41 SER B CA 1
ATOM 6873 C C . SER B 1 41 ? -4.926 -38.344 -17.719 1 74.62 41 SER B C 1
ATOM 6875 O O . SER B 1 41 ? -5.801 -38.719 -18.5 1 74.62 41 SER B O 1
ATOM 6877 N N . ASP B 1 42 ? -4.41 -39.125 -16.922 1 52.56 42 ASP B N 1
ATOM 6878 C CA . ASP B 1 42 ? -4.766 -40.562 -16.812 1 52.56 42 ASP B CA 1
ATOM 6879 C C . ASP B 1 42 ? -6.203 -40.719 -16.312 1 52.56 42 ASP B C 1
ATOM 6881 O O . ASP B 1 42 ? -6.844 -41.75 -16.594 1 52.56 42 ASP B O 1
ATOM 6885 N N . ARG B 1 43 ? -6.875 -39.688 -15.812 1 53.34 43 ARG B N 1
ATOM 6886 C CA . ARG B 1 43 ? -8.203 -39.781 -15.219 1 53.34 43 ARG B CA 1
ATOM 6887 C C . ARG B 1 43 ? -9.273 -39.25 -16.156 1 53.34 43 ARG B C 1
ATOM 6889 O O . ARG B 1 43 ? -10.453 -39.594 -16.031 1 53.34 43 ARG B O 1
ATOM 6896 N N . THR B 1 44 ? -9.125 -38.094 -16.844 1 47.59 44 THR B N 1
ATOM 6897 C CA . THR B 1 44 ? -10.172 -37.562 -17.719 1 47.59 44 THR B CA 1
ATOM 6898 C C . THR B 1 44 ? -10.664 -38.656 -18.688 1 47.59 44 THR B C 1
ATOM 6900 O O . THR B 1 44 ? -11.68 -38.469 -19.359 1 47.59 44 THR B O 1
ATOM 6903 N N . GLY B 1 45 ? -9.906 -39.625 -19.25 1 34.81 45 GLY B N 1
ATOM 6904 C CA . GLY B 1 45 ? -10.531 -40.688 -20.031 1 34.81 45 GLY B CA 1
ATOM 6905 C C . GLY B 1 45 ? -11.398 -41.625 -19.188 1 34.81 45 GLY B C 1
ATOM 6906 O O . GLY B 1 45 ? -10.977 -42.062 -18.125 1 34.81 45 GLY B O 1
ATOM 6907 N N . GLY B 1 46 ? -12.719 -41.281 -18.984 1 34.25 46 GLY B N 1
ATOM 6908 C CA . GLY B 1 46 ? -13.836 -42 -18.375 1 34.25 46 GLY B CA 1
ATOM 6909 C C . GLY B 1 46 ? -13.484 -43.375 -17.922 1 34.25 46 GLY B C 1
ATOM 6910 O O . GLY B 1 46 ? -14.328 -44.094 -17.375 1 34.25 46 GLY B O 1
ATOM 6911 N N . ALA B 1 47 ? -13.055 -44.281 -18.938 1 34.78 47 ALA B N 1
ATOM 6912 C CA . ALA B 1 47 ? -13.086 -45.75 -18.797 1 34.78 47 ALA B CA 1
ATOM 6913 C C . ALA B 1 47 ? -12.297 -46.188 -17.562 1 34.78 47 ALA B C 1
ATOM 6915 O O . ALA B 1 47 ? -11.398 -45.469 -17.109 1 34.78 47 ALA B O 1
ATOM 6916 N N . GLU B 1 48 ? -12.734 -47.219 -16.891 1 35.56 48 GLU B N 1
ATOM 6917 C CA . GLU B 1 48 ? -12.094 -48.156 -15.969 1 35.56 48 GLU B CA 1
ATOM 6918 C C . GLU B 1 48 ? -10.586 -48.188 -16.188 1 35.56 48 GLU B C 1
ATOM 6920 O O . GLU B 1 48 ? -10.109 -48.281 -17.312 1 35.56 48 GLU B O 1
ATOM 6925 N N . ARG B 1 49 ? -9.766 -47.5 -15.406 1 39.16 49 ARG B N 1
ATOM 6926 C CA . ARG B 1 49 ? -8.336 -47.781 -15.461 1 39.16 49 ARG B CA 1
ATOM 6927 C C . ARG B 1 49 ? -8.055 -49.156 -16.016 1 39.16 49 ARG B C 1
ATOM 6929 O O . ARG B 1 49 ? -8.383 -50.156 -15.391 1 39.16 49 ARG B O 1
ATOM 6936 N N . PRO B 1 50 ? -8.078 -49.344 -17.219 1 37.59 50 PRO B N 1
ATOM 6937 C CA . PRO B 1 50 ? -7.441 -50.625 -17.453 1 37.59 50 PRO B CA 1
ATOM 6938 C C . PRO B 1 50 ? -6.191 -50.844 -16.609 1 37.59 50 PRO B C 1
ATOM 6940 O O . PRO B 1 50 ? -5.57 -49.875 -16.172 1 37.59 50 PRO B O 1
ATOM 6943 N N . GLU B 1 51 ? -5.875 -51.938 -16 1 38.31 51 GLU B N 1
ATOM 6944 C CA . GLU B 1 51 ? -4.723 -52.562 -15.352 1 38.31 51 GLU B CA 1
ATOM 6945 C C . GLU B 1 51 ? -3.414 -52.031 -15.945 1 38.31 51 GLU B C 1
ATOM 6947 O O . GLU B 1 51 ? -2.418 -52.75 -15.977 1 38.31 51 GLU B O 1
ATOM 6952 N N . LYS B 1 52 ? -3.43 -51 -16.797 1 44.22 52 LYS B N 1
ATOM 6953 C CA . LYS B 1 52 ? -2.111 -50.75 -17.375 1 44.22 52 LYS B CA 1
ATOM 6954 C C . LYS B 1 52 ? -1.146 -50.219 -16.312 1 44.22 52 LYS B C 1
ATOM 6956 O O . LYS B 1 52 ? -1.522 -49.406 -15.477 1 44.22 52 LYS B O 1
ATOM 6961 N N . PRO B 1 53 ? -0.018 -50.656 -16.172 1 47.72 53 PRO B N 1
ATOM 6962 C CA . PRO B 1 53 ? 1.037 -50.312 -15.219 1 47.72 53 PRO B CA 1
ATOM 6963 C C . PRO B 1 53 ? 1.368 -48.812 -15.227 1 47.72 53 PRO B C 1
ATOM 6965 O O . PRO B 1 53 ? 1.313 -48.156 -16.281 1 47.72 53 PRO B O 1
ATOM 6968 N N . LEU B 1 54 ? 1.177 -48.062 -14.109 1 55.5 54 LEU B N 1
ATOM 6969 C CA . LEU B 1 54 ? 1.54 -46.688 -13.844 1 55.5 54 LEU B CA 1
ATOM 6970 C C . LEU B 1 54 ? 2.789 -46.281 -14.625 1 55.5 54 LEU B C 1
ATOM 6972 O O . LEU B 1 54 ? 3.861 -46.875 -14.422 1 55.5 54 LEU B O 1
ATOM 6976 N N . ARG B 1 55 ? 2.686 -45.562 -15.875 1 67.56 55 ARG B N 1
ATOM 6977 C CA . ARG B 1 55 ? 3.807 -45.156 -16.703 1 67.56 55 ARG B CA 1
ATOM 6978 C C . ARG B 1 55 ? 4.723 -44.188 -15.938 1 67.56 55 ARG B C 1
ATOM 6980 O O . ARG B 1 55 ? 4.25 -43.344 -15.195 1 67.56 55 ARG B O 1
ATOM 6987 N N . SER B 1 56 ? 5.941 -44.438 -15.852 1 85.56 56 SER B N 1
ATOM 6988 C CA . SER B 1 56 ? 6.984 -43.594 -15.25 1 85.56 56 SER B CA 1
ATOM 6989 C C . SER B 1 56 ? 7.094 -42.25 -15.945 1 85.56 56 SER B C 1
ATOM 6991 O O . SER B 1 56 ? 6.562 -42.062 -17.047 1 85.56 56 SER B O 1
ATOM 6993 N N . LEU B 1 57 ? 7.457 -41.25 -15.25 1 90.12 57 LEU B N 1
ATOM 6994 C CA . LEU B 1 57 ? 7.688 -39.938 -15.852 1 90.12 57 LEU B CA 1
ATOM 6995 C C . LEU B 1 57 ? 8.539 -40.062 -17.109 1 90.12 57 LEU B C 1
ATOM 6997 O O . LEU B 1 57 ? 8.305 -39.375 -18.109 1 90.12 57 LEU B O 1
ATOM 7001 N N . HIS B 1 58 ? 9.492 -41 -17.094 1 90.44 58 HIS B N 1
ATOM 7002 C CA . HIS B 1 58 ? 10.406 -41.25 -18.219 1 90.44 58 HIS B CA 1
ATOM 7003 C C . HIS B 1 58 ? 9.648 -41.688 -19.453 1 90.44 58 HIS B C 1
ATOM 7005 O O . HIS B 1 58 ? 10.047 -41.375 -20.578 1 90.44 58 HIS B O 1
ATOM 7011 N N . ASP B 1 59 ? 8.609 -42.406 -19.312 1 88.25 59 ASP B N 1
ATOM 7012 C CA . ASP B 1 59 ? 7.82 -42.906 -20.438 1 88.25 59 ASP B CA 1
ATOM 7013 C C . ASP B 1 59 ? 7.184 -41.75 -21.219 1 88.25 59 ASP B C 1
ATOM 7015 O O . ASP B 1 59 ? 7.051 -41.844 -22.438 1 88.25 59 ASP B O 1
ATOM 7019 N N . ASN B 1 60 ? 6.828 -40.75 -20.516 1 86.94 60 ASN B N 1
ATOM 7020 C CA . ASN B 1 60 ? 6.184 -39.594 -21.156 1 86.94 60 ASN B CA 1
ATOM 7021 C C . ASN B 1 60 ? 7.191 -38.5 -21.5 1 86.94 60 ASN B C 1
ATOM 7023 O O . ASN B 1 60 ? 6.934 -37.656 -22.359 1 86.94 60 ASN B O 1
ATOM 7027 N N . TYR B 1 61 ? 8.211 -38.5 -20.719 1 90.38 61 TYR B N 1
ATOM 7028 C CA . TYR B 1 61 ? 9.273 -37.531 -20.906 1 90.38 61 TYR B CA 1
ATOM 7029 C C . TYR B 1 61 ? 10.633 -38.219 -21.031 1 90.38 61 TYR B C 1
ATOM 7031 O O . TYR B 1 61 ? 11.359 -38.344 -20.047 1 90.38 61 TYR B O 1
ATOM 7039 N N . PRO B 1 62 ? 11.039 -38.562 -22.172 1 87.38 62 PRO B N 1
ATOM 7040 C CA . PRO B 1 62 ? 12.273 -39.344 -22.359 1 87.38 62 PRO B CA 1
ATOM 7041 C C . PRO B 1 62 ? 13.523 -38.562 -21.922 1 87.38 62 PRO B C 1
ATOM 7043 O O . PRO B 1 62 ? 14.578 -39.188 -21.719 1 87.38 62 PRO B O 1
ATOM 7046 N N . ASP B 1 63 ? 13.445 -37.281 -21.812 1 85.62 63 ASP B N 1
ATOM 7047 C CA . ASP B 1 63 ? 14.578 -36.5 -21.359 1 85.62 63 ASP B CA 1
ATOM 7048 C C . ASP B 1 63 ? 14.812 -36.688 -19.859 1 85.62 63 ASP B C 1
ATOM 7050 O O . ASP B 1 63 ? 15.891 -36.406 -19.344 1 85.62 63 ASP B O 1
ATOM 7054 N N . GLU B 1 64 ? 13.875 -37.219 -19.188 1 88.75 64 GLU B N 1
ATOM 7055 C CA . GLU B 1 64 ? 14 -37.5 -17.766 1 88.75 64 GLU B CA 1
ATOM 7056 C C . GLU B 1 64 ? 14.594 -38.906 -17.531 1 88.75 64 GLU B C 1
ATOM 7058 O O . GLU B 1 64 ? 14.398 -39.812 -18.359 1 88.75 64 GLU B O 1
ATOM 7063 N N . PRO B 1 65 ? 15.25 -39.094 -16.484 1 90.38 65 PRO B N 1
ATOM 7064 C CA . PRO B 1 65 ? 15.812 -40.438 -16.203 1 90.38 65 PRO B CA 1
ATOM 7065 C C . PRO B 1 65 ? 14.75 -41.469 -15.922 1 90.38 65 PRO B C 1
ATOM 7067 O O . PRO B 1 65 ? 13.586 -41.125 -15.68 1 90.38 65 PRO B O 1
ATOM 7070 N N . GLU B 1 66 ? 15.141 -42.719 -15.969 1 89.38 66 GLU B N 1
ATOM 7071 C CA . GLU B 1 66 ? 14.227 -43.844 -15.734 1 89.38 66 GLU B CA 1
ATOM 7072 C C . GLU B 1 66 ? 13.602 -43.75 -14.336 1 89.38 66 GLU B C 1
ATOM 7074 O O . GLU B 1 66 ? 12.445 -44.125 -14.148 1 89.38 66 GLU B O 1
ATOM 7079 N N . HIS B 1 67 ? 14.516 -43.344 -13.406 1 90.81 67 HIS B N 1
ATOM 7080 C CA . HIS B 1 67 ? 14.031 -43.125 -12.047 1 90.81 67 HIS B CA 1
ATOM 7081 C C . HIS B 1 67 ? 14.094 -41.625 -11.672 1 90.81 67 HIS B C 1
ATOM 7083 O O . HIS B 1 67 ? 15.039 -41.188 -11.016 1 90.81 67 HIS B O 1
ATOM 7089 N N . SER B 1 68 ? 13.023 -41 -12.016 1 93.31 68 SER B N 1
ATOM 7090 C CA . SER B 1 68 ? 12.953 -39.562 -11.82 1 93.31 68 SER B CA 1
ATOM 7091 C C . SER B 1 68 ? 12.281 -39.219 -10.5 1 93.31 68 SER B C 1
ATOM 7093 O O . SER B 1 68 ? 11.516 -40 -9.961 1 93.31 68 SER B O 1
ATOM 7095 N N . THR B 1 69 ? 12.625 -38.062 -9.945 1 96.06 69 THR B N 1
ATOM 7096 C CA . THR B 1 69 ? 11.953 -37.531 -8.758 1 96.06 69 THR B CA 1
ATOM 7097 C C . THR B 1 69 ? 10.461 -37.344 -9.031 1 96.06 69 THR B C 1
ATOM 7099 O O . THR B 1 69 ? 9.648 -37.406 -8.109 1 96.06 69 THR B O 1
ATOM 7102 N N . GLY B 1 70 ? 10.062 -37.094 -10.273 1 95.69 70 GLY B N 1
ATOM 7103 C CA . GLY B 1 70 ? 8.68 -36.906 -10.664 1 95.69 70 GLY B CA 1
ATOM 7104 C C . GLY B 1 70 ? 7.793 -38.094 -10.297 1 95.69 70 GLY B C 1
ATOM 7105 O O . GLY B 1 70 ? 6.605 -37.906 -10.016 1 95.69 70 GLY B O 1
ATOM 7106 N N . ASP B 1 71 ? 8.375 -39.281 -10.297 1 95.5 71 ASP B N 1
ATOM 7107 C CA . ASP B 1 71 ? 7.625 -40.5 -9.945 1 95.5 71 ASP B CA 1
ATOM 7108 C C . ASP B 1 71 ? 7.23 -40.469 -8.469 1 95.5 71 ASP B C 1
ATOM 7110 O O . ASP B 1 71 ? 6.164 -40.969 -8.102 1 95.5 71 ASP B O 1
ATOM 7114 N N . ILE B 1 72 ? 8.117 -39.938 -7.703 1 96.56 72 ILE B N 1
ATOM 7115 C CA . ILE B 1 72 ? 7.844 -39.875 -6.273 1 96.56 72 ILE B CA 1
ATOM 7116 C C . ILE B 1 72 ? 6.773 -38.812 -6 1 96.56 72 ILE B C 1
ATOM 7118 O O . ILE B 1 72 ? 5.906 -39.031 -5.145 1 96.56 72 ILE B O 1
ATOM 7122 N N . TYR B 1 73 ? 6.895 -37.656 -6.695 1 97.12 73 TYR B N 1
ATOM 7123 C CA . TYR B 1 73 ? 5.832 -36.656 -6.582 1 97.12 73 TYR B CA 1
ATOM 7124 C C . TYR B 1 73 ? 4.48 -37.25 -6.957 1 97.12 73 TYR B C 1
ATOM 7126 O O . TYR B 1 73 ? 3.475 -37 -6.297 1 97.12 73 TYR B O 1
ATOM 7134 N N . ARG B 1 74 ? 4.434 -38 -8.016 1 94.62 74 ARG B N 1
ATOM 7135 C CA . ARG B 1 74 ? 3.203 -38.656 -8.461 1 94.62 74 ARG B CA 1
ATOM 7136 C C . ARG B 1 74 ? 2.682 -39.625 -7.402 1 94.62 74 ARG B C 1
ATOM 7138 O O . ARG B 1 74 ? 1.473 -39.719 -7.188 1 94.62 74 ARG B O 1
ATOM 7145 N N . GLU B 1 75 ? 3.605 -40.375 -6.824 1 93.38 75 GLU B N 1
ATOM 7146 C CA . GLU B 1 75 ? 3.225 -41.281 -5.746 1 93.38 75 GLU B CA 1
ATOM 7147 C C . GLU B 1 75 ? 2.508 -40.531 -4.621 1 93.38 75 GLU B C 1
ATOM 7149 O O . GLU B 1 75 ? 1.5 -41.031 -4.098 1 93.38 75 GLU B O 1
ATOM 7154 N N . PHE B 1 76 ? 3.062 -39.438 -4.25 1 94.81 76 PHE B N 1
ATOM 7155 C CA . PHE B 1 76 ? 2.412 -38.625 -3.236 1 94.81 76 PHE B CA 1
ATOM 7156 C C . PHE B 1 76 ? 0.999 -38.25 -3.666 1 94.81 76 PHE B C 1
ATOM 7158 O O . PHE B 1 76 ? 0.057 -38.344 -2.877 1 94.81 76 PHE B O 1
ATOM 7165 N N . LEU B 1 77 ? 0.854 -37.75 -4.895 1 93.31 77 LEU B N 1
ATOM 7166 C CA . LEU B 1 77 ? -0.44 -37.312 -5.402 1 93.31 77 LEU B CA 1
ATOM 7167 C C . LEU B 1 77 ? -1.428 -38.5 -5.449 1 93.31 77 LEU B C 1
ATOM 7169 O O . LEU B 1 77 ? -2.623 -38.312 -5.215 1 93.31 77 LEU B O 1
ATOM 7173 N N . GLU B 1 78 ? -0.924 -39.656 -5.699 1 89.75 78 GLU B N 1
ATOM 7174 C CA . GLU B 1 78 ? -1.767 -40.875 -5.734 1 89.75 78 GLU B CA 1
ATOM 7175 C C . GLU B 1 78 ? -2.271 -41.219 -4.34 1 89.75 78 GLU B C 1
ATOM 7177 O O . GLU B 1 78 ? -3.438 -41.594 -4.168 1 89.75 78 GLU B O 1
ATOM 7182 N N . ILE B 1 79 ? -1.366 -41.125 -3.451 1 89.75 79 ILE B N 1
ATOM 7183 C CA . ILE B 1 79 ? -1.758 -41.406 -2.074 1 89.75 79 ILE B CA 1
ATOM 7184 C C . ILE B 1 79 ? -2.809 -40.406 -1.62 1 89.75 79 ILE B C 1
ATOM 7186 O O . ILE B 1 79 ? -3.814 -40.75 -1.014 1 89.75 79 ILE B O 1
ATOM 7190 N N . LEU B 1 80 ? -2.607 -39.188 -1.924 1 89.69 80 LEU B N 1
ATOM 7191 C CA . LEU B 1 80 ? -3.543 -38.125 -1.556 1 89.69 80 LEU B CA 1
ATOM 7192 C C . LEU B 1 80 ? -4.855 -38.281 -2.32 1 89.69 80 LEU B C 1
ATOM 7194 O O . LEU B 1 80 ? -5.914 -37.875 -1.823 1 89.69 80 LEU B O 1
ATOM 7198 N N . GLY B 1 81 ? -4.789 -38.781 -3.521 1 84.81 81 GLY B N 1
ATOM 7199 C CA . GLY B 1 81 ? -5.926 -38.938 -4.414 1 84.81 81 GLY B CA 1
ATOM 7200 C C . GLY B 1 81 ? -7.031 -39.812 -3.84 1 84.81 81 GLY B C 1
ATOM 7201 O O . GLY B 1 81 ? -8.172 -39.75 -4.297 1 84.81 81 GLY B O 1
ATOM 7202 N N . LYS B 1 82 ? -6.641 -40.562 -2.852 1 79.88 82 LYS B N 1
ATOM 7203 C CA . LYS B 1 82 ? -7.66 -41.344 -2.182 1 79.88 82 LYS B CA 1
ATOM 7204 C C . LYS B 1 82 ? -8.617 -40.469 -1.383 1 79.88 82 LYS B C 1
ATOM 7206 O O . LYS B 1 82 ? -9.766 -40.875 -1.137 1 79.88 82 LYS B O 1
ATOM 7211 N N . ASP B 1 83 ? -8.109 -39.344 -1.07 1 76.69 83 ASP B N 1
ATOM 7212 C CA . ASP B 1 83 ? -8.898 -38.438 -0.234 1 76.69 83 ASP B CA 1
ATOM 7213 C C . ASP B 1 83 ? -9.25 -37.156 -0.983 1 76.69 83 ASP B C 1
ATOM 7215 O O . ASP B 1 83 ? -10.32 -36.594 -0.784 1 76.69 83 ASP B O 1
ATOM 7219 N N . MET B 1 84 ? -8.289 -36.719 -1.767 1 79.81 84 MET B N 1
ATOM 7220 C CA . MET B 1 84 ? -8.461 -35.438 -2.451 1 79.81 84 MET B CA 1
ATOM 7221 C C . MET B 1 84 ? -7.625 -35.406 -3.727 1 79.81 84 MET B C 1
ATOM 7223 O O . MET B 1 84 ? -6.469 -35.812 -3.732 1 79.81 84 MET B O 1
ATOM 7227 N N . TYR B 1 85 ? -8.242 -34.906 -4.789 1 82.38 85 TYR B N 1
ATOM 7228 C CA . TYR B 1 85 ? -7.5 -34.719 -6.027 1 82.38 85 TYR B CA 1
ATOM 7229 C C . TYR B 1 85 ? -6.816 -33.344 -6.043 1 82.38 85 TYR B C 1
ATOM 7231 O O . TYR B 1 85 ? -7.484 -32.312 -6.105 1 82.38 85 TYR B O 1
ATOM 7239 N N . LEU B 1 86 ? -5.535 -33.406 -6 1 89.75 86 LEU B N 1
ATOM 7240 C CA . LEU B 1 86 ? -4.77 -32.156 -5.961 1 89.75 86 LEU B CA 1
ATOM 7241 C C . LEU B 1 86 ? -4.07 -31.906 -7.289 1 89.75 86 LEU B C 1
ATOM 7243 O O . LEU B 1 86 ? -3.301 -32.75 -7.762 1 89.75 86 LEU B O 1
ATOM 7247 N N . ARG B 1 87 ? -4.418 -30.859 -7.945 1 90.56 87 ARG B N 1
ATOM 7248 C CA . ARG B 1 87 ? -3.705 -30.422 -9.133 1 90.56 87 ARG B CA 1
ATOM 7249 C C . ARG B 1 87 ? -2.717 -29.312 -8.797 1 90.56 87 ARG B C 1
ATOM 7251 O O . ARG B 1 87 ? -3.064 -28.359 -8.102 1 90.56 87 ARG B O 1
ATOM 7258 N N . VAL B 1 88 ? -1.505 -29.484 -9.281 1 95.5 88 VAL B N 1
ATOM 7259 C CA . VAL B 1 88 ? -0.48 -28.484 -9 1 95.5 88 VAL B CA 1
ATOM 7260 C C . VAL B 1 88 ? -0.182 -27.672 -10.266 1 95.5 88 VAL B C 1
ATOM 7262 O O . VAL B 1 88 ? 0.125 -28.25 -11.312 1 95.5 88 VAL B O 1
ATOM 7265 N N . ILE B 1 89 ? -0.299 -26.359 -10.203 1 93.81 89 ILE B N 1
ATOM 7266 C CA . ILE B 1 89 ? 0.014 -25.5 -11.344 1 93.81 89 ILE B CA 1
ATOM 7267 C C . ILE B 1 89 ? 0.87 -24.328 -10.883 1 93.81 89 ILE B C 1
ATOM 7269 O O . ILE B 1 89 ? 0.779 -23.891 -9.734 1 93.81 89 ILE B O 1
ATOM 7273 N N . VAL B 1 90 ? 1.774 -23.844 -11.695 1 97.19 90 VAL B N 1
ATOM 7274 C CA . VAL B 1 90 ? 2.475 -22.578 -11.539 1 97.19 90 VAL B CA 1
ATOM 7275 C C . VAL B 1 90 ? 1.906 -21.547 -12.508 1 97.19 90 VAL B C 1
ATOM 7277 O O . VAL B 1 90 ? 1.992 -21.719 -13.727 1 97.19 90 VAL B O 1
ATOM 7280 N N . ASP B 1 91 ? 1.33 -20.484 -11.953 1 94.88 91 ASP B N 1
ATOM 7281 C CA . ASP B 1 91 ? 0.619 -19.625 -12.883 1 94.88 91 ASP B CA 1
ATOM 7282 C C . ASP B 1 91 ? 1.217 -18.219 -12.883 1 94.88 91 ASP B C 1
ATOM 7284 O O . ASP B 1 91 ? 0.929 -17.406 -13.773 1 94.88 91 ASP B O 1
ATOM 7288 N N . VAL B 1 92 ? 2.035 -17.906 -11.906 1 96.69 92 VAL B N 1
ATOM 7289 C CA . VAL B 1 92 ? 2.695 -16.594 -11.883 1 96.69 92 VAL B CA 1
ATOM 7290 C C . VAL B 1 92 ? 4.176 -16.781 -11.547 1 96.69 92 VAL B C 1
ATOM 7292 O O . VAL B 1 92 ? 4.523 -17.516 -10.625 1 96.69 92 VAL B O 1
ATOM 7295 N N . ILE B 1 93 ? 5.047 -16.141 -12.312 1 98.38 93 ILE B N 1
ATOM 7296 C CA . ILE B 1 93 ? 6.48 -16.125 -12.055 1 98.38 93 ILE B CA 1
ATOM 7297 C C . ILE B 1 93 ? 7.012 -14.695 -12.141 1 98.38 93 ILE B C 1
ATOM 7299 O O . ILE B 1 93 ? 6.703 -13.969 -13.086 1 98.38 93 ILE B O 1
ATOM 7303 N N . ALA B 1 94 ? 7.664 -14.281 -11.172 1 97.44 94 ALA B N 1
ATOM 7304 C CA . ALA B 1 94 ? 8.359 -12.992 -11.18 1 97.44 94 ALA B CA 1
ATOM 7305 C C . ALA B 1 94 ? 9.844 -13.172 -10.883 1 97.44 94 ALA B C 1
ATOM 7307 O O . ALA B 1 94 ? 10.227 -13.961 -10.016 1 97.44 94 ALA B O 1
ATOM 7308 N N . GLY B 1 95 ? 10.703 -12.5 -11.656 1 95.25 95 GLY B N 1
ATOM 7309 C CA . GLY B 1 95 ? 12.133 -12.672 -11.461 1 95.25 95 GLY B CA 1
ATOM 7310 C C . GLY B 1 95 ? 12.93 -11.414 -11.75 1 95.25 95 GLY B C 1
ATOM 7311 O O . GLY B 1 95 ? 12.492 -10.562 -12.523 1 95.25 95 GLY B O 1
ATOM 7312 N N . SER B 1 96 ? 14.078 -11.305 -11.148 1 92.38 96 SER B N 1
ATOM 7313 C CA . SER B 1 96 ? 15.016 -10.211 -11.352 1 92.38 96 SER B CA 1
ATOM 7314 C C . SER B 1 96 ? 16.422 -10.727 -11.586 1 92.38 96 SER B C 1
ATOM 7316 O O . SER B 1 96 ? 16.844 -11.711 -10.969 1 92.38 96 SER B O 1
ATOM 7318 N N . SER B 1 97 ? 17.172 -10.141 -12.508 1 91.5 97 SER B N 1
ATOM 7319 C CA . SER B 1 97 ? 18.562 -10.477 -12.797 1 91.5 97 SER B CA 1
ATOM 7320 C C . SER B 1 97 ? 18.719 -11.961 -13.109 1 91.5 97 SER B C 1
ATOM 7322 O O . SER B 1 97 ? 18.047 -12.492 -13.992 1 91.5 97 SER B O 1
ATOM 7324 N N . ALA B 1 98 ? 19.469 -12.688 -12.211 1 88 98 ALA B N 1
ATOM 7325 C CA . ALA B 1 98 ? 19.609 -14.133 -12.391 1 88 98 ALA B CA 1
ATOM 7326 C C . ALA B 1 98 ? 18.266 -14.836 -12.234 1 88 98 ALA B C 1
ATOM 7328 O O . ALA B 1 98 ? 17.984 -15.812 -12.945 1 88 98 ALA B O 1
ATOM 7329 N N . GLY B 1 99 ? 17.5 -14.359 -11.312 1 92.62 99 GLY B N 1
ATOM 7330 C CA . GLY B 1 99 ? 16.172 -14.898 -11.141 1 92.62 99 GLY B CA 1
ATOM 7331 C C . GLY B 1 99 ? 15.258 -14.641 -12.328 1 92.62 99 GLY B C 1
ATOM 7332 O O . GLY B 1 99 ? 14.352 -15.43 -12.602 1 92.62 99 GLY B O 1
ATOM 7333 N N . GLY B 1 100 ? 15.562 -13.523 -13.031 1 95.44 100 GLY B N 1
ATOM 7334 C CA . GLY B 1 100 ? 14.797 -13.234 -14.242 1 95.44 100 GLY B CA 1
ATOM 7335 C C . GLY B 1 100 ? 15.047 -14.234 -15.352 1 95.44 100 GLY B C 1
ATOM 7336 O O . GLY B 1 100 ? 14.109 -14.664 -16.031 1 95.44 100 GLY B O 1
ATOM 7337 N N . ILE B 1 101 ? 16.312 -14.625 -15.555 1 94.69 101 ILE B N 1
ATOM 7338 C CA . ILE B 1 101 ? 16.656 -15.617 -16.562 1 94.69 101 ILE B CA 1
ATOM 7339 C C . ILE B 1 101 ? 15.977 -16.953 -16.234 1 94.69 101 ILE B C 1
ATOM 7341 O O . ILE B 1 101 ? 15.406 -17.594 -17.109 1 94.69 101 ILE B O 1
ATOM 7345 N N . ASN B 1 102 ? 16.078 -17.281 -14.977 1 96.31 102 ASN B N 1
ATOM 7346 C CA . ASN B 1 102 ? 15.445 -18.516 -14.539 1 96.31 102 ASN B CA 1
ATOM 7347 C C . ASN B 1 102 ? 13.93 -18.453 -14.695 1 96.31 102 ASN B C 1
ATOM 7349 O O . ASN B 1 102 ? 13.281 -19.469 -14.977 1 96.31 102 ASN B O 1
ATOM 7353 N N . GLY B 1 103 ? 13.383 -17.281 -14.406 1 97.69 103 GLY B N 1
ATOM 7354 C CA . GLY B 1 103 ? 11.953 -17.109 -14.633 1 97.69 103 GLY B CA 1
ATOM 7355 C C . GLY B 1 103 ? 11.547 -17.312 -16.078 1 97.69 103 GLY B C 1
ATOM 7356 O O . GLY B 1 103 ? 10.547 -17.969 -16.359 1 97.69 103 GLY B O 1
ATOM 7357 N N . VAL B 1 104 ? 12.359 -16.797 -16.984 1 97.94 104 VAL B N 1
ATOM 7358 C CA . VAL B 1 104 ? 12.109 -16.891 -18.422 1 97.94 104 VAL B CA 1
ATOM 7359 C C . VAL B 1 104 ? 12.133 -18.359 -18.844 1 97.94 104 VAL B C 1
ATOM 7361 O O . VAL B 1 104 ? 11.242 -18.828 -19.562 1 97.94 104 VAL B O 1
ATOM 7364 N N . THR B 1 105 ? 13.086 -19.078 -18.406 1 97.69 105 THR B N 1
ATOM 7365 C CA . THR B 1 105 ? 13.242 -20.469 -18.844 1 97.69 105 THR B CA 1
ATOM 7366 C C . THR B 1 105 ? 12.18 -21.359 -18.203 1 97.69 105 THR B C 1
ATOM 7368 O O . THR B 1 105 ? 11.625 -22.25 -18.859 1 97.69 105 THR B O 1
ATOM 7371 N N . LEU B 1 106 ? 11.914 -21.125 -16.938 1 98.25 106 LEU B N 1
ATOM 7372 C CA . LEU B 1 106 ? 10.867 -21.922 -16.281 1 98.25 106 LEU B CA 1
ATOM 7373 C C . LEU B 1 106 ? 9.516 -21.672 -16.938 1 98.25 106 LEU B C 1
ATOM 7375 O O . LEU B 1 106 ? 8.766 -22.609 -17.188 1 98.25 106 LEU B O 1
ATOM 7379 N N . ALA B 1 107 ? 9.195 -20.406 -17.156 1 98.38 107 ALA B N 1
ATOM 7380 C CA . ALA B 1 107 ? 7.918 -20.078 -17.781 1 98.38 107 ALA B CA 1
ATOM 7381 C C . ALA B 1 107 ? 7.785 -20.719 -19.156 1 98.38 107 ALA B C 1
ATOM 7383 O O . ALA B 1 107 ? 6.719 -21.219 -19.516 1 98.38 107 ALA B O 1
ATOM 7384 N N . THR B 1 108 ? 8.875 -20.672 -19.922 1 97.31 108 THR B N 1
ATOM 7385 C CA . THR B 1 108 ? 8.875 -21.281 -21.234 1 97.31 108 THR B CA 1
ATOM 7386 C C . THR B 1 108 ? 8.648 -22.781 -21.141 1 97.31 108 THR B C 1
ATOM 7388 O O . THR B 1 108 ? 7.914 -23.359 -21.953 1 97.31 108 THR B O 1
ATOM 7391 N N . ALA B 1 109 ? 9.273 -23.406 -20.172 1 96.69 109 ALA B N 1
ATOM 7392 C CA . ALA B 1 109 ? 9.102 -24.828 -19.953 1 96.69 109 ALA B CA 1
ATOM 7393 C C . ALA B 1 109 ? 7.652 -25.156 -19.594 1 96.69 109 ALA B C 1
ATOM 7395 O O . ALA B 1 109 ? 7.07 -26.109 -20.125 1 96.69 109 ALA B O 1
ATOM 7396 N N . LEU B 1 110 ? 7.082 -24.391 -18.75 1 97 110 LEU B N 1
ATOM 7397 C CA . LEU B 1 110 ? 5.723 -24.641 -18.266 1 97 110 LEU B CA 1
ATOM 7398 C C . LEU B 1 110 ? 4.707 -24.359 -19.375 1 97 110 LEU B C 1
ATOM 7400 O O . LEU B 1 110 ? 3.715 -25.078 -19.5 1 97 110 LEU B O 1
ATOM 7404 N N . ALA B 1 111 ? 4.945 -23.312 -20.141 1 95.81 111 ALA B N 1
ATOM 7405 C CA . ALA B 1 111 ? 3.99 -22.859 -21.141 1 95.81 111 ALA B CA 1
ATOM 7406 C C . ALA B 1 111 ? 3.812 -23.906 -22.25 1 95.81 111 ALA B C 1
ATOM 7408 O O . ALA B 1 111 ? 2.695 -24.141 -22.703 1 95.81 111 ALA B O 1
ATOM 7409 N N . HIS B 1 112 ? 4.949 -24.547 -22.641 1 94.31 112 HIS B N 1
ATOM 7410 C CA . HIS B 1 112 ? 4.852 -25.438 -23.781 1 94.31 112 HIS B CA 1
ATOM 7411 C C . HIS B 1 112 ? 5.477 -26.797 -23.484 1 94.31 112 HIS B C 1
ATOM 7413 O O . HIS B 1 112 ? 5.898 -27.516 -24.391 1 94.31 112 HIS B O 1
ATOM 7419 N N . ASP B 1 113 ? 5.555 -27.109 -22.172 1 93.75 113 ASP B N 1
ATOM 7420 C CA . ASP B 1 113 ? 6.059 -28.406 -21.703 1 93.75 113 ASP B CA 1
ATOM 7421 C C . ASP B 1 113 ? 7.414 -28.719 -22.328 1 93.75 113 ASP B C 1
ATOM 7423 O O . ASP B 1 113 ? 7.59 -29.781 -22.938 1 93.75 113 ASP B O 1
ATOM 7427 N N . ARG B 1 114 ? 8.297 -27.812 -22.234 1 94.12 114 ARG B N 1
ATOM 7428 C CA . ARG B 1 114 ? 9.648 -27.969 -22.766 1 94.12 114 ARG B CA 1
ATOM 7429 C C . ARG B 1 114 ? 10.617 -28.391 -21.688 1 94.12 114 ARG B C 1
ATOM 7431 O O . ARG B 1 114 ? 10.375 -28.172 -20.5 1 94.12 114 ARG B O 1
ATOM 7438 N N . SER B 1 115 ? 11.695 -29.016 -22.125 1 94.06 115 SER B N 1
ATOM 7439 C CA . SER B 1 115 ? 12.672 -29.562 -21.203 1 94.06 115 SER B CA 1
ATOM 7440 C C . SER B 1 115 ? 13.602 -28.469 -20.688 1 94.06 115 SER B C 1
ATOM 7442 O O . SER B 1 115 ? 13.977 -27.562 -21.438 1 94.06 115 SER B O 1
ATOM 7444 N N . LEU B 1 116 ? 14.031 -28.562 -19.422 1 95.38 116 LEU B N 1
ATOM 7445 C CA . LEU B 1 116 ? 15 -27.641 -18.844 1 95.38 116 LEU B CA 1
ATOM 7446 C C . LEU B 1 116 ? 16.406 -28.219 -18.891 1 95.38 116 LEU B C 1
ATOM 7448 O O . LEU B 1 116 ? 17.375 -27.547 -18.516 1 95.38 116 LEU B O 1
ATOM 7452 N N . ILE B 1 117 ? 16.594 -29.406 -19.391 1 92.06 117 ILE B N 1
ATOM 7453 C CA . ILE B 1 117 ? 17.859 -30.125 -19.359 1 92.06 117 ILE B CA 1
ATOM 7454 C C . ILE B 1 117 ? 18.906 -29.359 -20.188 1 92.06 117 ILE B C 1
ATOM 7456 O O . ILE B 1 117 ? 20.047 -29.203 -19.766 1 92.06 117 ILE B O 1
ATOM 7460 N N . PRO B 1 118 ? 18.531 -28.844 -21.359 1 91.5 118 PRO B N 1
ATOM 7461 C CA . PRO B 1 118 ? 19.516 -28.062 -22.094 1 91.5 118 PRO B CA 1
ATOM 7462 C C . PRO B 1 118 ? 20 -26.828 -21.328 1 91.5 118 PRO B C 1
ATOM 7464 O O . PRO B 1 118 ? 21.156 -26.422 -21.469 1 91.5 118 PRO B O 1
ATOM 7467 N N . VAL B 1 119 ? 19.078 -26.25 -20.609 1 93.62 119 VAL B N 1
ATOM 7468 C CA . VAL B 1 119 ? 19.438 -25.094 -19.812 1 93.62 119 VAL B CA 1
ATOM 7469 C C . VAL B 1 119 ? 20.422 -25.5 -18.719 1 93.62 119 VAL B C 1
ATOM 7471 O O . VAL B 1 119 ? 21.328 -24.734 -18.359 1 93.62 119 VAL B O 1
ATOM 7474 N N . THR B 1 120 ? 20.25 -26.688 -18.125 1 93.06 120 THR B N 1
ATOM 7475 C CA . THR B 1 120 ? 21.188 -27.219 -17.141 1 93.06 120 THR B CA 1
ATOM 7476 C C . THR B 1 120 ? 22.594 -27.312 -17.719 1 93.06 120 THR B C 1
ATOM 7478 O O . THR B 1 120 ? 23.562 -26.891 -17.078 1 93.06 120 THR B O 1
ATOM 7481 N N . ARG B 1 121 ? 22.688 -27.766 -18.875 1 87.75 121 ARG B N 1
ATOM 7482 C CA . ARG B 1 121 ? 23.984 -27.906 -19.531 1 87.75 121 ARG B CA 1
ATOM 7483 C C . ARG B 1 121 ? 24.609 -26.531 -19.781 1 87.75 121 ARG B C 1
ATOM 7485 O O . ARG B 1 121 ? 25.828 -26.375 -19.625 1 87.75 121 ARG B O 1
ATOM 7492 N N . MET B 1 122 ? 23.766 -25.672 -20.172 1 86.31 122 MET B N 1
ATOM 7493 C CA . MET B 1 122 ? 24.266 -24.312 -20.391 1 86.31 122 MET B CA 1
ATOM 7494 C C . MET B 1 122 ? 24.859 -23.734 -19.109 1 86.31 122 MET B C 1
ATOM 7496 O O . MET B 1 122 ? 25.953 -23.172 -19.141 1 86.31 122 MET B O 1
ATOM 7500 N N . TRP B 1 123 ? 24.188 -23.875 -18.031 1 86.31 123 TRP B N 1
ATOM 7501 C CA . TRP B 1 123 ? 24.656 -23.328 -16.766 1 86.31 123 TRP B CA 1
ATOM 7502 C C . TRP B 1 123 ? 25.938 -24.016 -16.312 1 86.31 123 TRP B C 1
ATOM 7504 O O . TRP B 1 123 ? 26.844 -23.375 -15.766 1 86.31 123 TRP B O 1
ATOM 7514 N N . LEU B 1 124 ? 26.016 -25.312 -16.547 1 87.19 124 LEU B N 1
ATOM 7515 C CA . LEU B 1 124 ? 27.141 -26.078 -16.031 1 87.19 124 LEU B CA 1
ATOM 7516 C C . LEU B 1 124 ? 28.375 -25.938 -16.922 1 87.19 124 LEU B C 1
ATOM 7518 O O . LEU B 1 124 ? 29.5 -25.906 -16.438 1 87.19 124 LEU B O 1
ATOM 7522 N N . GLU B 1 125 ? 28.156 -25.766 -18.203 1 83 125 GLU B N 1
ATOM 7523 C CA . GLU B 1 125 ? 29.266 -25.781 -19.141 1 83 125 GLU B CA 1
ATOM 7524 C C . GLU B 1 125 ? 29.641 -24.375 -19.578 1 83 125 GLU B C 1
ATOM 7526 O O . GLU B 1 125 ? 30.812 -24.078 -19.781 1 83 125 GLU B O 1
ATOM 7531 N N . GLU B 1 126 ? 28.688 -23.562 -19.75 1 74.31 126 GLU B N 1
ATOM 7532 C CA . GLU B 1 126 ? 28.953 -22.297 -20.438 1 74.31 126 GLU B CA 1
ATOM 7533 C C . GLU B 1 126 ? 28.984 -21.125 -19.469 1 74.31 126 GLU B C 1
ATOM 7535 O O . GLU B 1 126 ? 29.391 -20.016 -19.828 1 74.31 126 GLU B O 1
ATOM 7540 N N . ALA B 1 127 ? 28.594 -21.297 -18.344 1 65.5 127 ALA B N 1
ATOM 7541 C CA . ALA B 1 127 ? 28.516 -20.172 -17.406 1 65.5 127 ALA B CA 1
ATOM 7542 C C . ALA B 1 127 ? 29.875 -19.828 -16.828 1 65.5 127 ALA B C 1
ATOM 7544 O O . ALA B 1 127 ? 29.984 -19.062 -15.875 1 65.5 127 ALA B O 1
ATOM 7545 N N . ASP B 1 128 ? 30.812 -20.188 -17.453 1 62.53 128 ASP B N 1
ATOM 7546 C CA . ASP B 1 128 ? 32.156 -19.859 -17.047 1 62.53 128 ASP B CA 1
ATOM 7547 C C . ASP B 1 128 ? 32.531 -18.422 -17.453 1 62.53 128 ASP B C 1
ATOM 7549 O O . ASP B 1 128 ? 32.312 -18.031 -18.609 1 62.53 128 ASP B O 1
ATOM 7553 N N . MET B 1 129 ? 32.812 -17.734 -16.438 1 58.38 129 MET B N 1
ATOM 7554 C CA . MET B 1 129 ? 33.156 -16.328 -16.625 1 58.38 129 MET B CA 1
ATOM 7555 C C . MET B 1 129 ? 34.094 -16.156 -17.812 1 58.38 129 MET B C 1
ATOM 7557 O O . MET B 1 129 ? 34 -15.164 -18.547 1 58.38 129 MET B O 1
ATOM 7561 N N . LEU B 1 130 ? 34.906 -17.031 -17.938 1 44.56 130 LEU B N 1
ATOM 7562 C CA . LEU B 1 130 ? 35.906 -16.922 -19 1 44.56 130 LEU B CA 1
ATOM 7563 C C . LEU B 1 130 ? 35.219 -17.016 -20.375 1 44.56 130 LEU B C 1
ATOM 7565 O O . LEU B 1 130 ? 35.656 -16.359 -21.328 1 44.56 130 LEU B O 1
ATOM 7569 N N . SER B 1 131 ? 34.156 -17.672 -20.328 1 50.44 131 SER B N 1
ATOM 7570 C CA . SER B 1 131 ? 33.438 -17.812 -21.594 1 50.44 131 SER B CA 1
ATOM 7571 C C . SER B 1 131 ? 32.625 -16.562 -21.922 1 50.44 131 SER B C 1
ATOM 7573 O O . SER B 1 131 ? 32.312 -16.297 -23.078 1 50.44 131 SER B O 1
ATOM 7575 N N . LEU B 1 132 ? 32.469 -15.75 -20.891 1 55.31 132 LEU B N 1
ATOM 7576 C CA . LEU B 1 132 ? 31.625 -14.562 -21.062 1 55.31 132 LEU B CA 1
ATOM 7577 C C . LEU B 1 132 ? 32.5 -13.312 -21.219 1 55.31 132 LEU B C 1
ATOM 7579 O O . LEU B 1 132 ? 31.969 -12.219 -21.422 1 55.31 132 LEU B O 1
ATOM 7583 N N . LEU B 1 133 ? 33.75 -13.5 -21.188 1 53.44 133 LEU B N 1
ATOM 7584 C CA . LEU B 1 133 ? 34.688 -12.383 -21.297 1 53.44 133 LEU B CA 1
ATOM 7585 C C . LEU B 1 133 ? 34.688 -11.812 -22.703 1 53.44 133 LEU B C 1
ATOM 7587 O O . LEU B 1 133 ? 34.625 -12.562 -23.688 1 53.44 133 LEU B O 1
ATOM 7591 N N . ALA B 1 134 ? 34.656 -10.297 -23.047 1 53.31 134 ALA B N 1
ATOM 7592 C CA . ALA B 1 134 ? 34.719 -9.625 -24.344 1 53.31 134 ALA B CA 1
ATOM 7593 C C . ALA B 1 134 ? 36.031 -9.914 -25.047 1 53.31 134 ALA B C 1
ATOM 7595 O O . ALA B 1 134 ? 37.062 -9.992 -24.422 1 53.31 134 ALA B O 1
ATOM 7596 N N . PRO B 1 135 ? 36 -10.672 -26.156 1 46.5 135 PRO B N 1
ATOM 7597 C CA . PRO B 1 135 ? 37.188 -11.031 -26.891 1 46.5 135 PRO B CA 1
ATOM 7598 C C . PRO B 1 135 ? 38.344 -10.023 -26.703 1 46.5 135 PRO B C 1
ATOM 7600 O O . PRO B 1 135 ? 39.5 -10.406 -26.594 1 46.5 135 PRO B O 1
ATOM 7603 N N . GLU B 1 136 ? 37.906 -8.742 -26.594 1 46.5 136 GLU B N 1
ATOM 7604 C CA . GLU B 1 136 ? 38.969 -7.75 -26.469 1 46.5 136 GLU B CA 1
ATOM 7605 C C . GLU B 1 136 ? 39.625 -7.82 -25.094 1 46.5 136 GLU B C 1
ATOM 7607 O O . GLU B 1 136 ? 40.812 -7.512 -24.953 1 46.5 136 GLU B O 1
ATOM 7612 N N . ALA B 1 137 ? 38.938 -8.203 -24.109 1 46.41 137 ALA B N 1
ATOM 7613 C CA . ALA B 1 137 ? 39.469 -8.297 -22.75 1 46.41 137 ALA B CA 1
ATOM 7614 C C . ALA B 1 137 ? 40.344 -9.539 -22.578 1 46.41 137 ALA B C 1
ATOM 7616 O O . ALA B 1 137 ? 41.281 -9.539 -21.797 1 46.41 137 ALA B O 1
ATOM 7617 N N . ARG B 1 138 ? 40.188 -10.633 -23.297 1 44.03 138 ARG B N 1
ATOM 7618 C CA . ARG B 1 138 ? 41 -11.844 -23.281 1 44.03 138 ARG B CA 1
ATOM 7619 C C . ARG B 1 138 ? 42.406 -11.562 -23.844 1 44.03 138 ARG B C 1
ATOM 7621 O O . ARG B 1 138 ? 43.375 -12.109 -23.344 1 44.03 138 ARG B O 1
ATOM 7628 N N . ALA B 1 139 ? 42.5 -10.836 -25.016 1 40.5 139 ALA B N 1
ATOM 7629 C CA . ALA B 1 139 ? 43.781 -10.586 -25.703 1 40.5 139 ALA B CA 1
ATOM 7630 C C . ALA B 1 139 ? 44.719 -9.766 -24.828 1 40.5 139 ALA B C 1
ATOM 7632 O O . ALA B 1 139 ? 45.938 -9.938 -24.891 1 40.5 139 ALA B O 1
ATOM 7633 N N . ARG B 1 140 ? 44.094 -8.828 -24.031 1 40.59 140 ARG B N 1
ATOM 7634 C CA . ARG B 1 140 ? 45.031 -7.934 -23.359 1 40.59 140 ARG B CA 1
ATOM 7635 C C . ARG B 1 140 ? 45.469 -8.5 -22.016 1 40.59 140 ARG B C 1
ATOM 7637 O O . ARG B 1 140 ? 46.188 -7.84 -21.266 1 40.59 140 ARG B O 1
ATOM 7644 N N . LEU B 1 141 ? 45.031 -9.539 -21.625 1 41.31 141 LEU B N 1
ATOM 7645 C CA . LEU B 1 141 ? 45.406 -10.258 -20.406 1 41.31 141 LEU B CA 1
ATOM 7646 C C . LEU B 1 141 ? 46.906 -10.484 -20.344 1 41.31 141 LEU B C 1
ATOM 7648 O O . LEU B 1 141 ? 47.531 -10.406 -19.281 1 41.31 141 LEU B O 1
ATOM 7652 N N . TRP B 1 142 ? 47.469 -10.836 -21.484 1 34.69 142 TRP B N 1
ATOM 7653 C CA . TRP B 1 142 ? 48.906 -11.195 -21.531 1 34.69 142 TRP B CA 1
ATOM 7654 C C . TRP B 1 142 ? 49.781 -9.961 -21.375 1 34.69 142 TRP B C 1
ATOM 7656 O O . TRP B 1 142 ? 50.969 -10.078 -21.156 1 34.69 142 TRP B O 1
ATOM 7666 N N . SER B 1 143 ? 49.312 -8.883 -21.906 1 36.31 143 SER B N 1
ATOM 7667 C CA . SER B 1 143 ? 50.344 -7.848 -22.062 1 36.31 143 SER B CA 1
ATOM 7668 C C . SER B 1 143 ? 50.5 -7.027 -20.797 1 36.31 143 SER B C 1
ATOM 7670 O O . SER B 1 143 ? 51.438 -6.215 -20.688 1 36.31 143 SER B O 1
ATOM 7672 N N . LYS B 1 144 ? 49.5 -6.832 -19.844 1 40.44 144 LYS B N 1
ATOM 7673 C CA . LYS B 1 144 ? 49.75 -5.797 -18.844 1 40.44 144 LYS B CA 1
ATOM 7674 C C . LYS B 1 144 ? 50.156 -6.414 -17.516 1 40.44 144 LYS B C 1
ATOM 7676 O O . LYS B 1 144 ? 49.375 -6.496 -16.578 1 40.44 144 LYS B O 1
ATOM 7681 N N . TRP B 1 145 ? 51.156 -6.996 -17.328 1 39.38 145 TRP B N 1
ATOM 7682 C CA . TRP B 1 145 ? 51.938 -7.539 -16.219 1 39.38 145 TRP B CA 1
ATOM 7683 C C . TRP B 1 145 ? 52.156 -6.488 -15.141 1 39.38 145 TRP B C 1
ATOM 7685 O O . TRP B 1 145 ? 52.312 -6.82 -13.961 1 39.38 145 TRP B O 1
ATOM 7695 N N . TYR B 1 146 ? 52.125 -5.23 -15.5 1 37.94 146 TYR B N 1
ATOM 7696 C CA . TYR B 1 146 ? 52.594 -4.164 -14.617 1 37.94 146 TYR B CA 1
ATOM 7697 C C . TYR B 1 146 ? 51.562 -3.869 -13.539 1 37.94 146 TYR B C 1
ATOM 7699 O O . TYR B 1 146 ? 51.844 -3.182 -12.555 1 37.94 146 TYR B O 1
ATOM 7707 N N . PHE B 1 147 ? 50.344 -4.273 -13.727 1 38.41 147 PHE B N 1
ATOM 7708 C CA . PHE B 1 147 ? 49.375 -3.92 -12.711 1 38.41 147 PHE B CA 1
ATOM 7709 C C . PHE B 1 147 ? 49.312 -4.969 -11.602 1 38.41 147 PHE B C 1
ATOM 7711 O O . PHE B 1 147 ? 48.594 -4.824 -10.625 1 38.41 147 PHE B O 1
ATOM 7718 N N . TRP B 1 148 ? 50.094 -5.957 -11.594 1 42.22 148 TRP B N 1
ATOM 7719 C CA . TRP B 1 148 ? 50.219 -7.023 -10.609 1 42.22 148 TRP B CA 1
ATOM 7720 C C . TRP B 1 148 ? 50.5 -6.457 -9.227 1 42.22 148 TRP B C 1
ATOM 7722 O O . TRP B 1 148 ? 49.938 -6.922 -8.227 1 42.22 148 TRP B O 1
ATOM 7732 N N . PRO B 1 149 ? 51.344 -5.621 -9.203 1 44 149 PRO B N 1
ATOM 7733 C CA . PRO B 1 149 ? 51.688 -5.133 -7.859 1 44 149 PRO B CA 1
ATOM 7734 C C . PRO B 1 149 ? 50.5 -4.379 -7.215 1 44 149 PRO B C 1
ATOM 7736 O O . PRO B 1 149 ? 50.406 -4.336 -5.988 1 44 149 PRO B O 1
ATOM 7739 N N . LEU B 1 150 ? 49.625 -3.855 -7.969 1 41.94 150 LEU B N 1
ATOM 7740 C CA . LEU B 1 150 ? 48.531 -3.064 -7.406 1 41.94 150 LEU B CA 1
ATOM 7741 C C . LEU B 1 150 ? 47.344 -3.945 -7.098 1 41.94 150 LEU B C 1
ATOM 7743 O O . LEU B 1 150 ? 46.531 -3.615 -6.219 1 41.94 150 LEU B O 1
ATOM 7747 N N . VAL B 1 151 ? 47.188 -5.012 -7.848 1 46.59 151 VAL B N 1
ATOM 7748 C CA . VAL B 1 151 ? 46.031 -5.895 -7.668 1 46.59 151 VAL B CA 1
ATOM 7749 C C . VAL B 1 151 ? 46.25 -6.758 -6.426 1 46.59 151 VAL B C 1
ATOM 7751 O O . VAL B 1 151 ? 45.281 -7.055 -5.711 1 46.59 151 VAL B O 1
ATOM 7754 N N . ARG B 1 152 ? 47.469 -7.109 -6.098 1 47.19 152 ARG B N 1
ATOM 7755 C CA . ARG B 1 152 ? 47.719 -7.965 -4.945 1 47.19 152 ARG B CA 1
ATOM 7756 C C . ARG B 1 152 ? 47.25 -7.312 -3.654 1 47.19 152 ARG B C 1
ATOM 7758 O O . ARG B 1 152 ? 46.594 -7.957 -2.836 1 47.19 152 ARG B O 1
ATOM 7765 N N . PRO B 1 153 ? 47.562 -6.086 -3.508 1 49.22 153 PRO B N 1
ATOM 7766 C CA . PRO B 1 153 ? 47.031 -5.496 -2.273 1 49.22 153 PRO B CA 1
ATOM 7767 C C . PRO B 1 153 ? 45.531 -5.379 -2.279 1 49.22 153 PRO B C 1
ATOM 7769 O O . PRO B 1 153 ? 44.875 -5.523 -1.233 1 49.22 153 PRO B O 1
ATOM 7772 N N . LEU B 1 154 ? 45 -5.172 -3.363 1 48.66 154 LEU B N 1
ATOM 7773 C CA . LEU B 1 154 ? 43.531 -5.121 -3.443 1 48.66 154 LEU B CA 1
ATOM 7774 C C . LEU B 1 154 ? 42.938 -6.492 -3.174 1 48.66 154 LEU B C 1
ATOM 7776 O O . LEU B 1 154 ? 41.938 -6.605 -2.467 1 48.66 154 LEU B O 1
ATOM 7780 N N . LEU B 1 155 ? 43.594 -7.516 -3.795 1 49.84 155 LEU B N 1
ATOM 7781 C CA . LEU B 1 155 ? 43.125 -8.875 -3.533 1 49.84 155 LEU B CA 1
ATOM 7782 C C . LEU B 1 155 ? 43.344 -9.242 -2.066 1 49.84 155 LEU B C 1
ATOM 7784 O O . LEU B 1 155 ? 42.5 -9.922 -1.472 1 49.84 155 LEU B O 1
ATOM 7788 N N . ALA B 1 156 ? 44.438 -8.828 -1.571 1 51.09 156 ALA B N 1
ATOM 7789 C CA . ALA B 1 156 ? 44.688 -9.047 -0.15 1 51.09 156 ALA B CA 1
ATOM 7790 C C . ALA B 1 156 ? 43.656 -8.312 0.711 1 51.09 156 ALA B C 1
ATOM 7792 O O . ALA B 1 156 ? 43.219 -8.828 1.742 1 51.09 156 ALA B O 1
ATOM 7793 N N . ARG B 1 157 ? 43.344 -7.18 0.29 1 49.34 157 ARG B N 1
ATOM 7794 C CA . ARG B 1 157 ? 42.312 -6.395 0.989 1 49.34 157 ARG B CA 1
ATOM 7795 C C . ARG B 1 157 ? 40.938 -7.016 0.821 1 49.34 157 ARG B C 1
ATOM 7797 O O . ARG B 1 157 ? 40.156 -7.066 1.772 1 49.34 157 ARG B O 1
ATOM 7804 N N . LEU B 1 158 ? 40.719 -7.391 -0.367 1 50.72 158 LEU B N 1
ATOM 7805 C CA . LEU B 1 158 ? 39.469 -8.078 -0.594 1 50.72 158 LEU B CA 1
ATOM 7806 C C . LEU B 1 158 ? 39.406 -9.375 0.206 1 50.72 158 LEU B C 1
ATOM 7808 O O . LEU B 1 158 ? 38.344 -9.75 0.706 1 50.72 158 LEU B O 1
ATOM 7812 N N . ASP B 1 159 ? 40.562 -10.055 0.263 1 48.59 159 ASP B N 1
ATOM 7813 C CA . ASP B 1 159 ? 40.688 -11.242 1.104 1 48.59 159 ASP B CA 1
ATOM 7814 C C . ASP B 1 159 ? 40.406 -10.906 2.568 1 48.59 159 ASP B C 1
ATOM 7816 O O . ASP B 1 159 ? 39.719 -11.656 3.262 1 48.59 159 ASP B O 1
ATOM 7820 N N . ARG B 1 160 ? 40.969 -9.766 2.9 1 48.81 160 ARG B N 1
ATOM 7821 C CA . ARG B 1 160 ? 40.812 -9.344 4.289 1 48.81 160 ARG B CA 1
ATOM 7822 C C . ARG B 1 160 ? 39.406 -8.922 4.59 1 48.81 160 ARG B C 1
ATOM 7824 O O . ARG B 1 160 ? 38.906 -9.078 5.715 1 48.81 160 ARG B O 1
ATOM 7831 N N . GLU B 1 161 ? 38.875 -8.43 3.572 1 45.81 161 GLU B N 1
ATOM 7832 C CA . GLU B 1 161 ? 37.469 -7.992 3.771 1 45.81 161 GLU B CA 1
ATOM 7833 C C . GLU B 1 161 ? 36.5 -9.148 3.562 1 45.81 161 GLU B C 1
ATOM 7835 O O . GLU B 1 161 ? 35.281 -8.945 3.596 1 45.81 161 GLU B O 1
ATOM 7840 N N . GLY B 1 162 ? 37.094 -10.375 3.438 1 43.91 162 GLY B N 1
ATOM 7841 C CA . GLY B 1 162 ? 36.312 -11.609 3.412 1 43.91 162 GLY B CA 1
ATOM 7842 C C . GLY B 1 162 ? 35.594 -11.836 2.105 1 43.91 162 GLY B C 1
ATOM 7843 O O . GLY B 1 162 ? 34.594 -12.562 2.062 1 43.91 162 GLY B O 1
ATOM 7844 N N . LEU B 1 163 ? 35.938 -11.164 1.194 1 44.34 163 LEU B N 1
ATOM 7845 C CA . LEU B 1 163 ? 35.25 -11.266 -0.088 1 44.34 163 LEU B CA 1
ATOM 7846 C C . LEU B 1 163 ? 35.844 -12.398 -0.928 1 44.34 163 LEU B C 1
ATOM 7848 O O . LEU B 1 163 ? 35.25 -12.781 -1.946 1 44.34 163 LEU B O 1
ATOM 7852 N N . LEU B 1 164 ? 37.094 -13.016 -0.621 1 47.78 164 LEU B N 1
ATOM 7853 C CA . LEU B 1 164 ? 37.656 -14.141 -1.337 1 47.78 164 LEU B CA 1
ATOM 7854 C C . LEU B 1 164 ? 37.531 -15.43 -0.525 1 47.78 164 LEU B C 1
ATOM 7856 O O . LEU B 1 164 ? 37.656 -15.406 0.701 1 47.78 164 LEU B O 1
ATOM 7860 N N . PRO B 1 165 ? 37.094 -16.594 -1.099 1 43.16 165 PRO B N 1
ATOM 7861 C CA . PRO B 1 165 ? 37.094 -17.844 -0.342 1 43.16 165 PRO B CA 1
ATOM 7862 C C . PRO B 1 165 ? 38.469 -18.219 0.184 1 43.16 165 PRO B C 1
ATOM 7864 O O . PRO B 1 165 ? 39.469 -17.922 -0.458 1 43.16 165 PRO B O 1
ATOM 7867 N N . ARG B 1 166 ? 38.656 -18.5 1.4 1 45.38 166 ARG B N 1
ATOM 7868 C CA . ARG B 1 166 ? 39.875 -18.859 2.113 1 45.38 166 ARG B CA 1
ATOM 7869 C C . ARG B 1 166 ? 40.75 -19.797 1.279 1 45.38 166 ARG B C 1
ATOM 7871 O O . ARG B 1 166 ? 42 -19.734 1.336 1 45.38 166 ARG B O 1
ATOM 7878 N N . GLU B 1 167 ? 40.25 -21.016 0.939 1 40.59 167 GLU B N 1
ATOM 7879 C CA . GLU B 1 167 ? 41.031 -22.031 0.243 1 40.59 167 GLU B CA 1
ATOM 7880 C C . GLU B 1 167 ? 41.062 -21.781 -1.262 1 40.59 167 GLU B C 1
ATOM 7882 O O . GLU B 1 167 ? 40.312 -22.406 -2.012 1 40.59 167 GLU B O 1
ATOM 7887 N N . THR B 1 168 ? 41.219 -20.797 -1.701 1 42.75 168 THR B N 1
ATOM 7888 C CA . THR B 1 168 ? 41.094 -20.422 -3.105 1 42.75 168 THR B CA 1
ATOM 7889 C C . THR B 1 168 ? 42.125 -21.156 -3.955 1 42.75 168 THR B C 1
ATOM 7891 O O . THR B 1 168 ? 43.344 -21.062 -3.697 1 42.75 168 THR B O 1
ATOM 7894 N N . ASP B 1 169 ? 41.656 -22.172 -4.582 1 44.59 169 ASP B N 1
ATOM 7895 C CA . ASP B 1 169 ? 42.375 -22.781 -5.691 1 44.59 169 ASP B CA 1
ATOM 7896 C C . ASP B 1 169 ? 43.031 -21.719 -6.578 1 44.59 169 ASP B C 1
ATOM 7898 O O . ASP B 1 169 ? 42.531 -20.609 -6.715 1 44.59 169 ASP B O 1
ATOM 7902 N N . THR B 1 170 ? 44.312 -21.953 -6.805 1 50.88 170 THR B N 1
ATOM 7903 C CA . THR B 1 170 ? 45.156 -21.203 -7.723 1 50.88 170 THR B CA 1
ATOM 7904 C C . THR B 1 170 ? 44.375 -20.75 -8.938 1 50.88 170 THR B C 1
ATOM 7906 O O . THR B 1 170 ? 44.625 -19.672 -9.484 1 50.88 170 THR B O 1
ATOM 7909 N N . GLU B 1 171 ? 43.344 -21.469 -9.188 1 47.94 171 GLU B N 1
ATOM 7910 C CA . GLU B 1 171 ? 42.594 -21.141 -10.391 1 47.94 171 GLU B CA 1
ATOM 7911 C C . GLU B 1 171 ? 41.656 -19.969 -10.156 1 47.94 171 GLU B C 1
ATOM 7913 O O . GLU B 1 171 ? 41.5 -19.094 -11.016 1 47.94 171 GLU B O 1
ATOM 7918 N N . ILE B 1 172 ? 41.125 -19.859 -9.023 1 51 172 ILE B N 1
ATOM 7919 C CA . ILE B 1 172 ? 40.219 -18.766 -8.695 1 51 172 ILE B CA 1
ATOM 7920 C C . ILE B 1 172 ? 41 -17.453 -8.625 1 51 172 ILE B C 1
ATOM 7922 O O . ILE B 1 172 ? 40.531 -16.422 -9.102 1 51 172 ILE B O 1
ATOM 7926 N N . GLU B 1 173 ? 42.094 -17.609 -8.039 1 50.69 173 GLU B N 1
ATOM 7927 C CA . GLU B 1 173 ? 42.969 -16.438 -7.949 1 50.69 173 GLU B CA 1
ATOM 7928 C C . GLU B 1 173 ? 43.344 -15.906 -9.336 1 50.69 173 GLU B C 1
ATOM 7930 O O . GLU B 1 173 ? 43.375 -14.695 -9.547 1 50.69 173 GLU B O 1
ATOM 7935 N N . LYS B 1 174 ? 43.594 -16.828 -10.18 1 49.72 174 LYS B N 1
ATOM 7936 C CA . LYS B 1 174 ? 43.938 -16.438 -11.547 1 49.72 174 LYS B CA 1
ATOM 7937 C C . LYS B 1 174 ? 42.75 -15.766 -12.227 1 49.72 174 LYS B C 1
ATOM 7939 O O . LYS B 1 174 ? 42.906 -14.766 -12.93 1 49.72 174 LYS B O 1
ATOM 7944 N N . ARG B 1 175 ? 41.688 -16.25 -11.953 1 51.19 175 ARG B N 1
ATOM 7945 C CA . ARG B 1 175 ? 40.5 -15.734 -12.625 1 51.19 175 ARG B CA 1
ATOM 7946 C C . ARG B 1 175 ? 40.094 -14.375 -12.055 1 51.19 175 ARG B C 1
ATOM 7948 O O . ARG B 1 175 ? 39.719 -13.477 -12.797 1 51.19 175 ARG B O 1
ATOM 7955 N N . VAL B 1 176 ? 40.156 -14.297 -10.75 1 51.66 176 VAL B N 1
ATOM 7956 C CA . VAL B 1 176 ? 39.906 -13.016 -10.109 1 51.66 176 VAL B CA 1
ATOM 7957 C C . VAL B 1 176 ? 40.875 -11.969 -10.625 1 51.66 176 VAL B C 1
ATOM 7959 O O . VAL B 1 176 ? 40.5 -10.82 -10.867 1 51.66 176 VAL B O 1
ATOM 7962 N N . SER B 1 177 ? 42.094 -12.422 -10.703 1 45.16 177 SER B N 1
ATOM 7963 C CA . SER B 1 177 ? 43.156 -11.539 -11.195 1 45.16 177 SER B CA 1
ATOM 7964 C C . SER B 1 177 ? 42.844 -11.07 -12.617 1 45.16 177 SER B C 1
ATOM 7966 O O . SER B 1 177 ? 43.062 -9.906 -12.953 1 45.16 177 SER B O 1
ATOM 7968 N N . VAL B 1 178 ? 42.406 -11.961 -13.406 1 45.41 178 VAL B N 1
ATOM 7969 C CA . VAL B 1 178 ? 42.094 -11.625 -14.789 1 45.41 178 VAL B CA 1
ATOM 7970 C C . VAL B 1 178 ? 40.938 -10.633 -14.82 1 45.41 178 VAL B C 1
ATOM 7972 O O . VAL B 1 178 ? 40.938 -9.68 -15.602 1 45.41 178 VAL B O 1
ATOM 7975 N N . PHE B 1 179 ? 39.969 -10.922 -14.047 1 48.41 179 PHE B N 1
ATOM 7976 C CA . PHE B 1 179 ? 38.812 -10.047 -13.984 1 48.41 179 PHE B CA 1
ATOM 7977 C C . PHE B 1 179 ? 39.219 -8.641 -13.547 1 48.41 179 PHE B C 1
ATOM 7979 O O . PHE B 1 179 ? 38.719 -7.652 -14.094 1 48.41 179 PHE B O 1
ATOM 7986 N N . LEU B 1 180 ? 39.969 -8.641 -12.508 1 45.84 180 LEU B N 1
ATOM 7987 C CA . LEU B 1 180 ? 40.406 -7.359 -11.953 1 45.84 180 LEU B CA 1
ATOM 7988 C C . LEU B 1 180 ? 41.312 -6.617 -12.93 1 45.84 180 LEU B C 1
ATOM 7990 O O . LEU B 1 180 ? 41.344 -5.383 -12.922 1 45.84 180 LEU B O 1
ATOM 7994 N N . ARG B 1 181 ? 42.031 -7.465 -13.609 1 42.19 181 ARG B N 1
ATOM 7995 C CA . ARG B 1 181 ? 42.969 -6.898 -14.562 1 42.19 181 ARG B CA 1
ATOM 7996 C C . ARG B 1 181 ? 42.25 -6.426 -15.828 1 42.19 181 ARG B C 1
ATOM 7998 O O . ARG B 1 181 ? 42.844 -5.711 -16.641 1 42.19 181 ARG B O 1
ATOM 8005 N N . SER B 1 182 ? 41.25 -7.051 -16.156 1 41.47 182 SER B N 1
ATOM 8006 C CA . SER B 1 182 ? 40.531 -6.621 -17.359 1 41.47 182 SER B CA 1
ATOM 8007 C C . SER B 1 182 ? 40.281 -5.121 -17.344 1 41.47 182 SER B C 1
ATOM 8009 O O . SER B 1 182 ? 40.25 -4.508 -16.266 1 41.47 182 SER B O 1
ATOM 8011 N N . ARG B 1 183 ? 40.156 -4.355 -18.516 1 41.84 183 ARG B N 1
ATOM 8012 C CA . ARG B 1 183 ? 40.156 -2.92 -18.781 1 41.84 183 ARG B CA 1
ATOM 8013 C C . ARG B 1 183 ? 39.156 -2.193 -17.859 1 41.84 183 ARG B C 1
ATOM 8015 O O . ARG B 1 183 ? 38 -2.527 -17.828 1 41.84 183 ARG B O 1
ATOM 8022 N N . TRP B 1 184 ? 39.75 -1.58 -16.953 1 42.38 184 TRP B N 1
ATOM 8023 C CA . TRP B 1 184 ? 39.188 -0.695 -15.945 1 42.38 184 TRP B CA 1
ATOM 8024 C C . TRP B 1 184 ? 38 0.097 -16.531 1 42.38 184 TRP B C 1
ATOM 8026 O O . TRP B 1 184 ? 37.219 0.701 -15.789 1 42.38 184 TRP B O 1
ATOM 8036 N N . PHE B 1 185 ? 37.906 0.118 -17.969 1 46.28 185 PHE B N 1
ATOM 8037 C CA . PHE B 1 185 ? 36.969 1.113 -18.484 1 46.28 185 PHE B CA 1
ATOM 8038 C C . PHE B 1 185 ? 35.875 0.45 -19.281 1 46.28 185 PHE B C 1
ATOM 8040 O O . PHE B 1 185 ? 35.125 1.124 -20 1 46.28 185 PHE B O 1
ATOM 8047 N N . LYS B 1 186 ? 35.969 -0.964 -19.391 1 46.19 186 LYS B N 1
ATOM 8048 C CA . LYS B 1 186 ? 34.875 -1.599 -20.156 1 46.19 186 LYS B CA 1
ATOM 8049 C C . LYS B 1 186 ? 34.344 -2.811 -19.406 1 46.19 186 LYS B C 1
ATOM 8051 O O . LYS B 1 186 ? 35.062 -3.494 -18.688 1 46.19 186 LYS B O 1
ATOM 8056 N N . PRO B 1 187 ? 33.062 -3.025 -19.469 1 53.28 187 PRO B N 1
ATOM 8057 C CA . PRO B 1 187 ? 32.531 -4.23 -18.844 1 53.28 187 PRO B CA 1
ATOM 8058 C C . PRO B 1 187 ? 33.219 -5.508 -19.312 1 53.28 187 PRO B C 1
ATOM 8060 O O . PRO B 1 187 ? 33.406 -5.707 -20.516 1 53.28 187 PRO B O 1
ATOM 8063 N N . PRO B 1 188 ? 33.656 -6.305 -18.422 1 55.53 188 PRO B N 1
ATOM 8064 C CA . PRO B 1 188 ? 34.5 -7.461 -18.75 1 55.53 188 PRO B CA 1
ATOM 8065 C C . PRO B 1 188 ? 33.719 -8.547 -19.516 1 55.53 188 PRO B C 1
ATOM 8067 O O . PRO B 1 188 ? 34.344 -9.32 -20.25 1 55.53 188 PRO B O 1
ATOM 8070 N N . LEU B 1 189 ? 32.469 -8.461 -19.344 1 68.81 189 LEU B N 1
ATOM 8071 C CA . LEU B 1 189 ? 31.703 -9.555 -19.953 1 68.81 189 LEU B CA 1
ATOM 8072 C C . LEU B 1 189 ? 31 -9.086 -21.219 1 68.81 189 LEU B C 1
ATOM 8074 O O . LEU B 1 189 ? 30.672 -7.902 -21.359 1 68.81 189 LEU B O 1
ATOM 8078 N N . ASP B 1 190 ? 30.828 -9.961 -22.156 1 75.81 190 ASP B N 1
ATOM 8079 C CA . ASP B 1 190 ? 30.25 -9.664 -23.469 1 75.81 190 ASP B CA 1
ATOM 8080 C C . ASP B 1 190 ? 28.719 -9.812 -23.438 1 75.81 190 ASP B C 1
ATOM 8082 O O . ASP B 1 190 ? 28.203 -10.922 -23.297 1 75.81 190 ASP B O 1
ATOM 8086 N N . GLY B 1 191 ? 28.094 -8.781 -23.672 1 84.75 191 GLY B N 1
ATOM 8087 C CA . GLY B 1 191 ? 26.625 -8.773 -23.672 1 84.75 191 GLY B CA 1
ATOM 8088 C C . GLY B 1 191 ? 26.031 -9.555 -24.844 1 84.75 191 GLY B C 1
ATOM 8089 O O . GLY B 1 191 ? 25.062 -10.289 -24.656 1 84.75 191 GLY B O 1
ATOM 8090 N N . ARG B 1 192 ? 26.625 -9.469 -25.969 1 88.44 192 ARG B N 1
ATOM 8091 C CA . ARG B 1 192 ? 26.125 -10.164 -27.156 1 88.44 192 ARG B CA 1
ATOM 8092 C C . ARG B 1 192 ? 26.234 -11.672 -26.984 1 88.44 192 ARG B C 1
ATOM 8094 O O . ARG B 1 192 ? 25.344 -12.414 -27.422 1 88.44 192 ARG B O 1
ATOM 8101 N N . ARG B 1 193 ? 27.25 -12.062 -26.438 1 87.62 193 ARG B N 1
ATOM 8102 C CA . ARG B 1 193 ? 27.422 -13.492 -26.188 1 87.62 193 ARG B CA 1
ATOM 8103 C C . ARG B 1 193 ? 26.344 -14.023 -25.25 1 87.62 193 ARG B C 1
ATOM 8105 O O . ARG B 1 193 ? 25.859 -15.141 -25.422 1 87.62 193 ARG B O 1
ATOM 8112 N N . LEU B 1 194 ? 26.125 -13.289 -24.25 1 89.06 194 LEU B N 1
ATOM 8113 C CA . LEU B 1 194 ? 25.062 -13.711 -23.328 1 89.06 194 LEU B CA 1
ATOM 8114 C C . LEU B 1 194 ? 23.734 -13.805 -24.062 1 89.06 194 LEU B C 1
ATOM 8116 O O . LEU B 1 194 ? 22.953 -14.734 -23.812 1 89.06 194 LEU B O 1
ATOM 8120 N N . THR B 1 195 ? 23.453 -12.836 -24.875 1 93 195 THR B N 1
ATOM 8121 C CA . THR B 1 195 ? 22.234 -12.867 -25.688 1 93 195 THR B CA 1
ATOM 8122 C C . THR B 1 195 ? 22.156 -14.148 -26.5 1 93 195 THR B C 1
ATOM 8124 O O . THR B 1 195 ? 21.125 -14.805 -26.547 1 93 195 THR B O 1
ATOM 8127 N N . MET B 1 196 ? 23.234 -14.43 -27.094 1 92.25 196 MET B N 1
ATOM 8128 C CA . MET B 1 196 ? 23.297 -15.625 -27.938 1 92.25 196 MET B CA 1
ATOM 8129 C C . MET B 1 196 ? 23.125 -16.891 -27.094 1 92.25 196 MET B C 1
ATOM 8131 O O . MET B 1 196 ? 22.438 -17.812 -27.516 1 92.25 196 MET B O 1
ATOM 8135 N N . LEU B 1 197 ? 23.703 -16.891 -25.969 1 90.12 197 LEU B N 1
ATOM 8136 C CA . LEU B 1 197 ? 23.609 -18.047 -25.094 1 90.12 197 LEU B CA 1
ATOM 8137 C C . LEU B 1 197 ? 22.156 -18.281 -24.656 1 90.12 197 LEU B C 1
ATOM 8139 O O . LEU B 1 197 ? 21.703 -19.422 -24.609 1 90.12 197 LEU B O 1
ATOM 8143 N N . ILE B 1 198 ? 21.484 -17.25 -24.266 1 93.25 198 ILE B N 1
ATOM 8144 C CA . ILE B 1 198 ? 20.109 -17.375 -23.812 1 93.25 198 ILE B CA 1
ATOM 8145 C C . ILE B 1 198 ? 19.234 -17.828 -24.984 1 93.25 198 ILE B C 1
ATOM 8147 O O . ILE B 1 198 ? 18.359 -18.688 -24.812 1 93.25 198 ILE B O 1
ATOM 8151 N N . LEU B 1 199 ? 19.453 -17.234 -26.156 1 95.06 199 LEU B N 1
ATOM 8152 C CA . LEU B 1 199 ? 18.703 -17.625 -27.344 1 95.06 199 LEU B CA 1
ATOM 8153 C C . LEU B 1 199 ? 18.922 -19.094 -27.672 1 95.06 199 LEU B C 1
ATOM 8155 O O . LEU B 1 199 ? 17.969 -19.812 -28.016 1 95.06 199 LEU B O 1
ATOM 8159 N N . ASP B 1 200 ? 20.141 -19.516 -27.578 1 93.81 200 ASP B N 1
ATOM 8160 C CA . ASP B 1 200 ? 20.469 -20.906 -27.844 1 93.81 200 ASP B CA 1
ATOM 8161 C C . ASP B 1 200 ? 19.797 -21.828 -26.828 1 93.81 200 ASP B C 1
ATOM 8163 O O . ASP B 1 200 ? 19.312 -22.906 -27.188 1 93.81 200 ASP B O 1
ATOM 8167 N N . ALA B 1 201 ? 19.875 -21.438 -25.625 1 93.75 201 ALA B N 1
ATOM 8168 C CA . ALA B 1 201 ? 19.25 -22.234 -24.594 1 93.75 201 ALA B CA 1
ATOM 8169 C C . ALA B 1 201 ? 17.75 -22.391 -24.844 1 93.75 201 ALA B C 1
ATOM 8171 O O . ALA B 1 201 ? 17.203 -23.5 -24.75 1 93.75 201 ALA B O 1
ATOM 8172 N N . LEU B 1 202 ? 17.109 -21.328 -25.188 1 95.75 202 LEU B N 1
ATOM 8173 C CA . LEU B 1 202 ? 15.672 -21.359 -25.453 1 95.75 202 LEU B CA 1
ATOM 8174 C C . LEU B 1 202 ? 15.367 -22.234 -26.656 1 95.75 202 LEU B C 1
ATOM 8176 O O . LEU B 1 202 ? 14.406 -23.016 -26.641 1 95.75 202 LEU B O 1
ATOM 8180 N N . THR B 1 203 ? 16.203 -22.125 -27.641 1 94 203 THR B N 1
ATOM 8181 C CA . THR B 1 203 ? 16 -22.922 -28.859 1 94 203 THR B CA 1
ATOM 8182 C C . THR B 1 203 ? 16.25 -24.391 -28.594 1 94 203 THR B C 1
ATOM 8184 O O . THR B 1 203 ? 15.594 -25.25 -29.203 1 94 203 THR B O 1
ATOM 8187 N N . ALA B 1 204 ? 17.094 -24.672 -27.672 1 93.88 204 ALA B N 1
ATOM 8188 C CA . ALA B 1 204 ? 17.469 -26.062 -27.359 1 93.88 204 ALA B CA 1
ATOM 8189 C C . ALA B 1 204 ? 16.391 -26.734 -26.516 1 93.88 204 ALA B C 1
ATOM 8191 O O . ALA B 1 204 ? 16.359 -27.969 -26.406 1 93.88 204 ALA B O 1
ATOM 8192 N N . MET B 1 205 ? 15.547 -25.938 -25.891 1 93.88 205 MET B N 1
ATOM 8193 C CA . MET B 1 205 ? 14.461 -26.5 -25.078 1 93.88 205 MET B CA 1
ATOM 8194 C C . MET B 1 205 ? 13.406 -27.156 -25.969 1 93.88 205 MET B C 1
ATOM 8196 O O . MET B 1 205 ? 12.438 -26.5 -26.359 1 93.88 205 MET B O 1
ATOM 8200 N N . LYS B 1 206 ? 13.5 -28.344 -26.172 1 86.81 206 LYS B N 1
ATOM 8201 C CA . LYS B 1 206 ? 12.586 -29.047 -27.062 1 86.81 206 LYS B CA 1
ATOM 8202 C C . LYS B 1 206 ? 11.406 -29.641 -26.281 1 86.81 206 LYS B C 1
ATOM 8204 O O . LYS B 1 206 ? 11.492 -29.828 -25.062 1 86.81 206 LYS B O 1
ATOM 8209 N N . THR B 1 207 ? 10.352 -29.719 -26.984 1 80.06 207 THR B N 1
ATOM 8210 C CA . THR B 1 207 ? 9.164 -30.344 -26.406 1 80.06 207 THR B CA 1
ATOM 8211 C C . THR B 1 207 ? 9.031 -31.797 -26.844 1 80.06 207 THR B C 1
ATOM 8213 O O . THR B 1 207 ? 9.445 -32.156 -27.953 1 80.06 207 THR B O 1
ATOM 8216 N N . SER B 1 208 ? 8.742 -32.688 -25.922 1 68.12 208 SER B N 1
ATOM 8217 C CA . SER B 1 208 ? 8.492 -34.094 -26.266 1 68.12 208 SER B CA 1
ATOM 8218 C C . SER B 1 208 ? 7.082 -34.281 -26.812 1 68.12 208 SER B C 1
ATOM 8220 O O . SER B 1 208 ? 6.75 -35.344 -27.328 1 68.12 208 SER B O 1
ATOM 8222 N N . SER B 1 209 ? 6.328 -33.25 -26.672 1 69.44 209 SER B N 1
ATOM 8223 C CA . SER B 1 209 ? 4.934 -33.375 -27.094 1 69.44 209 SER B CA 1
ATOM 8224 C C . SER B 1 209 ? 4.609 -32.375 -28.219 1 69.44 209 SER B C 1
ATOM 8226 O O . SER B 1 209 ? 5.512 -31.906 -28.906 1 69.44 209 SER B O 1
ATOM 8228 N N . SER B 1 210 ? 3.307 -32.219 -28.469 1 72.06 210 SER B N 1
ATOM 8229 C CA . SER B 1 210 ? 2.811 -31.297 -29.5 1 72.06 210 SER B CA 1
ATOM 8230 C C . SER B 1 210 ? 3.016 -29.844 -29.094 1 72.06 210 SER B C 1
ATOM 8232 O O . SER B 1 210 ? 2.965 -29.516 -27.906 1 72.06 210 SER B O 1
ATOM 8234 N N . PRO B 1 211 ? 3.51 -29.078 -30.016 1 70.12 211 PRO B N 1
ATOM 8235 C CA . PRO B 1 211 ? 3.715 -27.656 -29.75 1 70.12 211 PRO B CA 1
ATOM 8236 C C . PRO B 1 211 ? 2.479 -26.984 -29.156 1 70.12 211 PRO B C 1
ATOM 8238 O O . PRO B 1 211 ? 2.572 -25.891 -28.594 1 70.12 211 PRO B O 1
ATOM 8241 N N . TRP B 1 212 ? 1.435 -27.641 -29.203 1 74.44 212 TRP B N 1
ATOM 8242 C CA . TRP B 1 212 ? 0.188 -27.047 -28.719 1 74.44 212 TRP B CA 1
ATOM 8243 C C . TRP B 1 212 ? -0.142 -27.547 -27.328 1 74.44 212 TRP B C 1
ATOM 8245 O O . TRP B 1 212 ? -1.219 -27.266 -26.797 1 74.44 212 TRP B O 1
ATOM 8255 N N . GLU B 1 213 ? 0.833 -28.25 -26.812 1 85.25 213 GLU B N 1
ATOM 8256 C CA . GLU B 1 213 ? 0.601 -28.766 -25.469 1 85.25 213 GLU B CA 1
ATOM 8257 C C . GLU B 1 213 ? 1.182 -27.828 -24.422 1 85.25 213 GLU B C 1
ATOM 8259 O O . GLU B 1 213 ? 2.174 -27.141 -24.672 1 85.25 213 GLU B O 1
ATOM 8264 N N . SER B 1 214 ? 0.53 -27.672 -23.297 1 92.12 214 SER B N 1
ATOM 8265 C CA . SER B 1 214 ? 0.943 -26.844 -22.172 1 92.12 214 SER B CA 1
ATOM 8266 C C . SER B 1 214 ? 0.771 -27.562 -20.844 1 92.12 214 SER B C 1
ATOM 8268 O O . SER B 1 214 ? -0.023 -28.5 -20.75 1 92.12 214 SER B O 1
ATOM 8270 N N . LEU B 1 215 ? 1.562 -27.266 -19.938 1 93.31 215 LEU B N 1
ATOM 8271 C CA . LEU B 1 215 ? 1.408 -27.828 -18.609 1 93.31 215 LEU B CA 1
ATOM 8272 C C . LEU B 1 215 ? 0.304 -27.109 -17.844 1 93.31 215 LEU B C 1
ATOM 8274 O O . LEU B 1 215 ? -0.134 -27.594 -16.781 1 93.31 215 LEU B O 1
ATOM 8278 N N . LEU B 1 216 ? -0.102 -25.984 -18.391 1 91.25 216 LEU B N 1
ATOM 8279 C CA . LEU B 1 216 ? -1.248 -25.297 -17.812 1 91.25 216 LEU B CA 1
ATOM 8280 C C . LEU B 1 216 ? -2.557 -25.875 -18.344 1 91.25 216 LEU B C 1
ATOM 8282 O O . LEU B 1 216 ? -2.707 -26.078 -19.547 1 91.25 216 LEU B O 1
ATOM 8286 N N . PRO B 1 217 ? -3.414 -26.203 -17.453 1 85.06 217 PRO B N 1
ATOM 8287 C CA . PRO B 1 217 ? -4.703 -26.719 -17.922 1 85.06 217 PRO B CA 1
ATOM 8288 C C . PRO B 1 217 ? -5.512 -25.672 -18.688 1 85.06 217 PRO B C 1
ATOM 8290 O O . PRO B 1 217 ? -5.203 -24.484 -18.625 1 85.06 217 PRO B O 1
ATOM 8293 N N . GLN B 1 218 ? -6.422 -26.156 -19.359 1 77.5 218 GLN B N 1
ATOM 8294 C CA . GLN B 1 218 ? -7.289 -25.25 -20.109 1 77.5 218 GLN B CA 1
ATOM 8295 C C . GLN B 1 218 ? -7.992 -24.266 -19.188 1 77.5 218 GLN B C 1
ATOM 8297 O O . GLN B 1 218 ? -8.445 -24.641 -18.109 1 77.5 218 GLN B O 1
ATOM 8302 N N . GLY B 1 219 ? -7.988 -23.031 -19.531 1 74.06 219 GLY B N 1
ATOM 8303 C CA . GLY B 1 219 ? -8.617 -21.984 -18.734 1 74.06 219 GLY B CA 1
ATOM 8304 C C . GLY B 1 219 ? -7.645 -21.281 -17.812 1 74.06 219 GLY B C 1
ATOM 8305 O O . GLY B 1 219 ? -8.008 -20.297 -17.156 1 74.06 219 GLY B O 1
ATOM 8306 N N . ALA B 1 220 ? -6.461 -21.766 -17.766 1 82.5 220 ALA B N 1
ATOM 8307 C CA . ALA B 1 220 ? -5.469 -21.172 -16.875 1 82.5 220 ALA B CA 1
ATOM 8308 C C . ALA B 1 220 ? -4.582 -20.188 -17.625 1 82.5 220 ALA B C 1
ATOM 8310 O O . ALA B 1 220 ? -4.527 -20.203 -18.859 1 82.5 220 ALA B O 1
ATOM 8311 N N . ARG B 1 221 ? -4.059 -19.281 -16.906 1 89.5 221 ARG B N 1
ATOM 8312 C CA . ARG B 1 221 ? -3.156 -18.266 -17.453 1 89.5 221 ARG B CA 1
ATOM 8313 C C . ARG B 1 221 ? -1.81 -18.297 -16.734 1 89.5 221 ARG B C 1
ATOM 8315 O O . ARG B 1 221 ? -1.729 -18.688 -15.562 1 89.5 221 ARG B O 1
ATOM 8322 N N . LEU B 1 222 ? -0.777 -18.047 -17.5 1 96 222 LEU B N 1
ATOM 8323 C CA . LEU B 1 222 ? 0.57 -17.938 -16.953 1 96 222 LEU B CA 1
ATOM 8324 C C . LEU B 1 222 ? 1.116 -16.516 -17.156 1 96 222 LEU B C 1
ATOM 8326 O O . LEU B 1 222 ? 1.052 -15.984 -18.266 1 96 222 LEU B O 1
ATOM 8330 N N . ASP B 1 223 ? 1.555 -15.906 -16.078 1 96.19 223 ASP B N 1
ATOM 8331 C CA . ASP B 1 223 ? 2.174 -14.586 -16.172 1 96.19 223 ASP B CA 1
ATOM 8332 C C . ASP B 1 223 ? 3.646 -14.641 -15.781 1 96.19 223 ASP B C 1
ATOM 8334 O O . ASP B 1 223 ? 4.004 -15.242 -14.766 1 96.19 223 ASP B O 1
ATOM 8338 N N . LEU B 1 224 ? 4.492 -14.102 -16.625 1 98.5 224 LEU B N 1
ATOM 8339 C CA . LEU B 1 224 ? 5.906 -13.906 -16.312 1 98.5 224 LEU B CA 1
ATOM 8340 C C . LEU B 1 224 ? 6.242 -12.422 -16.219 1 98.5 224 LEU B C 1
ATOM 8342 O O . LEU B 1 224 ? 5.957 -11.656 -17.141 1 98.5 224 LEU B O 1
ATOM 8346 N N . LEU B 1 225 ? 6.742 -12.016 -15.125 1 97.81 225 LEU B N 1
ATOM 8347 C CA . LEU B 1 225 ? 7.172 -10.641 -14.906 1 97.81 225 LEU B CA 1
ATOM 8348 C C . LEU B 1 225 ? 8.68 -10.57 -14.688 1 97.81 225 LEU B C 1
ATOM 8350 O O . LEU B 1 225 ? 9.211 -11.203 -13.773 1 97.81 225 LEU B O 1
ATOM 8354 N N . VAL B 1 226 ? 9.359 -9.812 -15.531 1 97.75 226 VAL B N 1
ATOM 8355 C CA . VAL B 1 226 ? 10.805 -9.672 -15.438 1 97.75 226 VAL B CA 1
ATOM 8356 C C . VAL B 1 226 ? 11.164 -8.211 -15.188 1 97.75 226 VAL B C 1
ATOM 8358 O O . VAL B 1 226 ? 10.828 -7.332 -15.984 1 97.75 226 VAL B O 1
ATOM 8361 N N . THR B 1 227 ? 11.906 -7.918 -14.094 1 94.12 227 THR B N 1
ATOM 8362 C CA . THR B 1 227 ? 12.25 -6.539 -13.773 1 94.12 227 THR B CA 1
ATOM 8363 C C . THR B 1 227 ? 13.461 -6.078 -14.578 1 94.12 227 THR B C 1
ATOM 8365 O O . THR B 1 227 ? 14.391 -6.859 -14.812 1 94.12 227 THR B O 1
ATOM 8368 N N . VAL B 1 228 ? 13.469 -4.883 -15.078 1 94.44 228 VAL B N 1
ATOM 8369 C CA . VAL B 1 228 ? 14.609 -4.227 -15.711 1 94.44 228 VAL B CA 1
ATOM 8370 C C . VAL B 1 228 ? 14.688 -2.77 -15.25 1 94.44 228 VAL B C 1
ATOM 8372 O O . VAL B 1 228 ? 13.773 -2.273 -14.586 1 94.44 228 VAL B O 1
ATOM 8375 N N . THR B 1 229 ? 15.812 -2.15 -15.422 1 90 229 THR B N 1
ATOM 8376 C CA . THR B 1 229 ? 16 -0.748 -15.07 1 90 229 THR B CA 1
ATOM 8377 C C . THR B 1 229 ? 16.328 0.08 -16.312 1 90 229 THR B C 1
ATOM 8379 O O . THR B 1 229 ? 17.297 -0.207 -17.016 1 90 229 THR B O 1
ATOM 8382 N N . ASP B 1 230 ? 15.516 1.052 -16.609 1 90.06 230 ASP B N 1
ATOM 8383 C CA . ASP B 1 230 ? 15.789 1.976 -17.703 1 90.06 230 ASP B CA 1
ATOM 8384 C C . ASP B 1 230 ? 16.766 3.064 -17.266 1 90.06 230 ASP B C 1
ATOM 8386 O O . ASP B 1 230 ? 16.438 3.898 -16.422 1 90.06 230 ASP B O 1
ATOM 8390 N N . PHE B 1 231 ? 17.906 3.08 -17.922 1 84.81 231 PHE B N 1
ATOM 8391 C CA . PHE B 1 231 ? 18.969 3.984 -17.516 1 84.81 231 PHE B CA 1
ATOM 8392 C C . PHE B 1 231 ? 18.531 5.438 -17.641 1 84.81 231 PHE B C 1
ATOM 8394 O O . PHE B 1 231 ? 18.781 6.242 -16.734 1 84.81 231 PHE B O 1
ATOM 8401 N N . ARG B 1 232 ? 17.875 5.73 -18.719 1 82.25 232 ARG B N 1
ATOM 8402 C CA . ARG B 1 232 ? 17.453 7.113 -18.953 1 82.25 232 ARG B CA 1
ATOM 8403 C C . ARG B 1 232 ? 16.109 7.395 -18.297 1 82.25 232 ARG B C 1
ATOM 8405 O O . ARG B 1 232 ? 15.812 8.539 -17.938 1 82.25 232 ARG B O 1
ATOM 8412 N N . GLY B 1 233 ? 15.375 6.375 -18.078 1 82.69 233 GLY B N 1
ATOM 8413 C CA . GLY B 1 233 ? 14.047 6.523 -17.5 1 82.69 233 GLY B CA 1
ATOM 8414 C C . GLY B 1 233 ? 13.062 7.191 -18.438 1 82.69 233 GLY B C 1
ATOM 8415 O O . GLY B 1 233 ? 13.438 7.637 -19.531 1 82.69 233 GLY B O 1
ATOM 8416 N N . ILE B 1 234 ? 11.789 7.25 -18.078 1 81.75 234 ILE B N 1
ATOM 8417 C CA . ILE B 1 234 ? 10.719 7.883 -18.859 1 81.75 234 ILE B CA 1
ATOM 8418 C C . ILE B 1 234 ? 9.906 8.805 -17.938 1 81.75 234 ILE B C 1
ATOM 8420 O O . ILE B 1 234 ? 9.734 8.516 -16.75 1 81.75 234 ILE B O 1
ATOM 8424 N N . GLU B 1 235 ? 9.484 9.922 -18.547 1 79.75 235 GLU B N 1
ATOM 8425 C CA . GLU B 1 235 ? 8.68 10.859 -17.781 1 79.75 235 GLU B CA 1
ATOM 8426 C C . GLU B 1 235 ? 7.238 10.383 -17.656 1 79.75 235 GLU B C 1
ATOM 8428 O O . GLU B 1 235 ? 6.594 10.078 -18.656 1 79.75 235 GLU B O 1
ATOM 8433 N N . ARG B 1 236 ? 6.801 10.25 -16.422 1 77.88 236 ARG B N 1
ATOM 8434 C CA . ARG B 1 236 ? 5.426 9.836 -16.156 1 77.88 236 ARG B CA 1
ATOM 8435 C C . ARG B 1 236 ? 4.645 10.945 -15.469 1 77.88 236 ARG B C 1
ATOM 8437 O O . ARG B 1 236 ? 5.113 11.523 -14.484 1 77.88 236 ARG B O 1
ATOM 8444 N N . PRO B 1 237 ? 3.482 11.297 -16.016 1 77.75 237 PRO B N 1
ATOM 8445 C CA . PRO B 1 237 ? 2.66 12.328 -15.367 1 77.75 237 PRO B CA 1
ATOM 8446 C C . PRO B 1 237 ? 2.004 11.836 -14.078 1 77.75 237 PRO B C 1
ATOM 8448 O O . PRO B 1 237 ? 1.55 10.688 -14.008 1 77.75 237 PRO B O 1
ATOM 8451 N N . ILE B 1 238 ? 2.104 12.617 -13.078 1 76.38 238 ILE B N 1
ATOM 8452 C CA . ILE B 1 238 ? 1.399 12.398 -11.82 1 76.38 238 ILE B CA 1
ATOM 8453 C C . ILE B 1 238 ? 0.363 13.5 -11.602 1 76.38 238 ILE B C 1
ATOM 8455 O O . ILE B 1 238 ? 0.685 14.688 -11.68 1 76.38 238 ILE B O 1
ATOM 8459 N N . PHE B 1 239 ? -0.733 13.086 -11.359 1 77.06 239 PHE B N 1
ATOM 8460 C CA . PHE B 1 239 ? -1.794 14.078 -11.219 1 77.06 239 PHE B CA 1
ATOM 8461 C C . PHE B 1 239 ? -2.023 14.414 -9.75 1 77.06 239 PHE B C 1
ATOM 8463 O O . PHE B 1 239 ? -2.35 13.531 -8.945 1 77.06 239 PHE B O 1
ATOM 8470 N N . ILE B 1 240 ? -1.763 15.625 -9.352 1 83.31 240 ILE B N 1
ATOM 8471 C CA . ILE B 1 240 ? -1.929 16.109 -7.984 1 83.31 240 ILE B CA 1
ATOM 8472 C C . ILE B 1 240 ? -2.852 17.328 -7.973 1 83.31 240 ILE B C 1
ATOM 8474 O O . ILE B 1 240 ? -3.443 17.672 -9 1 83.31 240 ILE B O 1
ATOM 8478 N N . HIS B 1 241 ? -3.104 17.922 -6.859 1 84.75 241 HIS B N 1
ATOM 8479 C CA . HIS B 1 241 ? -4.047 19.031 -6.715 1 84.75 241 HIS B CA 1
ATOM 8480 C C . HIS B 1 241 ? -3.494 20.312 -7.324 1 84.75 241 HIS B C 1
ATOM 8482 O O . HIS B 1 241 ? -4.129 20.906 -8.188 1 84.75 241 HIS B O 1
ATOM 8488 N N . ASP B 1 242 ? -2.281 20.703 -6.887 1 86.75 242 ASP B N 1
ATOM 8489 C CA . ASP B 1 242 ? -1.666 21.922 -7.422 1 86.75 242 ASP B CA 1
ATOM 8490 C C . ASP B 1 242 ? -0.143 21.828 -7.367 1 86.75 242 ASP B C 1
ATOM 8492 O O . ASP B 1 242 ? 0.444 21.812 -6.285 1 86.75 242 ASP B O 1
ATOM 8496 N N . PRO B 1 243 ? 0.485 21.797 -8.555 1 86.56 243 PRO B N 1
ATOM 8497 C CA . PRO B 1 243 ? -0.066 21.875 -9.906 1 86.56 243 PRO B CA 1
ATOM 8498 C C . PRO B 1 243 ? -0.861 20.641 -10.305 1 86.56 243 PRO B C 1
ATOM 8500 O O . PRO B 1 243 ? -0.689 19.578 -9.703 1 86.56 243 PRO B O 1
ATOM 8503 N N . PRO B 1 244 ? -1.75 20.766 -11.297 1 79.06 244 PRO B N 1
ATOM 8504 C CA . PRO B 1 244 ? -2.611 19.641 -11.68 1 79.06 244 PRO B CA 1
ATOM 8505 C C . PRO B 1 244 ? -1.821 18.438 -12.188 1 79.06 244 PRO B C 1
ATOM 8507 O O . PRO B 1 244 ? -2.275 17.297 -12.062 1 79.06 244 PRO B O 1
ATOM 8510 N N . VAL B 1 245 ? -0.668 18.75 -12.852 1 80.88 245 VAL B N 1
ATOM 8511 C CA . VAL B 1 245 ? 0.158 17.656 -13.352 1 80.88 245 VAL B CA 1
ATOM 8512 C C . VAL B 1 245 ? 1.619 17.906 -12.984 1 80.88 245 VAL B C 1
ATOM 8514 O O . VAL B 1 245 ? 2.119 19.016 -13.117 1 80.88 245 VAL B O 1
ATOM 8517 N N . ALA B 1 246 ? 2.17 16.953 -12.344 1 78.75 246 ALA B N 1
ATOM 8518 C CA . ALA B 1 246 ? 3.613 16.922 -12.117 1 78.75 246 ALA B CA 1
ATOM 8519 C C . ALA B 1 246 ? 4.262 15.75 -12.844 1 78.75 246 ALA B C 1
ATOM 8521 O O . ALA B 1 246 ? 3.604 14.75 -13.133 1 78.75 246 ALA B O 1
ATOM 8522 N N . TYR B 1 247 ? 5.465 15.891 -13.312 1 78.19 247 TYR B N 1
ATOM 8523 C CA . TYR B 1 247 ? 6.156 14.828 -14.039 1 78.19 247 TYR B CA 1
ATOM 8524 C C . TYR B 1 247 ? 7.309 14.266 -13.211 1 78.19 247 TYR B C 1
ATOM 8526 O O . TYR B 1 247 ? 8.008 15.016 -12.523 1 78.19 247 TYR B O 1
ATOM 8534 N N . GLU B 1 248 ? 7.32 12.992 -13.258 1 77.44 248 GLU B N 1
ATOM 8535 C CA . GLU B 1 248 ? 8.438 12.32 -12.602 1 77.44 248 GLU B CA 1
ATOM 8536 C C . GLU B 1 248 ? 9.07 11.273 -13.516 1 77.44 248 GLU B C 1
ATOM 8538 O O . GLU B 1 248 ? 8.367 10.602 -14.273 1 77.44 248 GLU B O 1
ATOM 8543 N N . ARG B 1 249 ? 10.328 11.188 -13.422 1 78.19 249 ARG B N 1
ATOM 8544 C CA . ARG B 1 249 ? 11.039 10.219 -14.25 1 78.19 249 ARG B CA 1
ATOM 8545 C C . ARG B 1 249 ? 11.055 8.844 -13.594 1 78.19 249 ARG B C 1
ATOM 8547 O O . ARG B 1 249 ? 11.453 8.711 -12.43 1 78.19 249 ARG B O 1
ATOM 8554 N N . GLU B 1 250 ? 10.578 7.867 -14.258 1 82.25 250 GLU B N 1
ATOM 8555 C CA . GLU B 1 250 ? 10.539 6.492 -13.766 1 82.25 250 GLU B CA 1
ATOM 8556 C C . GLU B 1 250 ? 11.57 5.621 -14.469 1 82.25 250 GLU B C 1
ATOM 8558 O O . GLU B 1 250 ? 11.641 5.602 -15.703 1 82.25 250 GLU B O 1
ATOM 8563 N N . HIS B 1 251 ? 12.422 4.977 -13.648 1 86.44 251 HIS B N 1
ATOM 8564 C CA . HIS B 1 251 ? 13.477 4.129 -14.203 1 86.44 251 HIS B CA 1
ATOM 8565 C C . HIS B 1 251 ? 13.109 2.654 -14.094 1 86.44 251 HIS B C 1
ATOM 8567 O O . HIS B 1 251 ? 13.688 1.814 -14.789 1 86.44 251 HIS B O 1
ATOM 8573 N N . ARG B 1 252 ? 12.211 2.314 -13.141 1 86.75 252 ARG B N 1
ATOM 8574 C CA . ARG B 1 252 ? 11.773 0.931 -13 1 86.75 252 ARG B CA 1
ATOM 8575 C C . ARG B 1 252 ? 10.898 0.513 -14.188 1 86.75 252 ARG B C 1
ATOM 8577 O O . ARG B 1 252 ? 10.047 1.277 -14.633 1 86.75 252 ARG B O 1
ATOM 8584 N N . HIS B 1 253 ? 11.18 -0.556 -14.758 1 90.94 253 HIS B N 1
ATOM 8585 C CA . HIS B 1 253 ? 10.43 -1.085 -15.891 1 90.94 253 HIS B CA 1
ATOM 8586 C C . HIS B 1 253 ? 10.203 -2.588 -15.75 1 90.94 253 HIS B C 1
ATOM 8588 O O . HIS B 1 253 ? 11.109 -3.318 -15.336 1 90.94 253 HIS B O 1
ATOM 8594 N N . LEU B 1 254 ? 8.977 -3.031 -15.961 1 94 254 LEU B N 1
ATOM 8595 C CA . LEU B 1 254 ? 8.602 -4.438 -15.883 1 94 254 LEU B CA 1
ATOM 8596 C C . LEU B 1 254 ? 8.273 -4.992 -17.266 1 94 254 LEU B C 1
ATOM 8598 O O . LEU B 1 254 ? 7.426 -4.441 -17.969 1 94 254 LEU B O 1
ATOM 8602 N N . LEU B 1 255 ? 9.008 -6.012 -17.703 1 97.38 255 LEU B N 1
ATOM 8603 C CA . LEU B 1 255 ? 8.648 -6.73 -18.922 1 97.38 255 LEU B CA 1
ATOM 8604 C C . LEU B 1 255 ? 7.66 -7.855 -18.625 1 97.38 255 LEU B C 1
ATOM 8606 O O . LEU B 1 255 ? 7.891 -8.664 -17.719 1 97.38 255 LEU B O 1
ATOM 8610 N N . ARG B 1 256 ? 6.609 -7.887 -19.359 1 97 256 ARG B N 1
ATOM 8611 C CA . ARG B 1 256 ? 5.523 -8.82 -19.094 1 97 256 ARG B CA 1
ATOM 8612 C C . ARG B 1 256 ? 5.324 -9.781 -20.25 1 97 256 ARG B C 1
ATOM 8614 O O . ARG B 1 256 ? 5.43 -9.383 -21.422 1 97 256 ARG B O 1
ATOM 8621 N N . PHE B 1 257 ? 5.168 -11.039 -19.953 1 97.94 257 PHE B N 1
ATOM 8622 C CA . PHE B 1 257 ? 4.801 -12.102 -20.875 1 97.94 257 PHE B CA 1
ATOM 8623 C C . PHE B 1 257 ? 3.652 -12.938 -20.328 1 97.94 257 PHE B C 1
ATOM 8625 O O . PHE B 1 257 ? 3.496 -13.047 -19.109 1 97.94 257 PHE B O 1
ATOM 8632 N N . SER B 1 258 ? 2.82 -13.445 -21.188 1 95.62 258 SER B N 1
ATOM 8633 C CA . SER B 1 258 ? 1.693 -14.227 -20.672 1 95.62 258 SER B CA 1
ATOM 8634 C C . SER B 1 258 ? 1.325 -15.352 -21.641 1 95.62 258 SER B C 1
ATOM 8636 O O . SER B 1 258 ? 1.706 -15.32 -22.812 1 95.62 258 SER B O 1
ATOM 8638 N N . LEU B 1 259 ? 0.816 -16.391 -21.125 1 95.19 259 LEU B N 1
ATOM 8639 C CA . LEU B 1 259 ? 0.144 -17.469 -21.859 1 95.19 259 LEU B CA 1
ATOM 8640 C C . LEU B 1 259 ? -1.309 -17.594 -21.406 1 95.19 259 LEU B C 1
ATOM 8642 O O . LEU B 1 259 ? -1.592 -17.641 -20.203 1 95.19 259 LEU B O 1
ATOM 8646 N N . ASP B 1 260 ? -2.15 -17.5 -22.375 1 87.69 260 ASP B N 1
ATOM 8647 C CA . ASP B 1 260 ? -3.568 -17.734 -22.125 1 87.69 260 ASP B CA 1
ATOM 8648 C C . ASP B 1 260 ? -4.035 -19.031 -22.781 1 87.69 260 ASP B C 1
ATOM 8650 O O . ASP B 1 260 ? -4.082 -19.125 -24.016 1 87.69 260 ASP B O 1
ATOM 8654 N N . HIS B 1 261 ? -4.137 -20.016 -21.906 1 87.31 261 HIS B N 1
ATOM 8655 C CA . HIS B 1 261 ? -4.723 -21.266 -22.391 1 87.31 261 HIS B CA 1
ATOM 8656 C C . HIS B 1 261 ? -6.246 -21.188 -22.406 1 87.31 261 HIS B C 1
ATOM 8658 O O . HIS B 1 261 ? -6.891 -21.594 -21.422 1 87.31 261 HIS B O 1
ATOM 8664 N N . ARG B 1 262 ? -6.633 -20.828 -23.516 1 74.75 262 ARG B N 1
ATOM 8665 C CA . ARG B 1 262 ? -8.07 -20.609 -23.609 1 74.75 262 ARG B CA 1
ATOM 8666 C C . ARG B 1 262 ? -8.836 -21.906 -23.438 1 74.75 262 ARG B C 1
ATOM 8668 O O . ARG B 1 262 ? -8.289 -23 -23.656 1 74.75 262 ARG B O 1
ATOM 8675 N N . ARG B 1 263 ? -9.891 -21.906 -22.984 1 62.75 263 ARG B N 1
ATOM 8676 C CA . ARG B 1 263 ? -10.711 -23.078 -22.719 1 62.75 263 ARG B CA 1
ATOM 8677 C C . ARG B 1 263 ? -11.023 -23.844 -24 1 62.75 263 ARG B C 1
ATOM 8679 O O . ARG B 1 263 ? -11.219 -25.062 -23.969 1 62.75 263 ARG B O 1
ATOM 8686 N N . THR B 1 264 ? -11.016 -23.031 -25.203 1 63.12 264 THR B N 1
ATOM 8687 C CA . THR B 1 264 ? -11.219 -23.656 -26.5 1 63.12 264 THR B CA 1
ATOM 8688 C C . THR B 1 264 ? -10.039 -24.562 -26.859 1 63.12 264 THR B C 1
ATOM 8690 O O . THR B 1 264 ? -10.109 -25.359 -27.797 1 63.12 264 THR B O 1
ATOM 8693 N N . GLY B 1 265 ? -9.094 -24.5 -26 1 72 265 GLY B N 1
ATOM 8694 C CA . GLY B 1 265 ? -7.891 -25.266 -26.281 1 72 265 GLY B CA 1
ATOM 8695 C C . GLY B 1 265 ? -6.816 -24.469 -26.984 1 72 265 GLY B C 1
ATOM 8696 O O . GLY B 1 265 ? -5.66 -24.906 -27.062 1 72 265 GLY B O 1
ATOM 8697 N N . HIS B 1 266 ? -7.309 -23.281 -27.469 1 79.88 266 HIS B N 1
ATOM 8698 C CA . HIS B 1 266 ? -6.363 -22.438 -28.188 1 79.88 266 HIS B CA 1
ATOM 8699 C C . HIS B 1 266 ? -5.379 -21.781 -27.234 1 79.88 266 HIS B C 1
ATOM 8701 O O . HIS B 1 266 ? -5.766 -21.328 -26.141 1 79.88 266 HIS B O 1
ATOM 8707 N N . LEU B 1 267 ? -4.094 -21.828 -27.641 1 87.38 267 LEU B N 1
ATOM 8708 C CA . LEU B 1 267 ? -3.047 -21.234 -26.812 1 87.38 267 LEU B CA 1
ATOM 8709 C C . LEU B 1 267 ? -2.604 -19.891 -27.391 1 87.38 267 LEU B C 1
ATOM 8711 O O . LEU B 1 267 ? -2.213 -19.812 -28.562 1 87.38 267 LEU B O 1
ATOM 8715 N N . LEU B 1 268 ? -2.855 -18.812 -26.75 1 89.19 268 LEU B N 1
ATOM 8716 C CA . LEU B 1 268 ? -2.193 -17.547 -27.016 1 89.19 268 LEU B CA 1
ATOM 8717 C C . LEU B 1 268 ? -0.963 -17.375 -26.125 1 89.19 268 LEU B C 1
ATOM 8719 O O . LEU B 1 268 ? -1.088 -17.156 -24.922 1 89.19 268 LEU B O 1
ATOM 8723 N N . SER B 1 269 ? 0.245 -17.5 -26.781 1 94.62 269 SER B N 1
ATOM 8724 C CA . SER B 1 269 ? 1.425 -17.672 -25.938 1 94.62 269 SER B CA 1
ATOM 8725 C C . SER B 1 269 ? 2.529 -16.703 -26.344 1 94.62 269 SER B C 1
ATOM 8727 O O . SER B 1 269 ? 2.803 -16.516 -27.531 1 94.62 269 SER B O 1
ATOM 8729 N N . ASP B 1 270 ? 3.092 -16.047 -25.375 1 96.62 270 ASP B N 1
ATOM 8730 C CA . ASP B 1 270 ? 4.301 -15.258 -25.562 1 96.62 270 ASP B CA 1
ATOM 8731 C C . ASP B 1 270 ? 5.555 -16.109 -25.344 1 96.62 270 ASP B C 1
ATOM 8733 O O . ASP B 1 270 ? 6.656 -15.578 -25.219 1 96.62 270 ASP B O 1
ATOM 8737 N N . PHE B 1 271 ? 5.379 -17.453 -25.297 1 96.56 271 PHE B N 1
ATOM 8738 C CA . PHE B 1 271 ? 6.504 -18.312 -24.953 1 96.56 271 PHE B CA 1
ATOM 8739 C C . PHE B 1 271 ? 6.797 -19.281 -26.094 1 96.56 271 PHE B C 1
ATOM 8741 O O . PHE B 1 271 ? 7.535 -20.266 -25.906 1 96.56 271 PHE B O 1
ATOM 8748 N N . ASP B 1 272 ? 6.203 -19.031 -27.234 1 93.19 272 ASP B N 1
ATOM 8749 C CA . ASP B 1 272 ? 6.441 -19.891 -28.375 1 93.19 272 ASP B CA 1
ATOM 8750 C C . ASP B 1 272 ? 7.703 -19.484 -29.141 1 93.19 272 ASP B C 1
ATOM 8752 O O . ASP B 1 272 ? 8.398 -18.547 -28.719 1 93.19 272 ASP B O 1
ATOM 8756 N N . ILE B 1 273 ? 8.023 -20.172 -30.203 1 92.12 273 ILE B N 1
ATOM 8757 C CA . ILE B 1 273 ? 9.266 -20 -30.953 1 92.12 273 ILE B CA 1
ATOM 8758 C C . ILE B 1 273 ? 9.344 -18.594 -31.531 1 92.12 273 ILE B C 1
ATOM 8760 O O . ILE B 1 273 ? 10.422 -18.016 -31.625 1 92.12 273 ILE B O 1
ATOM 8764 N N . ASP B 1 274 ? 8.211 -17.984 -31.906 1 94.44 274 ASP B N 1
ATOM 8765 C CA . ASP B 1 274 ? 8.164 -16.641 -32.469 1 94.44 274 ASP B CA 1
ATOM 8766 C C . ASP B 1 274 ? 8.578 -15.586 -31.469 1 94.44 274 ASP B C 1
ATOM 8768 O O . ASP B 1 274 ? 8.945 -14.469 -31.844 1 94.44 274 ASP B O 1
ATOM 8772 N N . ASN B 1 275 ? 8.523 -15.992 -30.172 1 96.69 275 ASN B N 1
ATOM 8773 C CA . ASN B 1 275 ? 8.789 -15.031 -29.109 1 96.69 275 ASN B CA 1
ATOM 8774 C C . ASN B 1 275 ? 10.148 -15.273 -28.469 1 96.69 275 ASN B C 1
ATOM 8776 O O . ASN B 1 275 ? 10.547 -14.539 -27.562 1 96.69 275 ASN B O 1
ATOM 8780 N N . PHE B 1 276 ? 10.961 -16.25 -28.938 1 97.06 276 PHE B N 1
ATOM 8781 C CA . PHE B 1 276 ? 12.234 -16.578 -28.312 1 97.06 276 PHE B CA 1
ATOM 8782 C C . PHE B 1 276 ? 13.164 -15.375 -28.297 1 97.06 276 PHE B C 1
ATOM 8784 O O . PHE B 1 276 ? 13.844 -15.117 -27.312 1 97.06 276 PHE B O 1
ATOM 8791 N N . PRO B 1 277 ? 13.164 -14.57 -29.391 1 97.69 277 PRO B N 1
ATOM 8792 C CA . PRO B 1 277 ? 14.008 -13.375 -29.328 1 97.69 277 PRO B CA 1
ATOM 8793 C C . PRO B 1 277 ? 13.562 -12.398 -28.25 1 97.69 277 PRO B C 1
ATOM 8795 O O . PRO B 1 277 ? 14.406 -11.789 -27.578 1 97.69 277 PRO B O 1
ATOM 8798 N N . SER B 1 278 ? 12.219 -12.242 -28.078 1 98.19 278 SER B N 1
ATOM 8799 C CA . SER B 1 278 ? 11.695 -11.375 -27.031 1 98.19 278 SER B CA 1
ATOM 8800 C C . SER B 1 278 ? 12.133 -11.859 -25.656 1 98.19 278 SER B C 1
ATOM 8802 O O . SER B 1 278 ? 12.539 -11.055 -24.812 1 98.19 278 SER B O 1
ATOM 8804 N N . LEU B 1 279 ? 12 -13.133 -25.453 1 98.31 279 LEU B N 1
ATOM 8805 C CA . LEU B 1 279 ? 12.359 -13.742 -24.172 1 98.31 279 LEU B CA 1
ATOM 8806 C C . LEU B 1 279 ? 13.859 -13.641 -23.922 1 98.31 279 LEU B C 1
ATOM 8808 O O . LEU B 1 279 ? 14.289 -13.391 -22.797 1 98.31 279 LEU B O 1
ATOM 8812 N N . ALA B 1 280 ? 14.625 -13.836 -24.984 1 97.69 280 ALA B N 1
ATOM 8813 C CA . ALA B 1 280 ? 16.078 -13.711 -24.875 1 97.69 280 ALA B CA 1
ATOM 8814 C C . ALA B 1 280 ? 16.469 -12.281 -24.531 1 97.69 280 ALA B C 1
ATOM 8816 O O . ALA B 1 280 ? 17.375 -12.062 -23.719 1 97.69 280 ALA B O 1
ATOM 8817 N N . TYR B 1 281 ? 15.812 -11.344 -25.188 1 97.31 281 TYR B N 1
ATOM 8818 C CA . TYR B 1 281 ? 16.078 -9.945 -24.891 1 97.31 281 TYR B CA 1
ATOM 8819 C C . TYR B 1 281 ? 15.773 -9.633 -23.422 1 97.31 281 TYR B C 1
ATOM 8821 O O . TYR B 1 281 ? 16.547 -8.922 -22.766 1 97.31 281 TYR B O 1
ATOM 8829 N N . ALA B 1 282 ? 14.633 -10.141 -22.953 1 98 282 ALA B N 1
ATOM 8830 C CA . ALA B 1 282 ? 14.25 -9.914 -21.562 1 98 282 ALA B CA 1
ATOM 8831 C C . ALA B 1 282 ? 15.281 -10.5 -20.594 1 98 282 ALA B C 1
ATOM 8833 O O . ALA B 1 282 ? 15.656 -9.859 -19.609 1 98 282 ALA B O 1
ATOM 8834 N N . GLY B 1 283 ? 15.695 -11.727 -20.859 1 96.25 283 GLY B N 1
ATOM 8835 C CA . GLY B 1 283 ? 16.734 -12.344 -20.047 1 96.25 283 GLY B CA 1
ATOM 8836 C C . GLY B 1 283 ? 18.047 -11.562 -20.062 1 96.25 283 GLY B C 1
ATOM 8837 O O . GLY B 1 283 ? 18.656 -11.367 -19.016 1 96.25 283 GLY B O 1
ATOM 8838 N N . ARG B 1 284 ? 18.453 -11.102 -21.234 1 95.69 284 ARG B N 1
ATOM 8839 C CA . ARG B 1 284 ? 19.656 -10.305 -21.406 1 95.69 284 ARG B CA 1
ATOM 8840 C C . ARG B 1 284 ? 19.547 -8.984 -20.656 1 95.69 284 ARG B C 1
ATOM 8842 O O . ARG B 1 284 ? 20.5 -8.57 -19.969 1 95.69 284 ARG B O 1
ATOM 8849 N N . ALA B 1 285 ? 18.469 -8.383 -20.781 1 95.5 285 ALA B N 1
ATOM 8850 C CA . ALA B 1 285 ? 18.266 -7.07 -20.172 1 95.5 285 ALA B CA 1
ATOM 8851 C C . ALA B 1 285 ? 18.281 -7.16 -18.656 1 95.5 285 ALA B C 1
ATOM 8853 O O . ALA B 1 285 ? 18.984 -6.402 -17.984 1 95.5 285 ALA B O 1
ATOM 8854 N N . THR B 1 286 ? 17.531 -8.055 -18.094 1 95.06 286 THR B N 1
ATOM 8855 C CA . THR B 1 286 ? 17.406 -8.164 -16.656 1 95.06 286 THR B CA 1
ATOM 8856 C C . THR B 1 286 ? 18.734 -8.594 -16.031 1 95.06 286 THR B C 1
ATOM 8858 O O . THR B 1 286 ? 18.969 -8.375 -14.828 1 95.06 286 THR B O 1
ATOM 8861 N N . ALA B 1 287 ? 19.672 -9.156 -16.828 1 90 287 ALA B N 1
ATOM 8862 C CA . ALA B 1 287 ? 20.938 -9.648 -16.312 1 90 287 ALA B CA 1
ATOM 8863 C C . ALA B 1 287 ? 22.078 -8.695 -16.656 1 90 287 ALA B C 1
ATOM 8865 O O . ALA B 1 287 ? 23.25 -9.039 -16.5 1 90 287 ALA B O 1
ATOM 8866 N N . SER B 1 288 ? 21.734 -7.555 -17.172 1 88.56 288 SER B N 1
ATOM 8867 C CA . SER B 1 288 ? 22.766 -6.578 -17.531 1 88.56 288 SER B CA 1
ATOM 8868 C C . SER B 1 288 ? 23.312 -5.879 -16.297 1 88.56 288 SER B C 1
ATOM 8870 O O . SER B 1 288 ? 23.172 -4.66 -16.156 1 88.56 288 SER B O 1
ATOM 8872 N N . TYR B 1 289 ? 23.953 -6.652 -15.508 1 80.44 289 TYR B N 1
ATOM 8873 C CA . TYR B 1 289 ? 24.484 -6.156 -14.242 1 80.44 289 TYR B CA 1
ATOM 8874 C C . TYR B 1 289 ? 25.547 -5.082 -14.484 1 80.44 289 TYR B C 1
ATOM 8876 O O . TYR B 1 289 ? 26.531 -5.312 -15.195 1 80.44 289 TYR B O 1
ATOM 8884 N N . PRO B 1 290 ? 25.328 -3.967 -13.867 1 77 290 PRO B N 1
ATOM 8885 C CA . PRO B 1 290 ? 26.281 -2.885 -14.102 1 77 290 PRO B CA 1
ATOM 8886 C C . PRO B 1 290 ? 27.703 -3.254 -13.688 1 77 290 PRO B C 1
ATOM 8888 O O . PRO B 1 290 ? 27.922 -3.773 -12.586 1 77 290 PRO B O 1
ATOM 8891 N N . GLY B 1 291 ? 28.609 -2.941 -14.508 1 70.62 291 GLY B N 1
ATOM 8892 C CA . GLY B 1 291 ? 30 -3.254 -14.227 1 70.62 291 GLY B CA 1
ATOM 8893 C C . GLY B 1 291 ? 30.438 -4.594 -14.797 1 70.62 291 GLY B C 1
ATOM 8894 O O . GLY B 1 291 ? 31.625 -4.82 -15.031 1 70.62 291 GLY B O 1
ATOM 8895 N N . ALA B 1 292 ? 29.469 -5.484 -14.977 1 74.06 292 ALA B N 1
ATOM 8896 C CA . ALA B 1 292 ? 29.797 -6.801 -15.531 1 74.06 292 ALA B CA 1
ATOM 8897 C C . ALA B 1 292 ? 29.422 -6.879 -17 1 74.06 292 ALA B C 1
ATOM 8899 O O . ALA B 1 292 ? 30.234 -7.289 -17.844 1 74.06 292 ALA B O 1
ATOM 8900 N N . PHE B 1 293 ? 28.219 -6.457 -17.312 1 80.19 293 PHE B N 1
ATOM 8901 C CA . PHE B 1 293 ? 27.719 -6.465 -18.688 1 80.19 293 PHE B CA 1
ATOM 8902 C C . PHE B 1 293 ? 27.328 -5.059 -19.125 1 80.19 293 PHE B C 1
ATOM 8904 O O . PHE B 1 293 ? 26.875 -4.246 -18.312 1 80.19 293 PHE B O 1
ATOM 8911 N N . PRO B 1 294 ? 27.562 -4.766 -20.375 1 84 294 PRO B N 1
ATOM 8912 C CA . PRO B 1 294 ? 27.078 -3.479 -20.875 1 84 294 PRO B CA 1
ATOM 8913 C C . PRO B 1 294 ? 25.547 -3.4 -20.906 1 84 294 PRO B C 1
ATOM 8915 O O . PRO B 1 294 ? 24.875 -4.43 -20.969 1 84 294 PRO B O 1
ATOM 8918 N N . PRO B 1 295 ? 25.094 -2.197 -20.828 1 88.81 295 PRO B N 1
ATOM 8919 C CA . PRO B 1 295 ? 23.641 -2.047 -21 1 88.81 295 PRO B CA 1
ATOM 8920 C C . PRO B 1 295 ? 23.156 -2.57 -22.359 1 88.81 295 PRO B C 1
ATOM 8922 O O . PRO B 1 295 ? 23.953 -2.758 -23.281 1 88.81 295 PRO B O 1
ATOM 8925 N N . VAL B 1 296 ? 21.922 -2.758 -22.438 1 91.88 296 VAL B N 1
ATOM 8926 C CA . VAL B 1 296 ? 21.422 -3.406 -23.656 1 91.88 296 VAL B CA 1
ATOM 8927 C C . VAL B 1 296 ? 20.344 -2.551 -24.297 1 91.88 296 VAL B C 1
ATOM 8929 O O . VAL B 1 296 ? 19.562 -1.888 -23.594 1 91.88 296 VAL B O 1
ATOM 8932 N N . ARG B 1 297 ? 20.344 -2.537 -25.594 1 93.31 297 ARG B N 1
ATOM 8933 C CA . ARG B 1 297 ? 19.297 -1.946 -26.422 1 93.31 297 ARG B CA 1
ATOM 8934 C C . ARG B 1 297 ? 18.625 -2.998 -27.312 1 93.31 297 ARG B C 1
ATOM 8936 O O . ARG B 1 297 ? 19.219 -4.055 -27.562 1 93.31 297 ARG B O 1
ATOM 8943 N N . ILE B 1 298 ? 17.469 -2.674 -27.766 1 94.56 298 ILE B N 1
ATOM 8944 C CA . ILE B 1 298 ? 16.734 -3.596 -28.625 1 94.56 298 ILE B CA 1
ATOM 8945 C C . ILE B 1 298 ? 17.562 -3.889 -29.875 1 94.56 298 ILE B C 1
ATOM 8947 O O . ILE B 1 298 ? 17.5 -5 -30.422 1 94.56 298 ILE B O 1
ATOM 8951 N N . ARG B 1 299 ? 18.359 -2.965 -30.297 1 91.75 299 ARG B N 1
ATOM 8952 C CA . ARG B 1 299 ? 19.172 -3.107 -31.5 1 91.75 299 ARG B CA 1
ATOM 8953 C C . ARG B 1 299 ? 20.141 -4.277 -31.375 1 91.75 299 ARG B C 1
ATOM 8955 O O . ARG B 1 299 ? 20.484 -4.922 -32.375 1 91.75 299 ARG B O 1
ATOM 8962 N N . GLU B 1 300 ? 20.547 -4.555 -30.156 1 92.94 300 GLU B N 1
ATOM 8963 C CA . GLU B 1 300 ? 21.484 -5.652 -29.938 1 92.94 300 GLU B CA 1
ATOM 8964 C C . GLU B 1 300 ? 20.891 -6.984 -30.391 1 92.94 300 GLU B C 1
ATOM 8966 O O . GLU B 1 300 ? 21.562 -7.754 -31.094 1 92.94 300 GLU B O 1
ATOM 8971 N N . ILE B 1 301 ? 19.703 -7.277 -30.016 1 95.19 301 ILE B N 1
ATOM 8972 C CA . ILE B 1 301 ? 19.078 -8.539 -30.406 1 95.19 301 ILE B CA 1
ATOM 8973 C C . ILE B 1 301 ? 18.812 -8.539 -31.906 1 95.19 301 ILE B C 1
ATOM 8975 O O . ILE B 1 301 ? 18.875 -9.586 -32.562 1 95.19 301 ILE B O 1
ATOM 8979 N N . ASP B 1 302 ? 18.484 -7.398 -32.469 1 94.94 302 ASP B N 1
ATOM 8980 C CA . ASP B 1 302 ? 18.297 -7.293 -33.906 1 94.94 302 ASP B CA 1
ATOM 8981 C C . ASP B 1 302 ? 19.578 -7.68 -34.656 1 94.94 302 ASP B C 1
ATOM 8983 O O . ASP B 1 302 ? 19.516 -8.391 -35.656 1 94.94 302 ASP B O 1
ATOM 8987 N N . GLU B 1 303 ? 20.641 -7.188 -34.188 1 94.38 303 GLU B N 1
ATOM 8988 C CA . GLU B 1 303 ? 21.938 -7.469 -34.812 1 94.38 303 GLU B CA 1
ATOM 8989 C C . GLU B 1 303 ? 22.297 -8.945 -34.688 1 94.38 303 GLU B C 1
ATOM 8991 O O . GLU B 1 303 ? 22.797 -9.547 -35.625 1 94.38 303 GLU B O 1
ATOM 8996 N N . VAL B 1 304 ? 22.062 -9.5 -33.5 1 94.81 304 VAL B N 1
ATOM 8997 C CA . VAL B 1 304 ? 22.359 -10.914 -33.281 1 94.81 304 VAL B CA 1
ATOM 8998 C C . VAL B 1 304 ? 21.5 -11.766 -34.188 1 94.81 304 VAL B C 1
ATOM 9000 O O . VAL B 1 304 ? 21.984 -12.734 -34.781 1 94.81 304 VAL B O 1
ATOM 9003 N N . LEU B 1 305 ? 20.281 -11.453 -34.375 1 96.69 305 LEU B N 1
ATOM 9004 C CA . LEU B 1 305 ? 19.375 -12.211 -35.219 1 96.69 305 LEU B CA 1
ATOM 9005 C C . LEU B 1 305 ? 19.766 -12.078 -36.688 1 96.69 305 LEU B C 1
ATOM 9007 O O . LEU B 1 305 ? 19.672 -13.047 -37.438 1 96.69 305 LEU B O 1
ATOM 9011 N N . ALA B 1 306 ? 20.141 -10.875 -37.062 1 94.94 306 ALA B N 1
ATOM 9012 C CA . ALA B 1 306 ? 20.594 -10.664 -38.438 1 94.94 306 ALA B CA 1
ATOM 9013 C C . ALA B 1 306 ? 21.828 -11.516 -38.75 1 94.94 306 ALA B C 1
ATOM 9015 O O . ALA B 1 306 ? 21.922 -12.094 -39.812 1 94.94 306 ALA B O 1
ATOM 9016 N N . GLU B 1 307 ? 22.688 -11.562 -37.812 1 94.19 307 GLU B N 1
ATOM 9017 C CA . GLU B 1 307 ? 23.906 -12.359 -37.969 1 94.19 307 GLU B CA 1
ATOM 9018 C C . GLU B 1 307 ? 23.578 -13.844 -38.125 1 94.19 307 GLU B C 1
ATOM 9020 O O . GLU B 1 307 ? 24.234 -14.562 -38.844 1 94.19 307 GLU B O 1
ATOM 9025 N N . ARG B 1 308 ? 22.578 -14.227 -37.438 1 94.5 308 ARG B N 1
ATOM 9026 C CA . ARG B 1 308 ? 22.203 -15.641 -37.438 1 94.5 308 ARG B CA 1
ATOM 9027 C C . ARG B 1 308 ? 21.109 -15.93 -38.469 1 94.5 308 ARG B C 1
ATOM 9029 O O . ARG B 1 308 ? 20.641 -17.062 -38.562 1 94.5 308 ARG B O 1
ATOM 9036 N N . HIS B 1 309 ? 20.656 -14.938 -39.156 1 94 309 HIS B N 1
ATOM 9037 C CA . HIS B 1 309 ? 19.594 -15.039 -40.156 1 94 309 HIS B CA 1
ATOM 9038 C C . HIS B 1 309 ? 18.328 -15.641 -39.562 1 94 309 HIS B C 1
ATOM 9040 O O . HIS B 1 309 ? 17.75 -16.562 -40.156 1 94 309 HIS B O 1
ATOM 9046 N N . MET B 1 310 ? 18.047 -15.203 -38.375 1 94.56 310 MET B N 1
ATOM 9047 C CA . MET B 1 310 ? 16.844 -15.633 -37.688 1 94.56 310 MET B CA 1
ATOM 9048 C C . MET B 1 310 ? 15.789 -14.523 -37.688 1 94.56 310 MET B C 1
ATOM 9050 O O . MET B 1 310 ? 16.125 -13.352 -37.5 1 94.56 310 MET B O 1
ATOM 9054 N N . PRO B 1 311 ? 14.547 -14.82 -37.938 1 94.56 311 PRO B N 1
ATOM 9055 C CA . PRO B 1 311 ? 13.492 -13.812 -37.906 1 94.56 311 PRO B CA 1
ATOM 9056 C C . PRO B 1 311 ? 12.977 -13.547 -36.469 1 94.56 311 PRO B C 1
ATOM 9058 O O . PRO B 1 311 ? 13.25 -14.328 -35.562 1 94.56 311 PRO B O 1
ATOM 9061 N N . TRP B 1 312 ? 12.359 -12.461 -36.312 1 96.06 312 TRP B N 1
ATOM 9062 C CA . TRP B 1 312 ? 11.664 -12.086 -35.094 1 96.06 312 TRP B CA 1
ATOM 9063 C C . TRP B 1 312 ? 10.211 -11.734 -35.375 1 96.06 312 TRP B C 1
ATOM 9065 O O . TRP B 1 312 ? 9.805 -10.578 -35.25 1 96.06 312 TRP B O 1
ATOM 9075 N N . PRO B 1 313 ? 9.406 -12.719 -35.594 1 95.56 313 PRO B N 1
ATOM 9076 C CA . PRO B 1 313 ? 8.016 -12.469 -36 1 95.56 313 PRO B CA 1
ATOM 9077 C C . PRO B 1 313 ? 7.215 -11.719 -34.938 1 95.56 313 PRO B C 1
ATOM 9079 O O . PRO B 1 313 ? 6.32 -10.938 -35.25 1 95.56 313 PRO B O 1
ATOM 9082 N N . ALA B 1 314 ? 7.477 -11.914 -33.625 1 95.69 314 ALA B N 1
ATOM 9083 C CA . ALA B 1 314 ? 6.664 -11.367 -32.562 1 95.69 314 ALA B CA 1
ATOM 9084 C C . ALA B 1 314 ? 7.207 -10.008 -32.094 1 95.69 314 ALA B C 1
ATOM 9086 O O . ALA B 1 314 ? 6.812 -9.5 -31.047 1 95.69 314 ALA B O 1
ATOM 9087 N N . ARG B 1 315 ? 8.078 -9.352 -32.906 1 96 315 ARG B N 1
ATOM 9088 C CA . ARG B 1 315 ? 8.742 -8.109 -32.531 1 96 315 ARG B CA 1
ATOM 9089 C C . ARG B 1 315 ? 7.727 -7.012 -32.25 1 96 315 ARG B C 1
ATOM 9091 O O . ARG B 1 315 ? 7.809 -6.324 -31.219 1 96 315 ARG B O 1
ATOM 9098 N N . ALA B 1 316 ? 6.809 -6.84 -33.125 1 93.69 316 ALA B N 1
ATOM 9099 C CA . ALA B 1 316 ? 5.82 -5.773 -33 1 93.69 316 ALA B CA 1
ATOM 9100 C C . ALA B 1 316 ? 4.949 -5.984 -31.75 1 93.69 316 ALA B C 1
ATOM 9102 O O . ALA B 1 316 ? 4.633 -5.031 -31.047 1 93.69 316 ALA B O 1
ATOM 9103 N N . HIS B 1 317 ? 4.555 -7.164 -31.562 1 93.62 317 HIS B N 1
ATOM 9104 C CA . HIS B 1 317 ? 3.734 -7.504 -30.406 1 93.62 317 HIS B CA 1
ATOM 9105 C C . HIS B 1 317 ? 4.484 -7.234 -29.109 1 93.62 317 HIS B C 1
ATOM 9107 O O . HIS B 1 317 ? 3.914 -6.691 -28.156 1 93.62 317 HIS B O 1
ATOM 9113 N N . PHE B 1 318 ? 5.723 -7.656 -29.094 1 95.25 318 PHE B N 1
ATOM 9114 C CA . PHE B 1 318 ? 6.559 -7.457 -27.906 1 95.25 318 PHE B CA 1
ATOM 9115 C C . PHE B 1 318 ? 6.676 -5.973 -27.578 1 95.25 318 PHE B C 1
ATOM 9117 O O . PHE B 1 318 ? 6.523 -5.582 -26.422 1 95.25 318 PHE B O 1
ATOM 9124 N N . LEU B 1 319 ? 6.918 -5.141 -28.547 1 94.31 319 LEU B N 1
ATOM 9125 C CA . LEU B 1 319 ? 7.098 -3.705 -28.359 1 94.31 319 LEU B CA 1
ATOM 9126 C C . LEU B 1 319 ? 5.789 -3.047 -27.922 1 94.31 319 LEU B C 1
ATOM 9128 O O . LEU B 1 319 ? 5.789 -2.156 -27.078 1 94.31 319 LEU B O 1
ATOM 9132 N N . GLU B 1 320 ? 4.762 -3.484 -28.453 1 89.69 320 GLU B N 1
ATOM 9133 C CA . GLU B 1 320 ? 3.463 -2.924 -28.109 1 89.69 320 GLU B CA 1
ATOM 9134 C C . GLU B 1 320 ? 3.098 -3.254 -26.656 1 89.69 320 GLU B C 1
ATOM 9136 O O . GLU B 1 320 ? 2.553 -2.41 -25.938 1 89.69 320 GLU B O 1
ATOM 9141 N N . ARG B 1 321 ? 3.373 -4.387 -26.25 1 89.81 321 ARG B N 1
ATOM 9142 C CA . ARG B 1 321 ? 2.99 -4.859 -24.922 1 89.81 321 ARG B CA 1
ATOM 9143 C C . ARG B 1 321 ? 3.869 -4.234 -23.844 1 89.81 321 ARG B C 1
ATOM 9145 O O . ARG B 1 321 ? 3.379 -3.85 -22.781 1 89.81 321 ARG B O 1
ATOM 9152 N N . ASN B 1 322 ? 5.121 -4.168 -24.094 1 94.44 322 ASN B N 1
ATOM 9153 C CA . ASN B 1 322 ? 6.059 -3.836 -23.016 1 94.44 322 ASN B CA 1
ATOM 9154 C C . ASN B 1 322 ? 6.555 -2.396 -23.141 1 94.44 322 ASN B C 1
ATOM 9156 O O . ASN B 1 322 ? 7.074 -1.836 -22.172 1 94.44 322 ASN B O 1
ATOM 9160 N N . PHE B 1 323 ? 6.34 -1.668 -24.344 1 92.38 323 PHE B N 1
ATOM 9161 C CA . PHE B 1 323 ? 6.93 -0.347 -24.516 1 92.38 323 PHE B CA 1
ATOM 9162 C C . PHE B 1 323 ? 5.902 0.636 -25.062 1 92.38 323 PHE B C 1
ATOM 9164 O O . PHE B 1 323 ? 6.266 1.692 -25.594 1 92.38 323 PHE B O 1
ATOM 9171 N N . ARG B 1 324 ? 4.656 0.336 -24.969 1 84.88 324 ARG B N 1
ATOM 9172 C CA . ARG B 1 324 ? 3.605 1.227 -25.453 1 84.88 324 ARG B CA 1
ATOM 9173 C C . ARG B 1 324 ? 3.697 2.596 -24.797 1 84.88 324 ARG B C 1
ATOM 9175 O O . ARG B 1 324 ? 3.49 3.623 -25.438 1 84.88 324 ARG B O 1
ATOM 9182 N N . HIS B 1 325 ? 3.992 2.633 -23.5 1 80.06 325 HIS B N 1
ATOM 9183 C CA . HIS B 1 325 ? 4.035 3.879 -22.734 1 80.06 325 HIS B CA 1
ATOM 9184 C C . HIS B 1 325 ? 5.172 4.773 -23.219 1 80.06 325 HIS B C 1
ATOM 9186 O O . HIS B 1 325 ? 5.109 5.996 -23.062 1 80.06 325 HIS B O 1
ATOM 9192 N N . TYR B 1 326 ? 6.254 4.195 -23.797 1 84.88 326 TYR B N 1
ATOM 9193 C CA . TYR B 1 326 ? 7.309 4.996 -24.406 1 84.88 326 TYR B CA 1
ATOM 9194 C C . TYR B 1 326 ? 6.785 5.766 -25.609 1 84.88 326 TYR B C 1
ATOM 9196 O O . TYR B 1 326 ? 7.031 6.969 -25.75 1 84.88 326 TYR B O 1
ATOM 9204 N N . ARG B 1 327 ? 6.035 5.086 -26.406 1 81.12 327 ARG B N 1
ATOM 9205 C CA . ARG B 1 327 ? 5.48 5.688 -27.609 1 81.12 327 ARG B CA 1
ATOM 9206 C C . ARG B 1 327 ? 4.484 6.789 -27.266 1 81.12 327 ARG B C 1
ATOM 9208 O O . ARG B 1 327 ? 4.414 7.812 -27.953 1 81.12 327 ARG B O 1
ATOM 9215 N N . GLU B 1 328 ? 3.727 6.488 -26.281 1 74.12 328 GLU B N 1
ATOM 9216 C CA . GLU B 1 328 ? 2.738 7.469 -25.844 1 74.12 328 GLU B CA 1
ATOM 9217 C C . GLU B 1 328 ? 3.404 8.766 -25.406 1 74.12 328 GLU B C 1
ATOM 9219 O O . GLU B 1 328 ? 2.807 9.844 -25.5 1 74.12 328 GLU B O 1
ATOM 9224 N N . ARG B 1 329 ? 4.641 8.695 -25.016 1 76.69 329 ARG B N 1
ATOM 9225 C CA . ARG B 1 329 ? 5.363 9.875 -24.562 1 76.69 329 ARG B CA 1
ATOM 9226 C C . ARG B 1 329 ? 6.262 10.422 -25.656 1 76.69 329 ARG B C 1
ATOM 9228 O O . ARG B 1 329 ? 7.113 11.281 -25.406 1 76.69 329 ARG B O 1
ATOM 9235 N N . GLY B 1 330 ? 6.129 9.875 -26.75 1 78.69 330 GLY B N 1
ATOM 9236 C CA . GLY B 1 330 ? 6.887 10.344 -27.906 1 78.69 330 GLY B CA 1
ATOM 9237 C C . GLY B 1 330 ? 8.312 9.844 -27.922 1 78.69 330 GLY B C 1
ATOM 9238 O O . GLY B 1 330 ? 9.172 10.414 -28.594 1 78.69 330 GLY B O 1
ATOM 9239 N N . GLU B 1 331 ? 8.586 8.891 -27.125 1 84.81 331 GLU B N 1
ATOM 9240 C CA . GLU B 1 331 ? 9.93 8.305 -27.109 1 84.81 331 GLU B CA 1
ATOM 9241 C C . GLU B 1 331 ? 9.984 7.031 -27.953 1 84.81 331 GLU B C 1
ATOM 9243 O O . GLU B 1 331 ? 8.984 6.324 -28.094 1 84.81 331 GLU B O 1
ATOM 9248 N N . ASN B 1 332 ? 11.117 6.828 -28.5 1 87.25 332 ASN B N 1
ATOM 9249 C CA . ASN B 1 332 ? 11.336 5.617 -29.281 1 87.25 332 ASN B CA 1
ATOM 9250 C C . ASN B 1 332 ? 11.773 4.449 -28.391 1 87.25 332 ASN B C 1
ATOM 9252 O O . ASN B 1 332 ? 12.836 4.5 -27.766 1 87.25 332 ASN B O 1
ATOM 9256 N N . PRO B 1 333 ? 10.977 3.387 -28.391 1 89.69 333 PRO B N 1
ATOM 9257 C CA . PRO B 1 333 ? 11.32 2.229 -27.562 1 89.69 333 PRO B CA 1
ATOM 9258 C C . PRO B 1 333 ? 12.703 1.667 -27.891 1 89.69 333 PRO B C 1
ATOM 9260 O O . PRO B 1 333 ? 13.367 1.117 -27.016 1 89.69 333 PRO B O 1
ATOM 9263 N N . GLU B 1 334 ? 13.227 1.788 -29.109 1 89.81 334 GLU B N 1
ATOM 9264 C CA . GLU B 1 334 ? 14.5 1.221 -29.531 1 89.81 334 GLU B CA 1
ATOM 9265 C C . GLU B 1 334 ? 15.68 1.966 -28.922 1 89.81 334 GLU B C 1
ATOM 9267 O O . GLU B 1 334 ? 16.797 1.453 -28.891 1 89.81 334 GLU B O 1
ATOM 9272 N N . GLU B 1 335 ? 15.414 3.053 -28.391 1 87.5 335 GLU B N 1
ATOM 9273 C CA . GLU B 1 335 ? 16.469 3.867 -27.812 1 87.5 335 GLU B CA 1
ATOM 9274 C C . GLU B 1 335 ? 16.562 3.662 -26.297 1 87.5 335 GLU B C 1
ATOM 9276 O O . GLU B 1 335 ? 17.469 4.18 -25.656 1 87.5 335 GLU B O 1
ATOM 9281 N N . ALA B 1 336 ? 15.688 2.877 -25.828 1 90.44 336 ALA B N 1
ATOM 9282 C CA . ALA B 1 336 ? 15.719 2.609 -24.391 1 90.44 336 ALA B CA 1
ATOM 9283 C C . ALA B 1 336 ? 16.969 1.817 -24.016 1 90.44 336 ALA B C 1
ATOM 9285 O O . ALA B 1 336 ? 17.328 0.858 -24.703 1 90.44 336 ALA B O 1
ATOM 9286 N N . ILE B 1 337 ? 17.688 2.291 -23.062 1 91.69 337 ILE B N 1
ATOM 9287 C CA . ILE B 1 337 ? 18.875 1.614 -22.547 1 91.69 337 ILE B CA 1
ATOM 9288 C C . ILE B 1 337 ? 18.531 0.916 -21.234 1 91.69 337 ILE B C 1
ATOM 9290 O O . ILE B 1 337 ? 18.25 1.573 -20.219 1 91.69 337 ILE B O 1
ATOM 9294 N N . LEU B 1 338 ? 18.547 -0.384 -21.266 1 92.62 338 LEU B N 1
ATOM 9295 C CA . LEU B 1 338 ? 18.109 -1.149 -20.109 1 92.62 338 LEU B CA 1
ATOM 9296 C C . LEU B 1 338 ? 19.281 -1.746 -19.359 1 92.62 338 LEU B C 1
ATOM 9298 O O . LEU B 1 338 ? 20.266 -2.162 -19.969 1 92.62 338 LEU B O 1
ATOM 9302 N N . LEU B 1 339 ? 19.203 -1.669 -18.047 1 90.94 339 LEU B N 1
ATOM 9303 C CA . LEU B 1 339 ? 20.156 -2.275 -17.125 1 90.94 339 LEU B CA 1
ATOM 9304 C C . LEU B 1 339 ? 19.484 -3.365 -16.297 1 90.94 339 LEU B C 1
ATOM 9306 O O . LEU B 1 339 ? 18.281 -3.602 -16.438 1 90.94 339 LEU B O 1
ATOM 9310 N N . ASP B 1 340 ? 20.219 -3.969 -15.469 1 88.56 340 ASP B N 1
ATOM 9311 C CA . ASP B 1 340 ? 19.766 -5.062 -14.609 1 88.56 340 ASP B CA 1
ATOM 9312 C C . ASP B 1 340 ? 18.594 -4.633 -13.734 1 88.56 340 ASP B C 1
ATOM 9314 O O . ASP B 1 340 ? 18.578 -3.512 -13.219 1 88.56 340 ASP B O 1
ATOM 9318 N N . GLY B 1 341 ? 17.641 -5.555 -13.602 1 86.62 341 GLY B N 1
ATOM 9319 C CA . GLY B 1 341 ? 16.438 -5.273 -12.82 1 86.62 341 GLY B CA 1
ATOM 9320 C C . GLY B 1 341 ? 16.719 -5.152 -11.336 1 86.62 341 GLY B C 1
ATOM 9321 O O . GLY B 1 341 ? 15.992 -4.461 -10.617 1 86.62 341 GLY B O 1
ATOM 9322 N N . SER B 1 342 ? 17.75 -5.777 -10.828 1 82.19 342 SER B N 1
ATOM 9323 C CA . SER B 1 342 ? 18.047 -5.82 -9.398 1 82.19 342 SER B CA 1
ATOM 9324 C C . SER B 1 342 ? 18.516 -4.465 -8.883 1 82.19 342 SER B C 1
ATOM 9326 O O . SER B 1 342 ? 18.547 -4.23 -7.676 1 82.19 342 SER B O 1
ATOM 9328 N N . VAL B 1 343 ? 18.797 -3.588 -9.867 1 78 343 VAL B N 1
ATOM 9329 C CA . VAL B 1 343 ? 19.281 -2.268 -9.477 1 78 343 VAL B CA 1
ATOM 9330 C C . VAL B 1 343 ? 18.203 -1.535 -8.68 1 78 343 VAL B C 1
ATOM 9332 O O . VAL B 1 343 ? 18.5 -0.871 -7.684 1 78 343 VAL B O 1
ATOM 9335 N N . LEU B 1 344 ? 17 -1.721 -9.086 1 77.44 344 LEU B N 1
ATOM 9336 C CA . LEU B 1 344 ? 15.922 -0.983 -8.422 1 77.44 344 LEU B CA 1
ATOM 9337 C C . LEU B 1 344 ? 14.93 -1.937 -7.77 1 77.44 344 LEU B C 1
ATOM 9339 O O . LEU B 1 344 ? 14.227 -1.559 -6.828 1 77.44 344 LEU B O 1
ATOM 9343 N N . ASP B 1 345 ? 14.844 -3.146 -8.305 1 80.19 345 ASP B N 1
ATOM 9344 C CA . ASP B 1 345 ? 13.914 -4.129 -7.754 1 80.19 345 ASP B CA 1
ATOM 9345 C C . ASP B 1 345 ? 14.5 -5.539 -7.828 1 80.19 345 ASP B C 1
ATOM 9347 O O . ASP B 1 345 ? 14.219 -6.281 -8.773 1 80.19 345 ASP B O 1
ATOM 9351 N N . ASN B 1 346 ? 15.039 -5.934 -6.746 1 77.94 346 ASN B N 1
ATOM 9352 C CA . ASN B 1 346 ? 15.703 -7.234 -6.703 1 77.94 346 ASN B CA 1
ATOM 9353 C C . ASN B 1 346 ? 14.734 -8.336 -6.277 1 77.94 346 ASN B C 1
ATOM 9355 O O . ASN B 1 346 ? 15.008 -9.523 -6.488 1 77.94 346 ASN B O 1
ATOM 9359 N N . LYS B 1 347 ? 13.703 -7.941 -5.582 1 83.88 347 LYS B N 1
ATOM 9360 C CA . LYS B 1 347 ? 12.734 -8.898 -5.062 1 83.88 347 LYS B CA 1
ATOM 9361 C C . LYS B 1 347 ? 11.312 -8.516 -5.477 1 83.88 347 LYS B C 1
ATOM 9363 O O . LYS B 1 347 ? 10.539 -8.016 -4.66 1 83.88 347 LYS B O 1
ATOM 9368 N N . PRO B 1 348 ? 10.945 -8.953 -6.66 1 89.38 348 PRO B N 1
ATOM 9369 C CA . PRO B 1 348 ? 9.695 -8.453 -7.238 1 89.38 348 PRO B CA 1
ATOM 9370 C C . PRO B 1 348 ? 8.461 -9.156 -6.664 1 89.38 348 PRO B C 1
ATOM 9372 O O . PRO B 1 348 ? 7.633 -9.664 -7.418 1 89.38 348 PRO B O 1
ATOM 9375 N N . ILE B 1 349 ? 8.234 -9.055 -5.391 1 89.5 349 ILE B N 1
ATOM 9376 C CA . ILE B 1 349 ? 7.102 -9.656 -4.699 1 89.5 349 ILE B CA 1
ATOM 9377 C C . ILE B 1 349 ? 5.824 -8.883 -5.023 1 89.5 349 ILE B C 1
ATOM 9379 O O . ILE B 1 349 ? 4.777 -9.477 -5.285 1 89.5 349 ILE B O 1
ATOM 9383 N N . THR B 1 350 ? 5.957 -7.559 -5.062 1 86.06 350 THR B N 1
ATOM 9384 C CA . THR B 1 350 ? 4.789 -6.727 -5.332 1 86.06 350 THR B CA 1
ATOM 9385 C C . THR B 1 350 ? 4.227 -7.02 -6.719 1 86.06 350 THR B C 1
ATOM 9387 O O . THR B 1 350 ? 3.01 -7.129 -6.891 1 86.06 350 THR B O 1
ATOM 9390 N N . ALA B 1 351 ? 5.129 -7.098 -7.688 1 89.12 351 ALA B N 1
ATOM 9391 C CA . ALA B 1 351 ? 4.691 -7.418 -9.047 1 89.12 351 ALA B CA 1
ATOM 9392 C C . ALA B 1 351 ? 3.994 -8.773 -9.094 1 89.12 351 ALA B C 1
ATOM 9394 O O . ALA B 1 351 ? 2.992 -8.938 -9.789 1 89.12 351 ALA B O 1
ATOM 9395 N N . CYS B 1 352 ? 4.523 -9.68 -8.383 1 92.19 352 CYS B N 1
ATOM 9396 C CA . CYS B 1 352 ? 3.955 -11.023 -8.336 1 92.19 352 CYS B CA 1
ATOM 9397 C C . CYS B 1 352 ? 2.557 -11 -7.727 1 92.19 352 CYS B C 1
ATOM 9399 O O . CYS B 1 352 ? 1.632 -11.609 -8.266 1 92.19 352 CYS B O 1
ATOM 9401 N N . VAL B 1 353 ? 2.412 -10.273 -6.645 1 88.12 353 VAL B N 1
ATOM 9402 C CA . VAL B 1 353 ? 1.134 -10.211 -5.941 1 88.12 353 VAL B CA 1
ATOM 9403 C C . VAL B 1 353 ? 0.095 -9.523 -6.828 1 88.12 353 VAL B C 1
ATOM 9405 O O . VAL B 1 353 ? -1.063 -9.945 -6.875 1 88.12 353 VAL B O 1
ATOM 9408 N N . GLU B 1 354 ? 0.468 -8.492 -7.492 1 82.62 354 GLU B N 1
ATOM 9409 C CA . GLU B 1 354 ? -0.441 -7.801 -8.398 1 82.62 354 GLU B CA 1
ATOM 9410 C C . GLU B 1 354 ? -0.922 -8.727 -9.516 1 82.62 354 GLU B C 1
ATOM 9412 O O . GLU B 1 354 ? -2.084 -8.664 -9.922 1 82.62 354 GLU B O 1
ATOM 9417 N N . ALA B 1 355 ? -0.032 -9.586 -9.977 1 88.5 355 ALA B N 1
ATOM 9418 C CA . ALA B 1 355 ? -0.409 -10.547 -11.016 1 88.5 355 ALA B CA 1
ATOM 9419 C C . ALA B 1 355 ? -1.353 -11.609 -10.453 1 88.5 355 ALA B C 1
ATOM 9421 O O . ALA B 1 355 ? -2.303 -12.016 -11.125 1 88.5 355 ALA B O 1
ATOM 9422 N N . ILE B 1 356 ? -1.101 -12.055 -9.203 1 86.44 356 ILE B N 1
ATOM 9423 C CA . ILE B 1 356 ? -1.94 -13.055 -8.555 1 86.44 356 ILE B CA 1
ATOM 9424 C C . ILE B 1 356 ? -3.385 -12.555 -8.5 1 86.44 356 ILE B C 1
ATOM 9426 O O . ILE B 1 356 ? -4.32 -13.32 -8.758 1 86.44 356 ILE B O 1
ATOM 9430 N N . ARG B 1 357 ? -3.463 -11.289 -8.234 1 74.94 357 ARG B N 1
ATOM 9431 C CA . ARG B 1 357 ? -4.785 -10.703 -8.039 1 74.94 357 ARG B CA 1
ATOM 9432 C C . ARG B 1 357 ? -5.594 -10.727 -9.328 1 74.94 357 ARG B C 1
ATOM 9434 O O . ARG B 1 357 ? -6.824 -10.688 -9.297 1 74.94 357 ARG B O 1
ATOM 9441 N N . THR B 1 358 ? -4.93 -10.867 -10.43 1 72.88 358 THR B N 1
ATOM 9442 C CA . THR B 1 358 ? -5.625 -10.867 -11.719 1 72.88 358 THR B CA 1
ATOM 9443 C C . THR B 1 358 ? -6.004 -12.289 -12.125 1 72.88 358 THR B C 1
ATOM 9445 O O . THR B 1 358 ? -6.746 -12.484 -13.086 1 72.88 358 THR B O 1
ATOM 9448 N N . HIS B 1 359 ? -5.418 -13.219 -11.391 1 75 359 HIS B N 1
ATOM 9449 C CA . HIS B 1 359 ? -5.695 -14.609 -11.727 1 75 359 HIS B CA 1
ATOM 9450 C C . HIS B 1 359 ? -6.996 -15.078 -11.078 1 75 359 HIS B C 1
ATOM 9452 O O . HIS B 1 359 ? -7.211 -14.875 -9.883 1 75 359 HIS B O 1
ATOM 9458 N N . SER B 1 360 ? -8.008 -15.242 -11.789 1 59.5 360 SER B N 1
ATOM 9459 C CA . SER B 1 360 ? -9.289 -15.758 -11.312 1 59.5 360 SER B CA 1
ATOM 9460 C C . SER B 1 360 ? -9.25 -17.266 -11.156 1 59.5 360 SER B C 1
ATOM 9462 O O . SER B 1 360 ? -8.516 -17.953 -11.867 1 59.5 360 SER B O 1
ATOM 9464 N N . ALA B 1 361 ? -9.578 -17.875 -9.93 1 54.81 361 ALA B N 1
ATOM 9465 C CA . ALA B 1 361 ? -9.508 -19.328 -9.766 1 54.81 361 ALA B CA 1
ATOM 9466 C C . ALA B 1 361 ? -10.883 -19.969 -9.938 1 54.81 361 ALA B C 1
ATOM 9468 O O . ALA B 1 361 ? -11.898 -19.391 -9.523 1 54.81 361 ALA B O 1
ATOM 9469 N N . PHE B 1 362 ? -10.898 -21 -10.781 1 49.59 362 PHE B N 1
ATOM 9470 C CA . PHE B 1 362 ? -12.047 -21.812 -11.141 1 49.59 362 PHE B CA 1
ATOM 9471 C C . PHE B 1 362 ? -12.383 -22.781 -10.016 1 49.59 362 PHE B C 1
ATOM 9473 O O . PHE B 1 362 ? -13.477 -23.359 -9.984 1 49.59 362 PHE B O 1
ATOM 9480 N N . ARG B 1 363 ? -11.391 -23.078 -9.242 1 58.19 363 ARG B N 1
ATOM 9481 C CA . ARG B 1 363 ? -11.492 -24.109 -8.219 1 58.19 363 ARG B CA 1
ATOM 9482 C C . ARG B 1 363 ? -11.008 -23.578 -6.867 1 58.19 363 ARG B C 1
ATOM 9484 O O . ARG B 1 363 ? -10.562 -22.438 -6.766 1 58.19 363 ARG B O 1
ATOM 9491 N N . GLU B 1 364 ? -11.438 -24.469 -5.879 1 69.44 364 GLU B N 1
ATOM 9492 C CA . GLU B 1 364 ? -10.789 -24.156 -4.613 1 69.44 364 GLU B CA 1
ATOM 9493 C C . GLU B 1 364 ? -9.273 -24.062 -4.781 1 69.44 364 GLU B C 1
ATOM 9495 O O . GLU B 1 364 ? -8.648 -24.953 -5.367 1 69.44 364 GLU B O 1
ATOM 9500 N N . VAL B 1 365 ? -8.852 -23.031 -4.484 1 78.31 365 VAL B N 1
ATOM 9501 C CA . VAL B 1 365 ? -7.445 -22.766 -4.773 1 78.31 365 VAL B CA 1
ATOM 9502 C C . VAL B 1 365 ? -6.676 -22.578 -3.467 1 78.31 365 VAL B C 1
ATOM 9504 O O . VAL B 1 365 ? -7.164 -21.922 -2.543 1 78.31 365 VAL B O 1
ATOM 9507 N N . ASP B 1 366 ? -5.711 -23.422 -3.363 1 88.62 366 ASP B N 1
ATOM 9508 C CA . ASP B 1 366 ? -4.676 -23.125 -2.381 1 88.62 366 ASP B CA 1
ATOM 9509 C C . ASP B 1 366 ? -3.57 -22.266 -2.992 1 88.62 366 ASP B C 1
ATOM 9511 O O . ASP B 1 366 ? -2.666 -22.797 -3.646 1 88.62 366 ASP B O 1
ATOM 9515 N N . ARG B 1 367 ? -3.699 -20.969 -2.709 1 90.44 367 ARG B N 1
ATOM 9516 C CA . ARG B 1 367 ? -2.76 -20.047 -3.322 1 90.44 367 ARG B CA 1
ATOM 9517 C C . ARG B 1 367 ? -1.495 -19.906 -2.482 1 90.44 367 ARG B C 1
ATOM 9519 O O . ARG B 1 367 ? -1.562 -19.547 -1.303 1 90.44 367 ARG B O 1
ATOM 9526 N N . ARG B 1 368 ? -0.33 -20.25 -3.148 1 95.44 368 ARG B N 1
ATOM 9527 C CA . ARG B 1 368 ? 0.96 -20.156 -2.473 1 95.44 368 ARG B CA 1
ATOM 9528 C C . ARG B 1 368 ? 1.896 -19.203 -3.207 1 95.44 368 ARG B C 1
ATOM 9530 O O . ARG B 1 368 ? 2.039 -19.281 -4.43 1 95.44 368 ARG B O 1
ATOM 9537 N N . LEU B 1 369 ? 2.361 -18.25 -2.492 1 95.31 369 LEU B N 1
ATOM 9538 C CA . LEU B 1 369 ? 3.479 -17.453 -2.986 1 95.31 369 LEU B CA 1
ATOM 9539 C C . LEU B 1 369 ? 4.809 -18 -2.477 1 95.31 369 LEU B C 1
ATOM 9541 O O . LEU B 1 369 ? 5.082 -17.953 -1.274 1 95.31 369 LEU B O 1
ATOM 9545 N N . VAL B 1 370 ? 5.594 -18.531 -3.357 1 96.62 370 VAL B N 1
ATOM 9546 C CA . VAL B 1 370 ? 6.859 -19.156 -2.986 1 96.62 370 VAL B CA 1
ATOM 9547 C C . VAL B 1 370 ? 8.023 -18.281 -3.453 1 96.62 370 VAL B C 1
ATOM 9549 O O . VAL B 1 370 ? 8.242 -18.109 -4.656 1 96.62 370 VAL B O 1
ATOM 9552 N N . PHE B 1 371 ? 8.688 -17.688 -2.543 1 92.75 371 PHE B N 1
ATOM 9553 C CA . PHE B 1 371 ? 9.852 -16.938 -2.992 1 92.75 371 PHE B CA 1
ATOM 9554 C C . PHE B 1 371 ? 11.133 -17.688 -2.664 1 92.75 371 PHE B C 1
ATOM 9556 O O . PHE B 1 371 ? 11.227 -18.344 -1.632 1 92.75 371 PHE B O 1
ATOM 9563 N N . VAL B 1 372 ? 12.062 -17.688 -3.557 1 92.62 372 VAL B N 1
ATOM 9564 C CA . VAL B 1 372 ? 13.344 -18.375 -3.441 1 92.62 372 VAL B CA 1
ATOM 9565 C C . VAL B 1 372 ? 14.414 -17.391 -2.955 1 92.62 372 VAL B C 1
ATOM 9567 O O . VAL B 1 372 ? 14.711 -16.406 -3.631 1 92.62 372 VAL B O 1
ATOM 9570 N N . ASP B 1 373 ? 14.922 -17.672 -1.768 1 84 373 ASP B N 1
ATOM 9571 C CA . ASP B 1 373 ? 15.945 -16.828 -1.164 1 84 373 ASP B CA 1
ATOM 9572 C C . ASP B 1 373 ? 17.25 -17.609 -0.938 1 84 373 ASP B C 1
ATOM 9574 O O . ASP B 1 373 ? 17.391 -18.281 0.08 1 84 373 ASP B O 1
ATOM 9578 N N . PRO B 1 374 ? 18.125 -17.391 -1.86 1 82 374 PRO B N 1
ATOM 9579 C CA . PRO B 1 374 ? 19.359 -18.141 -1.689 1 82 374 PRO B CA 1
ATOM 9580 C C . PRO B 1 374 ? 20.219 -17.625 -0.53 1 82 374 PRO B C 1
ATOM 9582 O O . PRO B 1 374 ? 21.141 -18.297 -0.083 1 82 374 PRO B O 1
ATOM 9585 N N . HIS B 1 375 ? 19.984 -16.375 -0.114 1 70.69 375 HIS B N 1
ATOM 9586 C CA . HIS B 1 375 ? 20.812 -15.773 0.927 1 70.69 375 HIS B CA 1
ATOM 9587 C C . HIS B 1 375 ? 19.953 -15.258 2.078 1 70.69 375 HIS B C 1
ATOM 9589 O O . HIS B 1 375 ? 19.875 -14.047 2.305 1 70.69 375 HIS B O 1
ATOM 9595 N N . PRO B 1 376 ? 19.234 -16.266 2.723 1 57.41 376 PRO B N 1
ATOM 9596 C CA . PRO B 1 376 ? 18.359 -15.641 3.721 1 57.41 376 PRO B CA 1
ATOM 9597 C C . PRO B 1 376 ? 19.125 -14.812 4.75 1 57.41 376 PRO B C 1
ATOM 9599 O O . PRO B 1 376 ? 18.594 -13.852 5.301 1 57.41 376 PRO B O 1
ATOM 9602 N N . GLY B 1 377 ? 20.281 -15.367 5.254 1 54.09 377 GLY B N 1
ATOM 9603 C CA . GLY B 1 377 ? 21.016 -14.906 6.426 1 54.09 377 GLY B CA 1
ATOM 9604 C C . GLY B 1 377 ? 21.984 -13.789 6.121 1 54.09 377 GLY B C 1
ATOM 9605 O O . GLY B 1 377 ? 22.984 -13.609 6.836 1 54.09 377 GLY B O 1
ATOM 9606 N N . ILE B 1 378 ? 21.828 -13.398 5.047 1 47.25 378 ILE B N 1
ATOM 9607 C CA . ILE B 1 378 ? 22.969 -12.523 4.824 1 47.25 378 ILE B CA 1
ATOM 9608 C C . ILE B 1 378 ? 23.406 -11.906 6.145 1 47.25 378 ILE B C 1
ATOM 9610 O O . ILE B 1 378 ? 24.594 -11.93 6.484 1 47.25 378 ILE B O 1
ATOM 9614 N N . GLY B 1 379 ? 23 -10.523 6.527 1 46.56 379 GLY B N 1
ATOM 9615 C CA . GLY B 1 379 ? 23.953 -9.539 7.027 1 46.56 379 GLY B CA 1
ATOM 9616 C C . GLY B 1 379 ? 24.203 -9.656 8.516 1 46.56 379 GLY B C 1
ATOM 9617 O O . GLY B 1 379 ? 23.375 -9.266 9.328 1 46.56 379 GLY B O 1
ATOM 9618 N N . LYS B 1 380 ? 24.641 -11.016 8.938 1 45.28 380 LYS B N 1
ATOM 9619 C CA . LYS B 1 380 ? 25.219 -10.617 10.219 1 45.28 380 LYS B CA 1
ATOM 9620 C C . LYS B 1 380 ? 25.844 -9.227 10.125 1 45.28 380 LYS B C 1
ATOM 9622 O O . LYS B 1 380 ? 26.375 -8.852 9.078 1 45.28 380 LYS B O 1
ATOM 9627 N N . ALA B 1 381 ? 25.391 -8.617 11.023 1 49.81 381 ALA B N 1
ATOM 9628 C CA . ALA B 1 381 ? 25.969 -7.285 11.164 1 49.81 381 ALA B CA 1
ATOM 9629 C C . ALA B 1 381 ? 27.469 -7.32 10.93 1 49.81 381 ALA B C 1
ATOM 9631 O O . ALA B 1 381 ? 28.156 -8.281 11.312 1 49.81 381 ALA B O 1
ATOM 9632 N N . ALA B 1 382 ? 28.188 -6.727 9.812 1 46.66 382 ALA B N 1
ATOM 9633 C CA . ALA B 1 382 ? 29.641 -6.613 9.727 1 46.66 382 ALA B CA 1
ATOM 9634 C C . ALA B 1 382 ? 30.281 -6.758 11.109 1 46.66 382 ALA B C 1
ATOM 9636 O O . ALA B 1 382 ? 29.891 -6.066 12.055 1 46.66 382 ALA B O 1
ATOM 9637 N N . PRO B 1 383 ? 30.891 -7.949 11.234 1 45.91 383 PRO B N 1
ATOM 9638 C CA . PRO B 1 383 ? 31.672 -8.094 12.461 1 45.91 383 PRO B CA 1
ATOM 9639 C C . PRO B 1 383 ? 32.625 -6.914 12.688 1 45.91 383 PRO B C 1
ATOM 9641 O O . PRO B 1 383 ? 33.156 -6.359 11.734 1 45.91 383 PRO B O 1
ATOM 9644 N N . GLY B 1 384 ? 32.344 -5.863 13.57 1 46.47 384 GLY B N 1
ATOM 9645 C CA . GLY B 1 384 ? 33.25 -4.875 14.117 1 46.47 384 GLY B CA 1
ATOM 9646 C C . GLY B 1 384 ? 32.594 -3.938 15.117 1 46.47 384 GLY B C 1
ATOM 9647 O O . GLY B 1 384 ? 31.469 -3.482 14.898 1 46.47 384 GLY B O 1
ATOM 9648 N N . ALA B 1 385 ? 32.906 -4.309 16.172 1 52.59 385 ALA B N 1
ATOM 9649 C CA . ALA B 1 385 ? 32.438 -3.547 17.328 1 52.59 385 ALA B CA 1
ATOM 9650 C C . ALA B 1 385 ? 32.656 -2.051 17.125 1 52.59 385 ALA B C 1
ATOM 9652 O O . ALA B 1 385 ? 32.094 -1.23 17.859 1 52.59 385 ALA B O 1
ATOM 9653 N N . GLY B 1 386 ? 33.156 -1.677 15.82 1 62.22 386 GLY B N 1
ATOM 9654 C CA . GLY B 1 386 ? 33.5 -0.268 15.695 1 62.22 386 GLY B CA 1
ATOM 9655 C C . GLY B 1 386 ? 32.781 0.422 14.562 1 62.22 386 GLY B C 1
ATOM 9656 O O . GLY B 1 386 ? 31.922 -0.175 13.914 1 62.22 386 GLY B O 1
ATOM 9657 N N . VAL B 1 387 ? 32.781 1.698 14.5 1 70.25 387 VAL B N 1
ATOM 9658 C CA . VAL B 1 387 ? 32.281 2.555 13.438 1 70.25 387 VAL B CA 1
ATOM 9659 C C . VAL B 1 387 ? 32.938 2.184 12.109 1 70.25 387 VAL B C 1
ATOM 9661 O O . VAL B 1 387 ? 34.156 2.074 12.023 1 70.25 387 VAL B O 1
ATOM 9664 N N . PRO B 1 388 ? 32.125 1.728 11.172 1 70.62 388 PRO B N 1
ATOM 9665 C CA . PRO B 1 388 ? 32.719 1.372 9.883 1 70.62 388 PRO B CA 1
ATOM 9666 C C . PRO B 1 388 ? 33.594 2.479 9.305 1 70.62 388 PRO B C 1
ATOM 9668 O O . PRO B 1 388 ? 33.281 3.664 9.492 1 70.62 388 PRO B O 1
ATOM 9671 N N . GLY B 1 389 ? 34.656 2.107 8.805 1 63.91 389 GLY B N 1
ATOM 9672 C CA . GLY B 1 389 ? 35.562 3.055 8.172 1 63.91 389 GLY B CA 1
ATOM 9673 C C . GLY B 1 389 ? 34.938 3.799 7.008 1 63.91 389 GLY B C 1
ATOM 9674 O O . GLY B 1 389 ? 33.812 3.512 6.621 1 63.91 389 GLY B O 1
ATOM 9675 N N . PHE B 1 390 ? 35.594 4.781 6.555 1 63.5 390 PHE B N 1
ATOM 9676 C CA . PHE B 1 390 ? 35.094 5.684 5.512 1 63.5 390 PHE B CA 1
ATOM 9677 C C . PHE B 1 390 ? 34.688 4.902 4.27 1 63.5 390 PHE B C 1
ATOM 9679 O O . PHE B 1 390 ? 33.594 5.082 3.762 1 63.5 390 PHE B O 1
ATOM 9686 N N . PHE B 1 391 ? 35.531 4.016 3.818 1 59.09 391 PHE B N 1
ATOM 9687 C CA . PHE B 1 391 ? 35.281 3.271 2.596 1 59.09 391 PHE B CA 1
ATOM 9688 C C . PHE B 1 391 ? 34.125 2.271 2.807 1 59.09 391 PHE B C 1
ATOM 9690 O O . PHE B 1 391 ? 33.312 2.061 1.916 1 59.09 391 PHE B O 1
ATOM 9697 N N . ALA B 1 392 ? 34.125 1.76 4.023 1 63.12 392 ALA B N 1
ATOM 9698 C CA . ALA B 1 392 ? 33.094 0.803 4.332 1 63.12 392 ALA B CA 1
ATOM 9699 C C . ALA B 1 392 ? 31.719 1.488 4.375 1 63.12 392 ALA B C 1
ATOM 9701 O O . ALA B 1 392 ? 30.719 0.941 3.887 1 63.12 392 ALA B O 1
ATOM 9702 N N . THR B 1 393 ? 31.766 2.652 4.859 1 65.19 393 THR B N 1
ATOM 9703 C CA . THR B 1 393 ? 30.531 3.424 4.945 1 65.19 393 THR B CA 1
ATOM 9704 C C . THR B 1 393 ? 30.047 3.83 3.555 1 65.19 393 THR B C 1
ATOM 9706 O O . THR B 1 393 ? 28.859 3.752 3.262 1 65.19 393 THR B O 1
ATOM 9709 N N . LEU B 1 394 ? 30.953 4.23 2.781 1 62.84 394 LEU B N 1
ATOM 9710 C CA . LEU B 1 394 ? 30.609 4.664 1.433 1 62.84 394 LEU B CA 1
ATOM 9711 C C . LEU B 1 394 ? 30.078 3.494 0.607 1 62.84 394 LEU B C 1
ATOM 9713 O O . LEU B 1 394 ? 29.047 3.621 -0.068 1 62.84 394 LEU B O 1
ATOM 9717 N N . ARG B 1 395 ? 30.719 2.436 0.678 1 61.59 395 ARG B N 1
ATOM 9718 C CA . ARG B 1 395 ? 30.297 1.246 -0.051 1 61.59 395 ARG B CA 1
ATOM 9719 C C . ARG B 1 395 ? 28.938 0.76 0.444 1 61.59 395 ARG B C 1
ATOM 9721 O O . ARG B 1 395 ? 28.062 0.432 -0.357 1 61.59 395 ARG B O 1
ATOM 9728 N N . GLY B 1 396 ? 28.891 0.715 1.755 1 62.81 396 GLY B N 1
ATOM 9729 C CA . GLY B 1 396 ? 27.625 0.271 2.332 1 62.81 396 GLY B CA 1
ATOM 9730 C C . GLY B 1 396 ? 26.453 1.131 1.924 1 62.81 396 GLY B C 1
ATOM 9731 O O . GLY B 1 396 ? 25.406 0.613 1.501 1 62.81 396 GLY B O 1
ATOM 9732 N N . ALA B 1 397 ? 26.719 2.373 1.987 1 62.5 397 ALA B N 1
ATOM 9733 C CA . ALA B 1 397 ? 25.625 3.322 1.764 1 62.5 397 ALA B CA 1
ATOM 9734 C C . ALA B 1 397 ? 25.266 3.404 0.284 1 62.5 397 ALA B C 1
ATOM 9736 O O . ALA B 1 397 ? 24.094 3.609 -0.065 1 62.5 397 ALA B O 1
ATOM 9737 N N . LEU B 1 398 ? 26.25 3.334 -0.55 1 60.91 398 LEU B N 1
ATOM 9738 C CA . LEU B 1 398 ? 26 3.598 -1.964 1 60.91 398 LEU B CA 1
ATOM 9739 C C . LEU B 1 398 ? 25.688 2.307 -2.711 1 60.91 398 LEU B C 1
ATOM 9741 O O . LEU B 1 398 ? 25.047 2.334 -3.77 1 60.91 398 LEU B O 1
ATOM 9745 N N . SER B 1 399 ? 26.141 1.225 -2.119 1 59.19 399 SER B N 1
ATOM 9746 C CA . SER B 1 399 ? 26 0.001 -2.9 1 59.19 399 SER B CA 1
ATOM 9747 C C . SER B 1 399 ? 25.156 -1.031 -2.16 1 59.19 399 SER B C 1
ATOM 9749 O O . SER B 1 399 ? 24.141 -1.498 -2.68 1 59.19 399 SER B O 1
ATOM 9751 N N . ASP B 1 400 ? 25.594 -1.236 -0.93 1 61.88 400 ASP B N 1
ATOM 9752 C CA . ASP B 1 400 ? 25.016 -2.393 -0.25 1 61.88 400 ASP B CA 1
ATOM 9753 C C . ASP B 1 400 ? 23.609 -2.082 0.265 1 61.88 400 ASP B C 1
ATOM 9755 O O . ASP B 1 400 ? 22.672 -2.848 0.028 1 61.88 400 ASP B O 1
ATOM 9759 N N . LEU B 1 401 ? 23.484 -1.017 0.841 1 64.81 401 LEU B N 1
ATOM 9760 C CA . LEU B 1 401 ? 22.25 -0.711 1.56 1 64.81 401 LEU B CA 1
ATOM 9761 C C . LEU B 1 401 ? 21.109 -0.465 0.588 1 64.81 401 LEU B C 1
ATOM 9763 O O . LEU B 1 401 ? 20.016 -0.997 0.771 1 64.81 401 LEU B O 1
ATOM 9767 N N . PRO B 1 402 ? 21.328 0.341 -0.45 1 62.56 402 PRO B N 1
ATOM 9768 C CA . PRO B 1 402 ? 20.203 0.604 -1.341 1 62.56 402 PRO B CA 1
ATOM 9769 C C . PRO B 1 402 ? 19.703 -0.651 -2.062 1 62.56 402 PRO B C 1
ATOM 9771 O O . PRO B 1 402 ? 18.562 -0.7 -2.518 1 62.56 402 PRO B O 1
ATOM 9774 N N . ARG B 1 403 ? 20.578 -1.638 -2.123 1 61.22 403 ARG B N 1
ATOM 9775 C CA . ARG B 1 403 ? 20.219 -2.871 -2.812 1 61.22 403 ARG B CA 1
ATOM 9776 C C . ARG B 1 403 ? 19.484 -3.82 -1.875 1 61.22 403 ARG B C 1
ATOM 9778 O O . ARG B 1 403 ? 18.859 -4.789 -2.324 1 61.22 403 ARG B O 1
ATOM 9785 N N . HIS B 1 404 ? 19.703 -3.434 -0.552 1 60.31 404 HIS B N 1
ATOM 9786 C CA . HIS B 1 404 ? 18.953 -4.246 0.397 1 60.31 404 HIS B CA 1
ATOM 9787 C C . HIS B 1 404 ? 17.469 -3.854 0.408 1 60.31 404 HIS B C 1
ATOM 9789 O O . HIS B 1 404 ? 17.125 -2.76 0.852 1 60.31 404 HIS B O 1
ATOM 9795 N N . ASP B 1 405 ? 16.75 -4.535 -0.434 1 60.97 405 ASP B N 1
ATOM 9796 C CA . ASP B 1 405 ? 15.328 -4.23 -0.545 1 60.97 405 ASP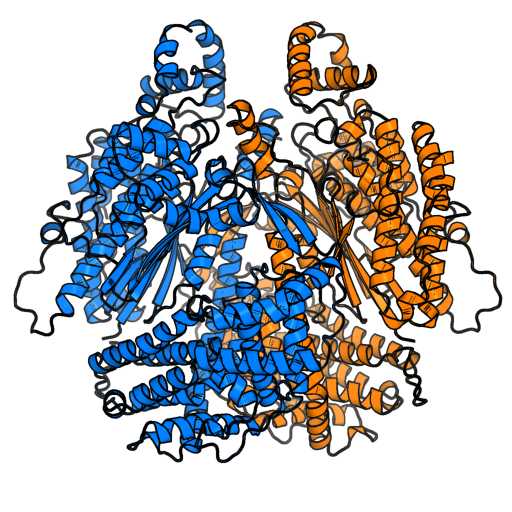 B CA 1
ATOM 9797 C C . ASP B 1 405 ? 14.508 -5.121 0.383 1 60.97 405 ASP B C 1
ATOM 9799 O O . ASP B 1 405 ? 14.164 -6.25 0.028 1 60.97 405 ASP B O 1
ATOM 9803 N N . PRO B 1 406 ? 14.391 -4.66 1.653 1 63.47 406 PRO B N 1
ATOM 9804 C CA . PRO B 1 406 ? 13.617 -5.523 2.549 1 63.47 406 PRO B CA 1
ATOM 9805 C C . PRO B 1 406 ? 12.219 -5.828 2.014 1 63.47 406 PRO B C 1
ATOM 9807 O O . PRO B 1 406 ? 11.641 -5.016 1.287 1 63.47 406 PRO B O 1
ATOM 9810 N N . VAL B 1 407 ? 11.844 -7.137 2.201 1 73.81 407 VAL B N 1
ATOM 9811 C CA . VAL B 1 407 ? 10.539 -7.609 1.752 1 73.81 407 VAL B CA 1
ATOM 9812 C C . VAL B 1 407 ? 9.523 -7.492 2.889 1 73.81 407 VAL B C 1
ATOM 9814 O O . VAL B 1 407 ? 8.383 -7.941 2.764 1 73.81 407 VAL B O 1
ATOM 9817 N N . TYR B 1 408 ? 9.906 -6.836 3.928 1 73.06 408 TYR B N 1
ATOM 9818 C CA . TYR B 1 408 ? 9.055 -6.793 5.117 1 73.06 408 TYR B CA 1
ATOM 9819 C C . TYR B 1 408 ? 7.723 -6.121 4.809 1 73.06 408 TYR B C 1
ATOM 9821 O O . TYR B 1 408 ? 6.66 -6.672 5.113 1 73.06 408 TYR B O 1
ATOM 9829 N N . ASN B 1 409 ? 7.793 -5.004 4.211 1 72.12 409 ASN B N 1
ATOM 9830 C CA . ASN B 1 409 ? 6.574 -4.234 3.977 1 72.12 409 ASN B CA 1
ATOM 9831 C C . ASN B 1 409 ? 5.613 -4.98 3.057 1 72.12 409 ASN B C 1
ATOM 9833 O O . ASN B 1 409 ? 4.398 -4.961 3.273 1 72.12 409 ASN B O 1
ATOM 9837 N N . GLU B 1 410 ? 6.168 -5.633 2.1 1 80.06 410 GLU B N 1
ATOM 9838 C CA . GLU B 1 410 ? 5.328 -6.383 1.172 1 80.06 410 GLU B CA 1
ATOM 9839 C C . GLU B 1 410 ? 4.672 -7.574 1.861 1 80.06 410 GLU B C 1
ATOM 9841 O O . GLU B 1 410 ? 3.482 -7.836 1.661 1 80.06 410 GLU B O 1
ATOM 9846 N N . LEU B 1 411 ? 5.402 -8.273 2.68 1 82.31 411 LEU B N 1
ATOM 9847 C CA . LEU B 1 411 ? 4.875 -9.445 3.367 1 82.31 411 LEU B CA 1
ATOM 9848 C C . LEU B 1 411 ? 3.869 -9.039 4.441 1 82.31 411 LEU B C 1
ATOM 9850 O O . LEU B 1 411 ? 2.889 -9.75 4.676 1 82.31 411 LEU B O 1
ATOM 9854 N N . ALA B 1 412 ? 4.145 -7.902 5.016 1 75.81 412 ALA B N 1
ATOM 9855 C CA . ALA B 1 412 ? 3.189 -7.387 5.992 1 75.81 412 ALA B CA 1
ATOM 9856 C C . ALA B 1 412 ? 1.864 -7.031 5.328 1 75.81 412 ALA B C 1
ATOM 9858 O O . ALA B 1 412 ? 0.794 -7.262 5.895 1 75.81 412 ALA B O 1
ATOM 9859 N N . ALA B 1 413 ? 1.956 -6.477 4.176 1 76.62 413 ALA B N 1
ATOM 9860 C CA . ALA B 1 413 ? 0.751 -6.141 3.422 1 76.62 413 ALA B CA 1
ATOM 9861 C C . ALA B 1 413 ? -0.049 -7.395 3.078 1 76.62 413 ALA B C 1
ATOM 9863 O O . ALA B 1 413 ? -1.281 -7.379 3.115 1 76.62 413 ALA B O 1
ATOM 9864 N N . ILE B 1 414 ? 0.623 -8.469 2.758 1 82.81 414 ILE B N 1
ATOM 9865 C CA . ILE B 1 414 ? -0.041 -9.727 2.434 1 82.81 414 ILE B CA 1
ATOM 9866 C C . ILE B 1 414 ? -0.717 -10.289 3.682 1 82.81 414 ILE B C 1
ATOM 9868 O O . ILE B 1 414 ? -1.832 -10.812 3.611 1 82.81 414 ILE B O 1
ATOM 9872 N N . SER B 1 415 ? -0.076 -10.164 4.785 1 78.38 415 SER B N 1
ATOM 9873 C CA . SER B 1 415 ? -0.645 -10.648 6.039 1 78.38 415 SER B CA 1
ATOM 9874 C C . SER B 1 415 ? -1.936 -9.914 6.383 1 78.38 415 SER B C 1
ATOM 9876 O O . SER B 1 415 ? -2.912 -10.531 6.816 1 78.38 415 SER B O 1
ATOM 9878 N N . ARG B 1 416 ? -1.882 -8.617 6.168 1 73.88 416 ARG B N 1
ATOM 9879 C CA . ARG B 1 416 ? -3.082 -7.82 6.41 1 73.88 416 ARG B CA 1
ATOM 9880 C C . ARG B 1 416 ? -4.211 -8.234 5.469 1 73.88 416 ARG B C 1
ATOM 9882 O O . ARG B 1 416 ? -5.367 -8.328 5.883 1 73.88 416 ARG B O 1
ATOM 9889 N N . TYR B 1 417 ? -3.898 -8.492 4.328 1 76.75 417 TYR B N 1
ATOM 9890 C CA . TYR B 1 417 ? -4.871 -8.961 3.344 1 76.75 417 TYR B CA 1
ATOM 9891 C C . TYR B 1 417 ? -5.465 -10.297 3.762 1 76.75 417 TYR B C 1
ATOM 9893 O O . TYR B 1 417 ? -6.676 -10.508 3.65 1 76.75 417 TYR B O 1
ATOM 9901 N N . ASN B 1 418 ? -4.66 -11.156 4.184 1 79.38 418 ASN B N 1
ATOM 9902 C CA . ASN B 1 418 ? -5.113 -12.492 4.566 1 79.38 418 ASN B CA 1
ATOM 9903 C C . ASN B 1 418 ? -6.102 -12.438 5.73 1 79.38 418 ASN B C 1
ATOM 9905 O O . ASN B 1 418 ? -7.074 -13.195 5.758 1 79.38 418 ASN B O 1
ATOM 9909 N N . VAL B 1 419 ? -5.852 -11.57 6.672 1 73.38 419 VAL B N 1
ATOM 9910 C CA . VAL B 1 419 ? -6.754 -11.414 7.809 1 73.38 419 VAL B CA 1
ATOM 9911 C C . VAL B 1 419 ? -8.125 -10.945 7.32 1 73.38 419 VAL B C 1
ATOM 9913 O O . VAL B 1 419 ? -9.156 -11.461 7.758 1 73.38 419 VAL B O 1
ATOM 9916 N N . GLN B 1 420 ? -8.117 -10.016 6.398 1 72.94 420 GLN B N 1
ATOM 9917 C CA . GLN B 1 420 ? -9.367 -9.5 5.852 1 72.94 420 GLN B CA 1
ATOM 9918 C C . GLN B 1 420 ? -10.094 -10.57 5.047 1 72.94 420 GLN B C 1
ATOM 9920 O O . GLN B 1 420 ? -11.32 -10.68 5.117 1 72.94 420 GLN B O 1
ATOM 9925 N N . ALA B 1 421 ? -9.336 -11.32 4.285 1 75.88 421 ALA B N 1
ATOM 9926 C CA . ALA B 1 421 ? -9.93 -12.391 3.488 1 75.88 421 ALA B CA 1
ATOM 9927 C C . ALA B 1 421 ? -10.586 -13.438 4.379 1 75.88 421 ALA B C 1
ATOM 9929 O O . ALA B 1 421 ? -11.68 -13.922 4.078 1 75.88 421 ALA B O 1
ATOM 9930 N N . ARG B 1 422 ? -10.008 -13.742 5.469 1 75.62 422 ARG B N 1
ATOM 9931 C CA . ARG B 1 422 ? -10.555 -14.719 6.406 1 75.62 422 ARG B CA 1
ATOM 9932 C C . ARG B 1 422 ? -11.852 -14.211 7.027 1 75.62 422 ARG B C 1
ATOM 9934 O O . ARG B 1 422 ? -12.812 -14.969 7.18 1 75.62 422 ARG B O 1
ATOM 9941 N N . ARG B 1 423 ? -11.812 -13.031 7.383 1 71.19 423 ARG B N 1
ATOM 9942 C CA . ARG B 1 423 ? -13 -12.438 8 1 71.19 423 ARG B CA 1
ATOM 9943 C C . ARG B 1 423 ? -14.164 -12.383 7.012 1 71.19 423 ARG B C 1
ATOM 9945 O O . ARG B 1 423 ? -15.312 -12.594 7.395 1 71.19 423 ARG B O 1
ATOM 9952 N N . LEU B 1 424 ? -13.859 -12.078 5.805 1 72.19 424 LEU B N 1
ATOM 9953 C CA . LEU B 1 424 ? -14.898 -12.031 4.777 1 72.19 424 LEU B CA 1
ATOM 9954 C C . LEU B 1 424 ? -15.469 -13.414 4.52 1 72.19 424 LEU B C 1
ATOM 9956 O O . LEU B 1 424 ? -16.688 -13.57 4.359 1 72.19 424 LEU B O 1
ATOM 9960 N N . LYS B 1 425 ? -14.617 -14.375 4.492 1 74.31 425 LYS B N 1
ATOM 9961 C CA . LYS B 1 425 ? -15.078 -15.742 4.273 1 74.31 425 LYS B CA 1
ATOM 9962 C C . LYS B 1 425 ? -15.969 -16.219 5.418 1 74.31 425 LYS B C 1
ATOM 9964 O O . LYS B 1 425 ? -16.969 -16.906 5.195 1 74.31 425 LYS B O 1
ATOM 9969 N N . ALA B 1 426 ? -15.617 -15.844 6.582 1 72.38 426 ALA B N 1
ATOM 9970 C CA . ALA B 1 426 ? -16.422 -16.188 7.746 1 72.38 426 ALA B CA 1
ATOM 9971 C C . ALA B 1 426 ? -17.797 -15.516 7.68 1 72.38 426 ALA B C 1
ATOM 9973 O O . ALA B 1 426 ? -18.812 -16.109 8.055 1 72.38 426 ALA B O 1
ATOM 9974 N N . SER B 1 427 ? -17.781 -14.352 7.215 1 72.69 427 SER B N 1
ATOM 9975 C CA . SER B 1 427 ? -19.047 -13.617 7.09 1 72.69 427 SER B CA 1
ATOM 9976 C C . SER B 1 427 ? -19.953 -14.25 6.043 1 72.69 427 SER B C 1
ATOM 9978 O O . SER B 1 427 ? -21.172 -14.32 6.234 1 72.69 427 SER B O 1
ATOM 9980 N N . ILE B 1 428 ? -19.359 -14.664 4.98 1 74.38 428 ILE B N 1
ATOM 9981 C CA . ILE B 1 428 ? -20.125 -15.32 3.924 1 74.38 428 ILE B CA 1
ATOM 9982 C C . ILE B 1 428 ? -20.734 -16.609 4.453 1 74.38 428 ILE B C 1
ATOM 9984 O O . ILE B 1 428 ? -21.922 -16.875 4.254 1 74.38 428 ILE B O 1
ATOM 9988 N N . SER B 1 429 ? -19.969 -17.375 5.152 1 75.88 429 SER B N 1
ATOM 9989 C CA . SER B 1 429 ? -20.422 -18.656 5.668 1 75.88 429 SER B CA 1
ATOM 9990 C C . SER B 1 429 ? -21.562 -18.484 6.672 1 75.88 429 SER B C 1
ATOM 9992 O O . SER B 1 429 ? -22.5 -19.281 6.711 1 75.88 429 SER B O 1
ATOM 9994 N N . SER B 1 430 ? -21.484 -17.5 7.418 1 73.5 430 SER B N 1
ATOM 9995 C CA . SER B 1 430 ? -22.484 -17.266 8.461 1 73.5 430 SER B CA 1
ATOM 9996 C C . SER B 1 430 ? -23.781 -16.75 7.875 1 73.5 430 SER B C 1
ATOM 9998 O O . SER B 1 430 ? -24.859 -16.969 8.445 1 73.5 430 SER B O 1
ATOM 10000 N N . ALA B 1 431 ? -23.703 -16.094 6.695 1 77.75 431 ALA B N 1
ATOM 10001 C CA . ALA B 1 431 ? -24.891 -15.477 6.102 1 77.75 431 ALA B CA 1
ATOM 10002 C C . ALA B 1 431 ? -25.641 -16.469 5.207 1 77.75 431 ALA B C 1
ATOM 10004 O O . ALA B 1 431 ? -26.797 -16.25 4.855 1 77.75 431 ALA B O 1
ATOM 10005 N N . ARG B 1 432 ? -25.047 -17.609 4.914 1 81.5 432 ARG B N 1
ATOM 10006 C CA . ARG B 1 432 ? -25.578 -18.547 3.928 1 81.5 432 ARG B CA 1
ATOM 10007 C C . ARG B 1 432 ? -26.953 -19.047 4.336 1 81.5 432 ARG B C 1
ATOM 10009 O O . ARG B 1 432 ? -27.891 -19.031 3.533 1 81.5 432 ARG B O 1
ATOM 10016 N N . PRO B 1 433 ? -27.109 -19.469 5.609 1 80.5 433 PRO B N 1
ATOM 10017 C CA . PRO B 1 433 ? -28.422 -20 5.973 1 80.5 433 PRO B CA 1
ATOM 10018 C C . PRO B 1 433 ? -29.516 -18.938 5.945 1 80.5 433 PRO B C 1
ATOM 10020 O O . PRO B 1 433 ? -30.656 -19.219 5.562 1 80.5 433 PRO B O 1
ATOM 10023 N N . LEU B 1 434 ? -29.203 -17.781 6.25 1 79.38 434 LEU B N 1
ATOM 10024 C CA . LEU B 1 434 ? -30.172 -16.703 6.254 1 79.38 434 LEU B CA 1
ATOM 10025 C C . LEU B 1 434 ? -30.594 -16.328 4.832 1 79.38 434 LEU B C 1
ATOM 10027 O O . LEU B 1 434 ? -31.781 -16.109 4.562 1 79.38 434 LEU B O 1
ATOM 10031 N N . VAL B 1 435 ? -29.656 -16.281 3.973 1 83.94 435 VAL B N 1
ATOM 10032 C CA . VAL B 1 435 ? -29.938 -15.945 2.584 1 83.94 435 VAL B CA 1
ATOM 10033 C C . VAL B 1 435 ? -30.766 -17.047 1.94 1 83.94 435 VAL B C 1
ATOM 10035 O O . VAL B 1 435 ? -31.688 -16.766 1.164 1 83.94 435 VAL B O 1
ATOM 10038 N N . ALA B 1 436 ? -30.438 -18.234 2.312 1 87 436 ALA B N 1
ATOM 10039 C CA . ALA B 1 436 ? -31.203 -19.359 1.781 1 87 436 ALA B CA 1
ATOM 10040 C C . ALA B 1 436 ? -32.688 -19.266 2.17 1 87 436 ALA B C 1
ATOM 10042 O O . ALA B 1 436 ? -33.562 -19.484 1.341 1 87 436 ALA B O 1
ATOM 10043 N N . ASN B 1 437 ? -32.906 -18.859 3.363 1 83.62 437 ASN B N 1
ATOM 10044 C CA . ASN B 1 437 ? -34.281 -18.734 3.848 1 83.62 437 ASN B CA 1
ATOM 10045 C C . ASN B 1 437 ? -35 -17.594 3.152 1 83.62 437 ASN B C 1
ATOM 10047 O O . ASN B 1 437 ? -36.188 -17.719 2.85 1 83.62 437 ASN B O 1
ATOM 10051 N N . LEU B 1 438 ? -34.406 -16.562 2.93 1 82.38 438 LEU B N 1
ATOM 10052 C CA . LEU B 1 438 ? -35 -15.398 2.295 1 82.38 438 LEU B CA 1
ATOM 10053 C C . LEU B 1 438 ? -35.344 -15.688 0.836 1 82.38 438 LEU B C 1
ATOM 10055 O O . LEU B 1 438 ? -36.406 -15.297 0.348 1 82.38 438 LEU B O 1
ATOM 10059 N N . ILE B 1 439 ? -34.469 -16.359 0.161 1 88.06 439 ILE B N 1
ATOM 10060 C CA . ILE B 1 439 ? -34.688 -16.656 -1.249 1 88.06 439 ILE B CA 1
ATOM 10061 C C . ILE B 1 439 ? -35.812 -17.703 -1.386 1 88.06 439 ILE B C 1
ATOM 10063 O O . ILE B 1 439 ? -36.594 -17.656 -2.328 1 88.06 439 ILE B O 1
ATOM 10067 N N . GLU B 1 440 ? -35.812 -18.609 -0.452 1 86.56 440 GLU B N 1
ATOM 10068 C CA . GLU B 1 440 ? -36.906 -19.594 -0.46 1 86.56 440 GLU B CA 1
ATOM 10069 C C . GLU B 1 440 ? -38.25 -18.906 -0.299 1 86.56 440 GLU B C 1
ATOM 10071 O O . GLU B 1 440 ? -39.219 -19.297 -0.946 1 86.56 440 GLU B O 1
ATOM 10076 N N . GLN B 1 441 ? -38.25 -17.938 0.493 1 80.81 441 GLN B N 1
ATOM 10077 C CA . GLN B 1 441 ? -39.5 -17.188 0.699 1 80.81 441 GLN B CA 1
ATOM 10078 C C . GLN B 1 441 ? -39.844 -16.359 -0.539 1 80.81 441 GLN B C 1
ATOM 10080 O O . GLN B 1 441 ? -41 -16.312 -0.941 1 80.81 441 GLN B O 1
ATOM 10085 N N . ALA B 1 442 ? -38.875 -15.781 -1.131 1 81.88 442 ALA B N 1
ATOM 10086 C CA . ALA B 1 442 ? -39.062 -14.914 -2.283 1 81.88 442 ALA B CA 1
ATOM 10087 C C . ALA B 1 442 ? -39.531 -15.711 -3.496 1 81.88 442 ALA B C 1
ATOM 10089 O O . ALA B 1 442 ? -40.312 -15.211 -4.324 1 81.88 442 ALA B O 1
ATOM 10090 N N . THR B 1 443 ? -39.094 -16.953 -3.607 1 87.88 443 THR B N 1
ATOM 10091 C CA . THR B 1 443 ? -39.438 -17.781 -4.754 1 87.88 443 THR B CA 1
ATOM 10092 C C . THR B 1 443 ? -40.656 -18.641 -4.438 1 87.88 443 THR B C 1
ATOM 10094 O O . THR B 1 443 ? -41.125 -19.422 -5.281 1 87.88 443 THR B O 1
ATOM 10097 N N . ALA B 1 444 ? -41.219 -18.531 -3.268 1 84.5 444 ALA B N 1
ATOM 10098 C CA . ALA B 1 444 ? -42.375 -19.312 -2.812 1 84.5 444 ALA B CA 1
ATOM 10099 C C . ALA B 1 444 ? -42.125 -20.797 -3.023 1 84.5 444 ALA B C 1
ATOM 10101 O O . ALA B 1 444 ? -43 -21.516 -3.543 1 84.5 444 ALA B O 1
ATOM 10102 N N . GLY B 1 445 ? -40.844 -21.25 -2.822 1 82.06 445 GLY B N 1
ATOM 10103 C CA . GLY B 1 445 ? -40.469 -22.656 -2.934 1 82.06 445 GLY B CA 1
ATOM 10104 C C . GLY B 1 445 ? -40.281 -23.125 -4.367 1 82.06 445 GLY B C 1
ATOM 10105 O O . GLY B 1 445 ? -40.188 -24.312 -4.633 1 82.06 445 GLY B O 1
ATOM 10106 N N . GLY B 1 446 ? -40.312 -22.219 -5.258 1 86.25 446 GLY B N 1
ATOM 10107 C CA . GLY B 1 446 ? -40.25 -22.547 -6.672 1 86.25 446 GLY B CA 1
ATOM 10108 C C . GLY B 1 446 ? -38.938 -23.188 -7.062 1 86.25 446 GLY B C 1
ATOM 10109 O O . GLY B 1 446 ? -38.844 -23.859 -8.094 1 86.25 446 GLY B O 1
ATOM 10110 N N . LEU B 1 447 ? -37.906 -23.062 -6.25 1 86.44 447 LEU B N 1
ATOM 10111 C CA . LEU B 1 447 ? -36.562 -23.562 -6.582 1 86.44 447 LEU B CA 1
ATOM 10112 C C . LEU B 1 447 ? -36.531 -25.094 -6.566 1 86.44 447 LEU B C 1
ATOM 10114 O O . LEU B 1 447 ? -35.656 -25.703 -7.176 1 86.44 447 LEU B O 1
ATOM 10118 N N . ARG B 1 448 ? -37.5 -25.688 -5.824 1 83.5 448 ARG B N 1
ATOM 10119 C CA . ARG B 1 448 ? -37.531 -27.141 -5.688 1 83.5 448 ARG B CA 1
ATOM 10120 C C . ARG B 1 448 ? -38.281 -27.781 -6.855 1 83.5 448 ARG B C 1
ATOM 10122 O O . ARG B 1 448 ? -38.188 -28.984 -7.047 1 83.5 448 ARG B O 1
ATOM 10129 N N . GLY B 1 449 ? -38.875 -26.953 -7.672 1 84.25 449 GLY B N 1
ATOM 10130 C CA . GLY B 1 449 ? -39.625 -27.453 -8.812 1 84.25 449 GLY B CA 1
ATOM 10131 C C . GLY B 1 449 ? -38.938 -27.172 -10.141 1 84.25 449 GLY B C 1
ATOM 10132 O O . GLY B 1 449 ? -37.719 -27.016 -10.203 1 84.25 449 GLY B O 1
ATOM 10133 N N . ARG B 1 450 ? -39.688 -27.297 -11.172 1 87.94 450 ARG B N 1
ATOM 10134 C CA . ARG B 1 450 ? -39.219 -26.953 -12.508 1 87.94 450 ARG B CA 1
ATOM 10135 C C . ARG B 1 450 ? -39.469 -25.484 -12.82 1 87.94 450 ARG B C 1
ATOM 10137 O O . ARG B 1 450 ? -40.531 -24.953 -12.453 1 87.94 450 ARG B O 1
ATOM 10144 N N . PHE B 1 451 ? -38.531 -24.891 -13.266 1 91.5 451 PHE B N 1
ATOM 10145 C CA . PHE B 1 451 ? -38.688 -23.484 -13.633 1 91.5 451 PHE B CA 1
ATOM 10146 C C . PHE B 1 451 ? -37.938 -23.188 -14.93 1 91.5 451 PHE B C 1
ATOM 10148 O O . PHE B 1 451 ? -37.125 -24 -15.383 1 91.5 451 PHE B O 1
ATOM 10155 N N . THR B 1 452 ? -38.281 -22.078 -15.578 1 90.88 452 THR B N 1
ATOM 10156 C CA . THR B 1 452 ? -37.688 -21.656 -16.844 1 90.88 452 THR B CA 1
ATOM 10157 C C . THR B 1 452 ? -36.719 -20.5 -16.625 1 90.88 452 THR B C 1
ATOM 10159 O O . THR B 1 452 ? -36.625 -19.984 -15.508 1 90.88 452 THR B O 1
ATOM 10162 N N . ALA B 1 453 ? -36.031 -20.172 -17.703 1 91.88 453 ALA B N 1
ATOM 10163 C CA . ALA B 1 453 ? -35.125 -19.016 -17.656 1 91.88 453 ALA B CA 1
ATOM 10164 C C . ALA B 1 453 ? -35.875 -17.734 -17.312 1 91.88 453 ALA B C 1
ATOM 10166 O O . ALA B 1 453 ? -35.344 -16.859 -16.625 1 91.88 453 ALA B O 1
ATOM 10167 N N . ASP B 1 454 ? -37.094 -17.641 -17.734 1 88.69 454 ASP B N 1
ATOM 10168 C CA . ASP B 1 454 ? -37.938 -16.469 -17.453 1 88.69 454 ASP B CA 1
ATOM 10169 C C . ASP B 1 454 ? -38.281 -16.391 -15.969 1 88.69 454 ASP B C 1
ATOM 10171 O O . ASP B 1 454 ? -38.344 -15.297 -15.398 1 88.69 454 ASP B O 1
ATOM 10175 N N . ASP B 1 455 ? -38.562 -17.562 -15.438 1 89.44 455 ASP B N 1
ATOM 10176 C CA . ASP B 1 455 ? -38.844 -17.609 -14 1 89.44 455 ASP B CA 1
ATOM 10177 C C . ASP B 1 455 ? -37.625 -17.141 -13.188 1 89.44 455 ASP B C 1
ATOM 10179 O O . ASP B 1 455 ? -37.781 -16.375 -12.234 1 89.44 455 ASP B O 1
ATOM 10183 N N . LEU B 1 456 ? -36.531 -17.688 -13.609 1 91.44 456 LEU B N 1
ATOM 10184 C CA . LEU B 1 456 ? -35.312 -17.328 -12.898 1 91.44 456 LEU B CA 1
ATOM 10185 C C . LEU B 1 456 ? -35.031 -15.828 -13.008 1 91.44 456 LEU B C 1
ATOM 10187 O O . LEU B 1 456 ? -34.594 -15.203 -12.047 1 91.44 456 LEU B O 1
ATOM 10191 N N . ARG B 1 457 ? -35.25 -15.297 -14.211 1 89.06 457 ARG B N 1
ATOM 10192 C CA . ARG B 1 457 ? -35.094 -13.859 -14.406 1 89.06 457 ARG B CA 1
ATOM 10193 C C . ARG B 1 457 ? -36.031 -13.078 -13.484 1 89.06 457 ARG B C 1
ATOM 10195 O O . ARG B 1 457 ? -35.594 -12.102 -12.852 1 89.06 457 ARG B O 1
ATOM 10202 N N . HIS B 1 458 ? -37.188 -13.508 -13.391 1 87 458 HIS B N 1
ATOM 10203 C CA . HIS B 1 458 ? -38.156 -12.867 -12.516 1 87 458 HIS B CA 1
ATOM 10204 C C . HIS B 1 458 ? -37.719 -12.906 -11.062 1 87 458 HIS B C 1
ATOM 10206 O O . HIS B 1 458 ? -37.781 -11.898 -10.359 1 87 458 HIS B O 1
ATOM 10212 N N . TRP B 1 459 ? -37.25 -14.062 -10.711 1 88.62 459 TRP B N 1
ATOM 10213 C CA . TRP B 1 459 ? -36.812 -14.219 -9.328 1 88.62 459 TRP B CA 1
ATOM 10214 C C . TRP B 1 459 ? -35.594 -13.359 -9.047 1 88.62 459 TRP B C 1
ATOM 10216 O O . TRP B 1 459 ? -35.438 -12.812 -7.953 1 88.62 459 TRP B O 1
ATOM 10226 N N . ARG B 1 460 ? -34.719 -13.312 -9.984 1 88.12 460 ARG B N 1
ATOM 10227 C CA . ARG B 1 460 ? -33.5 -12.516 -9.836 1 88.12 460 ARG B CA 1
ATOM 10228 C C . ARG B 1 460 ? -33.844 -11.039 -9.641 1 88.12 460 ARG B C 1
ATOM 10230 O O . ARG B 1 460 ? -33.25 -10.367 -8.789 1 88.12 460 ARG B O 1
ATOM 10237 N N . LEU B 1 461 ? -34.781 -10.539 -10.344 1 82.31 461 LEU B N 1
ATOM 10238 C CA . LEU B 1 461 ? -35.188 -9.133 -10.281 1 82.31 461 LEU B CA 1
ATOM 10239 C C . LEU B 1 461 ? -36.031 -8.859 -9.047 1 82.31 461 LEU B C 1
ATOM 10241 O O . LEU B 1 461 ? -35.875 -7.828 -8.391 1 82.31 461 LEU B O 1
ATOM 10245 N N . SER B 1 462 ? -36.812 -9.828 -8.672 1 79.69 462 SER B N 1
ATOM 10246 C CA . SER B 1 462 ? -37.719 -9.617 -7.555 1 79.69 462 SER B CA 1
ATOM 10247 C C . SER B 1 462 ? -37 -9.789 -6.219 1 79.69 462 SER B C 1
ATOM 10249 O O . SER B 1 462 ? -37.406 -9.195 -5.215 1 79.69 462 SER B O 1
ATOM 10251 N N . SER B 1 463 ? -36 -10.625 -6.238 1 82.12 463 SER B N 1
ATOM 10252 C CA . SER B 1 463 ? -35.281 -10.859 -4.988 1 82.12 463 SER B CA 1
ATOM 10253 C C . SER B 1 463 ? -34.656 -9.578 -4.469 1 82.12 463 SER B C 1
ATOM 10255 O O . SER B 1 463 ? -34.438 -9.43 -3.262 1 82.12 463 SER B O 1
ATOM 10257 N N . ILE B 1 464 ? -34.375 -8.68 -5.348 1 77.81 464 ILE B N 1
ATOM 10258 C CA . ILE B 1 464 ? -33.719 -7.418 -4.969 1 77.81 464 ILE B CA 1
ATOM 10259 C C . ILE B 1 464 ? -34.688 -6.602 -4.098 1 77.81 464 ILE B C 1
ATOM 10261 O O . ILE B 1 464 ? -34.25 -5.824 -3.248 1 77.81 464 ILE B O 1
ATOM 10265 N N . SER B 1 465 ? -35.969 -6.836 -4.25 1 74 465 SER B N 1
ATOM 10266 C CA . SER B 1 465 ? -36.969 -6.109 -3.498 1 74 465 SER B CA 1
ATOM 10267 C C . SER B 1 465 ? -36.969 -6.504 -2.025 1 74 465 SER B C 1
ATOM 10269 O O . SER B 1 465 ? -37.5 -5.781 -1.179 1 74 465 SER B O 1
ATOM 10271 N N . LEU B 1 466 ? -36.344 -7.633 -1.809 1 74.94 466 LEU B N 1
ATOM 10272 C CA . LEU B 1 466 ? -36.25 -8.078 -0.423 1 74.94 466 LEU B CA 1
ATOM 10273 C C . LEU B 1 466 ? -35.438 -7.086 0.401 1 74.94 466 LEU B C 1
ATOM 10275 O O . LEU B 1 466 ? -35.562 -7.039 1.626 1 74.94 466 LEU B O 1
ATOM 10279 N N . LEU B 1 467 ? -34.625 -6.336 -0.269 1 72.81 467 LEU B N 1
ATOM 10280 C CA . LEU B 1 467 ? -33.781 -5.352 0.417 1 72.81 467 LEU B CA 1
ATOM 10281 C C . LEU B 1 467 ? -34.531 -4.031 0.588 1 72.81 467 LEU B C 1
ATOM 10283 O O . LEU B 1 467 ? -34.094 -3.154 1.331 1 72.81 467 LEU B O 1
ATOM 10287 N N . ALA B 1 468 ? -35.625 -3.928 -0.081 1 63.91 468 ALA B N 1
ATOM 10288 C CA . ALA B 1 468 ? -36.375 -2.666 -0.078 1 63.91 468 ALA B CA 1
ATOM 10289 C C . ALA B 1 468 ? -36.812 -2.297 1.334 1 63.91 468 ALA B C 1
ATOM 10291 O O . ALA B 1 468 ? -37.031 -1.121 1.633 1 63.91 468 ALA B O 1
ATOM 10292 N N . GLY B 1 469 ? -36.812 -3.32 2.223 1 64.62 469 GLY B N 1
ATOM 10293 C CA . GLY B 1 469 ? -37.219 -3.041 3.592 1 64.62 469 GLY B CA 1
ATOM 10294 C C . GLY B 1 469 ? -36.219 -2.197 4.348 1 64.62 469 GLY B C 1
ATOM 10295 O O . GLY B 1 469 ? -36.562 -1.556 5.344 1 64.62 469 GLY B O 1
ATOM 10296 N N . THR B 1 470 ? -35.031 -2.262 3.924 1 72.94 470 THR B N 1
ATOM 10297 C CA . THR B 1 470 ? -34 -1.394 4.52 1 72.94 470 THR B CA 1
ATOM 10298 C C . THR B 1 470 ? -33.469 -0.395 3.49 1 72.94 470 THR B C 1
ATOM 10300 O O . THR B 1 470 ? -32.375 -0.56 2.965 1 72.94 470 THR B O 1
ATOM 10303 N N . THR B 1 471 ? -34.156 0.644 3.42 1 74.38 471 THR B N 1
ATOM 10304 C CA . THR B 1 471 ? -34 1.6 2.33 1 74.38 471 THR B CA 1
ATOM 10305 C C . THR B 1 471 ? -32.594 2.203 2.334 1 74.38 471 THR B C 1
ATOM 10307 O O . THR B 1 471 ? -32.031 2.441 1.274 1 74.38 471 THR B O 1
ATOM 10310 N N . VAL B 1 472 ? -32.062 2.408 3.539 1 76.5 472 VAL B N 1
ATOM 10311 C CA . VAL B 1 472 ? -30.766 3.076 3.607 1 76.5 472 VAL B CA 1
ATOM 10312 C C . VAL B 1 472 ? -29.703 2.195 2.973 1 76.5 472 VAL B C 1
ATOM 10314 O O . VAL B 1 472 ? -28.875 2.672 2.184 1 76.5 472 VAL B O 1
ATOM 10317 N N . VAL B 1 473 ? -29.719 0.902 3.297 1 77.69 473 VAL B N 1
ATOM 10318 C CA . VAL B 1 473 ? -28.734 -0.027 2.768 1 77.69 473 VAL B CA 1
ATOM 10319 C C . VAL B 1 473 ? -28.984 -0.253 1.277 1 77.69 473 VAL B C 1
ATOM 10321 O O . VAL B 1 473 ? -28.031 -0.285 0.482 1 77.69 473 VAL B O 1
ATOM 10324 N N . TYR B 1 474 ? -30.234 -0.341 0.941 1 81.75 474 TYR B N 1
ATOM 10325 C CA . TYR B 1 474 ? -30.625 -0.584 -0.444 1 81.75 474 TYR B CA 1
ATOM 10326 C C . TYR B 1 474 ? -30.203 0.574 -1.34 1 81.75 474 TYR B C 1
ATOM 10328 O O . TYR B 1 474 ? -29.625 0.362 -2.412 1 81.75 474 TYR B O 1
ATOM 10336 N N . ASP B 1 475 ? -30.453 1.752 -0.917 1 82.62 475 ASP B N 1
ATOM 10337 C CA . ASP B 1 475 ? -30.172 2.93 -1.731 1 82.62 475 ASP B CA 1
ATOM 10338 C C . ASP B 1 475 ? -28.656 3.109 -1.93 1 82.62 475 ASP B C 1
ATOM 10340 O O . ASP B 1 475 ? -28.219 3.455 -3.023 1 82.62 475 ASP B O 1
ATOM 10344 N N . VAL B 1 476 ? -27.969 2.906 -0.871 1 78.5 476 VAL B N 1
ATOM 10345 C CA . VAL B 1 476 ? -26.531 3.061 -0.962 1 78.5 476 VAL B CA 1
ATOM 10346 C C . VAL B 1 476 ? -25.953 1.996 -1.891 1 78.5 476 VAL B C 1
ATOM 10348 O O . VAL B 1 476 ? -25.062 2.279 -2.693 1 78.5 476 VAL B O 1
ATOM 10351 N N . TRP B 1 477 ? -26.422 0.787 -1.735 1 82.69 477 TRP B N 1
ATOM 10352 C CA . TRP B 1 477 ? -25.969 -0.304 -2.588 1 82.69 477 TRP B CA 1
ATOM 10353 C C . TRP B 1 477 ? -26.312 -0.037 -4.051 1 82.69 477 TRP B C 1
ATOM 10355 O O . TRP B 1 477 ? -25.469 -0.177 -4.934 1 82.69 477 TRP B O 1
ATOM 10365 N N . MET B 1 478 ? -27.531 0.385 -4.285 1 87.31 478 MET B N 1
ATOM 10366 C CA . MET B 1 478 ? -27.984 0.671 -5.645 1 87.31 478 MET B CA 1
ATOM 10367 C C . MET B 1 478 ? -27.172 1.801 -6.262 1 87.31 478 MET B C 1
ATOM 10369 O O . MET B 1 478 ? -26.781 1.724 -7.43 1 87.31 478 MET B O 1
ATOM 10373 N N . ARG B 1 479 ? -26.984 2.795 -5.539 1 85.88 479 ARG B N 1
ATOM 10374 C CA . ARG B 1 479 ? -26.188 3.914 -6.031 1 85.88 479 ARG B CA 1
ATOM 10375 C C . ARG B 1 479 ? -24.766 3.467 -6.391 1 85.88 479 ARG B C 1
ATOM 10377 O O . ARG B 1 479 ? -24.188 3.932 -7.375 1 85.88 479 ARG B O 1
ATOM 10384 N N . SER B 1 480 ? -24.219 2.625 -5.516 1 83.81 480 SER B N 1
ATOM 10385 C CA . SER B 1 480 ? -22.875 2.129 -5.797 1 83.81 480 SER B CA 1
ATOM 10386 C C . SER B 1 480 ? -22.844 1.358 -7.109 1 83.81 480 SER B C 1
ATOM 10388 O O . SER B 1 480 ? -21.844 1.422 -7.844 1 83.81 480 SER B O 1
ATOM 10390 N N . LEU B 1 481 ? -23.844 0.585 -7.414 1 89.25 481 LEU B N 1
ATOM 10391 C CA . LEU B 1 481 ? -23.906 -0.157 -8.664 1 89.25 481 LEU B CA 1
ATOM 10392 C C . LEU B 1 481 ? -24.047 0.791 -9.852 1 89.25 481 LEU B C 1
ATOM 10394 O O . LEU B 1 481 ? -23.438 0.57 -10.906 1 89.25 481 LEU B O 1
ATOM 10398 N N . VAL B 1 482 ? -24.844 1.809 -9.625 1 92 482 VAL B N 1
ATOM 10399 C CA . VAL B 1 482 ? -25.047 2.803 -10.68 1 92 482 VAL B CA 1
ATOM 10400 C C . VAL B 1 482 ? -23.719 3.498 -10.977 1 92 482 VAL B C 1
ATOM 10402 O O . VAL B 1 482 ? -23.344 3.643 -12.141 1 92 482 VAL B O 1
ATOM 10405 N N . LEU B 1 483 ? -23.078 3.887 -9.961 1 87.5 483 LEU B N 1
ATOM 10406 C CA . LEU B 1 483 ? -21.797 4.578 -10.141 1 87.5 483 LEU B CA 1
ATOM 10407 C C . LEU B 1 483 ? -20.781 3.662 -10.797 1 87.5 483 LEU B C 1
ATOM 10409 O O . LEU B 1 483 ? -19.969 4.109 -11.617 1 87.5 483 LEU B O 1
ATOM 10413 N N . GLU B 1 484 ? -20.766 2.451 -10.406 1 87.75 484 GLU B N 1
ATOM 10414 C CA . GLU B 1 484 ? -19.875 1.479 -11.031 1 87.75 484 GLU B CA 1
ATOM 10415 C C . GLU B 1 484 ? -20.141 1.354 -12.523 1 87.75 484 GLU B C 1
ATOM 10417 O O . GLU B 1 484 ? -19.219 1.247 -13.328 1 87.75 484 GLU B O 1
ATOM 10422 N N . ALA B 1 485 ? -21.391 1.321 -12.883 1 94 485 ALA B N 1
ATOM 10423 C CA . ALA B 1 485 ? -21.781 1.271 -14.289 1 94 485 ALA B CA 1
ATOM 10424 C C . ALA B 1 485 ? -21.328 2.52 -15.039 1 94 485 ALA B C 1
ATOM 10426 O O . ALA B 1 485 ? -20.844 2.434 -16.172 1 94 485 ALA B O 1
ATOM 10427 N N . LEU B 1 486 ? -21.484 3.613 -14.398 1 94 486 LEU B N 1
ATOM 10428 C CA . LEU B 1 486 ? -21.047 4.867 -15.008 1 94 486 LEU B CA 1
ATOM 10429 C C . LEU B 1 486 ? -19.531 4.902 -15.18 1 94 486 LEU B C 1
ATOM 10431 O O . LEU B 1 486 ? -19.031 5.434 -16.172 1 94 486 LEU B O 1
ATOM 10435 N N . ASP B 1 487 ? -18.844 4.359 -14.164 1 89.25 487 ASP B N 1
ATOM 10436 C CA . ASP B 1 487 ? -17.391 4.273 -14.258 1 89.25 487 ASP B CA 1
ATOM 10437 C C . ASP B 1 487 ? -16.969 3.502 -15.508 1 89.25 487 ASP B C 1
ATOM 10439 O O . ASP B 1 487 ? -15.977 3.842 -16.141 1 89.25 487 ASP B O 1
ATOM 10443 N N . PHE B 1 488 ? -17.703 2.475 -15.859 1 91.88 488 PHE B N 1
ATOM 10444 C CA . PHE B 1 488 ? -17.406 1.692 -17.047 1 91.88 488 PHE B CA 1
ATOM 10445 C C . PHE B 1 488 ? -17.578 2.539 -18.312 1 91.88 488 PHE B C 1
ATOM 10447 O O . PHE B 1 488 ? -16.75 2.471 -19.219 1 91.88 488 PHE B O 1
ATOM 10454 N N . ILE B 1 489 ? -18.562 3.383 -18.344 1 94.44 489 ILE B N 1
ATOM 10455 C CA . ILE B 1 489 ? -18.781 4.285 -19.469 1 94.44 489 ILE B CA 1
ATOM 10456 C C . ILE B 1 489 ? -17.625 5.277 -19.562 1 94.44 489 ILE B C 1
ATOM 10458 O O . ILE B 1 489 ? -17.109 5.523 -20.656 1 94.44 489 ILE B O 1
ATOM 10462 N N . VAL B 1 490 ? -17.281 5.836 -18.453 1 92.56 490 VAL B N 1
ATOM 10463 C CA . VAL B 1 490 ? -16.188 6.797 -18.406 1 92.56 490 VAL B CA 1
ATOM 10464 C C . VAL B 1 490 ? -14.906 6.141 -18.938 1 92.56 490 VAL B C 1
ATOM 10466 O O . VAL B 1 490 ? -14.141 6.766 -19.672 1 92.56 490 VAL B O 1
ATOM 10469 N N . GLN B 1 491 ? -14.664 4.902 -18.547 1 90.44 491 GLN B N 1
ATOM 10470 C CA . GLN B 1 491 ? -13.484 4.164 -19 1 90.44 491 GLN B CA 1
ATOM 10471 C C . GLN B 1 491 ? -13.492 3.99 -20.516 1 90.44 491 GLN B C 1
ATOM 10473 O O . GLN B 1 491 ? -12.445 4.113 -21.156 1 90.44 491 GLN B O 1
ATOM 10478 N N . ILE B 1 492 ? -14.648 3.678 -21.062 1 93.06 492 ILE B N 1
ATOM 10479 C CA . ILE B 1 492 ? -14.789 3.516 -22.5 1 93.06 492 ILE B CA 1
ATOM 10480 C C . ILE B 1 492 ? -14.453 4.828 -23.203 1 93.06 492 ILE B C 1
ATOM 10482 O O . ILE B 1 492 ? -13.664 4.852 -24.141 1 93.06 492 ILE B O 1
ATOM 10486 N N . VAL B 1 493 ? -15.016 5.898 -22.688 1 93.56 493 VAL B N 1
ATOM 10487 C CA . VAL B 1 493 ? -14.836 7.207 -23.312 1 93.56 493 VAL B CA 1
ATOM 10488 C C . VAL B 1 493 ? -13.383 7.648 -23.188 1 93.56 493 VAL B C 1
ATOM 10490 O O . VAL B 1 493 ? -12.789 8.148 -24.141 1 93.56 493 VAL B O 1
ATOM 10493 N N . ALA B 1 494 ? -12.844 7.523 -22.016 1 89.81 494 ALA B N 1
ATOM 10494 C CA . ALA B 1 494 ? -11.453 7.906 -21.797 1 89.81 494 ALA B CA 1
ATOM 10495 C C . ALA B 1 494 ? -10.516 7.117 -22.703 1 89.81 494 ALA B C 1
ATOM 10497 O O . ALA B 1 494 ? -9.562 7.672 -23.25 1 89.81 494 ALA B O 1
ATOM 10498 N N . SER B 1 495 ? -10.758 5.809 -22.828 1 87.31 495 SER B N 1
ATOM 10499 C CA . SER B 1 495 ? -9.938 4.961 -23.672 1 87.31 495 SER B CA 1
ATOM 10500 C C . SER B 1 495 ? -10.086 5.348 -25.141 1 87.31 495 SER B C 1
ATOM 10502 O O . SER B 1 495 ? -9.102 5.363 -25.891 1 87.31 495 SER B O 1
ATOM 10504 N N . ALA B 1 496 ? -11.266 5.625 -25.531 1 90.56 496 ALA B N 1
ATOM 10505 C CA . ALA B 1 496 ? -11.523 6.035 -26.906 1 90.56 496 ALA B CA 1
ATOM 10506 C C . ALA B 1 496 ? -10.797 7.336 -27.234 1 90.56 496 ALA B C 1
ATOM 10508 O O . ALA B 1 496 ? -10.297 7.504 -28.359 1 90.56 496 ALA B O 1
ATOM 10509 N N . CYS B 1 497 ? -10.734 8.227 -26.281 1 89.69 497 CYS B N 1
ATOM 10510 C CA . CYS B 1 497 ? -10.102 9.531 -26.469 1 89.69 497 CYS B CA 1
ATOM 10511 C C . CYS B 1 497 ? -8.617 9.469 -26.141 1 89.69 497 CYS B C 1
ATOM 10513 O O . CYS B 1 497 ? -7.906 10.469 -26.234 1 89.69 497 CYS B O 1
ATOM 10515 N N . GLN B 1 498 ? -8.102 8.32 -25.609 1 81.44 498 GLN B N 1
ATOM 10516 C CA . GLN B 1 498 ? -6.707 8.086 -25.266 1 81.44 498 GLN B CA 1
ATOM 10517 C C . GLN B 1 498 ? -6.273 8.992 -24.109 1 81.44 498 GLN B C 1
ATOM 10519 O O . GLN B 1 498 ? -5.195 9.586 -24.156 1 81.44 498 GLN B O 1
ATOM 10524 N N . TYR B 1 499 ? -7.242 9.227 -23.234 1 80.88 499 TYR B N 1
ATOM 10525 C CA . TYR B 1 499 ? -6.91 9.938 -22 1 80.88 499 TYR B CA 1
ATOM 10526 C C . TYR B 1 499 ? -6.293 8.992 -20.984 1 80.88 499 TYR B C 1
ATOM 10528 O O . TYR B 1 499 ? -6.719 7.84 -20.859 1 80.88 499 TYR B O 1
ATOM 10536 N N . ALA B 1 500 ? -5.199 9.516 -20.281 1 72.25 500 ALA B N 1
ATOM 10537 C CA . ALA B 1 500 ? -4.617 8.703 -19.219 1 72.25 500 ALA B CA 1
ATOM 10538 C C . ALA B 1 500 ? -5.559 8.617 -18.016 1 72.25 500 ALA B C 1
ATOM 10540 O O . ALA B 1 500 ? -6.336 9.539 -17.766 1 72.25 500 ALA B O 1
ATOM 10541 N N . ALA B 1 501 ? -5.371 7.461 -17.266 1 69.81 501 ALA B N 1
ATOM 10542 C CA . ALA B 1 501 ? -6.195 7.277 -16.078 1 69.81 501 ALA B CA 1
ATOM 10543 C C . ALA B 1 501 ? -5.918 8.367 -15.039 1 69.81 501 ALA B C 1
ATOM 10545 O O . ALA B 1 501 ? -4.766 8.742 -14.828 1 69.81 501 ALA B O 1
ATOM 10546 N N . ASN B 1 502 ? -6.898 9 -14.508 1 69.19 502 ASN B N 1
ATOM 10547 C CA . ASN B 1 502 ? -6.863 9.992 -13.438 1 69.19 502 ASN B CA 1
ATOM 10548 C C . ASN B 1 502 ? -6.324 11.328 -13.938 1 69.19 502 ASN B C 1
ATOM 10550 O O . ASN B 1 502 ? -5.977 12.203 -13.133 1 69.19 502 ASN B O 1
ATOM 10554 N N . SER B 1 503 ? -6.195 11.461 -15.312 1 77.44 503 SER B N 1
ATOM 10555 C CA . SER B 1 503 ? -5.84 12.75 -15.883 1 77.44 503 SER B CA 1
ATOM 10556 C C . SER B 1 503 ? -6.957 13.773 -15.68 1 77.44 503 SER B C 1
ATOM 10558 O O . SER B 1 503 ? -8.094 13.406 -15.375 1 77.44 503 SER B O 1
ATOM 10560 N N . PRO B 1 504 ? -6.586 14.969 -15.734 1 75.31 504 PRO B N 1
ATOM 10561 C CA . PRO B 1 504 ? -7.637 15.984 -15.641 1 75.31 504 PRO B CA 1
ATOM 10562 C C . PRO B 1 504 ? -8.734 15.805 -16.688 1 75.31 504 PRO B C 1
ATOM 10564 O O . PRO B 1 504 ? -9.906 16.062 -16.406 1 75.31 504 PRO B O 1
ATOM 10567 N N . GLU B 1 505 ? -8.266 15.32 -17.828 1 83.5 505 GLU B N 1
ATOM 10568 C CA . GLU B 1 505 ? -9.242 15.062 -18.875 1 83.5 505 GLU B CA 1
ATOM 10569 C C . GLU B 1 505 ? -10.203 13.945 -18.469 1 83.5 505 GLU B C 1
ATOM 10571 O O . GLU B 1 505 ? -11.422 14.078 -18.641 1 83.5 505 GLU B O 1
ATOM 10576 N N . ALA B 1 506 ? -9.633 12.914 -17.984 1 83.69 506 ALA B N 1
ATOM 10577 C CA . ALA B 1 506 ? -10.453 11.781 -17.562 1 83.69 506 ALA B CA 1
ATOM 10578 C C . ALA B 1 506 ? -11.391 12.18 -16.438 1 83.69 506 ALA B C 1
ATOM 10580 O O . ALA B 1 506 ? -12.539 11.727 -16.375 1 83.69 506 ALA B O 1
ATOM 10581 N N . CYS B 1 507 ? -10.945 12.984 -15.531 1 78.25 507 CYS B N 1
ATOM 10582 C CA . CYS B 1 507 ? -11.766 13.453 -14.422 1 78.25 507 CYS B CA 1
ATOM 10583 C C . CYS B 1 507 ? -12.906 14.336 -14.914 1 78.25 507 CYS B C 1
ATOM 10585 O O . CYS B 1 507 ? -14.008 14.297 -14.375 1 78.25 507 CYS B O 1
ATOM 10587 N N . TRP B 1 508 ? -12.586 15.125 -15.914 1 83.69 508 TRP B N 1
ATOM 10588 C CA . TRP B 1 508 ? -13.617 15.961 -16.516 1 83.69 508 TRP B CA 1
ATOM 10589 C C . TRP B 1 508 ? -14.703 15.109 -17.156 1 83.69 508 TRP B C 1
ATOM 10591 O O . TRP B 1 508 ? -15.898 15.406 -17.031 1 83.69 508 TRP B O 1
ATOM 10601 N N . VAL B 1 509 ? -14.32 14.094 -17.875 1 88.81 509 VAL B N 1
ATOM 10602 C CA . VAL B 1 509 ? -15.281 13.18 -18.484 1 88.81 509 VAL B CA 1
ATOM 10603 C C . VAL B 1 509 ? -16.172 12.57 -17.406 1 88.81 509 VAL B C 1
ATOM 10605 O O . VAL B 1 509 ? -17.391 12.469 -17.594 1 88.81 509 VAL B O 1
ATOM 10608 N N . GLN B 1 510 ? -15.586 12.156 -16.328 1 87.5 510 GLN B N 1
ATOM 10609 C CA . GLN B 1 510 ? -16.344 11.57 -15.211 1 87.5 510 GLN B CA 1
ATOM 10610 C C . GLN B 1 510 ? -17.359 12.555 -14.664 1 87.5 510 GLN B C 1
ATOM 10612 O O . GLN B 1 510 ? -18.516 12.188 -14.422 1 87.5 510 GLN B O 1
ATOM 10617 N N . GLU B 1 511 ? -17.016 13.773 -14.531 1 83.81 511 GLU B N 1
ATOM 10618 C CA . GLU B 1 511 ? -17.906 14.797 -14 1 83.81 511 GLU B CA 1
ATOM 10619 C C . GLU B 1 511 ? -19.094 15.039 -14.93 1 83.81 511 GLU B C 1
ATOM 10621 O O . GLU B 1 511 ? -20.234 15.164 -14.477 1 83.81 511 GLU B O 1
ATOM 10626 N N . ILE B 1 512 ? -18.781 15.078 -16.188 1 88.69 512 ILE B N 1
ATOM 10627 C CA . ILE B 1 512 ? -19.812 15.352 -17.188 1 88.69 512 ILE B CA 1
ATOM 10628 C C . ILE B 1 512 ? -20.797 14.188 -17.234 1 88.69 512 ILE B C 1
ATOM 10630 O O . ILE B 1 512 ? -22.016 14.391 -17.297 1 88.69 512 ILE B O 1
ATOM 10634 N N . ILE B 1 513 ? -20.281 13.008 -17.219 1 92.44 513 ILE B N 1
ATOM 10635 C CA . ILE B 1 513 ? -21.141 11.82 -17.281 1 92.44 513 ILE B CA 1
ATOM 10636 C C . ILE B 1 513 ? -21.984 11.734 -16.016 1 92.44 513 ILE B C 1
ATOM 10638 O O . ILE B 1 513 ? -23.156 11.352 -16.078 1 92.44 513 ILE B O 1
ATOM 10642 N N . GLU B 1 514 ? -21.5 12.078 -14.898 1 89.38 514 GLU B N 1
ATOM 10643 C CA . GLU B 1 514 ? -22.266 12.055 -13.656 1 89.38 514 GLU B CA 1
ATOM 10644 C C . GLU B 1 514 ? -23.344 13.125 -13.648 1 89.38 514 GLU B C 1
ATOM 10646 O O . GLU B 1 514 ? -24.453 12.898 -13.164 1 89.38 514 GLU B O 1
ATOM 10651 N N . ILE B 1 515 ? -23.031 14.344 -14.211 1 88.31 515 ILE B N 1
ATOM 10652 C CA . ILE B 1 515 ? -24.031 15.406 -14.312 1 88.31 515 ILE B CA 1
ATOM 10653 C C . ILE B 1 515 ? -25.156 14.961 -15.25 1 88.31 515 ILE B C 1
ATOM 10655 O O . ILE B 1 515 ? -26.328 15.172 -14.945 1 88.31 515 ILE B O 1
ATOM 10659 N N . TRP B 1 516 ? -24.719 14.391 -16.312 1 92.81 516 TRP B N 1
ATOM 10660 C CA . TRP B 1 516 ? -25.703 13.852 -17.234 1 92.81 516 TRP B CA 1
ATOM 10661 C C . TRP B 1 516 ? -26.594 12.812 -16.562 1 92.81 516 TRP B C 1
ATOM 10663 O O . TRP B 1 516 ? -27.812 12.852 -16.688 1 92.81 516 TRP B O 1
ATOM 10673 N N . ALA B 1 517 ? -26.031 11.891 -15.82 1 94.44 517 ALA B N 1
ATOM 10674 C CA . ALA B 1 517 ? -26.766 10.82 -15.156 1 94.44 517 ALA B CA 1
ATOM 10675 C C . ALA B 1 517 ? -27.719 11.375 -14.117 1 94.44 517 ALA B C 1
ATOM 10677 O O . ALA B 1 517 ? -28.812 10.836 -13.922 1 94.44 517 ALA B O 1
ATOM 10678 N N . ARG B 1 518 ? -27.406 12.414 -13.469 1 89.94 518 ARG B N 1
ATOM 10679 C CA . ARG B 1 518 ? -28.281 13.047 -12.492 1 89.94 518 ARG B CA 1
ATOM 10680 C C . ARG B 1 518 ? -29.484 13.703 -13.172 1 89.94 518 ARG B C 1
ATOM 10682 O O . ARG B 1 518 ? -30.609 13.625 -12.672 1 89.94 518 ARG B O 1
ATOM 10689 N N . ARG B 1 519 ? -29.188 14.266 -14.32 1 89.81 519 ARG B N 1
ATOM 10690 C CA . ARG B 1 519 ? -30.25 14.914 -15.078 1 89.81 519 ARG B CA 1
ATOM 10691 C C . ARG B 1 519 ? -31.234 13.898 -15.633 1 89.81 519 ARG B C 1
ATOM 10693 O O . ARG B 1 519 ? -32.438 14.172 -15.742 1 89.81 519 ARG B O 1
ATOM 10700 N N . GLN B 1 520 ? -30.75 12.703 -15.922 1 92.12 520 GLN B N 1
ATOM 10701 C CA . GLN B 1 520 ? -31.594 11.656 -16.484 1 92.12 520 GLN B CA 1
ATOM 10702 C C . GLN B 1 520 ? -32.281 10.852 -15.391 1 92.12 520 GLN B C 1
ATOM 10704 O O . GLN B 1 520 ? -33.031 9.93 -15.672 1 92.12 520 GLN B O 1
ATOM 10709 N N . GLY B 1 521 ? -31.984 11.141 -14.148 1 90.19 521 GLY B N 1
ATOM 10710 C CA . GLY B 1 521 ? -32.594 10.445 -13.031 1 90.19 521 GLY B CA 1
ATOM 10711 C C . GLY B 1 521 ? -31.984 9.094 -12.758 1 90.19 521 GLY B C 1
ATOM 10712 O O . GLY B 1 521 ? -32.594 8.258 -12.07 1 90.19 521 GLY B O 1
ATOM 10713 N N . ILE B 1 522 ? -30.875 8.898 -13.305 1 93.88 522 ILE B N 1
ATOM 10714 C CA . ILE B 1 522 ? -30.172 7.645 -13.078 1 93.88 522 ILE B CA 1
ATOM 10715 C C . ILE B 1 522 ? -29.516 7.664 -11.695 1 93.88 522 ILE B C 1
ATOM 10717 O O . ILE B 1 522 ? -29.625 6.699 -10.938 1 93.88 522 ILE B O 1
ATOM 10721 N N . ILE B 1 523 ? -28.812 8.781 -11.414 1 89.88 523 ILE B N 1
ATOM 10722 C CA . ILE B 1 523 ? -28.359 9.008 -10.047 1 89.88 523 ILE B CA 1
ATOM 10723 C C . ILE B 1 523 ? -29.438 9.734 -9.258 1 89.88 523 ILE B C 1
ATOM 10725 O O . ILE B 1 523 ? -29.812 10.867 -9.586 1 89.88 523 ILE B O 1
ATOM 10729 N N . ALA B 1 524 ? -29.984 8.977 -8.328 1 85.12 524 ALA B N 1
ATOM 10730 C CA . ALA B 1 524 ? -31.094 9.523 -7.559 1 85.12 524 ALA B CA 1
ATOM 10731 C C . ALA B 1 524 ? -30.828 9.406 -6.059 1 85.12 524 ALA B C 1
ATOM 10733 O O . ALA B 1 524 ? -29.891 8.727 -5.637 1 85.12 524 ALA B O 1
ATOM 10734 N N . ASP B 1 525 ? -31.609 10.102 -5.367 1 76.69 525 ASP B N 1
ATOM 10735 C CA . ASP B 1 525 ? -31.469 10.086 -3.914 1 76.69 525 ASP B CA 1
ATOM 10736 C C . ASP B 1 525 ? -32.062 8.805 -3.318 1 76.69 525 ASP B C 1
ATOM 10738 O O . ASP B 1 525 ? -31.625 8.359 -2.254 1 76.69 525 ASP B O 1
ATOM 10742 N N . SER B 1 526 ? -33.062 8.32 -3.969 1 80.88 526 SER B N 1
ATOM 10743 C CA . SER B 1 526 ? -33.688 7.074 -3.541 1 80.88 526 SER B CA 1
ATOM 10744 C C . SER B 1 526 ? -34.062 6.199 -4.738 1 80.88 526 SER B C 1
ATOM 10746 O O . SER B 1 526 ? -34.312 6.707 -5.828 1 80.88 526 SER B O 1
ATOM 10748 N N . TYR B 1 527 ? -34.031 4.945 -4.504 1 84.94 527 TYR B N 1
ATOM 10749 C CA . TYR B 1 527 ? -34.281 3.982 -5.57 1 84.94 527 TYR B CA 1
ATOM 10750 C C . TYR B 1 527 ? -35.406 3.051 -5.199 1 84.94 527 TYR B C 1
ATOM 10752 O O . TYR B 1 527 ? -35.562 2.654 -4.039 1 84.94 527 TYR B O 1
ATOM 10760 N N . VAL B 1 528 ? -36.344 2.865 -6.082 1 79 528 VAL B N 1
ATOM 10761 C CA . VAL B 1 528 ? -37.469 1.947 -5.863 1 79 528 VAL B CA 1
ATOM 10762 C C . VAL B 1 528 ? -37.594 1.01 -7.062 1 79 528 VAL B C 1
ATOM 10764 O O . VAL B 1 528 ? -37.656 1.462 -8.211 1 79 528 VAL B O 1
ATOM 10767 N N . MET B 1 529 ? -37.438 -0.255 -6.73 1 76.75 529 MET B N 1
ATOM 10768 C CA . MET B 1 529 ? -37.688 -1.218 -7.801 1 76.75 529 MET B CA 1
ATOM 10769 C C . MET B 1 529 ? -39.156 -1.54 -7.926 1 76.75 529 MET B C 1
ATOM 10771 O O . MET B 1 529 ? -39.844 -1.721 -6.922 1 76.75 529 MET B O 1
ATOM 10775 N N . PRO B 1 530 ? -39.594 -1.563 -9.117 1 76.5 530 PRO B N 1
ATOM 10776 C CA . PRO B 1 530 ? -41.031 -1.925 -9.297 1 76.5 530 PRO B CA 1
ATOM 10777 C C . PRO B 1 530 ? -41.312 -3.354 -8.844 1 76.5 530 PRO B C 1
ATOM 10779 O O . PRO B 1 530 ? -40.469 -4.234 -8.961 1 76.5 530 PRO B O 1
ATOM 10782 N N . ASP B 1 531 ? -42.406 -3.707 -8.094 1 68.19 531 ASP B N 1
ATOM 10783 C CA . ASP B 1 531 ? -42.781 -4.98 -7.48 1 68.19 531 ASP B CA 1
ATOM 10784 C C . ASP B 1 531 ? -42.906 -6.082 -8.531 1 68.19 531 ASP B C 1
ATOM 10786 O O . ASP B 1 531 ? -42.594 -7.242 -8.258 1 68.19 531 ASP B O 1
ATOM 10790 N N . ASN B 1 532 ? -43.406 -5.68 -9.734 1 69.31 532 ASN B N 1
ATOM 10791 C CA . ASN B 1 532 ? -43.719 -6.734 -10.688 1 69.31 532 ASN B CA 1
ATOM 10792 C C . ASN B 1 532 ? -42.844 -6.629 -11.945 1 69.31 532 ASN B C 1
ATOM 10794 O O . ASN B 1 532 ? -43.375 -6.453 -13.047 1 69.31 532 ASN B O 1
ATOM 10798 N N . LEU B 1 533 ? -41.5 -6.867 -11.586 1 74.31 533 LEU B N 1
ATOM 10799 C CA . LEU B 1 533 ? -40.594 -6.766 -12.734 1 74.31 533 LEU B CA 1
ATOM 10800 C C . LEU B 1 533 ? -40.438 -8.117 -13.414 1 74.31 533 LEU B C 1
ATOM 10802 O O . LEU B 1 533 ? -39.969 -9.078 -12.797 1 74.31 533 LEU B O 1
ATOM 10806 N N . TYR B 1 534 ? -41.062 -8.32 -14.586 1 69.94 534 TYR B N 1
ATOM 10807 C CA . TYR B 1 534 ? -40.938 -9.586 -15.297 1 69.94 534 TYR B CA 1
ATOM 10808 C C . TYR B 1 534 ? -40 -9.453 -16.484 1 69.94 534 TYR B C 1
ATOM 10810 O O . TYR B 1 534 ? -39.438 -10.445 -16.938 1 69.94 534 TYR B O 1
ATOM 10818 N N . GLN B 1 535 ? -39.906 -8.211 -17 1 76.75 535 GLN B N 1
ATOM 10819 C CA . GLN B 1 535 ? -39.094 -8.016 -18.188 1 76.75 535 GLN B CA 1
ATOM 10820 C C . GLN B 1 535 ? -38.094 -6.887 -17.984 1 76.75 535 GLN B C 1
ATOM 10822 O O . GLN B 1 535 ? -38.312 -5.969 -17.203 1 76.75 535 GLN B O 1
ATOM 10827 N N . ASN B 1 536 ? -37 -6.977 -18.703 1 78.5 536 ASN B N 1
ATOM 10828 C CA . ASN B 1 536 ? -35.938 -5.98 -18.625 1 78.5 536 ASN B CA 1
ATOM 10829 C C . ASN B 1 536 ? -36.438 -4.602 -19.047 1 78.5 536 ASN B C 1
ATOM 10831 O O . ASN B 1 536 ? -35.906 -3.582 -18.594 1 78.5 536 ASN B O 1
ATOM 10835 N N . VAL B 1 537 ? -37.469 -4.613 -19.922 1 75.31 537 VAL B N 1
ATOM 10836 C CA . VAL B 1 537 ? -37.938 -3.363 -20.484 1 75.31 537 VAL B CA 1
ATOM 10837 C C . VAL B 1 537 ? -38.625 -2.527 -19.406 1 75.31 537 VAL B C 1
ATOM 10839 O O . VAL B 1 537 ? -38.656 -1.299 -19.484 1 75.31 537 VAL B O 1
ATOM 10842 N N . ASP B 1 538 ? -39.031 -3.121 -18.281 1 79.44 538 ASP B N 1
ATOM 10843 C CA . ASP B 1 538 ? -39.781 -2.434 -17.219 1 79.44 538 ASP B CA 1
ATOM 10844 C C . ASP B 1 538 ? -38.812 -1.876 -16.172 1 79.44 538 ASP B C 1
ATOM 10846 O O . ASP B 1 538 ? -39.25 -1.299 -15.172 1 79.44 538 ASP B O 1
ATOM 10850 N N . LEU B 1 539 ? -37.594 -1.979 -16.453 1 86.25 539 LEU B N 1
ATOM 10851 C CA . LEU B 1 539 ? -36.594 -1.516 -15.484 1 86.25 539 LEU B CA 1
ATOM 10852 C C . LEU B 1 539 ? -36.531 0.007 -15.461 1 86.25 539 LEU B C 1
ATOM 10854 O O . LEU B 1 539 ? -36.625 0.651 -16.516 1 86.25 539 LEU B O 1
ATOM 10858 N N . PRO B 1 540 ? -36.5 0.56 -14.312 1 89.25 540 PRO B N 1
ATOM 10859 C CA . PRO B 1 540 ? -36.25 2 -14.227 1 89.25 540 PRO B CA 1
ATOM 10860 C C . PRO B 1 540 ? -34.906 2.396 -14.836 1 89.25 540 PRO B C 1
ATOM 10862 O O . PRO B 1 540 ? -34.062 1.533 -15.102 1 89.25 540 PRO B O 1
ATOM 10865 N N . PRO B 1 541 ? -34.719 3.652 -15.102 1 91 541 PRO B N 1
ATOM 10866 C CA . PRO B 1 541 ? -33.5 4.098 -15.781 1 91 541 PRO B CA 1
ATOM 10867 C C . PRO B 1 541 ? -32.219 3.615 -15.086 1 91 541 PRO B C 1
ATOM 10869 O O . PRO B 1 541 ? -31.25 3.221 -15.758 1 91 541 PRO B O 1
ATOM 10872 N N . TYR B 1 542 ? -32.25 3.674 -13.719 1 91.81 542 TYR B N 1
ATOM 10873 C CA . TYR B 1 542 ? -31.047 3.221 -13.008 1 91.81 542 TYR B CA 1
ATOM 10874 C C . TYR B 1 542 ? -30.859 1.715 -13.164 1 91.81 542 TYR B C 1
ATOM 10876 O O . TYR B 1 542 ? -29.734 1.23 -13.273 1 91.81 542 TYR B O 1
ATOM 10884 N N . GLY B 1 543 ? -31.953 0.954 -13.18 1 90.38 543 GLY B N 1
ATOM 10885 C CA . GLY B 1 543 ? -31.875 -0.479 -13.422 1 90.38 543 GLY B CA 1
ATOM 10886 C C . GLY B 1 543 ? -31.375 -0.829 -14.805 1 90.38 543 GLY B C 1
ATOM 10887 O O . GLY B 1 543 ? -30.594 -1.775 -14.969 1 90.38 543 GLY B O 1
ATOM 10888 N N . LYS B 1 544 ? -31.812 -0.027 -15.734 1 92.12 544 LYS B N 1
ATOM 10889 C CA . LYS B 1 544 ? -31.359 -0.23 -17.109 1 92.12 544 LYS B CA 1
ATOM 10890 C C . LYS B 1 544 ? -29.859 0.049 -17.234 1 92.12 544 LYS B C 1
ATOM 10892 O O . LYS B 1 544 ? -29.156 -0.634 -17.984 1 92.12 544 LYS B O 1
ATOM 10897 N N . MET B 1 545 ? -29.438 1.055 -16.516 1 94.38 545 MET B N 1
ATOM 10898 C CA . MET B 1 545 ? -28.016 1.407 -16.531 1 94.38 545 MET B CA 1
ATOM 10899 C C . MET B 1 545 ? -27.172 0.257 -16 1 94.38 545 MET B C 1
ATOM 10901 O O . MET B 1 545 ? -26.109 -0.051 -16.547 1 94.38 545 MET B O 1
ATOM 10905 N N . ILE B 1 546 ? -27.625 -0.405 -14.969 1 92.75 546 ILE B N 1
ATOM 10906 C CA . ILE B 1 546 ? -26.906 -1.521 -14.367 1 92.75 546 ILE B CA 1
ATOM 10907 C C . ILE B 1 546 ? -26.922 -2.723 -15.305 1 92.75 546 ILE B C 1
ATOM 10909 O O . ILE B 1 546 ? -25.922 -3.424 -15.453 1 92.75 546 ILE B O 1
ATOM 10913 N N . LEU B 1 547 ? -28.062 -2.889 -15.945 1 92.62 547 LEU B N 1
ATOM 10914 C CA . LEU B 1 547 ? -28.219 -4 -16.875 1 92.62 547 LEU B CA 1
ATOM 10915 C C . LEU B 1 547 ? -27.281 -3.838 -18.078 1 92.62 547 LEU B C 1
ATOM 10917 O O . LEU B 1 547 ? -26.625 -4.789 -18.484 1 92.62 547 LEU B O 1
ATOM 10921 N N . ASP B 1 548 ? -27.172 -2.627 -18.516 1 94.31 548 ASP B N 1
ATOM 10922 C CA . ASP B 1 548 ? -26.5 -2.371 -19.781 1 94.31 548 ASP B CA 1
ATOM 10923 C C . ASP B 1 548 ? -25 -2.191 -19.562 1 94.31 548 ASP B C 1
ATOM 10925 O O . ASP B 1 548 ? -24.203 -2.412 -20.484 1 94.31 548 ASP B O 1
ATOM 10929 N N . PHE B 1 549 ? -24.594 -1.769 -18.359 1 95.25 549 PHE B N 1
ATOM 10930 C CA . PHE B 1 549 ? -23.203 -1.38 -18.219 1 95.25 549 PHE B CA 1
ATOM 10931 C C . PHE B 1 549 ? -22.594 -1.971 -16.953 1 95.25 549 PHE B C 1
ATOM 10933 O O . PHE B 1 549 ? -21.438 -1.716 -16.625 1 95.25 549 PHE B O 1
ATOM 10940 N N . GLY B 1 550 ? -23.375 -2.773 -16.203 1 93.06 550 GLY B N 1
ATOM 10941 C CA . GLY B 1 550 ? -22.875 -3.35 -14.961 1 93.06 550 GLY B CA 1
ATOM 10942 C C . GLY B 1 550 ? -22.031 -4.586 -15.18 1 93.06 550 GLY B C 1
ATOM 10943 O O . GLY B 1 550 ? -22.344 -5.66 -14.664 1 93.06 550 GLY B O 1
ATOM 10944 N N . VAL B 1 551 ? -20.891 -4.438 -15.852 1 91.19 551 VAL B N 1
ATOM 10945 C CA . VAL B 1 551 ? -20.031 -5.559 -16.219 1 91.19 551 VAL B CA 1
ATOM 10946 C C . VAL B 1 551 ? -19.375 -6.129 -14.961 1 91.19 551 VAL B C 1
ATOM 10948 O O . VAL B 1 551 ? -19.328 -7.348 -14.781 1 91.19 551 VAL B O 1
ATOM 10951 N N . ILE B 1 552 ? -18.938 -5.273 -14.086 1 85.94 552 ILE B N 1
ATOM 10952 C CA . ILE B 1 552 ? -18.188 -5.703 -12.906 1 85.94 552 ILE B CA 1
ATOM 10953 C C . ILE B 1 552 ? -19.125 -6.457 -11.953 1 85.94 552 ILE B C 1
ATOM 10955 O O . ILE B 1 552 ? -18.75 -7.496 -11.406 1 85.94 552 ILE B O 1
ATOM 10959 N N . TYR B 1 553 ? -20.344 -5.996 -11.773 1 89 553 TYR B N 1
ATOM 10960 C CA . TYR B 1 553 ? -21.312 -6.664 -10.906 1 89 553 TYR B CA 1
ATOM 10961 C C . TYR B 1 553 ? -21.641 -8.055 -11.438 1 89 553 TYR B C 1
ATOM 10963 O O . TYR B 1 553 ? -21.719 -9.016 -10.664 1 89 553 TYR B O 1
ATOM 10971 N N . LYS B 1 554 ? -21.875 -8.094 -12.742 1 90.88 554 LYS B N 1
ATOM 10972 C CA . LYS B 1 554 ? -22.188 -9.375 -13.359 1 90.88 554 LYS B CA 1
ATOM 10973 C C . LYS B 1 554 ? -21.047 -10.367 -13.18 1 90.88 554 LYS B C 1
ATOM 10975 O O . LYS B 1 554 ? -21.281 -11.547 -12.883 1 90.88 554 LYS B O 1
ATOM 10980 N N . ARG B 1 555 ? -19.875 -9.883 -13.344 1 84.62 555 ARG B N 1
ATOM 10981 C CA . ARG B 1 555 ? -18.703 -10.734 -13.172 1 84.62 555 ARG B CA 1
ATOM 10982 C C . ARG B 1 555 ? -18.578 -11.219 -11.727 1 84.62 555 ARG B C 1
ATOM 10984 O O . ARG B 1 555 ? -18.281 -12.383 -11.484 1 84.62 555 ARG B O 1
ATOM 10991 N N . ARG B 1 556 ? -18.75 -10.359 -10.781 1 83.81 556 ARG B N 1
ATOM 10992 C CA . ARG B 1 556 ? -18.672 -10.727 -9.367 1 83.81 556 ARG B CA 1
ATOM 10993 C C . ARG B 1 556 ? -19.719 -11.781 -9.023 1 83.81 556 ARG B C 1
ATOM 10995 O O . ARG B 1 556 ? -19.438 -12.719 -8.273 1 83.81 556 ARG B O 1
ATOM 11002 N N . ARG B 1 557 ? -20.891 -11.609 -9.555 1 88.81 557 ARG B N 1
ATOM 11003 C CA . ARG B 1 557 ? -21.969 -12.547 -9.289 1 88.81 557 ARG B CA 1
ATOM 11004 C C . ARG B 1 557 ? -21.641 -13.938 -9.812 1 88.81 557 ARG B C 1
ATOM 11006 O O . ARG B 1 557 ? -21.797 -14.93 -9.094 1 88.81 557 ARG B O 1
ATOM 11013 N N . LEU B 1 558 ? -21.203 -13.953 -11.016 1 88.44 558 LEU B N 1
ATOM 11014 C CA . LEU B 1 558 ? -20.891 -15.242 -11.617 1 88.44 558 LEU B CA 1
ATOM 11015 C C . LEU B 1 558 ? -19.703 -15.891 -10.922 1 88.44 558 LEU B C 1
ATOM 11017 O O . LEU B 1 558 ? -19.656 -17.109 -10.766 1 88.44 558 LEU B O 1
ATOM 11021 N N . ASN B 1 559 ? -18.75 -15.078 -10.523 1 80.25 559 ASN B N 1
ATOM 11022 C CA . ASN B 1 559 ? -17.625 -15.609 -9.766 1 80.25 559 ASN B CA 1
ATOM 11023 C C . ASN B 1 559 ? -18.078 -16.172 -8.422 1 80.25 559 ASN B C 1
ATOM 11025 O O . ASN B 1 559 ? -17.5 -17.156 -7.93 1 80.25 559 ASN B O 1
ATOM 11029 N N . PHE B 1 560 ? -19 -15.547 -7.844 1 83.19 560 PHE B N 1
ATOM 11030 C CA . PHE B 1 560 ? -19.531 -16.047 -6.586 1 83.19 560 PHE B CA 1
ATOM 11031 C C . PHE B 1 560 ? -20.234 -17.391 -6.793 1 83.19 560 PHE B C 1
ATOM 11033 O O . PHE B 1 560 ? -20.141 -18.281 -5.941 1 83.19 560 PHE B O 1
ATOM 11040 N N . VAL B 1 561 ? -20.969 -17.516 -7.895 1 88.44 561 VAL B N 1
ATOM 11041 C CA . VAL B 1 561 ? -21.609 -18.781 -8.219 1 88.44 561 VAL B CA 1
ATOM 11042 C C . VAL B 1 561 ? -20.562 -19.875 -8.375 1 88.44 561 VAL B C 1
ATOM 11044 O O . VAL B 1 561 ? -20.75 -21.016 -7.914 1 88.44 561 VAL B O 1
ATOM 11047 N N . LEU B 1 562 ? -19.547 -19.531 -9 1 81.06 562 LEU B N 1
ATOM 11048 C CA . LEU B 1 562 ? -18.453 -20.484 -9.141 1 81.06 562 LEU B CA 1
ATOM 11049 C C . LEU B 1 562 ? -17.922 -20.906 -7.77 1 81.06 562 LEU B C 1
ATOM 11051 O O . LEU B 1 562 ? -17.578 -22.078 -7.566 1 81.06 562 LEU B O 1
ATOM 11055 N N . HIS B 1 563 ? -17.828 -19.953 -6.914 1 76.69 563 HIS B N 1
ATOM 11056 C CA . HIS B 1 563 ? -17.406 -20.25 -5.547 1 76.69 563 HIS B CA 1
ATOM 11057 C C . HIS B 1 563 ? -18.375 -21.234 -4.875 1 76.69 563 HIS B C 1
ATOM 11059 O O . HIS B 1 563 ? -17.938 -22.141 -4.18 1 76.69 563 HIS B O 1
ATOM 11065 N N . GLU B 1 564 ? -19.625 -21.062 -5.098 1 81.31 564 GLU B N 1
ATOM 11066 C CA . GLU B 1 564 ? -20.641 -21.938 -4.508 1 81.31 564 GLU B CA 1
ATOM 11067 C C . GLU B 1 564 ? -20.547 -23.344 -5.094 1 81.31 564 GLU B C 1
ATOM 11069 O O . GLU B 1 564 ? -20.766 -24.328 -4.387 1 81.31 564 GLU B O 1
ATOM 11074 N N . ILE B 1 565 ? -20.297 -23.391 -6.344 1 82.62 565 ILE B N 1
ATOM 11075 C CA . ILE B 1 565 ? -20.141 -24.688 -6.996 1 82.62 565 ILE B CA 1
ATOM 11076 C C . ILE B 1 565 ? -18.938 -25.422 -6.414 1 82.62 565 ILE B C 1
ATOM 11078 O O . ILE B 1 565 ? -19 -26.609 -6.102 1 82.62 565 ILE B O 1
ATOM 11082 N N . ASN B 1 566 ? -17.922 -24.688 -6.176 1 73.81 566 ASN B N 1
ATOM 11083 C CA . ASN B 1 566 ? -16.688 -25.281 -5.648 1 73.81 566 ASN B CA 1
ATOM 11084 C C . ASN B 1 566 ? -16.891 -25.812 -4.234 1 73.81 566 ASN B C 1
ATOM 11086 O O . ASN B 1 566 ? -16.266 -26.812 -3.854 1 73.81 566 ASN B O 1
ATOM 11090 N N . ASP B 1 567 ? -17.656 -25.172 -3.488 1 73.94 567 ASP B N 1
ATOM 11091 C CA . ASP B 1 567 ? -17.906 -25.562 -2.102 1 73.94 567 ASP B CA 1
ATOM 11092 C C . ASP B 1 567 ? -18.75 -26.828 -2.027 1 73.94 567 ASP B C 1
ATOM 11094 O O . ASP B 1 567 ? -18.828 -27.469 -0.973 1 73.94 567 ASP B O 1
ATOM 11098 N N . ARG B 1 568 ? -19.312 -27.203 -3.133 1 77 568 ARG B N 1
ATOM 11099 C CA . ARG B 1 568 ? -20.234 -28.344 -3.127 1 77 568 ARG B CA 1
ATOM 11100 C C . ARG B 1 568 ? -19.5 -29.625 -3.486 1 77 568 ARG B C 1
ATOM 11102 O O . ARG B 1 568 ? -20.062 -30.719 -3.377 1 77 568 ARG B O 1
ATOM 11109 N N . TYR B 1 569 ? -18.312 -29.469 -3.828 1 67.06 569 TYR B N 1
ATOM 11110 C CA . TYR B 1 569 ? -17.578 -30.688 -4.137 1 67.06 569 TYR B CA 1
ATOM 11111 C C . TYR B 1 569 ? -17.359 -31.531 -2.883 1 67.06 569 TYR B C 1
ATOM 11113 O O . TYR B 1 569 ? -17.109 -31 -1.802 1 67.06 569 TYR B O 1
ATOM 11121 N N . PRO B 1 570 ? -18 -32.781 -2.795 1 55.97 570 PRO B N 1
ATOM 11122 C CA . PRO B 1 570 ? -17.953 -33.656 -1.614 1 55.97 570 PRO B CA 1
ATOM 11123 C C . PRO B 1 570 ? -16.562 -33.688 -0.974 1 55.97 570 PRO B C 1
ATOM 11125 O O . PRO B 1 570 ? -15.555 -33.625 -1.677 1 55.97 570 PRO B O 1
ATOM 11128 N N . GLU B 1 571 ? -16.594 -33.25 0.429 1 50.16 571 GLU B N 1
ATOM 11129 C CA . GLU B 1 571 ? -15.375 -33.562 1.173 1 50.16 571 GLU B CA 1
ATOM 11130 C C . GLU B 1 571 ? -15.211 -35.062 1.334 1 50.16 571 GLU B C 1
ATOM 11132 O O . GLU B 1 571 ? -16.203 -35.812 1.378 1 50.16 571 GLU B O 1
ATOM 11137 N N . VAL B 1 572 ? -14.133 -35.75 0.995 1 43.72 572 VAL B N 1
ATOM 11138 C CA . VAL B 1 572 ? -13.898 -37.188 1.056 1 43.72 572 VAL B CA 1
ATOM 11139 C C . VAL B 1 572 ? -14.531 -37.75 2.322 1 43.72 572 VAL B C 1
ATOM 11141 O O . VAL B 1 572 ? -15.102 -38.844 2.297 1 43.72 572 VAL B O 1
ATOM 11144 N N . SER B 1 573 ? -14.391 -37.125 3.545 1 41.75 573 SER B N 1
ATOM 11145 C CA . SER B 1 573 ? -14.766 -37.906 4.715 1 41.75 573 SER B CA 1
ATOM 11146 C C . SER B 1 573 ? -16.266 -38.156 4.77 1 41.75 573 SER B C 1
ATOM 11148 O O . SER B 1 573 ? -16.734 -39.094 5.398 1 41.75 573 SER B O 1
ATOM 11150 N N . ASP B 1 574 ? -17.047 -37.156 4.652 1 42.53 574 ASP B N 1
ATOM 11151 C CA . ASP B 1 574 ? -18.453 -37.344 5.035 1 42.53 574 ASP B CA 1
ATOM 11152 C C . ASP B 1 574 ? -19.234 -38 3.9 1 42.53 574 ASP B C 1
ATOM 11154 O O . ASP B 1 574 ? -19.469 -37.375 2.861 1 42.53 574 ASP B O 1
ATOM 11158 N N . ASN B 1 575 ? -19.047 -39.156 3.6 1 37.84 575 ASN B N 1
ATOM 11159 C CA . ASN B 1 575 ? -19.844 -39.969 2.684 1 37.84 575 ASN B CA 1
ATOM 11160 C C . ASN B 1 575 ? -21.344 -39.875 2.986 1 37.84 575 ASN B C 1
ATOM 11162 O O . ASN B 1 575 ? -21.938 -40.812 3.523 1 37.84 575 ASN B O 1
ATOM 11166 N N . PRO B 1 576 ? -21.984 -38.844 3.613 1 44.41 576 PRO B N 1
ATOM 11167 C CA . PRO B 1 576 ? -23.344 -39.375 3.568 1 44.41 576 PRO B CA 1
ATOM 11168 C C . PRO B 1 576 ? -23.812 -39.719 2.15 1 44.41 576 PRO B C 1
ATOM 11170 O O . PRO B 1 576 ? -23.281 -39.156 1.182 1 44.41 576 PRO B O 1
ATOM 11173 N N . PRO B 1 577 ? -24.656 -40.719 1.861 1 42.78 577 PRO B N 1
ATOM 11174 C CA . PRO B 1 577 ? -25.25 -41.281 0.645 1 42.78 577 PRO B CA 1
ATOM 11175 C C . PRO B 1 577 ? -25.656 -40.188 -0.362 1 42.78 577 PRO B C 1
ATOM 11177 O O . PRO B 1 577 ? -26.125 -40.531 -1.455 1 42.78 577 PRO B O 1
ATOM 11180 N N . GLY B 1 578 ? -26.062 -39.031 -0.139 1 50 578 GLY B N 1
ATOM 11181 C CA . GLY B 1 578 ? -26.734 -38.188 -1.129 1 50 578 GLY B CA 1
ATOM 11182 C C . GLY B 1 578 ? -25.781 -37.625 -2.17 1 50 578 GLY B C 1
ATOM 11183 O O . GLY B 1 578 ? -24.984 -36.719 -1.87 1 50 578 GLY B O 1
ATOM 11184 N N . VAL B 1 579 ? -25.281 -38.375 -3.268 1 54.44 579 VAL B N 1
ATOM 11185 C CA . VAL B 1 579 ? -24.203 -38.562 -4.23 1 54.44 579 VAL B CA 1
ATOM 11186 C C . VAL B 1 579 ? -24.078 -37.312 -5.109 1 54.44 579 VAL B C 1
ATOM 11188 O O . VAL B 1 579 ? -24.969 -37.031 -5.91 1 54.44 579 VAL B O 1
ATOM 11191 N N . VAL B 1 580 ? -23.547 -36.188 -4.75 1 63.16 580 VAL B N 1
ATOM 11192 C CA . VAL B 1 580 ? -23.219 -35.125 -5.688 1 63.16 580 VAL B CA 1
ATOM 11193 C C . VAL B 1 580 ? -22.391 -35.688 -6.84 1 63.16 580 VAL B C 1
ATOM 11195 O O . VAL B 1 580 ? -21.422 -36.406 -6.617 1 63.16 580 VAL B O 1
ATOM 11198 N N . ASP B 1 581 ? -23.016 -35.688 -8.125 1 73.06 581 ASP B N 1
ATOM 11199 C CA . ASP B 1 581 ? -22.328 -36.094 -9.352 1 73.06 581 ASP B CA 1
ATOM 11200 C C . ASP B 1 581 ? -21.281 -35.062 -9.75 1 73.06 581 ASP B C 1
ATOM 11202 O O . ASP B 1 581 ? -21.625 -34 -10.266 1 73.06 581 ASP B O 1
ATOM 11206 N N . PRO B 1 582 ? -20.047 -35.312 -9.359 1 72.88 582 PRO B N 1
ATOM 11207 C CA . PRO B 1 582 ? -18.984 -34.344 -9.672 1 72.88 582 PRO B CA 1
ATOM 11208 C C . PRO B 1 582 ? -18.938 -33.969 -11.156 1 72.88 582 PRO B C 1
ATOM 11210 O O . PRO B 1 582 ? -18.516 -32.875 -11.516 1 72.88 582 PRO B O 1
ATOM 11213 N N . GLU B 1 583 ? -19.328 -34.875 -12.047 1 73.94 583 GLU B N 1
ATOM 11214 C CA . GLU B 1 583 ? -19.297 -34.625 -13.484 1 73.94 583 GLU B CA 1
ATOM 11215 C C . GLU B 1 583 ? -20.266 -33.5 -13.859 1 73.94 583 GLU B C 1
ATOM 11217 O O . GLU B 1 583 ? -19.969 -32.656 -14.711 1 73.94 583 GLU B O 1
ATOM 11222 N N . SER B 1 584 ? -21.422 -33.625 -13.234 1 83.88 584 SER B N 1
ATOM 11223 C CA . SER B 1 584 ? -22.406 -32.594 -13.508 1 83.88 584 SER B CA 1
ATOM 11224 C C . SER B 1 584 ? -21.938 -31.234 -13.023 1 83.88 584 SER B C 1
ATOM 11226 O O . SER B 1 584 ? -22.203 -30.219 -13.656 1 83.88 584 SER B O 1
ATOM 11228 N N . LEU B 1 585 ? -21.297 -31.203 -11.891 1 82.69 585 LEU B N 1
ATOM 11229 C CA . LEU B 1 585 ? -20.766 -29.953 -11.359 1 82.69 585 LEU B CA 1
ATOM 11230 C C . LEU B 1 585 ? -19.656 -29.422 -12.258 1 82.69 585 LEU B C 1
ATOM 11232 O O . LEU B 1 585 ? -19.562 -28.203 -12.461 1 82.69 585 LEU B O 1
ATOM 11236 N N . ASP B 1 586 ? -18.891 -30.297 -12.805 1 73.69 586 ASP B N 1
ATOM 11237 C CA . ASP B 1 586 ? -17.828 -29.891 -13.727 1 73.69 586 ASP B CA 1
ATOM 11238 C C . ASP B 1 586 ? -18.406 -29.25 -14.984 1 73.69 586 ASP B C 1
ATOM 11240 O O . ASP B 1 586 ? -17.906 -28.234 -15.461 1 73.69 586 ASP B O 1
ATOM 11244 N N . LEU B 1 587 ? -19.391 -29.906 -15.5 1 81.69 587 LEU B N 1
ATOM 11245 C CA . LEU B 1 587 ? -20.047 -29.375 -16.703 1 81.69 587 LEU B CA 1
ATOM 11246 C C . LEU B 1 587 ? -20.656 -28 -16.422 1 81.69 587 LEU B C 1
ATOM 11248 O O . LEU B 1 587 ? -20.594 -27.109 -17.281 1 81.69 587 LEU B O 1
ATOM 11252 N N . LEU B 1 588 ? -21.266 -27.859 -15.312 1 88.62 588 LEU B N 1
ATOM 11253 C CA . LEU B 1 588 ? -21.844 -26.578 -14.945 1 88.62 588 LEU B CA 1
ATOM 11254 C C . LEU B 1 588 ? -20.75 -25.516 -14.812 1 88.62 588 LEU B C 1
ATOM 11256 O O . LEU B 1 588 ? -20.938 -24.375 -15.227 1 88.62 588 LEU B O 1
ATOM 11260 N N . LYS B 1 589 ? -19.719 -25.859 -14.227 1 80.81 589 LYS B N 1
ATOM 11261 C CA . LYS B 1 589 ? -18.594 -24.953 -14.078 1 80.81 589 LYS B CA 1
ATOM 11262 C C . LYS B 1 589 ? -18.109 -24.453 -15.438 1 80.81 589 LYS B C 1
ATOM 11264 O O . LYS B 1 589 ? -17.797 -23.281 -15.602 1 80.81 589 LYS B O 1
ATOM 11269 N N . ILE B 1 590 ? -18.016 -25.344 -16.375 1 76.38 590 ILE B N 1
ATOM 11270 C CA . ILE B 1 590 ? -17.578 -24.984 -17.719 1 76.38 590 ILE B CA 1
ATOM 11271 C C . ILE B 1 590 ? -18.547 -23.953 -18.312 1 76.38 590 ILE B C 1
ATOM 11273 O O . ILE B 1 590 ? -18.109 -22.984 -18.938 1 76.38 590 ILE B O 1
ATOM 11277 N N . LYS B 1 591 ? -19.781 -24.188 -18.109 1 87.19 591 LYS B N 1
ATOM 11278 C CA . LYS B 1 591 ? -20.781 -23.281 -18.672 1 87.19 591 LYS B CA 1
ATOM 11279 C C . LYS B 1 591 ? -20.719 -21.906 -18.016 1 87.19 591 LYS B C 1
ATOM 11281 O O . LYS B 1 591 ? -20.859 -20.891 -18.688 1 87.19 591 LYS B O 1
ATOM 11286 N N . ILE B 1 592 ? -20.547 -21.875 -16.719 1 87.81 592 ILE B N 1
ATOM 11287 C CA . ILE B 1 592 ? -20.469 -20.609 -16 1 87.81 592 ILE B CA 1
ATOM 11288 C C . ILE B 1 592 ? -19.188 -19.875 -16.406 1 87.81 592 ILE B C 1
ATOM 11290 O O . ILE B 1 592 ? -19.188 -18.656 -16.578 1 87.81 592 ILE B O 1
ATOM 11294 N N . HIS B 1 593 ? -18.156 -20.562 -16.625 1 77.31 593 HIS B N 1
ATOM 11295 C CA . HIS B 1 593 ? -16.906 -19.969 -17.078 1 77.31 593 HIS B CA 1
ATOM 11296 C C . HIS B 1 593 ? -17.078 -19.344 -18.453 1 77.31 593 HIS B C 1
ATOM 11298 O O . HIS B 1 593 ? -16.453 -18.312 -18.75 1 77.31 593 HIS B O 1
ATOM 11304 N N . LYS B 1 594 ? -17.75 -20.047 -19.203 1 82.19 594 LYS B N 1
ATOM 11305 C CA . LYS B 1 594 ? -18.031 -19.484 -20.531 1 82.19 594 LYS B CA 1
ATOM 11306 C C . LYS B 1 594 ? -18.75 -18.141 -20.422 1 82.19 594 LYS B C 1
ATOM 11308 O O . LYS B 1 594 ? -18.438 -17.203 -21.156 1 82.19 594 LYS B O 1
ATOM 11313 N N . CYS B 1 595 ? -19.656 -18.078 -19.531 1 88.25 595 CYS B N 1
ATOM 11314 C CA . CYS B 1 595 ? -20.359 -16.812 -19.312 1 88.25 595 CYS B CA 1
ATOM 11315 C C . CYS B 1 595 ? -19.406 -15.734 -18.828 1 88.25 595 CYS B C 1
ATOM 11317 O O . CYS B 1 595 ? -19.516 -14.578 -19.25 1 88.25 595 CYS B O 1
ATOM 11319 N N . ILE B 1 596 ? -18.484 -16.047 -18 1 82.38 596 ILE B N 1
ATOM 11320 C CA . ILE B 1 596 ? -17.531 -15.094 -17.453 1 82.38 596 ILE B CA 1
ATOM 11321 C C . ILE B 1 596 ? -16.547 -14.664 -18.547 1 82.38 596 ILE B C 1
ATOM 11323 O O . ILE B 1 596 ? -16.219 -13.477 -18.641 1 82.38 596 ILE B O 1
ATOM 11327 N N . ASP B 1 597 ? -16.141 -15.578 -19.375 1 74.69 597 ASP B N 1
ATOM 11328 C CA . ASP B 1 597 ? -15.219 -15.297 -20.469 1 74.69 597 ASP B CA 1
ATOM 11329 C C . ASP B 1 597 ? -15.844 -14.328 -21.469 1 74.69 597 ASP B C 1
ATOM 11331 O O . ASP B 1 597 ? -15.141 -13.508 -22.062 1 74.69 597 ASP B O 1
ATOM 11335 N N . GLU B 1 598 ? -17.047 -14.523 -21.609 1 82.62 598 GLU B N 1
ATOM 11336 C CA . GLU B 1 598 ? -17.75 -13.617 -22.516 1 82.62 598 GLU B CA 1
ATOM 11337 C C . GLU B 1 598 ? -17.688 -12.18 -22.016 1 82.62 598 GLU B C 1
ATOM 11339 O O . GLU B 1 598 ? -17.719 -11.242 -22.812 1 82.62 598 GLU B O 1
ATOM 11344 N N . LEU B 1 599 ? -17.562 -12.016 -20.734 1 86.75 599 LEU B N 1
ATOM 11345 C CA . LEU B 1 599 ? -17.484 -10.68 -20.172 1 86.75 599 LEU B CA 1
ATOM 11346 C C . LEU B 1 599 ? -16.094 -10.094 -20.312 1 86.75 599 LEU B C 1
ATOM 11348 O O . LEU B 1 599 ? -15.898 -8.883 -20.172 1 86.75 599 LEU B O 1
ATOM 11352 N N . SER B 1 600 ? -15.047 -10.898 -20.625 1 76.31 600 SER B N 1
ATOM 11353 C CA . SER B 1 600 ? -13.664 -10.445 -20.75 1 76.31 600 SER B CA 1
ATOM 11354 C C . SER B 1 600 ? -13.469 -9.562 -21.969 1 76.31 600 SER B C 1
ATOM 11356 O O . SER B 1 600 ? -12.484 -8.82 -22.062 1 76.31 600 SER B O 1
ATOM 11358 N N . ILE B 1 601 ? -14.422 -9.586 -22.922 1 78.69 601 ILE B N 1
ATOM 11359 C CA . ILE B 1 601 ? -14.352 -8.773 -24.125 1 78.69 601 ILE B CA 1
ATOM 11360 C C . ILE B 1 601 ? -14.445 -7.289 -23.766 1 78.69 601 ILE B C 1
ATOM 11362 O O . ILE B 1 601 ? -13.945 -6.43 -24.484 1 78.69 601 ILE B O 1
ATOM 11366 N N . TYR B 1 602 ? -15.016 -7.059 -22.594 1 85.94 602 TYR B N 1
ATOM 11367 C CA . TYR B 1 602 ? -15.281 -5.68 -22.203 1 85.94 602 TYR B CA 1
ATOM 11368 C C . TYR B 1 602 ? -14.094 -5.082 -21.469 1 85.94 602 TYR B C 1
ATOM 11370 O O . TYR B 1 602 ? -14.148 -3.934 -21.016 1 85.94 602 TYR B O 1
ATOM 11378 N N . ASP B 1 603 ? -13.016 -5.82 -21.344 1 74.31 603 ASP B N 1
ATOM 11379 C CA . ASP B 1 603 ? -11.812 -5.324 -20.672 1 74.31 603 ASP B CA 1
ATOM 11380 C C . ASP B 1 603 ? -11.078 -4.305 -21.531 1 74.31 603 ASP B C 1
ATOM 11382 O O . ASP B 1 603 ? -10.281 -3.514 -21.031 1 74.31 603 ASP B O 1
ATOM 11386 N N . ASP B 1 604 ? -11.305 -4.332 -22.875 1 76.06 604 ASP B N 1
ATOM 11387 C CA . ASP B 1 604 ? -10.773 -3.354 -23.828 1 76.06 604 ASP B CA 1
ATOM 11388 C C . ASP B 1 604 ? -11.883 -2.793 -24.703 1 76.06 604 ASP B C 1
ATOM 11390 O O . ASP B 1 604 ? -13.031 -3.248 -24.641 1 76.06 604 ASP B O 1
ATOM 11394 N N . ILE B 1 605 ? -11.578 -1.779 -25.484 1 82.62 605 ILE B N 1
ATOM 11395 C CA . ILE B 1 605 ? -12.633 -1.115 -26.25 1 82.62 605 ILE B CA 1
ATOM 11396 C C . ILE B 1 605 ? -12.672 -1.68 -27.672 1 82.62 605 ILE B C 1
ATOM 11398 O O . ILE B 1 605 ? -13.312 -1.103 -28.562 1 82.62 605 ILE B O 1
ATOM 11402 N N . ASP B 1 606 ? -11.961 -2.818 -27.844 1 79.38 606 ASP B N 1
ATOM 11403 C CA . ASP B 1 606 ? -11.867 -3.391 -29.188 1 79.38 606 ASP B CA 1
ATOM 11404 C C . ASP B 1 606 ? -13.234 -3.891 -29.656 1 79.38 606 ASP B C 1
ATOM 11406 O O . ASP B 1 606 ? -13.453 -4.059 -30.859 1 79.38 606 ASP B O 1
ATOM 11410 N N . PHE B 1 607 ? -14.219 -4.102 -28.75 1 85.31 607 PHE B N 1
ATOM 11411 C CA . PHE B 1 607 ? -15.547 -4.598 -29.094 1 85.31 607 PHE B CA 1
ATOM 11412 C C . PHE B 1 607 ? -16.406 -3.482 -29.688 1 85.31 607 PHE B C 1
ATOM 11414 O O . PHE B 1 607 ? -17.422 -3.748 -30.328 1 85.31 607 PHE B O 1
ATOM 11421 N N . LEU B 1 608 ? -15.945 -2.246 -29.594 1 91.12 608 LEU B N 1
ATOM 11422 C CA . LEU B 1 608 ? -16.719 -1.104 -30.062 1 91.12 608 LEU B CA 1
ATOM 11423 C C . LEU B 1 608 ? -16.516 -0.872 -31.547 1 91.12 608 LEU B C 1
ATOM 11425 O O . LEU B 1 608 ? -15.422 -1.091 -32.062 1 91.12 608 LEU B O 1
ATOM 11429 N N . SER B 1 609 ? -17.547 -0.422 -32.156 1 92.44 609 SER B N 1
ATOM 11430 C CA . SER B 1 609 ? -17.469 -0.04 -33.562 1 92.44 609 SER B CA 1
ATOM 11431 C C . SER B 1 609 ? -16.688 1.26 -33.75 1 92.44 609 SER B C 1
ATOM 11433 O O . SER B 1 609 ? -16.516 2.023 -32.812 1 92.44 609 SER B O 1
ATOM 11435 N N . ARG B 1 610 ? -16.188 1.485 -34.969 1 92.06 610 ARG B N 1
ATOM 11436 C CA . ARG B 1 610 ? -15.484 2.723 -35.281 1 92.06 610 ARG B CA 1
ATOM 11437 C C . ARG B 1 610 ? -16.391 3.934 -35.125 1 92.06 610 ARG B C 1
ATOM 11439 O O . ARG B 1 610 ? -15.93 5.012 -34.75 1 92.06 610 ARG B O 1
ATOM 11446 N N . GLN B 1 611 ? -17.625 3.637 -35.406 1 91.94 611 GLN B N 1
ATOM 11447 C CA . GLN B 1 611 ? -18.609 4.711 -35.281 1 91.94 611 GLN B CA 1
ATOM 11448 C C . GLN B 1 611 ? -18.781 5.129 -33.812 1 91.94 611 GLN B C 1
ATOM 11450 O O . GLN B 1 611 ? -18.891 6.316 -33.531 1 91.94 611 GLN B O 1
ATOM 11455 N N . ALA B 1 612 ? -18.859 4.152 -32.938 1 93.81 612 ALA B N 1
ATOM 11456 C CA . ALA B 1 612 ? -19.016 4.453 -31.516 1 93.81 612 ALA B CA 1
ATOM 11457 C C . ALA B 1 612 ? -17.797 5.191 -30.984 1 93.81 612 ALA B C 1
ATOM 11459 O O . ALA B 1 612 ? -17.922 6.129 -30.203 1 93.81 612 ALA B O 1
ATOM 11460 N N . ILE B 1 613 ? -16.625 4.805 -31.406 1 94.25 613 ILE B N 1
ATOM 11461 C CA . ILE B 1 613 ? -15.375 5.441 -30.984 1 94.25 613 ILE B CA 1
ATOM 11462 C C . ILE B 1 613 ? -15.336 6.883 -31.484 1 94.25 613 ILE B C 1
ATOM 11464 O O . ILE B 1 613 ? -14.969 7.793 -30.75 1 94.25 613 ILE B O 1
ATOM 11468 N N . ALA B 1 614 ? -15.734 7.039 -32.75 1 93.56 614 ALA B N 1
ATOM 11469 C CA . ALA B 1 614 ? -15.773 8.375 -33.344 1 93.56 614 ALA B CA 1
ATOM 11470 C C . ALA B 1 614 ? -16.75 9.281 -32.594 1 93.56 614 ALA B C 1
ATOM 11472 O O . ALA B 1 614 ? -16.484 10.469 -32.406 1 93.56 614 ALA B O 1
ATOM 11473 N N . ALA B 1 615 ? -17.844 8.734 -32.219 1 93.25 615 ALA B N 1
ATOM 11474 C CA . ALA B 1 615 ? -18.844 9.508 -31.5 1 93.25 615 ALA B CA 1
ATOM 11475 C C . ALA B 1 615 ? -18.297 9.961 -30.141 1 93.25 615 ALA B C 1
ATOM 11477 O O . ALA B 1 615 ? -18.578 11.086 -29.703 1 93.25 615 ALA B O 1
ATOM 11478 N N . CYS B 1 616 ? -17.625 9.062 -29.422 1 94.19 616 CYS B N 1
ATOM 11479 C CA . CYS B 1 616 ? -17 9.422 -28.172 1 94.19 616 CYS B CA 1
ATOM 11480 C C . CYS B 1 616 ? -16.031 10.594 -28.359 1 94.19 616 CYS B C 1
ATOM 11482 O O . CYS B 1 616 ? -16.062 11.555 -27.594 1 94.19 616 CYS B O 1
ATOM 11484 N N . ARG B 1 617 ? -15.242 10.562 -29.422 1 92.62 617 ARG B N 1
ATOM 11485 C CA . ARG B 1 617 ? -14.219 11.562 -29.688 1 92.62 617 ARG B CA 1
ATOM 11486 C C . ARG B 1 617 ? -14.844 12.898 -30.062 1 92.62 617 ARG B C 1
ATOM 11488 O O . ARG B 1 617 ? -14.352 13.961 -29.656 1 92.62 617 ARG B O 1
ATOM 11495 N N . ASP B 1 618 ? -15.875 12.805 -30.797 1 90 618 ASP B N 1
ATOM 11496 C CA . ASP B 1 618 ? -16.547 14.016 -31.25 1 90 618 ASP B CA 1
ATOM 11497 C C . ASP B 1 618 ? -17.078 14.82 -30.062 1 90 618 ASP B C 1
ATOM 11499 O O . ASP B 1 618 ? -17.031 16.047 -30.078 1 90 618 ASP B O 1
ATOM 11503 N N . ILE B 1 619 ? -17.5 14.148 -29.094 1 90.44 619 ILE B N 1
ATOM 11504 C CA . ILE B 1 619 ? -18.141 14.82 -27.969 1 90.44 619 ILE B CA 1
ATOM 11505 C C . ILE B 1 619 ? -17.078 15.234 -26.938 1 90.44 619 ILE B C 1
ATOM 11507 O O . ILE B 1 619 ? -17.156 16.328 -26.391 1 90.44 619 ILE B O 1
ATOM 11511 N N . PHE B 1 620 ? -16.062 14.367 -26.688 1 90.31 620 PHE B N 1
ATOM 11512 C CA . PHE B 1 620 ? -15.281 14.555 -25.469 1 90.31 620 PHE B CA 1
ATOM 11513 C C . PHE B 1 620 ? -13.844 14.93 -25.797 1 90.31 620 PHE B C 1
ATOM 11515 O O . PHE B 1 620 ? -13.102 15.406 -24.938 1 90.31 620 PHE B O 1
ATOM 11522 N N . LEU B 1 621 ? -13.328 14.758 -26.984 1 86.88 621 LEU B N 1
ATOM 11523 C CA . LEU B 1 621 ? -11.906 14.938 -27.281 1 86.88 621 LEU B CA 1
ATOM 11524 C C . LEU B 1 621 ? -11.523 16.406 -27.203 1 86.88 621 LEU B C 1
ATOM 11526 O O . LEU B 1 621 ? -10.555 16.766 -26.531 1 86.88 621 LEU B O 1
ATOM 11530 N N . GLU B 1 622 ? -12.281 17.25 -27.875 1 79.56 622 GLU B N 1
ATOM 11531 C CA . GLU B 1 622 ? -11.93 18.672 -27.906 1 79.56 622 GLU B CA 1
ATOM 11532 C C . GLU B 1 622 ? -12.195 19.344 -26.562 1 79.56 622 GLU B C 1
ATOM 11534 O O . GLU B 1 622 ? -11.359 20.078 -26.062 1 79.56 622 GLU B O 1
ATOM 11539 N N . GLU B 1 623 ? -13.273 19.031 -26 1 78.31 623 GLU B N 1
ATOM 11540 C CA . GLU B 1 623 ? -13.656 19.656 -24.75 1 78.31 623 GLU B CA 1
ATOM 11541 C C . GLU B 1 623 ? -12.82 19.141 -23.578 1 78.31 623 GLU B C 1
ATOM 11543 O O . GLU B 1 623 ? -12.5 19.891 -22.656 1 78.31 623 GLU B O 1
ATOM 11548 N N . GLY B 1 624 ? -12.555 17.938 -23.594 1 75.5 624 GLY B N 1
ATOM 11549 C CA . GLY B 1 624 ? -11.719 17.359 -22.562 1 75.5 624 GLY B CA 1
ATOM 11550 C C . GLY B 1 624 ? -10.312 17.922 -22.531 1 75.5 624 GLY B C 1
ATOM 11551 O O . GLY B 1 624 ? -9.766 18.188 -21.469 1 75.5 624 GLY B O 1
ATOM 11552 N N . ALA B 1 625 ? -9.781 18.172 -23.672 1 73 625 ALA B N 1
ATOM 11553 C CA . ALA B 1 625 ? -8.445 18.75 -23.781 1 73 625 ALA B CA 1
ATOM 11554 C C . ALA B 1 625 ? -8.406 20.172 -23.234 1 73 625 ALA B C 1
ATOM 11556 O O . ALA B 1 625 ? -7.434 20.562 -22.578 1 73 625 ALA B O 1
ATOM 11557 N N . LYS B 1 626 ? -9.445 20.859 -23.5 1 73.38 626 LYS B N 1
ATOM 11558 C CA . LYS B 1 626 ? -9.539 22.219 -22.969 1 73.38 626 LYS B CA 1
ATOM 11559 C C . LYS B 1 626 ? -9.625 22.219 -21.453 1 73.38 626 LYS B C 1
ATOM 11561 O O . LYS B 1 626 ? -8.984 23.031 -20.797 1 73.38 626 LYS B O 1
ATOM 11566 N N . ALA B 1 627 ? -10.367 21.297 -20.922 1 68.06 627 ALA B N 1
ATOM 11567 C CA . ALA B 1 627 ? -10.562 21.188 -19.469 1 68.06 627 ALA B CA 1
ATOM 11568 C C . ALA B 1 627 ? -9.258 20.797 -18.781 1 68.06 627 ALA B C 1
ATOM 11570 O O . ALA B 1 627 ? -8.977 21.25 -17.672 1 68.06 627 ALA B O 1
ATOM 11571 N N . GLY B 1 628 ? -8.578 19.953 -19.359 1 64.06 628 GLY B N 1
ATOM 11572 C CA . GLY B 1 628 ? -7.301 19.531 -18.797 1 64.06 628 GLY B CA 1
ATOM 11573 C C . GLY B 1 628 ? -6.324 20.672 -18.625 1 64.06 628 GLY B C 1
ATOM 11574 O O . GLY B 1 628 ? -5.559 20.703 -17.656 1 64.06 628 GLY B O 1
ATOM 11575 N N . VAL B 1 629 ? -6.398 21.578 -19.562 1 57.03 629 VAL B N 1
ATOM 11576 C CA . VAL B 1 629 ? -5.48 22.703 -19.562 1 57.03 629 VAL B CA 1
ATOM 11577 C C . VAL B 1 629 ? -5.965 23.766 -18.562 1 57.03 629 VAL B C 1
ATOM 11579 O O . VAL B 1 629 ? -5.172 24.328 -17.812 1 57.03 629 VAL B O 1
ATOM 11582 N N . CYS B 1 630 ? -7.277 23.938 -18.609 1 50.94 630 CYS B N 1
ATOM 11583 C CA . CYS B 1 630 ? -7.777 25.078 -17.875 1 50.94 630 CYS B CA 1
ATOM 11584 C C . CYS B 1 630 ? -8.242 24.688 -16.484 1 50.94 630 CYS B C 1
ATOM 11586 O O . CYS B 1 630 ? -8.422 25.531 -15.609 1 50.94 630 CYS B O 1
ATOM 11588 N N . GLY B 1 631 ? -8.109 23.375 -16.062 1 53.25 631 GLY B N 1
ATOM 11589 C CA . GLY B 1 631 ? -8.531 22.922 -14.75 1 53.25 631 GLY B CA 1
ATOM 11590 C C . GLY B 1 631 ? -10.031 22.984 -14.547 1 53.25 631 GLY B C 1
ATOM 11591 O O . GLY B 1 631 ? -10.562 22.406 -13.594 1 53.25 631 GLY B O 1
ATOM 11592 N N . THR B 1 632 ? -10.82 24.203 -14.977 1 52.84 632 THR B N 1
ATOM 11593 C CA . THR B 1 632 ? -12.227 24.422 -14.648 1 52.84 632 THR B CA 1
ATOM 11594 C C . THR B 1 632 ? -13.117 24 -15.812 1 52.84 632 THR B C 1
ATOM 11596 O O . THR B 1 632 ? -12.859 24.359 -16.969 1 52.84 632 THR B O 1
ATOM 11599 N N . ALA B 1 633 ? -13.781 22.891 -15.805 1 52.31 633 ALA B N 1
ATOM 11600 C CA . ALA B 1 633 ? -14.672 22.531 -16.906 1 52.31 633 ALA B CA 1
ATOM 11601 C C . ALA B 1 633 ? -16.031 23.203 -16.75 1 52.31 633 ALA B C 1
ATOM 11603 O O . ALA B 1 633 ? -16.672 23.109 -15.695 1 52.31 633 ALA B O 1
ATOM 11604 N N . LEU B 1 634 ? -16.328 24.25 -17.547 1 57.41 634 LEU B N 1
ATOM 11605 C CA . LEU B 1 634 ? -17.703 24.75 -17.625 1 57.41 634 LEU B CA 1
ATOM 11606 C C . LEU B 1 634 ? -18.672 23.625 -18 1 57.41 634 LEU B C 1
ATOM 11608 O O . LEU B 1 634 ? -18.312 22.719 -18.734 1 57.41 634 LEU B O 1
ATOM 11612 N N . PRO B 1 635 ? -19.75 23.469 -17.188 1 60.5 635 PRO B N 1
ATOM 11613 C CA . PRO B 1 635 ? -20.75 22.469 -17.562 1 60.5 635 PRO B CA 1
ATOM 11614 C C . PRO B 1 635 ? -21.156 22.562 -19.031 1 60.5 635 PRO B C 1
ATOM 11616 O O . PRO B 1 635 ? -21.25 23.656 -19.594 1 60.5 635 PRO B O 1
ATOM 11619 N N . PRO B 1 636 ? -21.156 21.453 -19.781 1 62.62 636 PRO B N 1
ATOM 11620 C CA . PRO B 1 636 ? -21.5 21.453 -21.203 1 62.62 636 PRO B CA 1
ATOM 11621 C C . PRO B 1 636 ? -22.891 22.031 -21.469 1 62.62 636 PRO B C 1
ATOM 11623 O O . PRO B 1 636 ? -23.734 22.078 -20.578 1 62.62 636 PRO B O 1
ATOM 11626 N N . GLU B 1 637 ? -23.234 22.672 -22.547 1 66.94 637 GLU B N 1
ATOM 11627 C CA . GLU B 1 637 ? -24.531 23.141 -23.031 1 66.94 637 GLU B CA 1
ATOM 11628 C C . GLU B 1 637 ? -25.562 22.016 -23.078 1 66.94 637 GLU B C 1
ATOM 11630 O O . GLU B 1 637 ? -25.203 20.844 -23.188 1 66.94 637 GLU B O 1
ATOM 11635 N N . PRO B 1 638 ? -26.859 22.344 -22.781 1 64.94 638 PRO B N 1
ATOM 11636 C CA . PRO B 1 638 ? -27.922 21.344 -22.781 1 64.94 638 PRO B CA 1
ATOM 11637 C C . PRO B 1 638 ? -27.875 20.438 -24.016 1 64.94 638 PRO B C 1
ATOM 11639 O O . PRO B 1 638 ? -28.188 19.234 -23.906 1 64.94 638 PRO B O 1
ATOM 11642 N N . ALA B 1 639 ? -27.625 20.969 -25.172 1 68.69 639 ALA B N 1
ATOM 11643 C CA . ALA B 1 639 ? -27.531 20.188 -26.391 1 68.69 639 ALA B CA 1
ATOM 11644 C C . ALA B 1 639 ? -26.484 19.078 -26.266 1 68.69 639 ALA B C 1
ATOM 11646 O O . ALA B 1 639 ? -26.656 18 -26.828 1 68.69 639 ALA B O 1
ATOM 11647 N N . SER B 1 640 ? -25.641 19.328 -25.438 1 80.56 640 SER B N 1
ATOM 11648 C CA . SER B 1 640 ? -24.547 18.375 -25.25 1 80.56 640 SER B CA 1
ATOM 11649 C C . SER B 1 640 ? -25 17.156 -24.438 1 80.56 640 SER B C 1
ATOM 11651 O O . SER B 1 640 ? -24.531 16.047 -24.672 1 80.56 640 SER B O 1
ATOM 11653 N N . PHE B 1 641 ? -26.094 17.375 -23.734 1 88.38 641 PHE B N 1
ATOM 11654 C CA . PHE B 1 641 ? -26.562 16.266 -22.922 1 88.38 641 PHE B CA 1
ATOM 11655 C C . PHE B 1 641 ? -27.391 15.289 -23.75 1 88.38 641 PHE B C 1
ATOM 11657 O O . PHE B 1 641 ? -27.391 14.086 -23.5 1 88.38 641 PHE B O 1
ATOM 11664 N N . GLU B 1 642 ? -28.047 15.836 -24.781 1 89.69 642 GLU B N 1
ATOM 11665 C CA . GLU B 1 642 ? -28.797 14.961 -25.688 1 89.69 642 GLU B CA 1
ATOM 11666 C C . GLU B 1 642 ? -27.844 14.086 -26.5 1 89.69 642 GLU B C 1
ATOM 11668 O O . GLU B 1 642 ? -28.141 12.922 -26.781 1 89.69 642 GLU B O 1
ATOM 11673 N N . GLU B 1 643 ? -26.828 14.68 -26.875 1 91.38 643 GLU B N 1
ATOM 11674 C CA . GLU B 1 643 ? -25.828 13.93 -27.609 1 91.38 643 GLU B CA 1
ATOM 11675 C C . GLU B 1 643 ? -25.219 12.82 -26.75 1 91.38 643 GLU B C 1
ATOM 11677 O O . GLU B 1 643 ? -24.938 11.727 -27.25 1 91.38 643 GLU B O 1
ATOM 11682 N N . ILE B 1 644 ? -25.047 13.133 -25.547 1 93.81 644 ILE B N 1
ATOM 11683 C CA . ILE B 1 644 ? -24.5 12.141 -24.625 1 93.81 644 ILE B CA 1
ATOM 11684 C C . ILE B 1 644 ? -25.484 10.992 -24.453 1 93.81 644 ILE B C 1
ATOM 11686 O O . ILE B 1 644 ? -25.094 9.82 -24.406 1 93.81 644 ILE B O 1
ATOM 11690 N N . SER B 1 645 ? -26.766 11.312 -24.375 1 94.88 645 SER B N 1
ATOM 11691 C CA . SER B 1 645 ? -27.781 10.281 -24.266 1 94.88 645 SER B CA 1
ATOM 11692 C C . SER B 1 645 ? -27.781 9.352 -25.469 1 94.88 645 SER B C 1
ATOM 11694 O O . SER B 1 645 ? -27.906 8.133 -25.328 1 94.88 645 SER B O 1
ATOM 11696 N N . ARG B 1 646 ? -27.609 9.93 -26.641 1 94.25 646 ARG B N 1
ATOM 11697 C CA . ARG B 1 646 ? -27.531 9.133 -27.859 1 94.25 646 ARG B CA 1
ATOM 11698 C C . ARG B 1 646 ? -26.297 8.25 -27.859 1 94.25 646 ARG B C 1
ATOM 11700 O O . ARG B 1 646 ? -26.344 7.102 -28.312 1 94.25 646 ARG B O 1
ATOM 11707 N N . LEU B 1 647 ? -25.281 8.82 -27.422 1 95.25 647 LEU B N 1
ATOM 11708 C CA . LEU B 1 647 ? -24.031 8.055 -27.359 1 95.25 647 LEU B CA 1
ATOM 11709 C C . LEU B 1 647 ? -24.188 6.871 -26.406 1 95.25 647 LEU B C 1
ATOM 11711 O O . LEU B 1 647 ? -23.781 5.754 -26.734 1 95.25 647 LEU B O 1
ATOM 11715 N N . VAL B 1 648 ? -24.734 7.121 -25.234 1 95.75 648 VAL B N 1
ATOM 11716 C CA . VAL B 1 648 ? -24.891 6.082 -24.219 1 95.75 648 VAL B CA 1
ATOM 11717 C C . VAL B 1 648 ? -25.797 4.977 -24.75 1 95.75 648 VAL B C 1
ATOM 11719 O O . VAL B 1 648 ? -25.562 3.791 -24.5 1 95.75 648 VAL B O 1
ATOM 11722 N N . GLU B 1 649 ? -26.797 5.371 -25.484 1 94.62 649 GLU B N 1
ATOM 11723 C CA . GLU B 1 649 ? -27.703 4.395 -26.094 1 94.62 649 GLU B CA 1
ATOM 11724 C C . GLU B 1 649 ? -26.969 3.533 -27.109 1 94.62 649 GLU B C 1
ATOM 11726 O O . GLU B 1 649 ? -27.172 2.32 -27.188 1 94.62 649 GLU B O 1
ATOM 11731 N N . ARG B 1 650 ? -26.203 4.156 -27.844 1 94.94 650 ARG B N 1
ATOM 11732 C CA . ARG B 1 650 ? -25.422 3.426 -28.828 1 94.94 650 ARG B CA 1
ATOM 11733 C C . ARG B 1 650 ? -24.453 2.463 -28.141 1 94.94 650 ARG B C 1
ATOM 11735 O O . ARG B 1 650 ? -24.312 1.312 -28.562 1 94.94 650 ARG B O 1
ATOM 11742 N N . LEU B 1 651 ? -23.766 2.982 -27.156 1 95.81 651 LEU B N 1
ATOM 11743 C CA . LEU B 1 651 ? -22.828 2.137 -26.422 1 95.81 651 LEU B CA 1
ATOM 11744 C C . LEU B 1 651 ? -23.547 0.938 -25.812 1 95.81 651 LEU B C 1
ATOM 11746 O O . LEU B 1 651 ? -23.016 -0.171 -25.781 1 95.81 651 LEU B O 1
ATOM 11750 N N . ALA B 1 652 ? -24.719 1.17 -25.297 1 95.19 652 ALA B N 1
ATOM 11751 C CA . ALA B 1 652 ? -25.516 0.097 -24.688 1 95.19 652 ALA B CA 1
ATOM 11752 C C . ALA B 1 652 ? -25.828 -0.991 -25.719 1 95.19 652 ALA B C 1
ATOM 11754 O O . ALA B 1 652 ? -25.766 -2.184 -25.406 1 95.19 652 ALA B O 1
ATOM 11755 N N . GLN B 1 653 ? -26.141 -0.572 -26.875 1 93.06 653 GLN B N 1
ATOM 11756 C CA . GLN B 1 653 ? -26.469 -1.505 -27.938 1 93.06 653 GLN B CA 1
ATOM 11757 C C . GLN B 1 653 ? -25.25 -2.332 -28.344 1 93.06 653 GLN B C 1
ATOM 11759 O O . GLN B 1 653 ? -25.375 -3.539 -28.562 1 93.06 653 GLN B O 1
ATOM 11764 N N . GLU B 1 654 ? -24.203 -1.692 -28.328 1 93.38 654 GLU B N 1
ATOM 11765 C CA . GLU B 1 654 ? -23 -2.391 -28.75 1 93.38 654 GLU B CA 1
ATOM 11766 C C . GLU B 1 654 ? -22.453 -3.285 -27.641 1 93.38 654 GLU B C 1
ATOM 11768 O O . GLU B 1 654 ? -21.859 -4.336 -27.922 1 93.38 654 GLU B O 1
ATOM 11773 N N . CYS B 1 655 ? -22.578 -2.861 -26.438 1 91.62 655 CYS B N 1
ATOM 11774 C CA . CYS B 1 655 ? -22.156 -3.707 -25.328 1 91.62 655 CYS B CA 1
ATOM 11775 C C . CYS B 1 655 ? -23.047 -4.945 -25.234 1 91.62 655 CYS B C 1
ATOM 11777 O O . CYS B 1 655 ? -22.562 -6.051 -25 1 91.62 655 CYS B O 1
ATOM 11779 N N . ASP B 1 656 ? -24.391 -4.785 -25.391 1 91.31 656 ASP B N 1
ATOM 11780 C CA . ASP B 1 656 ? -25.391 -5.855 -25.375 1 91.31 656 ASP B CA 1
ATOM 11781 C C . ASP B 1 656 ? -25.234 -6.734 -24.141 1 91.31 656 ASP B C 1
ATOM 11783 O O . ASP B 1 656 ? -25.172 -7.961 -24.234 1 91.31 656 ASP B O 1
ATOM 11787 N N . LEU B 1 657 ? -25.062 -6.148 -23 1 91.56 657 LEU B N 1
ATOM 11788 C CA . LEU B 1 657 ? -24.828 -6.863 -21.75 1 91.56 657 LEU B CA 1
ATOM 11789 C C . LEU B 1 657 ? -26.078 -7.594 -21.297 1 91.56 657 LEU B C 1
ATOM 11791 O O . LEU B 1 657 ? -26 -8.547 -20.516 1 91.56 657 LEU B O 1
ATOM 11795 N N . ALA B 1 658 ? -27.25 -7.152 -21.75 1 89.31 658 ALA B N 1
ATOM 11796 C CA . ALA B 1 658 ? -28.484 -7.832 -21.406 1 89.31 658 ALA B CA 1
ATOM 11797 C C . ALA B 1 658 ? -28.469 -9.281 -21.891 1 89.31 658 ALA B C 1
ATOM 11799 O O . ALA B 1 658 ? -28.984 -10.172 -21.203 1 89.31 658 ALA B O 1
ATOM 11800 N N . ARG B 1 659 ? -27.891 -9.445 -22.953 1 89.56 659 ARG B N 1
ATOM 11801 C CA . ARG B 1 659 ? -27.797 -10.789 -23.5 1 89.56 659 ARG B CA 1
ATOM 11802 C C . ARG B 1 659 ? -26.953 -11.695 -22.609 1 89.56 659 ARG B C 1
ATOM 11804 O O . ARG B 1 659 ? -27.266 -12.875 -22.438 1 89.56 659 ARG B O 1
ATOM 11811 N N . THR B 1 660 ? -25.875 -11.18 -22.109 1 89.31 660 THR B N 1
ATOM 11812 C CA . THR B 1 660 ? -25 -11.961 -21.25 1 89.31 660 THR B CA 1
ATOM 11813 C C . THR B 1 660 ? -25.734 -12.383 -19.969 1 89.31 660 THR B C 1
ATOM 11815 O O . THR B 1 660 ? -25.516 -13.484 -19.469 1 89.31 660 THR B O 1
ATOM 11818 N N . THR B 1 661 ? -26.594 -11.547 -19.516 1 89.94 661 THR B N 1
ATOM 11819 C CA . THR B 1 661 ? -27.391 -11.891 -18.344 1 89.94 661 THR B CA 1
ATOM 11820 C C . THR B 1 661 ? -28.422 -12.977 -18.672 1 89.94 661 THR B C 1
ATOM 11822 O O . THR B 1 661 ? -28.625 -13.898 -17.875 1 89.94 661 THR B O 1
ATOM 11825 N N . ASP B 1 662 ? -28.953 -12.836 -19.812 1 90.5 662 ASP B N 1
ATOM 11826 C CA . ASP B 1 662 ? -29.906 -13.836 -20.266 1 90.5 662 ASP B CA 1
ATOM 11827 C C . ASP B 1 662 ? -29.234 -15.195 -20.438 1 90.5 662 ASP B C 1
ATOM 11829 O O . ASP B 1 662 ? -29.828 -16.234 -20.125 1 90.5 662 ASP B O 1
ATOM 11833 N N . ASN B 1 663 ? -28.109 -15.141 -20.938 1 92.31 663 ASN B N 1
ATOM 11834 C CA . ASN B 1 663 ? -27.359 -16.375 -21.109 1 92.31 663 ASN B CA 1
ATOM 11835 C C . ASN B 1 663 ? -27.078 -17.047 -19.766 1 92.31 663 ASN B C 1
ATOM 11837 O O . ASN B 1 663 ? -27.156 -18.266 -19.641 1 92.31 663 ASN B O 1
ATOM 11841 N N . ALA B 1 664 ? -26.688 -16.281 -18.781 1 93.88 664 ALA B N 1
ATOM 11842 C CA . ALA B 1 664 ? -26.438 -16.828 -17.438 1 93.88 664 ALA B CA 1
ATOM 11843 C C . ALA B 1 664 ? -27.703 -17.422 -16.828 1 93.88 664 ALA B C 1
ATOM 11845 O O . ALA B 1 664 ? -27.672 -18.5 -16.25 1 93.88 664 ALA B O 1
ATOM 11846 N N . ASP B 1 665 ? -28.812 -16.703 -17.031 1 93.56 665 ASP B N 1
ATOM 11847 C CA . ASP B 1 665 ? -30.094 -17.219 -16.562 1 93.56 665 ASP B CA 1
ATOM 11848 C C . ASP B 1 665 ? -30.438 -18.547 -17.25 1 93.56 665 ASP B C 1
ATOM 11850 O O . ASP B 1 665 ? -30.938 -19.469 -16.594 1 93.56 665 ASP B O 1
ATOM 11854 N N . ALA B 1 666 ? -30.172 -18.562 -18.469 1 94.44 666 ALA B N 1
ATOM 11855 C CA . ALA B 1 666 ? -30.469 -19.766 -19.25 1 94.44 666 ALA B CA 1
ATOM 11856 C C . ALA B 1 666 ? -29.625 -20.953 -18.781 1 94.44 666 ALA B C 1
ATOM 11858 O O . ALA B 1 666 ? -30.125 -22.078 -18.688 1 94.44 666 ALA B O 1
ATOM 11859 N N . VAL B 1 667 ? -28.391 -20.688 -18.531 1 95.19 667 VAL B N 1
ATOM 11860 C CA . VAL B 1 667 ? -27.484 -21.734 -18.062 1 95.19 667 VAL B CA 1
ATOM 11861 C C . VAL B 1 667 ? -27.969 -22.266 -16.719 1 95.19 667 VAL B C 1
ATOM 11863 O O . VAL B 1 667 ? -28 -23.484 -16.516 1 95.19 667 VAL B O 1
ATOM 11866 N N . LEU B 1 668 ? -28.438 -21.391 -15.844 1 95.31 668 LEU B N 1
ATOM 11867 C CA . LEU B 1 668 ? -28.812 -21.781 -14.484 1 95.31 668 LEU B CA 1
ATOM 11868 C C . LEU B 1 668 ? -30.219 -22.359 -14.445 1 95.31 668 LEU B C 1
ATOM 11870 O O . LEU B 1 668 ? -30.609 -22.969 -13.453 1 95.31 668 LEU B O 1
ATOM 11874 N N . ALA B 1 669 ? -30.938 -22.188 -15.562 1 94.44 669 ALA B N 1
ATOM 11875 C CA . ALA B 1 669 ? -32.25 -22.797 -15.688 1 94.44 669 ALA B CA 1
ATOM 11876 C C . ALA B 1 669 ? -32.188 -24.031 -16.578 1 94.44 669 ALA B C 1
ATOM 11878 O O . ALA B 1 669 ? -33.219 -24.625 -16.906 1 94.44 669 ALA B O 1
ATOM 11879 N N . SER B 1 670 ? -31.062 -24.484 -16.969 1 94.06 670 SER B N 1
ATOM 11880 C CA . SER B 1 670 ? -30.875 -25.594 -17.891 1 94.06 670 SER B CA 1
ATOM 11881 C C . SER B 1 670 ? -31.172 -26.938 -17.234 1 94.06 670 SER B C 1
ATOM 11883 O O . SER B 1 670 ? -31.188 -27.031 -16 1 94.06 670 SER B O 1
ATOM 11885 N N . PRO B 1 671 ? -31.375 -27.922 -18.016 1 91.94 671 PRO B N 1
ATOM 11886 C CA . PRO B 1 671 ? -31.609 -29.266 -17.469 1 91.94 671 PRO B CA 1
ATOM 11887 C C . PRO B 1 671 ? -30.422 -29.781 -16.656 1 91.94 671 PRO B C 1
ATOM 11889 O O . PRO B 1 671 ? -30.609 -30.594 -15.742 1 91.94 671 PRO B O 1
ATOM 11892 N N . LEU B 1 672 ? -29.328 -29.281 -16.969 1 92.38 672 LEU B N 1
ATOM 11893 C CA . LEU B 1 672 ? -28.141 -29.672 -16.219 1 92.38 672 LEU B CA 1
ATOM 11894 C C . LEU B 1 672 ? -28.281 -29.297 -14.742 1 92.38 672 LEU B C 1
ATOM 11896 O O . LEU B 1 672 ? -28 -30.109 -13.867 1 92.38 672 LEU B O 1
ATOM 11900 N N . VAL B 1 673 ? -28.734 -28.094 -14.484 1 93.31 673 VAL B N 1
ATOM 11901 C CA . VAL B 1 673 ? -28.875 -27.609 -13.117 1 93.31 673 VAL B CA 1
ATOM 11902 C C . VAL B 1 673 ? -30.078 -28.266 -12.453 1 93.31 673 VAL B C 1
ATOM 11904 O O . VAL B 1 673 ? -30.016 -28.672 -11.289 1 93.31 673 VAL B O 1
ATOM 11907 N N . LEU B 1 674 ? -31.141 -28.406 -13.227 1 90.38 674 LEU B N 1
ATOM 11908 C CA . LEU B 1 674 ? -32.344 -29.016 -12.695 1 90.38 674 LEU B CA 1
ATOM 11909 C C . LEU B 1 674 ? -32.125 -30.484 -12.344 1 90.38 674 LEU B C 1
ATOM 11911 O O . LEU B 1 674 ? -32.844 -31.031 -11.492 1 90.38 674 LEU B O 1
ATOM 11915 N N . GLY B 1 675 ? -31.125 -31.062 -12.969 1 88.75 675 GLY B N 1
ATOM 11916 C CA . GLY B 1 675 ? -30.828 -32.469 -12.734 1 88.75 675 GLY B CA 1
ATOM 11917 C C . GLY B 1 675 ? -29.828 -32.688 -11.609 1 88.75 675 GLY B C 1
ATOM 11918 O O . GLY B 1 675 ? -29.578 -33.812 -11.219 1 88.75 675 GLY B O 1
ATOM 11919 N N . LEU B 1 676 ? -29.344 -31.625 -11.008 1 89.94 676 LEU B N 1
ATOM 11920 C CA . LEU B 1 676 ? -28.391 -31.75 -9.906 1 89.94 676 LEU B CA 1
ATOM 11921 C C . LEU B 1 676 ? -29.094 -32.219 -8.641 1 89.94 676 LEU B C 1
ATOM 11923 O O . LEU B 1 676 ? -30.312 -32.125 -8.523 1 89.94 676 LEU B O 1
ATOM 11927 N N . GLU B 1 677 ? -28.219 -32.812 -7.746 1 88.38 677 GLU B N 1
ATOM 11928 C CA . GLU B 1 677 ? -28.734 -33.125 -6.418 1 88.38 677 GLU B CA 1
ATOM 11929 C C . GLU B 1 677 ? -29.375 -31.906 -5.766 1 88.38 677 GLU B C 1
ATOM 11931 O O . GLU B 1 677 ? -28.844 -30.797 -5.867 1 88.38 677 GLU B O 1
ATOM 11936 N N . PRO B 1 678 ? -30.484 -32.031 -5.145 1 87.19 678 PRO B N 1
ATOM 11937 C CA . PRO B 1 678 ? -31.281 -30.922 -4.645 1 87.19 678 PRO B CA 1
ATOM 11938 C C . PRO B 1 678 ? -30.484 -29.969 -3.76 1 87.19 678 PRO B C 1
ATOM 11940 O O . PRO B 1 678 ? -30.609 -28.75 -3.875 1 87.19 678 PRO B O 1
ATOM 11943 N N . ALA B 1 679 ? -29.734 -30.484 -2.902 1 84.25 679 ALA B N 1
ATOM 11944 C CA . ALA B 1 679 ? -28.969 -29.625 -2.012 1 84.25 679 ALA B CA 1
ATOM 11945 C C . ALA B 1 679 ? -27.984 -28.75 -2.799 1 84.25 679 ALA B C 1
ATOM 11947 O O . ALA B 1 679 ? -27.781 -27.578 -2.477 1 84.25 679 ALA B O 1
ATOM 11948 N N . SER B 1 680 ? -27.328 -29.375 -3.787 1 88.25 680 SER B N 1
ATOM 11949 C CA . SER B 1 680 ? -26.391 -28.641 -4.629 1 88.25 680 SER B CA 1
ATOM 11950 C C . SER B 1 680 ? -27.109 -27.625 -5.508 1 88.25 680 SER B C 1
ATOM 11952 O O . SER B 1 680 ? -26.641 -26.5 -5.664 1 88.25 680 SER B O 1
ATOM 11954 N N . ARG B 1 681 ? -28.188 -28.125 -6.039 1 91.06 681 ARG B N 1
ATOM 11955 C CA . ARG B 1 681 ? -29 -27.25 -6.879 1 91.06 681 ARG B CA 1
ATOM 11956 C C . ARG B 1 681 ? -29.438 -26.016 -6.109 1 91.06 681 ARG B C 1
ATOM 11958 O O . ARG B 1 681 ? -29.281 -24.891 -6.586 1 91.06 681 ARG B O 1
ATOM 11965 N N . ASP B 1 682 ? -29.922 -26.219 -4.93 1 89.44 682 ASP B N 1
ATOM 11966 C CA . ASP B 1 682 ? -30.422 -25.125 -4.109 1 89.44 682 ASP B CA 1
ATOM 11967 C C . ASP B 1 682 ? -29.297 -24.156 -3.748 1 89.44 682 ASP B C 1
ATOM 11969 O O . ASP B 1 682 ? -29.484 -22.938 -3.816 1 89.44 682 ASP B O 1
ATOM 11973 N N . ALA B 1 683 ? -28.234 -24.688 -3.371 1 88 683 ALA B N 1
ATOM 11974 C CA . ALA B 1 683 ? -27.109 -23.844 -2.953 1 88 683 ALA B CA 1
ATOM 11975 C C . ALA B 1 683 ? -26.641 -22.953 -4.094 1 88 683 ALA B C 1
ATOM 11977 O O . ALA B 1 683 ? -26.344 -21.766 -3.885 1 88 683 ALA B O 1
ATOM 11978 N N . ILE B 1 684 ? -26.547 -23.484 -5.262 1 91.88 684 ILE B N 1
ATOM 11979 C CA . ILE B 1 684 ? -26.062 -22.766 -6.43 1 91.88 684 ILE B CA 1
ATOM 11980 C C . ILE B 1 684 ? -27.062 -21.688 -6.812 1 91.88 684 ILE B C 1
ATOM 11982 O O . ILE B 1 684 ? -26.688 -20.531 -7.066 1 91.88 684 ILE B O 1
ATOM 11986 N N . LEU B 1 685 ? -28.328 -22.062 -6.809 1 93.31 685 LEU B N 1
ATOM 11987 C CA . LEU B 1 685 ? -29.375 -21.109 -7.191 1 93.31 685 LEU B CA 1
ATOM 11988 C C . LEU B 1 685 ? -29.531 -20.016 -6.148 1 93.31 685 LEU B C 1
ATOM 11990 O O . LEU B 1 685 ? -29.766 -18.859 -6.488 1 93.31 685 LEU B O 1
ATOM 11994 N N . ILE B 1 686 ? -29.375 -20.359 -4.949 1 90.69 686 ILE B N 1
ATOM 11995 C CA . ILE B 1 686 ? -29.422 -19.375 -3.879 1 90.69 686 ILE B CA 1
ATOM 11996 C C . ILE B 1 686 ? -28.234 -18.422 -3.996 1 90.69 686 ILE B C 1
ATOM 11998 O O . ILE B 1 686 ? -28.375 -17.219 -3.768 1 90.69 686 ILE B O 1
ATOM 12002 N N . GLY B 1 687 ? -27.078 -19 -4.309 1 89.44 687 GLY B N 1
ATOM 12003 C CA . GLY B 1 687 ? -25.922 -18.156 -4.535 1 89.44 687 GLY B CA 1
ATOM 12004 C C . GLY B 1 687 ? -26.109 -17.156 -5.656 1 89.44 687 GLY B C 1
ATOM 12005 O O . GLY B 1 687 ? -25.672 -16 -5.555 1 89.44 687 GLY B O 1
ATOM 12006 N N . TYR B 1 688 ? -26.797 -17.594 -6.664 1 93.56 688 TYR B N 1
ATOM 12007 C CA . TYR B 1 688 ? -27.031 -16.734 -7.828 1 93.56 688 TYR B CA 1
ATOM 12008 C C . TYR B 1 688 ? -28.094 -15.688 -7.531 1 93.56 688 TYR B C 1
ATOM 12010 O O . TYR B 1 688 ? -27.891 -14.5 -7.777 1 93.56 688 TYR B O 1
ATOM 12018 N N . LEU B 1 689 ? -29.203 -16.109 -6.965 1 92.56 689 LEU B N 1
ATOM 12019 C CA . LEU B 1 689 ? -30.359 -15.242 -6.73 1 92.56 689 LEU B CA 1
ATOM 12020 C C . LEU B 1 689 ? -30.109 -14.328 -5.531 1 92.56 689 LEU B C 1
ATOM 12022 O O . LEU B 1 689 ? -30.578 -13.188 -5.508 1 92.56 689 LEU B O 1
ATOM 12026 N N . GLY B 1 690 ? -29.406 -14.844 -4.598 1 89.31 690 GLY B N 1
ATOM 12027 C CA . GLY B 1 690 ? -29.172 -14.102 -3.371 1 89.31 690 GLY B CA 1
ATOM 12028 C C . GLY B 1 690 ? -27.859 -13.336 -3.379 1 89.31 690 GLY B C 1
ATOM 12029 O O . GLY B 1 690 ? -27.469 -12.758 -2.363 1 89.31 690 GLY B O 1
ATOM 12030 N N . TYR B 1 691 ? -27.156 -13.242 -4.547 1 89.19 691 TYR B N 1
ATOM 12031 C CA . TYR B 1 691 ? -25.812 -12.68 -4.598 1 89.19 691 TYR B CA 1
ATOM 12032 C C . TYR B 1 691 ? -25.812 -11.234 -4.105 1 89.19 691 TYR B C 1
ATOM 12034 O O . TYR B 1 691 ? -24.828 -10.781 -3.52 1 89.19 691 TYR B O 1
ATOM 12042 N N . PHE B 1 692 ? -26.891 -10.508 -4.34 1 86.06 692 PHE B N 1
ATOM 12043 C CA . PHE B 1 692 ? -26.922 -9.094 -3.973 1 86.06 692 PHE B CA 1
ATOM 12044 C C . PHE B 1 692 ? -26.719 -8.922 -2.473 1 86.06 692 PHE B C 1
ATOM 12046 O O . PHE B 1 692 ? -26.156 -7.922 -2.027 1 86.06 692 PHE B O 1
ATOM 12053 N N . PHE B 1 693 ? -27.125 -9.859 -1.625 1 81.31 693 PHE B N 1
ATOM 12054 C CA . PHE B 1 693 ? -26.891 -9.797 -0.19 1 81.31 693 PHE B CA 1
ATOM 12055 C C . PHE B 1 693 ? -25.391 -9.852 0.104 1 81.31 693 PHE B C 1
ATOM 12057 O O . PHE B 1 693 ? -24.891 -9.117 0.962 1 81.31 693 PHE B O 1
ATOM 12064 N N . TRP B 1 694 ? -24.766 -10.727 -0.636 1 80 694 TRP B N 1
ATOM 12065 C CA . TRP B 1 694 ? -23.328 -10.875 -0.438 1 80 694 TRP B CA 1
ATOM 12066 C C . TRP B 1 694 ? -22.578 -9.672 -0.981 1 80 694 TRP B C 1
ATOM 12068 O O . TRP B 1 694 ? -21.547 -9.273 -0.427 1 80 694 TRP B O 1
ATOM 12078 N N . ASP B 1 695 ? -23.047 -9.117 -2.045 1 82.69 695 ASP B N 1
ATOM 12079 C CA . ASP B 1 695 ? -22.406 -7.953 -2.641 1 82.69 695 ASP B CA 1
ATOM 12080 C C . ASP B 1 695 ? -22.422 -6.766 -1.681 1 82.69 695 ASP B C 1
ATOM 12082 O O . ASP B 1 695 ? -21.484 -5.961 -1.662 1 82.69 695 ASP B O 1
ATOM 12086 N N . ILE B 1 696 ? -23.469 -6.648 -0.946 1 78.31 696 ILE B N 1
ATOM 12087 C CA . ILE B 1 696 ? -23.594 -5.566 0.026 1 78.31 696 ILE B CA 1
ATOM 12088 C C . ILE B 1 696 ? -22.5 -5.699 1.088 1 78.31 696 ILE B C 1
ATOM 12090 O O . ILE B 1 696 ? -21.953 -4.695 1.548 1 78.31 696 ILE B O 1
ATOM 12094 N N . ILE B 1 697 ? -22.25 -6.914 1.343 1 71.94 697 ILE B N 1
ATOM 12095 C CA . ILE B 1 697 ? -21.297 -7.191 2.412 1 71.94 697 ILE B CA 1
ATOM 12096 C C . ILE B 1 697 ? -19.875 -7.105 1.866 1 71.94 697 ILE B C 1
ATOM 12098 O O . ILE B 1 697 ? -18.984 -6.562 2.525 1 71.94 697 ILE B O 1
ATOM 12102 N N . LEU B 1 698 ? -19.656 -7.566 0.653 1 72.88 698 LEU B N 1
ATOM 12103 C CA . LEU B 1 698 ? -18.312 -7.82 0.141 1 72.88 698 LEU B CA 1
ATOM 12104 C C . LEU B 1 698 ? -17.781 -6.598 -0.598 1 72.88 698 LEU B C 1
ATOM 12106 O O . LEU B 1 698 ? -16.578 -6.32 -0.556 1 72.88 698 LEU B O 1
ATOM 12110 N N . ARG B 1 699 ? -18.562 -5.84 -1.201 1 74.19 699 ARG B N 1
ATOM 12111 C CA . ARG B 1 699 ? -18.156 -4.84 -2.178 1 74.19 699 ARG B CA 1
ATOM 12112 C C . ARG B 1 699 ? -17.328 -3.742 -1.515 1 74.19 699 ARG B C 1
ATOM 12114 O O . ARG B 1 699 ? -16.281 -3.346 -2.037 1 74.19 699 ARG B O 1
ATOM 12121 N N . PRO B 1 700 ? -17.781 -3.285 -0.36 1 68.56 700 PRO B N 1
ATOM 12122 C CA . PRO B 1 700 ? -17 -2.199 0.224 1 68.56 700 PRO B CA 1
ATOM 12123 C C . PRO B 1 700 ? -15.57 -2.623 0.562 1 68.56 700 PRO B C 1
ATOM 12125 O O . PRO B 1 700 ? -14.625 -1.848 0.367 1 68.56 700 PRO B O 1
ATOM 12128 N N . THR B 1 701 ? -15.445 -3.797 1 1 67.88 701 THR B N 1
ATOM 12129 C CA . THR B 1 701 ? -14.133 -4.316 1.361 1 67.88 701 THR B CA 1
ATOM 12130 C C . THR B 1 701 ? -13.289 -4.582 0.114 1 67.88 701 THR B C 1
ATOM 12132 O O . THR B 1 701 ? -12.109 -4.234 0.07 1 67.88 701 THR B O 1
ATOM 12135 N N . VAL B 1 702 ? -13.922 -5.129 -0.841 1 66.06 702 VAL B N 1
ATOM 12136 C CA . VAL B 1 702 ? -13.219 -5.508 -2.062 1 66.06 702 VAL B CA 1
ATOM 12137 C C . VAL B 1 702 ? -12.758 -4.25 -2.803 1 66.06 702 VAL B C 1
ATOM 12139 O O . VAL B 1 702 ? -11.641 -4.203 -3.324 1 66.06 702 VAL B O 1
ATOM 12142 N N . SER B 1 703 ? -13.547 -3.279 -2.797 1 63.22 703 SER B N 1
ATOM 12143 C CA . SER B 1 703 ? -13.227 -2.021 -3.459 1 63.22 703 SER B CA 1
ATOM 12144 C C . SER B 1 703 ? -12.07 -1.309 -2.762 1 63.22 703 SER B C 1
ATOM 12146 O O . SER B 1 703 ? -11.195 -0.734 -3.418 1 63.22 703 SER B O 1
ATOM 12148 N N . ALA B 1 704 ? -12.07 -1.379 -1.476 1 61.12 704 ALA B N 1
ATOM 12149 C CA . ALA B 1 704 ? -11.039 -0.707 -0.686 1 61.12 704 ALA B CA 1
ATOM 12150 C C . ALA B 1 704 ? -9.688 -1.387 -0.856 1 61.12 704 ALA B C 1
ATOM 12152 O O . ALA B 1 704 ? -8.648 -0.724 -0.852 1 61.12 704 ALA B O 1
ATOM 12153 N N . LEU B 1 705 ? -9.734 -2.65 -0.948 1 59.62 705 LEU B N 1
ATOM 12154 C CA . LEU B 1 705 ? -8.492 -3.406 -1.101 1 59.62 705 LEU B CA 1
ATOM 12155 C C . LEU B 1 705 ? -7.98 -3.326 -2.533 1 59.62 705 LEU B C 1
ATOM 12157 O O . LEU B 1 705 ? -6.934 -3.891 -2.855 1 59.62 705 LEU B O 1
ATOM 12161 N N . SER B 1 706 ? -8.539 -2.156 -3.238 1 54.75 706 SER B N 1
ATOM 12162 C CA . SER B 1 706 ? -8.172 -1.938 -4.633 1 54.75 706 SER B CA 1
ATOM 12163 C C . SER B 1 706 ? -8.031 -3.26 -5.383 1 54.75 706 SER B C 1
ATOM 12165 O O . SER B 1 706 ? -7.109 -3.432 -6.184 1 54.75 706 SER B O 1
ATOM 12167 N N . LEU B 1 707 ? -8.656 -4.254 -4.801 1 44.09 707 LEU B N 1
ATOM 12168 C CA . LEU B 1 707 ? -8.68 -5.484 -5.586 1 44.09 707 LEU B CA 1
ATOM 12169 C C . LEU B 1 707 ? -9.383 -5.254 -6.922 1 44.09 707 LEU B C 1
ATOM 12171 O O . LEU B 1 707 ? -10.367 -4.516 -6.996 1 44.09 707 LEU B O 1
ATOM 12175 N N . ASP B 1 708 ? -8.531 -4.938 -7.918 1 49.22 708 ASP B N 1
ATOM 12176 C CA . ASP B 1 708 ? -9.148 -4.754 -9.227 1 49.22 708 ASP B CA 1
ATOM 12177 C C . ASP B 1 708 ? -10.539 -5.375 -9.273 1 49.22 708 ASP B C 1
ATOM 12179 O O . ASP B 1 708 ? -10.789 -6.41 -8.648 1 49.22 708 ASP B O 1
ATOM 12183 N N . THR B 1 709 ? -11.539 -4.488 -9.453 1 46.47 709 THR B N 1
ATOM 12184 C CA . THR B 1 709 ? -12.977 -4.738 -9.539 1 46.47 709 THR B CA 1
ATOM 12185 C C . THR B 1 709 ? -13.242 -6.168 -10 1 46.47 709 THR B C 1
ATOM 12187 O O . THR B 1 709 ? -14.344 -6.688 -9.82 1 46.47 709 THR B O 1
ATOM 12190 N N . ASP B 1 710 ? -12.312 -6.695 -10.734 1 48.78 710 ASP B N 1
ATOM 12191 C CA . ASP B 1 710 ? -12.648 -8 -11.297 1 48.78 710 ASP B CA 1
ATOM 12192 C C . ASP B 1 710 ? -12.273 -9.125 -10.336 1 48.78 710 ASP B C 1
ATOM 12194 O O . ASP B 1 710 ? -11.984 -10.25 -10.766 1 48.78 710 ASP B O 1
ATOM 12198 N N . ALA B 1 711 ? -12.055 -8.633 -9.117 1 51.19 711 ALA B N 1
ATOM 12199 C CA . ALA B 1 711 ? -11.289 -9.492 -8.227 1 51.19 711 ALA B CA 1
ATOM 12200 C C . ALA B 1 711 ? -12 -10.82 -7.984 1 51.19 711 ALA B C 1
ATOM 12202 O O . ALA B 1 711 ? -13.227 -10.852 -7.82 1 51.19 711 ALA B O 1
ATOM 12203 N N . GLY B 1 712 ? -11.57 -11.898 -8.602 1 55.44 712 GLY B N 1
ATOM 12204 C CA . GLY B 1 712 ? -11.758 -13.312 -8.312 1 55.44 712 GLY B CA 1
ATOM 12205 C C . GLY B 1 712 ? -12.086 -13.586 -6.859 1 55.44 712 GLY B C 1
ATOM 12206 O O . GLY B 1 712 ? -12.344 -12.656 -6.09 1 55.44 712 GLY B O 1
ATOM 12207 N N . PRO B 1 713 ? -12.109 -14.773 -6.496 1 60.56 713 PRO B N 1
ATOM 12208 C CA . PRO B 1 713 ? -12.492 -15.211 -5.152 1 60.56 713 PRO B CA 1
ATOM 12209 C C . PRO B 1 713 ? -11.562 -14.672 -4.07 1 60.56 713 PRO B C 1
ATOM 12211 O O . PRO B 1 713 ? -10.383 -14.422 -4.332 1 60.56 713 PRO B O 1
ATOM 12214 N N . ILE B 1 714 ? -12.062 -14.172 -3.01 1 68.12 714 ILE B N 1
ATOM 12215 C CA . ILE B 1 714 ? -11.328 -13.703 -1.837 1 68.12 714 ILE B CA 1
ATOM 12216 C C . ILE B 1 714 ? -10.602 -14.875 -1.182 1 68.12 714 ILE B C 1
ATOM 12218 O O . ILE B 1 714 ? -11.195 -15.633 -0.415 1 68.12 714 ILE B O 1
ATOM 12222 N N . GLU B 1 715 ? -9.359 -15.273 -1.758 1 75.62 715 GLU B N 1
ATOM 12223 C CA . GLU B 1 715 ? -8.562 -16.344 -1.169 1 75.62 715 GLU B CA 1
ATOM 12224 C C . GLU B 1 715 ? -7.309 -15.789 -0.491 1 75.62 715 GLU B C 1
ATOM 12226 O O . GLU B 1 715 ? -6.75 -14.781 -0.932 1 75.62 715 GLU B O 1
ATOM 12231 N N . GLU B 1 716 ? -6.949 -16.484 0.578 1 84.31 716 GLU B N 1
ATOM 12232 C CA . GLU B 1 716 ? -5.703 -16.125 1.244 1 84.31 716 GLU B CA 1
ATOM 12233 C C . GLU B 1 716 ? -4.492 -16.453 0.376 1 84.31 716 GLU B C 1
ATOM 12235 O O . GLU B 1 716 ? -4.543 -17.391 -0.424 1 84.31 716 GLU B O 1
ATOM 12240 N N . ILE B 1 717 ? -3.467 -15.68 0.471 1 89.44 717 ILE B N 1
ATOM 12241 C CA . ILE B 1 717 ? -2.184 -15.953 -0.166 1 89.44 717 ILE B CA 1
ATOM 12242 C C . ILE B 1 717 ? -1.175 -16.422 0.882 1 89.44 717 ILE B C 1
ATOM 12244 O O . ILE B 1 717 ? -0.61 -15.602 1.613 1 89.44 717 ILE B O 1
ATOM 12248 N N . LEU B 1 718 ? -0.991 -17.719 0.916 1 92.81 718 LEU B N 1
ATOM 12249 C CA . LEU B 1 718 ? -0.02 -18.234 1.877 1 92.81 718 LEU B CA 1
ATOM 12250 C C . LEU B 1 718 ? 1.401 -18.094 1.344 1 92.81 718 LEU B C 1
ATOM 12252 O O . LEU B 1 718 ? 1.666 -18.406 0.18 1 92.81 718 LEU B O 1
ATOM 12256 N N . VAL B 1 719 ? 2.336 -17.578 2.152 1 93.25 719 VAL B N 1
ATOM 12257 C CA . VAL B 1 719 ? 3.699 -17.297 1.715 1 93.25 719 VAL B CA 1
ATOM 12258 C C . VAL B 1 719 ? 4.637 -18.391 2.199 1 93.25 719 VAL B C 1
ATOM 12260 O O . VAL B 1 719 ? 4.719 -18.672 3.398 1 93.25 719 VAL B O 1
ATOM 12263 N N . ASP B 1 720 ? 5.328 -19.031 1.291 1 95.06 720 ASP B N 1
ATOM 12264 C CA . ASP B 1 720 ? 6.34 -20.031 1.59 1 95.06 720 ASP B CA 1
ATOM 12265 C C . ASP B 1 720 ? 7.707 -19.625 1.051 1 95.06 720 ASP B C 1
ATOM 12267 O O . ASP B 1 720 ? 7.793 -18.844 0.096 1 95.06 720 ASP B O 1
ATOM 12271 N N . ARG B 1 721 ? 8.727 -20.078 1.728 1 92.88 721 ARG B N 1
ATOM 12272 C CA . ARG B 1 721 ? 10.086 -19.734 1.312 1 92.88 721 ARG B CA 1
ATOM 12273 C C . ARG B 1 721 ? 10.891 -21 1.03 1 92.88 721 ARG B C 1
ATOM 12275 O O . ARG B 1 721 ? 10.742 -22.016 1.724 1 92.88 721 ARG B O 1
ATOM 12282 N N . ILE B 1 722 ? 11.633 -21 -0.028 1 94.31 722 ILE B N 1
ATOM 12283 C CA . ILE B 1 722 ? 12.633 -22.031 -0.278 1 94.31 722 ILE B CA 1
ATOM 12284 C C . ILE B 1 722 ? 14.031 -21.438 -0.104 1 94.31 722 ILE B C 1
ATOM 12286 O O . ILE B 1 722 ? 14.43 -20.547 -0.852 1 94.31 722 ILE B O 1
ATOM 12290 N N . SER B 1 723 ? 14.672 -21.828 0.881 1 90.94 723 SER B N 1
ATOM 12291 C CA . SER B 1 723 ? 16.016 -21.375 1.222 1 90.94 723 SER B CA 1
ATOM 12292 C C . SER B 1 723 ? 16.828 -22.5 1.883 1 90.94 723 SER B C 1
ATOM 12294 O O . SER B 1 723 ? 16.25 -23.453 2.416 1 90.94 723 SER B O 1
ATOM 12296 N N . PRO B 1 724 ? 18.203 -22.422 1.755 1 88.94 724 PRO B N 1
ATOM 12297 C CA . PRO B 1 724 ? 19.016 -23.422 2.447 1 88.94 724 PRO B CA 1
ATOM 12298 C C . PRO B 1 724 ? 18.703 -23.5 3.941 1 88.94 724 PRO B C 1
ATOM 12300 O O . PRO B 1 724 ? 18.828 -24.562 4.547 1 88.94 724 PRO B O 1
ATOM 12303 N N . GLU B 1 725 ? 18.188 -22.484 4.539 1 85.44 725 GLU B N 1
ATOM 12304 C CA . GLU B 1 725 ? 17.922 -22.422 5.973 1 85.44 725 GLU B CA 1
ATOM 12305 C C . GLU B 1 725 ? 16.641 -23.156 6.328 1 85.44 725 GLU B C 1
ATOM 12307 O O . GLU B 1 725 ? 16.484 -23.641 7.457 1 85.44 725 GLU B O 1
ATOM 12312 N N . ASP B 1 726 ? 15.836 -23.297 5.355 1 88.56 726 ASP B N 1
ATOM 12313 C CA . ASP B 1 726 ? 14.516 -23.859 5.625 1 88.56 726 ASP B CA 1
ATOM 12314 C C . ASP B 1 726 ? 14.492 -25.359 5.344 1 88.56 726 ASP B C 1
ATOM 12316 O O . ASP B 1 726 ? 13.609 -26.062 5.832 1 88.56 726 ASP B O 1
ATOM 12320 N N . ALA B 1 727 ? 15.383 -25.734 4.434 1 90 727 ALA B N 1
ATOM 12321 C CA . ALA B 1 727 ? 15.469 -27.141 4.102 1 90 727 ALA B CA 1
ATOM 12322 C C . ALA B 1 727 ? 16.328 -27.891 5.113 1 90 727 ALA B C 1
ATOM 12324 O O . ALA B 1 727 ? 17.531 -28.062 4.91 1 90 727 ALA B O 1
ATOM 12325 N N . THR B 1 728 ? 15.727 -28.422 6.145 1 87.12 728 THR B N 1
ATOM 12326 C CA . THR B 1 728 ? 16.484 -28.906 7.293 1 87.12 728 THR B CA 1
ATOM 12327 C C . THR B 1 728 ? 16.578 -30.422 7.293 1 87.12 728 THR B C 1
ATOM 12329 O O . THR B 1 728 ? 17.25 -31.016 8.141 1 87.12 728 THR B O 1
ATOM 12332 N N . SER B 1 729 ? 15.961 -31.094 6.328 1 91.19 729 SER B N 1
ATOM 12333 C CA . SER B 1 729 ? 15.953 -32.562 6.34 1 91.19 729 SER B CA 1
ATOM 12334 C C . SER B 1 729 ? 17.344 -33.094 6.074 1 91.19 729 SER B C 1
ATOM 12336 O O . SER B 1 729 ? 17.719 -34.156 6.621 1 91.19 729 SER B O 1
ATOM 12338 N N . LEU B 1 730 ? 18.016 -32.406 5.113 1 90.31 730 LEU B N 1
ATOM 12339 C CA . LEU B 1 730 ? 19.359 -32.844 4.773 1 90.31 730 LEU B CA 1
ATOM 12340 C C . LEU B 1 730 ? 20.391 -31.828 5.219 1 90.31 730 LEU B C 1
ATOM 12342 O O . LEU B 1 730 ? 20.547 -30.781 4.59 1 90.31 730 LEU B O 1
ATOM 12346 N N . ARG B 1 731 ? 21.062 -32.062 6.355 1 85.31 731 ARG B N 1
ATOM 12347 C CA . ARG B 1 731 ? 22.078 -31.141 6.855 1 85.31 731 ARG B CA 1
ATOM 12348 C C . ARG B 1 731 ? 23.422 -31.859 7.008 1 85.31 731 ARG B C 1
ATOM 12350 O O . ARG B 1 731 ? 23.469 -33.031 7.391 1 85.31 731 ARG B O 1
ATOM 12357 N N . LEU B 1 732 ? 24.344 -31.219 6.406 1 84.69 732 LEU B N 1
ATOM 12358 C CA . LEU B 1 732 ? 25.688 -31.719 6.602 1 84.69 732 LEU B CA 1
ATOM 12359 C C . LEU B 1 732 ? 26.328 -31.094 7.832 1 84.69 732 LEU B C 1
ATOM 12361 O O . LEU B 1 732 ? 26.203 -29.891 8.062 1 84.69 732 LEU B O 1
ATOM 12365 N N . ASP B 1 733 ? 26.844 -31.906 8.727 1 71.44 733 ASP B N 1
ATOM 12366 C CA . ASP B 1 733 ? 27.422 -31.484 9.992 1 71.44 733 ASP B CA 1
ATOM 12367 C C . ASP B 1 733 ? 28.531 -30.453 9.773 1 71.44 733 ASP B C 1
ATOM 12369 O O . ASP B 1 733 ? 29.391 -30.625 8.914 1 71.44 733 ASP B O 1
ATOM 12373 N N . GLY B 1 734 ? 28.484 -29.406 10.43 1 61.66 734 GLY B N 1
ATOM 12374 C CA . GLY B 1 734 ? 29.562 -28.438 10.484 1 61.66 734 GLY B CA 1
ATOM 12375 C C . GLY B 1 734 ? 29.484 -27.391 9.391 1 61.66 734 GLY B C 1
ATOM 12376 O O . GLY B 1 734 ? 30.312 -26.484 9.328 1 61.66 734 GLY B O 1
ATOM 12377 N N . ARG B 1 735 ? 28.594 -27.609 8.391 1 63.31 735 ARG B N 1
ATOM 12378 C CA . ARG B 1 735 ? 28.594 -26.625 7.312 1 63.31 735 ARG B CA 1
ATOM 12379 C C . ARG B 1 735 ? 27.438 -25.656 7.465 1 63.31 735 ARG B C 1
ATOM 12381 O O . ARG B 1 735 ? 26.266 -26.047 7.355 1 63.31 735 ARG B O 1
ATOM 12388 N N . LYS B 1 736 ? 27.734 -24.406 7.906 1 59.75 736 LYS B N 1
ATOM 12389 C CA . LYS B 1 736 ? 26.719 -23.375 8.133 1 59.75 736 LYS B CA 1
ATOM 12390 C C . LYS B 1 736 ? 26.156 -22.859 6.809 1 59.75 736 LYS B C 1
ATOM 12392 O O . LYS B 1 736 ? 24.969 -22.547 6.703 1 59.75 736 LYS B O 1
ATOM 12397 N N . SER B 1 737 ? 27.016 -22.766 5.699 1 72.94 737 SER B N 1
ATOM 12398 C CA . SER B 1 737 ? 26.578 -22.297 4.391 1 72.94 737 SER B CA 1
ATOM 12399 C C . SER B 1 737 ? 26.922 -23.297 3.297 1 72.94 737 SER B C 1
ATOM 12401 O O . SER B 1 737 ? 28.094 -23.609 3.086 1 72.94 737 SER B O 1
ATOM 12403 N N . VAL B 1 738 ? 25.922 -23.891 2.732 1 82.19 738 VAL B N 1
ATOM 12404 C CA . VAL B 1 738 ? 26.156 -24.969 1.786 1 82.19 738 VAL B CA 1
ATOM 12405 C C . VAL B 1 738 ? 26.359 -24.406 0.384 1 82.19 738 VAL B C 1
ATOM 12407 O O . VAL B 1 738 ? 26.891 -25.078 -0.496 1 82.19 738 VAL B O 1
ATOM 12410 N N . LEU B 1 739 ? 25.906 -23.172 0.193 1 83.31 739 LEU B N 1
ATOM 12411 C CA . LEU B 1 739 ? 26.062 -22.594 -1.141 1 83.31 739 LEU B CA 1
ATOM 12412 C C . LEU B 1 739 ? 27.422 -21.922 -1.298 1 83.31 739 LEU B C 1
ATOM 12414 O O . LEU B 1 739 ? 27.797 -21.078 -0.486 1 83.31 739 LEU B O 1
ATOM 12418 N N . LEU B 1 740 ? 28.109 -22.266 -2.215 1 75.75 740 LEU B N 1
ATOM 12419 C CA . LEU B 1 740 ? 29.469 -21.766 -2.434 1 75.75 740 LEU B CA 1
ATOM 12420 C C . LEU B 1 740 ? 29.469 -20.562 -3.369 1 75.75 740 LEU B C 1
ATOM 12422 O O . LEU B 1 740 ? 30.438 -19.812 -3.412 1 75.75 740 LEU B O 1
ATOM 12426 N N . GLY B 1 741 ? 28.391 -20.406 -4.121 1 69.5 741 GLY B N 1
ATOM 12427 C CA . GLY B 1 741 ? 28.297 -19.312 -5.066 1 69.5 741 GLY B CA 1
ATOM 12428 C C . GLY B 1 741 ? 28.281 -17.953 -4.395 1 69.5 741 GLY B C 1
ATOM 12429 O O . GLY B 1 741 ? 28.516 -16.922 -5.047 1 69.5 741 GLY B O 1
ATOM 12430 N N . ARG B 1 742 ? 28.094 -17.906 -3.152 1 63.06 742 ARG B N 1
ATOM 12431 C CA . ARG B 1 742 ? 28.062 -16.672 -2.389 1 63.06 742 ARG B CA 1
ATOM 12432 C C . ARG B 1 742 ? 29.453 -16.062 -2.271 1 63.06 742 ARG B C 1
ATOM 12434 O O . ARG B 1 742 ? 29.609 -14.883 -1.949 1 63.06 742 ARG B O 1
ATOM 12441 N N . SER B 1 743 ? 30.312 -16.922 -2.637 1 53.25 743 SER B N 1
ATOM 12442 C CA . SER B 1 743 ? 31.688 -16.453 -2.523 1 53.25 743 SER B CA 1
ATOM 12443 C C . SER B 1 743 ? 32 -15.398 -3.586 1 53.25 743 SER B C 1
ATOM 12445 O O . SER B 1 743 ? 31.328 -15.344 -4.621 1 53.25 743 SER B O 1
ATOM 12447 N N . PHE B 1 744 ? 32.781 -14.469 -3.332 1 49.53 744 PHE B N 1
ATOM 12448 C CA . PHE B 1 744 ? 33.219 -13.406 -4.219 1 49.53 744 PHE B CA 1
ATOM 12449 C C . PHE B 1 744 ? 32.062 -12.523 -4.637 1 49.53 744 PHE B C 1
ATOM 12451 O O . PHE B 1 744 ? 31.828 -12.297 -5.832 1 49.53 744 PHE B O 1
ATOM 12458 N N . ALA B 1 745 ? 31.328 -12.102 -3.727 1 49.97 745 ALA B N 1
ATOM 12459 C CA . ALA B 1 745 ? 30.203 -11.195 -3.941 1 49.97 745 ALA B CA 1
ATOM 12460 C C . ALA B 1 745 ? 29.141 -11.836 -4.82 1 49.97 745 ALA B C 1
ATOM 12462 O O . ALA B 1 745 ? 28.609 -11.195 -5.73 1 49.97 745 ALA B O 1
ATOM 12463 N N . SER B 1 746 ? 29.016 -13.164 -4.691 1 50.44 746 SER B N 1
ATOM 12464 C CA . SER B 1 746 ? 27.969 -13.938 -5.34 1 50.44 746 SER B CA 1
ATOM 12465 C C . SER B 1 746 ? 28.312 -14.227 -6.797 1 50.44 746 SER B C 1
ATOM 12467 O O . SER B 1 746 ? 27.438 -14.523 -7.605 1 50.44 746 SER B O 1
ATOM 12469 N N . PHE B 1 747 ? 29.688 -14.07 -7.133 1 52.28 747 PHE B N 1
ATOM 12470 C CA . PHE B 1 747 ? 30.125 -14.406 -8.484 1 52.28 747 PHE B CA 1
ATOM 12471 C C . PHE B 1 747 ? 30.859 -15.742 -8.5 1 52.28 747 PHE B C 1
ATOM 12473 O O . PHE B 1 747 ? 31.359 -16.172 -9.547 1 52.28 747 PHE B O 1
ATOM 12480 N N . GLY B 1 748 ? 30.906 -16.359 -7.34 1 54.62 748 GLY B N 1
ATOM 12481 C CA . GLY B 1 748 ? 31.672 -17.578 -7.188 1 54.62 748 GLY B CA 1
ATOM 12482 C C . GLY B 1 748 ? 31.312 -18.656 -8.195 1 54.62 748 GLY B C 1
ATOM 12483 O O . GLY B 1 748 ? 32.188 -19.375 -8.688 1 54.62 748 GLY B O 1
ATOM 12484 N N . GLY B 1 749 ? 30.094 -18.734 -8.516 1 62.22 749 GLY B N 1
ATOM 12485 C CA . GLY B 1 749 ? 29.625 -19.75 -9.438 1 62.22 749 GLY B CA 1
ATOM 12486 C C . GLY B 1 749 ? 30.172 -19.594 -10.844 1 62.22 749 GLY B C 1
ATOM 12487 O O . GLY B 1 749 ? 30.219 -20.562 -11.609 1 62.22 749 GLY B O 1
ATOM 12488 N N . PHE B 1 750 ? 30.641 -18.453 -11.125 1 63.84 750 PHE B N 1
ATOM 12489 C CA . PHE B 1 750 ? 31.156 -18.219 -12.469 1 63.84 750 PHE B CA 1
ATOM 12490 C C . PHE B 1 750 ? 32.656 -18.531 -12.531 1 63.84 750 PHE B C 1
ATOM 12492 O O . PHE B 1 750 ? 33.25 -18.484 -13.602 1 63.84 750 PHE B O 1
ATOM 12499 N N . LEU B 1 751 ? 33.156 -18.953 -11.367 1 66.5 751 LEU B N 1
ATOM 12500 C CA . LEU B 1 751 ? 34.594 -19.125 -11.289 1 66.5 751 LEU B CA 1
ATOM 12501 C C . LEU B 1 751 ? 34.969 -20.594 -11.438 1 66.5 751 LEU B C 1
ATOM 12503 O O . LEU B 1 751 ? 36.094 -20.906 -11.844 1 66.5 751 LEU B O 1
ATOM 12507 N N . GLY B 1 752 ? 34.062 -21.484 -11.086 1 74.75 752 GLY B N 1
ATOM 12508 C CA . GLY B 1 752 ? 34.438 -22.891 -11.148 1 74.75 752 GLY B CA 1
ATOM 12509 C C . GLY B 1 752 ? 33.281 -23.812 -11.375 1 74.75 752 GLY B C 1
ATOM 12510 O O . GLY B 1 752 ? 32.156 -23.547 -10.883 1 74.75 752 GLY B O 1
ATOM 12511 N N . ARG B 1 753 ? 33.594 -24.844 -12.156 1 83 753 ARG B N 1
ATOM 12512 C CA . ARG B 1 753 ? 32.562 -25.828 -12.438 1 83 753 ARG B CA 1
ATOM 12513 C C . ARG B 1 753 ? 32.125 -26.547 -11.164 1 83 753 ARG B C 1
ATOM 12515 O O . ARG B 1 753 ? 30.953 -26.891 -11.008 1 83 753 ARG B O 1
ATOM 12522 N N . SER B 1 754 ? 33.094 -26.766 -10.25 1 85.88 754 SER B N 1
ATOM 12523 C CA . SER B 1 754 ? 32.781 -27.438 -8.992 1 85.88 754 SER B CA 1
ATOM 12524 C C . SER B 1 754 ? 31.797 -26.641 -8.156 1 85.88 754 SER B C 1
ATOM 12526 O O . SER B 1 754 ? 30.938 -27.219 -7.496 1 85.88 754 SER B O 1
ATOM 12528 N N . ILE B 1 755 ? 31.891 -25.391 -8.188 1 86.06 755 ILE B N 1
ATOM 12529 C CA . ILE B 1 755 ? 30.984 -24.5 -7.457 1 86.06 755 ILE B CA 1
ATOM 12530 C C . ILE B 1 755 ? 29.609 -24.547 -8.094 1 86.06 755 ILE B C 1
ATOM 12532 O O . ILE B 1 755 ? 28.594 -24.594 -7.398 1 86.06 755 ILE B O 1
ATOM 12536 N N . ARG B 1 756 ? 29.562 -24.562 -9.375 1 90 756 ARG B N 1
ATOM 12537 C CA . ARG B 1 756 ? 28.297 -24.609 -10.094 1 90 756 ARG B CA 1
ATOM 12538 C C . ARG B 1 756 ? 27.562 -25.922 -9.836 1 90 756 ARG B C 1
ATOM 12540 O O . ARG B 1 756 ? 26.359 -25.922 -9.578 1 90 756 ARG B O 1
ATOM 12547 N N . GLU B 1 757 ? 28.359 -26.984 -9.906 1 93.12 757 GLU B N 1
ATOM 12548 C CA . GLU B 1 757 ? 27.766 -28.297 -9.672 1 93.12 757 GLU B CA 1
ATOM 12549 C C . GLU B 1 757 ? 27.266 -28.422 -8.234 1 93.12 757 GLU B C 1
ATOM 12551 O O . GLU B 1 757 ? 26.203 -29 -7.992 1 93.12 757 GLU B O 1
ATOM 12556 N N . ASN B 1 758 ? 28 -27.891 -7.336 1 91.81 758 ASN B N 1
ATOM 12557 C CA . ASN B 1 758 ? 27.609 -27.906 -5.934 1 91.81 758 ASN B CA 1
ATOM 12558 C C . ASN B 1 758 ? 26.266 -27.188 -5.723 1 91.81 758 ASN B C 1
ATOM 12560 O O . ASN B 1 758 ? 25.359 -27.734 -5.098 1 91.81 758 ASN B O 1
ATOM 12564 N N . ASP B 1 759 ? 26.188 -25.969 -6.207 1 92 759 ASP B N 1
ATOM 12565 C CA . ASP B 1 759 ? 25 -25.141 -5.988 1 92 759 ASP B CA 1
ATOM 12566 C C . ASP B 1 759 ? 23.797 -25.719 -6.727 1 92 759 ASP B C 1
ATOM 12568 O O . ASP B 1 759 ? 22.656 -25.641 -6.234 1 92 759 ASP B O 1
ATOM 12572 N N . TYR B 1 760 ? 24.047 -26.266 -7.898 1 94.44 760 TYR B N 1
ATOM 12573 C CA . TYR B 1 760 ? 22.984 -26.906 -8.656 1 94.44 760 TYR B CA 1
ATOM 12574 C C . TYR B 1 760 ? 22.391 -28.078 -7.879 1 94.44 760 TYR B C 1
ATOM 12576 O O . TYR B 1 760 ? 21.172 -28.188 -7.746 1 94.44 760 TYR B O 1
ATOM 12584 N N . LEU B 1 761 ? 23.234 -28.891 -7.367 1 95.88 761 LEU B N 1
ATOM 12585 C CA . LEU B 1 761 ? 22.797 -30.078 -6.645 1 95.88 761 LEU B CA 1
ATOM 12586 C C . LEU B 1 761 ? 22.016 -29.703 -5.391 1 95.88 761 LEU B C 1
ATOM 12588 O O . LEU B 1 761 ? 20.953 -30.266 -5.125 1 95.88 761 LEU B O 1
ATOM 12592 N N . TRP B 1 762 ? 22.516 -28.797 -4.66 1 94.38 762 TRP B N 1
ATOM 12593 C CA . TRP B 1 762 ? 21.812 -28.328 -3.463 1 94.38 762 TRP B CA 1
ATOM 12594 C C . TRP B 1 762 ? 20.469 -27.703 -3.82 1 94.38 762 TRP B C 1
ATOM 12596 O O . TRP B 1 762 ? 19.5 -27.812 -3.059 1 94.38 762 TRP B O 1
ATOM 12606 N N . GLY B 1 763 ? 20.406 -27 -4.957 1 96.12 763 GLY B N 1
ATOM 12607 C CA . GLY B 1 763 ? 19.141 -26.453 -5.414 1 96.12 763 GLY B CA 1
ATOM 12608 C C . GLY B 1 763 ? 18.062 -27.516 -5.59 1 96.12 763 GLY B C 1
ATOM 12609 O O . GLY B 1 763 ? 16.938 -27.328 -5.133 1 96.12 763 GLY B O 1
ATOM 12610 N N . ARG B 1 764 ? 18.438 -28.609 -6.188 1 97.19 764 ARG B N 1
ATOM 12611 C CA . ARG B 1 764 ? 17.5 -29.703 -6.406 1 97.19 764 ARG B CA 1
ATOM 12612 C C . ARG B 1 764 ? 17.078 -30.328 -5.082 1 97.19 764 ARG B C 1
ATOM 12614 O O . ARG B 1 764 ? 15.883 -30.578 -4.855 1 97.19 764 ARG B O 1
ATOM 12621 N N . LEU B 1 765 ? 18.062 -30.516 -4.211 1 97.44 765 LEU B N 1
ATOM 12622 C CA . LEU B 1 765 ? 17.797 -31.172 -2.939 1 97.44 765 LEU B CA 1
ATOM 12623 C C . LEU B 1 765 ? 16.922 -30.312 -2.041 1 97.44 765 LEU B C 1
ATOM 12625 O O . LEU B 1 765 ? 15.984 -30.797 -1.412 1 97.44 765 LEU B O 1
ATOM 12629 N N . HIS B 1 766 ? 17.25 -29.078 -1.963 1 96 766 HIS B N 1
ATOM 12630 C CA . HIS B 1 766 ? 16.453 -28.172 -1.153 1 96 766 HIS B CA 1
ATOM 12631 C C . HIS B 1 766 ? 15.039 -28.031 -1.708 1 96 766 HIS B C 1
ATOM 12633 O O . HIS B 1 766 ? 14.086 -27.891 -0.947 1 96 766 HIS B O 1
ATOM 12639 N N . ALA B 1 767 ? 14.93 -28 -2.998 1 97.75 767 ALA B N 1
ATOM 12640 C CA . ALA B 1 767 ? 13.609 -27.938 -3.619 1 97.75 767 ALA B CA 1
ATOM 12641 C C . ALA B 1 767 ? 12.773 -29.156 -3.244 1 97.75 767 ALA B C 1
ATOM 12643 O O . ALA B 1 767 ? 11.594 -29.016 -2.902 1 97.75 767 ALA B O 1
ATOM 12644 N N . VAL B 1 768 ? 13.344 -30.328 -3.334 1 97.81 768 VAL B N 1
ATOM 12645 C CA . VAL B 1 768 ? 12.656 -31.562 -2.969 1 97.81 768 VAL B CA 1
ATOM 12646 C C . VAL B 1 768 ? 12.133 -31.453 -1.537 1 97.81 768 VAL B C 1
ATOM 12648 O O . VAL B 1 768 ? 10.961 -31.734 -1.271 1 97.81 768 VAL B O 1
ATOM 12651 N N . ASP B 1 769 ? 12.969 -31.047 -0.67 1 97.19 769 ASP B N 1
ATOM 12652 C CA . ASP B 1 769 ? 12.609 -30.922 0.739 1 97.19 769 ASP B CA 1
ATOM 12653 C C . ASP B 1 769 ? 11.414 -29.984 0.924 1 97.19 769 ASP B C 1
ATOM 12655 O O . ASP B 1 769 ? 10.414 -30.375 1.531 1 97.19 769 ASP B O 1
ATOM 12659 N N . ARG B 1 770 ? 11.477 -28.859 0.363 1 96.69 770 ARG B N 1
ATOM 12660 C CA . ARG B 1 770 ? 10.484 -27.812 0.6 1 96.69 770 ARG B CA 1
ATOM 12661 C C . ARG B 1 770 ? 9.203 -28.094 -0.168 1 96.69 770 ARG B C 1
ATOM 12663 O O . ARG B 1 770 ? 8.109 -27.781 0.304 1 96.69 770 ARG B O 1
ATOM 12670 N N . LEU B 1 771 ? 9.289 -28.625 -1.37 1 97.88 771 LEU B N 1
ATOM 12671 C CA . LEU B 1 771 ? 8.094 -28.906 -2.158 1 97.88 771 LEU B CA 1
ATOM 12672 C C . LEU B 1 771 ? 7.234 -29.969 -1.483 1 97.88 771 LEU B C 1
ATOM 12674 O O . LEU B 1 771 ? 6.004 -29.891 -1.5 1 97.88 771 LEU B O 1
ATOM 12678 N N . PHE B 1 772 ? 7.867 -30.969 -0.89 1 97 772 PHE B N 1
ATOM 12679 C CA . PHE B 1 772 ? 7.098 -31.969 -0.157 1 97 772 PHE B CA 1
ATOM 12680 C C . PHE B 1 772 ? 6.422 -31.359 1.059 1 97 772 PHE B C 1
ATOM 12682 O O . PHE B 1 772 ? 5.301 -31.734 1.412 1 97 772 PHE B O 1
ATOM 12689 N N . ASP B 1 773 ? 7.098 -30.422 1.7 1 95.06 773 ASP B N 1
ATOM 12690 C CA . ASP B 1 773 ? 6.469 -29.719 2.814 1 95.06 773 ASP B CA 1
ATOM 12691 C C . ASP B 1 773 ? 5.238 -28.938 2.354 1 95.06 773 ASP B C 1
ATOM 12693 O O . ASP B 1 773 ? 4.215 -28.922 3.039 1 95.06 773 ASP B O 1
ATOM 12697 N N . ILE B 1 774 ? 5.359 -28.25 1.255 1 95.38 774 ILE B N 1
ATOM 12698 C CA . ILE B 1 774 ? 4.254 -27.484 0.703 1 95.38 774 ILE B CA 1
ATOM 12699 C C . ILE B 1 774 ? 3.098 -28.406 0.344 1 95.38 774 ILE B C 1
ATOM 12701 O O . ILE B 1 774 ? 1.942 -28.141 0.671 1 95.38 774 ILE B O 1
ATOM 12705 N N . LEU B 1 775 ? 3.416 -29.562 -0.26 1 95.56 775 LEU B N 1
ATOM 12706 C CA . LEU B 1 775 ? 2.395 -30.531 -0.631 1 95.56 775 LEU B CA 1
ATOM 12707 C C . LEU B 1 775 ? 1.686 -31.078 0.605 1 95.56 775 LEU B C 1
ATOM 12709 O O . LEU B 1 775 ? 0.455 -31.156 0.635 1 95.56 775 LEU B O 1
ATOM 12713 N N . LEU B 1 776 ? 2.455 -31.391 1.58 1 93.75 776 LEU B N 1
ATOM 12714 C CA . LEU B 1 776 ? 1.875 -31.938 2.805 1 93.75 776 LEU B CA 1
ATOM 12715 C C . LEU B 1 776 ? 0.959 -30.906 3.469 1 93.75 776 LEU B C 1
ATOM 12717 O O . LEU B 1 776 ? -0.094 -31.266 4.004 1 93.75 776 LEU B O 1
ATOM 12721 N N . SER B 1 777 ? 1.395 -29.672 3.43 1 91.25 777 SER B N 1
ATOM 12722 C CA . SER B 1 777 ? 0.632 -28.625 4.082 1 91.25 777 SER B CA 1
ATOM 12723 C C . SER B 1 777 ? -0.692 -28.375 3.367 1 91.25 777 SER B C 1
ATOM 12725 O O . SER B 1 777 ? -1.615 -27.797 3.943 1 91.25 777 SER B O 1
ATOM 12727 N N . THR B 1 778 ? -0.816 -28.688 2.143 1 89.81 778 THR B N 1
ATOM 12728 C CA . THR B 1 778 ? -2.047 -28.531 1.377 1 89.81 778 THR B CA 1
ATOM 12729 C C . THR B 1 778 ? -3.051 -29.625 1.729 1 89.81 778 THR B C 1
ATOM 12731 O O . THR B 1 778 ? -4.258 -29.438 1.549 1 89.81 778 THR B O 1
ATOM 12734 N N . ALA B 1 779 ? -2.512 -30.781 2.168 1 88.12 779 ALA B N 1
ATOM 12735 C CA . ALA B 1 779 ? -3.377 -31.875 2.566 1 88.12 779 ALA B CA 1
ATOM 12736 C C . ALA B 1 779 ? -4.156 -31.547 3.834 1 88.12 779 ALA B C 1
ATOM 12738 O O . ALA B 1 779 ? -3.639 -30.859 4.723 1 88.12 779 ALA B O 1
ATOM 12739 N N . PRO B 1 780 ? -5.348 -31.938 3.889 1 81.12 780 PRO B N 1
ATOM 12740 C CA . PRO B 1 780 ? -6.113 -31.734 5.121 1 81.12 780 PRO B CA 1
ATOM 12741 C C . PRO B 1 780 ? -5.434 -32.344 6.344 1 81.12 780 PRO B C 1
ATOM 12743 O O . PRO B 1 780 ? -4.773 -33.375 6.234 1 81.12 780 PRO B O 1
ATOM 12746 N N . ALA B 1 781 ? -5.633 -31.766 7.434 1 76.69 781 ALA B N 1
ATOM 12747 C CA . ALA B 1 781 ? -4.973 -32.188 8.664 1 76.69 781 ALA B CA 1
ATOM 12748 C C . ALA B 1 781 ? -5.309 -33.625 9.008 1 76.69 781 ALA B C 1
ATOM 12750 O O . ALA B 1 781 ? -4.473 -34.344 9.547 1 76.69 781 ALA B O 1
ATOM 12751 N N . SER B 1 782 ? -6.445 -34.156 8.617 1 77 782 SER B N 1
ATOM 12752 C CA . SER B 1 782 ? -6.938 -35.469 8.977 1 77 782 SER B CA 1
ATOM 12753 C C . SER B 1 782 ? -6.195 -36.562 8.211 1 77 782 SER B C 1
ATOM 12755 O O . SER B 1 782 ? -6.113 -37.688 8.664 1 77 782 SER B O 1
ATOM 12757 N N . VAL B 1 783 ? -5.629 -36.219 7.059 1 84.06 783 VAL B N 1
ATOM 12758 C CA . VAL B 1 783 ? -5.035 -37.25 6.219 1 84.06 783 VAL B CA 1
ATOM 12759 C C . VAL B 1 783 ? -3.514 -37.125 6.23 1 84.06 783 VAL B C 1
ATOM 12761 O O . VAL B 1 783 ? -2.805 -37.938 5.672 1 84.06 783 VAL B O 1
ATOM 12764 N N . ARG B 1 784 ? -2.955 -36.156 6.957 1 85.62 784 ARG B N 1
ATOM 12765 C CA . ARG B 1 784 ? -1.519 -35.906 6.934 1 85.62 784 ARG B CA 1
ATOM 12766 C C . ARG B 1 784 ? -0.745 -37.031 7.582 1 85.62 784 ARG B C 1
ATOM 12768 O O . ARG B 1 784 ? 0.399 -37.312 7.211 1 85.62 784 ARG B O 1
ATOM 12775 N N . GLY B 1 785 ? -1.429 -37.656 8.508 1 80.69 785 GLY B N 1
ATOM 12776 C CA . GLY B 1 785 ? -0.792 -38.75 9.188 1 80.69 785 GLY B CA 1
ATOM 12777 C C . GLY B 1 785 ? -0.6 -39.969 8.297 1 80.69 785 GLY B C 1
ATOM 12778 O O . GLY B 1 785 ? 0.213 -40.844 8.602 1 80.69 785 GLY B O 1
ATOM 12779 N N . ASN B 1 786 ? -1.278 -40 7.141 1 82.19 786 ASN B N 1
ATOM 12780 C CA . ASN B 1 786 ? -1.205 -41.125 6.223 1 82.19 786 ASN B CA 1
ATOM 12781 C C . ASN B 1 786 ? 0.081 -41.125 5.398 1 82.19 786 ASN B C 1
ATOM 12783 O O . ASN B 1 786 ? 0.42 -42.094 4.738 1 82.19 786 ASN B O 1
ATOM 12787 N N . PHE B 1 787 ? 0.797 -40 5.512 1 89.38 787 PHE B N 1
ATOM 12788 C CA . PHE B 1 787 ? 1.992 -39.844 4.695 1 89.38 787 PHE B CA 1
ATOM 12789 C C . PHE B 1 787 ? 3.25 -40.062 5.523 1 89.38 787 PHE B C 1
ATOM 12791 O O . PHE B 1 787 ? 3.361 -39.594 6.645 1 89.38 787 PHE B O 1
ATOM 12798 N N . ASP B 1 788 ? 4.031 -40.969 5.066 1 91.81 788 ASP B N 1
ATOM 12799 C CA . ASP B 1 788 ? 5.402 -41 5.566 1 91.81 788 ASP B CA 1
ATOM 12800 C C . ASP B 1 788 ? 6.297 -40.062 4.762 1 91.81 788 ASP B C 1
ATOM 12802 O O . ASP B 1 788 ? 7.047 -40.5 3.891 1 91.81 788 ASP B O 1
ATOM 12806 N N . ILE B 1 789 ? 6.23 -38.844 5.078 1 93.75 789 ILE B N 1
ATOM 12807 C CA . ILE B 1 789 ? 6.871 -37.781 4.312 1 93.75 789 ILE B CA 1
ATOM 12808 C C . ILE B 1 789 ? 8.383 -37.969 4.328 1 93.75 789 ILE B C 1
ATOM 12810 O O . ILE B 1 789 ? 9.07 -37.656 3.348 1 93.75 789 ILE B O 1
ATOM 12814 N N . VAL B 1 790 ? 8.93 -38.469 5.434 1 94.31 790 VAL B N 1
ATOM 12815 C CA . VAL B 1 790 ? 10.375 -38.688 5.551 1 94.31 790 VAL B CA 1
ATOM 12816 C C . VAL B 1 790 ? 10.82 -39.719 4.547 1 94.31 790 VAL B C 1
ATOM 12818 O O . VAL B 1 790 ? 11.852 -39.562 3.885 1 94.31 790 VAL B O 1
ATOM 12821 N N . ALA B 1 791 ? 10.023 -40.781 4.418 1 95.12 791 ALA B N 1
ATOM 12822 C CA . ALA B 1 791 ? 10.344 -41.844 3.469 1 95.12 791 ALA B CA 1
ATOM 12823 C C . ALA B 1 791 ? 10.266 -41.312 2.031 1 95.12 791 ALA B C 1
ATOM 12825 O O . ALA B 1 791 ? 11.086 -41.688 1.189 1 95.12 791 ALA B O 1
ATOM 12826 N N . LEU B 1 792 ? 9.258 -40.594 1.75 1 96.06 792 LEU B N 1
ATOM 12827 C CA . LEU B 1 792 ? 9.094 -40.031 0.409 1 96.06 792 LEU B CA 1
ATOM 12828 C C . LEU B 1 792 ? 10.25 -39.094 0.066 1 96.06 792 LEU B C 1
ATOM 12830 O O . LEU B 1 792 ? 10.797 -39.156 -1.037 1 96.06 792 LEU B O 1
ATOM 12834 N N . LYS B 1 793 ? 10.648 -38.25 1.024 1 97 793 LYS B N 1
ATOM 12835 C CA . LYS B 1 793 ? 11.789 -37.344 0.819 1 97 793 LYS B CA 1
ATOM 12836 C C . LYS B 1 793 ? 13.078 -38.125 0.605 1 97 793 LYS B C 1
ATOM 12838 O O . LYS B 1 793 ? 13.875 -37.781 -0.273 1 97 793 LYS B O 1
ATOM 12843 N N . LYS B 1 794 ? 13.211 -39.094 1.465 1 97.06 794 LYS B N 1
ATOM 12844 C CA . LYS B 1 794 ? 14.406 -39.938 1.347 1 97.06 794 LYS B CA 1
ATOM 12845 C C . LYS B 1 794 ? 14.508 -40.562 -0.043 1 97.06 794 LYS B C 1
ATOM 12847 O O . LYS B 1 794 ? 15.562 -40.5 -0.676 1 97.06 794 LYS B O 1
ATOM 12852 N N . CYS B 1 795 ? 13.461 -41.125 -0.521 1 96.94 795 CYS B N 1
ATOM 12853 C CA . CYS B 1 795 ? 13.43 -41.75 -1.846 1 96.94 795 CYS B CA 1
ATOM 12854 C C . CYS B 1 795 ? 13.727 -40.719 -2.928 1 96.94 795 CYS B C 1
ATOM 12856 O O . CYS B 1 795 ? 14.461 -41 -3.877 1 96.94 795 CYS B O 1
ATOM 12858 N N . ALA B 1 796 ? 13.148 -39.562 -2.797 1 97.81 796 ALA B N 1
ATOM 12859 C CA . ALA B 1 796 ? 13.359 -38.5 -3.779 1 97.81 796 ALA B CA 1
ATOM 12860 C C . ALA B 1 796 ? 14.812 -38.031 -3.781 1 97.81 796 ALA B C 1
ATOM 12862 O O . ALA B 1 796 ? 15.391 -37.781 -4.844 1 97.81 796 ALA B O 1
ATOM 12863 N N . PHE B 1 797 ? 15.438 -37.875 -2.566 1 97.88 797 PHE B N 1
ATOM 12864 C CA . PHE B 1 797 ? 16.844 -37.5 -2.461 1 97.88 797 PHE B CA 1
ATOM 12865 C C . PHE B 1 797 ? 17.719 -38.531 -3.172 1 97.88 797 PHE B C 1
ATOM 12867 O O . PHE B 1 797 ? 18.656 -38.156 -3.895 1 97.88 797 PHE B O 1
ATOM 12874 N N . GLU B 1 798 ? 17.375 -39.75 -2.982 1 97.19 798 GLU B N 1
ATOM 12875 C CA . GLU B 1 798 ? 18.141 -40.844 -3.604 1 97.19 798 GLU B CA 1
ATOM 12876 C C . GLU B 1 798 ? 18.047 -40.781 -5.125 1 97.19 798 GLU B C 1
ATOM 12878 O O . GLU B 1 798 ? 19.031 -41 -5.824 1 97.19 798 GLU B O 1
ATOM 12883 N N . ARG B 1 799 ? 16.891 -40.5 -5.598 1 96.88 799 ARG B N 1
ATOM 12884 C CA . ARG B 1 799 ? 16.703 -40.375 -7.043 1 96.88 799 ARG B CA 1
ATOM 12885 C C . ARG B 1 799 ? 17.5 -39.219 -7.621 1 96.88 799 ARG B C 1
ATOM 12887 O O . ARG B 1 799 ? 18.078 -39.344 -8.703 1 96.88 799 ARG B O 1
ATOM 12894 N N . VAL B 1 800 ? 17.5 -38.062 -6.91 1 97.56 800 VAL B N 1
ATOM 12895 C CA . VAL B 1 800 ? 18.25 -36.906 -7.367 1 97.56 800 VAL B CA 1
ATOM 12896 C C . VAL B 1 800 ? 19.75 -37.25 -7.418 1 97.56 800 VAL B C 1
ATOM 12898 O O . VAL B 1 800 ? 20.422 -36.938 -8.398 1 97.56 800 VAL B O 1
ATOM 12901 N N . LEU B 1 801 ? 20.234 -37.906 -6.348 1 96.88 801 LEU B N 1
ATOM 12902 C CA . LEU B 1 801 ? 21.656 -38.219 -6.266 1 96.88 801 LEU B CA 1
ATOM 12903 C C . LEU B 1 801 ? 22.031 -39.25 -7.332 1 96.88 801 LEU B C 1
ATOM 12905 O O . LEU B 1 801 ? 23.109 -39.156 -7.945 1 96.88 801 LEU B O 1
ATOM 12909 N N . ALA B 1 802 ? 21.219 -40.188 -7.59 1 95.44 802 ALA B N 1
ATOM 12910 C CA . ALA B 1 802 ? 21.469 -41.219 -8.609 1 95.44 802 ALA B CA 1
ATOM 12911 C C . ALA B 1 802 ? 21.531 -40.594 -10 1 95.44 802 ALA B C 1
ATOM 12913 O O . ALA B 1 802 ? 22.375 -40.969 -10.82 1 95.44 802 ALA B O 1
ATOM 12914 N N . GLU B 1 803 ? 20.672 -39.719 -10.258 1 95 803 GLU B N 1
ATOM 12915 C CA . GLU B 1 803 ? 20.641 -39.031 -11.555 1 95 803 GLU B CA 1
ATOM 12916 C C . GLU B 1 803 ? 21.875 -38.156 -11.75 1 95 803 GLU B C 1
ATOM 12918 O O . GLU B 1 803 ? 22.531 -38.219 -12.789 1 95 803 GLU B O 1
ATOM 12923 N N . GLU B 1 804 ? 22.203 -37.375 -10.75 1 95.31 804 GLU B N 1
ATOM 12924 C CA . GLU B 1 804 ? 23.203 -36.344 -10.906 1 95.31 804 GLU B CA 1
ATOM 12925 C C . GLU B 1 804 ? 24.625 -36.906 -10.789 1 95.31 804 GLU B C 1
ATOM 12927 O O . GLU B 1 804 ? 25.578 -36.312 -11.305 1 95.31 804 GLU B O 1
ATOM 12932 N N . GLU B 1 805 ? 24.734 -38.031 -10.117 1 93.94 805 GLU B N 1
ATOM 12933 C CA . GLU B 1 805 ? 26.031 -38.656 -10 1 93.94 805 GLU B CA 1
ATOM 12934 C C . GLU B 1 805 ? 26.609 -39 -11.375 1 93.94 805 GLU B C 1
ATOM 12936 O O . GLU B 1 805 ? 27.828 -38.969 -11.57 1 93.94 805 GLU B O 1
ATOM 12941 N N . GLN B 1 806 ? 25.812 -39.188 -12.289 1 90.88 806 GLN B N 1
ATOM 12942 C CA . GLN B 1 806 ? 26.234 -39.531 -13.641 1 90.88 806 GLN B CA 1
ATOM 12943 C C . GLN B 1 806 ? 26.734 -38.312 -14.406 1 90.88 806 GLN B C 1
ATOM 12945 O O . GLN B 1 806 ? 27.484 -38.438 -15.367 1 90.88 806 GLN B O 1
ATOM 12950 N N . GLN B 1 807 ? 26.359 -37.219 -13.984 1 89.69 807 GLN B N 1
ATOM 12951 C CA . GLN B 1 807 ? 26.641 -36.031 -14.789 1 89.69 807 GLN B CA 1
ATOM 12952 C C . GLN B 1 807 ? 27.578 -35.062 -14.055 1 89.69 807 GLN B C 1
ATOM 12954 O O . GLN B 1 807 ? 28.281 -34.281 -14.68 1 89.69 807 GLN B O 1
ATOM 12959 N N . LEU B 1 808 ? 27.484 -35.062 -12.719 1 94.25 808 LEU B N 1
ATOM 12960 C CA . LEU B 1 808 ? 28.297 -34.125 -11.938 1 94.25 808 LEU B CA 1
ATOM 12961 C C . LEU B 1 808 ? 29.609 -34.781 -11.5 1 94.25 808 LEU B C 1
ATOM 12963 O O . LEU B 1 808 ? 29.672 -35.375 -10.43 1 94.25 808 LEU B O 1
ATOM 12967 N N . HIS B 1 809 ? 30.688 -34.531 -12.195 1 91.88 809 HIS B N 1
ATOM 12968 C CA . HIS B 1 809 ? 31.938 -35.25 -11.961 1 91.88 809 HIS B CA 1
ATOM 12969 C C . HIS B 1 809 ? 32.938 -34.375 -11.18 1 91.88 809 HIS B C 1
ATOM 12971 O O . HIS B 1 809 ? 33.969 -34.875 -10.711 1 91.88 809 HIS B O 1
ATOM 12977 N N . ALA B 1 810 ? 32.562 -33.125 -10.969 1 90.75 810 ALA B N 1
ATOM 12978 C CA . ALA B 1 810 ? 33.5 -32.219 -10.32 1 90.75 810 ALA B CA 1
ATOM 12979 C C . ALA B 1 810 ? 33.344 -32.25 -8.805 1 90.75 810 ALA B C 1
ATOM 12981 O O . ALA B 1 810 ? 34.125 -31.688 -8.062 1 90.75 810 ALA B O 1
ATOM 12982 N N . ILE B 1 811 ? 32.312 -32.969 -8.289 1 93.25 811 ILE B N 1
ATOM 12983 C CA . ILE B 1 811 ? 32.062 -32.938 -6.852 1 93.25 811 ILE B CA 1
ATOM 12984 C C . ILE B 1 811 ? 31.781 -34.344 -6.336 1 93.25 811 ILE B C 1
ATOM 12986 O O . ILE B 1 811 ? 30.797 -34.594 -5.641 1 93.25 811 ILE B O 1
ATOM 12990 N N . PRO B 1 812 ? 32.594 -35.25 -6.488 1 92.94 812 PRO B N 1
ATOM 12991 C CA . PRO B 1 812 ? 32.344 -36.625 -6.039 1 92.94 812 PRO B CA 1
ATOM 12992 C C . PRO B 1 812 ? 32.312 -36.75 -4.52 1 92.94 812 PRO B C 1
ATOM 12994 O O . PRO B 1 812 ? 31.547 -37.562 -3.979 1 92.94 812 PRO B O 1
ATOM 12997 N N . THR B 1 813 ? 33.094 -35.969 -3.834 1 92.25 813 THR B N 1
ATOM 12998 C CA . THR B 1 813 ? 33.156 -36 -2.377 1 92.25 813 THR B CA 1
ATOM 12999 C C . THR B 1 813 ? 31.828 -35.562 -1.768 1 92.25 813 THR B C 1
ATOM 13001 O O . THR B 1 813 ? 31.344 -36.188 -0.812 1 92.25 813 THR B O 1
ATOM 13004 N N . LEU B 1 814 ? 31.328 -34.5 -2.324 1 93.31 814 LEU B N 1
ATOM 13005 C CA . LEU B 1 814 ? 30.047 -34.031 -1.817 1 93.31 814 LEU B CA 1
ATOM 13006 C C . LEU B 1 814 ? 28.953 -35.062 -2.027 1 93.31 814 LEU B C 1
ATOM 13008 O O . LEU B 1 814 ? 28.125 -35.281 -1.144 1 93.31 814 LEU B O 1
ATOM 13012 N N . ILE B 1 815 ? 28.891 -35.719 -3.139 1 95.44 815 ILE B N 1
ATOM 13013 C CA . ILE B 1 815 ? 27.875 -36.719 -3.457 1 95.44 815 ILE B CA 1
ATOM 13014 C C . ILE B 1 815 ? 27.984 -37.875 -2.482 1 95.44 815 ILE B C 1
ATOM 13016 O O . ILE B 1 815 ? 26.969 -38.375 -2.004 1 95.44 815 ILE B O 1
ATOM 13020 N N . ALA B 1 816 ? 29.219 -38.25 -2.168 1 94.44 816 ALA B N 1
ATOM 13021 C CA . ALA B 1 816 ? 29.422 -39.344 -1.224 1 94.44 816 ALA B CA 1
ATOM 13022 C C . ALA B 1 816 ? 28.922 -38.969 0.168 1 94.44 816 ALA B C 1
ATOM 13024 O O . ALA B 1 816 ? 28.281 -39.781 0.842 1 94.44 816 ALA B O 1
ATOM 13025 N N . GLN B 1 817 ? 29.203 -37.812 0.532 1 93.94 817 GLN B N 1
ATOM 13026 C CA . GLN B 1 817 ? 28.766 -37.344 1.837 1 93.94 817 GLN B CA 1
ATOM 13027 C C . GLN B 1 817 ? 27.234 -37.281 1.909 1 93.94 817 GLN B C 1
ATOM 13029 O O . GLN B 1 817 ? 26.641 -37.625 2.934 1 93.94 817 GLN B O 1
ATOM 13034 N N . LEU B 1 818 ? 26.688 -36.781 0.826 1 95.31 818 LEU B N 1
ATOM 13035 C CA . LEU B 1 818 ? 25.234 -36.656 0.779 1 95.31 818 LEU B CA 1
ATOM 13036 C C . LEU B 1 818 ? 24.562 -38 0.77 1 95.31 818 LEU B C 1
ATOM 13038 O O . LEU B 1 818 ? 23.5 -38.188 1.361 1 95.31 818 LEU B O 1
ATOM 13042 N N . ARG B 1 819 ? 25.156 -38.969 0.134 1 95.44 819 ARG B N 1
ATOM 13043 C CA . ARG B 1 819 ? 24.609 -40.312 0.13 1 95.44 819 ARG B CA 1
ATOM 13044 C C . ARG B 1 819 ? 24.594 -40.906 1.537 1 95.44 819 ARG B C 1
ATOM 13046 O O . ARG B 1 819 ? 23.656 -41.594 1.912 1 95.44 819 ARG B O 1
ATOM 13053 N N . GLU B 1 820 ? 25.578 -40.625 2.227 1 94.12 820 GLU B N 1
ATOM 13054 C CA . GLU B 1 820 ? 25.641 -41.094 3.611 1 94.12 820 GLU B CA 1
ATOM 13055 C C . GLU B 1 820 ? 24.578 -40.406 4.465 1 94.12 820 GLU B C 1
ATOM 13057 O O . GLU B 1 820 ? 23.938 -41.031 5.293 1 94.12 820 GLU B O 1
ATOM 13062 N N . ALA B 1 821 ? 24.516 -39.125 4.258 1 94.12 821 ALA B N 1
ATOM 13063 C CA . ALA B 1 821 ? 23.531 -38.375 5.02 1 94.12 821 ALA B CA 1
ATOM 13064 C C . ALA B 1 821 ? 22.109 -38.844 4.719 1 94.12 821 ALA B C 1
ATOM 13066 O O . ALA B 1 821 ? 21.266 -38.906 5.613 1 94.12 821 ALA B O 1
ATOM 13067 N N . VAL B 1 822 ? 21.844 -39.156 3.443 1 96.06 822 VAL B N 1
ATOM 13068 C CA . VAL B 1 822 ? 20.531 -39.625 3.035 1 96.06 822 VAL B CA 1
ATOM 13069 C C . VAL B 1 822 ? 20.281 -41 3.635 1 96.06 822 VAL B C 1
ATOM 13071 O O . VAL B 1 822 ? 19.172 -41.312 4.043 1 96.06 822 VAL B O 1
ATOM 13074 N N . GLY B 1 823 ? 21.297 -41.812 3.719 1 93 823 GLY B N 1
ATOM 13075 C CA . GLY B 1 823 ? 21.188 -43.125 4.32 1 93 823 GLY B CA 1
ATOM 13076 C C . GLY B 1 823 ? 20.797 -43.094 5.785 1 93 823 GLY B C 1
ATOM 13077 O O . GLY B 1 823 ? 20.141 -44 6.281 1 93 823 GLY B O 1
ATOM 13078 N N . ARG B 1 824 ? 21.094 -42.031 6.465 1 91.31 824 ARG B N 1
ATOM 13079 C CA . ARG B 1 824 ? 20.828 -41.875 7.891 1 91.31 824 ARG B CA 1
ATOM 13080 C C . ARG B 1 824 ? 19.391 -41.406 8.141 1 91.31 824 ARG B C 1
ATOM 13082 O O . ARG B 1 824 ? 18.906 -41.438 9.266 1 91.31 824 ARG B O 1
ATOM 13089 N N . LEU B 1 825 ? 18.844 -40.938 7.074 1 91.12 825 LEU B N 1
ATOM 13090 C CA . LEU B 1 825 ? 17.453 -40.5 7.234 1 91.12 825 LEU B CA 1
ATOM 13091 C C . LEU B 1 825 ? 16.516 -41.688 7.43 1 91.12 825 LEU B C 1
ATOM 13093 O O . LEU B 1 825 ? 15.391 -41.5 7.898 1 91.12 825 LEU B O 1
#

Sequence (1650 aa):
MKEKELRLAVVLFGGVSLAIYQHGINREILNLVRASKLYHSDRTGGAERPEKPLRSLHDNYPDEPEHSTGDIYREFLEILGKDMYLRVIVDVIAGSSAGGINGVTLATALAHDRSLIPVTRMWLEEADMLSLLAPEARARLWSKWYFWPLVRPLLARLDREGLLPRETDTEIEKRVSVFLRSRWFKPPLDGRRLTMLILDALTAMKTSSSPWESLLPQGARLDLLVTVTDFRGIERPIFIHDPPVAYEREHRHLLRFSLDHRRTGHLLSDFDIDNFPSLAYAGRATASYPGAFPPVRIREIDEVLAERHMPWPARAHFLERNFRHYRERGENPEEAILLDGSVLDNKPITACVEAIRTHSAFREVDRRLVFVDPHPGIGKAAPGAGVPGFFATLRGALSDLPRHDPVYNELAAISRYNVQARRLKASISSARPLVANLIEQATAGGLRGRFTADDLRHWRLSSISLLAGTTVVYDVWMRSLVLEALDFIVQIVASACQYAANSPEACWVQEIIEIWARRQGIIADSYVMPDNLYQNVDLPPYGKMILDFGVIYKRRRLNFVLHEINDRYPEVSDNPPGVVDPESLDLLKIKIHKCIDELSIYDDIDFLSRQAIAACRDIFLEEGAKAGVCGTALPPEPASFEEISRLVERLAQECDLARTTDNADAVLASPLVLGLEPASRDAILIGYLGYFFWDIILRPTVSALSLDTDAGPIEEILVDRISPEDATSLRLDGRKSVLLGRSFASFGGFLGRSIRENDYLWGRLHAVDRLFDILLSTAPASVRGNFDIVALKKCAFERVLAEEEQQLHAIPTLIAQLREAVGRLMKEKELRLAVVLFGGVSLAIYQHGINREILNLVRASKLYHSDRTGGAERPEKPLRSLHDNYPDEPEHSTGDIYREFLEILGKDMYLRVIVDVIAGSSAGGINGVTLATALAHDRSLIPVTRMWLEEADMLSLLAPEARARLWSKWYFWPLVRPLLARLDREGLLPRETDTEIEKRVSVFLRSRWFKPPLDGRRLTMLILDALTAMKTSSSPWESLLPQGARLDLLVTVTDFRGIERPIFIHDPPVAYEREHRHLLRFSLDHRRTGHLLSDFDIDNFPSLAYAGRATASYPGAFPPVRIREIDEVLAERHMPWPARAHFLERNFRHYRERGENPEEAILLDGSVLDNKPITACVEAIRTHSAFREVDRRLVFVDPHPGIGKAAPGAGVPGFFATLRGALSDLPRHDPVYNELAAISRYNVQARRLKASISSARPLVANLIEQATAGGLRGRFTADDLRHWRLSSISLLAGTTVVYDVWMRSLVLEALDFIVQIVASACQYAANSPEACWVQEIIEIWARRQGIIADSYVMPDNLYQNVDLPPYGKMILDFGVIYKRRRLNFVLHEINDRYPEVSDNPPGVVDPESLDLLKIKIHKCIDELSIYDDIDFLSRQAIAACRDIFLEEGAKAGVCGTALPPEPASFEEISRLVERLAQECDLARTTDNADAVLASPLVLGLEPASRDAILIGYLGYFFWDIILRPTVSALSLDTDAGPIEEILVDRISPEDATSLRLDGRKSVLLGRSFASFGGFLGRSIRENDYLWGRLHAVDRLFDILLSTAPASVRGNFDIVALKKCAFERVLAEEEQQLHAIPTLIAQLREAVGRL

Nearest PDB structures (foldseek):
  5mx5-assembly1_G  TM=2.445E-01  e=4.628E+00  Mus musculus
  5msj-assembly4_X  TM=2.408E-01  e=5.273E+00  Mus musculus
  5xar-assembly2_C  TM=1.276E-01  e=3.270E+00  Klebsiella pneumoniae
  5msj-assembly4_X  TM=2.419E-01  e=5.043E+00  Mus musculus
  5xar-assembly2_C  TM=1.294E-01  e=3.563E+00  Klebsiella pneumoniae

Secondary structure (DSSP, 8-state):
-EEEEEEEEEEE---GGGHHHHHHHHHHHHHHHHHHHHHHHHHHS-S---S-----HHHH-TTS-SS-HHHHHHHHHHHHHTTEEEEEEEEEEEE-THHHHHHHHHHHHHHHTB-SHHHHHIIIII--HHHHB-HHHHHTTTT-GGGHHHHHHHHHHHHHTT-S-SS--HHHHHHHHHHHHS-TTS-SB-HHHHHHHHHHHHHH--BSS-TT--SSPTT-EEEEEEEEEEEEEEEEEEE-SBSSEEEEEEEEEEEEEEEEE-TTS-EEESSSGGGHHHHHHHHHHHT--TTTS--B-HHHHHHHHHHHT---TTHHHHHHHHHHHHHHTT--GGG--EEEGGGT-S--HHHHHHHHHH---SSEEEEEEEEE-S-TT-----S-SSPPPHHHHHHIIIIIHHH----HHHHHHHHHHHHHHHHHHHHHHHHHHHHHHHHHHHTTTGGGS---HHHHHHHHHHHGGGGGGSHHHHHHHHHHHHHHHHHHHHHHHHHHTTPPTT-HHHHHHHHHHHHHHHHTTSS-S-----TT--SGGG--HHHHHHHHH-HHHHHHHHHHHHHHHHHTS--SS---S----HHHHHHHHHHHHHHHHHHGGGGSGGGS-HHHHHHHHHHHHHHHHHHHHHS--PPPPHHHHHHHHHHHHHHHHHH-HHHHHHHHHHHHTSHHHHTS-HHHHHHHHHHHHTHHHHHHHHHHHHHHTT--TT------EEEEEE-TTT--SS--TT-S----TTHHHHTGGGT-HHHHHHHHHHHHHHHHHHHHHHHHHHS-TTTGGG--HHHHHHHHHHHHHHHHHTT--S-HHHHHHHHHHHHT-/-EEEEEEEEEEE---GGGHHHHHHHHHHHHHHHHHHHHHHHHHHS-S---S-----HHHH-TTS-TT-HHHHHHHHHHHHHTTEEEEEEEEEEEEEHHHHHHHHHHHHHHHHTB-SHHHHHIIIII--HHHHB-HHHHHTTTT-GGGHHHHHHHHHHHHHTT-S-SS--HHHHHHHHHHHHS-TTS-SB-HHHHHHHHHHHHHH--BSS-TT--SSPTT-EEEEEEEEEEEEEEEEEEE-SBSSEEEEEEEEEEEEEEEEE-TTS-EEESSSGGGHHHHHHHHHHHT--TTTS--B-HHHHHHHHHHHT---TTHHHHHHHHHHHHHHTT--GGG--EEEGGGT-S--HHHHHHHHHH---SSEEEEEEEEE-S-TT-----S-SSPPPHHHHHHIIIIIHHH----HHHHHHHHHHHHHHHHHHHHHHHHHHHHHHHHHHHTTTGGGS---HHHHHHHHHHHGGGGGGSHHHHHHHHHHHHHHHHHHHHHHHHHHTTPPTT-HHHHHHHHHHHHHHHHTTSS-S-----TT--SGGG--HHHHHHHHH-HHHHHHHHHHHHHHHHHTS--SS---SS---HHHHHHHHHHHHHHHHHHGGGGSGGGS-HHHHHHHHHHHHHHHHHHHHHS--PPPPHHHHHHHHHHHHHHHHHH-HHHHHHHHHHHHTSHHHHTS-HHHHHHHHHHHHTHHHHHHHHHHHHHHTT--TT------EEEEEE-TTT--SS--TT-S----TTHHHHTGGGT-HHHHHHHHHHHHHHHHHHHHHHHHHHS-GGGGGG--HHHHHHHHHHHHHHHHHTT--S-HHHHHHHHHHHHT-

InterPro domains:
  IPR002641 Patatin-like phospholipase domain [PF01734] (87-351)
  IPR002641 Patatin-like phospholipase domain [PS51635] (10-353)
  IPR016035 Acyl transferase/acyl hydrolase/lysophospholipase [SSF52151] (5-380)
  IPR019894 Patatin-related protein [TIGR03607] (5-780)
  IPR024282 Domain of unknown function DUF3376 [PF11856] (711-787)

pLDDT: mean 80.33, std 16.31, range [34.16, 98.5]

Organism: Azotobacter vinelandii (strain DJ / ATCC BAA-1303) (NCBI:txid322710)

Foldseek 3Di:
DAEEEAEEAEWEFDFALLLLLQLLLLQVVLLLLLLLLLLVVQPVPPDDPPPDPSDDSCNLPVVADPQALSRLSNVLQVLLVLFYRYHYDYAHYEAFASRQLSLLLSLLCQFQVWDCVLVNCCLLPQLFLVNFFDVVLVVCLPPCPPCVVVVVVVVVVCVVLVQFPPVDPPQLVVVVCSCVPGPPPDAGGELLVLLVSSLVSLVPGDHPDDSLDGSDDAQGKHKYKYKWFFPVFDWDWDADDPPRTDIDGGGIFIQMWMWHRHNVSGIDGCSHPLNSLVSSVSNSQQNQAPSNHFWDFPVSSVVSCVVVVHDNNCVVVRCCRRPVVCVVRVHDRRPTTIHHRLLQPRTPLVVSVLVVQVTFDLANYDFAYEYEDACPPPPPPPPDPDDDDPVRVVCCVVPVPNSPDDCVVVVVLLVVLQVVLVVLVVVVVVCLVVLLVLLCVLLVNCLLDADALLSLVQLLLQSLCVCVVPFVLSFVLLLVLLLLLLVLVL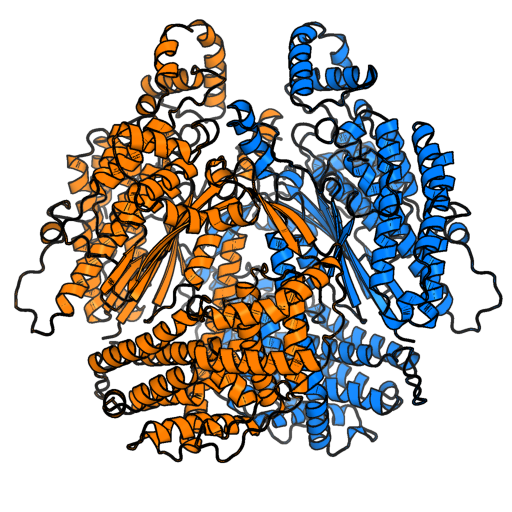VLLCVLLVHDPPFLLSVLSSVQSVVLCVVQVLRDPTDDADNGDRDQVRGDPVSVSSQLRVLLVVLLLLLLLSVLLNVPPDRSPPPPPLDFPVVLSVVLSVQSVVLNVVSVVSVHNPLDDPVLSVLSCVLRNVQSVVCSVVVDRDRDDPVSSVSVVVSVVRSSVSSVSNVSVSSVSRSLSDVSLSVGRSVSSSSSSSSNSSVSVSCSVVVVVCVVSVSPSSRHRSHRHHYHYQYPVVQPLQDDPPDPRQQPCPRSVSNRSNSDSLNSLSSSLVSNLSSLRRVLVVVLVVRDPVCSVVDPSLVSSLSSNVSSLVVCVVPRPSPPVVSVSRVVSSVVD/DAEEEAEEAEWEFDFALLLLLQLLLLQVVLLLLLLLLLLVVQPVPPDDPDPDPDDDSCNLPVVADPQALSVLSNVLQVLLVLFYRYHYYYAHYEAFASRQLSLLLSLLCQFQVWDCVLVNCCLLPQLFLVNFFDVVLVVCLPPCPPCVVVVVVVVVVCVVLVQFPPPDDPQLVSVVCSCVPGPPPDAGGELLVLLVSSLVSLVPGDHSDDSLDGSDDAQGKHKYKYKWFFPVFDWDWDADDPPRTDIDGGGIFIQMWMWHRHNVSGIDGCSHPLNSLVSSQSNSQQNQAPSNHFWDFPVSSVVSCVVVVHDNNCVVVRCCRRPVVCVVRVHDRRPTTIHHRLLQPRTPLVVSVLVVQVTFDLANYDFAYEYEDACPPPPPPPPDPDDDDPVRVCCCVVPVPNSPDDCVVVVVLLVVLQVVLVVLVVVVVVCLVVLLVLLCVLLVNCLLDADALLSLVQLLLQSLCVCVVPFVLSFVLLLVLLLLLLVLVLVLLCVLLVHDPPFLLSVVSSVQSVVLCVVQVLRDPGDDADNGDRDQVSGDPVSVSSQLRVLLVVLLLLLLLSVLLNVPPDRSPPPDPLDFPVVLSVVLSVQSVVLNVVSVVSVHNPLDDPVLSVLSCVLRNVQSVVCSVVVDRDRDPPVSSVSVVVSVVRSSVSSVSNVSVSSVSRSLSDVSLSVGRSVSSSSSSSSNSSVSVSCSVVVVVCVVSVSPSSRHRSHRHHYHYQYPVVQDLFDDPPDPRQQPCPRSVSNRSNSDSLNSLSSSLVSNLSSLRRVLVVVLVVRDPVCSVVDPSLVSSLSSNVSSLVVCVVPRPSCPPVSVSRVVSSVVD